Protein 6HJX (pdb70)

Radius of gyration: 40.06 Å; Cα contacts (8 Å, |Δi|>4): 4836; chains: 10; bounding box: 109×115×112 Å

Solvent-accessible surface area: 83313 Å² total; per-residue (Å²): 151,91,43,44,71,1,34,0,20,0,32,8,31,44,43,20,23,39,58,19,78,38,37,10,1,71,1,5,0,36,13,30,1,38,10,83,24,169,101,48,89,12,90,68,104,131,68,37,25,7,25,45,73,30,6,50,112,72,40,92,135,61,21,84,29,12,17,34,10,14,29,12,10,24,11,53,44,54,60,27,32,70,25,0,42,0,8,35,75,0,72,0,13,39,16,3,16,4,27,5,40,0,23,12,55,3,50,0,100,119,2,0,96,2,183,7,33,7,5,6,26,0,7,2,13,4,26,9,17,88,74,0,85,1,46,47,20,60,26,43,53,51,26,64,44,61,64,53,26,34,43,22,61,85,100,64,96,31,33,49,45,44,2,14,3,27,40,81,92,80,95,72,114,62,96,97,74,24,16,19,3,26,0,3,0,20,10,43,2,22,14,3,21,38,5,26,70,143,8,0,33,60,0,0,29,30,7,9,29,4,7,35,6,1,0,76,1,96,43,14,20,44,8,0,46,4,2,6,33,3,3,16,3,0,0,10,0,1,14,9,4,13,46,26,18,44,87,15,8,13,30,6,48,0,28,107,50,14,22,39,0,2,26,8,4,39,43,4,2,102,37,0,19,116,5,43,66,56,62,134,90,47,51,72,136,56,4,124,14,42,63,64,33,18,117,32,46,106,61,144,56,94,177,184,141,137,92,86,44,43,71,1,32,0,20,0,8,7,38,43,42,37,23,42,61,16,70,35,23,9,1,75,0,8,0,38,15,25,1,66,10,84,28,169,103,43,192,4,90,64,104,132,69,41,26,7,24,41,83,24,5,51,105,77,38,58,139,64,26,85,32,11,17,38,11,16,32,11,7,20,12,54,45,57,60,26,31,63,19,0,37,0,24,29,72,0,89,1,26,49,25,3,15,6,28,6,41,0,22,9,48,2,52,0,111,122,0,0,89,1,68,6,29,7,4,6,22,1,6,4,16,5,27,10,17,80,73,0,92,1,44,50,21,65,29,61,52,53,30,55,35,89,54,50,31,36,46,22,60,79,108,66,95,33,30,51,39,41,0,16,2,30,42,98,78,75,72,54,104,53,127,71,79,44,12,23,3,23,0,4,0,16,10,40,2,51,10,2,22,44,17,8,74,153,7,0,31,66,1,0,31,30,5,8,30,4,5,38,6,2,1,69,4,110,45,14,21,34,21,0,58,6,2,5,30,3,2,18,3,0,1,24,0,1,8,16,4,8,45,18,12,36,68,8,9,15,25,4,52,0,16,104,43,10,27,38,0,2,29,7,2,37,42,4,2,96,32,0,18,105,2,41,46,113,77,97,101,76,79,8,80,23,71,85,55,21,66,10,71,137,61,29,20,98,30,48,102,65,142,60,99,128,186,137,94,93,181,48,42,74,1,34,0,20,1,32,8,23,50,46,24,23,38,60,15,61,49,34,12,1,69,2,7,0,35,14,33,1,65,14,92,33,77,99,65,187,12,97,76,104,43,70,41,26,9,20,44,75,28,5,58,111,80,41,59,133,64,23,79,28,12,16,35,9,15,35,12,8,29,12,51,42,57,63,24,33,72,20,0,37,0,24,39,75,0,86,2,27,47,14,3,16,4,28,6,39,0,45,10,48,0,54,0,114,122,2,0,96,2,67,7,33,7,2,7,26,1,6,3,14,4,25,8,15,78,69,0,86,2,49,48,19,77,27,45,54,50,32,72,42,64,74,71,37,42,43,32,57,79,116,58,93,28,34,50,47,43,1,15,2,28,26,104,71,109,185,108,99,71,36,16,22,2,26,0,2,1,20,6,35,1,50,8,4,28,54,24,23,70,149,7,0,28,62,0,0,27,30,6,6,29,3,7,38,7,2,1,70,4,109,39,10,19,35,8,0,51,6,1,6,32,4,2,16,3,0,0,12,0,1,7,17,4,22,41,56,22,47,71,7,9,15,32,7,46,0,30,84,48,11,29,24,0,3,30,8,4,35,44,5,2,100,41,0,19,130,5,44,63,66,63,129,92,28,76,145,73,5,59,18,70,132,64,34,22,94,33,43,97,56,111,25,72,89,102,125,185,151,93,36,42,75,1,33,0,24,0,13,7,35,41,39,21,26,42,58,19,84,31,38,12,1,72,0,5,0,37,14,22,1,55,10,88,31,74,105,65,102,15,94,80,84,44,76,43,28,9,23,45,80,27,7,58,122,80,39,44,135,61,22,79,29,12,17,35,8,14,31,14,9,26,12,54,44,59,63,25,31,73,15,0,34,0,14,38,69,0,74,2,15,45,19,3,14,6,29,3,45,0,20,11,64,2,53,0,117,86,1,0,98,2,154,5,28,2,6,1,21,1,7,4,13,4,27,10,17,83,72,0,98,2,46,50,16,74,27,60,46,55,32,57,39,72,55,48,14,29,44,23,60,74,105,58,98,27,28,52,43,38,1,17,3,32,37,82,78,97,130,160,111,91,20,17,17,2,24,0,2,0,18,4,36,0,26,11,3,26,40,11,19,62,145,8,0,32,62,1,0,31,30,5,4,26,4,7,46,10,4,2,76,12,100,39,12,31,43,25,0,54,14,1,6,35,6,2,14,4,1,0,9,2,1,15,9,4,20,46,24,22,39,57,16,12,17,36,5,32,1,23,55,46,15,25,25,0,3,29,13,4,36,40,5,3,102,34,5,18,140,9,55,90,62,127,115,25,128,90,74,8,62,7,76,137,62,30,34,53,33,41,131,60,113,23,74,109,59,79,87,107,208,95,82,41,44,72,1,34,0,22,1,35,8,35,48,41,22,27,42,59,16,62,35,20,11,2,73,0,7,0,36,13,30,1,58,12,89,25,77,104,65,157,1,96,72,90,52,65,43,29,7,21,41,89,32,10,58,40,79,44,55,129,66,23,84,26,12,17,38,9,13,33,10,6,19,10,52,45,56,55,26,33,78,21,0,33,0,23,36,76,0,89,1,24,47,18,2,16,4,30,6,40,0,24,7,36,1,52,0,102,118,1,0,98,2,70,7,29,6,4,5,20,1,6,3,15,3,28,16,14,97,74,0,88,1,46,53,20,59,28,37,50,52,33,58,40,58,63,58,37,41,50,25,57,82,110,68,92,31,32,52,38,44,0,16,3,30,27,102,70,50,102,77,181,75,48,32,12,17,2,25,0,4,0,10,10,37,3,45,13,2,24,44,24,19,71,145,6,0,31,59,0,0,27,32,4,8,31,4,6,43,9,2,2,66,4,98,42,14,31,42,7,8,60,3,2,6,31,2,2,15,3,0,0,10,0,2,2,17,3,18,29,29,20,39,66,5,8,14,26,5,56,0,19,105,42,10,26,33,0,3,31,7,4,38,42,5,1,99,37,0,16,128,0,37,84,76,96,50,110,81,64,11,70,6,79,126,62,31,19,98,32,50,110,66,132,54,106,163,103,27,57,16,62,23,58,38,31,30,136,14,109,47,52,9,61,28,120,0,21,0,42,12,60,57,82,30,97,24,0,16,17,1,1,0,0,16,64,32,128,93,52,88,64,70,16,0,0,0,10,1,83,26,15,20,5,12,6,3,10,75,49,0,138,39,25,0,63,15,45,67,62,80,106,61,45,40,2,51,0,48,0,61,60,1,87,45,125,2,42,3,39,0,39,0,0,5,15,126,30,41,10,4,24,15,2,34,130,13,9,8,106,79,10,96,23,17,91,0,47,5,52,113,96,20,57,25,60,34,31,30,133,24,113,54,53,20,59,31,114,0,21,0,41,12,73,74,114,39,96,31,0,23,17,0,0,0,0,16,64,33,128,90,59,82,65,71,14,0,0,0,10,1,65,26,12,21,3,14,5,3,6,75,49,0,154,44,26,0,58,14,39,65,59,82,96,55,54,49,0,38,0,49,0,58,57,1,84,60,128,2,41,2,35,0,35,0,0,4,18,116,34,35,8,7,24,16,1,35,132,14,12,15,152,70,10,102,20,16,93,0,38,8,49,122,39,110,14,60,22,57,35,27,37,142,26,60,62,55,19,60,28,117,0,18,0,41,13,63,64,89,41,70,26,1,20,13,1,1,0,0,17,66,29,124,93,51,152,68,69,16,0,0,0,12,2,74,29,12,26,3,15,8,4,9,71,45,0,144,36,49,0,61,19,42,65,60,84,102,60,50,38,1,49,0,48,0,56,66,6,24,73,136,3,39,2,36,0,39,0,0,4,15,77,37,34,9,3,23,18,1,33,136,15,14,15,127,68,12,103,24,14,86,0,44,15,90,91,19,57,22,61,34,28,32,138,21,67,59,52,24,55,32,142,0,22,0,48,15,73,66,121,29,108,26,1,20,20,0,0,0,0,16,62,21,123,90,128,82,68,53,17,0,0,0,9,1,70,29,13,19,3,13,6,3,8,82,56,0,73,42,47,0,61,13,55,70,51,89,107,59,41,34,0,54,0,45,0,58,63,2,34,70,137,2,38,2,37,0,36,0,0,10,22,99,46,39,7,9,24,15,1,36,120,10,10,12,150,73,9,98,20,17,84,0,47,10,90,95,14,138,13,59,20,59,41,29,29,135,26,60,52,50,23,60,30,112,0,19,0,45,14,75,57,85,52,115,34,5,19,22,5,1,0,0,14,63,31,137,92,66,82,67,73,16,0,0,0,8,3,62,28,13,30,4,15,8,3,6,92,38,1,69,40,26,0,63,14,38,64,54,100,108,58,35,46,1,44,0,47,0,59,68,3,80,70,108,0,42,3,28,0,38,0,0,9,25,80,37,42,10,5,22,16,2,45,134,10,10,16,104,74,11,98,21,13,93,0,47,9,57,129

B-factor: mean 59.45, std 16.2, range [22.64, 178.93]

Sequence (2131 aa):
ARPVDVSVSIFINKIYGVNTLEQTYKVDGYIVAQWTGKPRKTPGDKPLIVENTQIERWINNGLWVPALEFINVVGSPDTGNKRLMLFPDGRVIYNARFLGSFSNNDMDFRLFPFDRQQFVLELEPFSYNNQQLRFSDIQVYTENIDNEEIDEWWIRGKASTHISDIRYDHHLSSVQPNQNEFSRITVRIDAVRNPSYYLWSFILPLGLIIAASWSVFWLESFSERLQTSFTCMLTVVAYAFFYTSNILPRLPYTTVIDQMIIAGYGSIFAAILLIIFAHHRQAEDDLLIQRSRLAFPLGFLAIGSVPVDARPVDVSVSIFINKIYGVNTLEQTYKVDGYIVAQWTGKPRKTPGDKPLIVENTQIERWINNGLWVPALEFINVVGSPDTGNKRRLMLFPDGRVIYNARFLGSFSNNDMDFRLFPFDRQQFVLELEPFSYNNQQLRFSDIQVYTENIDNEEIDEWWIRGKASTHISDIRYDHLSSVQPNQNEFSRITVRIDAVRNPSYYLWSFILPLGLIIAASWSVFWLESFSERLQTSFTCMLTVVAYAFFYTSNILPRLPYTTVIDQMIIAGYGSIFAAILLIIFAHHRQANGVEDDLLIQRSRLAFPLGFLAIGSVPVDARPVDVSVSIFINKIYGVNTLEQTYKVDGYIVAQWTGKPRKTPGDKPLIVENTQIERWINNGLWVPALEFINVVGSPDTGNKRLMLFPDGRVIYNARFLGSFSNNDMDFRLFPFDRQQFVLELEPFSYNNQQLRFSDIQVYTENIDNEEIDEWWIRGKASTHISDIRYDHLQPNQNEFSRITVRIDAVRNPSYYLWSFILPLGLIIAASWSVFWLESFSERLQTSFTCMLTVVAYAFYTSNILPRLPYTTVIDQMIIAGYGSIFAAILLIIFAHHRQADDLLIQRSRLAFPLGFLAIGSVLVIARPVDVSVSIFINKIYGVNTLEQTYKVDGYIVAQWTGKPRKTPGDKPLIVENTQIERWINNGLWVPALEFINVVGSPDTGNKRLMLFPDGRVIYNARFLGSFSNDMDFRLFPFDRQQFVLELEPFSYNNQQLRFSDIQVYTENIDNEEIDEWWIRGKASTHISDIRYDHHLSPNQNEFSRITVRIDAVRNPSYYLWSFILPLGLIIAASWSVFWLESFSERLQTSFTCMLTVVAYAFYTSNILPRLPYTTVIDQMIIAGYGSIFAAILLIIFAHHRQDDLLIQRSRLAFPLGFLAIGSVLVIRDARPVDVSVSIFINKIYGVNTLEQTYKVDGYIVAQWTGKPRKTPGDKPLIVENTQIERWINNGLWVPALEFINVVGSPDTGNKRLMLFPDGRVIYNARFLGSFSNNDMDFRLFPFDRQQFVLELEPFSYNNQQLRFSDIQVYTENIDNEEIDEWWIRGKASTHISDIRYDHLSSPNQNEFSRITVRIDAVRNPSYYLWSFILPLGLIIAASWSVFWLESFSERLQTSFTCMLTVVAYAFYTSNILPRLPYTTVIDQMIIAGYGSIFAAILLIIFAHHRDDLLIQRSRLAFPLGFLAIGSVQVQLQESGGGLVQAGGSLRLSCAASGRIFSTNVMGWFRQAPGKEREFVATVGRIGGSTVYADFVKGRFTLSRDNAKNMVYLQMNSLKPEDTAVYYCGARIGGSDRLAPENYGYWGQGTQVTVSSQLQESGGGLVQAGGSLRLSCAASGRIFSTNVMGWFRQAPGKEREFVATVGRIGGSTVYADFVKGRFTLSRDNAKNMVYLQMNSLKPEDTAVYYCGARIGGSDRLAPENYGYWGQGTQVTVSSVQLQESGGGLVQAGGSLRLSCAASGRIFSTNVMGWFRQAPGKEREFVATVGRIGGSTVYADFVKGRFTLSRDNAKNMVYLQMNSLKPEDTAVYYCGARIGGSDRLAPENYGYWGQGTQVTVSQLQESGGGLVQAGGSLRLSCAASGRIFSTNVMGWFRQAPGKEREFVATVGRIGGSTVYADFVKGRFTLSRDNAKNMVYLQMNSLKPEDTAVYYCGARIGGSDRLAPENYGYWGQGTQVTVSQVQLQESGGGLVQAGGSLRLSCAASGRIFSTNVMGWFRQAPGKEREFVATVGRIGGSTVYADFVKGRFTLSRDNAKNMVYLQMNSLKPEDTAVYYCGARIGGSDRLAPENYGYWGQGTQVTVSS

InterPro domains:
  IPR006201 Neurotransmitter-gated ion-channel [PTHR18945] (10-281)
  IPR006202 Neurotransmitter-gated ion-channel ligand-binding domain [PF02931] (7-198)
  IPR036719 Neurotransmitter-gated ion-channel transmembrane domain superfamily [SSF90112] (200-287)
  IPR036734 Neurotransmitter-gated ion-channel ligand-binding domain superfamily [G3DSA:2.70.170.10] (1-199)
  IPR036734 Neurotransmitter-gated ion-channel ligand-binding domain superfamily [SSF63712] (9-195)
  IPR038050 Neuronal acetylcholine receptor [G3DSA:1.20.58.390] (200-321)

Nearest PDB structures (foldseek):
  6hjx-assembly1_J  TM=1.003E+00  e=6.196E-23  Lama glama
  6rvc-assembly3_F  TM=9.306E-01  e=6.833E-18  Lama glama
  4n9o-assembly1_B  TM=9.248E-01  e=3.732E-17  Lama glama
  5van-assembly1_B  TM=9.110E-01  e=6.110E-17  Lama glama
  3qxv-assembly3_C  TM=9.114E-01  e=1.930E-16  Lama glama

Foldseek 3Di:
DAAWEKEKEKEWEDWADQAAAQQKIKTKTKMKIKTFAAADDDVVQAWDKDKDPRVVVVVVVPDDDFDKDFPFFDPDWDKDIWMWTAGRRRMIMIMTITMTMGHDDADCQAPPWGKDKDKTKIWTPPAANRHHAYDYYHYHYDDDDDCLVPQKAWDDDKDKDKDKDFDPVPDDPDPPRRIIIMMMIIIIITGDCPCCVVPPVVVLVVLLLVLLCLLVDDDLVSSQVVLVVSLVVLVVSVVVCVVPDHDYPDHHDSNVSSVLSNVLSVVSNVVSVCQCPPDVHGNNPSSVCSVVSVVVSVVVVVD/DDDDFAWEKEKEKEWEDWADQAAAQQKIKTWTKMKIKTFADADDDVVQDWDKQKDPSVVVVVVVPDDDFDKDWPFFDDDWDKDIWMWTAGRRRMIMIMIITMTMGHDDADCQQPPFGKDKDKTKIWTDPAANRHYAYDYYHYHYDDDDDCLPPQKAWDDDKDKDKDKDFDDPDPDDDPPRRIIIMMMIITMITGDCPCCVPPQVVVLVVLLLVLLCLLVDDDLVSSQVVLVVSVVVLVVSVVVCVVPDHDDPDDHPSNVSSVLSNVLSVVSNVLSVCQCCVVVPRNSNPVVSSVCSVVSVVVSVVVVVD/DDDQAAWEKEKEKEWEDWADQAAAQQKIKTKTKMKIKTFAAFDDDVVQAKDKAKDPRVVVVVVVPDDDFDKDFPFFDPDWDKDIKMWIAHRRGMIMIMIITMTMGHDDADCQQPPWGKDKDKTKIWTPPFFRSHYAYDYYHYHYDDDDDCLPPQKAFDDDKDKDWDKDADPPDVPPRRIIIMMMIITMITGDCVVCVPVQVVVLVCLLLVLLCLLVDDDLVSSLVVLVVSVVVLVVNVVVCVVPDHDYPDHHPSNVSSVLSVVLSVVSNVLSCCLVPVDVVSNVSSVCSPVSVCVSVVVVVVVVD/DAAWAKEKEKEWEDWADQAQAQQKIKTWTKMKIKTFAAADADVVQAKDKAKDPRVVVVVVVPDDDFDKDFPFFDPDWDKDIWMWIAHRRRMIMIMTITMTMGHDDADCQAPPWGKDKDKTKIWTPPAANRHHAHPYYYYHYDDDPDCLPPQKAWDDDKDKDWDWDADVVVPPPGRIIIMIMIIIIITGDCVCCVPVPVVVLVVLLLVLLCLLVDDDLVSSLVVLVVSLVVLVVSVVVCVVPPHDYPDHHLSNVSSVLSNVLSVVSNVQSVCCVPVVVNNVSSPCSPVSVVVSVVVSVVSPPD/DDFAWEKEKEKEWEDWADQAAAQQKIKTWTKMKIKTFAAADDDVVQAKDKAKDPRVVVVVVVPDDDFDKDFPFFDDDWDKDMWMWIAGRRGMIMIMIITMTMGHDDADCQAPPWGKDKDKTKMWTDPFFNRHHEYPYYHYHYDDDDDCLPPQKAWDDDKDKDWDKDADPVPPVPPRRIIIMMMIITIITGDCPCCVVPQVVVLVVLLLVLLCLLVDDDLVSSLVVLVVSVVVLVVNVVVCVVPPHDYPDDHPRRVSSVLSNVLSVVSNVVSVCCVVCCNNPVSVCSVVSVVVSVVVVVD/DKAKAKDFADEAAQQAKTKMKIAMDDPDDWLQQKFKWWDAVPGDIFGAWGCDPDPPGIDGDPVQVVQWDKDADGVRRMIMIIGGRDDQVPWTWMKMWGQQDDDDSRDCVRTDNIHPTHTHGHDD/DKAKDFADEDEAFAKTKIKIADDDDDPWLQFKFKWWDAPPGDIWGAWGADDDPPGIDGDPVQVPQWDWDDDRVRRMIMIIGGSDHQVPWTFMKMWGAQDDPDSGDCVRTDPIHPTHTHGYDD/DAKAKDWADEDEAFAKIKMKIQDDDDDPFQQQKFKWWAAVPGDIFGAKGADPDPPGIDGDPVQVPQWDWDDDRVRRMIMIIGGRDDQVPWTWMKMWGQCDDDDSRDCVRTDNIHPTHGHGYD/DKAKDFADEDEQFAKTKMKIQDDDPDPALQQKFKWWAAPPGDIFGAWGADPDPPGIDGDPVQVVQWDWDADRVRRMIMIIGGNHHQVPWTFMKMWGFQDDDDSGDCVRTDPIHPTDTHGYD/DKAKAKDFADEDEQFAKTKMKIAMDDPDQFLQQKFKWWDAPPDDIFGAWGADPDPPGIDGDPVQVVQWDWDDDSPRRMIMIIGGSHHQVPWTWMKMWGAQDDDDSGDCVRTDNIHPTHTHGYHD

Organism: Dickeya chrysanthemi (NCBI:txid556)

Structure (mmCIF, N/CA/C/O backbone):
data_6HJX
#
_entry.id   6HJX
#
_cell.length_a   96.251
_cell.length_b   156.277
_cell.length_c   102.496
_cell.angle_alpha   90.000
_cell.angle_beta   102.880
_cell.angle_gamma   90.000
#
_symmetry.space_group_name_H-M   'P 1 21 1'
#
loop_
_entity.id
_entity.type
_entity.pdbx_description
1 polymer 'Cys-loop ligand-gated ion channel'
2 polymer 'Cys-loop ligand-gated ion channel'
3 polymer 'Cys-loop ligand-gated ion channel'
4 polymer 'Cys-loop ligand-gated ion channel'
5 polymer 'Cys-loop ligand-gated ion channel'
6 polymer 'nanobody 72'
7 non-polymer 'HEXAETHYLENE GLYCOL'
8 non-polymer PHOSPHATIDYLETHANOLAMINE
9 non-polymer DODECYL-BETA-D-MALTOSIDE
10 non-polymer '2-(N-MORPHOLINO)-ETHANESULFONIC ACID'
11 non-polymer 'SODIUM ION'
12 water water
#
loop_
_atom_site.group_PDB
_atom_site.id
_atom_site.type_symbol
_atom_site.label_atom_id
_atom_site.label_alt_id
_atom_site.label_comp_id
_atom_site.label_asym_id
_atom_site.label_entity_id
_atom_site.label_seq_id
_atom_site.pdbx_PDB_ins_code
_atom_site.Cartn_x
_atom_site.Cartn_y
_atom_site.Cartn_z
_atom_site.occupancy
_atom_site.B_iso_or_equiv
_atom_site.auth_seq_id
_atom_site.auth_comp_id
_atom_site.auth_asym_id
_atom_site.auth_atom_id
_atom_site.pdbx_PDB_model_num
ATOM 1 N N . ALA A 1 1 ? -65.420 15.794 8.008 1.00 58.23 9 ALA A N 1
ATOM 2 C CA . ALA A 1 1 ? -64.879 17.086 7.593 1.00 71.68 9 ALA A CA 1
ATOM 3 C C . ALA A 1 1 ? -64.521 17.065 6.107 1.00 67.58 9 ALA A C 1
ATOM 4 O O . ALA A 1 1 ? -63.623 16.336 5.683 1.00 61.61 9 ALA A O 1
ATOM 6 N N . ARG A 1 2 ? -65.233 17.873 5.323 1.00 62.30 10 ARG A N 1
ATOM 7 C CA . ARG A 1 2 ? -65.073 17.864 3.881 1.00 61.62 10 ARG A CA 1
ATOM 8 C C . ARG A 1 2 ? -63.738 18.496 3.489 1.00 63.26 10 ARG A C 1
ATOM 9 O O . ARG A 1 2 ? -63.095 19.165 4.300 1.00 59.31 10 ARG A O 1
ATOM 11 N N . PRO A 1 3 ? -63.302 18.292 2.250 1.00 62.20 11 PRO A N 1
ATOM 12 C CA . PRO A 1 3 ? -62.057 18.920 1.800 1.00 49.17 11 PRO A CA 1
ATOM 13 C C . PRO A 1 3 ? -62.273 20.372 1.407 1.00 48.31 11 PRO A C 1
ATOM 14 O O . PRO A 1 3 ? -63.361 20.778 0.989 1.00 53.03 11 PRO A O 1
ATOM 18 N N . VAL A 1 4 ? -61.209 21.157 1.549 1.00 47.21 12 VAL A N 1
ATOM 19 C CA . VAL A 1 4 ? -61.253 22.579 1.224 1.00 51.99 12 VAL A CA 1
ATOM 20 C C . VAL A 1 4 ? -61.211 22.735 -0.292 1.00 42.31 12 VAL A C 1
ATOM 21 O O . VAL A 1 4 ? -60.273 22.270 -0.946 1.00 45.86 12 VAL A O 1
ATOM 25 N N . ASP A 1 5 ? -62.229 23.385 -0.850 1.00 51.67 13 ASP A N 1
ATOM 26 C CA . ASP A 1 5 ? -62.273 23.669 -2.279 1.00 46.02 13 ASP A CA 1
ATOM 27 C C . ASP A 1 5 ? -61.416 24.893 -2.580 1.00 49.72 13 ASP A C 1
ATOM 28 O O . ASP A 1 5 ? -61.636 25.968 -2.009 1.00 41.42 13 ASP A O 1
ATOM 33 N N . VAL A 1 6 ? -60.447 24.734 -3.479 1.00 42.85 14 VAL A N 1
ATOM 34 C CA . VAL A 1 6 ? -59.540 25.808 -3.870 1.00 42.32 14 VAL A CA 1
ATOM 35 C C . VAL A 1 6 ? -59.786 26.127 -5.341 1.00 39.05 14 VAL A C 1
ATOM 36 O O . VAL A 1 6 ? -59.627 25.257 -6.206 1.00 37.08 14 VAL A O 1
ATOM 40 N N . SER A 1 7 ? -60.179 27.367 -5.617 1.00 41.48 15 SER A N 1
ATOM 41 C CA . SER A 1 7 ? -60.331 27.855 -6.983 1.00 43.52 15 SER A CA 1
ATOM 42 C C . SER A 1 7 ? -59.029 28.523 -7.409 1.00 43.98 15 SER A C 1
ATOM 43 O O . SER A 1 7 ? -58.550 29.440 -6.735 1.00 44.55 15 SER A O 1
ATOM 46 N N . VAL A 1 8 ? -58.457 28.066 -8.521 1.00 41.05 16 VAL A N 1
ATOM 47 C CA . VAL A 1 8 ? -57.160 28.539 -8.988 1.00 43.99 16 VAL A CA 1
ATOM 48 C C . VAL A 1 8 ? -57.327 29.263 -10.316 1.00 48.54 16 VAL A C 1
ATOM 49 O O . VAL A 1 8 ? -58.078 28.821 -11.192 1.00 43.50 16 VAL A O 1
ATOM 53 N N . SER A 1 9 ? -56.607 30.373 -10.463 1.00 43.47 17 SER A N 1
ATOM 54 C CA . SER A 1 9 ? -56.478 31.069 -11.733 1.00 37.68 17 SER A CA 1
ATOM 55 C C . SER A 1 9 ? -54.996 31.227 -12.034 1.00 39.42 17 SER A C 1
ATOM 56 O O . SER A 1 9 ? -54.196 31.484 -11.129 1.00 43.78 17 SER A O 1
ATOM 59 N N . ILE A 1 10 ? -54.625 31.052 -13.298 1.00 40.72 18 ILE A N 1
ATOM 60 C CA . ILE A 1 10 ? -53.234 31.171 -13.723 1.00 44.95 18 ILE A CA 1
ATOM 61 C C . ILE A 1 10 ? -53.186 32.119 -14.912 1.00 41.22 18 ILE A C 1
ATOM 62 O O . ILE A 1 10 ? -53.848 31.880 -15.930 1.00 40.74 18 ILE A O 1
ATOM 67 N N . PHE A 1 11 ? -52.421 33.201 -14.773 1.00 45.38 19 PHE A N 1
ATOM 68 C CA . PHE A 1 11 ? -52.169 34.150 -15.850 1.00 40.10 19 PHE A CA 1
ATOM 69 C C . PHE A 1 11 ? -50.780 33.886 -16.412 1.00 44.54 19 PHE A C 1
ATOM 70 O O . PHE A 1 11 ? -49.812 33.802 -15.651 1.00 48.22 19 PHE A O 1
ATOM 78 N N . ILE A 1 12 ? -50.683 33.757 -17.731 1.00 37.67 20 ILE A N 1
ATOM 79 C CA . ILE A 1 12 ? -49.422 33.448 -18.400 1.00 43.24 20 ILE A CA 1
ATOM 80 C C . ILE A 1 12 ? -49.018 34.669 -19.215 1.00 38.85 20 ILE A C 1
ATOM 81 O O . ILE A 1 12 ? -49.648 34.990 -20.231 1.00 39.34 20 ILE A O 1
ATOM 86 N N . ASN A 1 13 ? -47.960 35.354 -18.774 1.00 39.31 21 ASN A N 1
ATOM 87 C CA . ASN A 1 13 ? -47.487 36.536 -19.486 1.00 40.00 21 ASN A CA 1
ATOM 88 C C . ASN A 1 13 ? -46.627 36.166 -20.686 1.00 41.85 21 ASN A C 1
ATOM 89 O O . ASN A 1 13 ? -46.709 36.813 -21.735 1.00 42.03 21 ASN A O 1
ATOM 94 N N . LYS A 1 14 ? -45.799 35.133 -20.550 1.00 40.92 22 LYS A N 1
ATOM 95 C CA . LYS A 1 14 ? -44.747 34.879 -21.521 1.00 43.73 22 LYS A CA 1
ATOM 96 C C . LYS A 1 14 ? -44.322 33.422 -21.423 1.00 42.12 22 LYS A C 1
ATOM 97 O O . LYS A 1 14 ? -44.248 32.866 -20.325 1.00 40.17 22 LYS A O 1
ATOM 103 N N . ILE A 1 15 ? -44.067 32.809 -22.578 1.00 43.22 23 ILE A N 1
ATOM 104 C CA . ILE A 1 15 ? -43.442 31.493 -22.662 1.00 37.41 23 ILE A CA 1
ATOM 105 C C . ILE A 1 15 ? -42.288 31.611 -23.643 1.00 34.91 23 ILE A C 1
ATOM 106 O O . ILE A 1 15 ? -42.504 31.885 -24.829 1.00 42.20 23 ILE A O 1
ATOM 111 N N . TYR A 1 16 ? -41.073 31.391 -23.160 1.00 35.61 24 TYR A N 1
ATOM 112 C CA . TYR A 1 16 ? -39.880 31.671 -23.944 1.00 41.12 24 TYR A CA 1
ATOM 113 C C . TYR A 1 16 ? -38.741 30.812 -23.413 1.00 42.88 24 TYR A C 1
ATOM 114 O O . TYR A 1 16 ? -38.915 30.013 -22.488 1.00 38.65 24 TYR A O 1
ATOM 123 N N . GLY A 1 17 ? -37.566 30.991 -24.008 1.00 38.82 25 GLY A N 1
ATOM 124 C CA . GLY A 1 17 ? -36.360 30.358 -23.503 1.00 35.64 25 GLY A CA 1
ATOM 125 C C . GLY A 1 17 ? -36.382 28.850 -23.583 1.00 34.64 25 GLY A C 1
ATOM 126 O O . GLY A 1 17 ? -35.894 28.175 -22.668 1.00 40.42 25 GLY A O 1
ATOM 127 N N . VAL A 1 18 ? -36.942 28.301 -24.660 1.00 39.51 26 VAL A N 1
ATOM 128 C CA . VAL A 1 18 ? -36.944 26.857 -24.840 1.00 42.19 26 VAL A CA 1
ATOM 129 C C . VAL A 1 18 ? -35.511 26.344 -24.845 1.00 48.97 26 VAL A C 1
ATOM 130 O O . VAL A 1 18 ? -34.633 26.896 -25.520 1.00 48.27 26 VAL A O 1
ATOM 134 N N . ASN A 1 19 ? -35.267 25.287 -24.080 1.00 51.32 27 ASN A N 1
ATOM 135 C CA . ASN A 1 19 ? -34.016 24.539 -24.133 1.00 45.89 27 ASN A CA 1
ATOM 136 C C . ASN A 1 19 ? -34.344 23.184 -24.750 1.00 51.26 27 ASN A C 1
ATOM 137 O O . ASN A 1 19 ? -35.011 22.354 -24.122 1.00 46.73 27 ASN A O 1
ATOM 142 N N . THR A 1 20 ? -33.889 22.971 -25.987 1.00 49.50 28 THR A N 1
ATOM 143 C CA . THR A 1 20 ? -34.280 21.774 -26.723 1.00 49.88 28 THR A CA 1
ATOM 144 C C . THR A 1 20 ? -33.670 20.517 -26.117 1.00 47.15 28 THR A C 1
ATOM 145 O O . THR A 1 20 ? -34.346 19.489 -25.997 1.00 49.38 28 THR A O 1
ATOM 149 N N . LEU A 1 21 ? -32.396 20.576 -25.726 1.00 44.28 29 LEU A N 1
ATOM 150 C CA . LEU A 1 21 ? -31.725 19.374 -25.242 1.00 52.14 29 LEU A CA 1
ATOM 151 C C . LEU A 1 21 ? -32.282 18.935 -23.893 1.00 55.16 29 LEU A C 1
ATOM 152 O O . LEU A 1 21 ? -32.493 17.738 -23.662 1.00 49.11 29 LEU A O 1
ATOM 157 N N . GLU A 1 22 ? -32.531 19.885 -22.993 1.00 52.28 30 GLU A N 1
ATOM 158 C CA . GLU A 1 22 ? -33.094 19.576 -21.686 1.00 48.32 30 GLU A CA 1
ATOM 159 C C . GLU A 1 22 ? -34.615 19.501 -21.693 1.00 40.19 30 GLU A C 1
ATOM 160 O O . GLU A 1 22 ? -35.205 19.140 -20.670 1.00 44.81 30 GLU A O 1
ATOM 166 N N . GLN A 1 23 ? -35.257 19.831 -22.810 1.00 46.33 31 GLN A N 1
ATOM 167 C CA . GLN A 1 23 ? -36.714 19.793 -22.928 1.00 46.19 31 GLN A CA 1
ATOM 168 C C . GLN A 1 23 ? -37.377 20.615 -21.823 1.00 47.39 31 GLN A C 1
ATOM 169 O O . GLN A 1 23 ? -38.272 20.150 -21.114 1.00 43.55 31 GLN A O 1
ATOM 175 N N . THR A 1 24 ? -36.936 21.864 -21.693 1.00 44.43 32 THR A N 1
ATOM 176 C CA . THR A 1 24 ? -37.477 22.786 -20.706 1.00 42.17 32 THR A CA 1
ATOM 177 C C . THR A 1 24 ? -37.836 24.105 -21.376 1.00 44.87 32 THR A C 1
ATOM 178 O O . THR A 1 24 ? -37.474 24.368 -22.526 1.00 44.01 32 THR A O 1
ATOM 182 N N . TYR A 1 25 ? -38.560 24.939 -20.631 1.00 45.24 33 TYR A N 1
ATOM 183 C CA . TYR A 1 25 ? -38.961 26.255 -21.106 1.00 40.30 33 TYR A CA 1
ATOM 184 C C . TYR A 1 25 ? -39.305 27.123 -19.905 1.00 41.67 33 TYR A C 1
ATOM 185 O O . TYR A 1 25 ? -39.567 26.624 -18.808 1.00 42.52 33 TYR A O 1
ATOM 194 N N . LYS A 1 26 ? -39.312 28.430 -20.134 1.00 39.38 34 LYS A N 1
ATOM 195 C CA . LYS A 1 26 ? -39.558 29.406 -19.084 1.00 41.78 34 LYS A CA 1
ATOM 196 C C . LYS A 1 26 ? -40.965 29.970 -19.218 1.00 41.80 34 LYS A C 1
ATOM 197 O O . LYS A 1 26 ? -41.450 30.202 -20.329 1.00 39.47 34 LYS A O 1
ATOM 203 N N . VAL A 1 27 ? -41.617 30.181 -18.077 1.00 37.39 35 VAL A N 1
ATOM 204 C CA . VAL A 1 27 ? -42.969 30.722 -18.027 1.00 34.70 35 VAL A CA 1
ATOM 205 C C . VAL A 1 27 ? -43.013 31.811 -16.966 1.00 35.47 35 VAL A C 1
ATOM 206 O O . VAL A 1 27 ? -42.582 31.592 -15.829 1.00 41.64 35 VAL A O 1
ATOM 210 N N . ASP A 1 28 ? -43.543 32.972 -17.333 1.00 35.87 36 ASP A N 1
ATOM 211 C CA . ASP A 1 28 ? -43.739 34.085 -16.414 1.00 45.34 36 ASP A CA 1
ATOM 212 C C . ASP A 1 28 ? -45.234 34.336 -16.270 1.00 44.07 36 ASP A C 1
ATOM 213 O O . ASP A 1 28 ? -45.960 34.363 -17.270 1.00 39.98 36 ASP A O 1
ATOM 218 N N . GLY A 1 29 ? -45.697 34.506 -15.039 1.00 37.33 37 GLY A N 1
ATOM 219 C CA . GLY A 1 29 ? -47.102 34.794 -14.842 1.00 39.85 37 GLY A CA 1
ATOM 220 C C . GLY A 1 29 ? -47.458 34.897 -13.377 1.00 40.26 37 GLY A C 1
ATOM 221 O O . GLY A 1 29 ? -46.590 34.986 -12.506 1.00 43.02 37 GLY A O 1
ATOM 222 N N . TYR A 1 30 ? -48.766 34.894 -13.126 1.00 37.76 38 TYR A N 1
ATOM 223 C CA . TYR A 1 30 ? -49.318 34.943 -11.783 1.00 40.18 38 TYR A CA 1
ATOM 224 C C . TYR A 1 30 ? -50.124 33.682 -11.514 1.00 45.99 38 TYR A C 1
ATOM 225 O O . TYR A 1 30 ? -50.663 33.061 -12.435 1.00 50.77 38 TYR A O 1
ATOM 234 N N . ILE A 1 31 ? -50.204 33.314 -10.239 1.00 46.44 39 ILE A N 1
ATOM 235 C CA . ILE A 1 31 ? -51.067 32.233 -9.780 1.00 41.50 39 ILE A CA 1
ATOM 236 C C . ILE A 1 31 ? -51.940 32.788 -8.667 1.00 44.83 39 ILE A C 1
ATOM 237 O O . ILE A 1 31 ? -51.423 33.301 -7.667 1.00 46.08 39 ILE A O 1
ATOM 242 N N . VAL A 1 32 ? -53.255 32.692 -8.842 1.00 42.81 40 VAL A N 1
ATOM 243 C CA . VAL A 1 32 ? -54.228 33.136 -7.851 1.00 40.83 40 VAL A CA 1
ATOM 244 C C . VAL A 1 32 ? -54.930 31.905 -7.297 1.00 42.00 40 VAL A C 1
ATOM 245 O O . VAL A 1 32 ? -55.431 31.073 -8.062 1.00 44.31 40 VAL A O 1
ATOM 249 N N . ALA A 1 33 ? -54.964 31.790 -5.972 1.00 40.75 41 ALA A N 1
ATOM 250 C CA . ALA A 1 33 ? -55.636 30.686 -5.295 1.00 40.63 41 ALA A CA 1
ATOM 251 C C . ALA A 1 33 ? -56.618 31.265 -4.291 1.00 45.24 41 ALA A C 1
ATOM 252 O O . ALA A 1 33 ? -56.216 31.990 -3.374 1.00 45.66 41 ALA A O 1
ATOM 254 N N . GLN A 1 34 ? -57.898 30.957 -4.467 1.00 39.89 42 GLN A N 1
ATOM 255 C CA . GLN A 1 34 ? -58.932 31.367 -3.532 1.00 45.30 42 GLN A CA 1
ATOM 256 C C . GLN A 1 34 ? -59.486 30.151 -2.801 1.00 45.17 42 GLN A C 1
ATOM 257 O O . GLN A 1 34 ? -59.574 29.053 -3.358 1.00 48.89 42 GLN A O 1
ATOM 263 N N . TRP A 1 35 ? -59.848 30.355 -1.540 1.00 47.83 43 TRP A N 1
ATOM 264 C CA . TRP A 1 35 ? -60.461 29.304 -0.742 1.00 43.97 43 TRP A CA 1
ATOM 265 C C . TRP A 1 35 ? -61.005 29.939 0.528 1.00 50.01 43 TRP A C 1
ATOM 266 O O . TRP A 1 35 ? -60.648 31.069 0.876 1.00 43.09 43 TRP A O 1
ATOM 277 N N . THR A 1 36 ? -61.874 29.203 1.214 1.00 46.17 44 THR A N 1
ATOM 278 C CA . THR A 1 36 ? -62.534 29.698 2.415 1.00 43.01 44 THR A CA 1
ATOM 279 C C . THR A 1 36 ? -61.936 29.003 3.629 1.00 42.96 44 THR A C 1
ATOM 280 O O . THR A 1 36 ? -61.977 27.772 3.728 1.00 45.08 44 THR A O 1
ATOM 284 N N . GLY A 1 37 ? -61.379 29.793 4.541 1.00 39.76 45 GLY A N 1
ATOM 285 C CA . GLY A 1 37 ? -60.820 29.264 5.766 1.00 44.71 45 GLY A CA 1
ATOM 286 C C . GLY A 1 37 ? -61.665 29.610 6.972 1.00 45.47 45 GLY A C 1
ATOM 287 O O . GLY A 1 37 ? -62.875 29.819 6.851 1.00 46.44 45 GLY A O 1
ATOM 288 N N . LYS A 1 38 ? -61.040 29.672 8.139 1.00 48.56 46 LYS A N 1
ATOM 289 C CA . LYS A 1 38 ? -61.775 29.977 9.357 1.00 58.15 46 LYS A CA 1
ATOM 290 C C . LYS A 1 38 ? -62.111 31.467 9.405 1.00 49.96 46 LYS A C 1
ATOM 291 O O . LYS A 1 38 ? -61.303 32.298 8.984 1.00 52.59 46 LYS A O 1
ATOM 297 N N . PRO A 1 39 ? -63.291 31.837 9.904 1.00 48.92 47 PRO A N 1
ATOM 298 C CA . PRO A 1 39 ? -63.572 33.263 10.102 1.00 49.87 47 PRO A CA 1
ATOM 299 C C . PRO A 1 39 ? -62.559 33.875 11.055 1.00 51.47 47 PRO A C 1
ATOM 300 O O . PRO A 1 39 ? -62.001 33.198 11.922 1.00 44.24 47 PRO A O 1
ATOM 304 N N . ARG A 1 40 ? -62.321 35.173 10.886 1.00 46.78 48 ARG A N 1
ATOM 305 C CA . ARG A 1 40 ? -61.282 35.845 11.651 1.00 46.15 48 ARG A CA 1
ATOM 306 C C . ARG A 1 40 ? -61.580 37.335 11.697 1.00 52.17 48 ARG A C 1
ATOM 307 O O . ARG A 1 40 ? -62.351 37.858 10.889 1.00 52.39 48 ARG A O 1
ATOM 315 N N . LYS A 1 41 ? -60.951 38.010 12.656 1.00 58.04 49 LYS A N 1
ATOM 316 C CA . LYS A 1 41 ? -61.087 39.452 12.808 1.00 59.93 49 LYS A CA 1
ATOM 317 C C . LYS A 1 41 ? -60.017 40.166 11.993 1.00 55.76 49 LYS A C 1
ATOM 318 O O . LYS A 1 41 ? -58.861 39.736 11.952 1.00 59.92 49 LYS A O 1
ATOM 320 N N . THR A 1 42 ? -60.409 41.254 11.344 1.00 54.85 50 THR A N 1
ATOM 321 C CA . THR A 1 42 ? -59.510 42.049 10.522 1.00 61.63 50 THR A CA 1
ATOM 322 C C . THR A 1 42 ? -59.745 43.521 10.824 1.00 64.49 50 THR A C 1
ATOM 323 O O . THR A 1 42 ? -60.810 43.895 11.327 1.00 66.23 50 THR A O 1
ATOM 327 N N . PRO A 1 43 ? -58.764 44.383 10.529 1.00 64.41 51 PRO A N 1
ATOM 328 C CA . PRO A 1 43 ? -58.950 45.823 10.770 1.00 54.61 51 PRO A CA 1
ATOM 329 C C . PRO A 1 43 ? -60.211 46.372 10.124 1.00 61.84 51 PRO A C 1
ATOM 330 O O . PRO A 1 43 ? -60.392 46.267 8.907 1.00 73.32 51 PRO A O 1
ATOM 334 N N . GLY A 1 44 ? -61.089 46.966 10.931 1.00 70.83 52 GLY A N 1
ATOM 335 C CA . GLY A 1 44 ? -62.342 47.487 10.418 1.00 71.20 52 GLY A CA 1
ATOM 336 C C . GLY A 1 44 ? -63.244 46.440 9.813 1.00 69.96 52 GLY A C 1
ATOM 337 O O . GLY A 1 44 ? -64.157 46.782 9.057 1.00 65.18 52 GLY A O 1
ATOM 338 N N . ASP A 1 45 ? -63.016 45.168 10.132 1.00 72.57 53 ASP A N 1
ATOM 339 C CA . ASP A 1 45 ? -63.750 44.051 9.540 1.00 69.87 53 ASP A CA 1
ATOM 340 C C . ASP A 1 45 ? -63.925 44.247 8.038 1.00 67.88 53 ASP A C 1
ATOM 341 O O . ASP A 1 45 ? -65.012 44.091 7.477 1.00 73.71 53 ASP A O 1
ATOM 346 N N . LYS A 1 46 ? -62.825 44.600 7.387 1.00 63.49 54 LYS A N 1
ATOM 347 C CA . LYS A 1 46 ? -62.752 44.730 5.944 1.00 66.38 54 LYS A CA 1
ATOM 348 C C . LYS A 1 46 ? -61.733 43.738 5.407 1.00 51.53 54 LYS A C 1
ATOM 349 O O . LYS A 1 46 ? -60.910 43.210 6.166 1.00 50.90 54 LYS A O 1
ATOM 355 N N . PRO A 1 47 ? -61.765 43.444 4.111 1.00 55.13 55 PRO A N 1
ATOM 356 C CA . PRO A 1 47 ? -60.704 42.617 3.528 1.00 48.54 55 PRO A CA 1
ATOM 357 C C . PRO A 1 47 ? -59.340 43.201 3.861 1.00 53.86 55 PRO A C 1
ATOM 358 O O . PRO A 1 47 ? -59.106 44.404 3.715 1.00 44.93 55 PRO A O 1
ATOM 362 N N . LEU A 1 48 ? -58.444 42.344 4.338 1.00 43.62 56 LEU A N 1
ATOM 363 C CA . LEU A 1 48 ? -57.111 42.754 4.754 1.00 38.65 56 LEU A CA 1
ATOM 364 C C . LEU A 1 48 ? -56.080 42.248 3.758 1.00 42.77 56 LEU A C 1
ATOM 365 O O . LEU A 1 48 ? -56.091 41.068 3.389 1.00 41.07 56 LEU A O 1
ATOM 370 N N . ILE A 1 49 ? -55.185 43.137 3.344 1.00 42.39 57 ILE A N 1
ATOM 371 C CA . ILE A 1 49 ? -54.106 42.806 2.423 1.00 41.82 57 ILE A CA 1
ATOM 372 C C . ILE A 1 49 ? -52.838 42.587 3.232 1.00 43.09 57 ILE A C 1
ATOM 373 O O . ILE A 1 49 ? -52.481 43.413 4.081 1.00 45.71 57 ILE A O 1
ATOM 378 N N . VAL A 1 50 ? -52.169 41.467 2.984 1.00 41.81 58 VAL A N 1
ATOM 379 C CA . VAL A 1 50 ? -50.887 41.153 3.600 1.00 36.45 58 VAL A CA 1
ATOM 380 C C . VAL A 1 50 ? -49.921 40.800 2.479 1.00 39.33 58 VAL A C 1
ATOM 381 O O . VAL A 1 50 ? -50.245 39.976 1.617 1.00 46.62 58 VAL A O 1
ATOM 385 N N . GLU A 1 51 ? -48.745 41.424 2.485 1.00 39.82 59 GLU A N 1
ATOM 386 C CA . GLU A 1 51 ? -47.802 41.327 1.379 1.00 40.09 59 GLU A CA 1
ATOM 387 C C . GLU A 1 51 ? -46.479 40.735 1.842 1.00 40.88 59 GLU A C 1
ATOM 388 O O . GLU A 1 51 ? -45.915 41.166 2.852 1.00 36.11 59 GLU A O 1
ATOM 394 N N . ASN A 1 52 ? -45.997 39.741 1.095 1.00 39.28 60 ASN A N 1
ATOM 395 C CA . ASN A 1 52 ? -44.623 39.263 1.193 1.00 41.23 60 ASN A CA 1
ATOM 396 C C . ASN A 1 52 ? -44.215 38.888 2.613 1.00 47.10 60 ASN A C 1
ATOM 397 O O . ASN A 1 52 ? -44.722 37.906 3.165 1.00 50.59 60 ASN A O 1
ATOM 402 N N . THR A 1 53 ? -43.294 39.650 3.212 1.00 43.52 61 THR A N 1
ATOM 403 C CA . THR A 1 53 ? -42.695 39.233 4.478 1.00 51.04 61 THR A CA 1
ATOM 404 C C . THR A 1 53 ? -43.723 39.153 5.599 1.00 54.89 61 THR A C 1
ATOM 405 O O . THR A 1 53 ? -43.535 38.393 6.557 1.00 57.43 61 THR A O 1
ATOM 409 N N . GLN A 1 54 ? -44.802 39.932 5.513 1.00 46.59 62 GLN A N 1
ATOM 410 C CA . GLN A 1 54 ? -45.821 39.904 6.553 1.00 46.00 62 GLN A CA 1
ATOM 411 C C . GLN A 1 54 ? -46.697 38.663 6.475 1.00 47.15 62 GLN A C 1
ATOM 412 O O . GLN A 1 54 ? -47.348 38.318 7.465 1.00 57.30 62 GLN A O 1
ATOM 418 N N . ILE A 1 55 ? -46.726 37.985 5.327 1.00 50.12 63 ILE A N 1
ATOM 419 C CA . ILE A 1 55 ? -47.469 36.732 5.225 1.00 57.00 63 ILE A CA 1
ATOM 420 C C . ILE A 1 55 ? -46.959 35.734 6.258 1.00 58.30 63 ILE A C 1
ATOM 421 O O . ILE A 1 55 ? -47.742 35.088 6.964 1.00 55.09 63 ILE A O 1
ATOM 426 N N . GLU A 1 56 ? -45.634 35.600 6.368 1.00 51.62 64 GLU A N 1
ATOM 427 C CA . GLU A 1 56 ? -45.066 34.626 7.293 1.00 59.95 64 GLU A CA 1
ATOM 428 C C . GLU A 1 56 ? -45.525 34.888 8.721 1.00 67.24 64 GLU A C 1
ATOM 429 O O . GLU A 1 56 ? -45.844 33.949 9.460 1.00 72.42 64 GLU A O 1
ATOM 435 N N . ARG A 1 57 ? -45.560 36.157 9.130 1.00 61.62 65 ARG A N 1
ATOM 436 C CA . ARG A 1 57 ? -46.006 36.481 10.480 1.00 61.40 65 ARG A CA 1
ATOM 437 C C . ARG A 1 57 ? -47.398 35.923 10.748 1.00 66.48 65 ARG A C 1
ATOM 438 O O . ARG A 1 57 ? -47.689 35.467 11.860 1.00 71.45 65 ARG A O 1
ATOM 446 N N . TRP A 1 58 ? -48.271 35.949 9.738 1.00 70.41 66 TRP A N 1
ATOM 447 C CA . TRP A 1 58 ? -49.636 35.470 9.926 1.00 61.28 66 TRP A CA 1
ATOM 448 C C . TRP A 1 58 ? -49.679 33.955 10.069 1.00 59.62 66 TRP A C 1
ATOM 449 O O . TRP A 1 58 ? -50.473 33.424 10.854 1.00 65.11 66 TRP A O 1
ATOM 460 N N . ILE A 1 59 ? -48.842 33.240 9.315 1.00 52.43 67 ILE A N 1
ATOM 461 C CA . ILE A 1 59 ? -48.821 31.784 9.422 1.00 61.52 67 ILE A CA 1
ATOM 462 C C . ILE A 1 59 ? -48.441 31.365 10.837 1.00 67.19 67 ILE A C 1
ATOM 463 O O . ILE A 1 59 ? -49.066 30.473 11.425 1.00 68.79 67 ILE A O 1
ATOM 468 N N . ASN A 1 60 ? -47.422 32.010 11.411 1.00 71.49 68 ASN A N 1
ATOM 469 C CA . ASN A 1 60 ? -47.011 31.684 12.772 1.00 64.22 68 ASN A CA 1
ATOM 470 C C . ASN A 1 60 ? -48.177 31.791 13.745 1.00 67.93 68 ASN A C 1
ATOM 471 O O . ASN A 1 60 ? -48.289 30.996 14.683 1.00 76.60 68 ASN A O 1
ATOM 476 N N . ASN A 1 61 ? -49.060 32.767 13.537 1.00 68.84 69 ASN A N 1
ATOM 477 C CA . ASN A 1 61 ? -50.171 32.973 14.456 1.00 74.09 69 ASN A CA 1
ATOM 478 C C . ASN A 1 61 ? -51.352 32.047 14.193 1.00 71.54 69 ASN A C 1
ATOM 479 O O . ASN A 1 61 ? -52.294 32.043 14.992 1.00 84.46 69 ASN A O 1
ATOM 484 N N . GLY A 1 62 ? -51.335 31.270 13.110 1.00 67.83 70 GLY A N 1
ATOM 485 C CA . GLY A 1 62 ? -52.375 30.280 12.899 1.00 68.69 70 GLY A CA 1
ATOM 486 C C . GLY A 1 62 ? -52.938 30.194 11.494 1.00 63.90 70 GLY A C 1
ATOM 487 O O . GLY A 1 62 ? -53.585 29.200 11.152 1.00 56.06 70 GLY A O 1
ATOM 488 N N . LEU A 1 63 ? -52.710 31.216 10.670 1.00 59.26 71 LEU A N 1
ATOM 489 C CA . LEU A 1 63 ? -53.287 31.229 9.332 1.00 53.44 71 LEU A CA 1
ATOM 490 C C . LEU A 1 63 ? -52.778 30.043 8.520 1.00 51.17 71 LEU A C 1
ATOM 491 O O . LEU A 1 63 ? -51.590 29.712 8.549 1.00 55.28 71 LEU A O 1
ATOM 496 N N . TRP A 1 64 ? -53.691 29.411 7.786 1.00 46.36 72 TRP A N 1
ATOM 497 C CA . TRP A 1 64 ? -53.391 28.230 6.982 1.00 46.35 72 TRP A CA 1
ATOM 498 C C . TRP A 1 64 ? -53.200 28.662 5.532 1.00 45.70 72 TRP A C 1
ATOM 499 O O . TRP A 1 64 ? -54.152 29.108 4.882 1.00 46.11 72 TRP A O 1
ATOM 510 N N . VAL A 1 65 ? -51.973 28.534 5.032 1.00 41.28 73 VAL A N 1
ATOM 511 C CA . VAL A 1 65 ? -51.647 28.863 3.645 1.00 45.32 73 VAL A CA 1
ATOM 512 C C . VAL A 1 65 ? -50.926 27.670 3.026 1.00 37.33 73 VAL A C 1
ATOM 513 O O . VAL A 1 65 ? -49.694 27.581 3.116 1.00 41.46 73 VAL A O 1
ATOM 517 N N . PRO A 1 66 ? -51.637 26.745 2.382 1.00 45.46 74 PRO A N 1
ATOM 518 C CA . PRO A 1 66 ? -50.985 25.517 1.909 1.00 41.51 74 PRO A CA 1
ATOM 519 C C . PRO A 1 66 ? -50.068 25.765 0.720 1.00 40.63 74 PRO A C 1
ATOM 520 O O . PRO A 1 66 ? -50.350 26.591 -0.151 1.00 42.45 74 PRO A O 1
ATOM 524 N N . ALA A 1 67 ? -48.965 25.025 0.686 1.00 41.18 75 ALA A N 1
ATOM 525 C CA . ALA A 1 67 ? -47.995 25.153 -0.394 1.00 38.95 75 ALA A CA 1
ATOM 526 C C . ALA A 1 67 ? -48.492 24.402 -1.624 1.00 40.62 75 ALA A C 1
ATOM 527 O O . ALA A 1 67 ? -48.745 23.194 -1.560 1.00 43.29 75 ALA A O 1
ATOM 529 N N . LEU A 1 68 ? -48.632 25.115 -2.739 1.00 38.14 76 LEU A N 1
ATOM 530 C CA . LEU A 1 68 ? -49.011 24.519 -4.014 1.00 39.31 76 LEU A CA 1
ATOM 531 C C . LEU A 1 68 ? -47.753 24.355 -4.861 1.00 43.41 76 LEU A C 1
ATOM 532 O O . LEU A 1 68 ? -47.098 25.346 -5.200 1.00 47.16 76 LEU A O 1
ATOM 537 N N . GLU A 1 69 ? -47.422 23.114 -5.205 1.00 35.68 77 GLU A N 1
ATOM 538 C CA . GLU A 1 69 ? -46.177 22.812 -5.896 1.00 42.93 77 GLU A CA 1
ATOM 539 C C . GLU A 1 69 ? -46.403 22.680 -7.397 1.00 46.73 77 GLU A C 1
ATOM 540 O O . GLU A 1 69 ? -47.354 22.030 -7.840 1.00 44.85 77 GLU A O 1
ATOM 546 N N . PHE A 1 70 ? -45.515 23.296 -8.177 1.00 46.98 78 PHE A N 1
ATOM 547 C CA . PHE A 1 70 ? -45.445 23.035 -9.611 1.00 43.62 78 PHE A CA 1
ATOM 548 C C . PHE A 1 70 ? -44.766 21.684 -9.813 1.00 39.40 78 PHE A C 1
ATOM 549 O O . PHE A 1 70 ? -43.565 21.539 -9.562 1.00 44.72 78 PHE A O 1
ATOM 557 N N . ILE A 1 71 ? -45.535 20.690 -10.259 1.00 43.40 79 ILE A N 1
ATOM 558 C CA . ILE A 1 71 ? -45.002 19.338 -10.403 1.00 35.03 79 ILE A CA 1
ATOM 559 C C . ILE A 1 71 ? -43.841 19.319 -11.389 1.00 42.61 79 ILE A C 1
ATOM 560 O O . ILE A 1 71 ? -42.828 18.644 -11.164 1.00 40.24 79 ILE A O 1
ATOM 565 N N . ASN A 1 72 ? -43.964 20.054 -12.497 1.00 40.71 80 ASN A N 1
ATOM 566 C CA . ASN A 1 72 ? -43.005 19.966 -13.590 1.00 31.88 80 ASN A CA 1
ATOM 567 C C . ASN A 1 72 ? -42.073 21.173 -13.661 1.00 40.17 80 ASN A C 1
ATOM 568 O O . ASN A 1 72 ? -41.536 21.472 -14.731 1.00 41.01 80 ASN A O 1
ATOM 573 N N . VAL A 1 73 ? -41.860 21.862 -12.545 1.00 37.36 81 VAL A N 1
ATOM 574 C CA . VAL A 1 73 ? -40.911 22.969 -12.506 1.00 38.24 81 VAL A CA 1
ATOM 575 C C . VAL A 1 73 ? -39.520 22.401 -12.257 1.00 39.00 81 VAL A C 1
ATOM 576 O O . VAL A 1 73 ? -39.360 21.366 -11.603 1.00 50.39 81 VAL A O 1
ATOM 580 N N . VAL A 1 74 ? -38.506 23.082 -12.780 1.00 41.31 82 VAL A N 1
ATOM 581 C CA . VAL A 1 74 ? -37.114 22.659 -12.662 1.00 40.38 82 VAL A CA 1
ATOM 582 C C . VAL A 1 74 ? -36.435 23.591 -11.667 1.00 42.95 82 VAL A C 1
ATOM 583 O O . VAL A 1 74 ? -36.186 24.764 -11.970 1.00 51.96 82 VAL A O 1
ATOM 587 N N . GLY A 1 75 ? -36.122 23.072 -10.486 1.00 39.79 83 GLY A N 1
ATOM 588 C CA . GLY A 1 75 ? -35.584 23.896 -9.422 1.00 44.28 83 GLY A CA 1
ATOM 589 C C . GLY A 1 75 ? -36.644 24.818 -8.842 1.00 45.24 83 GLY A C 1
ATOM 590 O O . GLY A 1 75 ? -37.812 24.802 -9.223 1.00 49.43 83 GLY A O 1
ATOM 591 N N . SER A 1 76 ? -36.211 25.640 -7.897 1.00 47.30 84 SER A N 1
ATOM 592 C CA . SER A 1 76 ? -37.131 26.560 -7.237 1.00 50.34 84 SER A CA 1
ATOM 593 C C . SER A 1 76 ? -37.536 27.669 -8.202 1.00 46.72 84 SER A C 1
ATOM 594 O O . SER A 1 76 ? -36.666 28.287 -8.828 1.00 40.81 84 SER A O 1
ATOM 597 N N . PRO A 1 77 ? -38.829 27.947 -8.362 1.00 41.70 85 PRO A N 1
ATOM 598 C CA . PRO A 1 77 ? -39.228 29.079 -9.203 1.00 39.90 85 PRO A CA 1
ATOM 599 C C . PRO A 1 77 ? -38.871 30.406 -8.551 1.00 43.09 85 PRO A C 1
ATOM 600 O O . PRO A 1 77 ? -38.766 30.519 -7.327 1.00 45.07 85 PRO A O 1
ATOM 604 N N . ASP A 1 78 ? -38.674 31.418 -9.392 1.00 41.88 86 ASP A N 1
ATOM 605 C CA . ASP A 1 78 ? -38.384 32.770 -8.921 1.00 41.58 86 ASP A CA 1
ATOM 606 C C . ASP A 1 78 ? -39.706 33.442 -8.572 1.00 43.97 86 ASP A C 1
ATOM 607 O O . ASP A 1 78 ? -40.415 33.944 -9.448 1.00 43.69 86 ASP A O 1
ATOM 612 N N . THR A 1 79 ? -40.045 33.448 -7.287 1.00 37.93 87 THR A N 1
ATOM 613 C CA . THR A 1 79 ? -41.277 34.066 -6.815 1.00 39.25 87 THR A CA 1
ATOM 614 C C . THR A 1 79 ? -41.009 35.532 -6.497 1.00 37.11 87 THR A C 1
ATOM 615 O O . THR A 1 79 ? -40.156 35.845 -5.662 1.00 40.59 87 THR A O 1
ATOM 619 N N . GLY A 1 80 ? -41.728 36.422 -7.168 1.00 40.66 88 GLY A N 1
ATOM 620 C CA . GLY A 1 80 ? -41.627 37.838 -6.883 1.00 44.71 88 GLY A CA 1
ATOM 621 C C . GLY A 1 80 ? -42.572 38.240 -5.772 1.00 51.03 88 GLY A C 1
ATOM 622 O O . GLY A 1 80 ? -42.624 37.587 -4.724 1.00 48.40 88 GLY A O 1
ATOM 623 N N . ASN A 1 81 ? -43.330 39.310 -5.988 1.00 42.96 89 ASN A N 1
ATOM 624 C CA . ASN A 1 81 ? -44.302 39.737 -4.995 1.00 43.95 89 ASN A CA 1
ATOM 625 C C . ASN A 1 81 ? -45.358 38.660 -4.787 1.00 45.57 89 ASN A C 1
ATOM 626 O O . ASN A 1 81 ? -45.719 37.919 -5.706 1.00 43.52 89 ASN A O 1
ATOM 631 N N . LYS A 1 82 ? -45.849 38.572 -3.556 1.00 42.27 90 LYS A N 1
ATOM 632 C CA . LYS A 1 82 ? -46.963 37.695 -3.239 1.00 46.73 90 LYS A CA 1
ATOM 633 C C . LYS A 1 82 ? -47.834 38.379 -2.197 1.00 50.40 90 LYS A C 1
ATOM 634 O O . LYS A 1 82 ? -47.392 39.275 -1.472 1.00 41.58 90 LYS A O 1
ATOM 640 N N . ARG A 1 83 ? -49.090 37.947 -2.137 1.00 50.55 91 ARG A N 1
ATOM 641 C CA . ARG A 1 83 ? -50.108 38.704 -1.427 1.00 45.68 91 ARG A CA 1
ATOM 642 C C . ARG A 1 83 ? -51.175 37.765 -0.888 1.00 45.97 91 ARG A C 1
ATOM 643 O O . ARG A 1 83 ? -51.483 36.733 -1.488 1.00 47.12 91 ARG A O 1
ATOM 651 N N . LEU A 1 84 ? -51.731 38.137 0.260 1.00 42.50 92 LEU A N 1
ATOM 652 C CA . LEU A 1 84 ? -52.933 37.520 0.796 1.00 48.16 92 LEU A CA 1
ATOM 653 C C . LEU A 1 84 ? -53.992 38.598 0.955 1.00 44.56 92 LEU A C 1
ATOM 654 O O . LEU A 1 84 ? -53.695 39.694 1.443 1.00 44.35 92 LEU A O 1
ATOM 659 N N . MET A 1 85 ? -55.212 38.301 0.524 1.00 46.79 93 MET A N 1
ATOM 660 C CA . MET A 1 85 ? -56.378 39.094 0.885 1.00 40.39 93 MET A CA 1
ATOM 661 C C . MET A 1 85 ? -57.193 38.255 1.859 1.00 42.47 93 MET A C 1
ATOM 662 O O . MET A 1 85 ? -57.685 37.180 1.497 1.00 46.82 93 MET A O 1
ATOM 667 N N . LEU A 1 86 ? -57.301 38.725 3.095 1.00 43.57 94 LEU A N 1
ATOM 668 C CA . LEU A 1 86 ? -57.991 38.000 4.151 1.00 41.09 94 LEU A CA 1
ATOM 669 C C . LEU A 1 86 ? -59.338 38.652 4.419 1.00 41.47 94 LEU A C 1
ATOM 670 O O . LEU A 1 86 ? -59.409 39.858 4.682 1.00 41.60 94 LEU A O 1
ATOM 675 N N . PHE A 1 87 ? -60.393 37.861 4.344 1.00 41.13 95 PHE A N 1
ATOM 676 C CA . PHE A 1 87 ? -61.734 38.350 4.610 1.00 42.65 95 PHE A CA 1
ATOM 677 C C . PHE A 1 87 ? -62.197 37.899 5.990 1.00 44.19 95 PHE A C 1
ATOM 678 O O . PHE A 1 87 ? -61.758 36.859 6.489 1.00 45.17 95 PHE A O 1
ATOM 686 N N . PRO A 1 88 ? -63.077 38.662 6.641 1.00 51.20 96 PRO A N 1
ATOM 687 C CA . PRO A 1 88 ? -63.600 38.208 7.940 1.00 48.95 96 PRO A CA 1
ATOM 688 C C . PRO A 1 88 ? -64.387 36.911 7.860 1.00 49.87 96 PRO A C 1
ATOM 689 O O . PRO A 1 88 ? -64.357 36.125 8.815 1.00 51.60 96 PRO A O 1
ATOM 693 N N . ASP A 1 89 ? -65.093 36.655 6.755 1.00 52.27 97 ASP A N 1
ATOM 694 C CA . ASP A 1 89 ? -65.876 35.428 6.658 1.00 50.74 97 ASP A CA 1
ATOM 695 C C . ASP A 1 89 ? -65.012 34.185 6.473 1.00 53.42 97 ASP A C 1
ATOM 696 O O . ASP A 1 89 ? -65.551 33.075 6.506 1.00 54.53 97 ASP A O 1
ATOM 701 N N . GLY A 1 90 ? -63.699 34.338 6.296 1.00 51.13 98 GLY A N 1
ATOM 702 C CA . GLY A 1 90 ? -62.789 33.220 6.150 1.00 46.23 98 GLY A CA 1
ATOM 703 C C . GLY A 1 90 ? -62.150 33.106 4.782 1.00 46.39 98 GLY A C 1
ATOM 704 O O . GLY A 1 90 ? -61.143 32.399 4.640 1.00 43.31 98 GLY A O 1
ATOM 705 N N . ARG A 1 91 ? -62.707 33.771 3.772 1.00 41.66 99 ARG A N 1
ATOM 706 C CA . ARG A 1 91 ? -62.123 33.728 2.440 1.00 50.53 99 ARG A CA 1
ATOM 707 C C . ARG A 1 91 ? -60.664 34.165 2.473 1.00 48.71 99 ARG A C 1
ATOM 708 O O . ARG A 1 91 ? -60.286 35.089 3.199 1.00 45.71 99 ARG A O 1
ATOM 716 N N . VAL A 1 92 ? -59.844 33.487 1.677 1.00 40.93 100 VAL A N 1
ATOM 717 C CA . VAL A 1 92 ? -58.452 33.857 1.469 1.00 41.11 100 VAL A CA 1
ATOM 718 C C . VAL A 1 92 ? -58.182 33.839 -0.026 1.00 47.03 100 VAL A C 1
ATOM 719 O O . VAL A 1 92 ? -58.551 32.882 -0.717 1.00 41.41 100 VAL A O 1
ATOM 723 N N . ILE A 1 93 ? -57.550 34.895 -0.523 1.00 47.35 101 ILE A N 1
ATOM 724 C CA . ILE A 1 93 ? -57.114 34.972 -1.910 1.00 44.00 101 ILE A CA 1
ATOM 725 C C . ILE A 1 93 ? -55.604 35.147 -1.884 1.00 44.75 101 ILE A C 1
ATOM 726 O O . ILE A 1 93 ? -55.099 36.196 -1.463 1.00 45.43 101 ILE A O 1
ATOM 731 N N . TYR A 1 94 ? -54.886 34.111 -2.300 1.00 47.12 102 TYR A N 1
ATOM 732 C CA . TYR A 1 94 ? -53.436 34.152 -2.425 1.00 41.57 102 TYR A CA 1
ATOM 733 C C . TYR A 1 94 ? -53.074 34.494 -3.864 1.00 40.30 102 TYR A C 1
ATOM 734 O O . TYR A 1 94 ? -53.611 33.897 -4.802 1.00 48.25 102 TYR A O 1
ATOM 743 N N . ASN A 1 95 ? -52.174 35.458 -4.033 1.00 43.91 103 ASN A N 1
ATOM 744 C CA . ASN A 1 95 ? -51.748 35.907 -5.352 1.00 44.25 103 ASN A CA 1
ATOM 745 C C . ASN A 1 95 ? -50.242 36.120 -5.331 1.00 48.55 103 ASN A C 1
ATOM 746 O O . ASN A 1 95 ? -49.713 36.713 -4.388 1.00 51.34 103 ASN A O 1
ATOM 751 N N . ALA A 1 96 ? -49.554 35.630 -6.362 1.00 47.72 104 ALA A N 1
ATOM 752 C CA . ALA A 1 96 ? -48.101 35.712 -6.407 1.00 43.48 104 ALA A CA 1
ATOM 753 C C . ALA A 1 96 ? -47.612 35.691 -7.848 1.00 44.17 104 ALA A C 1
ATOM 754 O O . ALA A 1 96 ? -48.179 34.998 -8.697 1.00 37.01 104 ALA A O 1
ATOM 756 N N . ARG A 1 97 ? -46.554 36.459 -8.105 1.00 40.15 105 ARG A N 1
ATOM 757 C CA . ARG A 1 97 ? -45.846 36.437 -9.377 1.00 39.50 105 ARG A CA 1
ATOM 758 C C . ARG A 1 97 ? -44.823 35.310 -9.362 1.00 32.66 105 ARG A C 1
ATOM 759 O O . ARG A 1 97 ? -44.234 35.001 -8.325 1.00 41.22 105 ARG A O 1
ATOM 767 N N . PHE A 1 98 ? -44.614 34.687 -10.520 1.00 33.22 106 PHE A N 1
ATOM 768 C CA . PHE A 1 98 ? -43.640 33.607 -10.596 1.00 38.18 106 PHE A CA 1
ATOM 769 C C . PHE A 1 98 ? -42.968 33.589 -11.960 1.00 40.75 106 PHE A C 1
ATOM 770 O O . PHE A 1 98 ? -43.580 33.915 -12.981 1.00 40.73 106 PHE A O 1
ATOM 778 N N . LEU A 1 99 ? -41.697 33.198 -11.957 1.00 38.41 107 LEU A N 1
ATOM 779 C CA . LEU A 1 99 ? -40.961 32.873 -13.172 1.00 39.51 107 LEU A CA 1
ATOM 780 C C . LEU A 1 99 ? -40.236 31.562 -12.919 1.00 43.06 107 LEU A C 1
ATOM 781 O O . LEU A 1 99 ? -39.457 31.458 -11.966 1.00 45.85 107 LEU A O 1
ATOM 786 N N . GLY A 1 100 ? -40.491 30.565 -13.759 1.00 32.48 108 GLY A N 1
ATOM 787 C CA . GLY A 1 100 ? -39.932 29.252 -13.537 1.00 39.91 108 GLY A CA 1
ATOM 788 C C . GLY A 1 100 ? -39.531 28.584 -14.835 1.00 40.10 108 GLY A C 1
ATOM 789 O O . GLY A 1 100 ? -40.035 28.902 -15.916 1.00 38.07 108 GLY A O 1
ATOM 790 N N . SER A 1 101 ? -38.601 27.647 -14.702 1.00 36.56 109 SER A N 1
ATOM 791 C CA . SER A 1 101 ? -38.232 26.753 -15.789 1.00 36.99 109 SER A CA 1
ATOM 792 C C . SER A 1 101 ? -39.038 25.468 -15.645 1.00 39.94 109 SER A C 1
ATOM 793 O O . SER A 1 101 ? -38.954 24.790 -14.616 1.00 41.52 109 SER A O 1
ATOM 796 N N . PHE A 1 102 ? -39.817 25.138 -16.668 1.00 37.47 110 PHE A N 1
ATOM 797 C CA . PHE A 1 102 ? -40.692 23.976 -16.634 1.00 37.51 110 PHE A CA 1
ATOM 798 C C . PHE A 1 102 ? -40.243 22.963 -17.677 1.00 40.13 110 PHE A C 1
ATOM 799 O O . PHE A 1 102 ? -39.782 23.334 -18.760 1.00 40.63 110 PHE A O 1
ATOM 807 N N . SER A 1 103 ? -40.369 21.685 -17.337 1.00 33.71 111 SER A N 1
ATOM 808 C CA . SER A 1 103 ? -40.004 20.595 -18.227 1.00 46.07 111 SER A CA 1
ATOM 809 C C . SER A 1 103 ? -41.252 19.953 -18.820 1.00 43.91 111 SER A C 1
ATOM 810 O O . SER A 1 103 ? -42.358 20.069 -18.288 1.00 40.35 111 SER A O 1
ATOM 813 N N . ASN A 1 104 ? -41.052 19.250 -19.930 1.00 45.74 112 ASN A N 1
ATOM 814 C CA A ASN A 1 104 ? -42.149 18.582 -20.619 0.50 48.99 112 ASN A CA 1
ATOM 815 C CA B ASN A 1 104 ? -42.148 18.637 -20.668 0.50 47.50 112 ASN A CA 1
ATOM 816 C C . ASN A 1 104 ? -41.549 17.653 -21.663 1.00 50.50 112 ASN A C 1
ATOM 817 O O . ASN A 1 104 ? -40.333 17.608 -21.864 1.00 52.86 112 ASN A O 1
ATOM 826 N N . ASP A 1 105 ? -42.421 16.884 -22.306 1.00 51.01 113 ASP A N 1
ATOM 827 C CA . ASP A 1 105 ? -42.013 15.960 -23.355 1.00 46.86 113 ASP A CA 1
ATOM 828 C C . ASP A 1 105 ? -42.083 16.691 -24.688 1.00 50.82 113 ASP A C 1
ATOM 829 O O . ASP A 1 105 ? -43.165 17.113 -25.112 1.00 54.79 113 ASP A O 1
ATOM 834 N N . MET A 1 106 ? -40.937 16.852 -25.341 1.00 41.84 114 MET A N 1
ATOM 835 C CA . MET A 1 106 ? -40.858 17.629 -26.568 1.00 45.43 114 MET A CA 1
ATOM 836 C C . MET A 1 106 ? -40.167 16.810 -27.643 1.00 41.78 114 MET A C 1
ATOM 837 O O . MET A 1 106 ? -39.101 16.235 -27.408 1.00 50.52 114 MET A O 1
ATOM 842 N N . ASP A 1 107 ? -40.788 16.757 -28.817 1.00 48.40 115 ASP A N 1
ATOM 843 C CA . ASP A 1 107 ? -40.283 16.013 -29.965 1.00 50.12 115 ASP A CA 1
ATOM 844 C C . ASP A 1 107 ? -40.012 17.022 -31.075 1.00 44.32 115 ASP A C 1
ATOM 845 O O . ASP A 1 107 ? -40.949 17.534 -31.697 1.00 49.97 115 ASP A O 1
ATOM 850 N N . PHE A 1 108 ? -38.736 17.320 -31.316 1.00 43.92 116 PHE A N 1
ATOM 851 C CA . PHE A 1 108 ? -38.337 18.284 -32.334 1.00 46.30 116 PHE A CA 1
ATOM 852 C C . PHE A 1 108 ? -37.989 17.621 -33.665 1.00 46.54 116 PHE A C 1
ATOM 853 O O . PHE A 1 108 ? -37.387 18.264 -34.530 1.00 52.64 116 PHE A O 1
ATOM 861 N N . ARG A 1 109 ? -38.374 16.355 -33.855 1.00 52.26 117 ARG A N 1
ATOM 862 C CA . ARG A 1 109 ? -37.927 15.609 -35.028 1.00 48.53 117 ARG A CA 1
ATOM 863 C C . ARG A 1 109 ? -38.425 16.227 -36.331 1.00 53.56 117 ARG A C 1
ATOM 864 O O . ARG A 1 109 ? -37.760 16.104 -37.365 1.00 61.80 117 ARG A O 1
ATOM 872 N N . LEU A 1 110 ? -39.581 16.890 -36.309 1.00 50.64 118 LEU A N 1
ATOM 873 C CA . LEU A 1 110 ? -40.125 17.538 -37.496 1.00 48.49 118 LEU A CA 1
ATOM 874 C C . LEU A 1 110 ? -39.688 18.994 -37.622 1.00 52.55 118 LEU A C 1
ATOM 875 O O . LEU A 1 110 ? -40.297 19.751 -38.387 1.00 50.40 118 LEU A O 1
ATOM 880 N N . PHE A 1 111 ? -38.657 19.397 -36.888 1.00 49.94 119 PHE A N 1
ATOM 881 C CA . PHE A 1 111 ? -38.135 20.750 -36.994 1.00 49.83 119 PHE A CA 1
ATOM 882 C C . PHE A 1 111 ? -37.862 21.084 -38.460 1.00 56.95 119 PHE A C 1
ATOM 883 O O . PHE A 1 111 ? -37.379 20.226 -39.209 1.00 59.46 119 PHE A O 1
ATOM 891 N N . PRO A 1 112 ? -38.151 22.318 -38.912 1.00 56.64 120 PRO A N 1
ATOM 892 C CA . PRO A 1 112 ? -38.700 23.469 -38.185 1.00 51.17 120 PRO A CA 1
ATOM 893 C C . PRO A 1 112 ? -40.225 23.563 -38.208 1.00 48.84 120 PRO A C 1
ATOM 894 O O . PRO A 1 112 ? -40.765 24.661 -38.073 1.00 49.58 120 PRO A O 1
ATOM 898 N N . PHE A 1 113 ? -40.909 22.430 -38.372 1.00 49.43 121 PHE A N 1
ATOM 899 C CA . PHE A 1 113 ? -42.365 22.397 -38.434 1.00 53.16 121 PHE A CA 1
ATOM 900 C C . PHE A 1 113 ? -42.967 21.659 -37.242 1.00 53.32 121 PHE A C 1
ATOM 901 O O . PHE A 1 113 ? -44.079 21.133 -37.324 1.00 51.26 121 PHE A O 1
ATOM 909 N N . ASP A 1 114 ? -42.246 21.620 -36.127 1.00 49.83 122 ASP A N 1
ATOM 910 C CA . ASP A 1 114 ? -42.699 20.889 -34.956 1.00 54.00 122 ASP A CA 1
ATOM 911 C C . ASP A 1 114 ? -43.794 21.650 -34.219 1.00 52.87 122 ASP A C 1
ATOM 912 O O . ASP A 1 114 ? -43.837 22.883 -34.218 1.00 51.58 122 ASP A O 1
ATOM 917 N N . ARG A 1 115 ? -44.685 20.891 -33.587 1.00 54.64 123 ARG A N 1
ATOM 918 C CA . ARG A 1 115 ? -45.701 21.422 -32.692 1.00 49.14 123 ARG A CA 1
ATOM 919 C C . ARG A 1 115 ? -45.352 21.026 -31.263 1.00 53.93 123 ARG A C 1
ATOM 920 O O . ARG A 1 115 ? -44.795 19.951 -31.021 1.00 59.80 123 ARG A O 1
ATOM 928 N N . GLN A 1 116 ? -45.681 21.899 -30.314 1.00 49.88 124 GLN A N 1
ATOM 929 C CA . GLN A 1 116 ? -45.328 21.665 -28.923 1.00 53.59 124 GLN A CA 1
ATOM 930 C C . GLN A 1 116 ? -46.510 21.977 -28.019 1.00 47.68 124 GLN A C 1
ATOM 931 O O . GLN A 1 116 ? -47.374 22.792 -28.350 1.00 47.65 124 GLN A O 1
ATOM 937 N N . GLN A 1 117 ? -46.536 21.304 -26.873 1.00 50.47 125 GLN A N 1
ATOM 938 C CA . GLN A 1 117 ? -47.546 21.510 -25.838 1.00 49.03 125 GLN A CA 1
ATOM 939 C C . GLN A 1 117 ? -46.813 21.961 -24.581 1.00 43.99 125 GLN A C 1
ATOM 940 O O . GLN A 1 117 ? -46.163 21.154 -23.911 1.00 40.59 125 GLN A O 1
ATOM 946 N N . PHE A 1 118 ? -46.904 23.250 -24.270 1.00 44.42 126 PHE A N 1
ATOM 947 C CA . PHE A 1 118 ? -46.311 23.780 -23.048 1.00 44.32 126 PHE A CA 1
ATOM 948 C C . PHE A 1 118 ? -47.297 23.572 -21.905 1.00 43.31 126 PHE A C 1
ATOM 949 O O . PHE A 1 118 ? -48.427 24.070 -21.956 1.00 40.68 126 PHE A O 1
ATOM 957 N N . VAL A 1 119 ? -46.882 22.826 -20.884 1.00 34.34 127 VAL A N 1
ATOM 958 C CA . VAL A 1 119 ? -47.791 22.439 -19.815 1.00 40.44 127 VAL A CA 1
ATOM 959 C C . VAL A 1 119 ? -47.319 23.023 -18.493 1.00 40.96 127 VAL A C 1
ATOM 960 O O . VAL A 1 119 ? -46.122 23.206 -18.253 1.00 37.20 127 VAL A O 1
ATOM 964 N N . LEU A 1 120 ? -48.290 23.330 -17.636 1.00 39.65 128 LEU A N 1
ATOM 965 C CA . LEU A 1 120 ? -48.060 23.598 -16.224 1.00 36.25 128 LEU A CA 1
ATOM 966 C C . LEU A 1 120 ? -48.860 22.583 -15.420 1.00 37.28 128 LEU A C 1
ATOM 967 O O . LEU A 1 120 ? -50.048 22.376 -15.688 1.00 38.09 128 LEU A O 1
ATOM 972 N N . GLU A 1 121 ? -48.211 21.946 -14.451 1.00 39.25 129 GLU A N 1
ATOM 973 C CA . GLU A 1 121 ? -48.856 20.960 -13.592 1.00 36.57 129 GLU A CA 1
ATOM 974 C C . GLU A 1 121 ? -48.764 21.438 -12.151 1.00 40.82 129 GLU A C 1
ATOM 975 O O . GLU A 1 121 ? -47.664 21.661 -11.636 1.00 42.71 129 GLU A O 1
ATOM 981 N N . LEU A 1 122 ? -49.920 21.604 -11.512 1.00 40.26 130 LEU A N 1
ATOM 982 C CA . LEU A 1 122 ? -50.017 22.146 -10.165 1.00 36.05 130 LEU A CA 1
ATOM 983 C C . LEU A 1 122 ? -50.669 21.117 -9.256 1.00 38.72 130 LEU A C 1
ATOM 984 O O . LEU A 1 122 ? -51.631 20.450 -9.646 1.00 42.27 130 LEU A O 1
ATOM 989 N N . GLU A 1 123 ? -50.150 20.998 -8.032 1.00 40.63 131 GLU A N 1
ATOM 990 C CA . GLU A 1 123 ? -50.621 19.976 -7.109 1.00 38.20 131 GLU A CA 1
ATOM 991 C C . GLU A 1 123 ? -50.235 20.381 -5.700 1.00 34.89 131 GLU A C 1
ATOM 992 O O . GLU A 1 123 ? -49.130 20.906 -5.510 1.00 34.84 131 GLU A O 1
ATOM 998 N N . PRO A 1 124 ? -51.095 20.177 -4.700 1.00 40.27 132 PRO A N 1
ATOM 999 C CA . PRO A 1 124 ? -50.684 20.474 -3.321 1.00 40.13 132 PRO A CA 1
ATOM 1000 C C . PRO A 1 124 ? -49.484 19.628 -2.922 1.00 37.02 132 PRO A C 1
ATOM 1001 O O . PRO A 1 124 ? -49.358 18.468 -3.319 1.00 47.71 132 PRO A O 1
ATOM 1005 N N . PHE A 1 125 ? -48.596 20.219 -2.125 1.00 37.40 133 PHE A N 1
ATOM 1006 C CA . PHE A 1 125 ? -47.364 19.526 -1.769 1.00 41.83 133 PHE A CA 1
ATOM 1007 C C . PHE A 1 125 ? -47.554 18.538 -0.624 1.00 43.94 133 PHE A C 1
ATOM 1008 O O . PHE A 1 125 ? -46.813 17.553 -0.540 1.00 43.94 133 PHE A O 1
ATOM 1016 N N . SER A 1 126 ? -48.525 18.774 0.258 1.00 43.22 134 SER A N 1
ATOM 1017 C CA . SER A 1 126 ? -48.650 17.989 1.479 1.00 46.60 134 SER A CA 1
ATOM 1018 C C . SER A 1 126 ? -50.048 17.454 1.750 1.00 47.12 134 SER A C 1
ATOM 1019 O O . SER A 1 126 ? -50.170 16.479 2.501 1.00 52.06 134 SER A O 1
ATOM 1022 N N . TYR A 1 127 ? -51.095 18.034 1.168 1.00 40.63 135 TYR A N 1
ATOM 1023 C CA . TYR A 1 127 ? -52.473 17.698 1.506 1.00 44.34 135 TYR A CA 1
ATOM 1024 C C . TYR A 1 127 ? -53.122 16.910 0.376 1.00 45.93 135 TYR A C 1
ATOM 1025 O O . TYR A 1 127 ? -53.085 17.333 -0.786 1.00 38.92 135 TYR A O 1
ATOM 1034 N N . ASN A 1 128 ? -53.721 15.770 0.722 1.00 42.98 136 ASN A N 1
ATOM 1035 C CA . ASN A 1 128 ? -54.392 14.928 -0.256 1.00 41.43 136 ASN A CA 1
ATOM 1036 C C . ASN A 1 128 ? -55.774 15.500 -0.579 1.00 42.22 136 ASN A C 1
ATOM 1037 O O . ASN A 1 128 ? -56.206 16.511 -0.016 1.00 38.21 136 ASN A O 1
ATOM 1042 N N . ASN A 1 129 ? -56.479 14.840 -1.501 1.00 38.73 137 ASN A N 1
ATOM 1043 C CA . ASN A 1 129 ? -57.765 15.332 -1.981 1.00 40.16 137 ASN A CA 1
ATOM 1044 C C . ASN A 1 129 ? -58.899 15.120 -0.985 1.00 41.75 137 ASN A C 1
ATOM 1045 O O . ASN A 1 129 ? -60.024 15.558 -1.253 1.00 43.00 137 ASN A O 1
ATOM 1050 N N . GLN A 1 130 ? -58.647 14.455 0.144 1.00 40.88 138 GLN A N 1
ATOM 1051 C CA . GLN A 1 130 ? -59.602 14.475 1.246 1.00 42.97 138 GLN A CA 1
ATOM 1052 C C . GLN A 1 130 ? -59.479 15.744 2.080 1.00 48.26 138 GLN A C 1
ATOM 1053 O O . GLN A 1 130 ? -60.437 16.118 2.766 1.00 50.21 138 GLN A O 1
ATOM 1059 N N . GLN A 1 131 ? -58.325 16.413 2.019 1.00 49.21 139 GLN A N 1
ATOM 1060 C CA . GLN A 1 131 ? -58.054 17.653 2.738 1.00 43.79 139 GLN A CA 1
ATOM 1061 C C . GLN A 1 131 ? -58.098 18.885 1.842 1.00 47.31 139 GLN A C 1
ATOM 1062 O O . GLN A 1 131 ? -58.615 19.928 2.258 1.00 37.65 139 GLN A O 1
ATOM 1068 N N . LEU A 1 132 ? -57.558 18.789 0.626 1.00 44.60 140 LEU A N 1
ATOM 1069 C CA . LEU A 1 132 ? -57.495 19.914 -0.303 1.00 39.04 140 LEU A CA 1
ATOM 1070 C C . LEU A 1 132 ? -57.750 19.400 -1.711 1.00 44.73 140 LEU A C 1
ATOM 1071 O O . LEU A 1 132 ? -57.009 18.543 -2.203 1.00 38.13 140 LEU A O 1
ATOM 1076 N N . ARG A 1 133 ? -58.782 19.932 -2.359 1.00 39.53 141 ARG A N 1
ATOM 1077 C CA . ARG A 1 133 ? -59.108 19.581 -3.732 1.00 38.26 141 ARG A CA 1
ATOM 1078 C C . ARG A 1 133 ? -59.257 20.853 -4.555 1.00 37.65 141 ARG A C 1
ATOM 1079 O O . ARG A 1 133 ? -59.662 21.900 -4.043 1.00 33.84 141 ARG A O 1
ATOM 1087 N N . PHE A 1 134 ? -58.910 20.751 -5.834 1.00 37.63 142 PHE A N 1
ATOM 1088 C CA . PHE A 1 134 ? -59.066 21.850 -6.776 1.00 34.28 142 PHE A CA 1
ATOM 1089 C C . PHE A 1 134 ? -60.480 21.813 -7.343 1.00 40.95 142 PHE A C 1
ATOM 1090 O O . PHE A 1 134 ? -60.891 20.811 -7.941 1.00 36.36 142 PHE A O 1
ATOM 1098 N N . SER A 1 135 ? -61.221 22.904 -7.153 1.00 40.11 143 SER A N 1
ATOM 1099 C CA . SER A 1 135 ? -62.615 22.963 -7.573 1.00 47.39 143 SER A CA 1
ATOM 1100 C C . SER A 1 135 ? -62.777 23.466 -8.999 1.00 53.39 143 SER A C 1
ATOM 1101 O O . SER A 1 135 ? -63.711 23.047 -9.693 1.00 57.53 143 SER A O 1
ATOM 1104 N N . ASP A 1 136 ? -61.893 24.347 -9.454 1.00 45.68 144 ASP A N 1
ATOM 1105 C CA . ASP A 1 136 ? -61.954 24.850 -10.818 1.00 50.35 144 ASP A CA 1
ATOM 1106 C C . ASP A 1 136 ? -60.612 25.476 -11.162 1.00 51.13 144 ASP A C 1
ATOM 1107 O O . ASP A 1 136 ? -59.800 25.772 -10.281 1.00 42.94 144 ASP A O 1
ATOM 1112 N N . ILE A 1 137 ? -60.393 25.677 -12.460 1.00 47.61 145 ILE A N 1
ATOM 1113 C CA . ILE A 1 137 ? -59.142 26.230 -12.968 1.00 49.25 145 ILE A CA 1
ATOM 1114 C C . ILE A 1 137 ? -59.468 27.140 -14.144 1.00 50.92 145 ILE A C 1
ATOM 1115 O O . ILE A 1 137 ? -60.096 26.705 -15.116 1.00 51.51 145 ILE A O 1
ATOM 1120 N N . GLN A 1 138 ? -59.054 28.400 -14.053 1.00 47.87 146 GLN A N 1
ATOM 1121 C CA . GLN A 1 138 ? -59.180 29.357 -15.143 1.00 51.11 146 GLN A CA 1
ATOM 1122 C C . GLN A 1 138 ? -57.789 29.806 -15.570 1.00 49.18 146 GLN A C 1
ATOM 1123 O O . GLN A 1 138 ? -56.928 30.074 -14.727 1.00 42.57 146 GLN A O 1
ATOM 1129 N N . VAL A 1 139 ? -57.573 29.882 -16.880 1.00 45.92 147 VAL A N 1
ATOM 1130 C CA . VAL A 1 139 ? -56.290 30.276 -17.448 1.00 44.34 147 VAL A CA 1
ATOM 1131 C C . VAL A 1 139 ? -56.514 31.484 -18.344 1.00 48.44 147 VAL A C 1
ATOM 1132 O O . VAL A 1 139 ? -57.431 31.489 -19.173 1.00 50.85 147 VAL A O 1
ATOM 1136 N N . TYR A 1 140 ? -55.674 32.501 -18.177 1.00 47.15 148 TYR A N 1
ATOM 1137 C CA . TYR A 1 140 ? -55.734 33.718 -18.976 1.00 49.64 148 TYR A CA 1
ATOM 1138 C C . TYR A 1 140 ? -54.368 33.952 -19.602 1.00 52.54 148 TYR A C 1
ATOM 1139 O O . TYR A 1 140 ? -53.343 33.839 -18.921 1.00 50.87 148 TYR A O 1
ATOM 1148 N N . THR A 1 141 ? -54.353 34.267 -20.892 1.00 47.30 149 THR A N 1
ATOM 1149 C CA . THR A 1 141 ? -53.120 34.425 -21.650 1.00 50.21 149 THR A CA 1
ATOM 1150 C C . THR A 1 141 ? -53.075 35.803 -22.307 1.00 48.74 149 THR A C 1
ATOM 1151 O O . THR A 1 141 ? -53.990 36.617 -22.175 1.00 51.16 149 THR A O 1
ATOM 1155 N N . GLU A 1 142 ? -51.990 36.042 -23.039 1.00 49.15 150 GLU A N 1
ATOM 1156 C CA . GLU A 1 142 ? -51.732 37.345 -23.630 1.00 51.65 150 GLU A CA 1
ATOM 1157 C C . GLU A 1 142 ? -52.634 37.593 -24.834 1.00 52.31 150 GLU A C 1
ATOM 1158 O O . GLU A 1 142 ? -52.974 36.676 -25.588 1.00 52.20 150 GLU A O 1
ATOM 1164 N N . ASN A 1 143 ? -53.024 38.856 -25.008 1.00 53.74 151 ASN A N 1
ATOM 1165 C CA . ASN A 1 143 ? -53.737 39.292 -26.206 1.00 56.76 151 ASN A CA 1
ATOM 1166 C C . ASN A 1 143 ? -52.704 39.598 -27.285 1.00 49.42 151 ASN A C 1
ATOM 1167 O O . ASN A 1 143 ? -51.909 40.533 -27.147 1.00 54.62 151 ASN A O 1
ATOM 1172 N N . ILE A 1 144 ? -52.705 38.815 -28.349 1.00 51.91 152 ILE A N 1
ATOM 1173 C CA . ILE A 1 144 ? -51.699 38.931 -29.399 1.00 55.46 152 ILE A CA 1
ATOM 1174 C C . ILE A 1 144 ? -52.225 39.836 -30.503 1.00 56.52 152 ILE A C 1
ATOM 1175 O O . ILE A 1 144 ? -53.402 39.769 -30.877 1.00 66.81 152 ILE A O 1
ATOM 1180 N N . ASP A 1 145 ? -51.343 40.685 -31.033 1.00 57.03 153 ASP A N 1
ATOM 1181 C CA . ASP A 1 145 ? -51.685 41.582 -32.133 1.00 55.66 153 ASP A CA 1
ATOM 1182 C C . ASP A 1 145 ? -51.259 41.007 -33.479 1.00 64.07 153 ASP A C 1
ATOM 1183 O O . ASP A 1 145 ? -52.088 40.836 -34.377 1.00 59.73 153 ASP A O 1
ATOM 1188 N N . ASN A 1 146 ? -49.970 40.704 -33.632 1.00 67.13 154 ASN A N 1
ATOM 1189 C CA . ASN A 1 146 ? -49.439 40.146 -34.873 1.00 73.94 154 ASN A CA 1
ATOM 1190 C C . ASN A 1 146 ? -48.382 39.110 -34.514 1.00 66.46 154 ASN A C 1
ATOM 1191 O O . ASN A 1 146 ? -47.322 39.461 -33.985 1.00 64.11 154 ASN A O 1
ATOM 1193 N N . GLU A 1 147 ? -48.663 37.842 -34.813 1.00 63.58 155 GLU A N 1
ATOM 1194 C CA . GLU A 1 147 ? -47.768 36.740 -34.476 1.00 65.93 155 GLU A CA 1
ATOM 1195 C C . GLU A 1 147 ? -46.607 36.579 -35.457 1.00 68.28 155 GLU A C 1
ATOM 1196 O O . GLU A 1 147 ? -45.910 35.560 -35.395 1.00 73.50 155 GLU A O 1
ATOM 1202 N N . GLU A 1 148 ? -46.372 37.550 -36.343 1.00 74.06 156 GLU A N 1
ATOM 1203 C CA . GLU A 1 148 ? -45.324 37.398 -37.348 1.00 62.63 156 GLU A CA 1
ATOM 1204 C C . GLU A 1 148 ? -43.930 37.560 -36.754 1.00 61.51 156 GLU A C 1
ATOM 1205 O O . GLU A 1 148 ? -42.976 36.953 -37.253 1.00 70.21 156 GLU A O 1
ATOM 1207 N N . ILE A 1 149 ? -43.785 38.362 -35.700 1.00 62.40 157 ILE A N 1
ATOM 1208 C CA . ILE A 1 149 ? -42.470 38.632 -35.128 1.00 64.83 157 ILE A CA 1
ATOM 1209 C C . ILE A 1 149 ? -42.179 37.683 -33.970 1.00 67.03 157 ILE A C 1
ATOM 1210 O O . ILE A 1 149 ? -41.213 37.880 -33.223 1.00 58.74 157 ILE A O 1
ATOM 1215 N N . ASP A 1 150 ? -43.005 36.653 -33.808 1.00 62.62 158 ASP A N 1
ATOM 1216 C CA . ASP A 1 150 ? -42.929 35.773 -32.650 1.00 61.39 158 ASP A CA 1
ATOM 1217 C C . ASP A 1 150 ? -42.378 34.408 -33.041 1.00 57.82 158 ASP A C 1
ATOM 1218 O O . ASP A 1 150 ? -42.658 33.897 -34.130 1.00 53.59 158 ASP A O 1
ATOM 1223 N N . GLU A 1 151 ? -41.592 33.823 -32.134 1.00 55.53 159 GLU A N 1
ATOM 1224 C CA . GLU A 1 151 ? -40.968 32.531 -32.396 1.00 49.29 159 GLU A CA 1
ATOM 1225 C C . GLU A 1 151 ? -41.994 31.407 -32.455 1.00 55.36 159 GLU A C 1
ATOM 1226 O O . GLU A 1 151 ? -41.819 30.454 -33.224 1.00 56.84 159 GLU A O 1
ATOM 1232 N N . TRP A 1 152 ? -43.065 31.497 -31.668 1.00 52.77 160 TRP A N 1
ATOM 1233 C CA . TRP A 1 152 ? -44.069 30.446 -31.584 1.00 48.24 160 TRP A CA 1
ATOM 1234 C C . TRP A 1 152 ? -45.444 31.024 -31.876 1.00 51.62 160 TRP A C 1
ATOM 1235 O O . TRP A 1 152 ? -45.740 32.167 -31.527 1.00 57.06 160 TRP A O 1
ATOM 1246 N N . TRP A 1 153 ? -46.282 30.219 -32.524 1.00 48.48 161 TRP A N 1
ATOM 1247 C CA . TRP A 1 153 ? -47.643 30.610 -32.871 1.00 53.38 161 TRP A CA 1
ATOM 1248 C C . TRP A 1 153 ? -48.619 29.798 -32.030 1.00 50.65 161 TRP A C 1
ATOM 1249 O O . TRP A 1 153 ? -48.689 28.572 -32.168 1.00 53.80 161 TRP A O 1
ATOM 1260 N N . ILE A 1 154 ? -49.372 30.481 -31.171 1.00 43.19 162 ILE A N 1
ATOM 1261 C CA . ILE A 1 154 ? -50.333 29.818 -30.298 1.00 48.27 162 ILE A CA 1
ATOM 1262 C C . ILE A 1 154 ? -51.553 29.414 -31.114 1.00 51.72 162 ILE A C 1
ATOM 1263 O O . ILE A 1 154 ? -52.028 30.170 -31.969 1.00 51.67 162 ILE A O 1
ATOM 1268 N N . ARG A 1 155 ? -52.071 28.218 -30.840 1.00 54.76 163 ARG A N 1
ATOM 1269 C CA . ARG A 1 155 ? -53.207 27.663 -31.569 1.00 58.25 163 ARG A CA 1
ATOM 1270 C C . ARG A 1 155 ? -54.265 27.228 -30.569 1.00 54.38 163 ARG A C 1
ATOM 1271 O O . ARG A 1 155 ? -53.990 26.410 -29.686 1.00 58.37 163 ARG A O 1
ATOM 1279 N N . GLY A 1 156 ? -55.471 27.771 -30.710 1.00 63.26 164 GLY A N 1
ATOM 1280 C CA . GLY A 1 156 ? -56.567 27.422 -29.829 1.00 58.72 164 GLY A CA 1
ATOM 1281 C C . GLY A 1 156 ? -56.398 27.989 -28.436 1.00 66.81 164 GLY A C 1
ATOM 1282 O O . GLY A 1 156 ? -55.311 28.447 -28.073 1.00 67.43 164 GLY A O 1
ATOM 1283 N N . LYS A 1 157 ? -57.470 27.967 -27.648 1.00 60.99 165 LYS A N 1
ATOM 1284 C CA . LYS A 1 157 ? -57.411 28.443 -26.276 1.00 52.86 165 LYS A CA 1
ATOM 1285 C C . LYS A 1 157 ? -56.691 27.428 -25.394 1.00 47.73 165 LYS A C 1
ATOM 1286 O O . LYS A 1 157 ? -56.494 26.266 -25.763 1.00 53.18 165 LYS A O 1
ATOM 1288 N N . ALA A 1 158 ? -56.288 27.885 -24.213 1.00 43.13 166 ALA A N 1
ATOM 1289 C CA . ALA A 1 158 ? -55.595 27.016 -23.276 1.00 41.72 166 ALA A CA 1
ATOM 1290 C C . ALA A 1 158 ? -56.520 25.904 -22.803 1.00 42.93 166 ALA A C 1
ATOM 1291 O O . ALA A 1 158 ? -57.701 26.131 -22.527 1.00 47.37 166 ALA A O 1
ATOM 1293 N N . SER A 1 159 ? -55.976 24.696 -22.711 1.00 34.90 167 SER A N 1
ATOM 1294 C CA . SER A 1 159 ? -56.714 23.539 -22.227 1.00 40.95 167 SER A CA 1
ATOM 1295 C C . SER A 1 159 ? -56.378 23.293 -20.763 1.00 45.40 167 SER A C 1
ATOM 1296 O O . SER A 1 159 ? -55.226 23.445 -20.345 1.00 45.67 167 SER A O 1
ATOM 1299 N N . THR A 1 160 ? -57.390 22.910 -19.988 1.00 43.53 168 THR A N 1
ATOM 1300 C CA . THR A 1 160 ? -57.220 22.684 -18.562 1.00 43.64 168 THR A CA 1
ATOM 1301 C C . THR A 1 160 ? -57.914 21.394 -18.158 1.00 48.35 168 THR A C 1
ATOM 1302 O O . THR A 1 160 ? -58.994 21.075 -18.663 1.00 54.45 168 THR A O 1
ATOM 1306 N N . HIS A 1 161 ? -57.281 20.659 -17.246 1.00 48.98 169 HIS A N 1
ATOM 1307 C CA . HIS A 1 161 ? -57.867 19.476 -16.639 1.00 42.77 169 HIS A CA 1
ATOM 1308 C C . HIS A 1 161 ? -57.739 19.570 -15.126 1.00 48.09 169 HIS A C 1
ATOM 1309 O O . HIS A 1 161 ? -56.830 20.223 -14.604 1.00 49.49 169 HIS A O 1
ATOM 1316 N N . ILE A 1 162 ? -58.658 18.908 -14.430 1.00 44.88 170 ILE A N 1
ATOM 1317 C CA . ILE A 1 162 ? -58.542 18.656 -12.998 1.00 40.42 170 ILE A CA 1
ATOM 1318 C C . ILE A 1 162 ? -58.675 17.153 -12.803 1.00 38.23 170 ILE A C 1
ATOM 1319 O O . ILE A 1 162 ? -59.715 16.572 -13.133 1.00 45.77 170 ILE A O 1
ATOM 1324 N N . SER A 1 163 ? -57.626 16.525 -12.276 1.00 37.22 171 SER A N 1
ATOM 1325 C CA . SER A 1 163 ? -57.574 15.078 -12.152 1.00 36.09 171 SER A CA 1
ATOM 1326 C C . SER A 1 163 ? -57.037 14.708 -10.777 1.00 43.24 171 SER A C 1
ATOM 1327 O O . SER A 1 163 ? -56.638 15.570 -9.987 1.00 42.89 171 SER A O 1
ATOM 1330 N N . ASP A 1 164 ? -57.032 13.408 -10.492 1.00 40.72 172 ASP A N 1
ATOM 1331 C CA . ASP A 1 164 ? -56.523 12.882 -9.234 1.00 41.32 172 ASP A CA 1
ATOM 1332 C C . ASP A 1 164 ? -55.338 11.968 -9.501 1.00 39.42 172 ASP A C 1
ATOM 1333 O O . ASP A 1 164 ? -55.338 11.200 -10.467 1.00 43.61 172 ASP A O 1
ATOM 1338 N N . ILE A 1 165 ? -54.327 12.065 -8.642 1.00 42.42 173 ILE A N 1
ATOM 1339 C CA . ILE A 1 165 ? -53.098 11.290 -8.766 1.00 38.76 173 ILE A CA 1
ATOM 1340 C C . ILE A 1 165 ? -53.008 10.386 -7.545 1.00 43.88 173 ILE A C 1
ATOM 1341 O O . ILE A 1 165 ? -52.934 10.876 -6.411 1.00 44.84 173 ILE A O 1
ATOM 1346 N N . ARG A 1 166 ? -53.016 9.076 -7.771 1.00 44.43 174 ARG A N 1
ATOM 1347 C CA . ARG A 1 166 ? -52.945 8.100 -6.692 1.00 41.75 174 ARG A CA 1
ATOM 1348 C C . ARG A 1 166 ? -51.521 7.575 -6.581 1.00 44.01 174 ARG A C 1
ATOM 1349 O O . ARG A 1 166 ? -50.917 7.197 -7.589 1.00 43.52 174 ARG A O 1
ATOM 1357 N N . TYR A 1 167 ? -50.989 7.559 -5.361 1.00 46.21 175 TYR A N 1
ATOM 1358 C CA . TYR A 1 167 ? -49.617 7.135 -5.099 1.00 48.89 175 TYR A CA 1
ATOM 1359 C C . TYR A 1 167 ? -49.638 5.807 -4.352 1.00 53.41 175 TYR A C 1
ATOM 1360 O O . TYR A 1 167 ? -50.200 5.715 -3.256 1.00 53.31 175 TYR A O 1
ATOM 1369 N N . ASP A 1 168 ? -49.010 4.787 -4.944 1.00 51.97 176 ASP A N 1
ATOM 1370 C CA . ASP A 1 168 ? -49.057 3.443 -4.379 1.00 51.17 176 ASP A CA 1
ATOM 1371 C C . ASP A 1 168 ? -48.266 3.333 -3.082 1.00 60.06 176 ASP A C 1
ATOM 1372 O O . ASP A 1 168 ? -48.590 2.500 -2.228 1.00 71.04 176 ASP A O 1
ATOM 1377 N N A HIS A 1 169 ? -47.228 4.144 -2.907 0.50 59.96 177 HIS A N 1
ATOM 1378 N N B HIS A 1 169 ? -47.243 4.176 -2.917 0.50 60.17 177 HIS A N 1
ATOM 1379 C CA A HIS A 1 169 ? -46.363 4.016 -1.741 0.50 63.76 177 HIS A CA 1
ATOM 1380 C CA B HIS A 1 169 ? -46.309 4.123 -1.799 0.50 63.76 177 HIS A CA 1
ATOM 1381 C C A HIS A 1 169 ? -46.794 4.918 -0.595 0.50 66.55 177 HIS A C 1
ATOM 1382 C C B HIS A 1 169 ? -46.822 4.832 -0.551 0.50 66.65 177 HIS A C 1
ATOM 1383 O O A HIS A 1 169 ? -45.964 5.305 0.241 0.50 64.84 177 HIS A O 1
ATOM 1384 O O B HIS A 1 169 ? -46.059 4.990 0.410 0.50 64.95 177 HIS A O 1
ATOM 1397 N N . LEU A 1 170 ? -48.083 5.255 -0.538 1.00 70.11 178 LEU A N 1
ATOM 1398 C CA . LEU A 1 170 ? -48.680 5.914 0.613 1.00 77.29 178 LEU A CA 1
ATOM 1399 C C . LEU A 1 170 ? -49.768 5.066 1.259 1.00 80.80 178 LEU A C 1
ATOM 1400 O O . LEU A 1 170 ? -50.398 5.519 2.221 1.00 88.92 178 LEU A O 1
ATOM 1405 N N . SER A 1 171 ? -50.008 3.857 0.755 1.00 79.73 179 SER A N 1
ATOM 1406 C CA . SER A 1 171 ? -51.029 2.979 1.312 1.00 90.99 179 SER A CA 1
ATOM 1407 C C . SER A 1 171 ? -50.827 2.797 2.809 1.00 95.16 179 SER A C 1
ATOM 1408 O O . SER A 1 171 ? -49.791 2.293 3.252 1.00 95.75 179 SER A O 1
ATOM 1411 N N . SER A 1 172 ? -51.823 3.211 3.586 1.00 103.11 180 SER A N 1
ATOM 1412 C CA . SER A 1 172 ? -51.795 3.115 5.037 1.00 107.23 180 SER A CA 1
ATOM 1413 C C . SER A 1 172 ? -52.997 2.312 5.520 1.00 110.40 180 SER A C 1
ATOM 1414 O O . SER A 1 172 ? -53.947 2.061 4.773 1.00 106.55 180 SER A O 1
ATOM 1417 N N . VAL A 1 173 ? -52.945 1.902 6.791 1.00 112.20 181 VAL A N 1
ATOM 1418 C CA . VAL A 1 173 ? -54.098 1.247 7.404 1.00 113.64 181 VAL A CA 1
ATOM 1419 C C . VAL A 1 173 ? -55.338 2.114 7.234 1.00 114.10 181 VAL A C 1
ATOM 1420 O O . VAL A 1 173 ? -56.424 1.620 6.907 1.00 111.31 181 VAL A O 1
ATOM 1422 N N . GLN A 1 174 ? -55.195 3.414 7.452 1.00 112.05 182 GLN A N 1
ATOM 1423 C CA . GLN A 1 174 ? -56.247 4.370 7.133 1.00 98.43 182 GLN A CA 1
ATOM 1424 C C . GLN A 1 174 ? -56.312 4.548 5.621 1.00 104.15 182 GLN A C 1
ATOM 1425 O O . GLN A 1 174 ? -55.387 5.134 5.043 1.00 99.28 182 GLN A O 1
ATOM 1427 N N . PRO A 1 175 ? -57.353 4.071 4.944 1.00 104.41 183 PRO A N 1
ATOM 1428 C CA . PRO A 1 175 ? -57.364 4.106 3.480 1.00 91.42 183 PRO A CA 1
ATOM 1429 C C . PRO A 1 175 ? -57.773 5.473 2.944 1.00 88.51 183 PRO A C 1
ATOM 1430 O O . PRO A 1 175 ? -58.151 6.382 3.685 1.00 82.38 183 PRO A O 1
ATOM 1434 N N . ASN A 1 176 ? -57.682 5.599 1.618 1.00 84.33 184 ASN A N 1
ATOM 1435 C CA . ASN A 1 176 ? -58.134 6.785 0.894 1.00 73.14 184 ASN A CA 1
ATOM 1436 C C . ASN A 1 176 ? -57.310 8.024 1.233 1.00 64.42 184 ASN A C 1
ATOM 1437 O O . ASN A 1 176 ? -57.820 9.146 1.182 1.00 55.97 184 ASN A O 1
ATOM 1442 N N . GLN A 1 177 ? -56.033 7.842 1.566 1.00 59.70 185 GLN A N 1
ATOM 1443 C CA . GLN A 1 177 ? -55.161 8.951 1.936 1.00 60.55 185 GLN A CA 1
ATOM 1444 C C . GLN A 1 177 ? -53.983 9.116 0.984 1.00 59.95 185 GLN A C 1
ATOM 1445 O O . GLN A 1 177 ? -53.050 9.864 1.297 1.00 56.47 185 GLN A O 1
ATOM 1451 N N . ASN A 1 178 ? -54.001 8.448 -0.171 1.00 57.05 186 ASN A N 1
ATOM 1452 C CA . ASN A 1 178 ? -52.848 8.401 -1.066 1.00 55.64 186 ASN A CA 1
ATOM 1453 C C . ASN A 1 178 ? -53.145 9.044 -2.416 1.00 47.41 186 ASN A C 1
ATOM 1454 O O . ASN A 1 178 ? -52.491 8.723 -3.415 1.00 48.48 186 ASN A O 1
ATOM 1459 N N . GLU A 1 179 ? -54.102 9.961 -2.465 1.00 39.82 187 GLU A N 1
ATOM 1460 C CA . GLU A 1 179 ? -54.585 10.519 -3.720 1.00 45.20 187 GLU A CA 1
ATOM 1461 C C . GLU A 1 179 ? -54.565 12.038 -3.638 1.00 44.33 187 GLU A C 1
ATOM 1462 O O . GLU A 1 179 ? -55.140 12.619 -2.714 1.00 47.27 187 GLU A O 1
ATOM 1468 N N . PHE A 1 180 ? -53.915 12.678 -4.608 1.00 44.08 188 PHE A N 1
ATOM 1469 C CA . PHE A 1 180 ? -53.748 14.125 -4.615 1.00 40.68 188 PHE A CA 1
ATOM 1470 C C . PHE A 1 180 ? -54.466 14.738 -5.808 1.00 40.42 188 PHE A C 1
ATOM 1471 O O . PHE A 1 180 ? -54.545 14.137 -6.882 1.00 41.27 188 PHE A O 1
ATOM 1479 N N . SER A 1 181 ? -54.991 15.946 -5.603 1.00 37.28 189 SER A N 1
ATOM 1480 C CA . SER A 1 181 ? -55.698 16.686 -6.641 1.00 40.57 189 SER A CA 1
ATOM 1481 C C . SER A 1 181 ? -54.699 17.483 -7.471 1.00 40.25 189 SER A C 1
ATOM 1482 O O . SER A 1 181 ? -53.892 18.238 -6.918 1.00 39.93 189 SER A O 1
ATOM 1485 N N . ARG A 1 182 ? -54.755 17.322 -8.795 1.00 39.88 190 ARG A N 1
ATOM 1486 C CA . ARG A 1 182 ? -53.812 17.972 -9.695 1.00 39.56 190 ARG A CA 1
ATOM 1487 C C . ARG A 1 182 ? -54.540 18.804 -10.741 1.00 38.78 190 ARG A C 1
ATOM 1488 O O . ARG A 1 182 ? -55.531 18.357 -11.325 1.00 40.90 190 ARG A O 1
ATOM 1496 N N . ILE A 1 183 ? -54.026 20.011 -10.977 1.00 44.14 191 ILE A N 1
ATOM 1497 C CA . ILE A 1 183 ? -54.439 20.862 -12.089 1.00 39.01 191 ILE A CA 1
ATOM 1498 C C . ILE A 1 183 ? -53.420 20.709 -13.207 1.00 38.94 191 ILE A C 1
ATOM 1499 O O . ILE A 1 183 ? -52.211 20.620 -12.954 1.00 33.99 191 ILE A O 1
ATOM 1504 N N . THR A 1 184 ? -53.907 20.682 -14.448 1.00 40.11 192 THR A N 1
ATOM 1505 C CA . THR A 1 184 ? -53.054 20.621 -15.628 1.00 33.30 192 THR A CA 1
ATOM 1506 C C . THR A 1 184 ? -53.460 21.720 -16.600 1.00 40.83 192 THR A C 1
ATOM 1507 O O . THR A 1 184 ? -54.641 21.848 -16.937 1.00 40.11 192 THR A O 1
ATOM 1511 N N . VAL A 1 185 ? -52.482 22.501 -17.052 1.00 43.08 193 VAL A N 1
ATOM 1512 C CA . VAL A 1 185 ? -52.691 23.557 -18.037 1.00 42.20 193 VAL A CA 1
ATOM 1513 C C . VAL A 1 185 ? -51.854 23.227 -19.265 1.00 38.15 193 VAL A C 1
ATOM 1514 O O . VAL A 1 185 ? -50.680 22.863 -19.137 1.00 35.45 193 VAL A O 1
ATOM 1518 N N . ARG A 1 186 ? -52.453 23.359 -20.449 1.00 42.02 194 ARG A N 1
ATOM 1519 C CA . ARG A 1 186 ? -51.768 23.066 -21.702 1.00 41.06 194 ARG A CA 1
ATOM 1520 C C . ARG A 1 186 ? -51.928 24.233 -22.664 1.00 41.35 194 ARG A C 1
ATOM 1521 O O . ARG A 1 186 ? -53.037 24.743 -22.852 1.00 46.61 194 ARG A O 1
ATOM 1529 N N . ILE A 1 187 ? -50.817 24.650 -23.268 1.00 37.66 195 ILE A N 1
ATOM 1530 C CA . ILE A 1 187 ? -50.803 25.669 -24.313 1.00 38.17 195 ILE A CA 1
ATOM 1531 C C . ILE A 1 187 ? -50.222 25.029 -25.568 1.00 43.84 195 ILE A C 1
ATOM 1532 O O . ILE A 1 187 ? -49.073 24.565 -25.560 1.00 41.18 195 ILE A O 1
ATOM 1537 N N . ASP A 1 188 ? -51.009 25.001 -26.640 1.00 42.98 196 ASP A N 1
ATOM 1538 C CA . ASP A 1 188 ? -50.565 24.445 -27.911 1.00 45.19 196 ASP A CA 1
ATOM 1539 C C . ASP A 1 188 ? -49.908 25.533 -28.750 1.00 45.70 196 ASP A C 1
ATOM 1540 O O . ASP A 1 188 ? -50.377 26.674 -28.786 1.00 49.29 196 ASP A O 1
ATOM 1545 N N . ALA A 1 189 ? -48.816 25.177 -29.424 1.00 44.63 197 ALA A N 1
ATOM 1546 C CA . ALA A 1 189 ? -48.073 26.148 -30.214 1.00 47.55 197 ALA A CA 1
ATOM 1547 C C . ALA A 1 189 ? -47.346 25.448 -31.351 1.00 46.63 197 ALA A C 1
ATOM 1548 O O . ALA A 1 189 ? -46.870 24.321 -31.192 1.00 47.46 197 ALA A O 1
ATOM 1550 N N . VAL A 1 190 ? -47.269 26.123 -32.498 1.00 49.19 198 VAL A N 1
ATOM 1551 C CA . VAL A 1 190 ? -46.472 25.664 -33.630 1.00 56.55 198 VAL A CA 1
ATOM 1552 C C . VAL A 1 190 ? -45.332 26.651 -33.839 1.00 50.06 198 VAL A C 1
ATOM 1553 O O . VAL A 1 190 ? -45.478 27.857 -33.608 1.00 49.47 198 VAL A O 1
ATOM 1557 N N . ARG A 1 191 ? -44.191 26.133 -34.282 1.00 54.73 199 ARG A N 1
ATOM 1558 C CA . ARG A 1 191 ? -43.032 26.983 -34.512 1.00 50.72 199 ARG A CA 1
ATOM 1559 C C . ARG A 1 191 ? -43.236 27.829 -35.761 1.00 52.22 199 ARG A C 1
ATOM 1560 O O . ARG A 1 191 ? -43.850 27.387 -36.737 1.00 49.29 199 ARG A O 1
ATOM 1568 N N . ASN A 1 192 ? -42.721 29.056 -35.720 1.00 54.35 200 ASN A N 1
ATOM 1569 C CA . ASN A 1 192 ? -42.728 29.944 -36.876 1.00 60.32 200 ASN A CA 1
ATOM 1570 C C . ASN A 1 192 ? -41.554 29.579 -37.779 1.00 54.69 200 ASN A C 1
ATOM 1571 O O . ASN A 1 192 ? -40.403 29.888 -37.446 1.00 65.45 200 ASN A O 1
ATOM 1576 N N . PRO A 1 193 ? -41.791 28.934 -38.921 1.00 55.53 201 PRO A N 1
ATOM 1577 C CA . PRO A 1 193 ? -40.689 28.375 -39.717 1.00 61.32 201 PRO A CA 1
ATOM 1578 C C . PRO A 1 193 ? -40.135 29.286 -40.803 1.00 59.65 201 PRO A C 1
ATOM 1579 O O . PRO A 1 193 ? -39.361 28.804 -41.636 1.00 65.18 201 PRO A O 1
ATOM 1583 N N . SER A 1 194 ? -40.501 30.568 -40.830 1.00 63.01 202 SER A N 1
ATOM 1584 C CA . SER A 1 194 ? -40.128 31.420 -41.955 1.00 67.83 202 SER A CA 1
ATOM 1585 C C . SER A 1 194 ? -38.613 31.507 -42.099 1.00 55.67 202 SER A C 1
ATOM 1586 O O . SER A 1 194 ? -38.058 31.198 -43.159 1.00 65.26 202 SER A O 1
ATOM 1589 N N . TYR A 1 195 ? -37.925 31.927 -41.035 1.00 51.87 203 TYR A N 1
ATOM 1590 C CA . TYR A 1 195 ? -36.477 32.093 -41.103 1.00 51.97 203 TYR A CA 1
ATOM 1591 C C . TYR A 1 195 ? -35.794 30.830 -41.610 1.00 56.41 203 TYR A C 1
ATOM 1592 O O . TYR A 1 195 ? -34.880 30.899 -42.439 1.00 52.80 203 TYR A O 1
ATOM 1601 N N . TYR A 1 196 ? -36.235 29.662 -41.138 1.00 54.53 204 TYR A N 1
ATOM 1602 C CA . TYR A 1 196 ? -35.572 28.417 -41.512 1.00 57.88 204 TYR A CA 1
ATOM 1603 C C . TYR A 1 196 ? -35.877 28.021 -42.950 1.00 54.68 204 TYR A C 1
ATOM 1604 O O . TYR A 1 196 ? -35.029 27.420 -43.618 1.00 54.40 204 TYR A O 1
ATOM 1613 N N . LEU A 1 197 ? -37.074 28.338 -43.444 1.00 55.10 205 LEU A N 1
ATOM 1614 C CA . LEU A 1 197 ? -37.398 28.048 -44.836 1.00 59.43 205 LEU A CA 1
ATOM 1615 C C . LEU A 1 197 ? -36.499 28.834 -45.781 1.00 51.70 205 LEU A C 1
ATOM 1616 O O . LEU A 1 197 ? -35.941 28.278 -46.735 1.00 53.83 205 LEU A O 1
ATOM 1621 N N . TRP A 1 198 ? -36.338 30.130 -45.528 1.00 49.56 206 TRP A N 1
ATOM 1622 C CA . TRP A 1 198 ? -35.643 30.997 -46.466 1.00 54.20 206 TRP A CA 1
ATOM 1623 C C . TRP A 1 198 ? -34.132 30.978 -46.284 1.00 44.80 206 TRP A C 1
ATOM 1624 O O . TRP A 1 198 ? -33.399 31.095 -47.272 1.00 53.17 206 TRP A O 1
ATOM 1635 N N . SER A 1 199 ? -33.645 30.815 -45.055 1.00 44.55 207 SER A N 1
ATOM 1636 C CA . SER A 1 199 ? -32.221 30.930 -44.770 1.00 47.60 207 SER A CA 1
ATOM 1637 C C . SER A 1 199 ? -31.521 29.588 -44.599 1.00 52.51 207 SER A C 1
ATOM 1638 O O . SER A 1 199 ? -30.286 29.551 -44.617 1.00 51.51 207 SER A O 1
ATOM 1641 N N . PHE A 1 200 ? -32.264 28.493 -44.439 1.00 51.55 208 PHE A N 1
ATOM 1642 C CA . PHE A 1 200 ? -31.660 27.180 -44.240 1.00 48.88 208 PHE A CA 1
ATOM 1643 C C . PHE A 1 200 ? -32.108 26.173 -45.290 1.00 50.22 208 PHE A C 1
ATOM 1644 O O . PHE A 1 200 ? -31.264 25.615 -45.996 1.00 57.38 208 PHE A O 1
ATOM 1652 N N . ILE A 1 201 ? -33.410 25.913 -45.413 1.00 47.09 209 ILE A N 1
ATOM 1653 C CA . ILE A 1 201 ? -33.870 24.855 -46.307 1.00 53.83 209 ILE A CA 1
ATOM 1654 C C . ILE A 1 201 ? -33.669 25.260 -47.762 1.00 57.49 209 ILE A C 1
ATOM 1655 O O . ILE A 1 201 ? -33.194 24.466 -48.582 1.00 55.12 209 ILE A O 1
ATOM 1660 N N . LEU A 1 202 ? -34.034 26.498 -48.109 1.00 56.87 210 LEU A N 1
ATOM 1661 C CA . LEU A 1 202 ? -33.891 26.943 -49.494 1.00 50.61 210 LEU A CA 1
ATOM 1662 C C . LEU A 1 202 ? -32.439 26.900 -49.952 1.00 54.68 210 LEU A C 1
ATOM 1663 O O . LEU A 1 202 ? -32.145 26.225 -50.954 1.00 52.19 210 LEU A O 1
ATOM 1668 N N . PRO A 1 203 ? -31.492 27.570 -49.288 1.00 52.98 211 PRO A N 1
ATOM 1669 C CA . PRO A 1 203 ? -30.093 27.467 -49.734 1.00 51.75 211 PRO A CA 1
ATOM 1670 C C . PRO A 1 203 ? -29.604 26.034 -49.843 1.00 54.53 211 PRO A C 1
ATOM 1671 O O . PRO A 1 203 ? -28.926 25.689 -50.818 1.00 62.11 211 PRO A O 1
ATOM 1675 N N . LEU A 1 204 ? -29.927 25.184 -48.865 1.00 55.32 212 LEU A N 1
ATOM 1676 C CA . LEU A 1 204 ? -29.483 23.795 -48.928 1.00 50.90 212 LEU A CA 1
ATOM 1677 C C . LEU A 1 204 ? -30.054 23.097 -50.154 1.00 57.80 212 LEU A C 1
ATOM 1678 O O . LEU A 1 204 ? -29.381 22.264 -50.774 1.00 55.20 212 LEU A O 1
ATOM 1683 N N . GLY A 1 205 ? -31.294 23.425 -50.523 1.00 50.91 213 GLY A N 1
ATOM 1684 C CA . GLY A 1 205 ? -31.857 22.871 -51.741 1.00 50.65 213 GLY A CA 1
ATOM 1685 C C . GLY A 1 205 ? -31.088 23.296 -52.977 1.00 52.92 213 GLY A C 1
ATOM 1686 O O . GLY A 1 205 ? -30.925 22.517 -53.918 1.00 54.82 213 GLY A O 1
ATOM 1687 N N . LEU A 1 206 ? -30.599 24.539 -52.988 1.00 46.60 214 LEU A N 1
ATOM 1688 C CA . LEU A 1 206 ? -29.842 25.029 -54.133 1.00 55.84 214 LEU A CA 1
ATOM 1689 C C . LEU A 1 206 ? -28.459 24.395 -54.208 1.00 57.14 214 LEU A C 1
ATOM 1690 O O . LEU A 1 206 ? -27.952 24.153 -55.309 1.00 60.21 214 LEU A O 1
ATOM 1695 N N . ILE A 1 207 ? -27.836 24.125 -53.060 1.00 50.06 215 ILE A N 1
ATOM 1696 C CA . ILE A 1 207 ? -26.523 23.490 -53.059 1.00 43.86 215 ILE A CA 1
ATOM 1697 C C . ILE A 1 207 ? -26.621 22.056 -53.565 1.00 57.39 215 ILE A C 1
ATOM 1698 O O . ILE A 1 207 ? -25.795 21.610 -54.371 1.00 60.15 215 ILE A O 1
ATOM 1703 N N . ILE A 1 208 ? -27.625 21.311 -53.103 1.00 56.57 216 ILE A N 1
ATOM 1704 C CA . ILE A 1 208 ? -27.772 19.921 -53.520 1.00 54.82 216 ILE A CA 1
ATOM 1705 C C . ILE A 1 208 ? -28.101 19.846 -55.004 1.00 57.62 216 ILE A C 1
ATOM 1706 O O . ILE A 1 208 ? -27.530 19.037 -55.745 1.00 50.43 216 ILE A O 1
ATOM 1711 N N . ALA A 1 209 ? -29.030 20.687 -55.461 1.00 56.54 217 ALA A N 1
ATOM 1712 C CA . ALA A 1 209 ? -29.403 20.674 -56.870 1.00 55.42 217 ALA A CA 1
ATOM 1713 C C . ALA A 1 209 ? -28.227 21.069 -57.752 1.00 60.68 217 ALA A C 1
ATOM 1714 O O . ALA A 1 209 ? -28.029 20.498 -58.831 1.00 62.21 217 ALA A O 1
ATOM 1716 N N . ALA A 1 210 ? -27.431 22.045 -57.308 1.00 56.81 218 ALA A N 1
ATOM 1717 C CA . ALA A 1 210 ? -26.311 22.509 -58.116 1.00 66.67 218 ALA A CA 1
ATOM 1718 C C . ALA A 1 210 ? -25.266 21.418 -58.308 1.00 55.24 218 ALA A C 1
ATOM 1719 O O . ALA A 1 210 ? -24.547 21.422 -59.312 1.00 62.26 218 ALA A O 1
ATOM 1721 N N . SER A 1 211 ? -25.163 20.479 -57.363 1.00 45.91 219 SER A N 1
ATOM 1722 C CA . SER A 1 211 ? -24.213 19.383 -57.505 1.00 56.19 219 SER A CA 1
ATOM 1723 C C . SER A 1 211 ? -24.604 18.420 -58.619 1.00 58.93 219 SER A C 1
ATOM 1724 O O . SER A 1 211 ? -23.750 17.671 -59.102 1.00 60.45 219 SER A O 1
ATOM 1727 N N . TRP A 1 212 ? -25.874 18.412 -59.029 1.00 54.36 220 TRP A N 1
ATOM 1728 C CA . TRP A 1 212 ? -26.287 17.628 -60.185 1.00 59.01 220 TRP A CA 1
ATOM 1729 C C . TRP A 1 212 ? -25.776 18.212 -61.494 1.00 66.54 220 TRP A C 1
ATOM 1730 O O . TRP A 1 212 ? -25.936 17.575 -62.541 1.00 68.30 220 TRP A O 1
ATOM 1741 N N . SER A 1 213 ? -25.180 19.407 -61.462 1.00 57.59 221 SER A N 1
ATOM 1742 C CA . SER A 1 213 ? -24.621 20.010 -62.663 1.00 63.29 221 SER A CA 1
ATOM 1743 C C . SER A 1 213 ? -23.360 19.304 -63.140 1.00 62.66 221 SER A C 1
ATOM 1744 O O . SER A 1 213 ? -22.915 19.565 -64.263 1.00 58.05 221 SER A O 1
ATOM 1747 N N . VAL A 1 214 ? -22.775 18.426 -62.320 1.00 54.04 222 VAL A N 1
ATOM 1748 C CA . VAL A 1 214 ? -21.562 17.727 -62.730 1.00 56.70 222 VAL A CA 1
ATOM 1749 C C . VAL A 1 214 ? -21.826 16.869 -63.958 1.00 64.63 222 VAL A C 1
ATOM 1750 O O . VAL A 1 214 ? -20.948 16.706 -64.813 1.00 67.01 222 VAL A O 1
ATOM 1754 N N . PHE A 1 215 ? -23.033 16.315 -64.077 1.00 59.35 223 PHE A N 1
ATOM 1755 C CA . PHE A 1 215 ? -23.356 15.464 -65.215 1.00 66.29 223 PHE A CA 1
ATOM 1756 C C . PHE A 1 215 ? -23.463 16.243 -66.519 1.00 70.48 223 PHE A C 1
ATOM 1757 O O . PHE A 1 215 ? -23.602 15.624 -67.580 1.00 70.12 223 PHE A O 1
ATOM 1765 N N . TRP A 1 216 ? -23.400 17.573 -66.466 1.00 67.23 224 TRP A N 1
ATOM 1766 C CA . TRP A 1 216 ? -23.334 18.404 -67.659 1.00 60.69 224 TRP A CA 1
ATOM 1767 C C . TRP A 1 216 ? -21.909 18.808 -68.011 1.00 67.14 224 TRP A C 1
ATOM 1768 O O . TRP A 1 216 ? -21.698 19.430 -69.058 1.00 64.56 224 TRP A O 1
ATOM 1779 N N . LEU A 1 217 ? -20.937 18.484 -67.162 1.00 65.71 225 LEU A N 1
ATOM 1780 C CA . LEU A 1 217 ? -19.537 18.622 -67.532 1.00 65.01 225 LEU A CA 1
ATOM 1781 C C . LEU A 1 217 ? -19.158 17.510 -68.503 1.00 71.74 225 LEU A C 1
ATOM 1782 O O . LEU A 1 217 ? -19.722 16.412 -68.477 1.00 74.99 225 LEU A O 1
ATOM 1787 N N . GLU A 1 218 ? -18.187 17.801 -69.366 1.00 74.96 226 GLU A N 1
ATOM 1788 C CA . GLU A 1 218 ? -17.891 16.939 -70.500 1.00 75.63 226 GLU A CA 1
ATOM 1789 C C . GLU A 1 218 ? -16.584 16.171 -70.370 1.00 72.21 226 GLU A C 1
ATOM 1790 O O . GLU A 1 218 ? -16.319 15.295 -71.202 1.00 82.76 226 GLU A O 1
ATOM 1796 N N . SER A 1 219 ? -15.772 16.457 -69.358 1.00 73.72 227 SER A N 1
ATOM 1797 C CA . SER A 1 219 ? -14.551 15.711 -69.092 1.00 69.53 227 SER A CA 1
ATOM 1798 C C . SER A 1 219 ? -14.712 14.897 -67.816 1.00 68.03 227 SER A C 1
ATOM 1799 O O . SER A 1 219 ? -15.285 15.376 -66.833 1.00 73.06 227 SER A O 1
ATOM 1802 N N . PHE A 1 220 ? -14.200 13.664 -67.836 1.00 73.17 228 PHE A N 1
ATOM 1803 C CA . PHE A 1 220 ? -14.233 12.830 -66.639 1.00 65.46 228 PHE A CA 1
ATOM 1804 C C . PHE A 1 220 ? -13.519 13.509 -65.478 1.00 65.96 228 PHE A C 1
ATOM 1805 O O . PHE A 1 220 ? -14.014 13.504 -64.345 1.00 68.71 228 PHE A O 1
ATOM 1813 N N . SER A 1 221 ? -12.353 14.105 -65.740 1.00 63.35 229 SER A N 1
ATOM 1814 C CA . SER A 1 221 ? -11.613 14.777 -64.678 1.00 68.71 229 SER A CA 1
ATOM 1815 C C . SER A 1 221 ? -12.409 15.946 -64.108 1.00 72.21 229 SER A C 1
ATOM 1816 O O . SER A 1 221 ? -12.454 16.140 -62.888 1.00 71.69 229 SER A O 1
ATOM 1819 N N . GLU A 1 222 ? -13.044 16.737 -64.977 1.00 63.34 230 GLU A N 1
ATOM 1820 C CA . GLU A 1 222 ? -13.864 17.846 -64.503 1.00 69.19 230 GLU A CA 1
ATOM 1821 C C . GLU A 1 222 ? -15.037 17.344 -63.671 1.00 68.04 230 GLU A C 1
ATOM 1822 O O . GLU A 1 222 ? -15.346 17.906 -62.614 1.00 67.44 230 GLU A O 1
ATOM 1828 N N . ARG A 1 223 ? -15.698 16.278 -64.129 1.00 70.07 231 ARG A N 1
ATOM 1829 C CA . ARG A 1 223 ? -16.863 15.762 -63.419 1.00 68.72 231 ARG A CA 1
ATOM 1830 C C . ARG A 1 223 ? -16.497 15.290 -62.017 1.00 64.74 231 ARG A C 1
ATOM 1831 O O . ARG A 1 223 ? -17.237 15.539 -61.057 1.00 65.77 231 ARG A O 1
ATOM 1839 N N . LEU A 1 224 ? -15.356 14.612 -61.876 1.00 62.99 232 LEU A N 1
ATOM 1840 C CA . LEU A 1 224 ? -15.005 13.995 -60.601 1.00 57.62 232 LEU A CA 1
ATOM 1841 C C . LEU A 1 224 ? -14.490 15.023 -59.601 1.00 65.27 232 LEU A C 1
ATOM 1842 O O . LEU A 1 224 ? -14.885 15.007 -58.428 1.00 69.55 232 LEU A O 1
ATOM 1847 N N . GLN A 1 225 ? -13.609 15.923 -60.039 1.00 70.09 233 GLN A N 1
ATOM 1848 C CA . GLN A 1 225 ? -13.052 16.912 -59.123 1.00 64.21 233 GLN A CA 1
ATOM 1849 C C . GLN A 1 225 ? -14.121 17.884 -58.638 1.00 59.52 233 GLN A C 1
ATOM 1850 O O . GLN A 1 225 ? -14.155 18.235 -57.453 1.00 65.09 233 GLN A O 1
ATOM 1856 N N . THR A 1 226 ? -15.003 18.329 -59.535 1.00 56.98 234 THR A N 1
ATOM 1857 C CA . THR A 1 226 ? -16.081 19.222 -59.126 1.00 55.59 234 THR A CA 1
ATOM 1858 C C . THR A 1 226 ? -16.942 18.594 -58.038 1.00 65.12 234 THR A C 1
ATOM 1859 O O . THR A 1 226 ? -17.457 19.305 -57.167 1.00 57.65 234 THR A O 1
ATOM 1863 N N . SER A 1 227 ? -17.113 17.270 -58.072 1.00 63.25 235 SER A N 1
ATOM 1864 C CA . SER A 1 227 ? -17.905 16.604 -57.045 1.00 56.54 235 SER A CA 1
ATOM 1865 C C . SER A 1 227 ? -17.274 16.756 -55.669 1.00 57.42 235 SER A C 1
ATOM 1866 O O . SER A 1 227 ? -17.989 16.801 -54.662 1.00 66.95 235 SER A O 1
ATOM 1869 N N . PHE A 1 228 ? -15.943 16.838 -55.602 1.00 54.21 236 PHE A N 1
ATOM 1870 C CA . PHE A 1 228 ? -15.285 17.046 -54.317 1.00 56.98 236 PHE A CA 1
ATOM 1871 C C . PHE A 1 228 ? -15.498 18.462 -53.806 1.00 63.11 236 PHE A C 1
ATOM 1872 O O . PHE A 1 228 ? -15.610 18.671 -52.592 1.00 63.50 236 PHE A O 1
ATOM 1880 N N . THR A 1 229 ? -15.553 19.444 -54.707 1.00 57.08 237 THR A N 1
ATOM 1881 C CA . THR A 1 229 ? -15.939 20.788 -54.300 1.00 58.04 237 THR A CA 1
ATOM 1882 C C . THR A 1 229 ? -17.390 20.823 -53.838 1.00 62.64 237 THR A C 1
ATOM 1883 O O . THR A 1 229 ? -17.762 21.679 -53.027 1.00 60.59 237 THR A O 1
ATOM 1887 N N . CYS A 1 230 ? -18.220 19.901 -54.334 1.00 55.58 238 CYS A N 1
ATOM 1888 C CA . CYS A 1 230 ? -19.614 19.832 -53.911 1.00 52.92 238 CYS A CA 1
ATOM 1889 C C . CYS A 1 230 ? -19.743 19.178 -52.541 1.00 54.91 238 CYS A C 1
ATOM 1890 O O . CYS A 1 230 ? -20.467 19.677 -51.672 1.00 51.77 238 CYS A O 1
ATOM 1893 N N . MET A 1 231 ? -19.060 18.050 -52.334 1.00 53.89 239 MET A N 1
ATOM 1894 C CA . MET A 1 231 ? -19.021 17.448 -51.007 1.00 55.42 239 MET A CA 1
ATOM 1895 C C . MET A 1 231 ? -18.496 18.445 -49.984 1.00 54.41 239 MET A C 1
ATOM 1896 O O . MET A 1 231 ? -19.025 18.547 -48.872 1.00 57.96 239 MET A O 1
ATOM 1901 N N . LEU A 1 232 ? -17.454 19.193 -50.349 1.00 53.08 240 LEU A N 1
ATOM 1902 C CA . LEU A 1 232 ? -16.903 20.200 -49.450 1.00 54.78 240 LEU A CA 1
ATOM 1903 C C . LEU A 1 232 ? -17.934 21.271 -49.116 1.00 61.15 240 LEU A C 1
ATOM 1904 O O . LEU A 1 232 ? -17.939 21.804 -48.000 1.00 58.26 240 LEU A O 1
ATOM 1909 N N . THR A 1 233 ? -18.821 21.589 -50.062 1.00 52.25 241 THR A N 1
ATOM 1910 C CA . THR A 1 233 ? -19.826 22.621 -49.830 1.00 56.96 241 THR A CA 1
ATOM 1911 C C . THR A 1 233 ? -20.932 22.137 -48.898 1.00 60.47 241 THR A C 1
ATOM 1912 O O . THR A 1 233 ? -21.519 22.942 -48.166 1.00 52.12 241 THR A O 1
ATOM 1916 N N . VAL A 1 234 ? -21.240 20.838 -48.918 1.00 57.73 242 VAL A N 1
ATOM 1917 C CA . VAL A 1 234 ? -22.234 20.300 -47.994 1.00 52.26 242 VAL A CA 1
ATOM 1918 C C . VAL A 1 234 ? -21.674 20.262 -46.578 1.00 52.18 242 VAL A C 1
ATOM 1919 O O . VAL A 1 234 ? -22.367 20.609 -45.614 1.00 52.21 242 VAL A O 1
ATOM 1923 N N . VAL A 1 235 ? -20.416 19.835 -46.425 1.00 54.83 243 VAL A N 1
ATOM 1924 C CA . VAL A 1 235 ? -19.779 19.854 -45.110 1.00 52.29 243 VAL A CA 1
ATOM 1925 C C . VAL A 1 235 ? -19.678 21.284 -44.600 1.00 56.95 243 VAL A C 1
ATOM 1926 O O . VAL A 1 235 ? -19.859 21.548 -43.405 1.00 57.94 243 VAL A O 1
ATOM 1930 N N . ALA A 1 236 ? -19.385 22.230 -45.496 1.00 53.31 244 ALA A N 1
ATOM 1931 C CA . ALA A 1 236 ? -19.364 23.636 -45.107 1.00 54.73 244 ALA A CA 1
ATOM 1932 C C . ALA A 1 236 ? -20.733 24.081 -44.612 1.00 59.77 244 ALA A C 1
ATOM 1933 O O . ALA A 1 236 ? -20.840 24.795 -43.608 1.00 56.21 244 ALA A O 1
ATOM 1935 N N . TYR A 1 237 ? -21.792 23.663 -45.304 1.00 54.72 245 TYR A N 1
ATOM 1936 C CA . TYR A 1 237 ? -23.142 23.997 -44.873 1.00 53.70 245 TYR A CA 1
ATOM 1937 C C . TYR A 1 237 ? -23.545 23.204 -43.637 1.00 59.18 245 TYR A C 1
ATOM 1938 O O . TYR A 1 237 ? -24.364 23.675 -42.839 1.00 52.91 245 TYR A O 1
ATOM 1947 N N . ALA A 1 238 ? -22.987 22.004 -43.463 1.00 58.07 246 ALA A N 1
ATOM 1948 C CA . ALA A 1 238 ? -23.324 21.191 -42.301 1.00 48.41 246 ALA A CA 1
ATOM 1949 C C . ALA A 1 238 ? -23.032 21.940 -41.008 1.00 62.95 246 ALA A C 1
ATOM 1950 O O . ALA A 1 238 ? -23.863 21.962 -40.092 1.00 66.84 246 ALA A O 1
ATOM 1952 N N A PHE A 1 239 ? -21.871 22.584 -40.903 0.50 59.26 247 PHE A N 1
ATOM 1953 N N B PHE A 1 239 ? -21.838 22.538 -40.918 0.50 60.01 247 PHE A N 1
ATOM 1954 C CA A PHE A 1 239 ? -21.583 23.279 -39.653 0.50 63.08 247 PHE A CA 1
ATOM 1955 C CA B PHE A 1 239 ? -21.470 23.321 -39.746 0.50 63.00 247 PHE A CA 1
ATOM 1956 C C A PHE A 1 239 ? -22.076 24.724 -39.635 0.50 64.57 247 PHE A C 1
ATOM 1957 C C B PHE A 1 239 ? -22.298 24.592 -39.646 0.50 64.80 247 PHE A C 1
ATOM 1958 O O A PHE A 1 239 ? -22.059 25.347 -38.568 0.50 65.22 247 PHE A O 1
ATOM 1959 O O B PHE A 1 239 ? -22.738 24.968 -38.553 0.50 65.70 247 PHE A O 1
ATOM 1974 N N . TYR A 1 240 ? -22.496 25.283 -40.772 1.00 59.58 248 TYR A N 1
ATOM 1975 C CA . TYR A 1 240 ? -23.246 26.532 -40.735 1.00 57.39 248 TYR A CA 1
ATOM 1976 C C . TYR A 1 240 ? -24.591 26.335 -40.055 1.00 60.58 248 TYR A C 1
ATOM 1977 O O . TYR A 1 240 ? -25.037 27.184 -39.275 1.00 64.95 248 TYR A O 1
ATOM 1986 N N . THR A 1 241 ? -25.252 25.212 -40.340 1.00 53.75 249 THR A N 1
ATOM 1987 C CA . THR A 1 241 ? -26.521 24.915 -39.689 1.00 60.44 249 THR A CA 1
ATOM 1988 C C . THR A 1 241 ? -26.304 24.475 -38.248 1.00 62.85 249 THR A C 1
ATOM 1989 O O . THR A 1 241 ? -27.095 24.816 -37.362 1.00 67.91 249 THR A O 1
ATOM 1993 N N . SER A 1 242 ? -25.233 23.724 -37.992 1.00 58.98 250 SER A N 1
ATOM 1994 C CA . SER A 1 242 ? -24.964 23.255 -36.640 1.00 63.93 250 SER A CA 1
ATOM 1995 C C . SER A 1 242 ? -24.728 24.404 -35.670 1.00 61.06 250 SER A C 1
ATOM 1996 O O . SER A 1 242 ? -24.829 24.206 -34.455 1.00 64.03 250 SER A O 1
ATOM 1999 N N . ASN A 1 243 ? -24.413 25.596 -36.178 1.00 63.30 251 ASN A N 1
ATOM 2000 C CA . ASN A 1 243 ? -24.142 26.736 -35.312 1.00 63.08 251 ASN A CA 1
ATOM 2001 C C . ASN A 1 243 ? -25.420 27.446 -34.882 1.00 67.39 251 ASN A C 1
ATOM 2002 O O . ASN A 1 243 ? -25.453 28.044 -33.801 1.00 71.22 251 ASN A O 1
ATOM 2007 N N . ILE A 1 244 ? -26.468 27.392 -35.699 1.00 63.37 252 ILE A N 1
ATOM 2008 C CA . ILE A 1 244 ? -27.727 28.062 -35.398 1.00 60.59 252 ILE A CA 1
ATOM 2009 C C . ILE A 1 244 ? -28.762 27.095 -34.837 1.00 64.18 252 ILE A C 1
ATOM 2010 O O . ILE A 1 244 ? -29.476 27.430 -33.891 1.00 67.53 252 ILE A O 1
ATOM 2015 N N . LEU A 1 245 ? -28.857 25.894 -35.405 1.00 53.88 253 LEU A N 1
ATOM 2016 C CA . LEU A 1 245 ? -29.944 24.988 -35.076 1.00 52.91 253 LEU A CA 1
ATOM 2017 C C . LEU A 1 245 ? -29.757 24.388 -33.683 1.00 53.38 253 LEU A C 1
ATOM 2018 O O . LEU A 1 245 ? -28.643 24.344 -33.157 1.00 57.09 253 LEU A O 1
ATOM 2023 N N . PRO A 1 246 ? -30.839 23.918 -33.066 1.00 56.45 254 PRO A N 1
ATOM 2024 C CA . PRO A 1 246 ? -30.752 23.440 -31.683 1.00 58.84 254 PRO A CA 1
ATOM 2025 C C . PRO A 1 246 ? -30.096 22.076 -31.560 1.00 47.56 254 PRO A C 1
ATOM 2026 O O . PRO A 1 246 ? -30.150 21.241 -32.466 1.00 56.75 254 PRO A O 1
ATOM 2030 N N . ARG A 1 247 ? -29.472 21.861 -30.404 1.00 50.19 255 ARG A N 1
ATOM 2031 C CA . ARG A 1 247 ? -28.862 20.579 -30.082 1.00 52.20 255 ARG A CA 1
ATOM 2032 C C . ARG A 1 247 ? -29.945 19.568 -29.728 1.00 57.93 255 ARG A C 1
ATOM 2033 O O . ARG A 1 247 ? -30.838 19.856 -28.924 1.00 56.08 255 ARG A O 1
ATOM 2041 N N . LEU A 1 248 ? -29.860 18.386 -30.320 1.00 51.96 256 LEU A N 1
ATOM 2042 C CA . LEU A 1 248 ? -30.827 17.325 -30.095 1.00 55.34 256 LEU A CA 1
ATOM 2043 C C . LEU A 1 248 ? -30.095 15.994 -30.052 1.00 59.24 256 LEU A C 1
ATOM 2044 O O . LEU A 1 248 ? -28.982 15.874 -30.576 1.00 57.27 256 LEU A O 1
ATOM 2049 N N . PRO A 1 249 ? -30.688 14.979 -29.424 1.00 62.95 257 PRO A N 1
ATOM 2050 C CA . PRO A 1 249 ? -30.063 13.651 -29.424 1.00 66.43 257 PRO A CA 1
ATOM 2051 C C . PRO A 1 249 ? -30.512 12.791 -30.596 1.00 62.42 257 PRO A C 1
ATOM 2052 O O . PRO A 1 249 ? -30.342 11.567 -30.576 1.00 64.52 257 PRO A O 1
ATOM 2056 N N . TYR A 1 250 ? -31.088 13.417 -31.620 1.00 55.70 258 TYR A N 1
ATOM 2057 C CA . TYR A 1 250 ? -31.619 12.687 -32.762 1.00 58.12 258 TYR A CA 1
ATOM 2058 C C . TYR A 1 250 ? -31.614 13.599 -33.979 1.00 56.25 258 TYR A C 1
ATOM 2059 O O . TYR A 1 250 ? -31.395 14.808 -33.876 1.00 54.41 258 TYR A O 1
ATOM 2068 N N . THR A 1 251 ? -31.857 13.000 -35.143 1.00 57.89 259 THR A N 1
ATOM 2069 C CA . THR A 1 251 ? -31.895 13.752 -36.387 1.00 59.63 259 THR A CA 1
ATOM 2070 C C . THR A 1 251 ? -33.277 14.357 -36.607 1.00 62.66 259 THR A C 1
ATOM 2071 O O . THR A 1 251 ? -34.292 13.841 -36.130 1.00 59.86 259 THR A O 1
ATOM 2075 N N . THR A 1 252 ? -33.303 15.467 -37.341 1.00 58.21 260 THR A N 1
ATOM 2076 C CA . THR A 1 252 ? -34.518 16.175 -37.698 1.00 64.87 260 THR A CA 1
ATOM 2077 C C . THR A 1 252 ? -34.729 16.076 -39.213 1.00 74.22 260 THR A C 1
ATOM 2078 O O . THR A 1 252 ? -34.256 15.114 -39.844 1.00 77.80 260 THR A O 1
ATOM 2082 N N . VAL A 1 253 ? -35.431 17.054 -39.789 1.00 70.85 261 VAL A N 1
ATOM 2083 C CA . VAL A 1 253 ? -35.646 17.087 -41.232 1.00 65.58 261 VAL A CA 1
ATOM 2084 C C . VAL A 1 253 ? -34.420 17.645 -41.944 1.00 72.35 261 VAL A C 1
ATOM 2085 O O . VAL A 1 253 ? -33.936 17.069 -42.925 1.00 73.82 261 VAL A O 1
ATOM 2089 N N . ILE A 1 254 ? -33.907 18.782 -41.470 1.00 61.35 262 ILE A N 1
ATOM 2090 C CA . ILE A 1 254 ? -32.718 19.370 -42.078 1.00 63.92 262 ILE A CA 1
ATOM 2091 C C . ILE A 1 254 ? -31.529 18.425 -41.941 1.00 65.63 262 ILE A C 1
ATOM 2092 O O . ILE A 1 254 ? -30.687 18.329 -42.843 1.00 60.07 262 ILE A O 1
ATOM 2097 N N . ASP A 1 255 ? -31.436 17.714 -40.813 1.00 66.61 263 ASP A N 1
ATOM 2098 C CA . ASP A 1 255 ? -30.345 16.761 -40.633 1.00 58.34 263 ASP A CA 1
ATOM 2099 C C . ASP A 1 255 ? -30.386 15.665 -41.687 1.00 59.87 263 ASP A C 1
ATOM 2100 O O . ASP A 1 255 ? -29.337 15.143 -42.080 1.00 57.02 263 ASP A O 1
ATOM 2105 N N . GLN A 1 256 ? -31.580 15.302 -42.155 1.00 63.28 264 GLN A N 1
ATOM 2106 C CA . GLN A 1 256 ? -31.717 14.247 -43.152 1.00 69.98 264 GLN A CA 1
ATOM 2107 C C . GLN A 1 256 ? -31.547 14.761 -44.574 1.00 64.24 264 GLN A C 1
ATOM 2108 O O . GLN A 1 256 ? -31.111 14.003 -45.447 1.00 65.44 264 GLN A O 1
ATOM 2114 N N . MET A 1 257 ? -31.884 16.028 -44.833 1.00 64.17 265 MET A N 1
ATOM 2115 C CA . MET A 1 257 ? -31.519 16.637 -46.108 1.00 68.35 265 MET A CA 1
ATOM 2116 C C . MET A 1 257 ? -30.007 16.666 -46.279 1.00 59.97 265 MET A C 1
ATOM 2117 O O . MET A 1 257 ? -29.493 16.483 -47.388 1.00 59.48 265 MET A O 1
ATOM 2122 N N . ILE A 1 258 ? -29.280 16.897 -45.185 1.00 58.14 266 ILE A N 1
ATOM 2123 C CA . ILE A 1 258 ? -27.825 16.967 -45.249 1.00 56.31 266 ILE A CA 1
ATOM 2124 C C . ILE A 1 258 ? -27.239 15.591 -45.538 1.00 57.11 266 ILE A C 1
ATOM 2125 O O . ILE A 1 258 ? -26.367 15.439 -46.402 1.00 55.99 266 ILE A O 1
ATOM 2130 N N . ILE A 1 259 ? -27.710 14.565 -44.825 1.00 51.22 267 ILE A N 1
ATOM 2131 C CA . ILE A 1 259 ? -27.222 13.211 -45.071 1.00 52.06 267 ILE A CA 1
ATOM 2132 C C . ILE A 1 259 ? -27.514 12.807 -46.510 1.00 55.94 267 ILE A C 1
ATOM 2133 O O . ILE A 1 259 ? -26.697 12.150 -47.166 1.00 48.94 267 ILE A O 1
ATOM 2138 N N . ALA A 1 260 ? -28.677 13.207 -47.030 1.00 55.59 268 ALA A N 1
ATOM 2139 C CA . ALA A 1 260 ? -29.015 12.902 -48.415 1.00 61.91 268 ALA A CA 1
ATOM 2140 C C . ALA A 1 260 ? -28.034 13.557 -49.378 1.00 61.34 268 ALA A C 1
ATOM 2141 O O . ALA A 1 260 ? -27.585 12.927 -50.343 1.00 66.45 268 ALA A O 1
ATOM 2143 N N . GLY A 1 261 ? -27.699 14.827 -49.140 1.00 62.08 269 GLY A N 1
ATOM 2144 C CA . GLY A 1 261 ? -26.707 15.488 -49.972 1.00 53.27 269 GLY A CA 1
ATOM 2145 C C . GLY A 1 261 ? -25.371 14.771 -49.962 1.00 55.17 269 GLY A C 1
ATOM 2146 O O . GLY A 1 261 ? -24.729 14.622 -51.003 1.00 61.89 269 GLY A O 1
ATOM 2147 N N . TYR A 1 262 ? -24.927 14.328 -48.784 1.00 54.72 270 TYR A N 1
ATOM 2148 C CA . TYR A 1 262 ? -23.740 13.485 -48.714 1.00 54.75 270 TYR A CA 1
ATOM 2149 C C . TYR A 1 262 ? -23.887 12.265 -49.615 1.00 61.12 270 TYR A C 1
ATOM 2150 O O . TYR A 1 262 ? -22.956 11.901 -50.341 1.00 61.99 270 TYR A O 1
ATOM 2159 N N . GLY A 1 263 ? -25.056 11.621 -49.579 1.00 56.04 271 GLY A N 1
ATOM 2160 C CA . GLY A 1 263 ? -25.250 10.412 -50.361 1.00 60.27 271 GLY A CA 1
ATOM 2161 C C . GLY A 1 263 ? -25.296 10.681 -51.851 1.00 59.76 271 GLY A C 1
ATOM 2162 O O . GLY A 1 263 ? -24.687 9.954 -52.642 1.00 59.08 271 GLY A O 1
ATOM 2163 N N . SER A 1 264 ? -26.019 11.726 -52.257 1.00 53.50 272 SER A N 1
ATOM 2164 C CA . SER A 1 264 ? -26.105 12.066 -53.673 1.00 52.34 272 SER A CA 1
ATOM 2165 C C . SER A 1 264 ? -24.720 12.314 -54.260 1.00 58.65 272 SER A C 1
ATOM 2166 O O . SER A 1 264 ? -24.339 11.700 -55.263 1.00 57.64 272 SER A O 1
ATOM 2169 N N . ILE A 1 265 ? -23.944 13.203 -53.634 1.00 60.02 273 ILE A N 1
ATOM 2170 C CA . ILE A 1 265 ? -22.610 13.518 -54.139 1.00 55.06 273 ILE A CA 1
ATOM 2171 C C . ILE A 1 265 ? -21.739 12.269 -54.153 1.00 56.83 273 ILE A C 1
ATOM 2172 O O . ILE A 1 265 ? -20.994 12.023 -55.110 1.00 56.72 273 ILE A O 1
ATOM 2177 N N . PHE A 1 266 ? -21.811 11.462 -53.092 1.00 57.32 274 PHE A N 1
ATOM 2178 C CA . PHE A 1 266 ? -20.996 10.253 -53.035 1.00 58.25 274 PHE A CA 1
ATOM 2179 C C . PHE A 1 266 ? -21.453 9.234 -54.070 1.00 58.16 274 PHE A C 1
ATOM 2180 O O . PHE A 1 266 ? -20.631 8.514 -54.647 1.00 56.24 274 PHE A O 1
ATOM 2188 N N . ALA A 1 267 ? -22.761 9.162 -54.322 1.00 57.10 275 ALA A N 1
ATOM 2189 C CA . ALA A 1 267 ? -23.269 8.262 -55.349 1.00 54.64 275 ALA A CA 1
ATOM 2190 C C . ALA A 1 267 ? -22.838 8.716 -56.739 1.00 60.39 275 ALA A C 1
ATOM 2191 O O . ALA A 1 267 ? -22.433 7.893 -57.570 1.00 58.43 275 ALA A O 1
ATOM 2193 N N . ALA A 1 268 ? -22.923 10.021 -57.014 1.00 57.57 276 ALA A N 1
ATOM 2194 C CA . ALA A 1 268 ? -22.497 10.532 -58.312 1.00 60.09 276 ALA A CA 1
ATOM 2195 C C . ALA A 1 268 ? -21.011 10.296 -58.542 1.00 63.42 276 ALA A C 1
ATOM 2196 O O . ALA A 1 268 ? -20.584 10.080 -59.682 1.00 62.07 276 ALA A O 1
ATOM 2198 N N . ILE A 1 269 ? -20.207 10.334 -57.477 1.00 56.47 277 ILE A N 1
ATOM 2199 C CA . ILE A 1 269 ? -18.785 10.032 -57.610 1.00 60.91 277 ILE A CA 1
ATOM 2200 C C . ILE A 1 269 ? -18.599 8.603 -58.107 1.00 58.08 277 ILE A C 1
ATOM 2201 O O . ILE A 1 269 ? -17.811 8.342 -59.023 1.00 61.04 277 ILE A O 1
ATOM 2206 N N . LEU A 1 270 ? -19.327 7.655 -57.514 1.00 55.33 278 LEU A N 1
ATOM 2207 C CA . LEU A 1 270 ? -19.248 6.270 -57.966 1.00 57.53 278 LEU A CA 1
ATOM 2208 C C . LEU A 1 270 ? -19.699 6.135 -59.416 1.00 63.07 278 LEU A C 1
ATOM 2209 O O . LEU A 1 270 ? -19.096 5.389 -60.196 1.00 60.74 278 LEU A O 1
ATOM 2214 N N . LEU A 1 271 ? -20.761 6.850 -59.797 1.00 63.35 279 LEU A N 1
ATOM 2215 C CA . LEU A 1 271 ? -21.280 6.747 -61.157 1.00 56.41 279 LEU A CA 1
ATOM 2216 C C . LEU A 1 271 ? -20.308 7.343 -62.169 1.00 61.25 279 LEU A C 1
ATOM 2217 O O . LEU A 1 271 ? -20.062 6.748 -63.225 1.00 68.13 279 LEU A O 1
ATOM 2222 N N . ILE A 1 272 ? -19.748 8.518 -61.868 1.00 61.81 280 ILE A N 1
ATOM 2223 C CA . ILE A 1 272 ? -18.812 9.160 -62.787 1.00 58.64 280 ILE A CA 1
ATOM 2224 C C . ILE A 1 272 ? -17.587 8.285 -63.006 1.00 61.30 280 ILE A C 1
ATOM 2225 O O . ILE A 1 272 ? -17.005 8.278 -64.099 1.00 58.47 280 ILE A O 1
ATOM 2230 N N . ILE A 1 273 ? -17.178 7.533 -61.984 1.00 57.57 281 ILE A N 1
ATOM 2231 C CA . ILE A 1 273 ? -16.019 6.656 -62.109 1.00 63.27 281 ILE A CA 1
ATOM 2232 C C . ILE A 1 273 ? -16.400 5.346 -62.787 1.00 66.29 281 ILE A C 1
ATOM 2233 O O . ILE A 1 273 ? -15.633 4.809 -63.594 1.00 70.71 281 ILE A O 1
ATOM 2238 N N . PHE A 1 274 ? -17.577 4.804 -62.465 1.00 66.98 282 PHE A N 1
ATOM 2239 C CA . PHE A 1 274 ? -18.037 3.585 -63.122 1.00 67.02 282 PHE A CA 1
ATOM 2240 C C . PHE A 1 274 ? -18.139 3.782 -64.629 1.00 69.56 282 PHE A C 1
ATOM 2241 O O . PHE A 1 274 ? -17.698 2.928 -65.407 1.00 71.54 282 PHE A O 1
ATOM 2249 N N . ALA A 1 275 ? -18.697 4.913 -65.057 1.00 68.23 283 ALA A N 1
ATOM 2250 C CA . ALA A 1 275 ? -18.878 5.244 -66.469 1.00 74.38 283 ALA A CA 1
ATOM 2251 C C . ALA A 1 275 ? -17.577 5.547 -67.187 1.00 74.23 283 ALA A C 1
ATOM 2252 O O . ALA A 1 275 ? -17.643 5.983 -68.344 1.00 85.56 283 ALA A O 1
ATOM 2254 N N . HIS A 1 276 ? -16.417 5.336 -66.565 1.00 71.52 284 HIS A N 1
ATOM 2255 C CA . HIS A 1 276 ? -15.137 5.670 -67.176 1.00 71.56 284 HIS A CA 1
ATOM 2256 C C . HIS A 1 276 ? -14.110 4.550 -67.112 1.00 69.71 284 HIS A C 1
ATOM 2257 O O . HIS A 1 276 ? -13.156 4.577 -67.899 1.00 81.18 284 HIS A O 1
ATOM 2264 N N . HIS A 1 277 ? -14.263 3.574 -66.215 1.00 64.64 285 HIS A N 1
ATOM 2265 C CA . HIS A 1 277 ? -13.306 2.483 -66.071 1.00 77.02 285 HIS A CA 1
ATOM 2266 C C . HIS A 1 277 ? -13.950 1.112 -66.239 1.00 80.72 285 HIS A C 1
ATOM 2267 O O . HIS A 1 277 ? -13.301 0.097 -65.957 1.00 84.44 285 HIS A O 1
ATOM 2274 N N . ARG A 1 278 ? -15.210 1.049 -66.690 1.00 74.08 286 ARG A N 1
ATOM 2275 C CA . ARG A 1 278 ? -15.924 -0.220 -66.857 1.00 88.38 286 ARG A CA 1
ATOM 2276 C C . ARG A 1 278 ? -16.723 -0.133 -68.159 1.00 99.87 286 ARG A C 1
ATOM 2277 O O . ARG A 1 278 ? -17.937 0.090 -68.158 1.00 94.52 286 ARG A O 1
ATOM 2279 N N . GLN A 1 279 ? -16.025 -0.309 -69.278 1.00 107.62 287 GLN A N 1
ATOM 2280 C CA . GLN A 1 279 ? -16.646 -0.292 -70.594 1.00 104.04 287 GLN A CA 1
ATOM 2281 C C . GLN A 1 279 ? -15.792 -1.128 -71.538 1.00 107.38 287 GLN A C 1
ATOM 2282 O O . GLN A 1 279 ? -14.766 -1.692 -71.146 1.00 104.97 287 GLN A O 1
ATOM 2284 N N . ALA A 1 280 ? -16.226 -1.206 -72.793 1.00 106.46 288 ALA A N 1
ATOM 2285 C CA . ALA A 1 280 ? -15.511 -1.974 -73.807 1.00 99.98 288 ALA A CA 1
ATOM 2286 C C . ALA A 1 280 ? -14.570 -1.073 -74.603 1.00 98.22 288 ALA A C 1
ATOM 2287 O O . ALA A 1 280 ? -13.412 -0.880 -74.229 1.00 92.04 288 ALA A O 1
ATOM 2289 N N . GLU A 1 284 ? -12.640 3.681 -73.121 1.00 78.26 292 GLU A N 1
ATOM 2290 C CA . GLU A 1 284 ? -13.989 3.700 -73.677 1.00 87.51 292 GLU A CA 1
ATOM 2291 C C . GLU A 1 284 ? -14.958 4.377 -72.714 1.00 94.35 292 GLU A C 1
ATOM 2292 O O . GLU A 1 284 ? -15.641 3.712 -71.935 1.00 96.90 292 GLU A O 1
ATOM 2294 N N . ASP A 1 285 ? -15.015 5.706 -72.775 1.00 95.70 293 ASP A N 1
ATOM 2295 C CA . ASP A 1 285 ? -15.879 6.461 -71.879 1.00 85.25 293 ASP A CA 1
ATOM 2296 C C . ASP A 1 285 ? -17.345 6.255 -72.240 1.00 87.38 293 ASP A C 1
ATOM 2297 O O . ASP A 1 285 ? -17.723 6.270 -73.414 1.00 88.09 293 ASP A O 1
ATOM 2299 N N . ASP A 1 286 ? -18.174 6.064 -71.213 1.00 83.37 294 ASP A N 1
ATOM 2300 C CA . ASP A 1 286 ? -19.613 5.875 -71.386 1.00 77.15 294 ASP A CA 1
ATOM 2301 C C . ASP A 1 286 ? -20.291 7.230 -71.198 1.00 83.15 294 ASP A C 1
ATOM 2302 O O . ASP A 1 286 ? -20.810 7.560 -70.132 1.00 81.23 294 ASP A O 1
ATOM 2307 N N . LEU A 1 287 ? -20.278 8.030 -72.263 1.00 83.85 295 LEU A N 1
ATOM 2308 C CA . LEU A 1 287 ? -20.883 9.355 -72.221 1.00 84.83 295 LEU A CA 1
ATOM 2309 C C . LEU A 1 287 ? -22.402 9.313 -72.330 1.00 82.11 295 LEU A C 1
ATOM 2310 O O . LEU A 1 287 ? -23.034 10.375 -72.325 1.00 87.44 295 LEU A O 1
ATOM 2315 N N . LEU A 1 288 ? -23.001 8.125 -72.427 1.00 80.17 296 LEU A N 1
ATOM 2316 C CA . LEU A 1 288 ? -24.452 7.994 -72.476 1.00 84.22 296 LEU A CA 1
ATOM 2317 C C . LEU A 1 288 ? -25.062 7.808 -71.092 1.00 85.37 296 LEU A C 1
ATOM 2318 O O . LEU A 1 288 ? -26.106 8.398 -70.792 1.00 87.85 296 LEU A O 1
ATOM 2323 N N . ILE A 1 289 ? -24.438 6.988 -70.242 1.00 81.74 297 ILE A N 1
ATOM 2324 C CA . ILE A 1 289 ? -24.897 6.873 -68.861 1.00 81.20 297 ILE A CA 1
ATOM 2325 C C . ILE A 1 289 ? -24.784 8.219 -68.159 1.00 82.94 297 ILE A C 1
ATOM 2326 O O . ILE A 1 289 ? -25.532 8.504 -67.215 1.00 80.97 297 ILE A O 1
ATOM 2331 N N . GLN A 1 290 ? -23.857 9.070 -68.610 1.00 79.89 298 GLN A N 1
ATOM 2332 C CA . GLN A 1 290 ? -23.768 10.439 -68.120 1.00 75.92 298 GLN A CA 1
ATOM 2333 C C . GLN A 1 290 ? -25.033 11.240 -68.390 1.00 80.27 298 GLN A C 1
ATOM 2334 O O . GLN A 1 290 ? -25.192 12.323 -67.815 1.00 76.29 298 GLN A O 1
ATOM 2340 N N . ARG A 1 291 ? -25.929 10.742 -69.243 1.00 81.82 299 ARG A N 1
ATOM 2341 C CA . ARG A 1 291 ? -27.210 11.389 -69.488 1.00 80.74 299 ARG A CA 1
ATOM 2342 C C . ARG A 1 291 ? -28.212 11.137 -68.371 1.00 82.18 299 ARG A C 1
ATOM 2343 O O . ARG A 1 291 ? -29.422 11.280 -68.585 1.00 81.50 299 ARG A O 1
ATOM 2351 N N . SER A 1 292 ? -27.729 10.757 -67.190 1.00 82.87 300 SER A N 1
ATOM 2352 C CA . SER A 1 292 ? -28.516 10.810 -65.968 1.00 76.12 300 SER A CA 1
ATOM 2353 C C . SER A 1 292 ? -28.662 12.231 -65.440 1.00 76.03 300 SER A C 1
ATOM 2354 O O . SER A 1 292 ? -29.089 12.415 -64.295 1.00 77.87 300 SER A O 1
ATOM 2357 N N . ARG A 1 293 ? -28.297 13.232 -66.246 1.00 69.94 301 ARG A N 1
ATOM 2358 C CA . ARG A 1 293 ? -28.583 14.618 -65.896 1.00 73.03 301 ARG A CA 1
ATOM 2359 C C . ARG A 1 293 ? -30.031 14.778 -65.464 1.00 71.64 301 ARG A C 1
ATOM 2360 O O . ARG A 1 293 ? -30.338 15.565 -64.562 1.00 76.52 301 ARG A O 1
ATOM 2368 N N . LEU A 1 294 ? -30.937 14.044 -66.108 1.00 74.44 302 LEU A N 1
ATOM 2369 C CA . LEU A 1 294 ? -32.332 13.993 -65.699 1.00 78.95 302 LEU A CA 1
ATOM 2370 C C . LEU A 1 294 ? -32.643 12.791 -64.823 1.00 73.80 302 LEU A C 1
ATOM 2371 O O . LEU A 1 294 ? -33.487 12.894 -63.928 1.00 75.92 302 LEU A O 1
ATOM 2373 N N . ALA A 1 295 ? -31.970 11.661 -65.046 1.00 74.14 303 ALA A N 1
ATOM 2374 C CA . ALA A 1 295 ? -32.252 10.456 -64.279 1.00 79.29 303 ALA A CA 1
ATOM 2375 C C . ALA A 1 295 ? -31.693 10.511 -62.864 1.00 75.67 303 ALA A C 1
ATOM 2376 O O . ALA A 1 295 ? -32.185 9.787 -61.992 1.00 76.10 303 ALA A O 1
ATOM 2378 N N . PHE A 1 296 ? -30.686 11.347 -62.612 1.00 77.44 304 PHE A N 1
ATOM 2379 C CA . PHE A 1 296 ? -30.079 11.403 -61.288 1.00 75.26 304 PHE A CA 1
ATOM 2380 C C . PHE A 1 296 ? -30.896 12.312 -60.374 1.00 78.63 304 PHE A C 1
ATOM 2381 O O . PHE A 1 296 ? -31.151 11.945 -59.220 1.00 80.07 304 PHE A O 1
ATOM 2389 N N . PRO A 1 297 ? -31.323 13.496 -60.832 1.00 74.12 305 PRO A N 1
ATOM 2390 C CA . PRO A 1 297 ? -32.260 14.278 -60.007 1.00 74.09 305 PRO A CA 1
ATOM 2391 C C . PRO A 1 297 ? -33.587 13.574 -59.790 1.00 80.18 305 PRO A C 1
ATOM 2392 O O . PRO A 1 297 ? -34.111 13.580 -58.669 1.00 80.88 305 PRO A O 1
ATOM 2396 N N . LEU A 1 298 ? -34.150 12.966 -60.837 1.00 76.22 306 LEU A N 1
ATOM 2397 C CA . LEU A 1 298 ? -35.410 12.245 -60.687 1.00 81.32 306 LEU A CA 1
ATOM 2398 C C . LEU A 1 298 ? -35.281 11.131 -59.656 1.00 84.86 306 LEU A C 1
ATOM 2399 O O . LEU A 1 298 ? -36.110 11.012 -58.745 1.00 89.09 306 LEU A O 1
ATOM 2404 N N . GLY A 1 299 ? -34.243 10.302 -59.781 1.00 79.11 307 GLY A N 1
ATOM 2405 C CA . GLY A 1 299 ? -34.015 9.265 -58.790 1.00 86.38 307 GLY A CA 1
ATOM 2406 C C . GLY A 1 299 ? -33.871 9.813 -57.384 1.00 89.36 307 GLY A C 1
ATOM 2407 O O . GLY A 1 299 ? -34.297 9.175 -56.418 1.00 89.70 307 GLY A O 1
ATOM 2408 N N . PHE A 1 300 ? -33.274 10.999 -57.248 1.00 85.34 308 PHE A N 1
ATOM 2409 C CA . PHE A 1 300 ? -33.106 11.604 -55.930 1.00 87.67 308 PHE A CA 1
ATOM 2410 C C . PHE A 1 300 ? -34.448 12.032 -55.352 1.00 85.46 308 PHE A C 1
ATOM 2411 O O . PHE A 1 300 ? -34.761 11.735 -54.194 1.00 86.20 308 PHE A O 1
ATOM 2419 N N . LEU A 1 301 ? -35.255 12.741 -56.146 1.00 89.31 309 LEU A N 1
ATOM 2420 C CA . LEU A 1 301 ? -36.573 13.154 -55.677 1.00 88.98 309 LEU A CA 1
ATOM 2421 C C . LEU A 1 301 ? -37.452 11.945 -55.385 1.00 97.60 309 LEU A C 1
ATOM 2422 O O . LEU A 1 301 ? -38.249 11.961 -54.440 1.00 102.94 309 LEU A O 1
ATOM 2427 N N . ALA A 1 302 ? -37.322 10.886 -56.187 1.00 95.63 310 ALA A N 1
ATOM 2428 C CA . ALA A 1 302 ? -38.081 9.665 -55.938 1.00 97.31 310 ALA A CA 1
ATOM 2429 C C . ALA A 1 302 ? -37.760 9.102 -54.559 1.00 98.60 310 ALA A C 1
ATOM 2430 O O . ALA A 1 302 ? -38.654 8.907 -53.727 1.00 103.53 310 ALA A O 1
ATOM 2432 N N . ILE A 1 303 ? -36.479 8.832 -54.298 1.00 99.67 311 ILE A N 1
ATOM 2433 C CA . ILE A 1 303 ? -36.071 8.361 -52.977 1.00 101.49 311 ILE A CA 1
ATOM 2434 C C . ILE A 1 303 ? -36.478 9.369 -51.909 1.00 97.84 311 ILE A C 1
ATOM 2435 O O . ILE A 1 303 ? -36.896 8.993 -50.807 1.00 95.44 311 ILE A O 1
ATOM 2440 N N . GLY A 1 304 ? -36.365 10.662 -52.216 1.00 99.73 312 GLY A N 1
ATOM 2441 C CA . GLY A 1 304 ? -36.783 11.688 -51.278 1.00 102.06 312 GLY A CA 1
ATOM 2442 C C . GLY A 1 304 ? -38.261 11.650 -50.950 1.00 106.27 312 GLY A C 1
ATOM 2443 O O . GLY A 1 304 ? -38.675 12.203 -49.926 1.00 102.11 312 GLY A O 1
ATOM 2444 N N . SER A 1 305 ? -39.068 11.007 -51.795 1.00 104.39 313 SER A N 1
ATOM 2445 C CA . SER A 1 305 ? -40.501 10.897 -51.554 1.00 109.95 313 SER A CA 1
ATOM 2446 C C . SER A 1 305 ? -40.842 9.922 -50.433 1.00 112.12 313 SER A C 1
ATOM 2447 O O . SER A 1 305 ? -42.031 9.734 -50.147 1.00 111.78 313 SER A O 1
ATOM 2450 N N . VAL A 1 306 ? -39.848 9.302 -49.804 1.00 109.81 314 VAL A N 1
ATOM 2451 C CA . VAL A 1 306 ? -40.086 8.366 -48.713 1.00 105.40 314 VAL A CA 1
ATOM 2452 C C . VAL A 1 306 ? -39.288 8.799 -47.487 1.00 95.15 314 VAL A C 1
ATOM 2453 O O . VAL A 1 306 ? -39.527 9.867 -46.925 1.00 92.48 314 VAL A O 1
ATOM 2457 N N . PRO B 2 1 ? -68.553 57.082 8.213 1.00 99.63 6 PRO B N 1
ATOM 2458 C CA . PRO B 2 1 ? -69.212 56.473 7.054 1.00 96.62 6 PRO B CA 1
ATOM 2459 C C . PRO B 2 1 ? -68.770 57.089 5.727 1.00 96.89 6 PRO B C 1
ATOM 2460 O O . PRO B 2 1 ? -69.294 56.722 4.674 1.00 92.68 6 PRO B O 1
ATOM 2464 N N . VAL B 2 2 ? -67.815 58.016 5.783 1.00 95.76 7 VAL B N 1
ATOM 2465 C CA . VAL B 2 2 ? -67.280 58.677 4.597 1.00 92.71 7 VAL B CA 1
ATOM 2466 C C . VAL B 2 2 ? -65.937 58.045 4.261 1.00 90.63 7 VAL B C 1
ATOM 2467 O O . VAL B 2 2 ? -65.067 57.912 5.132 1.00 92.19 7 VAL B O 1
ATOM 2471 N N . ASP B 2 3 ? -65.763 57.661 2.999 1.00 89.64 8 ASP B N 1
ATOM 2472 C CA . ASP B 2 3 ? -64.560 56.954 2.587 1.00 89.42 8 ASP B CA 1
ATOM 2473 C C . ASP B 2 3 ? -63.362 57.895 2.522 1.00 84.50 8 ASP B C 1
ATOM 2474 O O . ASP B 2 3 ? -63.500 59.106 2.328 1.00 79.34 8 ASP B O 1
ATOM 2479 N N . ALA B 2 4 ? -62.174 57.316 2.683 1.00 78.20 9 ALA B N 1
ATOM 2480 C CA . ALA B 2 4 ? -60.928 58.063 2.616 1.00 70.16 9 ALA B CA 1
ATOM 2481 C C . ALA B 2 4 ? -60.451 58.148 1.174 1.00 65.60 9 ALA B C 1
ATOM 2482 O O . ALA B 2 4 ? -60.530 57.173 0.422 1.00 66.15 9 ALA B O 1
ATOM 2484 N N . ARG B 2 5 ? -59.959 59.327 0.792 1.00 61.13 10 ARG B N 1
ATOM 2485 C CA . ARG B 2 5 ? -59.440 59.519 -0.548 1.00 59.77 10 ARG B CA 1
ATOM 2486 C C . ARG B 2 5 ? -58.254 58.584 -0.786 1.00 56.81 10 ARG B C 1
ATOM 2487 O O . ARG B 2 5 ? -57.608 58.127 0.160 1.00 53.08 10 ARG B O 1
ATOM 2489 N N . PRO B 2 6 ? -57.953 58.276 -2.047 1.00 56.71 11 PRO B N 1
ATOM 2490 C CA . PRO B 2 6 ? -56.784 57.437 -2.332 1.00 56.72 11 PRO B CA 1
ATOM 2491 C C . PRO B 2 6 ? -55.489 58.132 -1.943 1.00 47.91 11 PRO B C 1
ATOM 2492 O O . PRO B 2 6 ? -55.398 59.362 -1.895 1.00 51.65 11 PRO B O 1
ATOM 2496 N N . VAL B 2 7 ? -54.477 57.320 -1.663 1.00 47.72 12 VAL B N 1
ATOM 2497 C CA . VAL B 2 7 ? -53.146 57.831 -1.352 1.00 46.92 12 VAL B CA 1
ATOM 2498 C C . VAL B 2 7 ? -52.432 58.153 -2.661 1.00 42.05 12 VAL B C 1
ATOM 2499 O O . VAL B 2 7 ? -52.240 57.275 -3.507 1.00 42.22 12 VAL B O 1
ATOM 2503 N N . ASP B 2 8 ? -52.048 59.416 -2.834 1.00 42.62 13 ASP B N 1
ATOM 2504 C CA . ASP B 2 8 ? -51.308 59.830 -4.018 1.00 41.42 13 ASP B CA 1
ATOM 2505 C C . ASP B 2 8 ? -49.834 59.469 -3.864 1.00 44.37 13 ASP B C 1
ATOM 2506 O O . ASP B 2 8 ? -49.236 59.710 -2.812 1.00 46.59 13 ASP B O 1
ATOM 2511 N N . VAL B 2 9 ? -49.247 58.903 -4.915 1.00 42.47 14 VAL B N 1
ATOM 2512 C CA . VAL B 2 9 ? -47.847 58.489 -4.904 1.00 40.77 14 VAL B CA 1
ATOM 2513 C C . VAL B 2 9 ? -47.141 59.171 -6.066 1.00 38.05 14 VAL B C 1
ATOM 2514 O O . VAL B 2 9 ? -47.468 58.923 -7.233 1.00 40.34 14 VAL B O 1
ATOM 2518 N N . SER B 2 10 ? -46.180 60.033 -5.749 1.00 41.25 15 SER B N 1
ATOM 2519 C CA . SER B 2 10 ? -45.317 60.638 -6.752 1.00 44.62 15 SER B CA 1
ATOM 2520 C C . SER B 2 10 ? -44.119 59.727 -6.991 1.00 42.49 15 SER B C 1
ATOM 2521 O O . SER B 2 10 ? -43.541 59.185 -6.045 1.00 47.14 15 SER B O 1
ATOM 2524 N N . VAL B 2 11 ? -43.749 59.556 -8.258 1.00 35.62 16 VAL B N 1
ATOM 2525 C CA . VAL B 2 11 ? -42.720 58.595 -8.639 1.00 40.54 16 VAL B CA 1
ATOM 2526 C C . VAL B 2 11 ? -41.677 59.287 -9.504 1.00 38.18 16 VAL B C 1
ATOM 2527 O O . VAL B 2 11 ? -42.022 60.018 -10.438 1.00 46.86 16 VAL B O 1
ATOM 2531 N N . SER B 2 12 ? -40.404 59.049 -9.193 1.00 41.36 17 SER B N 1
ATOM 2532 C CA . SER B 2 12 ? -39.289 59.479 -10.027 1.00 39.23 17 SER B CA 1
ATOM 2533 C C . SER B 2 12 ? -38.438 58.260 -10.345 1.00 42.56 17 SER B C 1
ATOM 2534 O O . SER B 2 12 ? -38.051 57.518 -9.437 1.00 42.27 17 SER B O 1
ATOM 2537 N N . ILE B 2 13 ? -38.157 58.049 -11.628 1.00 40.02 18 ILE B N 1
ATOM 2538 C CA . ILE B 2 13 ? -37.335 56.931 -12.076 1.00 46.79 18 ILE B CA 1
ATOM 2539 C C . ILE B 2 13 ? -36.076 57.484 -12.730 1.00 40.11 18 ILE B C 1
ATOM 2540 O O . ILE B 2 13 ? -36.150 58.375 -13.585 1.00 37.36 18 ILE B O 1
ATOM 2545 N N . PHE B 2 14 ? -34.923 56.949 -12.326 1.00 37.06 19 PHE B N 1
ATOM 2546 C CA . PHE B 2 14 ? -33.623 57.338 -12.863 1.00 42.18 19 PHE B CA 1
ATOM 2547 C C . PHE B 2 14 ? -33.033 56.137 -13.589 1.00 39.39 19 PHE B C 1
ATOM 2548 O O . PHE B 2 14 ? -32.830 55.084 -12.976 1.00 41.83 19 PHE B O 1
ATOM 2556 N N . ILE B 2 15 ? -32.763 56.292 -14.884 1.00 35.14 20 ILE B N 1
ATOM 2557 C CA . ILE B 2 15 ? -32.276 55.199 -15.724 1.00 43.98 20 ILE B CA 1
ATOM 2558 C C . ILE B 2 15 ? -30.789 55.410 -15.979 1.00 41.57 20 ILE B C 1
ATOM 2559 O O . ILE B 2 15 ? -30.391 56.386 -16.629 1.00 39.88 20 ILE B O 1
ATOM 2564 N N . ASN B 2 16 ? -29.966 54.483 -15.489 1.00 36.53 21 ASN B N 1
ATOM 2565 C CA . ASN B 2 16 ? -28.526 54.577 -15.701 1.00 39.67 21 ASN B CA 1
ATOM 2566 C C . ASN B 2 16 ? -28.119 54.042 -17.073 1.00 46.48 21 ASN B C 1
ATOM 2567 O O . ASN B 2 16 ? -27.448 54.739 -17.843 1.00 44.03 21 ASN B O 1
ATOM 2572 N N . LYS B 2 17 ? -28.505 52.808 -17.394 1.00 36.99 22 LYS B N 1
ATOM 2573 C CA . LYS B 2 17 ? -28.136 52.207 -18.667 1.00 46.39 22 LYS B CA 1
ATOM 2574 C C . LYS B 2 17 ? -29.203 51.215 -19.107 1.00 39.27 22 LYS B C 1
ATOM 2575 O O . LYS B 2 17 ? -29.889 50.607 -18.282 1.00 42.05 22 LYS B O 1
ATOM 2577 N N . ILE B 2 18 ? -29.329 51.062 -20.424 1.00 46.16 23 ILE B N 1
ATOM 2578 C CA . ILE B 2 18 ? -30.166 50.039 -21.044 1.00 42.25 23 ILE B CA 1
ATOM 2579 C C . ILE B 2 18 ? -29.258 49.230 -21.959 1.00 43.10 23 ILE B C 1
ATOM 2580 O O . ILE B 2 18 ? -28.690 49.777 -22.912 1.00 50.04 23 ILE B O 1
ATOM 2585 N N . TYR B 2 19 ? -29.112 47.939 -21.668 1.00 43.48 24 TYR B N 1
ATOM 2586 C CA . TYR B 2 19 ? -28.116 47.114 -22.345 1.00 42.44 24 TYR B CA 1
ATOM 2587 C C . TYR B 2 19 ? -28.572 45.658 -22.326 1.00 42.99 24 TYR B C 1
ATOM 2588 O O . TYR B 2 19 ? -29.682 45.340 -21.890 1.00 46.15 24 TYR B O 1
ATOM 2597 N N . GLY B 2 20 ? -27.701 44.769 -22.799 1.00 40.30 25 GLY B N 1
ATOM 2598 C CA . GLY B 2 20 ? -27.958 43.341 -22.713 1.00 39.41 25 GLY B CA 1
ATOM 2599 C C . GLY B 2 20 ? -29.181 42.880 -23.472 1.00 47.51 25 GLY B C 1
ATOM 2600 O O . GLY B 2 20 ? -29.866 41.952 -23.026 1.00 42.62 25 GLY B O 1
ATOM 2601 N N . VAL B 2 21 ? -29.478 43.504 -24.614 1.00 46.78 26 VAL B N 1
ATOM 2602 C CA . VAL B 2 21 ? -30.623 43.087 -25.413 1.00 42.71 26 VAL B CA 1
ATOM 2603 C C . VAL B 2 21 ? -30.475 41.620 -25.783 1.00 42.58 26 VAL B C 1
ATOM 2604 O O . VAL B 2 21 ? -29.410 41.174 -26.227 1.00 45.66 26 VAL B O 1
ATOM 2608 N N . ASN B 2 22 ? -31.551 40.860 -25.594 1.00 43.49 27 ASN B N 1
ATOM 2609 C CA . ASN B 2 22 ? -31.631 39.459 -26.006 1.00 37.54 27 ASN B CA 1
ATOM 2610 C C . ASN B 2 22 ? -32.728 39.383 -27.065 1.00 40.54 27 ASN B C 1
ATOM 2611 O O . ASN B 2 22 ? -33.919 39.372 -26.738 1.00 47.66 27 ASN B O 1
ATOM 2616 N N . THR B 2 23 ? -32.322 39.335 -28.335 1.00 38.54 28 THR B N 1
ATOM 2617 C CA . THR B 2 23 ? -33.279 39.480 -29.428 1.00 41.00 28 THR B CA 1
ATOM 2618 C C . THR B 2 23 ? -34.331 38.379 -29.409 1.00 39.99 28 THR B C 1
ATOM 2619 O O . THR B 2 23 ? -35.518 38.645 -29.624 1.00 41.45 28 THR B O 1
ATOM 2623 N N . LEU B 2 24 ? -33.920 37.136 -29.153 1.00 44.06 29 LEU B N 1
ATOM 2624 C CA . LEU B 2 24 ? -34.863 36.024 -29.223 1.00 45.15 29 LEU B CA 1
ATOM 2625 C C . LEU B 2 24 ? -35.886 36.095 -28.094 1.00 47.93 29 LEU B C 1
ATOM 2626 O O . LEU B 2 24 ? -37.078 35.845 -28.313 1.00 40.57 29 LEU B O 1
ATOM 2631 N N . GLU B 2 25 ? -35.445 36.441 -26.883 1.00 46.92 30 GLU B N 1
ATOM 2632 C CA . GLU B 2 25 ? -36.348 36.554 -25.745 1.00 50.43 30 GLU B CA 1
ATOM 2633 C C . GLU B 2 25 ? -37.059 37.901 -25.684 1.00 44.19 30 GLU B C 1
ATOM 2634 O O . GLU B 2 25 ? -37.970 38.063 -24.866 1.00 43.49 30 GLU B O 1
ATOM 2640 N N . GLN B 2 26 ? -36.680 38.855 -26.533 1.00 40.36 31 GLN B N 1
ATOM 2641 C CA . GLN B 2 26 ? -37.262 40.195 -26.520 1.00 43.26 31 GLN B CA 1
ATOM 2642 C C . GLN B 2 26 ? -37.198 40.802 -25.119 1.00 47.47 31 GLN B C 1
ATOM 2643 O O . GLN B 2 26 ? -38.192 41.281 -24.571 1.00 43.79 31 GLN B O 1
ATOM 2649 N N . THR B 2 27 ? -36.000 40.775 -24.537 1.00 43.61 32 THR B N 1
ATOM 2650 C CA . THR B 2 27 ? -35.749 41.365 -23.231 1.00 44.73 32 THR B CA 1
ATOM 2651 C C . THR B 2 27 ? -34.563 42.320 -23.322 1.00 47.66 32 THR B C 1
ATOM 2652 O O . THR B 2 27 ? -33.892 42.429 -24.353 1.00 46.89 32 THR B O 1
ATOM 2656 N N . TYR B 2 28 ? -34.311 43.015 -22.216 1.00 43.79 33 TYR B N 1
ATOM 2657 C CA . TYR B 2 28 ? -33.217 43.971 -22.098 1.00 43.92 33 TYR B CA 1
ATOM 2658 C C . TYR B 2 28 ? -33.054 44.310 -20.624 1.00 49.93 33 TYR B C 1
ATOM 2659 O O . TYR B 2 28 ? -34.023 44.279 -19.859 1.00 44.84 33 TYR B O 1
ATOM 2668 N N . LYS B 2 29 ? -31.822 44.623 -20.235 1.00 41.20 34 LYS B N 1
ATOM 2669 C CA . LYS B 2 29 ? -31.518 44.937 -18.847 1.00 40.62 34 LYS B CA 1
ATOM 2670 C C . LYS B 2 29 ? -31.582 46.442 -18.633 1.00 39.43 34 LYS B C 1
ATOM 2671 O O . LYS B 2 29 ? -31.227 47.223 -19.518 1.00 39.67 34 LYS B O 1
ATOM 2677 N N . VAL B 2 30 ? -32.056 46.842 -17.455 1.00 38.91 35 VAL B N 1
ATOM 2678 C CA . VAL B 2 30 ? -32.173 48.250 -17.097 1.00 36.65 35 VAL B CA 1
ATOM 2679 C C . VAL B 2 30 ? -31.667 48.406 -15.672 1.00 35.57 35 VAL B C 1
ATOM 2680 O O . VAL B 2 30 ? -32.164 47.738 -14.759 1.00 43.51 35 VAL B O 1
ATOM 2684 N N . ASP B 2 31 ? -30.677 49.272 -15.483 1.00 38.95 36 ASP B N 1
ATOM 2685 C CA . ASP B 2 31 ? -30.146 49.600 -14.167 1.00 44.54 36 ASP B CA 1
ATOM 2686 C C . ASP B 2 31 ? -30.561 51.022 -13.816 1.00 40.79 36 ASP B C 1
ATOM 2687 O O . ASP B 2 31 ? -30.434 51.927 -14.648 1.00 44.28 36 ASP B O 1
ATOM 2692 N N . GLY B 2 32 ? -31.062 51.223 -12.603 1.00 36.21 37 GLY B N 1
ATOM 2693 C CA . GLY B 2 32 ? -31.450 52.564 -12.209 1.00 39.35 37 GLY B CA 1
ATOM 2694 C C . GLY B 2 32 ? -31.899 52.635 -10.765 1.00 42.51 37 GLY B C 1
ATOM 2695 O O . GLY B 2 32 ? -31.701 51.705 -9.980 1.00 40.93 37 GLY B O 1
ATOM 2696 N N . TYR B 2 33 ? -32.486 53.785 -10.428 1.00 35.03 38 TYR B N 1
ATOM 2697 C CA . TYR B 2 33 ? -33.117 54.017 -9.139 1.00 40.83 38 TYR B CA 1
ATOM 2698 C C . TYR B 2 33 ? -34.599 54.300 -9.348 1.00 38.25 38 TYR B C 1
ATOM 2699 O O . TYR B 2 33 ? -35.005 54.822 -10.392 1.00 41.83 38 TYR B O 1
ATOM 2708 N N . ILE B 2 34 ? -35.403 53.966 -8.343 1.00 35.99 39 ILE B N 1
ATOM 2709 C CA . ILE B 2 34 ? -36.817 54.322 -8.315 1.00 37.85 39 ILE B CA 1
ATOM 2710 C C . ILE B 2 34 ? -37.102 55.032 -7.001 1.00 35.96 39 ILE B C 1
ATOM 2711 O O . ILE B 2 34 ? -36.696 54.560 -5.933 1.00 37.78 39 ILE B O 1
ATOM 2716 N N . VAL B 2 35 ? -37.799 56.161 -7.082 1.00 38.86 40 VAL B N 1
ATOM 2717 C CA . VAL B 2 35 ? -38.195 56.939 -5.916 1.00 36.86 40 VAL B CA 1
ATOM 2718 C C . VAL B 2 35 ? -39.714 57.029 -5.912 1.00 38.19 40 VAL B C 1
ATOM 2719 O O . VAL B 2 35 ? -40.323 57.368 -6.934 1.00 40.86 40 VAL B O 1
ATOM 2723 N N . ALA B 2 36 ? -40.322 56.707 -4.775 1.00 37.39 41 ALA B N 1
ATOM 2724 C CA . ALA B 2 36 ? -41.759 56.845 -4.583 1.00 38.95 41 ALA B CA 1
ATOM 2725 C C . ALA B 2 36 ? -41.998 57.646 -3.313 1.00 38.86 41 ALA B C 1
ATOM 2726 O O . ALA B 2 36 ? -41.332 57.427 -2.296 1.00 40.48 41 ALA B O 1
ATOM 2728 N N . GLN B 2 37 ? -42.949 58.572 -3.377 1.00 44.52 42 GLN B N 1
ATOM 2729 C CA . GLN B 2 37 ? -43.172 59.528 -2.298 1.00 47.34 42 GLN B CA 1
ATOM 2730 C C . GLN B 2 37 ? -44.669 59.685 -2.075 1.00 45.69 42 GLN B C 1
ATOM 2731 O O . GLN B 2 37 ? -45.406 60.006 -3.011 1.00 46.01 42 GLN B O 1
ATOM 2737 N N . TRP B 2 38 ? -45.115 59.448 -0.840 1.00 45.23 43 TRP B N 1
ATOM 2738 C CA . TRP B 2 38 ? -46.512 59.623 -0.463 1.00 38.29 43 TRP B CA 1
ATOM 2739 C C . TRP B 2 38 ? -46.577 60.172 0.958 1.00 40.90 43 TRP B C 1
ATOM 2740 O O . TRP B 2 38 ? -45.554 60.342 1.630 1.00 42.86 43 TRP B O 1
ATOM 2751 N N . THR B 2 39 ? -47.794 60.452 1.416 1.00 47.88 44 THR B N 1
ATOM 2752 C CA . THR B 2 39 ? -48.041 60.945 2.765 1.00 42.42 44 THR B CA 1
ATOM 2753 C C . THR B 2 39 ? -48.842 59.894 3.520 1.00 42.89 44 THR B C 1
ATOM 2754 O O . THR B 2 39 ? -49.965 59.566 3.126 1.00 49.97 44 THR B O 1
ATOM 2758 N N . GLY B 2 40 ? -48.254 59.360 4.587 1.00 47.71 45 GLY B N 1
ATOM 2759 C CA . GLY B 2 40 ? -48.936 58.410 5.442 1.00 48.87 45 GLY B CA 1
ATOM 2760 C C . GLY B 2 40 ? -49.291 58.997 6.794 1.00 56.64 45 GLY B C 1
ATOM 2761 O O . GLY B 2 40 ? -49.618 60.184 6.895 1.00 46.51 45 GLY B O 1
ATOM 2762 N N . LYS B 2 41 ? -49.215 58.174 7.848 1.00 59.53 46 LYS B N 1
ATOM 2763 C CA . LYS B 2 41 ? -49.594 58.603 9.190 1.00 60.38 46 LYS B CA 1
ATOM 2764 C C . LYS B 2 41 ? -48.494 59.470 9.806 1.00 61.30 46 LYS B C 1
ATOM 2765 O O . LYS B 2 41 ? -47.311 59.125 9.720 1.00 57.55 46 LYS B O 1
ATOM 2771 N N . PRO B 2 42 ? -48.846 60.592 10.440 1.00 67.02 47 PRO B N 1
ATOM 2772 C CA . PRO B 2 42 ? -47.831 61.359 11.175 1.00 57.79 47 PRO B CA 1
ATOM 2773 C C . PRO B 2 42 ? -47.199 60.515 12.271 1.00 48.58 47 PRO B C 1
ATOM 2774 O O . PRO B 2 42 ? -47.820 59.602 12.818 1.00 51.40 47 PRO B O 1
ATOM 2778 N N . ARG B 2 43 ? -45.949 60.833 12.591 1.00 51.82 48 ARG B N 1
ATOM 2779 C CA . ARG B 2 43 ? -45.186 60.012 13.520 1.00 59.12 48 ARG B CA 1
ATOM 2780 C C . ARG B 2 43 ? -44.103 60.862 14.167 1.00 58.00 48 ARG B C 1
ATOM 2781 O O . ARG B 2 43 ? -43.758 61.942 13.680 1.00 54.68 48 ARG B O 1
ATOM 2789 N N . LYS B 2 44 ? -43.577 60.354 15.278 1.00 58.03 49 LYS B N 1
ATOM 2790 C CA . LYS B 2 44 ? -42.483 60.998 15.989 1.00 62.02 49 LYS B CA 1
ATOM 2791 C C . LYS B 2 44 ? -41.150 60.516 15.432 1.00 59.90 49 LYS B C 1
ATOM 2792 O O . LYS B 2 44 ? -40.986 59.334 15.116 1.00 60.53 49 LYS B O 1
ATOM 2798 N N . THR B 2 45 ? -40.203 61.440 15.313 1.00 58.73 50 THR B N 1
ATOM 2799 C CA . THR B 2 45 ? -38.865 61.138 14.830 1.00 54.73 50 THR B CA 1
ATOM 2800 C C . THR B 2 45 ? -37.844 61.827 15.723 1.00 57.25 50 THR B C 1
ATOM 2801 O O . THR B 2 45 ? -38.140 62.872 16.315 1.00 58.04 50 THR B O 1
ATOM 2805 N N . PRO B 2 46 ? -36.633 61.264 15.843 1.00 56.91 51 PRO B N 1
ATOM 2806 C CA . PRO B 2 46 ? -35.608 61.898 16.687 1.00 57.32 51 PRO B CA 1
ATOM 2807 C C . PRO B 2 46 ? -35.400 63.369 16.366 1.00 56.69 51 PRO B C 1
ATOM 2808 O O . PRO B 2 46 ? -35.119 63.729 15.219 1.00 60.41 51 PRO B O 1
ATOM 2812 N N . GLY B 2 47 ? -35.545 64.229 17.373 1.00 63.27 52 GLY B N 1
ATOM 2813 C CA . GLY B 2 47 ? -35.362 65.654 17.175 1.00 59.92 52 GLY B CA 1
ATOM 2814 C C . GLY B 2 47 ? -36.305 66.268 16.170 1.00 65.78 52 GLY B C 1
ATOM 2815 O O . GLY B 2 47 ? -36.047 67.372 15.682 1.00 64.11 52 GLY B O 1
ATOM 2816 N N . ASP B 2 48 ? -37.399 65.579 15.844 1.00 63.88 53 ASP B N 1
ATOM 2817 C CA . ASP B 2 48 ? -38.375 66.040 14.860 1.00 56.45 53 ASP B CA 1
ATOM 2818 C C . ASP B 2 48 ? -37.746 66.287 13.491 1.00 53.23 53 ASP B C 1
ATOM 2819 O O . ASP B 2 48 ? -38.291 67.044 12.681 1.00 53.20 53 ASP B O 1
ATOM 2824 N N . LYS B 2 49 ? -36.606 65.664 13.212 1.00 58.82 54 LYS B N 1
ATOM 2825 C CA . LYS B 2 49 ? -35.956 65.781 11.918 1.00 60.89 54 LYS B CA 1
ATOM 2826 C C . LYS B 2 49 ? -36.334 64.605 11.030 1.00 50.39 54 LYS B C 1
ATOM 2827 O O . LYS B 2 49 ? -36.769 63.558 11.517 1.00 50.60 54 LYS B O 1
ATOM 2833 N N . PRO B 2 50 ? -36.193 64.742 9.713 1.00 54.28 55 PRO B N 1
ATOM 2834 C CA . PRO B 2 50 ? -36.387 63.582 8.837 1.00 50.15 55 PRO B CA 1
ATOM 2835 C C . PRO B 2 50 ? -35.505 62.426 9.283 1.00 48.69 55 PRO B C 1
ATOM 2836 O O . PRO B 2 50 ? -34.339 62.613 9.632 1.00 47.55 55 PRO B O 1
ATOM 2840 N N . LEU B 2 51 ? -36.075 61.224 9.288 1.00 43.05 56 LEU B N 1
ATOM 2841 C CA . LEU B 2 51 ? -35.367 60.025 9.715 1.00 40.11 56 LEU B CA 1
ATOM 2842 C C . LEU B 2 51 ? -35.031 59.159 8.509 1.00 44.03 56 LEU B C 1
ATOM 2843 O O . LEU B 2 51 ? -35.857 58.981 7.608 1.00 38.81 56 LEU B O 1
ATOM 2848 N N . ILE B 2 52 ? -33.812 58.624 8.500 1.00 41.61 57 ILE B N 1
ATOM 2849 C CA . ILE B 2 52 ? -33.321 57.764 7.429 1.00 40.84 57 ILE B CA 1
ATOM 2850 C C . ILE B 2 52 ? -33.303 56.333 7.951 1.00 42.44 57 ILE B C 1
ATOM 2851 O O . ILE B 2 52 ? -32.665 56.042 8.970 1.00 39.38 57 ILE B O 1
ATOM 2856 N N . VAL B 2 53 ? -34.005 55.443 7.252 1.00 41.70 58 VAL B N 1
ATOM 2857 C CA . VAL B 2 53 ? -34.065 54.023 7.586 1.00 38.76 58 VAL B CA 1
ATOM 2858 C C . VAL B 2 53 ? -33.593 53.255 6.358 1.00 36.62 58 VAL B C 1
ATOM 2859 O O . VAL B 2 53 ? -34.214 53.341 5.292 1.00 42.93 58 VAL B O 1
ATOM 2863 N N . GLU B 2 54 ? -32.503 52.507 6.506 1.00 40.53 59 GLU B N 1
ATOM 2864 C CA . GLU B 2 54 ? -31.828 51.877 5.381 1.00 38.10 59 GLU B CA 1
ATOM 2865 C C . GLU B 2 54 ? -31.968 50.362 5.424 1.00 42.84 59 GLU B C 1
ATOM 2866 O O . GLU B 2 54 ? -31.896 49.748 6.494 1.00 39.56 59 GLU B O 1
ATOM 2872 N N . ASN B 2 55 ? -32.179 49.774 4.244 1.00 40.41 60 ASN B N 1
ATOM 2873 C CA . ASN B 2 55 ? -32.093 48.333 4.023 1.00 42.57 60 ASN B CA 1
ATOM 2874 C C . ASN B 2 55 ? -32.871 47.521 5.055 1.00 44.06 60 ASN B C 1
ATOM 2875 O O . ASN B 2 55 ? -34.078 47.723 5.220 1.00 55.76 60 ASN B O 1
ATOM 2880 N N . THR B 2 56 ? -32.204 46.593 5.747 1.00 44.83 61 THR B N 1
ATOM 2881 C CA . THR B 2 56 ? -32.921 45.617 6.560 1.00 46.13 61 THR B CA 1
ATOM 2882 C C . THR B 2 56 ? -33.627 46.250 7.751 1.00 50.98 61 THR B C 1
ATOM 2883 O O . THR B 2 56 ? -34.493 45.606 8.354 1.00 52.29 61 THR B O 1
ATOM 2887 N N . GLN B 2 57 ? -33.281 47.487 8.110 1.00 49.74 62 GLN B N 1
ATOM 2888 C CA . GLN B 2 57 ? -34.026 48.180 9.153 1.00 51.02 62 GLN B CA 1
ATOM 2889 C C . GLN B 2 57 ? -35.429 48.548 8.696 1.00 50.72 62 GLN B C 1
ATOM 2890 O O . GLN B 2 57 ? -36.299 48.798 9.537 1.00 50.31 62 GLN B O 1
ATOM 2896 N N . ILE B 2 58 ? -35.665 48.588 7.384 1.00 40.78 63 ILE B N 1
ATOM 2897 C CA . ILE B 2 58 ? -36.995 48.899 6.875 1.00 43.27 63 ILE B CA 1
ATOM 2898 C C . ILE B 2 58 ? -37.993 47.833 7.314 1.00 51.04 63 ILE B C 1
ATOM 2899 O O . ILE B 2 58 ? -39.126 48.145 7.700 1.00 46.25 63 ILE B O 1
ATOM 2904 N N . GLU B 2 59 ? -37.585 46.561 7.283 1.00 49.59 64 GLU B N 1
ATOM 2905 C CA . GLU B 2 59 ? -38.506 45.487 7.640 1.00 52.86 64 GLU B CA 1
ATOM 2906 C C . GLU B 2 59 ? -38.892 45.546 9.112 1.00 55.35 64 GLU B C 1
ATOM 2907 O O . GLU B 2 59 ? -39.991 45.114 9.481 1.00 53.46 64 GLU B O 1
ATOM 2913 N N . ARG B 2 60 ? -38.009 46.071 9.966 1.00 50.32 65 ARG B N 1
ATOM 2914 C CA . ARG B 2 60 ? -38.367 46.251 11.370 1.00 52.55 65 ARG B CA 1
ATOM 2915 C C . ARG B 2 60 ? -39.473 47.290 11.522 1.00 53.33 65 ARG B C 1
ATOM 2916 O O . ARG B 2 60 ? -40.382 47.123 12.344 1.00 51.01 65 ARG B O 1
ATOM 2924 N N . TRP B 2 61 ? -39.421 48.365 10.729 1.00 47.57 66 TRP B N 1
ATOM 2925 C CA . TRP B 2 61 ? -40.484 49.362 10.759 1.00 44.19 66 TRP B CA 1
ATOM 2926 C C . TRP B 2 61 ? -41.786 48.817 10.185 1.00 53.09 66 TRP B C 1
ATOM 2927 O O . TRP B 2 61 ? -42.870 49.218 10.622 1.00 54.94 66 TRP B O 1
ATOM 2938 N N . ILE B 2 62 ? -41.707 47.913 9.208 1.00 52.44 67 ILE B N 1
ATOM 2939 C CA . ILE B 2 62 ? -42.918 47.318 8.655 1.00 50.18 67 ILE B CA 1
ATOM 2940 C C . ILE B 2 62 ? -43.594 46.439 9.700 1.00 54.21 67 ILE B C 1
ATOM 2941 O O . ILE B 2 62 ? -44.808 46.529 9.919 1.00 56.74 67 ILE B O 1
ATOM 2946 N N . ASN B 2 63 ? -42.816 45.586 10.372 1.00 57.88 68 ASN B N 1
ATOM 2947 C CA . ASN B 2 63 ? -43.390 44.711 11.390 1.00 60.77 68 ASN B CA 1
ATOM 2948 C C . ASN B 2 63 ? -44.128 45.501 12.464 1.00 57.71 68 ASN B C 1
ATOM 2949 O O . ASN B 2 63 ? -45.120 45.014 13.018 1.00 58.71 68 ASN B O 1
ATOM 2954 N N . ASN B 2 64 ? -43.676 46.716 12.767 1.00 54.21 69 ASN B N 1
ATOM 2955 C CA . ASN B 2 64 ? -44.292 47.531 13.804 1.00 54.32 69 ASN B CA 1
ATOM 2956 C C . ASN B 2 64 ? -45.406 48.429 13.275 1.00 57.53 69 ASN B C 1
ATOM 2957 O O . ASN B 2 64 ? -45.912 49.269 14.027 1.00 61.10 69 ASN B O 1
ATOM 2962 N N . GLY B 2 65 ? -45.793 48.282 12.011 1.00 54.16 70 GLY B N 1
ATOM 2963 C CA . GLY B 2 65 ? -46.997 48.902 11.504 1.00 44.17 70 GLY B CA 1
ATOM 2964 C C . GLY B 2 65 ? -46.814 49.985 10.462 1.00 51.84 70 GLY B C 1
ATOM 2965 O O . GLY B 2 65 ? -47.806 50.607 10.072 1.00 47.41 70 GLY B O 1
ATOM 2966 N N . LEU B 2 66 ? -45.592 50.237 9.995 1.00 44.12 71 LEU B N 1
ATOM 2967 C CA . LEU B 2 66 ? -45.412 51.215 8.928 1.00 42.51 71 LEU B CA 1
ATOM 2968 C C . LEU B 2 66 ? -45.920 50.645 7.609 1.00 42.37 71 LEU B C 1
ATOM 2969 O O . LEU B 2 66 ? -45.658 49.487 7.269 1.00 39.25 71 LEU B O 1
ATOM 2974 N N . TRP B 2 67 ? -46.657 51.466 6.867 1.00 44.63 72 TRP B N 1
ATOM 2975 C CA . TRP B 2 67 ? -47.257 51.046 5.607 1.00 44.18 72 TRP B CA 1
ATOM 2976 C C . TRP B 2 67 ? -46.302 51.358 4.461 1.00 44.87 72 TRP B C 1
ATOM 2977 O O . TRP B 2 67 ? -45.961 52.524 4.229 1.00 42.44 72 TRP B O 1
ATOM 2988 N N . VAL B 2 68 ? -45.878 50.317 3.750 1.00 40.57 73 VAL B N 1
ATOM 2989 C CA . VAL B 2 68 ? -45.004 50.462 2.587 1.00 44.86 73 VAL B CA 1
ATOM 2990 C C . VAL B 2 68 ? -45.560 49.581 1.474 1.00 44.51 73 VAL B C 1
ATOM 2991 O O . VAL B 2 68 ? -45.265 48.377 1.438 1.00 38.67 73 VAL B O 1
ATOM 2995 N N . PRO B 2 69 ? -46.358 50.119 0.555 1.00 42.70 74 PRO B N 1
ATOM 2996 C CA . PRO B 2 69 ? -46.996 49.263 -0.451 1.00 43.59 74 PRO B CA 1
ATOM 2997 C C . PRO B 2 69 ? -45.998 48.751 -1.477 1.00 42.94 74 PRO B C 1
ATOM 2998 O O . PRO B 2 69 ? -45.043 49.435 -1.849 1.00 42.96 74 PRO B O 1
ATOM 3002 N N . ALA B 2 70 ? -46.240 47.527 -1.940 1.00 47.66 75 ALA B N 1
ATOM 3003 C CA . ALA B 2 70 ? -45.379 46.889 -2.927 1.00 37.82 75 ALA B CA 1
ATOM 3004 C C . ALA B 2 70 ? -45.697 47.426 -4.319 1.00 45.08 75 ALA B C 1
ATOM 3005 O O . ALA B 2 70 ? -46.833 47.305 -4.791 1.00 45.49 75 ALA B O 1
ATOM 3007 N N . LEU B 2 71 ? -44.699 48.012 -4.975 1.00 37.56 76 LEU B N 1
ATOM 3008 C CA . LEU B 2 71 ? -44.824 48.468 -6.354 1.00 42.65 76 LEU B CA 1
ATOM 3009 C C . LEU B 2 71 ? -44.129 47.459 -7.259 1.00 43.71 76 LEU B C 1
ATOM 3010 O O . LEU B 2 71 ? -42.930 47.205 -7.105 1.00 46.12 76 LEU B O 1
ATOM 3015 N N . GLU B 2 72 ? -44.880 46.883 -8.192 1.00 42.65 77 GLU B N 1
ATOM 3016 C CA . GLU B 2 72 ? -44.377 45.813 -9.039 1.00 40.85 77 GLU B CA 1
ATOM 3017 C C . GLU B 2 72 ? -44.063 46.330 -10.435 1.00 37.07 77 GLU B C 1
ATOM 3018 O O . GLU B 2 72 ? -44.807 47.142 -10.993 1.00 37.33 77 GLU B O 1
ATOM 3024 N N . PHE B 2 73 ? -42.958 45.847 -10.997 1.00 43.31 78 PHE B N 1
ATOM 3025 C CA . PHE B 2 73 ? -42.667 46.050 -12.411 1.00 39.08 78 PHE B CA 1
ATOM 3026 C C . PHE B 2 73 ? -43.474 45.036 -13.208 1.00 38.15 78 PHE B C 1
ATOM 3027 O O . PHE B 2 73 ? -43.239 43.827 -13.105 1.00 39.56 78 PHE B O 1
ATOM 3035 N N . ILE B 2 74 ? -44.433 45.522 -13.995 1.00 38.45 79 ILE B N 1
ATOM 3036 C CA . ILE B 2 74 ? -45.320 44.620 -14.723 1.00 40.12 79 ILE B CA 1
ATOM 3037 C C . ILE B 2 74 ? -44.527 43.798 -15.732 1.00 38.91 79 ILE B C 1
ATOM 3038 O O . ILE B 2 74 ? -44.727 42.585 -15.856 1.00 40.81 79 ILE B O 1
ATOM 3043 N N . ASN B 2 75 ? -43.595 44.433 -16.443 1.00 40.36 80 ASN B N 1
ATOM 3044 C CA . ASN B 2 75 ? -42.890 43.783 -17.538 1.00 39.52 80 ASN B CA 1
ATOM 3045 C C . ASN B 2 75 ? -41.475 43.357 -17.165 1.00 42.25 80 ASN B C 1
ATOM 3046 O O . ASN B 2 75 ? -40.641 43.161 -18.055 1.00 44.42 80 ASN B O 1
ATOM 3051 N N . VAL B 2 76 ? -41.185 43.199 -15.884 1.00 36.43 81 VAL B N 1
ATOM 3052 C CA . VAL B 2 76 ? -39.895 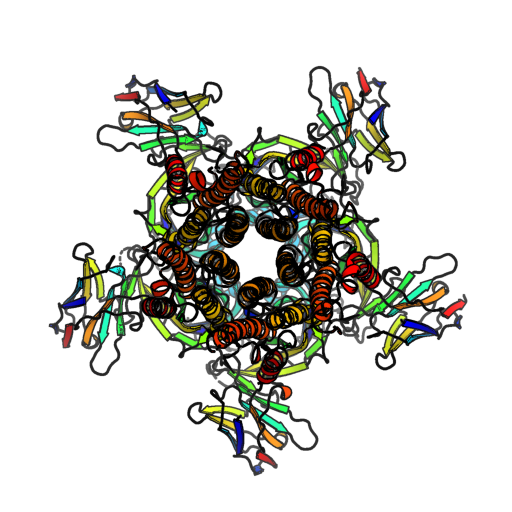42.657 -15.480 1.00 41.94 81 VAL B CA 1
ATOM 3053 C C . VAL B 2 76 ? -39.960 41.138 -15.552 1.00 46.72 81 VAL B C 1
ATOM 3054 O O . VAL B 2 76 ? -40.948 40.519 -15.136 1.00 50.57 81 VAL B O 1
ATOM 3058 N N . VAL B 2 77 ? -38.905 40.535 -16.085 1.00 43.61 82 VAL B N 1
ATOM 3059 C CA . VAL B 2 77 ? -38.795 39.086 -16.204 1.00 46.42 82 VAL B CA 1
ATOM 3060 C C . VAL B 2 77 ? -37.989 38.590 -15.010 1.00 47.77 82 VAL B C 1
ATOM 3061 O O . VAL B 2 77 ? -36.773 38.792 -14.942 1.00 52.03 82 VAL B O 1
ATOM 3065 N N . GLY B 2 78 ? -38.663 37.928 -14.073 1.00 42.00 83 GLY B N 1
ATOM 3066 C CA . GLY B 2 78 ? -38.021 37.460 -12.865 1.00 36.69 83 GLY B CA 1
ATOM 3067 C C . GLY B 2 78 ? -37.949 38.539 -11.802 1.00 51.99 83 GLY B C 1
ATOM 3068 O O . GLY B 2 78 ? -38.379 39.680 -11.983 1.00 48.57 83 GLY B O 1
ATOM 3069 N N . SER B 2 79 ? -37.391 38.155 -10.659 1.00 49.35 84 SER B N 1
ATOM 3070 C CA . SER B 2 79 ? -37.223 39.087 -9.551 1.00 45.99 84 SER B CA 1
ATOM 3071 C C . SER B 2 79 ? -36.058 40.025 -9.842 1.00 49.30 84 SER B C 1
ATOM 3072 O O . SER B 2 79 ? -34.938 39.551 -10.064 1.00 50.88 84 SER B O 1
ATOM 3075 N N . PRO B 2 80 ? -36.266 41.341 -9.851 1.00 44.19 85 PRO B N 1
ATOM 3076 C CA . PRO B 2 80 ? -35.152 42.251 -10.128 1.00 40.08 85 PRO B CA 1
ATOM 3077 C C . PRO B 2 80 ? -34.150 42.273 -8.988 1.00 40.40 85 PRO B C 1
ATOM 3078 O O . PRO B 2 80 ? -34.484 42.030 -7.827 1.00 48.73 85 PRO B O 1
ATOM 3082 N N . ASP B 2 81 ? -32.904 42.574 -9.339 1.00 39.93 86 ASP B N 1
ATOM 3083 C CA . ASP B 2 81 ? -31.824 42.665 -8.364 1.00 39.63 86 ASP B CA 1
ATOM 3084 C C . ASP B 2 81 ? -31.918 44.018 -7.669 1.00 47.09 86 ASP B C 1
ATOM 3085 O O . ASP B 2 81 ? -31.683 45.059 -8.290 1.00 48.33 86 ASP B O 1
ATOM 3090 N N . THR B 2 82 ? -32.270 44.009 -6.388 1.00 40.36 87 THR B N 1
ATOM 3091 C CA . THR B 2 82 ? -32.379 45.230 -5.602 1.00 43.20 87 THR B CA 1
ATOM 3092 C C . THR B 2 82 ? -31.109 45.417 -4.782 1.00 44.10 87 THR B C 1
ATOM 3093 O O . THR B 2 82 ? -30.696 44.512 -4.048 1.00 44.79 87 THR B O 1
ATOM 3097 N N . GLY B 2 83 ? -30.490 46.587 -4.917 1.00 47.19 88 GLY B N 1
ATOM 3098 C CA . GLY B 2 83 ? -29.303 46.908 -4.151 1.00 42.92 88 GLY B CA 1
ATOM 3099 C C . GLY B 2 83 ? -29.662 47.576 -2.842 1.00 50.07 88 GLY B C 1
ATOM 3100 O O . GLY B 2 83 ? -30.411 47.014 -2.035 1.00 55.38 88 GLY B O 1
ATOM 3101 N N . ASN B 2 84 ? -29.147 48.780 -2.621 1.00 43.61 89 ASN B N 1
ATOM 3102 C CA . ASN B 2 84 ? -29.509 49.538 -1.434 1.00 46.98 89 ASN B CA 1
ATOM 3103 C C . ASN B 2 84 ? -30.924 50.095 -1.561 1.00 43.75 89 ASN B C 1
ATOM 3104 O O . ASN B 2 84 ? -31.380 50.455 -2.651 1.00 38.67 89 ASN B O 1
ATOM 3109 N N . LYS B 2 85 ? -31.622 50.156 -0.429 1.00 38.09 90 LYS B N 1
ATOM 3110 C CA . LYS B 2 85 ? -32.931 50.794 -0.366 1.00 46.02 90 LYS B CA 1
ATOM 3111 C C . LYS B 2 85 ? -33.012 51.624 0.908 1.00 49.21 90 LYS B C 1
ATOM 3112 O O . LYS B 2 85 ? -32.306 51.374 1.889 1.00 43.08 90 LYS B O 1
ATOM 3118 N N A ARG B 2 86 ? -33.888 52.626 0.881 0.50 53.80 91 ARG B N 1
ATOM 3119 N N B ARG B 2 86 ? -33.898 52.616 0.884 0.50 51.91 91 ARG B N 1
ATOM 3120 C CA A ARG B 2 86 ? -33.914 53.641 1.924 0.50 47.60 91 ARG B CA 1
ATOM 3121 C CA B ARG B 2 86 ? -33.925 53.631 1.923 0.50 47.75 91 ARG B CA 1
ATOM 3122 C C A ARG B 2 86 ? -35.326 54.179 2.095 0.50 43.28 91 ARG B C 1
ATOM 3123 C C B ARG B 2 86 ? -35.337 54.162 2.097 0.50 45.32 91 ARG B C 1
ATOM 3124 O O A ARG B 2 86 ? -36.058 54.350 1.117 0.50 41.95 91 ARG B O 1
ATOM 3125 O O B ARG B 2 86 ? -36.079 54.314 1.123 0.50 43.94 91 ARG B O 1
ATOM 3140 N N . LEU B 2 87 ? -35.695 54.442 3.346 1.00 36.34 92 LEU B N 1
ATOM 3141 C CA . LEU B 2 87 ? -36.897 55.190 3.680 1.00 42.75 92 LEU B CA 1
ATOM 3142 C C . LEU B 2 87 ? -36.466 56.486 4.352 1.00 43.04 92 LEU B C 1
ATOM 3143 O O . LEU B 2 87 ? -35.612 56.467 5.247 1.00 40.28 92 LEU B O 1
ATOM 3148 N N . MET B 2 88 ? -37.038 57.603 3.918 1.00 38.97 93 MET B N 1
ATOM 3149 C CA . MET B 2 88 ? -36.933 58.864 4.646 1.00 40.77 93 MET B CA 1
ATOM 3150 C C . MET B 2 88 ? -38.310 59.156 5.230 1.00 39.75 93 MET B C 1
ATOM 3151 O O . MET B 2 88 ? -39.263 59.422 4.489 1.00 43.56 93 MET B O 1
ATOM 3156 N N . LEU B 2 89 ? -38.419 59.084 6.553 1.00 38.57 94 LEU B N 1
ATOM 3157 C CA . LEU B 2 89 ? -39.691 59.236 7.246 1.00 44.79 94 LEU B CA 1
ATOM 3158 C C . LEU B 2 89 ? -39.752 60.615 7.886 1.00 47.16 94 LEU B C 1
ATOM 3159 O O . LEU B 2 89 ? -38.941 60.932 8.763 1.00 53.01 94 LEU B O 1
ATOM 3164 N N . PHE B 2 90 ? -40.711 61.424 7.453 1.00 48.11 95 PHE B N 1
ATOM 3165 C CA . PHE B 2 90 ? -40.893 62.755 8.008 1.00 51.11 95 PHE B CA 1
ATOM 3166 C C . PHE B 2 90 ? -41.917 62.729 9.133 1.00 46.83 95 PHE B C 1
ATOM 3167 O O . PHE B 2 90 ? -42.753 61.823 9.210 1.00 44.70 95 PHE B O 1
ATOM 3175 N N . PRO B 2 91 ? -41.880 63.715 10.036 1.00 58.51 96 PRO B N 1
ATOM 3176 C CA . PRO B 2 91 ? -42.874 63.734 11.122 1.00 57.00 96 PRO B CA 1
ATOM 3177 C C . PRO B 2 91 ? -44.295 63.948 10.631 1.00 53.72 96 PRO B C 1
ATOM 3178 O O . PRO B 2 91 ? -45.235 63.382 11.206 1.00 53.79 96 PRO B O 1
ATOM 3182 N N . ASP B 2 92 ? -44.480 64.747 9.580 1.00 55.49 97 ASP B N 1
ATOM 3183 C CA . ASP B 2 92 ? -45.814 65.063 9.082 1.00 55.76 97 ASP B CA 1
ATOM 3184 C C . ASP B 2 92 ? -46.493 63.886 8.391 1.00 57.29 97 ASP B C 1
ATOM 3185 O O . ASP B 2 92 ? -47.630 64.043 7.930 1.00 62.49 97 ASP B O 1
ATOM 3190 N N . GLY B 2 93 ? -45.842 62.726 8.305 1.00 56.19 98 GLY B N 1
ATOM 3191 C CA . GLY B 2 93 ? -46.409 61.556 7.663 1.00 52.32 98 GLY B CA 1
ATOM 3192 C C . GLY B 2 93 ? -45.813 61.234 6.310 1.00 51.87 98 GLY B C 1
ATOM 3193 O O . GLY B 2 93 ? -46.063 60.140 5.788 1.00 49.09 98 GLY B O 1
ATOM 3194 N N . ARG B 2 94 ? -45.035 62.143 5.726 1.00 43.69 99 ARG B N 1
ATOM 3195 C CA . ARG B 2 94 ? -44.425 61.879 4.430 1.00 50.34 99 ARG B CA 1
ATOM 3196 C C . ARG B 2 94 ? -43.475 60.691 4.512 1.00 47.42 99 ARG B C 1
ATOM 3197 O O . ARG B 2 94 ? -42.780 60.492 5.512 1.00 50.78 99 ARG B O 1
ATOM 3205 N N . VAL B 2 95 ? -43.459 59.894 3.448 1.00 40.70 100 VAL B N 1
ATOM 3206 C CA . VAL B 2 95 ? -42.534 58.780 3.297 1.00 42.76 100 VAL B CA 1
ATOM 3207 C C . VAL B 2 95 ? -41.928 58.876 1.907 1.00 44.90 100 VAL B C 1
ATOM 3208 O O . VAL B 2 95 ? -42.656 59.053 0.923 1.00 42.95 100 VAL B O 1
ATOM 3212 N N . ILE B 2 96 ? -40.605 58.768 1.826 1.00 40.65 101 ILE B N 1
ATOM 3213 C CA . ILE B 2 96 ? -39.897 58.692 0.554 1.00 40.93 101 ILE B CA 1
ATOM 3214 C C . ILE B 2 96 ? -39.144 57.369 0.531 1.00 46.87 101 ILE B C 1
ATOM 3215 O O . ILE B 2 96 ? -38.309 57.110 1.407 1.00 47.49 101 ILE B O 1
ATOM 3220 N N . TYR B 2 97 ? -39.450 56.533 -0.455 1.00 45.81 102 TYR B N 1
ATOM 3221 C CA . TYR B 2 97 ? -38.775 55.257 -0.653 1.00 41.69 102 TYR B CA 1
ATOM 3222 C C . TYR B 2 97 ? -37.822 55.377 -1.835 1.00 44.49 102 TYR B C 1
ATOM 3223 O O . TYR B 2 97 ? -38.223 55.811 -2.919 1.00 46.20 102 TYR B O 1
ATOM 3232 N N . ASN B 2 98 ? -36.562 55.007 -1.619 1.00 44.10 103 ASN B N 1
ATOM 3233 C CA . ASN B 2 98 ? -35.531 55.083 -2.647 1.00 44.54 103 ASN B CA 1
ATOM 3234 C C . ASN B 2 98 ? -34.797 53.753 -2.700 1.00 44.40 103 ASN B C 1
ATOM 3235 O O . ASN B 2 98 ? -34.342 53.254 -1.666 1.00 43.38 103 ASN B O 1
ATOM 3240 N N . ALA B 2 99 ? -34.686 53.178 -3.896 1.00 42.38 104 ALA B N 1
ATOM 3241 C CA . ALA B 2 99 ? -34.044 51.881 -4.044 1.00 41.87 104 ALA B CA 1
ATOM 3242 C C . ALA B 2 99 ? -33.321 51.796 -5.380 1.00 44.48 104 ALA B C 1
ATOM 3243 O O . ALA B 2 99 ? -33.762 52.360 -6.385 1.00 40.66 104 ALA B O 1
ATOM 3245 N N . ARG B 2 100 ? -32.201 51.079 -5.369 1.00 41.78 105 ARG B N 1
ATOM 3246 C CA . ARG B 2 100 ? -31.456 50.753 -6.575 1.00 37.79 105 ARG B CA 1
ATOM 3247 C C . ARG B 2 100 ? -31.953 49.418 -7.117 1.00 42.96 105 ARG B C 1
ATOM 3248 O O . ARG B 2 100 ? -32.173 48.475 -6.352 1.00 45.85 105 ARG B O 1
ATOM 3256 N N . PHE B 2 101 ? -32.129 49.339 -8.436 1.00 37.69 106 PHE B N 1
ATOM 3257 C CA . PHE B 2 101 ? -32.612 48.112 -9.054 1.00 39.18 106 PHE B CA 1
ATOM 3258 C C . PHE B 2 101 ? -31.846 47.819 -10.336 1.00 40.82 106 PHE B C 1
ATOM 3259 O O . PHE B 2 101 ? -31.377 48.726 -11.030 1.00 34.42 106 PHE B O 1
ATOM 3267 N N . LEU B 2 102 ? -31.724 46.524 -10.628 1.00 44.23 107 LEU B N 1
ATOM 3268 C CA . LEU B 2 102 ? -31.266 46.020 -11.919 1.00 38.23 107 LEU B CA 1
ATOM 3269 C C . LEU B 2 102 ? -32.160 44.848 -12.283 1.00 40.76 107 LEU B C 1
ATOM 3270 O O . LEU B 2 102 ? -32.253 43.885 -11.516 1.00 42.29 107 LEU B O 1
ATOM 3275 N N . GLY B 2 103 ? -32.809 44.917 -13.442 1.00 35.75 108 GLY B N 1
ATOM 3276 C CA . GLY B 2 103 ? -33.715 43.856 -13.839 1.00 36.43 108 GLY B CA 1
ATOM 3277 C C . GLY B 2 103 ? -33.716 43.624 -15.334 1.00 37.98 108 GLY B C 1
ATOM 3278 O O . GLY B 2 103 ? -33.329 44.490 -16.125 1.00 39.69 108 GLY B O 1
ATOM 3279 N N . SER B 2 104 ? -34.157 42.427 -15.708 1.00 38.51 109 SER B N 1
ATOM 3280 C CA . SER B 2 104 ? -34.449 42.102 -17.096 1.00 37.95 109 SER B CA 1
ATOM 3281 C C . SER B 2 104 ? -35.911 42.425 -17.374 1.00 44.05 109 SER B C 1
ATOM 3282 O O . SER B 2 104 ? -36.799 41.998 -16.630 1.00 46.03 109 SER B O 1
ATOM 3285 N N . PHE B 2 105 ? -36.155 43.190 -18.431 1.00 42.27 110 PHE B N 1
ATOM 3286 C CA . PHE B 2 105 ? -37.496 43.622 -18.784 1.00 40.61 110 PHE B CA 1
ATOM 3287 C C . PHE B 2 105 ? -37.863 43.105 -20.166 1.00 47.70 110 PHE B C 1
ATOM 3288 O O . PHE B 2 105 ? -37.002 42.946 -21.036 1.00 43.02 110 PHE B O 1
ATOM 3296 N N . SER B 2 106 ? -39.151 42.840 -20.353 1.00 44.50 111 SER B N 1
ATOM 3297 C CA . SER B 2 106 ? -39.679 42.340 -21.609 1.00 39.51 111 SER B CA 1
ATOM 3298 C C . SER B 2 106 ? -40.468 43.438 -22.306 1.00 44.46 111 SER B C 1
ATOM 3299 O O . SER B 2 106 ? -40.966 44.378 -21.681 1.00 47.87 111 SER B O 1
ATOM 3302 N N . ASN B 2 107 ? -40.583 43.297 -23.618 1.00 48.38 112 ASN B N 1
ATOM 3303 C CA A ASN B 2 107 ? -41.206 44.307 -24.462 0.50 48.96 112 ASN B CA 1
ATOM 3304 C CA B ASN B 2 107 ? -41.316 44.257 -24.429 0.50 49.33 112 ASN B CA 1
ATOM 3305 C C . ASN B 2 107 ? -41.442 43.678 -25.829 1.00 51.74 112 ASN B C 1
ATOM 3306 O O . ASN B 2 107 ? -40.852 42.646 -26.159 1.00 51.44 112 ASN B O 1
ATOM 3315 N N . ASP B 2 108 ? -42.268 44.334 -26.636 1.00 54.56 113 ASP B N 1
ATOM 3316 C CA . ASP B 2 108 ? -42.464 43.933 -28.023 1.00 51.70 113 ASP B CA 1
ATOM 3317 C C . ASP B 2 108 ? -41.375 44.586 -28.865 1.00 51.74 113 ASP B C 1
ATOM 3318 O O . ASP B 2 108 ? -41.299 45.818 -28.941 1.00 59.62 113 ASP B O 1
ATOM 3323 N N . MET B 2 109 ? -40.533 43.766 -29.487 1.00 49.24 114 MET B N 1
ATOM 3324 C CA . MET B 2 109 ? -39.392 44.250 -30.254 1.00 50.75 114 MET B CA 1
ATOM 3325 C C . MET B 2 109 ? -39.410 43.616 -31.636 1.00 52.24 114 MET B C 1
ATOM 3326 O O . MET B 2 109 ? -39.552 42.396 -31.764 1.00 58.44 114 MET B O 1
ATOM 3331 N N . ASP B 2 110 ? -39.268 44.449 -32.664 1.00 54.50 115 ASP B N 1
ATOM 3332 C CA . ASP B 2 110 ? -39.259 44.010 -34.054 1.00 47.81 115 ASP B CA 1
ATOM 3333 C C . ASP B 2 110 ? -37.899 44.339 -34.652 1.00 51.47 115 ASP B C 1
ATOM 3334 O O . ASP B 2 110 ? -37.530 45.515 -34.753 1.00 52.51 115 ASP B O 1
ATOM 3339 N N . PHE B 2 111 ? -37.155 43.303 -35.041 1.00 46.38 116 PHE B N 1
ATOM 3340 C CA . PHE B 2 111 ? -35.804 43.462 -35.563 1.00 45.29 116 PHE B CA 1
ATOM 3341 C C . PHE B 2 111 ? -35.719 43.178 -37.058 1.00 45.09 116 PHE B C 1
ATOM 3342 O O . PHE B 2 111 ? -34.624 42.932 -37.575 1.00 50.05 116 PHE B O 1
ATOM 3350 N N . ARG B 2 112 ? -36.848 43.217 -37.769 1.00 48.36 117 ARG B N 1
ATOM 3351 C CA . ARG B 2 112 ? -36.839 42.867 -39.186 1.00 48.99 117 ARG B CA 1
ATOM 3352 C C . ARG B 2 112 ? -36.016 43.848 -40.015 1.00 56.54 117 ARG B C 1
ATOM 3353 O O . ARG B 2 112 ? -35.437 43.458 -41.036 1.00 52.98 117 ARG B O 1
ATOM 3361 N N . LEU B 2 113 ? -35.952 45.114 -39.605 1.00 50.91 118 LEU B N 1
ATOM 3362 C CA . LEU B 2 113 ? -35.152 46.113 -40.302 1.00 53.25 118 LEU B CA 1
ATOM 3363 C C . LEU B 2 113 ? -33.697 46.116 -39.852 1.00 48.42 118 LEU B C 1
ATOM 3364 O O . LEU B 2 113 ? -32.950 47.030 -40.215 1.00 47.57 118 LEU B O 1
ATOM 3369 N N . PHE B 2 114 ? -33.290 45.130 -39.065 1.00 47.00 119 PHE B N 1
ATOM 3370 C CA . PHE B 2 114 ? -31.910 45.049 -38.615 1.00 44.84 119 PHE B CA 1
ATOM 3371 C C . PHE B 2 114 ? -30.971 45.133 -39.817 1.00 48.61 119 PHE B C 1
ATOM 3372 O O . PHE B 2 114 ? -31.237 44.508 -40.852 1.00 53.54 119 PHE B O 1
ATOM 3380 N N . PRO B 2 115 ? -29.855 45.880 -39.723 1.00 55.00 120 PRO B N 1
ATOM 3381 C CA . PRO B 2 115 ? -29.354 46.627 -38.560 1.00 51.49 120 PRO B CA 1
ATOM 3382 C C . PRO B 2 115 ? -29.851 48.078 -38.455 1.00 49.13 120 PRO B C 1
ATOM 3383 O O . PRO B 2 115 ? -29.237 48.878 -37.748 1.00 44.98 120 PRO B O 1
ATOM 3387 N N . PHE B 2 116 ? -30.948 48.409 -39.137 1.00 48.06 121 PHE B N 1
ATOM 3388 C CA . PHE B 2 116 ? -31.492 49.763 -39.139 1.00 49.74 121 PHE B CA 1
ATOM 3389 C C . PHE B 2 116 ? -32.787 49.853 -38.336 1.00 51.70 121 PHE B C 1
ATOM 3390 O O . PHE B 2 116 ? -33.651 50.685 -38.625 1.00 57.95 121 PHE B O 1
ATOM 3398 N N . ASP B 2 117 ? -32.929 49.005 -37.321 1.00 53.68 122 ASP B N 1
ATOM 3399 C CA . ASP B 2 117 ? -34.168 48.919 -36.567 1.00 49.25 122 ASP B CA 1
ATOM 3400 C C . ASP B 2 117 ? -34.245 50.014 -35.506 1.00 50.04 122 ASP B C 1
ATOM 3401 O O . ASP B 2 117 ? -33.237 50.591 -35.089 1.00 52.12 122 ASP B O 1
ATOM 3406 N N . ARG B 2 118 ? -35.472 50.296 -35.077 1.00 44.52 123 ARG B N 1
ATOM 3407 C CA . ARG B 2 118 ? -35.746 51.223 -33.990 1.00 46.25 123 ARG B CA 1
ATOM 3408 C C . ARG B 2 118 ? -36.569 50.505 -32.932 1.00 56.74 123 ARG B C 1
ATOM 3409 O O . ARG B 2 118 ? -37.502 49.763 -33.257 1.00 54.96 123 ARG B O 1
ATOM 3411 N N . GLN B 2 119 ? -36.224 50.730 -31.669 1.00 50.42 124 GLN B N 1
ATOM 3412 C CA . GLN B 2 119 ? -36.875 50.053 -30.562 1.00 48.18 124 GLN B CA 1
ATOM 3413 C C . GLN B 2 119 ? -37.446 51.062 -29.575 1.00 52.02 124 GLN B C 1
ATOM 3414 O O . GLN B 2 119 ? -37.070 52.239 -29.557 1.00 50.38 124 GLN B O 1
ATOM 3420 N N . GLN B 2 120 ? -38.374 50.576 -28.754 1.00 45.80 125 GLN B N 1
ATOM 3421 C CA . GLN B 2 120 ? -38.983 51.358 -27.680 1.00 42.58 125 GLN B CA 1
ATOM 3422 C C . GLN B 2 120 ? -38.836 50.553 -26.393 1.00 42.93 125 GLN B C 1
ATOM 3423 O O . GLN B 2 120 ? -39.560 49.577 -26.178 1.00 47.11 125 GLN B O 1
ATOM 3429 N N . PHE B 2 121 ? -37.890 50.953 -25.549 1.00 40.98 126 PHE B N 1
ATOM 3430 C CA . PHE B 2 121 ? -37.654 50.290 -24.274 1.00 38.52 126 PHE B CA 1
ATOM 3431 C C . PHE B 2 121 ? -38.596 50.870 -23.228 1.00 45.27 126 PHE B C 1
ATOM 3432 O O . PHE B 2 121 ? -38.608 52.085 -23.004 1.00 43.42 126 PHE B O 1
ATOM 3440 N N . VAL B 2 122 ? -39.383 50.008 -22.589 1.00 37.75 127 VAL B N 1
ATOM 3441 C CA . VAL B 2 122 ? -40.418 50.475 -21.680 1.00 43.58 127 VAL B CA 1
ATOM 3442 C C . VAL B 2 122 ? -40.233 49.858 -20.304 1.00 39.12 127 VAL B C 1
ATOM 3443 O O . VAL B 2 122 ? -39.719 48.745 -20.153 1.00 39.24 127 VAL B O 1
ATOM 3447 N N . LEU B 2 123 ? -40.661 50.606 -19.292 1.00 41.75 128 LEU B N 1
ATOM 3448 C CA . LEU B 2 123 ? -40.853 50.093 -17.944 1.00 44.72 128 LEU B CA 1
ATOM 3449 C C . LEU B 2 123 ? -42.291 50.384 -17.541 1.00 40.44 128 LEU B C 1
ATOM 3450 O O . LEU B 2 123 ? -42.759 51.517 -17.691 1.00 40.91 128 LEU B O 1
ATOM 3455 N N . GLU B 2 124 ? -42.987 49.370 -17.040 1.00 32.69 129 GLU B N 1
ATOM 3456 C CA . GLU B 2 124 ? -44.364 49.516 -16.589 1.00 37.42 129 GLU B CA 1
ATOM 3457 C C . GLU B 2 124 ? -44.429 49.240 -15.095 1.00 41.88 129 GLU B C 1
ATOM 3458 O O . GLU B 2 124 ? -43.944 48.205 -14.626 1.00 38.74 129 GLU B O 1
ATOM 3464 N N . LEU B 2 125 ? -45.010 50.177 -14.350 1.00 38.68 130 LEU B N 1
ATOM 3465 C CA . LEU B 2 125 ? -45.076 50.102 -12.898 1.00 36.59 130 LEU B CA 1
ATOM 3466 C C . LEU B 2 125 ? -46.530 50.143 -12.451 1.00 41.65 130 LEU B C 1
ATOM 3467 O O . LEU B 2 125 ? -47.348 50.869 -13.026 1.00 44.15 130 LEU B O 1
ATOM 3472 N N . GLU B 2 126 ? -46.845 49.367 -11.413 1.00 38.57 131 GLU B N 1
ATOM 3473 C CA . GLU B 2 126 ? -48.225 49.231 -10.972 1.00 39.74 131 GLU B CA 1
ATOM 3474 C C . GLU B 2 126 ? -48.234 48.671 -9.563 1.00 38.48 131 GLU B C 1
ATOM 3475 O O . GLU B 2 126 ? -47.421 47.786 -9.265 1.00 39.03 131 GLU B O 1
ATOM 3481 N N . PRO B 2 127 ? -49.108 49.150 -8.674 1.00 39.29 132 PRO B N 1
ATOM 3482 C CA . PRO B 2 127 ? -49.170 48.560 -7.331 1.00 33.57 132 PRO B CA 1
ATOM 3483 C C . PRO B 2 127 ? -49.629 47.115 -7.404 1.00 30.13 132 PRO B C 1
ATOM 3484 O O . PRO B 2 127 ? -50.499 46.762 -8.201 1.00 45.82 132 PRO B O 1
ATOM 3488 N N . PHE B 2 128 ? -49.033 46.275 -6.561 1.00 32.25 133 PHE B N 1
ATOM 3489 C CA . PHE B 2 128 ? -49.288 44.842 -6.648 1.00 39.30 133 PHE B CA 1
ATOM 3490 C C . PHE B 2 128 ? -50.618 44.442 -6.022 1.00 39.63 133 PHE B C 1
ATOM 3491 O O . PHE B 2 128 ? -51.212 43.443 -6.440 1.00 45.55 133 PHE B O 1
ATOM 3499 N N . SER B 2 129 ? -51.110 45.201 -5.042 1.00 40.94 134 SER B N 1
ATOM 3500 C CA . SER B 2 129 ? -52.264 44.762 -4.265 1.00 40.78 134 SER B CA 1
ATOM 3501 C C . SER B 2 129 ? -53.316 45.835 -4.027 1.00 43.96 134 SER B C 1
ATOM 3502 O O . SER B 2 129 ? -54.426 45.485 -3.616 1.00 50.75 134 SER B O 1
ATOM 3505 N N . TYR B 2 130 ? -53.027 47.108 -4.272 1.00 41.07 135 TYR B N 1
ATOM 3506 C CA . TYR B 2 130 ? -53.940 48.199 -3.960 1.00 36.31 135 TYR B CA 1
ATOM 3507 C C . TYR B 2 130 ? -54.447 48.837 -5.246 1.00 39.57 135 TYR B C 1
ATOM 3508 O O . TYR B 2 130 ? -53.651 49.219 -6.112 1.00 31.57 135 TYR B O 1
ATOM 3517 N N . ASN B 2 131 ? -55.771 48.945 -5.364 1.00 40.09 136 ASN B N 1
ATOM 3518 C CA . ASN B 2 131 ? -56.404 49.486 -6.557 1.00 36.48 136 ASN B CA 1
ATOM 3519 C C . ASN B 2 131 ? -56.363 51.016 -6.531 1.00 36.86 136 ASN B C 1
ATOM 3520 O O . ASN B 2 131 ? -55.934 51.635 -5.556 1.00 43.22 136 ASN B O 1
ATOM 3525 N N . ASN B 2 132 ? -56.818 51.633 -7.623 1.00 30.77 137 ASN B N 1
ATOM 3526 C CA . ASN B 2 132 ? -56.713 53.085 -7.745 1.00 38.55 137 ASN B CA 1
ATOM 3527 C C . ASN B 2 132 ? -57.698 53.835 -6.856 1.00 42.18 137 ASN B C 1
ATOM 3528 O O . ASN B 2 132 ? -57.696 55.070 -6.875 1.00 41.67 137 ASN B O 1
ATOM 3533 N N . GLN B 2 133 ? -58.539 53.137 -6.094 1.00 41.45 138 GLN B N 1
ATOM 3534 C CA . GLN B 2 133 ? -59.316 53.775 -5.040 1.00 46.13 138 GLN B CA 1
ATOM 3535 C C . GLN B 2 133 ? -58.565 53.811 -3.719 1.00 49.74 138 GLN B C 1
ATOM 3536 O O . GLN B 2 133 ? -58.936 54.584 -2.828 1.00 53.98 138 GLN B O 1
ATOM 3542 N N . GLN B 2 134 ? -57.520 52.996 -3.580 1.00 47.64 139 GLN B N 1
ATOM 3543 C CA . GLN B 2 134 ? -56.653 52.990 -2.410 1.00 48.02 139 GLN B CA 1
ATOM 3544 C C . GLN B 2 134 ? -55.302 53.644 -2.667 1.00 46.46 139 GLN B C 1
ATOM 3545 O O . GLN B 2 134 ? -54.758 54.290 -1.769 1.00 44.38 139 GLN B O 1
ATOM 3551 N N . LEU B 2 135 ? -54.753 53.494 -3.871 1.00 44.96 140 LEU B N 1
ATOM 3552 C CA . LEU B 2 135 ? -53.412 53.984 -4.183 1.00 43.84 140 LEU B CA 1
ATOM 3553 C C . LEU B 2 135 ? -53.362 54.343 -5.658 1.00 40.06 140 LEU B C 1
ATOM 3554 O O . LEU B 2 135 ? -53.602 53.481 -6.508 1.00 39.46 140 LEU B O 1
ATOM 3559 N N . ARG B 2 136 ? -53.043 55.601 -5.960 1.00 35.79 141 ARG B N 1
ATOM 3560 C CA . ARG B 2 136 ? -52.939 56.067 -7.335 1.00 38.50 141 ARG B CA 1
ATOM 3561 C C . ARG B 2 136 ? -51.648 56.856 -7.520 1.00 42.49 141 ARG B C 1
ATOM 3562 O O . ARG B 2 136 ? -51.140 57.482 -6.587 1.00 43.73 141 ARG B O 1
ATOM 3570 N N . PHE B 2 137 ? -51.123 56.807 -8.743 1.00 39.02 142 PHE B N 1
ATOM 3571 C CA . PHE B 2 137 ? -49.966 57.608 -9.117 1.00 39.18 142 PHE B CA 1
ATOM 3572 C C . PHE B 2 137 ? -50.416 58.996 -9.551 1.00 43.01 142 PHE B C 1
ATOM 3573 O O . PHE B 2 137 ? -51.273 59.135 -10.432 1.00 46.15 142 PHE B O 1
ATOM 3581 N N . SER B 2 138 ? -49.828 60.024 -8.939 1.00 42.20 143 SER B N 1
ATOM 3582 C CA . SER B 2 138 ? -50.181 61.404 -9.249 1.00 41.67 143 SER B CA 1
ATOM 3583 C C . SER B 2 138 ? -49.294 62.015 -10.325 1.00 45.91 143 SER B C 1
ATOM 3584 O O . SER B 2 138 ? -49.769 62.849 -11.105 1.00 50.67 143 SER B O 1
ATOM 3587 N N . ASP B 2 139 ? -48.023 61.624 -10.394 1.00 42.69 144 ASP B N 1
ATOM 3588 C CA . ASP B 2 139 ? -47.135 62.128 -11.433 1.00 43.94 144 ASP B CA 1
ATOM 3589 C C . ASP B 2 139 ? -45.906 61.234 -11.516 1.00 46.08 144 ASP B C 1
ATOM 3590 O O . ASP B 2 139 ? -45.601 60.477 -10.590 1.00 42.67 144 ASP B O 1
ATOM 3595 N N . ILE B 2 140 ? -45.198 61.345 -12.639 1.00 39.97 145 ILE B N 1
ATOM 3596 C CA . ILE B 2 140 ? -44.054 60.487 -12.938 1.00 45.87 145 ILE B CA 1
ATOM 3597 C C . ILE B 2 140 ? -42.985 61.331 -13.622 1.00 46.77 145 ILE B C 1
ATOM 3598 O O . ILE B 2 140 ? -43.239 61.925 -14.676 1.00 44.58 145 ILE B O 1
ATOM 3603 N N . GLN B 2 141 ? -41.795 61.390 -13.028 1.00 37.75 146 GLN B N 1
ATOM 3604 C CA . GLN B 2 141 ? -40.660 62.102 -13.605 1.00 48.43 146 GLN B CA 1
ATOM 3605 C C . GLN B 2 141 ? -39.574 61.095 -13.960 1.00 42.47 146 GLN B C 1
ATOM 3606 O O . GLN B 2 141 ? -39.258 60.211 -13.158 1.00 43.89 146 GLN B O 1
ATOM 3612 N N . VAL B 2 142 ? -39.011 61.226 -15.156 1.00 44.45 147 VAL B N 1
ATOM 3613 C CA . VAL B 2 142 ? -37.980 60.316 -15.640 1.00 47.56 147 VAL B CA 1
ATOM 3614 C C . VAL B 2 142 ? -36.714 61.111 -15.922 1.00 48.39 147 VAL B C 1
ATOM 3615 O O . VAL B 2 142 ? -36.772 62.222 -16.460 1.00 52.96 147 VAL B O 1
ATOM 3619 N N . TYR B 2 143 ? -35.570 60.533 -15.564 1.00 49.81 148 TYR B N 1
ATOM 3620 C CA . TYR B 2 143 ? -34.266 61.131 -15.813 1.00 48.88 148 TYR B CA 1
ATOM 3621 C C . TYR B 2 143 ? -33.354 60.083 -16.434 1.00 42.61 148 TYR B C 1
ATOM 3622 O O . TYR B 2 143 ? -33.379 58.916 -16.034 1.00 46.57 148 TYR B O 1
ATOM 3631 N N . THR B 2 144 ? -32.545 60.502 -17.407 1.00 47.32 149 THR B N 1
ATOM 3632 C CA . THR B 2 144 ? -31.702 59.588 -18.164 1.00 49.31 149 THR B CA 1
ATOM 3633 C C . THR B 2 144 ? -30.264 60.098 -18.198 1.00 48.17 149 THR B C 1
ATOM 3634 O O . THR B 2 144 ? -29.952 61.196 -17.727 1.00 43.54 149 THR B O 1
ATOM 3638 N N . GLU B 2 145 ? -29.386 59.275 -18.766 1.00 46.33 150 GLU B N 1
ATOM 3639 C CA . GLU B 2 145 ? -27.962 59.582 -18.795 1.00 54.80 150 GLU B CA 1
ATOM 3640 C C . GLU B 2 145 ? -27.671 60.746 -19.736 1.00 52.73 150 GLU B C 1
ATOM 3641 O O . GLU B 2 145 ? -28.267 60.866 -20.810 1.00 51.25 150 GLU B O 1
ATOM 3647 N N . ASN B 2 146 ? -26.737 61.602 -19.326 1.00 54.49 151 ASN B N 1
ATOM 3648 C CA . ASN B 2 146 ? -26.253 62.684 -20.177 1.00 60.66 151 ASN B CA 1
ATOM 3649 C C . ASN B 2 146 ? -25.188 62.123 -21.111 1.00 53.36 151 ASN B C 1
ATOM 3650 O O . ASN B 2 146 ? -24.071 61.818 -20.680 1.00 58.12 151 ASN B O 1
ATOM 3655 N N . ILE B 2 147 ? -25.529 61.983 -22.386 1.00 56.95 152 ILE B N 1
ATOM 3656 C CA . ILE B 2 147 ? -24.618 61.395 -23.361 1.00 61.51 152 ILE B CA 1
ATOM 3657 C C . ILE B 2 147 ? -23.630 62.455 -23.827 1.00 57.59 152 ILE B C 1
ATOM 3658 O O . ILE B 2 147 ? -24.014 63.592 -24.130 1.00 60.13 152 ILE B O 1
ATOM 3663 N N . ASP B 2 148 ? -22.351 62.084 -23.885 1.00 59.63 153 ASP B N 1
ATOM 3664 C CA . ASP B 2 148 ? -21.340 62.963 -24.473 1.00 59.23 153 ASP B CA 1
ATOM 3665 C C . ASP B 2 148 ? -21.310 62.791 -25.989 1.00 64.39 153 ASP B C 1
ATOM 3666 O O . ASP B 2 148 ? -21.670 63.704 -26.738 1.00 69.49 153 ASP B O 1
ATOM 3671 N N . ASN B 2 149 ? -20.893 61.614 -26.453 1.00 65.37 154 ASN B N 1
ATOM 3672 C CA . ASN B 2 149 ? -20.812 61.323 -27.880 1.00 74.18 154 ASN B CA 1
ATOM 3673 C C . ASN B 2 149 ? -21.299 59.902 -28.113 1.00 72.55 154 ASN B C 1
ATOM 3674 O O . ASN B 2 149 ? -20.712 58.949 -27.592 1.00 69.39 154 ASN B O 1
ATOM 3679 N N . GLU B 2 150 ? -22.364 59.762 -28.903 1.00 59.95 155 GLU B N 1
ATOM 3680 C CA . GLU B 2 150 ? -23.019 58.478 -29.120 1.00 67.59 155 GLU B CA 1
ATOM 3681 C C . GLU B 2 150 ? -22.350 57.626 -30.197 1.00 71.94 155 GLU B C 1
ATOM 3682 O O . GLU B 2 150 ? -22.883 56.564 -30.536 1.00 67.11 155 GLU B O 1
ATOM 3688 N N . GLU B 2 151 ? -21.203 58.052 -30.735 1.00 78.95 156 GLU B N 1
ATOM 3689 C CA . GLU B 2 151 ? -20.575 57.308 -31.824 1.00 72.82 156 GLU B CA 1
ATOM 3690 C C . GLU B 2 151 ? -20.179 55.901 -31.389 1.00 72.24 156 GLU B C 1
ATOM 3691 O O . GLU B 2 151 ? -20.274 54.953 -32.178 1.00 74.36 156 GLU B O 1
ATOM 3693 N N . ILE B 2 152 ? -19.734 55.740 -30.142 1.00 74.44 157 ILE B N 1
ATOM 3694 C CA . ILE B 2 152 ? -19.268 54.445 -29.656 1.00 72.53 157 ILE B CA 1
ATOM 3695 C C . ILE B 2 152 ? -20.412 53.664 -29.019 1.00 74.30 157 ILE B C 1
ATOM 3696 O O . ILE B 2 152 ? -20.197 52.591 -28.441 1.00 68.02 157 ILE B O 1
ATOM 3701 N N . ASP B 2 153 ? -21.629 54.191 -29.111 1.00 68.18 158 ASP B N 1
ATOM 3702 C CA . ASP B 2 153 ? -22.774 53.583 -28.450 1.00 62.58 158 ASP B CA 1
ATOM 3703 C C . ASP B 2 153 ? -23.509 52.639 -29.390 1.00 63.52 158 ASP B C 1
ATOM 3704 O O . ASP B 2 153 ? -23.724 52.949 -30.566 1.00 54.89 158 ASP B O 1
ATOM 3709 N N . GLU B 2 154 ? -23.895 51.478 -28.855 1.00 60.53 159 GLU B N 1
ATOM 3710 C CA . GLU B 2 154 ? -24.651 50.510 -29.640 1.00 53.10 159 GLU B CA 1
ATOM 3711 C C . GLU B 2 154 ? -25.994 51.084 -30.070 1.00 51.20 159 GLU B C 1
ATOM 3712 O O . GLU B 2 154 ? -26.455 50.831 -31.189 1.00 56.63 159 GLU B O 1
ATOM 3718 N N . TRP B 2 155 ? -26.630 51.865 -29.200 1.00 54.83 160 TRP B N 1
ATOM 3719 C CA . TRP B 2 155 ? -27.929 52.461 -29.477 1.00 50.43 160 TRP B CA 1
ATOM 3720 C C . TRP B 2 155 ? -27.835 53.977 -29.383 1.00 52.25 160 TRP B C 1
ATOM 3721 O O . TRP B 2 155 ? -27.095 54.513 -28.551 1.00 53.45 160 TRP B O 1
ATOM 3732 N N . TRP B 2 156 ? -28.589 54.661 -30.241 1.00 51.84 161 TRP B N 1
ATOM 3733 C CA . TRP B 2 156 ? -28.654 56.119 -30.259 1.00 51.92 161 TRP B CA 1
ATOM 3734 C C . TRP B 2 156 ? -30.032 56.545 -29.767 1.00 49.92 161 TRP B C 1
ATOM 3735 O O . TRP B 2 156 ? -31.038 56.306 -30.441 1.00 58.42 161 TRP B O 1
ATOM 3746 N N . ILE B 2 157 ? -30.075 57.182 -28.596 1.00 51.73 162 ILE B N 1
ATOM 3747 C CA . ILE B 2 157 ? -31.341 57.629 -28.029 1.00 51.00 162 ILE B CA 1
ATOM 3748 C C . ILE B 2 157 ? -31.886 58.784 -28.859 1.00 55.62 162 ILE B C 1
ATOM 3749 O O . ILE B 2 157 ? -31.132 59.642 -29.338 1.00 68.97 162 ILE B O 1
ATOM 3754 N N . ARG B 2 158 ? -33.205 58.811 -29.033 1.00 54.04 163 ARG B N 1
ATOM 3755 C CA . ARG B 2 158 ? -33.870 59.848 -29.812 1.00 54.34 163 ARG B CA 1
ATOM 3756 C C . ARG B 2 158 ? -35.040 60.387 -29.004 1.00 64.63 163 ARG B C 1
ATOM 3757 O O . ARG B 2 158 ? -35.905 59.619 -28.569 1.00 65.22 163 ARG B O 1
ATOM 3765 N N . GLY B 2 159 ? -35.060 61.701 -28.798 1.00 65.36 164 GLY B N 1
ATOM 3766 C CA . GLY B 2 159 ? -36.106 62.339 -28.029 1.00 67.53 164 GLY B CA 1
ATOM 3767 C C . GLY B 2 159 ? -35.937 62.134 -26.534 1.00 65.28 164 GLY B C 1
ATOM 3768 O O . GLY B 2 159 ? -35.093 61.371 -26.061 1.00 69.19 164 GLY B O 1
ATOM 3769 N N . LYS B 2 160 ? -36.762 62.848 -25.774 1.00 62.34 165 LYS B N 1
ATOM 3770 C CA . LYS B 2 160 ? -36.790 62.677 -24.331 1.00 56.87 165 LYS B CA 1
ATOM 3771 C C . LYS B 2 160 ? -37.696 61.507 -23.962 1.00 49.66 165 LYS B C 1
ATOM 3772 O O . LYS B 2 160 ? -38.543 61.068 -24.746 1.00 48.95 165 LYS B O 1
ATOM 3774 N N . ALA B 2 161 ? -37.500 60.995 -22.751 1.00 45.04 166 ALA B N 1
ATOM 3775 C CA . ALA B 2 161 ? -38.309 59.882 -22.279 1.00 44.55 166 ALA B CA 1
ATOM 3776 C C . ALA B 2 161 ? -39.783 60.264 -22.277 1.00 48.29 166 ALA B C 1
ATOM 3777 O O . ALA B 2 161 ? -40.157 61.366 -21.869 1.00 55.36 166 ALA B O 1
ATOM 3779 N N . SER B 2 162 ? -40.621 59.349 -22.751 1.00 42.93 167 SER B N 1
ATOM 3780 C CA . SER B 2 162 ? -42.063 59.536 -22.743 1.00 42.61 167 SER B CA 1
ATOM 3781 C C . SER B 2 162 ? -42.656 58.830 -21.531 1.00 48.45 167 SER B C 1
ATOM 3782 O O . SER B 2 162 ? -42.115 57.832 -21.049 1.00 50.44 167 SER B O 1
ATOM 3785 N N . THR B 2 163 ? -43.771 59.362 -21.037 1.00 45.53 168 THR B N 1
ATOM 3786 C CA . THR B 2 163 ? -44.405 58.814 -19.849 1.00 41.86 168 THR B CA 1
ATOM 3787 C C . THR B 2 163 ? -45.917 58.835 -20.008 1.00 44.76 168 THR B C 1
ATOM 3788 O O . THR B 2 163 ? -46.474 59.673 -20.722 1.00 54.71 168 THR B O 1
ATOM 3792 N N . HIS B 2 164 ? -46.572 57.893 -19.334 1.00 44.46 169 HIS B N 1
ATOM 3793 C CA . HIS B 2 164 ? -48.022 57.838 -19.273 1.00 45.48 169 HIS B CA 1
ATOM 3794 C C . HIS B 2 164 ? -48.455 57.422 -17.874 1.00 46.25 169 HIS B C 1
ATOM 3795 O O . HIS B 2 164 ? -47.759 56.664 -17.193 1.00 42.67 169 HIS B O 1
ATOM 3802 N N . ILE B 2 165 ? -49.616 57.918 -17.457 1.00 46.35 170 ILE B N 1
ATOM 3803 C CA . ILE B 2 165 ? -50.341 57.387 -16.309 1.00 43.71 170 ILE B CA 1
ATOM 3804 C C . ILE B 2 165 ? -51.719 56.970 -16.799 1.00 43.62 170 ILE B C 1
ATOM 3805 O O . ILE B 2 165 ? -52.391 57.734 -17.501 1.00 51.50 170 ILE B O 1
ATOM 3810 N N . SER B 2 166 ? -52.137 55.762 -16.438 1.00 34.54 171 SER B N 1
ATOM 3811 C CA . SER B 2 166 ? -53.367 55.208 -16.976 1.00 35.69 171 SER B CA 1
ATOM 3812 C C . SER B 2 166 ? -53.962 54.231 -15.974 1.00 37.63 171 SER B C 1
ATOM 3813 O O . SER B 2 166 ? -53.332 53.860 -14.981 1.00 40.72 171 SER B O 1
ATOM 3816 N N . ASP B 2 167 ? -55.198 53.826 -16.247 1.00 42.09 172 ASP B N 1
ATOM 3817 C CA . ASP B 2 167 ? -55.929 52.891 -15.404 1.00 46.23 172 ASP B CA 1
ATOM 3818 C C . ASP B 2 167 ? -56.065 51.559 -16.128 1.00 45.92 172 ASP B C 1
ATOM 3819 O O . ASP B 2 167 ? -56.452 51.521 -17.301 1.00 46.99 172 ASP B O 1
ATOM 3824 N N . ILE B 2 168 ? -55.740 50.475 -15.429 1.00 50.80 173 ILE B N 1
ATOM 3825 C CA . ILE B 2 168 ? -55.873 49.118 -15.947 1.00 45.75 173 ILE B CA 1
ATOM 3826 C C . ILE B 2 168 ? -57.069 48.485 -15.250 1.00 45.64 173 ILE B C 1
ATOM 3827 O O . ILE B 2 168 ? -57.083 48.362 -14.019 1.00 46.62 173 ILE B O 1
ATOM 3832 N N . ARG B 2 169 ? -58.072 48.091 -16.029 1.00 47.80 174 ARG B N 1
ATOM 3833 C CA . ARG B 2 169 ? -59.302 47.514 -15.500 1.00 43.36 174 ARG B CA 1
ATOM 3834 C C . ARG B 2 169 ? -59.289 46.013 -15.761 1.00 45.06 174 ARG B C 1
ATOM 3835 O O . ARG B 2 169 ? -59.163 45.582 -16.912 1.00 48.53 174 ARG B O 1
ATOM 3843 N N . TYR B 2 170 ? -59.421 45.225 -14.698 1.00 43.71 175 TYR B N 1
ATOM 3844 C CA . TYR B 2 170 ? -59.342 43.772 -14.776 1.00 52.85 175 TYR B CA 1
ATOM 3845 C C . TYR B 2 170 ? -60.734 43.173 -14.630 1.00 54.37 175 TYR B C 1
ATOM 3846 O O . TYR B 2 170 ? -61.490 43.560 -13.734 1.00 58.74 175 TYR B O 1
ATOM 3855 N N . ASP B 2 171 ? -61.062 42.224 -15.507 1.00 54.02 176 ASP B N 1
ATOM 3856 C CA . ASP B 2 171 ? -62.389 41.627 -15.547 1.00 60.76 176 ASP B CA 1
ATOM 3857 C C . ASP B 2 171 ? -62.530 40.395 -14.662 1.00 68.39 176 ASP B C 1
ATOM 3858 O O . ASP B 2 171 ? -63.653 39.905 -14.496 1.00 73.07 176 ASP B O 1
ATOM 3863 N N . HIS B 2 172 ? -61.440 39.888 -14.088 1.00 70.67 177 HIS B N 1
ATOM 3864 C CA . HIS B 2 172 ? -61.452 38.602 -13.399 1.00 75.47 177 HIS B CA 1
ATOM 3865 C C . HIS B 2 172 ? -61.082 38.725 -11.927 1.00 88.86 177 HIS B C 1
ATOM 3866 O O . HIS B 2 172 ? -60.441 37.837 -11.362 1.00 98.41 177 HIS B O 1
ATOM 3873 N N . LEU B 2 173 ? -61.482 39.817 -11.279 1.00 83.02 178 LEU B N 1
ATOM 3874 C CA . LEU B 2 173 ? -61.262 39.978 -9.848 1.00 100.64 178 LEU B CA 1
ATOM 3875 C C . LEU B 2 173 ? -62.463 39.406 -9.102 1.00 113.36 178 LEU B C 1
ATOM 3876 O O . LEU B 2 173 ? -63.601 39.836 -9.324 1.00 113.63 178 LEU B O 1
ATOM 3881 N N . SER B 2 174 ? -62.200 38.435 -8.226 1.00 118.69 179 SER B N 1
ATOM 3882 C CA . SER B 2 174 ? -63.237 37.662 -7.551 1.00 112.10 179 SER B CA 1
ATOM 3883 C C . SER B 2 174 ? -64.373 38.544 -7.052 1.00 118.99 179 SER B C 1
ATOM 3884 O O . SER B 2 174 ? -65.487 38.490 -7.584 1.00 113.78 179 SER B O 1
ATOM 3887 N N . SER B 2 175 ? -64.108 39.352 -6.029 1.00 120.04 180 SER B N 1
ATOM 3888 C CA . SER B 2 175 ? -65.119 40.270 -5.528 1.00 116.39 180 SER B CA 1
ATOM 3889 C C . SER B 2 175 ? -65.506 41.268 -6.614 1.00 114.21 180 SER B C 1
ATOM 3890 O O . SER B 2 175 ? -64.715 41.588 -7.506 1.00 117.81 180 SER B O 1
ATOM 3893 N N . VAL B 2 176 ? -66.743 41.756 -6.537 1.00 120.60 181 VAL B N 1
ATOM 3894 C CA . VAL B 2 176 ? -67.269 42.668 -7.545 1.00 127.33 181 VAL B CA 1
ATOM 3895 C C . VAL B 2 176 ? -67.905 43.876 -6.871 1.00 128.71 181 VAL B C 1
ATOM 3896 O O . VAL B 2 176 ? -69.122 44.078 -6.955 1.00 123.46 181 VAL B O 1
ATOM 3898 N N . GLN B 2 177 ? -67.072 44.700 -6.187 1.00 123.88 182 GLN B N 1
ATOM 3899 C CA . GLN B 2 177 ? -67.551 45.951 -5.620 1.00 116.10 182 GLN B CA 1
ATOM 3900 C C . GLN B 2 177 ? -67.461 47.068 -6.656 1.00 112.33 182 GLN B C 1
ATOM 3901 O O . GLN B 2 177 ? -66.562 47.066 -7.504 1.00 111.34 182 GLN B O 1
ATOM 3903 N N . PRO B 2 178 ? -68.379 48.034 -6.617 1.00 114.44 183 PRO B N 1
ATOM 3904 C CA . PRO B 2 178 ? -68.392 49.081 -7.652 1.00 111.32 183 PRO B CA 1
ATOM 3905 C C . PRO B 2 178 ? -67.085 49.858 -7.698 1.00 100.70 183 PRO B C 1
ATOM 3906 O O . PRO B 2 178 ? -66.648 50.441 -6.703 1.00 100.67 183 PRO B O 1
ATOM 3910 N N . ASN B 2 179 ? -66.456 49.854 -8.874 1.00 98.36 184 ASN B N 1
ATOM 3911 C CA . ASN B 2 179 ? -65.250 50.640 -9.134 1.00 91.90 184 ASN B CA 1
ATOM 3912 C C . ASN B 2 179 ? -64.115 50.251 -8.186 1.00 87.18 184 ASN B C 1
ATOM 3913 O O . ASN B 2 179 ? -63.464 51.101 -7.574 1.00 84.64 184 ASN B O 1
ATOM 3915 N N . GLN B 2 180 ? -63.868 48.943 -8.080 1.00 77.01 185 GLN B N 1
ATOM 3916 C CA . GLN B 2 180 ? -62.799 48.420 -7.236 1.00 73.55 185 GLN B CA 1
ATOM 3917 C C . GLN B 2 180 ? -61.906 47.440 -7.993 1.00 74.05 185 GLN B C 1
ATOM 3918 O O . GLN B 2 180 ? -61.225 46.617 -7.370 1.00 66.63 185 GLN B O 1
ATOM 3924 N N . ASN B 2 181 ? -61.882 47.519 -9.324 1.00 63.88 186 ASN B N 1
ATOM 3925 C CA . ASN B 2 181 ? -61.123 46.579 -10.140 1.00 60.49 186 ASN B CA 1
ATOM 3926 C C . ASN B 2 181 ? -60.170 47.290 -11.094 1.00 50.80 186 ASN B C 1
ATOM 3927 O O . ASN B 2 181 ? -59.808 46.728 -12.131 1.00 50.32 186 ASN B O 1
ATOM 3932 N N . GLU B 2 182 ? -59.761 48.512 -10.765 1.00 46.89 187 GLU B N 1
ATOM 3933 C CA . GLU B 2 182 ? -58.863 49.307 -11.591 1.00 40.21 187 GLU B CA 1
ATOM 3934 C C . GLU B 2 182 ? -57.605 49.646 -10.801 1.00 41.91 187 GLU B C 1
ATOM 3935 O O . GLU B 2 182 ? -57.678 49.981 -9.616 1.00 37.70 187 GLU B O 1
ATOM 3941 N N . PHE B 2 183 ? -56.452 49.562 -11.461 1.00 42.36 188 PHE B N 1
ATOM 3942 C CA . PHE B 2 183 ? -55.166 49.858 -10.841 1.00 37.93 188 PHE B CA 1
ATOM 3943 C C . PHE B 2 183 ? -54.460 50.954 -11.629 1.00 41.10 188 PHE B C 1
ATOM 3944 O O . PHE B 2 183 ? -54.552 51.007 -12.859 1.00 44.46 188 PHE B O 1
ATOM 3952 N N . SER B 2 184 ? -53.767 51.834 -10.913 1.00 35.68 189 SER B N 1
ATOM 3953 C CA . SER B 2 184 ? -52.993 52.893 -11.547 1.00 39.45 189 SER B CA 1
ATOM 3954 C C . SER B 2 184 ? -51.695 52.328 -12.114 1.00 38.30 189 SER B C 1
ATOM 3955 O O . SER B 2 184 ? -51.019 51.525 -11.466 1.00 33.69 189 SER B O 1
ATOM 3958 N N . ARG B 2 185 ? -51.346 52.751 -13.331 1.00 37.51 190 ARG B N 1
ATOM 3959 C CA . ARG B 2 185 ? -50.161 52.238 -14.008 1.00 39.42 190 ARG B CA 1
ATOM 3960 C C . ARG B 2 185 ? -49.311 53.380 -14.539 1.00 39.81 190 ARG B C 1
ATOM 3961 O O . ARG B 2 185 ? -49.827 54.307 -15.170 1.00 41.01 190 ARG B O 1
ATOM 3969 N N . ILE B 2 186 ? -48.007 53.295 -14.294 1.00 41.05 191 ILE B N 1
ATOM 3970 C CA . ILE B 2 186 ? -47.025 54.197 -14.883 1.00 42.69 191 ILE B CA 1
ATOM 3971 C C . ILE B 2 186 ? -46.350 53.474 -16.038 1.00 45.41 191 ILE B C 1
ATOM 3972 O O . ILE B 2 186 ? -45.950 52.310 -15.905 1.00 43.28 191 ILE B O 1
ATOM 3977 N N . THR B 2 187 ? -46.217 54.165 -17.165 1.00 43.20 192 THR B N 1
ATOM 3978 C CA . THR B 2 187 ? -45.522 53.645 -18.333 1.00 41.41 192 THR B CA 1
ATOM 3979 C C . THR B 2 187 ? -44.482 54.669 -18.753 1.00 48.35 192 THR B C 1
ATOM 3980 O O . THR B 2 187 ? -44.813 55.845 -18.939 1.00 52.12 192 THR B O 1
ATOM 3984 N N . VAL B 2 188 ? -43.231 54.230 -18.881 1.00 41.62 193 VAL B N 1
ATOM 3985 C CA . VAL B 2 188 ? -42.148 55.058 -19.400 1.00 43.50 193 VAL B CA 1
ATOM 3986 C C . VAL B 2 188 ? -41.583 54.377 -20.637 1.00 44.78 193 VAL B C 1
ATOM 3987 O O . VAL B 2 188 ? -41.412 53.153 -20.656 1.00 46.01 193 VAL B O 1
ATOM 3991 N N . ARG B 2 189 ? -41.296 55.171 -21.666 1.00 42.51 194 ARG B N 1
ATOM 3992 C CA . ARG B 2 189 ? -40.802 54.671 -22.941 1.00 38.16 194 ARG B CA 1
ATOM 3993 C C . ARG B 2 189 ? -39.524 55.410 -23.305 1.00 47.07 194 ARG B C 1
ATOM 3994 O O . ARG B 2 189 ? -39.464 56.639 -23.201 1.00 51.79 194 ARG B O 1
ATOM 4002 N N . ILE B 2 190 ? -38.508 54.661 -23.724 1.00 42.50 195 ILE B N 1
ATOM 4003 C CA . ILE B 2 190 ? -37.256 55.221 -24.225 1.00 39.12 195 ILE B CA 1
ATOM 4004 C C . ILE B 2 190 ? -37.102 54.781 -25.674 1.00 48.87 195 ILE B C 1
ATOM 4005 O O . ILE B 2 190 ? -37.095 53.577 -25.965 1.00 49.47 195 ILE B O 1
ATOM 4010 N N . ASP B 2 191 ? -36.972 55.747 -26.576 1.00 49.73 196 ASP B N 1
ATOM 4011 C CA . ASP B 2 191 ? -36.847 55.473 -28.000 1.00 47.83 196 ASP B CA 1
ATOM 4012 C C . ASP B 2 191 ? -35.380 55.517 -28.400 1.00 49.37 196 ASP B C 1
ATOM 4013 O O . ASP B 2 191 ? -34.629 56.385 -27.948 1.00 52.96 196 ASP B O 1
ATOM 4018 N N . ALA B 2 192 ? -34.972 54.567 -29.240 1.00 49.85 197 ALA B N 1
ATOM 4019 C CA . ALA B 2 192 ? -33.581 54.483 -29.655 1.00 53.40 197 ALA B CA 1
ATOM 4020 C C . ALA B 2 192 ? -33.496 53.879 -31.048 1.00 52.38 197 ALA B C 1
ATOM 4021 O O . ALA B 2 192 ? -34.391 53.159 -31.497 1.00 49.69 197 ALA B O 1
ATOM 4023 N N . VAL B 2 193 ? -32.400 54.198 -31.729 1.00 49.69 198 VAL B N 1
ATOM 4024 C CA . VAL B 2 193 ? -32.078 53.644 -33.036 1.00 55.95 198 VAL B CA 1
ATOM 4025 C C . VAL B 2 193 ? -30.744 52.926 -32.916 1.00 50.88 198 VAL B C 1
ATOM 4026 O O . VAL B 2 193 ? -29.831 53.406 -32.235 1.00 52.51 198 VAL B O 1
ATOM 4030 N N . ARG B 2 194 ? -30.632 51.776 -33.572 1.00 53.07 199 ARG B N 1
ATOM 4031 C CA . ARG B 2 194 ? -29.387 51.025 -33.536 1.00 51.32 199 ARG B CA 1
ATOM 4032 C C . ARG B 2 194 ? -28.304 51.773 -34.303 1.00 53.26 199 ARG B C 1
ATOM 4033 O O . ARG B 2 194 ? -28.565 52.378 -35.347 1.00 53.52 199 ARG B O 1
ATOM 4041 N N . ASN B 2 195 ? -27.088 51.745 -33.768 1.00 57.70 200 ASN B N 1
ATOM 4042 C CA . ASN B 2 195 ? -25.926 52.254 -34.486 1.00 60.71 200 ASN B CA 1
ATOM 4043 C C . ASN B 2 195 ? -25.523 51.234 -35.548 1.00 54.67 200 ASN B C 1
ATOM 4044 O O . ASN B 2 195 ? -24.944 50.195 -35.210 1.00 61.90 200 ASN B O 1
ATOM 4049 N N . PRO B 2 196 ? -25.803 51.477 -36.827 1.00 49.77 201 PRO B N 1
ATOM 4050 C CA . PRO B 2 196 ? -25.514 50.473 -37.860 1.00 53.36 201 PRO B CA 1
ATOM 4051 C C . PRO B 2 196 ? -24.125 50.562 -38.475 1.00 57.85 201 PRO B C 1
ATOM 4052 O O . PRO B 2 196 ? -23.887 49.901 -39.489 1.00 67.39 201 PRO B O 1
ATOM 4056 N N . SER B 2 197 ? -23.210 51.341 -37.896 1.00 64.38 202 SER B N 1
ATOM 4057 C CA . SER B 2 197 ? -21.900 51.531 -38.513 1.00 68.32 202 SER B CA 1
ATOM 4058 C C . SER B 2 197 ? -21.155 50.207 -38.639 1.00 62.54 202 SER B C 1
ATOM 4059 O O . SER B 2 197 ? -20.626 49.880 -39.707 1.00 63.94 202 SER B O 1
ATOM 4062 N N . TYR B 2 198 ? -21.111 49.426 -37.556 1.00 57.15 203 TYR B N 1
ATOM 4063 C CA . TYR B 2 198 ? -20.359 48.175 -37.572 1.00 57.16 203 TYR B CA 1
ATOM 4064 C C . TYR B 2 198 ? -20.927 47.195 -38.591 1.00 59.22 203 TYR B C 1
ATOM 4065 O O . TYR B 2 198 ? -20.173 46.494 -39.276 1.00 52.24 203 TYR B O 1
ATOM 4074 N N . TYR B 2 199 ? -22.254 47.125 -38.701 1.00 60.60 204 TYR B N 1
ATOM 4075 C CA . TYR B 2 199 ? -22.889 46.185 -39.617 1.00 62.97 204 TYR B CA 1
ATOM 4076 C C . TYR B 2 199 ? -22.817 46.643 -41.068 1.00 57.62 204 TYR B C 1
ATOM 4077 O O . TYR B 2 199 ? -22.869 45.803 -41.973 1.00 53.34 204 TYR B O 1
ATOM 4086 N N . LEU B 2 200 ? -22.685 47.948 -41.312 1.00 60.94 205 LEU B N 1
ATOM 4087 C CA . LEU B 2 200 ? -22.561 48.443 -42.678 1.00 60.44 205 LEU B CA 1
ATOM 4088 C C . LEU B 2 200 ? -21.171 48.187 -43.247 1.00 54.84 205 LEU B C 1
ATOM 4089 O O . LEU B 2 200 ? -21.040 47.739 -44.391 1.00 52.37 205 LEU B O 1
ATOM 4094 N N . TRP B 2 201 ? -20.126 48.460 -42.465 1.00 57.80 206 TRP B N 1
ATOM 4095 C CA . TRP B 2 201 ? -18.760 48.371 -42.965 1.00 59.82 206 TRP B CA 1
ATOM 4096 C C . TRP B 2 201 ? -18.179 46.964 -42.899 1.00 60.29 206 TRP B C 1
ATOM 4097 O O . TRP B 2 201 ? -17.268 46.655 -43.675 1.00 56.37 206 TRP B O 1
ATOM 4108 N N . SER B 2 202 ? -18.678 46.106 -42.007 1.00 54.28 207 SER B N 1
ATOM 4109 C CA . SER B 2 202 ? -18.108 44.779 -41.829 1.00 46.58 207 SER B CA 1
ATOM 4110 C C . SER B 2 202 ? -18.983 43.649 -42.350 1.00 51.79 207 SER B C 1
ATOM 4111 O O . SER B 2 202 ? -18.468 42.547 -42.560 1.00 57.63 207 SER B O 1
ATOM 4114 N N . PHE B 2 203 ? -20.276 43.889 -42.570 1.00 53.95 208 PHE B N 1
ATOM 4115 C CA . PHE B 2 203 ? -21.184 42.838 -43.020 1.00 55.14 208 PHE B CA 1
ATOM 4116 C C . PHE B 2 203 ? -21.782 43.129 -44.389 1.00 54.86 208 PHE B C 1
ATOM 4117 O O . PHE B 2 203 ? -21.657 42.298 -45.295 1.00 50.45 208 PHE B O 1
ATOM 4125 N N . ILE B 2 204 ? -22.433 44.278 -44.578 1.00 49.20 209 ILE B N 1
ATOM 4126 C CA . ILE B 2 204 ? -23.140 44.514 -45.833 1.00 48.50 209 ILE B CA 1
ATOM 4127 C C . ILE B 2 204 ? -22.154 44.777 -46.966 1.00 52.24 209 ILE B C 1
ATOM 4128 O O . ILE B 2 204 ? -22.330 44.275 -48.083 1.00 57.45 209 ILE B O 1
ATOM 4133 N N . LEU B 2 205 ? -21.103 45.555 -46.705 1.00 50.44 210 LEU B N 1
ATOM 4134 C CA . LEU B 2 205 ? -20.155 45.882 -47.769 1.00 49.69 210 LEU B CA 1
ATOM 4135 C C . LEU B 2 205 ? -19.418 44.653 -48.285 1.00 52.94 210 LEU B C 1
ATOM 4136 O O . LEU B 2 205 ? -19.430 44.423 -49.507 1.00 53.49 210 LEU B O 1
ATOM 4141 N N . PRO B 2 206 ? -18.767 43.834 -47.450 1.00 46.99 211 PRO B N 1
ATOM 4142 C CA . PRO B 2 206 ? -18.103 42.640 -48.003 1.00 49.16 211 PRO B CA 1
ATOM 4143 C C . PRO B 2 206 ? -19.052 41.722 -48.751 1.00 50.84 211 PRO B C 1
ATOM 4144 O O . PRO B 2 206 ? -18.664 41.124 -49.763 1.00 49.92 211 PRO B O 1
ATOM 4148 N N . LEU B 2 207 ? -20.295 41.590 -48.281 1.00 58.33 212 LEU B N 1
ATOM 4149 C CA . LEU B 2 207 ? -21.253 40.727 -48.962 1.00 52.68 212 LEU B CA 1
ATOM 4150 C C . LEU B 2 207 ? -21.596 41.261 -50.347 1.00 54.37 212 LEU B C 1
ATOM 4151 O O . LEU B 2 207 ? -21.844 40.474 -51.268 1.00 52.07 212 LEU B O 1
ATOM 4156 N N . GLY B 2 208 ? -21.609 42.586 -50.516 1.00 51.73 213 GLY B N 1
ATOM 4157 C CA . GLY B 2 208 ? -21.818 43.153 -51.838 1.00 43.49 213 GLY B CA 1
ATOM 4158 C C . GLY B 2 208 ? -20.642 42.913 -52.767 1.00 52.30 213 GLY B C 1
ATOM 4159 O O . GLY B 2 208 ? -20.822 42.702 -53.970 1.00 48.86 213 GLY B O 1
ATOM 4160 N N . LEU B 2 209 ? -19.422 42.941 -52.225 1.00 47.34 214 LEU B N 1
ATOM 4161 C CA . LEU B 2 209 ? -18.246 42.642 -53.033 1.00 47.54 214 LEU B CA 1
ATOM 4162 C C . LEU B 2 209 ? -18.205 41.169 -53.428 1.00 52.85 214 LEU B C 1
ATOM 4163 O O . LEU B 2 209 ? -17.780 40.831 -54.539 1.00 53.49 214 LEU B O 1
ATOM 4168 N N . ILE B 2 210 ? -18.636 40.279 -52.532 1.00 50.92 215 ILE B N 1
ATOM 4169 C CA . ILE B 2 210 ? -18.644 38.853 -52.841 1.00 46.87 215 ILE B CA 1
ATOM 4170 C C . ILE B 2 210 ? -19.674 38.550 -53.923 1.00 53.93 215 ILE B C 1
ATOM 4171 O O . ILE B 2 210 ? -19.399 37.812 -54.877 1.00 56.58 215 ILE B O 1
ATOM 4176 N N . ILE B 2 211 ? -20.878 39.108 -53.792 1.00 47.95 216 ILE B N 1
ATOM 4177 C CA . ILE B 2 211 ? -21.917 38.858 -54.786 1.00 58.14 216 ILE B CA 1
ATOM 4178 C C . ILE B 2 211 ? -21.527 39.472 -56.126 1.00 57.08 216 ILE B C 1
ATOM 4179 O O . ILE B 2 211 ? -21.684 38.845 -57.180 1.00 53.66 216 ILE B O 1
ATOM 4184 N N . ALA B 2 212 ? -21.010 40.703 -56.108 1.00 56.31 217 ALA B N 1
ATOM 4185 C CA . ALA B 2 212 ? -20.594 41.353 -57.347 1.00 53.96 217 ALA B CA 1
ATOM 4186 C C . ALA B 2 212 ? -19.492 40.559 -58.039 1.00 57.86 217 ALA B C 1
ATOM 4187 O O . ALA B 2 212 ? -19.538 40.334 -59.254 1.00 55.29 217 ALA B O 1
ATOM 4189 N N . ALA B 2 213 ? -18.486 40.129 -57.275 1.00 53.06 218 ALA B N 1
ATOM 4190 C CA . ALA B 2 213 ? -17.401 39.339 -57.844 1.00 50.16 218 ALA B CA 1
ATOM 4191 C C . ALA B 2 213 ? -17.910 38.055 -58.486 1.00 58.06 218 ALA B C 1
ATOM 4192 O O . ALA B 2 213 ? -17.313 37.568 -59.453 1.00 61.85 218 ALA B O 1
ATOM 4194 N N . SER B 2 214 ? -19.000 37.485 -57.966 1.00 54.83 219 SER B N 1
ATOM 4195 C CA . SER B 2 214 ? -19.530 36.257 -58.549 1.00 52.15 219 SER B CA 1
ATOM 4196 C C . SER B 2 214 ? -19.979 36.477 -59.987 1.00 52.47 219 SER B C 1
ATOM 4197 O O . SER B 2 214 ? -19.987 35.533 -60.786 1.00 54.70 219 SER B O 1
ATOM 4200 N N . TRP B 2 215 ? -20.347 37.711 -60.337 1.00 53.23 220 TRP B N 1
ATOM 4201 C CA . TRP B 2 215 ? -20.753 38.027 -61.699 1.00 51.85 220 TRP B CA 1
ATOM 4202 C C . TRP B 2 215 ? -19.595 37.993 -62.686 1.00 55.18 220 TRP B C 1
ATOM 4203 O O . TRP B 2 215 ? -19.833 38.114 -63.891 1.00 56.53 220 TRP B O 1
ATOM 4214 N N . SER B 2 216 ? -18.358 37.841 -62.216 1.00 53.04 221 SER B N 1
ATOM 4215 C CA . SER B 2 216 ? -17.223 37.780 -63.126 1.00 59.96 221 SER B CA 1
ATOM 4216 C C . SER B 2 216 ? -17.107 36.437 -63.833 1.00 64.17 221 SER B C 1
ATOM 4217 O O . SER B 2 216 ? -16.316 36.320 -64.776 1.00 64.38 221 SER B O 1
ATOM 4220 N N . VAL B 2 217 ? -17.871 35.426 -63.409 1.00 59.24 222 VAL B N 1
ATOM 4221 C CA . VAL B 2 217 ? -17.814 34.125 -64.067 1.00 62.76 222 VAL B CA 1
ATOM 4222 C C . VAL B 2 217 ? -18.171 34.251 -65.541 1.00 61.35 222 VAL B C 1
ATOM 4223 O O . VAL B 2 217 ? -17.682 33.480 -66.374 1.00 62.23 222 VAL B O 1
ATOM 4227 N N . PHE B 2 218 ? -19.022 35.218 -65.891 1.00 57.37 223 PHE B N 1
ATOM 4228 C CA . PHE B 2 218 ? -19.416 35.409 -67.282 1.00 64.69 223 PHE B CA 1
ATOM 4229 C C . PHE B 2 218 ? -18.304 36.002 -68.135 1.00 68.66 223 PHE B C 1
ATOM 4230 O O . PHE B 2 218 ? -18.472 36.106 -69.355 1.00 70.06 223 PHE B O 1
ATOM 4238 N N . TRP B 2 219 ? -17.186 36.396 -67.529 1.00 63.61 224 TRP B N 1
ATOM 4239 C CA . TRP B 2 219 ? -16.027 36.878 -68.264 1.00 65.57 224 TRP B CA 1
ATOM 4240 C C . TRP B 2 219 ? -14.979 35.796 -68.485 1.00 67.47 224 TRP B C 1
ATOM 4241 O O . TRP B 2 219 ? -13.982 36.052 -69.169 1.00 71.14 224 TRP B O 1
ATOM 4252 N N . LEU B 2 220 ? -15.171 34.609 -67.917 1.00 65.13 225 LEU B N 1
ATOM 4253 C CA . LEU B 2 220 ? -14.298 33.485 -68.214 1.00 62.38 225 LEU B CA 1
ATOM 4254 C C . LEU B 2 220 ? -14.608 32.942 -69.604 1.00 67.55 225 LEU B C 1
ATOM 4255 O O . LEU B 2 220 ? -15.720 33.083 -70.120 1.00 69.70 225 LEU B O 1
ATOM 4260 N N . GLU B 2 221 ? -13.608 32.307 -70.210 1.00 66.61 226 GLU B N 1
ATOM 4261 C CA . GLU B 2 221 ? -13.660 32.004 -71.634 1.00 74.13 226 GLU B CA 1
ATOM 4262 C C . GLU B 2 221 ? -14.281 30.651 -71.953 1.00 74.91 226 GLU B C 1
ATOM 4263 O O . GLU B 2 221 ? -14.949 30.520 -72.987 1.00 78.40 226 GLU B O 1
ATOM 4269 N N . SER B 2 222 ? -14.091 29.647 -71.104 1.00 71.17 227 SER B N 1
ATOM 4270 C CA . SER B 2 222 ? -14.613 28.312 -71.353 1.00 67.81 227 SER B CA 1
ATOM 4271 C C . SER B 2 222 ? -15.771 28.001 -70.412 1.00 74.83 227 SER B C 1
ATOM 4272 O O . SER B 2 222 ? -15.803 28.452 -69.264 1.00 68.58 227 SER B O 1
ATOM 4275 N N . PHE B 2 223 ? -16.725 27.217 -70.920 1.00 72.70 228 PHE B N 1
ATOM 4276 C CA . PHE B 2 223 ? -17.841 26.758 -70.099 1.00 69.26 228 PHE B CA 1
ATOM 4277 C C . PHE B 2 223 ? -17.342 26.053 -68.843 1.00 69.57 228 PHE B C 1
ATOM 4278 O O . PHE B 2 223 ? -17.828 26.311 -67.735 1.00 78.45 228 PHE B O 1
ATOM 4286 N N . SER B 2 224 ? -16.362 25.161 -68.997 1.00 64.71 229 SER B N 1
ATOM 4287 C CA . SER B 2 224 ? -15.828 24.442 -67.845 1.00 62.71 229 SER B CA 1
ATOM 4288 C C . SER B 2 224 ? -15.292 25.395 -66.785 1.00 69.14 229 SER B C 1
ATOM 4289 O O . SER B 2 224 ? -15.371 25.096 -65.588 1.00 69.13 229 SER B O 1
ATOM 4292 N N . GLU B 2 225 ? -14.740 26.539 -67.198 1.00 71.68 230 GLU B N 1
ATOM 4293 C CA . GLU B 2 225 ? -14.224 27.503 -66.232 1.00 69.02 230 GLU B CA 1
ATOM 4294 C C . GLU B 2 225 ? -15.356 28.234 -65.520 1.00 69.39 230 GLU B C 1
ATOM 4295 O O . GLU B 2 225 ? -15.269 28.503 -64.316 1.00 65.69 230 GLU B O 1
ATOM 4301 N N . ARG B 2 226 ? -16.424 28.568 -66.247 1.00 59.05 231 ARG B N 1
ATOM 4302 C CA . ARG B 2 226 ? -17.525 29.309 -65.645 1.00 63.12 231 ARG B CA 1
ATOM 4303 C C . ARG B 2 226 ? -18.264 28.474 -64.609 1.00 64.71 231 ARG B C 1
ATOM 4304 O O . ARG B 2 226 ? -18.756 29.018 -63.613 1.00 58.56 231 ARG B O 1
ATOM 4312 N N . LEU B 2 227 ? -18.339 27.158 -64.813 1.00 68.00 232 LEU B N 1
ATOM 4313 C CA . LEU B 2 227 ? -19.106 26.305 -63.912 1.00 69.34 232 LEU B CA 1
ATOM 4314 C C . LEU B 2 227 ? -18.328 26.004 -62.636 1.00 65.86 232 LEU B C 1
ATOM 4315 O O . LEU B 2 227 ? -18.851 26.171 -61.528 1.00 58.46 232 LEU B O 1
ATOM 4320 N N . GLN B 2 228 ? -17.073 25.566 -62.769 1.00 63.66 233 GLN B N 1
ATOM 4321 C CA . GLN B 2 228 ? -16.289 25.205 -61.593 1.00 63.72 233 GLN B CA 1
ATOM 4322 C C . GLN B 2 228 ? -16.002 26.412 -60.709 1.00 64.20 233 GLN B C 1
ATOM 4323 O O . GLN B 2 228 ? -15.871 26.266 -59.488 1.00 63.56 233 GLN B O 1
ATOM 4329 N N . THR B 2 229 ? -15.904 27.608 -61.295 1.00 66.46 234 THR B N 1
ATOM 4330 C CA . THR B 2 229 ? -15.650 28.800 -60.493 1.00 63.94 234 THR B CA 1
ATOM 4331 C C . THR B 2 229 ? -16.889 29.203 -59.702 1.00 63.21 234 THR B C 1
ATOM 4332 O O . THR B 2 229 ? -16.778 29.680 -58.567 1.00 55.94 234 THR B O 1
ATOM 4336 N N . SER B 2 230 ? -18.077 29.024 -60.285 1.00 62.09 235 SER B N 1
ATOM 4337 C CA . SER B 2 230 ? -19.303 29.330 -59.558 1.00 58.35 235 SER B CA 1
ATOM 4338 C C . SER B 2 230 ? -19.365 28.559 -58.244 1.00 61.48 235 SER B C 1
ATOM 4339 O O . SER B 2 230 ? -19.812 29.095 -57.224 1.00 59.16 235 SER B O 1
ATOM 4342 N N . PHE B 2 231 ? -18.907 27.304 -58.244 1.00 53.61 236 PHE B N 1
ATOM 4343 C CA . PHE B 2 231 ? -18.891 26.525 -57.010 1.00 57.67 236 PHE B CA 1
ATOM 4344 C C . PHE B 2 231 ? -17.946 27.124 -55.978 1.00 57.22 236 PHE B C 1
ATOM 4345 O O . PHE B 2 231 ? -18.194 27.008 -54.773 1.00 67.86 236 PHE B O 1
ATOM 4353 N N . THR B 2 232 ? -16.859 27.760 -56.418 1.00 51.39 237 THR B N 1
ATOM 4354 C CA . THR B 2 232 ? -16.033 28.519 -55.486 1.00 52.10 237 THR B CA 1
ATOM 4355 C C . THR B 2 232 ? -16.788 29.738 -54.967 1.00 54.84 237 THR B C 1
ATOM 4356 O O . THR B 2 232 ? -16.658 30.106 -53.794 1.00 53.90 237 THR B O 1
ATOM 4360 N N . CYS B 2 233 ? -17.590 30.372 -55.827 1.00 55.02 238 CYS B N 1
ATOM 4361 C CA . CYS B 2 233 ? -18.437 31.474 -55.383 1.00 47.19 238 CYS B CA 1
ATOM 4362 C C . CYS B 2 233 ? -19.518 30.978 -54.431 1.00 52.59 238 CYS B C 1
ATOM 4363 O O . CYS B 2 233 ? -19.775 31.594 -53.391 1.00 52.39 238 CYS B O 1
ATOM 4366 N N . MET B 2 234 ? -20.178 29.873 -54.785 1.00 52.77 239 MET B N 1
ATOM 4367 C CA . MET B 2 234 ? -21.162 29.281 -53.886 1.00 51.25 239 MET B CA 1
ATOM 4368 C C . MET B 2 234 ? -20.535 28.970 -52.533 1.00 54.28 239 MET B C 1
ATOM 4369 O O . MET B 2 234 ? -21.132 29.237 -51.484 1.00 51.02 239 MET B O 1
ATOM 4374 N N . LEU B 2 235 ? -19.323 28.411 -52.543 1.00 57.05 240 LEU B N 1
ATOM 4375 C CA . LEU B 2 235 ? -18.623 28.098 -51.303 1.00 48.34 240 LEU B CA 1
ATOM 4376 C C . LEU B 2 235 ? -18.210 29.355 -50.549 1.00 56.36 240 LEU B C 1
ATOM 4377 O O . LEU B 2 235 ? -18.053 29.310 -49.324 1.00 57.04 240 LEU B O 1
ATOM 4382 N N . THR B 2 236 ? -18.035 30.480 -51.251 1.00 55.79 241 THR B N 1
ATOM 4383 C CA . THR B 2 236 ? -17.670 31.726 -50.586 1.00 50.62 241 THR B CA 1
ATOM 4384 C C . THR B 2 236 ? -18.853 32.330 -49.838 1.00 53.54 241 THR B C 1
ATOM 4385 O O . THR B 2 236 ? -18.665 32.966 -48.794 1.00 46.11 241 THR B O 1
ATOM 4389 N N . VAL B 2 237 ? -20.072 32.149 -50.355 1.00 48.21 242 VAL B N 1
ATOM 4390 C CA . VAL B 2 237 ? -21.253 32.647 -49.658 1.00 44.31 242 VAL B CA 1
ATOM 4391 C C . VAL B 2 237 ? -21.551 31.783 -48.440 1.00 49.24 242 VAL B C 1
ATOM 4392 O O . VAL B 2 237 ? -21.876 32.298 -47.364 1.00 50.89 242 VAL B O 1
ATOM 4396 N N . VAL B 2 238 ? -21.456 30.460 -48.588 1.00 53.04 243 VAL B N 1
ATOM 4397 C CA . VAL B 2 238 ? -21.607 29.570 -47.440 1.00 46.36 243 VAL B CA 1
ATOM 4398 C C . VAL B 2 238 ? -20.610 29.947 -46.353 1.00 51.71 243 VAL B C 1
ATOM 4399 O O . VAL B 2 238 ? -20.957 30.041 -45.170 1.00 59.86 243 VAL B O 1
ATOM 4403 N N . ALA B 2 239 ? -19.350 30.166 -46.739 1.00 56.99 244 ALA B N 1
ATOM 4404 C CA . ALA B 2 239 ? -18.353 30.612 -45.773 1.00 54.24 244 ALA B CA 1
ATOM 4405 C C . ALA B 2 239 ? -18.799 31.894 -45.087 1.00 57.12 244 ALA B C 1
ATOM 4406 O O . ALA B 2 239 ? -18.649 32.043 -43.868 1.00 54.90 244 ALA B O 1
ATOM 4408 N N . TYR B 2 240 ? -19.355 32.830 -45.855 1.00 55.61 245 TYR B N 1
ATOM 4409 C CA . TYR B 2 240 ? -19.801 34.092 -45.285 1.00 45.73 245 TYR B CA 1
ATOM 4410 C C . TYR B 2 240 ? -21.043 33.909 -44.428 1.00 54.92 245 TYR B C 1
ATOM 4411 O O . TYR B 2 240 ? -21.231 34.640 -43.449 1.00 54.33 245 TYR B O 1
ATOM 4420 N N . ALA B 2 241 ? -21.901 32.949 -44.783 1.00 56.47 246 ALA B N 1
ATOM 4421 C CA . ALA B 2 241 ? -23.101 32.702 -43.994 1.00 52.62 246 ALA B CA 1
ATOM 4422 C C . ALA B 2 241 ? -22.744 32.274 -42.578 1.00 58.08 246 ALA B C 1
ATOM 4423 O O . ALA B 2 241 ? -23.395 32.694 -41.614 1.00 54.78 246 ALA B O 1
ATOM 4425 N N A PHE B 2 242 ? -21.719 31.431 -42.452 0.50 57.91 247 PHE B N 1
ATOM 4426 N N B PHE B 2 242 ? -21.708 31.448 -42.405 0.50 59.45 247 PHE B N 1
ATOM 4427 C CA A PHE B 2 242 ? -21.248 30.985 -41.149 0.50 63.57 247 PHE B CA 1
ATOM 4428 C CA B PHE B 2 242 ? -21.349 31.032 -41.051 0.50 63.58 247 PHE B CA 1
ATOM 4429 C C A PHE B 2 242 ? -20.648 32.140 -40.364 0.50 65.21 247 PHE B C 1
ATOM 4430 C C B PHE B 2 242 ? -20.294 31.930 -40.410 0.50 65.63 247 PHE B C 1
ATOM 4431 O O A PHE B 2 242 ? -20.812 32.221 -39.140 0.50 63.76 247 PHE B O 1
ATOM 4432 O O B PHE B 2 242 ? -19.795 31.605 -39.327 0.50 67.60 247 PHE B O 1
ATOM 4447 N N . TYR B 2 243 ? -19.947 33.043 -41.052 1.00 63.14 248 TYR B N 1
ATOM 4448 C CA . TYR B 2 243 ? -19.339 34.180 -40.375 1.00 61.87 248 TYR B CA 1
ATOM 4449 C C . TYR B 2 243 ? -20.425 35.126 -39.879 1.00 61.30 248 TYR B C 1
ATOM 4450 O O . TYR B 2 243 ? -20.332 35.668 -38.772 1.00 60.85 248 TYR B O 1
ATOM 4459 N N . THR B 2 244 ? -21.470 35.299 -40.689 1.00 59.85 249 THR B N 1
ATOM 4460 C CA . THR B 2 244 ? -22.640 36.072 -40.287 1.00 60.45 249 THR B CA 1
ATOM 4461 C C . THR B 2 244 ? -23.310 35.461 -39.060 1.00 64.80 249 THR B C 1
ATOM 4462 O O . THR B 2 244 ? -23.432 36.109 -38.014 1.00 62.35 249 THR B O 1
ATOM 4466 N N . SER B 2 245 ? -23.762 34.208 -39.181 1.00 65.95 250 SER B N 1
ATOM 4467 C CA . SER B 2 245 ? -24.533 33.570 -38.117 1.00 61.66 250 SER B CA 1
ATOM 4468 C C . SER B 2 245 ? -23.837 33.675 -36.769 1.00 64.89 250 SER B C 1
ATOM 4469 O O . SER B 2 245 ? -24.475 33.964 -35.750 1.00 63.17 250 SER B O 1
ATOM 4472 N N . ASN B 2 246 ? -22.526 33.436 -36.742 1.00 62.67 251 ASN B N 1
ATOM 4473 C CA . ASN B 2 246 ? -21.790 33.386 -35.487 1.00 61.00 251 ASN B CA 1
ATOM 4474 C C . ASN B 2 246 ? -21.756 34.725 -34.762 1.00 56.74 251 ASN B C 1
ATOM 4475 O O . ASN B 2 246 ? -21.343 34.761 -33.598 1.00 65.94 251 ASN B O 1
ATOM 4480 N N . ILE B 2 247 ? -22.185 35.813 -35.407 1.00 56.47 252 ILE B N 1
ATOM 4481 C CA . ILE B 2 247 ? -22.088 37.151 -34.841 1.00 63.33 252 ILE B CA 1
ATOM 4482 C C . ILE B 2 247 ? -23.445 37.840 -34.765 1.00 57.54 252 ILE B C 1
ATOM 4483 O O . ILE B 2 247 ? -23.728 38.548 -33.793 1.00 58.71 252 ILE B O 1
ATOM 4488 N N . LEU B 2 248 ? -24.293 37.662 -35.775 1.00 54.09 253 LEU B N 1
ATOM 4489 C CA . LEU B 2 248 ? -25.576 38.339 -35.789 1.00 54.61 253 LEU B CA 1
ATOM 4490 C C . LEU B 2 248 ? -26.511 37.735 -34.743 1.00 58.71 253 LEU B C 1
ATOM 4491 O O . LEU B 2 248 ? -26.343 36.584 -34.334 1.00 60.88 253 LEU B O 1
ATOM 4496 N N . PRO B 2 249 ? -27.505 38.497 -34.294 1.00 52.73 254 PRO B N 1
ATOM 4497 C CA . PRO B 2 249 ? -28.419 37.987 -33.268 1.00 57.09 254 PRO B CA 1
ATOM 4498 C C . PRO B 2 249 ? -29.412 36.983 -33.829 1.00 50.51 254 PRO B C 1
ATOM 4499 O O . PRO B 2 249 ? -29.867 37.085 -34.971 1.00 54.26 254 PRO B O 1
ATOM 4503 N N . ARG B 2 250 ? -29.749 36.000 -32.998 1.00 52.25 255 ARG B N 1
ATOM 4504 C CA . ARG B 2 250 ? -30.730 34.998 -33.389 1.00 55.14 255 ARG B CA 1
ATOM 4505 C C . ARG B 2 250 ? -32.121 35.613 -33.456 1.00 50.52 255 ARG B C 1
ATOM 4506 O O . ARG B 2 250 ? -32.501 36.433 -32.615 1.00 45.34 255 ARG B O 1
ATOM 4514 N N . LEU B 2 251 ? -32.883 35.211 -34.470 1.00 52.14 256 LEU B N 1
ATOM 4515 C CA . LEU B 2 251 ? -34.201 35.772 -34.716 1.00 44.89 256 LEU B CA 1
ATOM 4516 C C . LEU B 2 251 ? -35.088 34.704 -35.334 1.00 50.88 256 LEU B C 1
ATOM 4517 O O . LEU B 2 251 ? -34.580 33.785 -35.990 1.00 53.32 256 LEU B O 1
ATOM 4522 N N . PRO B 2 252 ? -36.400 34.787 -35.137 1.00 60.50 257 PRO B N 1
ATOM 4523 C CA . PRO B 2 252 ? -37.329 33.891 -35.846 1.00 57.09 257 PRO B CA 1
ATOM 4524 C C . PRO B 2 252 ? -37.733 34.377 -37.231 1.00 51.74 257 PRO B C 1
ATOM 4525 O O . PRO B 2 252 ? -38.668 33.815 -37.809 1.00 49.91 257 PRO B O 1
ATOM 4529 N N . TYR B 2 253 ? -37.066 35.399 -37.761 1.00 50.97 258 TYR B N 1
ATOM 4530 C CA . TYR B 2 253 ? -37.338 35.895 -39.102 1.00 52.84 258 TYR B CA 1
ATOM 4531 C C . TYR B 2 253 ? -36.029 36.362 -39.721 1.00 45.60 258 TYR B C 1
ATOM 4532 O O . TYR B 2 253 ? -35.024 36.551 -39.031 1.00 45.41 258 TYR B O 1
ATOM 4541 N N . THR B 2 254 ? -36.051 36.534 -41.040 1.00 48.27 259 THR B N 1
ATOM 4542 C CA . THR B 2 254 ? -34.877 36.989 -41.768 1.00 54.82 259 THR B CA 1
ATOM 4543 C C . THR B 2 254 ? -34.745 38.502 -41.645 1.00 53.71 259 THR B C 1
ATOM 4544 O O . THR B 2 254 ? -35.739 39.227 -41.589 1.00 51.79 259 THR B O 1
ATOM 4548 N N . THR B 2 255 ? -33.502 38.971 -41.588 1.00 52.85 260 THR B N 1
ATOM 4549 C CA . THR B 2 255 ? -33.208 40.391 -41.573 1.00 45.38 260 THR B CA 1
ATOM 4550 C C . THR B 2 255 ? -32.794 40.835 -42.973 1.00 54.55 260 THR B C 1
ATOM 4551 O O . THR B 2 255 ? -32.886 40.078 -43.944 1.00 55.71 260 THR B O 1
ATOM 4555 N N . VAL B 2 256 ? -32.326 42.080 -43.083 1.00 58.14 261 VAL B N 1
ATOM 4556 C CA . VAL B 2 256 ? -31.819 42.576 -44.359 1.00 57.05 261 VAL B CA 1
ATOM 4557 C C . VAL B 2 256 ? -30.604 41.768 -44.793 1.00 54.58 261 VAL B C 1
ATOM 4558 O O . VAL B 2 256 ? -30.482 41.373 -45.959 1.00 54.83 261 VAL B O 1
ATOM 4562 N N . ILE B 2 257 ? -29.686 41.509 -43.858 1.00 52.07 262 ILE B N 1
ATOM 4563 C CA . ILE B 2 257 ? -28.477 40.754 -44.171 1.00 52.53 262 ILE B CA 1
ATOM 4564 C C . ILE B 2 257 ? -28.824 39.332 -44.591 1.00 58.67 262 ILE B C 1
ATOM 4565 O O . ILE B 2 257 ? -28.205 38.772 -45.505 1.00 52.33 262 ILE B O 1
ATOM 4570 N N . ASP B 2 258 ? -29.811 38.719 -43.929 1.00 56.80 263 ASP B N 1
ATOM 4571 C CA . ASP B 2 258 ? -30.204 37.358 -44.283 1.00 51.60 263 ASP B CA 1
ATOM 4572 C C . ASP B 2 258 ? -30.744 37.296 -45.704 1.00 48.08 263 ASP B C 1
ATOM 4573 O O . ASP B 2 258 ? -30.527 36.310 -46.417 1.00 49.01 263 ASP B O 1
ATOM 4578 N N . GLN B 2 259 ? -31.457 38.339 -46.133 1.00 50.24 264 GLN B N 1
ATOM 4579 C CA . GLN B 2 259 ? -31.992 38.357 -47.489 1.00 53.92 264 GLN B CA 1
ATOM 4580 C C . GLN B 2 259 ? -30.894 38.572 -48.521 1.00 56.46 264 GLN B C 1
ATOM 4581 O O . GLN B 2 259 ? -30.998 38.071 -49.647 1.00 50.50 264 GLN B O 1
ATOM 4587 N N . MET B 2 260 ? -29.843 39.317 -48.167 1.00 52.00 265 MET B N 1
ATOM 4588 C CA . MET B 2 260 ? -28.707 39.460 -49.071 1.00 62.09 265 MET B CA 1
ATOM 4589 C C . MET B 2 260 ? -27.991 38.131 -49.259 1.00 50.74 265 MET B C 1
ATOM 4590 O O . MET B 2 260 ? -27.596 37.783 -50.378 1.00 50.70 265 MET B O 1
ATOM 4595 N N . ILE B 2 261 ? -27.803 37.383 -48.173 1.00 48.03 266 ILE B N 1
ATOM 4596 C CA . ILE B 2 261 ? -27.224 36.048 -48.271 1.00 48.89 266 ILE B CA 1
ATOM 4597 C C . ILE B 2 261 ? -28.059 35.180 -49.208 1.00 48.13 266 ILE B C 1
ATOM 4598 O O . ILE B 2 261 ? -27.526 34.485 -50.080 1.00 48.29 266 ILE B O 1
ATOM 4603 N N . ILE B 2 262 ? -29.386 35.220 -49.049 1.00 47.32 267 ILE B N 1
ATOM 4604 C CA . ILE B 2 262 ? -30.272 34.443 -49.913 1.00 47.31 267 ILE B CA 1
ATOM 4605 C C . ILE B 2 262 ? -30.149 34.913 -51.357 1.00 54.32 267 ILE B C 1
ATOM 4606 O O . ILE B 2 262 ? -30.154 34.102 -52.292 1.00 50.95 267 ILE B O 1
ATOM 4611 N N . ALA B 2 263 ? -30.033 36.229 -51.563 1.00 51.70 268 ALA B N 1
ATOM 4612 C CA . ALA B 2 263 ? -29.919 36.765 -52.916 1.00 49.99 268 ALA B CA 1
ATOM 4613 C C . ALA B 2 263 ? -28.626 36.321 -53.586 1.00 48.69 268 ALA B C 1
ATOM 4614 O O . ALA B 2 263 ? -28.600 36.098 -54.801 1.00 48.87 268 ALA B O 1
ATOM 4616 N N . GLY B 2 264 ? -27.541 36.199 -52.817 1.00 48.43 269 GLY B N 1
ATOM 4617 C CA . GLY B 2 264 ? -26.299 35.704 -53.384 1.00 45.55 269 GLY B CA 1
ATOM 4618 C C . GLY B 2 264 ? -26.391 34.249 -53.803 1.00 52.01 269 GLY B C 1
ATOM 4619 O O . GLY B 2 264 ? -25.874 33.865 -54.856 1.00 53.87 269 GLY B O 1
ATOM 4620 N N . TYR B 2 265 ? -27.047 33.418 -52.985 1.00 50.55 270 TYR B N 1
ATOM 4621 C CA . TYR B 2 265 ? -27.290 32.031 -53.371 1.00 53.08 270 TYR B CA 1
ATOM 4622 C C . TYR B 2 265 ? -28.056 31.959 -54.687 1.00 55.59 270 TYR B C 1
ATOM 4623 O O . TYR B 2 265 ? -27.655 31.251 -55.618 1.00 49.96 270 TYR B O 1
ATOM 4632 N N . GLY B 2 266 ? -29.178 32.678 -54.774 1.00 52.10 271 GLY B N 1
ATOM 4633 C CA . GLY B 2 266 ? -29.977 32.642 -55.989 1.00 53.48 271 GLY B CA 1
ATOM 4634 C C . GLY B 2 266 ? -29.202 33.098 -57.210 1.00 53.56 271 GLY B C 1
ATOM 4635 O O . GLY B 2 266 ? -29.231 32.449 -58.258 1.00 56.35 271 GLY B O 1
ATOM 4636 N N . SER B 2 267 ? -28.498 34.226 -57.090 1.00 43.43 272 SER B N 1
ATOM 4637 C CA . SER B 2 267 ? -27.703 34.736 -58.203 1.00 51.52 272 SER B CA 1
ATOM 4638 C C . SER B 2 267 ? -26.715 33.684 -58.697 1.00 57.12 272 SER B C 1
ATOM 4639 O O . SER B 2 267 ? -26.710 33.319 -59.879 1.00 52.07 272 SER B O 1
ATOM 4642 N N . ILE B 2 268 ? -25.864 33.184 -57.796 1.00 49.84 273 ILE B N 1
ATOM 4643 C CA . ILE B 2 268 ? -24.890 32.163 -58.168 1.00 47.81 273 ILE B CA 1
ATOM 4644 C C . ILE B 2 268 ? -25.588 30.956 -58.781 1.00 51.65 273 ILE B C 1
ATOM 4645 O O . ILE B 2 268 ? -25.150 30.421 -59.807 1.00 53.29 273 ILE B O 1
ATOM 4650 N N . PHE B 2 269 ? -26.686 30.506 -58.167 1.00 56.70 274 PHE B N 1
ATOM 4651 C CA . PHE B 2 269 ? -27.422 29.368 -58.710 1.00 49.30 274 PHE B CA 1
ATOM 4652 C C . PHE B 2 269 ? -28.011 29.696 -60.075 1.00 51.72 274 PHE B C 1
ATOM 4653 O O . PHE B 2 269 ? -27.948 28.878 -61.001 1.00 46.85 274 PHE B O 1
ATOM 4661 N N . ALA B 2 270 ? -28.598 30.887 -60.219 1.00 49.11 275 ALA B N 1
ATOM 4662 C CA . ALA B 2 270 ? -29.126 31.297 -61.515 1.00 49.08 275 ALA B CA 1
ATOM 4663 C C . ALA B 2 270 ? -28.025 31.377 -62.567 1.00 52.77 275 ALA B C 1
ATOM 4664 O O . ALA B 2 270 ? -28.275 31.107 -63.747 1.00 44.90 275 ALA B O 1
ATOM 4666 N N . ALA B 2 271 ? -26.806 31.747 -62.162 1.00 51.35 276 ALA B N 1
ATOM 4667 C CA . ALA B 2 271 ? -25.695 31.798 -63.107 1.00 55.88 276 ALA B CA 1
ATOM 4668 C C . ALA B 2 271 ? -25.285 30.399 -63.548 1.00 53.22 276 ALA B C 1
ATOM 4669 O O . ALA B 2 271 ? -25.011 30.172 -64.732 1.00 56.08 276 ALA B O 1
ATOM 4671 N N . ILE B 2 272 ? -25.236 29.447 -62.612 1.00 50.24 277 ILE B N 1
ATOM 4672 C CA . ILE B 2 272 ? -24.967 28.060 -62.978 1.00 44.41 277 ILE B CA 1
ATOM 4673 C C . ILE B 2 272 ? -25.953 27.593 -64.042 1.00 53.24 277 ILE B C 1
ATOM 4674 O O . ILE B 2 272 ? -25.572 26.948 -65.025 1.00 60.05 277 ILE B O 1
ATOM 4679 N N . LEU B 2 273 ? -27.237 27.914 -63.868 1.00 49.33 278 LEU B N 1
ATOM 4680 C CA . LEU B 2 273 ? -28.226 27.555 -64.879 1.00 55.30 278 LEU B CA 1
ATOM 4681 C C . LEU B 2 273 ? -27.911 28.223 -66.211 1.00 59.71 278 LEU B C 1
ATOM 4682 O O . LEU B 2 273 ? -27.832 27.559 -67.250 1.00 65.89 278 LEU B O 1
ATOM 4687 N N . LEU B 2 274 ? -27.724 29.545 -66.194 1.00 56.05 279 LEU B N 1
ATOM 4688 C CA . LEU B 2 274 ? -27.449 30.278 -67.426 1.00 56.45 279 LEU B CA 1
ATOM 4689 C C . LEU B 2 274 ? -26.195 29.750 -68.114 1.00 64.76 279 LEU B C 1
ATOM 4690 O O . LEU B 2 274 ? -26.161 29.618 -69.343 1.00 64.96 279 LEU B O 1
ATOM 4695 N N . ILE B 2 275 ? -25.156 29.437 -67.338 1.00 59.59 280 ILE B N 1
ATOM 4696 C CA . ILE B 2 275 ? -23.929 28.890 -67.914 1.00 58.84 280 ILE B CA 1
ATOM 4697 C C . ILE B 2 275 ? -24.221 27.572 -68.622 1.00 60.89 280 ILE B C 1
ATOM 4698 O O . ILE B 2 275 ? -23.827 27.367 -69.776 1.00 63.26 280 ILE B O 1
ATOM 4703 N N . ILE B 2 276 ? -24.922 26.661 -67.943 1.00 64.28 281 ILE B N 1
ATOM 4704 C CA . ILE B 2 276 ? -25.242 25.364 -68.537 1.00 61.42 281 ILE B CA 1
ATOM 4705 C C . ILE B 2 276 ? -26.163 25.546 -69.736 1.00 62.72 281 ILE B C 1
ATOM 4706 O O . ILE B 2 276 ? -25.965 24.940 -70.796 1.00 63.68 281 ILE B O 1
ATOM 4711 N N . PHE B 2 277 ? -27.193 26.377 -69.578 1.00 56.77 282 PHE B N 1
ATOM 4712 C CA . PHE B 2 277 ? -28.148 26.605 -70.657 1.00 64.29 282 PHE B CA 1
ATOM 4713 C C . PHE B 2 277 ? -27.439 27.034 -71.935 1.00 69.14 282 PHE B C 1
ATOM 4714 O O . PHE B 2 277 ? -27.594 26.408 -72.989 1.00 75.53 282 PHE B O 1
ATOM 4722 N N . ALA B 2 278 ? -26.635 28.095 -71.854 1.00 66.29 283 ALA B N 1
ATOM 4723 C CA . ALA B 2 278 ? -25.962 28.608 -73.041 1.00 72.02 283 ALA B CA 1
ATOM 4724 C C . ALA B 2 278 ? -25.085 27.550 -73.701 1.00 75.18 283 ALA B C 1
ATOM 4725 O O . ALA B 2 278 ? -24.955 27.534 -74.930 1.00 79.94 283 ALA B O 1
ATOM 4727 N N . HIS B 2 279 ? -24.481 26.658 -72.911 1.00 68.78 284 HIS B N 1
ATOM 4728 C CA . HIS B 2 279 ? -23.557 25.675 -73.463 1.00 67.17 284 HIS B CA 1
ATOM 4729 C C . HIS B 2 279 ? -24.256 24.439 -74.017 1.00 75.36 284 HIS B C 1
ATOM 4730 O O . HIS B 2 279 ? -23.635 23.684 -74.772 1.00 86.82 284 HIS B O 1
ATOM 4737 N N . HIS B 2 280 ? -25.517 24.207 -73.655 1.00 76.97 285 HIS B N 1
ATOM 4738 C CA . HIS B 2 280 ? -26.291 23.101 -74.200 1.00 78.15 285 HIS B CA 1
ATOM 4739 C C . HIS B 2 280 ? -27.589 23.557 -74.852 1.00 74.15 285 HIS B C 1
ATOM 4740 O O . HIS B 2 280 ? -28.347 22.712 -75.343 1.00 75.03 285 HIS B O 1
ATOM 4747 N N . ARG B 2 281 ? -27.863 24.864 -74.873 1.00 83.88 286 ARG B N 1
ATOM 4748 C CA . ARG B 2 281 ? -29.120 25.374 -75.411 1.00 87.76 286 ARG B CA 1
ATOM 4749 C C . ARG B 2 281 ? -29.363 24.868 -76.827 1.00 93.38 286 ARG B C 1
ATOM 4750 O O . ARG B 2 281 ? -30.404 24.271 -77.120 1.00 90.89 286 ARG B O 1
ATOM 4758 N N . GLN B 2 282 ? -28.403 25.104 -77.724 1.00 95.93 287 GLN B N 1
ATOM 4759 C CA . GLN B 2 282 ? -28.586 24.769 -79.131 1.00 96.83 287 GLN B CA 1
ATOM 4760 C C . GLN B 2 282 ? -28.759 23.274 -79.368 1.00 91.29 287 GLN B C 1
ATOM 4761 O O . GLN B 2 282 ? -29.141 22.884 -80.477 1.00 89.07 287 GLN B O 1
ATOM 4767 N N . ALA B 2 283 ? -28.495 22.435 -78.366 1.00 94.37 288 ALA B N 1
ATOM 4768 C CA . ALA B 2 283 ? -28.775 21.000 -78.450 1.00 95.25 288 ALA B CA 1
ATOM 4769 C C . ALA B 2 283 ? -28.121 20.368 -79.675 1.00 92.30 288 ALA B C 1
ATOM 4770 O O . ALA B 2 283 ? -28.608 19.370 -80.211 1.00 84.86 288 ALA B O 1
ATOM 4772 N N . ASN B 2 284 ? -27.005 20.946 -80.126 1.00 91.86 289 ASN B N 1
ATOM 4773 C CA . ASN B 2 284 ? -26.296 20.452 -81.296 1.00 84.58 289 ASN B CA 1
ATOM 4774 C C . ASN B 2 284 ? -24.843 20.084 -81.031 1.00 93.17 289 ASN B C 1
ATOM 4775 O O . ASN B 2 284 ? -24.258 19.353 -81.837 1.00 92.77 289 ASN B O 1
ATOM 4780 N N . GLY B 2 285 ? -24.250 20.551 -79.930 1.00 90.81 290 GLY B N 1
ATOM 4781 C CA . GLY B 2 285 ? -22.875 20.260 -79.583 1.00 88.30 290 GLY B CA 1
ATOM 4782 C C . GLY B 2 285 ? -21.946 21.446 -79.743 1.00 91.06 290 GLY B C 1
ATOM 4783 O O . GLY B 2 285 ? -20.904 21.502 -79.076 1.00 93.87 290 GLY B O 1
ATOM 4784 N N . VAL B 2 286 ? -22.302 22.391 -80.610 1.00 88.79 291 VAL B N 1
ATOM 4785 C CA . VAL B 2 286 ? -21.516 23.604 -80.802 1.00 90.73 291 VAL B CA 1
ATOM 4786 C C . VAL B 2 286 ? -22.223 24.759 -80.104 1.00 93.99 291 VAL B C 1
ATOM 4787 O O . VAL B 2 286 ? -22.089 25.919 -80.508 1.00 97.53 291 VAL B O 1
ATOM 4789 N N . GLU B 2 287 ? -22.981 24.447 -79.053 1.00 96.75 292 GLU B N 1
ATOM 4790 C CA . GLU B 2 287 ? -23.721 25.464 -78.317 1.00 101.65 292 GLU B CA 1
ATOM 4791 C C . GLU B 2 287 ? -22.769 26.516 -77.763 1.00 99.85 292 GLU B C 1
ATOM 4792 O O . GLU B 2 287 ? -22.167 26.326 -76.701 1.00 96.65 292 GLU B O 1
ATOM 4794 N N . ASP B 2 288 ? -22.623 27.626 -78.484 1.00 96.46 293 ASP B N 1
ATOM 4795 C CA . ASP B 2 288 ? -21.741 28.720 -78.087 1.00 100.94 293 ASP B CA 1
ATOM 4796 C C . ASP B 2 288 ? -22.510 30.036 -78.187 1.00 110.55 293 ASP B C 1
ATOM 4797 O O . ASP B 2 288 ? -22.167 30.938 -78.950 1.00 119.94 293 ASP B O 1
ATOM 4799 N N . ASP B 2 289 ? -23.576 30.139 -77.394 1.00 99.41 294 ASP B N 1
ATOM 4800 C CA . ASP B 2 289 ? -24.428 31.321 -77.401 1.00 94.47 294 ASP B CA 1
ATOM 4801 C C . ASP B 2 289 ? -23.687 32.497 -76.774 1.00 95.12 294 ASP B C 1
ATOM 4802 O O . ASP B 2 289 ? -24.069 32.989 -75.708 1.00 95.81 294 ASP B O 1
ATOM 4807 N N . LEU B 2 290 ? -22.615 32.948 -77.434 1.00 93.04 295 LEU B N 1
ATOM 4808 C CA . LEU B 2 290 ? -21.835 34.066 -76.916 1.00 90.59 295 LEU B CA 1
ATOM 4809 C C . LEU B 2 290 ? -22.707 35.286 -76.655 1.00 91.41 295 LEU B C 1
ATOM 4810 O O . LEU B 2 290 ? -22.403 36.088 -75.764 1.00 90.94 295 LEU B O 1
ATOM 4812 N N . LEU B 2 291 ? -23.791 35.444 -77.417 1.00 90.40 296 LEU B N 1
ATOM 4813 C CA . LEU B 2 291 ? -24.684 36.580 -77.216 1.00 94.67 296 LEU B CA 1
ATOM 4814 C C . LEU B 2 291 ? -25.263 36.579 -75.806 1.00 95.97 296 LEU B C 1
ATOM 4815 O O . LEU B 2 291 ? -25.272 37.612 -75.125 1.00 100.92 296 LEU B O 1
ATOM 4817 N N . ILE B 2 292 ? -25.754 35.426 -75.345 1.00 86.55 297 ILE B N 1
ATOM 4818 C CA . ILE B 2 292 ? -26.278 35.356 -73.986 1.00 88.99 297 ILE B CA 1
ATOM 4819 C C . ILE B 2 292 ? -25.136 35.312 -72.985 1.00 84.20 297 ILE B C 1
ATOM 4820 O O . ILE B 2 292 ? -25.220 35.904 -71.906 1.00 88.75 297 ILE B O 1
ATOM 4825 N N . GLN B 2 293 ? -24.047 34.621 -73.326 1.00 85.05 298 GLN B N 1
ATOM 4826 C CA . GLN B 2 293 ? -22.860 34.686 -72.488 1.00 83.40 298 GLN B CA 1
ATOM 4827 C C . GLN B 2 293 ? -22.390 36.119 -72.350 1.00 85.49 298 GLN B C 1
ATOM 4828 O O . GLN B 2 293 ? -21.790 36.477 -71.334 1.00 86.92 298 GLN B O 1
ATOM 4834 N N . ARG B 2 294 ? -22.653 36.954 -73.354 1.00 86.25 299 ARG B N 1
ATOM 4835 C CA . ARG B 2 294 ? -22.493 38.388 -73.166 1.00 81.39 299 ARG B CA 1
ATOM 4836 C C . ARG B 2 294 ? -23.665 38.987 -72.396 1.00 88.50 299 ARG B C 1
ATOM 4837 O O . ARG B 2 294 ? -24.291 39.950 -72.846 1.00 85.23 299 ARG B O 1
ATOM 4839 N N . SER B 2 295 ? -23.975 38.410 -71.244 1.00 90.47 300 SER B N 1
ATOM 4840 C CA . SER B 2 295 ? -24.889 38.993 -70.270 1.00 77.27 300 SER B CA 1
ATOM 4841 C C . SER B 2 295 ? -24.110 39.325 -69.004 1.00 74.93 300 SER B C 1
ATOM 4842 O O . SER B 2 295 ? -24.574 39.142 -67.873 1.00 71.54 300 SER B O 1
ATOM 4845 N N . ARG B 2 296 ? -22.883 39.784 -69.215 1.00 73.17 301 ARG B N 1
ATOM 4846 C CA . ARG B 2 296 ? -22.052 40.251 -68.127 1.00 68.04 301 ARG B CA 1
ATOM 4847 C C . ARG B 2 296 ? -22.590 41.559 -67.613 1.00 66.32 301 ARG B C 1
ATOM 4848 O O . ARG B 2 296 ? -22.312 41.937 -66.473 1.00 75.09 301 ARG B O 1
ATOM 4856 N N . LEU B 2 297 ? -23.396 42.232 -68.426 1.00 60.81 302 LEU B N 1
ATOM 4857 C CA . LEU B 2 297 ? -24.099 43.417 -67.975 1.00 72.09 302 LEU B CA 1
ATOM 4858 C C . LEU B 2 297 ? -25.556 43.146 -67.659 1.00 72.35 302 LEU B C 1
ATOM 4859 O O . LEU B 2 297 ? -26.119 43.811 -66.786 1.00 72.58 302 LEU B O 1
ATOM 4864 N N . ALA B 2 298 ? -26.176 42.193 -68.353 1.00 71.70 303 ALA B N 1
ATOM 4865 C CA . ALA B 2 298 ? -27.595 41.927 -68.171 1.00 77.94 303 ALA B CA 1
ATOM 4866 C C . ALA B 2 298 ? -27.878 41.131 -66.906 1.00 76.33 303 ALA B C 1
ATOM 4867 O O . ALA B 2 298 ? -28.975 41.236 -66.344 1.00 73.42 303 ALA B O 1
ATOM 4869 N N . PHE B 2 299 ? -26.917 40.336 -66.444 1.00 75.68 304 PHE B N 1
ATOM 4870 C CA . PHE B 2 299 ? -27.137 39.518 -65.259 1.00 70.71 304 PHE B CA 1
ATOM 4871 C C . PHE B 2 299 ? -27.059 40.392 -64.009 1.00 70.76 304 PHE B C 1
ATOM 4872 O O . PHE B 2 299 ? -27.932 40.287 -63.139 1.00 74.19 304 PHE B O 1
ATOM 4880 N N . PRO B 2 300 ? -26.052 41.264 -63.873 1.00 69.25 305 PRO B N 1
ATOM 4881 C CA . PRO B 2 300 ? -26.069 42.198 -62.735 1.00 65.76 305 PRO B CA 1
ATOM 4882 C C . PRO B 2 300 ? -27.251 43.149 -62.761 1.00 74.95 305 PRO B C 1
ATOM 4883 O O . PRO B 2 300 ? -27.747 43.534 -61.695 1.00 75.97 305 PRO B O 1
ATOM 4887 N N . LEU B 2 301 ? -27.714 43.548 -63.949 1.00 74.13 306 LEU B N 1
ATOM 4888 C CA . LEU B 2 301 ? -28.879 44.421 -64.041 1.00 78.78 306 LEU B CA 1
ATOM 4889 C C . LEU B 2 301 ? -30.169 43.658 -63.761 1.00 81.52 306 LEU B C 1
ATOM 4890 O O . LEU B 2 301 ? -31.096 44.205 -63.154 1.00 73.96 306 LEU B O 1
ATOM 4895 N N . GLY B 2 302 ? -30.248 42.398 -64.195 1.00 82.07 307 GLY B N 1
ATOM 4896 C CA . GLY B 2 302 ? -31.378 41.569 -63.810 1.00 86.62 307 GLY B CA 1
ATOM 4897 C C . GLY B 2 302 ? -31.425 41.333 -62.313 1.00 86.38 307 GLY B C 1
ATOM 4898 O O . GLY B 2 302 ? -32.498 41.343 -61.704 1.00 82.03 307 GLY B O 1
ATOM 4899 N N . PHE B 2 303 ? -30.259 41.120 -61.700 1.00 81.06 308 PHE B N 1
ATOM 4900 C CA . PHE B 2 303 ? -30.181 41.015 -60.248 1.00 82.83 308 PHE B CA 1
ATOM 4901 C C . PHE B 2 303 ? -30.671 42.299 -59.588 1.00 76.71 308 PHE B C 1
ATOM 4902 O O . PHE B 2 303 ? -31.597 42.280 -58.769 1.00 74.51 308 PHE B O 1
ATOM 4910 N N . LEU B 2 304 ? -30.059 43.433 -59.942 1.00 76.40 309 LEU B N 1
ATOM 4911 C CA . LEU B 2 304 ? -30.446 44.707 -59.346 1.00 76.78 309 LEU B CA 1
ATOM 4912 C C . LEU B 2 304 ? -31.923 45.004 -59.567 1.00 82.94 309 LEU B C 1
ATOM 4913 O O . LEU B 2 304 ? -32.553 45.670 -58.737 1.00 84.54 309 LEU B O 1
ATOM 4918 N N . ALA B 2 305 ? -32.493 44.522 -60.672 1.00 85.98 310 ALA B N 1
ATOM 4919 C CA . ALA B 2 305 ? -33.915 44.729 -60.923 1.00 85.51 310 ALA B CA 1
ATOM 4920 C C . ALA B 2 305 ? -34.763 43.957 -59.920 1.00 94.13 310 ALA B C 1
ATOM 4921 O O . ALA B 2 305 ? -35.661 44.521 -59.283 1.00 98.67 310 ALA B O 1
ATOM 4923 N N . ILE B 2 306 ? -34.484 42.661 -59.760 1.00 94.26 311 ILE B N 1
ATOM 4924 C CA . ILE B 2 306 ? -35.274 41.827 -58.858 1.00 87.29 311 ILE B CA 1
ATOM 4925 C C . ILE B 2 306 ? -35.143 42.320 -57.424 1.00 91.69 311 ILE B C 1
ATOM 4926 O O . ILE B 2 306 ? -36.099 42.260 -56.641 1.00 102.88 311 ILE B O 1
ATOM 4931 N N . GLY B 2 307 ? -33.959 42.812 -57.054 1.00 92.55 312 GLY B N 1
ATOM 4932 C CA . GLY B 2 307 ? -33.749 43.275 -55.695 1.00 90.67 312 GLY B CA 1
ATOM 4933 C C . GLY B 2 307 ? -34.488 44.558 -55.379 1.00 98.61 312 GLY B C 1
ATOM 4934 O O . GLY B 2 307 ? -34.871 44.790 -54.228 1.00 104.66 312 GLY B O 1
ATOM 4935 N N . SER B 2 308 ? -34.701 45.409 -56.387 1.00 94.65 313 SER B N 1
ATOM 4936 C CA . SER B 2 308 ? -35.409 46.664 -56.159 1.00 101.23 313 SER B CA 1
ATOM 4937 C C . SER B 2 308 ? -36.821 46.428 -55.641 1.00 107.32 313 SER B C 1
ATOM 4938 O O . SER B 2 308 ? -37.334 47.227 -54.849 1.00 101.56 313 SER B O 1
ATOM 4941 N N . VAL B 2 309 ? -37.463 45.346 -56.073 1.00 107.61 314 VAL B N 1
ATOM 4942 C CA . VAL B 2 309 ? -38.812 45.021 -55.625 1.00 104.75 314 VAL B CA 1
ATOM 4943 C C . VAL B 2 309 ? -38.768 44.448 -54.212 1.00 103.08 314 VAL B C 1
ATOM 4944 O O . VAL B 2 309 ? -38.235 45.073 -53.294 1.00 98.38 314 VAL B O 1
ATOM 4946 N N . PRO C 3 1 ? -26.794 68.768 23.468 1.00 80.71 6 PRO C N 1
ATOM 4947 C CA . PRO C 3 1 ? -25.339 68.871 23.309 1.00 86.36 6 PRO C CA 1
ATOM 4948 C C . PRO C 3 1 ? -24.847 68.138 22.063 1.00 81.33 6 PRO C C 1
ATOM 4949 O O . PRO C 3 1 ? -23.664 67.814 21.958 1.00 79.43 6 PRO C O 1
ATOM 4953 N N . VAL C 3 2 ? -25.762 67.892 21.126 1.00 74.50 7 VAL C N 1
ATOM 4954 C CA . VAL C 3 2 ? -25.470 67.093 19.941 1.00 78.55 7 VAL C CA 1
ATOM 4955 C C . VAL C 3 2 ? -24.318 67.708 19.156 1.00 75.13 7 VAL C C 1
ATOM 4956 O O . VAL C 3 2 ? -23.901 68.841 19.421 1.00 70.74 7 VAL C O 1
ATOM 4960 N N . ASP C 3 3 ? -23.790 66.954 18.192 1.00 81.00 8 ASP C N 1
ATOM 4961 C CA . ASP C 3 3 ? -22.784 67.446 17.254 1.00 66.96 8 ASP C CA 1
ATOM 4962 C C . ASP C 3 3 ? -23.389 67.351 15.859 1.00 70.61 8 ASP C C 1
ATOM 4963 O O . ASP C 3 3 ? -23.577 66.247 15.334 1.00 74.74 8 ASP C O 1
ATOM 4968 N N . ALA C 3 4 ? -23.705 68.501 15.270 1.00 63.86 9 ALA C N 1
ATOM 4969 C CA . ALA C 3 4 ? -24.358 68.556 13.969 1.00 60.04 9 ALA C CA 1
ATOM 4970 C C . ALA C 3 4 ? -23.376 68.686 12.814 1.00 52.68 9 ALA C C 1
ATOM 4971 O O . ALA C 3 4 ? -23.807 68.789 11.661 1.00 60.63 9 ALA C O 1
ATOM 4973 N N . ARG C 3 5 ? -22.077 68.686 13.086 1.00 47.98 10 ARG C N 1
ATOM 4974 C CA . ARG C 3 5 ? -21.105 68.758 12.011 1.00 51.98 10 ARG C CA 1
ATOM 4975 C C . ARG C 3 5 ? -21.116 67.461 11.204 1.00 51.90 10 ARG C C 1
ATOM 4976 O O . ARG C 3 5 ? -21.472 66.399 11.722 1.00 55.47 10 ARG C O 1
ATOM 4984 N N . PRO C 3 6 ? -20.728 67.517 9.930 1.00 48.47 11 PRO C N 1
ATOM 4985 C CA . PRO C 3 6 ? -20.685 66.288 9.132 1.00 45.27 11 PRO C CA 1
ATOM 4986 C C . PRO C 3 6 ? -19.685 65.302 9.712 1.00 47.57 11 PRO C C 1
ATOM 4987 O O . PRO C 3 6 ? -18.673 65.683 10.305 1.00 47.89 11 PRO C O 1
ATOM 4991 N N . VAL C 3 7 ? -19.984 64.019 9.546 1.00 45.33 12 VAL C N 1
ATOM 4992 C CA . VAL C 3 7 ? -19.075 62.963 9.979 1.00 43.28 12 VAL C CA 1
ATOM 4993 C C . VAL C 3 7 ? -18.026 62.758 8.892 1.00 38.42 12 VAL C C 1
ATOM 4994 O O . VAL C 3 7 ? -18.359 62.441 7.745 1.00 43.99 12 VAL C O 1
ATOM 4998 N N . ASP C 3 8 ? -16.757 62.948 9.249 1.00 47.07 13 ASP C N 1
ATOM 4999 C CA . ASP C 3 8 ? -15.658 62.710 8.322 1.00 47.19 13 ASP C CA 1
ATOM 5000 C C . ASP C 3 8 ? -15.368 61.218 8.237 1.00 44.19 13 ASP C C 1
ATOM 5001 O O . ASP C 3 8 ? -15.143 60.563 9.259 1.00 45.62 13 ASP C O 1
ATOM 5006 N N . VAL C 3 9 ? -15.366 60.685 7.019 1.00 40.00 14 VAL C N 1
ATOM 5007 C CA . VAL C 3 9 ? -15.158 59.262 6.778 1.00 39.52 14 VAL C CA 1
ATOM 5008 C C . VAL C 3 9 ? -13.899 59.101 5.934 1.00 43.69 14 VAL C C 1
ATOM 5009 O O . VAL C 3 9 ? -13.805 59.658 4.832 1.00 41.87 14 VAL C O 1
ATOM 5013 N N . SER C 3 10 ? -12.934 58.353 6.457 1.00 45.76 15 SER C N 1
ATOM 5014 C CA . SER C 3 10 ? -11.714 58.008 5.740 1.00 42.72 15 SER C CA 1
ATOM 5015 C C . SER C 3 10 ? -11.886 56.626 5.121 1.00 41.39 15 SER C C 1
ATOM 5016 O O . SER C 3 10 ? -12.360 55.702 5.789 1.00 45.62 15 SER C O 1
ATOM 5019 N N . VAL C 3 11 ? -11.514 56.488 3.849 1.00 37.39 16 VAL C N 1
ATOM 5020 C CA . VAL C 3 11 ? -11.730 55.254 3.103 1.00 37.41 16 VAL C CA 1
ATOM 5021 C C . VAL C 3 11 ? -10.399 54.734 2.575 1.00 44.63 16 VAL C C 1
ATOM 5022 O O . VAL C 3 11 ? -9.550 55.508 2.120 1.00 45.38 16 VAL C O 1
ATOM 5026 N N . SER C 3 12 ? -10.230 53.414 2.633 1.00 45.26 17 SER C N 1
ATOM 5027 C CA . SER C 3 12 ? -9.125 52.721 1.985 1.00 43.24 17 SER C CA 1
ATOM 5028 C C . SER C 3 12 ? -9.714 51.613 1.125 1.00 40.77 17 SER C C 1
ATOM 5029 O O . SER C 3 12 ? -10.596 50.879 1.581 1.00 41.87 17 SER C O 1
ATOM 5032 N N . ILE C 3 13 ? -9.238 51.499 -0.112 1.00 40.30 18 ILE C N 1
ATOM 5033 C CA . ILE C 3 13 ? -9.699 50.472 -1.042 1.00 43.76 18 ILE C CA 1
ATOM 5034 C C . ILE C 3 13 ? -8.505 49.611 -1.432 1.00 44.06 18 ILE C C 1
ATOM 5035 O O . ILE C 3 13 ? -7.517 50.119 -1.979 1.00 43.08 18 ILE C O 1
ATOM 5040 N N . PHE C 3 14 ? -8.597 48.313 -1.150 1.00 39.81 19 PHE C N 1
ATOM 5041 C CA . PHE C 3 14 ? -7.585 47.340 -1.551 1.00 43.67 19 PHE C CA 1
ATOM 5042 C C . PHE C 3 14 ? -8.125 46.582 -2.758 1.00 36.27 19 PHE C C 1
ATOM 5043 O O . PHE C 3 14 ? -9.107 45.844 -2.641 1.00 42.32 19 PHE C O 1
ATOM 5051 N N . ILE C 3 15 ? -7.491 46.766 -3.911 1.00 37.91 20 ILE C N 1
ATOM 5052 C CA . ILE C 3 15 ? -7.917 46.115 -5.147 1.00 42.12 20 ILE C CA 1
ATOM 5053 C C . ILE C 3 15 ? -7.101 44.837 -5.319 1.00 47.88 20 ILE C C 1
ATOM 5054 O O . ILE C 3 15 ? -5.889 44.887 -5.545 1.00 42.84 20 ILE C O 1
ATOM 5059 N N . ASN C 3 16 ? -7.772 43.685 -5.222 1.00 43.05 21 ASN C N 1
ATOM 5060 C CA . ASN C 3 16 ? -7.097 42.407 -5.420 1.00 40.27 21 ASN C CA 1
ATOM 5061 C C . ASN C 3 16 ? -6.883 42.107 -6.899 1.00 54.66 21 ASN C C 1
ATOM 5062 O O . ASN C 3 16 ? -5.810 41.632 -7.290 1.00 49.52 21 ASN C O 1
ATOM 5067 N N . LYS C 3 17 ? -7.886 42.377 -7.734 1.00 48.30 22 LYS C N 1
ATOM 5068 C CA . LYS C 3 17 ? -7.872 41.875 -9.099 1.00 43.54 22 LYS C CA 1
ATOM 5069 C C . LYS C 3 17 ? -8.896 42.630 -9.933 1.00 49.05 22 LYS C C 1
ATOM 5070 O O . LYS C 3 17 ? -9.997 42.924 -9.460 1.00 47.31 22 LYS C O 1
ATOM 5076 N N . ILE C 3 18 ? -8.512 42.950 -11.168 1.00 48.68 23 ILE C N 1
ATOM 5077 C CA . ILE C 3 18 ? -9.413 43.495 -12.179 1.00 47.08 23 ILE C CA 1
ATOM 5078 C C . ILE C 3 18 ? -9.350 42.568 -13.384 1.00 46.80 23 ILE C C 1
ATOM 5079 O O . ILE C 3 18 ? -8.257 42.253 -13.869 1.00 55.74 23 ILE C O 1
ATOM 5084 N N . TYR C 3 19 ? -10.507 42.135 -13.867 1.00 46.89 24 TYR C N 1
ATOM 5085 C CA . TYR C 3 19 ? -10.554 41.103 -14.901 1.00 43.29 24 TYR C CA 1
ATOM 5086 C C . TYR C 3 19 ? -11.957 41.075 -15.498 1.00 43.93 24 TYR C C 1
ATOM 5087 O O . TYR C 3 19 ? -12.774 41.970 -15.252 1.00 46.04 24 TYR C O 1
ATOM 5096 N N . GLY C 3 20 ? -12.229 40.046 -16.294 1.00 42.47 25 GLY C N 1
ATOM 5097 C CA . GLY C 3 20 ? -13.564 39.818 -16.822 1.00 37.78 25 GLY C CA 1
ATOM 5098 C C . GLY C 3 20 ? -14.150 40.989 -17.578 1.00 39.16 25 GLY C C 1
ATOM 5099 O O . GLY C 3 20 ? -15.359 41.236 -17.489 1.00 46.95 25 GLY C O 1
ATOM 5100 N N . VAL C 3 21 ? -13.319 41.721 -18.323 1.00 43.83 26 VAL C N 1
ATOM 5101 C CA . VAL C 3 21 ? -13.835 42.793 -19.164 1.00 37.85 26 VAL C CA 1
ATOM 5102 C C . VAL C 3 21 ? -14.887 42.226 -20.103 1.00 43.22 26 VAL C C 1
ATOM 5103 O O . VAL C 3 21 ? -14.667 41.205 -20.765 1.00 48.50 26 VAL C O 1
ATOM 5107 N N . ASN C 3 22 ? -16.046 42.877 -20.147 1.00 49.85 27 ASN C N 1
ATOM 5108 C CA . ASN C 3 22 ? -17.094 42.579 -21.119 1.00 43.90 27 ASN C CA 1
ATOM 5109 C C . ASN C 3 22 ? -17.212 43.798 -22.023 1.00 43.41 27 ASN C C 1
ATOM 5110 O O . ASN C 3 22 ? -17.669 44.859 -21.586 1.00 47.35 27 ASN C O 1
ATOM 5115 N N . THR C 3 23 ? -16.795 43.648 -23.281 1.00 45.26 28 THR C N 1
ATOM 5116 C CA . THR C 3 23 ? -16.634 44.812 -24.145 1.00 51.98 28 THR C CA 1
ATOM 5117 C C . THR C 3 23 ? -17.979 45.397 -24.566 1.00 49.70 28 THR C C 1
ATOM 5118 O O . THR C 3 23 ? -18.163 46.619 -24.535 1.00 52.45 28 THR C O 1
ATOM 5122 N N . LEU C 3 24 ? -18.934 44.551 -24.958 1.00 44.10 29 LEU C N 1
ATOM 5123 C CA . LEU C 3 24 ? -20.217 45.070 -25.420 1.00 48.65 29 LEU C CA 1
ATOM 5124 C C . LEU C 3 24 ? -20.951 45.801 -24.302 1.00 50.05 29 LEU C C 1
ATOM 5125 O O . LEU C 3 24 ? -21.553 46.857 -24.530 1.00 52.55 29 LEU C O 1
ATOM 5130 N N . GLU C 3 25 ? -20.919 45.252 -23.089 1.00 52.00 30 GLU C N 1
ATOM 5131 C CA . GLU C 3 25 ? -21.568 45.885 -21.949 1.00 54.16 30 GLU C CA 1
ATOM 5132 C C . GLU C 3 25 ? -20.707 46.958 -21.302 1.00 47.91 30 GLU C C 1
ATOM 5133 O O . GLU C 3 25 ? -21.207 47.698 -20.450 1.00 54.43 30 GLU C O 1
ATOM 5139 N N . GLN C 3 26 ? -19.437 47.059 -21.686 1.00 50.28 31 GLN C N 1
ATOM 5140 C CA . GLN C 3 26 ? -18.510 48.019 -21.093 1.00 44.51 31 GLN C CA 1
ATOM 5141 C C . GLN C 3 26 ? -18.480 47.866 -19.574 1.00 44.92 31 GLN C C 1
ATOM 5142 O O . GLN C 3 26 ? -18.640 48.826 -18.820 1.00 51.32 31 GLN C O 1
ATOM 5148 N N . THR C 3 27 ? -18.274 46.630 -19.126 1.00 46.96 32 THR C N 1
ATOM 5149 C CA . THR C 3 27 ? -18.167 46.324 -17.710 1.00 50.20 32 THR C CA 1
ATOM 5150 C C . THR C 3 27 ? -16.872 45.569 -17.438 1.00 53.27 32 THR C C 1
ATOM 5151 O O . THR C 3 27 ? -16.164 45.135 -18.352 1.00 48.86 32 THR C O 1
ATOM 5155 N N . TYR C 3 28 ? -16.574 45.422 -16.150 1.00 47.61 33 TYR C N 1
ATOM 5156 C CA . TYR C 3 28 ? -15.399 44.697 -15.687 1.00 50.97 33 TYR C CA 1
ATOM 5157 C C . TYR C 3 28 ? -15.637 44.318 -14.234 1.00 47.57 33 TYR C C 1
ATOM 5158 O O . TYR C 3 28 ? -16.466 44.919 -13.547 1.00 49.91 33 TYR C O 1
ATOM 5167 N N . LYS C 3 29 ? -14.909 43.306 -13.777 1.00 39.54 34 LYS C N 1
ATOM 5168 C CA . LYS C 3 29 ? -15.065 42.788 -12.427 1.00 43.35 34 LYS C CA 1
ATOM 5169 C C . LYS C 3 29 ? -13.918 43.264 -11.549 1.00 43.62 34 LYS C C 1
ATOM 5170 O O . LYS C 3 29 ? -12.769 43.336 -11.994 1.00 40.16 34 LYS C O 1
ATOM 5176 N N . VAL C 3 30 ? -14.237 43.593 -10.300 1.00 40.23 35 VAL C N 1
ATOM 5177 C CA . VAL C 3 30 ? -13.245 44.033 -9.327 1.00 42.14 35 VAL C CA 1
ATOM 5178 C C . VAL C 3 30 ? -13.466 43.265 -8.032 1.00 46.19 35 VAL C C 1
ATOM 5179 O O . VAL C 3 30 ? -14.580 43.247 -7.496 1.00 44.85 35 VAL C O 1
ATOM 5183 N N . ASP C 3 31 ? -12.409 42.626 -7.542 1.00 40.07 36 ASP C N 1
ATOM 5184 C CA . ASP C 3 31 ? -12.402 41.960 -6.247 1.00 40.83 36 ASP C CA 1
ATOM 5185 C C . ASP C 3 31 ? -11.465 42.725 -5.327 1.00 40.00 36 ASP C C 1
ATOM 5186 O O . ASP C 3 31 ? -10.356 43.083 -5.733 1.00 44.72 36 ASP C O 1
ATOM 5191 N N . GLY C 3 32 ? -11.903 42.986 -4.103 1.00 41.20 37 GLY C N 1
ATOM 5192 C CA . GLY C 3 32 ? -11.056 43.723 -3.189 1.00 34.35 37 GLY C CA 1
ATOM 5193 C C . GLY C 3 32 ? -11.717 43.913 -1.846 1.00 39.11 37 GLY C C 1
ATOM 5194 O O . GLY C 3 32 ? -12.716 43.269 -1.520 1.00 40.61 37 GLY C O 1
ATOM 5195 N N . TYR C 3 33 ? -11.118 44.806 -1.062 1.00 38.67 38 TYR C N 1
ATOM 5196 C CA . TYR C 3 33 ? -11.625 45.189 0.244 1.00 38.48 38 TYR C CA 1
ATOM 5197 C C . TYR C 3 33 ? -11.904 46.686 0.264 1.00 37.67 38 TYR C C 1
ATOM 5198 O O . TYR C 3 33 ? -11.201 47.473 -0.375 1.00 42.99 38 TYR C O 1
ATOM 5207 N N . ILE C 3 34 ? -12.937 47.072 1.004 1.00 39.64 39 ILE C N 1
ATOM 5208 C CA . ILE C 3 34 ? -13.254 48.472 1.253 1.00 31.87 39 ILE C CA 1
ATOM 5209 C C . ILE C 3 34 ? -13.221 48.692 2.758 1.00 37.97 39 ILE C C 1
ATOM 5210 O O . ILE C 3 34 ? -13.854 47.945 3.514 1.00 43.14 39 ILE C O 1
ATOM 5215 N N . VAL C 3 35 ? -12.472 49.699 3.192 1.00 41.24 40 VAL C N 1
ATOM 5216 C CA . VAL C 3 35 ? -12.316 50.015 4.607 1.00 44.43 40 VAL C CA 1
ATOM 5217 C C . VAL C 3 35 ? -12.770 51.453 4.810 1.00 43.74 40 VAL C C 1
ATOM 5218 O O . VAL C 3 35 ? -12.257 52.368 4.154 1.00 41.67 40 VAL C O 1
ATOM 5222 N N . ALA C 3 36 ? -13.729 51.649 5.711 1.00 39.40 41 ALA C N 1
ATOM 5223 C CA . ALA C 3 36 ? -14.274 52.965 6.022 1.00 38.94 41 ALA C CA 1
ATOM 5224 C C . ALA C 3 36 ? -14.130 53.212 7.516 1.00 40.83 41 ALA C C 1
ATOM 5225 O O . ALA C 3 36 ? -14.445 52.334 8.326 1.00 44.50 41 ALA C O 1
ATOM 5227 N N . GLN C 3 37 ? -13.657 54.402 7.877 1.00 36.38 42 GLN C N 1
ATOM 5228 C CA . GLN C 3 37 ? -13.380 54.735 9.267 1.00 40.72 42 GLN C CA 1
ATOM 5229 C C . GLN C 3 37 ? -13.948 56.104 9.608 1.00 40.98 42 GLN C C 1
ATOM 5230 O O . GLN C 3 37 ? -13.802 57.058 8.839 1.00 43.49 42 GLN C O 1
ATOM 5236 N N . TRP C 3 38 ? -14.596 56.192 10.767 1.00 41.78 43 TRP C N 1
ATOM 5237 C CA . TRP C 3 38 ? -15.109 57.454 11.279 1.00 39.62 43 TRP C CA 1
ATOM 5238 C C . TRP C 3 38 ? -15.058 57.401 12.800 1.00 47.91 43 TRP C C 1
ATOM 5239 O O . TRP C 3 38 ? -14.856 56.339 13.396 1.00 46.36 43 TRP C O 1
ATOM 5250 N N . THR C 3 39 ? -15.233 58.562 13.427 1.00 53.52 44 THR C N 1
ATOM 5251 C CA . THR C 3 39 ? -15.180 58.686 14.879 1.00 56.05 44 THR C CA 1
ATOM 5252 C C . THR C 3 39 ? -16.562 59.060 15.400 1.00 54.59 44 THR C C 1
ATOM 5253 O O . THR C 3 39 ? -17.117 60.094 15.011 1.00 59.40 44 THR C O 1
ATOM 5257 N N . GLY C 3 40 ? -17.111 58.218 16.278 1.00 59.26 45 GLY C N 1
ATOM 5258 C CA . GLY C 3 40 ? -18.362 58.479 16.938 1.00 51.62 45 GLY C CA 1
ATOM 5259 C C . GLY C 3 40 ? -18.185 58.795 18.409 1.00 59.00 45 GLY C C 1
ATOM 5260 O O . GLY C 3 40 ? -17.103 59.186 18.868 1.00 60.30 45 GLY C O 1
ATOM 5261 N N . LYS C 3 41 ? -19.266 58.621 19.164 1.00 69.83 46 LYS C N 1
ATOM 5262 C CA . LYS C 3 41 ? -19.215 58.873 20.597 1.00 63.86 46 LYS C CA 1
ATOM 5263 C C . LYS C 3 41 ? -18.468 57.740 21.297 1.00 60.00 46 LYS C C 1
ATOM 5264 O O . LYS C 3 41 ? -18.679 56.567 20.976 1.00 70.18 46 LYS C O 1
ATOM 5266 N N . PRO C 3 42 ? -17.584 58.053 22.257 1.00 62.96 47 PRO C N 1
ATOM 5267 C CA . PRO C 3 42 ? -16.874 56.980 22.969 1.00 64.21 47 PRO C CA 1
ATOM 5268 C C . PRO C 3 42 ? -17.822 55.958 23.572 1.00 62.96 47 PRO C C 1
ATOM 5269 O O . PRO C 3 42 ? -19.022 56.213 23.714 1.00 66.54 47 PRO C O 1
ATOM 5273 N N . ARG C 3 43 ? -17.291 54.793 23.928 1.00 61.54 48 ARG C N 1
ATOM 5274 C CA . ARG C 3 43 ? -18.108 53.734 24.496 1.00 63.87 48 ARG C CA 1
ATOM 5275 C C . ARG C 3 43 ? -17.227 52.855 25.370 1.00 65.76 48 ARG C C 1
ATOM 5276 O O . ARG C 3 43 ? -15.996 52.907 25.299 1.00 62.41 48 ARG C O 1
ATOM 5284 N N . LYS C 3 44 ? -17.875 52.050 26.203 1.00 68.27 49 LYS C N 1
ATOM 5285 C CA . LYS C 3 44 ? -17.174 51.053 26.995 1.00 67.12 49 LYS C CA 1
ATOM 5286 C C . LYS C 3 44 ? -17.171 49.726 26.248 1.00 58.28 49 LYS C C 1
ATOM 5287 O O . LYS C 3 44 ? -18.179 49.327 25.658 1.00 52.92 49 LYS C O 1
ATOM 5293 N N . THR C 3 45 ? -16.028 49.059 26.263 1.00 55.35 50 THR C N 1
ATOM 5294 C CA . THR C 3 45 ? -15.838 47.789 25.584 1.00 53.55 50 THR C CA 1
ATOM 5295 C C . THR C 3 45 ? -15.309 46.762 26.569 1.00 63.55 50 THR C C 1
ATOM 5296 O O . THR C 3 45 ? -14.782 47.117 27.629 1.00 69.68 50 THR C O 1
ATOM 5300 N N . PRO C 3 46 ? -15.439 45.473 26.252 1.00 61.62 51 PRO C N 1
ATOM 5301 C CA . PRO C 3 46 ? -14.871 44.441 27.129 1.00 56.14 51 PRO C CA 1
ATOM 5302 C C . PRO C 3 46 ? -13.379 44.631 27.343 1.00 66.18 51 PRO C C 1
ATOM 5303 O O . PRO C 3 46 ? -12.590 44.513 26.400 1.00 65.48 51 PRO C O 1
ATOM 5307 N N . GLY C 3 47 ? -12.982 44.938 28.576 1.00 66.99 52 GLY C N 1
ATOM 5308 C CA . GLY C 3 47 ? -11.575 45.083 28.894 1.00 65.65 52 GLY C CA 1
ATOM 5309 C C . GLY C 3 47 ? -10.929 46.339 28.361 1.00 65.99 52 GLY C C 1
ATOM 5310 O O . GLY C 3 47 ? -9.700 46.401 28.275 1.00 65.82 52 GLY C O 1
ATOM 5311 N N . ASP C 3 48 ? -11.721 47.348 28.003 1.00 63.63 53 ASP C N 1
ATOM 5312 C CA . ASP C 3 48 ? -11.189 48.600 27.470 1.00 67.34 53 ASP C CA 1
ATOM 5313 C C . ASP C 3 48 ? -10.279 48.337 26.273 1.00 64.23 53 ASP C C 1
ATOM 5314 O O . ASP C 3 48 ? -9.264 49.009 26.073 1.00 68.15 53 ASP C O 1
ATOM 5319 N N . LYS C 3 49 ? -10.650 47.345 25.474 1.00 54.39 54 LYS C N 1
ATOM 5320 C CA . LYS C 3 49 ? -9.934 46.961 24.269 1.00 53.20 54 LYS C CA 1
ATOM 5321 C C . LYS C 3 49 ? -10.857 47.051 23.059 1.00 54.97 54 LYS C C 1
ATOM 5322 O O . LYS C 3 49 ? -12.085 47.067 23.202 1.00 44.81 54 LYS C O 1
ATOM 5324 N N . PRO C 3 50 ? -10.300 47.121 21.849 1.00 53.06 55 PRO C N 1
ATOM 5325 C CA . PRO C 3 50 ? -11.156 47.192 20.657 1.00 50.93 55 PRO C CA 1
ATOM 5326 C C . PRO C 3 50 ? -12.054 45.969 20.549 1.00 47.06 55 PRO C C 1
ATOM 5327 O O . PRO C 3 50 ? -11.631 44.840 20.804 1.00 55.92 55 PRO C O 1
ATOM 5331 N N . LEU C 3 51 ? -13.304 46.205 20.163 1.00 43.12 56 LEU C N 1
ATOM 5332 C CA . LEU C 3 51 ? -14.303 45.150 20.059 1.00 40.39 56 LEU C CA 1
ATOM 5333 C C . LEU C 3 51 ? -14.536 44.803 18.595 1.00 46.60 56 LEU C C 1
ATOM 5334 O O . LEU C 3 51 ? -14.753 45.694 17.767 1.00 41.97 56 LEU C O 1
ATOM 5339 N N . ILE C 3 52 ? -14.494 43.507 18.284 1.00 40.96 57 ILE C N 1
ATOM 5340 C CA . ILE C 3 52 ? -14.716 43.005 16.932 1.00 34.91 57 ILE C CA 1
ATOM 5341 C C . ILE C 3 52 ? -16.121 42.422 16.848 1.00 43.04 57 ILE C C 1
ATOM 5342 O O . ILE C 3 52 ? -16.538 41.650 17.722 1.00 39.72 57 ILE C O 1
ATOM 5347 N N . VAL C 3 53 ? -16.844 42.777 15.786 1.00 39.63 58 VAL C N 1
ATOM 5348 C CA . VAL C 3 53 ? -18.187 42.270 15.520 1.00 36.75 58 VAL C CA 1
ATOM 5349 C C . VAL C 3 53 ? -18.234 41.851 14.056 1.00 40.43 58 VAL C C 1
ATOM 5350 O O . VAL C 3 53 ? -18.033 42.685 13.166 1.00 45.34 58 VAL C O 1
ATOM 5354 N N . GLU C 3 54 ? -18.508 40.573 13.805 1.00 42.10 59 GLU C N 1
ATOM 5355 C CA . GLU C 3 54 ? -18.432 40.013 12.462 1.00 43.72 59 GLU C CA 1
ATOM 5356 C C . GLU C 3 54 ? -19.817 39.712 11.901 1.00 43.80 59 GLU C C 1
ATOM 5357 O O . GLU C 3 54 ? -20.697 39.216 12.613 1.00 42.96 59 GLU C O 1
ATOM 5363 N N . ASN C 3 55 ? -20.001 40.036 10.618 1.00 37.69 60 ASN C N 1
ATOM 5364 C CA . ASN C 3 55 ? -21.109 39.547 9.802 1.00 39.20 60 ASN C CA 1
ATOM 5365 C C . ASN C 3 55 ? -22.482 39.736 10.444 1.00 39.49 60 ASN C C 1
ATOM 5366 O O . ASN C 3 55 ? -22.931 40.873 10.622 1.00 44.05 60 ASN C O 1
ATOM 5371 N N . THR C 3 56 ? -23.174 38.639 10.771 1.00 38.69 61 THR C N 1
ATOM 5372 C CA . THR C 3 56 ? -24.555 38.746 11.241 1.00 39.80 61 THR C CA 1
ATOM 5373 C C . THR C 3 56 ? -24.654 39.601 12.497 1.00 46.20 61 THR C C 1
ATOM 5374 O O . THR C 3 56 ? -25.618 40.356 12.667 1.00 51.59 61 THR C O 1
ATOM 5378 N N . GLN C 3 57 ? -23.672 39.492 13.394 1.00 45.46 62 GLN C N 1
ATOM 5379 C CA . GLN C 3 57 ? -23.727 40.241 14.644 1.00 46.30 62 GLN C CA 1
ATOM 5380 C C . GLN C 3 57 ? -23.797 41.742 14.400 1.00 48.61 62 GLN C C 1
ATOM 5381 O O . GLN C 3 57 ? -24.311 42.481 15.247 1.00 48.26 62 GLN C O 1
ATOM 5387 N N . ILE C 3 58 ? -23.288 42.214 13.259 1.00 43.12 63 ILE C N 1
ATOM 5388 C CA . ILE C 3 58 ? -23.365 43.640 12.955 1.00 46.60 63 ILE C CA 1
ATOM 5389 C C . ILE C 3 58 ? -24.816 44.104 12.977 1.00 48.26 63 ILE C C 1
ATOM 5390 O O . ILE C 3 58 ? -25.126 45.205 13.447 1.00 49.16 63 ILE C O 1
ATOM 5395 N N . GLU C 3 59 ? -25.728 43.265 12.480 1.00 49.95 64 GLU C N 1
ATOM 5396 C CA . GLU C 3 59 ? -27.136 43.645 12.421 1.00 57.89 64 GLU C CA 1
ATOM 5397 C C . GLU C 3 59 ? -27.702 43.894 13.815 1.00 57.89 64 GLU C C 1
ATOM 5398 O O . GLU C 3 59 ? -28.539 44.786 14.004 1.00 53.02 64 GLU C O 1
ATOM 5404 N N . ARG C 3 60 ? -27.255 43.121 14.807 1.00 50.10 65 ARG C N 1
ATOM 5405 C CA . ARG C 3 60 ? -27.745 43.311 16.167 1.00 53.33 65 ARG C CA 1
ATOM 5406 C C . ARG C 3 60 ? -27.359 44.683 16.703 1.00 51.81 65 ARG C C 1
ATOM 5407 O O . ARG C 3 60 ? -28.124 45.304 17.451 1.00 59.86 65 ARG C O 1
ATOM 5415 N N . TRP C 3 61 ? -26.174 45.174 16.330 1.00 50.79 66 TRP C N 1
ATOM 5416 C CA . TRP C 3 61 ? -25.718 46.468 16.827 1.00 47.19 66 TRP C CA 1
ATOM 5417 C C . TRP C 3 61 ? -26.461 47.613 16.153 1.00 49.75 66 TRP C C 1
ATOM 5418 O O . TRP C 3 61 ? -26.734 48.639 16.786 1.00 50.47 66 TRP C O 1
ATOM 5429 N N . ILE C 3 62 ? -26.794 47.460 14.871 1.00 50.95 67 ILE C N 1
ATOM 5430 C CA . ILE C 3 62 ? -27.568 48.489 14.183 1.00 55.40 67 ILE C CA 1
ATOM 5431 C C . ILE C 3 62 ? -28.959 48.607 14.798 1.00 52.26 67 ILE C C 1
ATOM 5432 O O . ILE C 3 62 ? -29.506 49.710 14.919 1.00 55.08 67 ILE C O 1
ATOM 5437 N N . ASN C 3 63 ? -29.552 47.477 15.202 1.00 51.19 68 ASN C N 1
ATOM 5438 C CA . ASN C 3 63 ? -30.850 47.520 15.869 1.00 55.25 68 ASN C CA 1
ATOM 5439 C C . ASN C 3 63 ? -30.772 48.265 17.195 1.00 56.88 68 ASN C C 1
ATOM 5440 O O . ASN C 3 63 ? -31.755 48.884 17.617 1.00 60.50 68 ASN C O 1
ATOM 5445 N N . ASN C 3 64 ? -29.621 48.212 17.864 1.00 58.19 69 ASN C N 1
ATOM 5446 C CA . ASN C 3 64 ? -29.422 48.909 19.128 1.00 49.69 69 ASN C CA 1
ATOM 5447 C C . ASN C 3 64 ? -29.088 50.383 18.951 1.00 44.17 69 ASN C C 1
ATOM 5448 O O . ASN C 3 64 ? -28.819 51.061 19.947 1.00 59.12 69 ASN C O 1
ATOM 5453 N N . GLY C 3 65 ? -29.087 50.892 17.721 1.00 46.08 70 GLY C N 1
ATOM 5454 C CA . GLY C 3 65 ? -28.861 52.302 17.471 1.00 43.17 70 GLY C CA 1
ATOM 5455 C C . GLY C 3 65 ? -27.497 52.652 16.915 1.00 53.36 70 GLY C C 1
ATOM 5456 O O . GLY C 3 65 ? -27.239 53.839 16.676 1.00 50.34 70 GLY C O 1
ATOM 5457 N N . LEU C 3 66 ? -26.614 51.678 16.701 1.00 46.55 71 LEU C N 1
ATOM 5458 C CA . LEU C 3 66 ? -25.303 51.975 16.137 1.00 45.96 71 LEU C CA 1
ATOM 5459 C C . LEU C 3 66 ? -25.447 52.436 14.692 1.00 44.01 71 LEU C C 1
ATOM 5460 O O . LEU C 3 66 ? -26.055 51.751 13.865 1.00 41.19 71 LEU C O 1
ATOM 5465 N N . TRP C 3 67 ? -24.862 53.589 14.388 1.00 43.31 72 TRP C N 1
ATOM 5466 C CA . TRP C 3 67 ? -24.961 54.178 13.061 1.00 37.44 72 TRP C CA 1
ATOM 5467 C C . TRP C 3 67 ? -23.922 53.550 12.141 1.00 46.38 72 TRP C C 1
ATOM 5468 O O . TRP C 3 67 ? -22.715 53.698 12.366 1.00 43.52 72 TRP C O 1
ATOM 5479 N N . VAL C 3 68 ? -24.386 52.852 11.110 1.00 43.43 73 VAL C N 1
ATOM 5480 C CA . VAL C 3 68 ? -23.496 52.238 10.127 1.00 39.91 73 VAL C CA 1
ATOM 5481 C C . VAL C 3 68 ? -24.028 52.570 8.738 1.00 37.88 73 VAL C C 1
ATOM 5482 O O . VAL C 3 68 ? -24.875 51.834 8.215 1.00 43.74 73 VAL C O 1
ATOM 5486 N N . PRO C 3 69 ? -23.561 53.643 8.104 1.00 42.45 74 PRO C N 1
ATOM 5487 C CA . PRO C 3 69 ? -24.202 54.111 6.873 1.00 39.97 74 PRO C CA 1
ATOM 5488 C C . PRO C 3 69 ? -23.869 53.248 5.668 1.00 35.94 74 PRO C C 1
ATOM 5489 O O . PRO C 3 69 ? -22.766 52.718 5.532 1.00 39.99 74 PRO C O 1
ATOM 5493 N N . ALA C 3 70 ? -24.848 53.128 4.776 1.00 36.96 75 ALA C N 1
ATOM 5494 C CA . ALA C 3 70 ? -24.660 52.395 3.534 1.00 35.20 75 ALA C CA 1
ATOM 5495 C C . ALA C 3 70 ? -23.888 53.250 2.538 1.00 38.68 75 ALA C C 1
ATOM 5496 O O . ALA C 3 70 ? -24.260 54.397 2.269 1.00 45.21 75 ALA C O 1
ATOM 5498 N N . LEU C 3 71 ? -22.812 52.693 1.992 1.00 41.40 76 LEU C N 1
ATOM 5499 C CA . LEU C 3 71 ? -22.009 53.357 0.972 1.00 45.95 76 LEU C CA 1
ATOM 5500 C C . LEU C 3 71 ? -22.204 52.617 -0.344 1.00 44.08 76 LEU C C 1
ATOM 5501 O O . LEU C 3 71 ? -21.835 51.444 -0.459 1.00 54.73 76 LEU C O 1
ATOM 5506 N N . GLU C 3 72 ? -22.782 53.298 -1.328 1.00 32.59 77 GLU C N 1
ATOM 5507 C CA . GLU C 3 72 ? -23.117 52.658 -2.590 1.00 41.45 77 GLU C CA 1
ATOM 5508 C C . GLU C 3 72 ? -21.986 52.818 -3.597 1.00 37.52 77 GLU C C 1
ATOM 5509 O O . GLU C 3 72 ? -21.353 53.874 -3.684 1.00 41.06 77 GLU C O 1
ATOM 5515 N N . PHE C 3 73 ? -21.728 51.753 -4.348 1.00 34.48 78 PHE C N 1
ATOM 5516 C CA . PHE C 3 73 ? -20.901 51.845 -5.544 1.00 35.58 78 PHE C CA 1
ATOM 5517 C C . PHE C 3 73 ? -21.768 52.411 -6.661 1.00 39.74 78 PHE C C 1
ATOM 5518 O O . PHE C 3 73 ? -22.686 51.739 -7.144 1.00 39.80 78 PHE C O 1
ATOM 5526 N N . ILE C 3 74 ? -21.488 53.650 -7.066 1.00 33.13 79 ILE C N 1
ATOM 5527 C CA . ILE C 3 74 ? -22.323 54.314 -8.061 1.00 29.09 79 ILE C CA 1
ATOM 5528 C C . ILE C 3 74 ? -22.289 53.557 -9.381 1.00 37.87 79 ILE C C 1
ATOM 5529 O O . ILE C 3 74 ? -23.306 53.451 -10.077 1.00 39.38 79 ILE C O 1
ATOM 5534 N N . ASN C 3 75 ? -21.126 53.025 -9.757 1.00 42.52 80 ASN C N 1
ATOM 5535 C CA . ASN C 3 75 ? -20.965 52.408 -11.068 1.00 39.80 80 ASN C CA 1
ATOM 5536 C C . ASN C 3 75 ? -20.905 50.886 -10.992 1.00 44.94 80 ASN C C 1
ATOM 5537 O O . ASN C 3 75 ? -20.392 50.243 -11.914 1.00 42.13 80 ASN C O 1
ATOM 5542 N N . VAL C 3 76 ? -21.433 50.293 -9.926 1.00 40.63 81 VAL C N 1
ATOM 5543 C CA . VAL C 3 76 ? -21.572 48.844 -9.873 1.00 45.43 81 VAL C CA 1
ATOM 5544 C C . VAL C 3 76 ? -22.818 48.448 -10.654 1.00 44.37 81 VAL C C 1
ATOM 5545 O O . VAL C 3 76 ? -23.770 49.226 -10.785 1.00 50.05 81 VAL C O 1
ATOM 5549 N N . VAL C 3 77 ? -22.813 47.231 -11.180 1.00 43.54 82 VAL C N 1
ATOM 5550 C CA . VAL C 3 77 ? -23.939 46.690 -11.930 1.00 42.42 82 VAL C CA 1
ATOM 5551 C C . VAL C 3 77 ? -24.530 45.575 -11.081 1.00 42.40 82 VAL C C 1
ATOM 5552 O O . VAL C 3 77 ? -23.888 44.541 -10.865 1.00 47.34 82 VAL C O 1
ATOM 5556 N N . GLY C 3 78 ? -25.748 45.791 -10.588 1.00 43.40 83 GLY C N 1
ATOM 5557 C CA . GLY C 3 78 ? -26.376 44.856 -9.680 1.00 40.33 83 GLY C CA 1
ATOM 5558 C C . GLY C 3 78 ? -25.787 44.949 -8.285 1.00 46.65 83 GLY C C 1
ATOM 5559 O O . GLY C 3 78 ? -24.923 45.774 -7.986 1.00 44.25 83 GLY C O 1
ATOM 5560 N N . SER C 3 79 ? -26.277 44.082 -7.409 1.00 46.88 84 SER C N 1
ATOM 5561 C CA . SER C 3 79 ? -25.772 44.028 -6.045 1.00 44.62 84 SER C CA 1
ATOM 5562 C C . SER C 3 79 ? -24.408 43.350 -6.037 1.00 48.24 84 SER C C 1
ATOM 5563 O O . SER C 3 79 ? -24.293 42.216 -6.513 1.00 55.96 84 SER C O 1
ATOM 5566 N N . PRO C 3 80 ? -23.359 43.994 -5.529 1.00 49.60 85 PRO C N 1
ATOM 5567 C CA . PRO C 3 80 ? -22.057 43.323 -5.457 1.00 46.34 85 PRO C CA 1
ATOM 5568 C C . PRO C 3 80 ? -22.093 42.149 -4.489 1.00 43.72 85 PRO C C 1
ATOM 5569 O O . PRO C 3 80 ? -22.906 42.088 -3.565 1.00 45.23 85 PRO C O 1
ATOM 5573 N N . ASP C 3 81 ? -21.189 41.200 -4.723 1.00 46.88 86 ASP C N 1
ATOM 5574 C CA . ASP C 3 81 ? -21.097 39.997 -3.896 1.00 46.77 86 ASP C CA 1
ATOM 5575 C C . ASP C 3 81 ? -20.226 40.324 -2.689 1.00 49.40 86 ASP C C 1
ATOM 5576 O O . ASP C 3 81 ? -19.000 40.212 -2.726 1.00 48.04 86 ASP C O 1
ATOM 5581 N N . THR C 3 82 ? -20.871 40.741 -1.603 1.00 44.13 87 THR C N 1
ATOM 5582 C CA . THR C 3 82 ? -20.162 41.073 -0.374 1.00 44.47 87 THR C CA 1
ATOM 5583 C C . THR C 3 82 ? -19.825 39.790 0.374 1.00 41.45 87 THR C C 1
ATOM 5584 O O . THR C 3 82 ? -20.718 38.997 0.691 1.00 44.69 87 THR C O 1
ATOM 5588 N N . GLY C 3 83 ? -18.539 39.579 0.643 1.00 41.51 88 GLY C N 1
ATOM 5589 C CA . GLY C 3 83 ? -18.107 38.446 1.434 1.00 34.09 88 GLY C CA 1
ATOM 5590 C C . GLY C 3 83 ? -18.118 38.776 2.910 1.00 39.58 88 GLY C C 1
ATOM 5591 O O . GLY C 3 83 ? -19.073 39.381 3.408 1.00 41.30 88 GLY C O 1
ATOM 5592 N N . ASN C 3 84 ? -17.064 38.393 3.622 1.00 36.18 89 ASN C N 1
ATOM 5593 C CA . ASN C 3 84 ? -16.977 38.719 5.037 1.00 38.94 89 ASN C CA 1
ATOM 5594 C C . ASN C 3 84 ? -16.998 40.230 5.233 1.00 38.15 89 ASN C C 1
ATOM 5595 O O . ASN C 3 84 ? -16.481 40.994 4.415 1.00 37.76 89 ASN C O 1
ATOM 5600 N N . LYS C 3 85 ? -17.624 40.660 6.327 1.00 33.02 90 LYS C N 1
ATOM 5601 C CA . LYS C 3 85 ? -17.616 42.060 6.725 1.00 40.07 90 LYS C CA 1
ATOM 5602 C C . LYS C 3 85 ? -17.471 42.124 8.237 1.00 38.85 90 LYS C C 1
ATOM 5603 O O . LYS C 3 85 ? -17.824 41.180 8.949 1.00 37.51 90 LYS C O 1
ATOM 5609 N N . ARG C 3 86 ? -16.927 43.235 8.724 1.00 37.55 91 ARG C N 1
ATOM 5610 C CA . ARG C 3 86 ? -16.577 43.329 10.132 1.00 40.87 91 ARG C CA 1
ATOM 5611 C C . ARG C 3 86 ? -16.610 44.781 10.581 1.00 39.86 91 ARG C C 1
ATOM 5612 O O . ARG C 3 86 ? -16.394 45.701 9.788 1.00 42.95 91 ARG C O 1
ATOM 5620 N N . LEU C 3 87 ? -16.902 44.970 11.864 1.00 37.15 92 LEU C N 1
ATOM 5621 C CA . LEU C 3 87 ? -16.792 46.258 12.530 1.00 42.92 92 LEU C CA 1
ATOM 5622 C C . LEU C 3 87 ? -15.772 46.151 13.654 1.00 44.18 92 LEU C C 1
ATOM 5623 O O . LEU C 3 87 ? -15.667 45.108 14.309 1.00 46.12 92 LEU C O 1
ATOM 5628 N N . MET C 3 88 ? -15.024 47.229 13.873 1.00 40.95 93 MET C N 1
ATOM 5629 C CA . MET C 3 88 ? -14.116 47.338 15.009 1.00 42.44 93 MET C CA 1
ATOM 5630 C C . MET C 3 88 ? -14.484 48.597 15.781 1.00 47.74 93 MET C C 1
ATOM 5631 O O . MET C 3 88 ? -14.421 49.704 15.235 1.00 43.41 93 MET C O 1
ATOM 5636 N N . LEU C 3 89 ? -14.881 48.425 17.040 1.00 45.53 94 LEU C N 1
ATOM 5637 C CA . LEU C 3 89 ? -15.344 49.521 17.883 1.00 46.63 94 LEU C CA 1
ATOM 5638 C C . LEU C 3 89 ? -14.314 49.786 18.972 1.00 49.16 94 LEU C C 1
ATOM 5639 O O . LEU C 3 89 ? -14.026 48.904 19.788 1.00 51.36 94 LEU C O 1
ATOM 5644 N N . PHE C 3 90 ? -13.769 51.006 18.988 1.00 46.40 95 PHE C N 1
ATOM 5645 C CA . PHE C 3 90 ? -12.774 51.383 19.978 1.00 50.45 95 PHE C CA 1
ATOM 5646 C C . PHE C 3 90 ? -13.423 52.156 21.119 1.00 53.27 95 PHE C C 1
ATOM 5647 O O . PHE C 3 90 ? -14.470 52.784 20.934 1.00 58.28 95 PHE C O 1
ATOM 5655 N N . PRO C 3 91 ? -12.831 52.127 22.318 1.00 61.06 96 PRO C N 1
ATOM 5656 C CA . PRO C 3 91 ? -13.432 52.883 23.431 1.00 58.99 96 PRO C CA 1
ATOM 5657 C C . PRO C 3 91 ? -13.487 54.380 23.175 1.00 62.41 96 PRO C C 1
ATOM 5658 O O . PRO C 3 91 ? -14.466 55.033 23.560 1.00 61.22 96 PRO C O 1
ATOM 5662 N N . ASP C 3 92 ? -12.467 54.944 22.523 1.00 58.98 97 ASP C N 1
ATOM 5663 C CA . ASP C 3 92 ? -12.423 56.383 22.296 1.00 61.98 97 ASP C CA 1
ATOM 5664 C C . ASP C 3 92 ? -13.446 56.860 21.272 1.00 67.44 97 ASP C C 1
ATOM 5665 O O . ASP C 3 92 ? -13.566 58.072 21.069 1.00 74.65 97 ASP C O 1
ATOM 5670 N N . GLY C 3 93 ? -14.175 55.952 20.625 1.00 62.03 98 GLY C N 1
ATOM 5671 C CA . GLY C 3 93 ? -15.236 56.315 19.705 1.00 61.81 98 GLY C CA 1
ATOM 5672 C C . GLY C 3 93 ? -14.991 55.937 18.256 1.00 57.31 98 GLY C C 1
ATOM 5673 O O . GLY C 3 93 ? -15.916 56.045 17.443 1.00 51.75 98 GLY C O 1
ATOM 5674 N N . ARG C 3 94 ? -13.785 55.502 17.901 1.00 50.85 99 ARG C N 1
ATOM 5675 C CA . ARG C 3 94 ? -13.514 55.116 16.522 1.00 49.62 99 ARG C CA 1
ATOM 5676 C C . ARG C 3 94 ? -14.377 53.931 16.107 1.00 47.33 99 ARG C C 1
ATOM 5677 O O . ARG C 3 94 ? -14.650 53.026 16.900 1.00 40.70 99 ARG C O 1
ATOM 5685 N N . VAL C 3 95 ? -14.796 53.941 14.845 1.00 38.40 100 VAL C N 1
ATOM 5686 C CA . VAL C 3 95 ? -15.517 52.834 14.232 1.00 44.32 100 VAL C CA 1
ATOM 5687 C C . VAL C 3 95 ? -14.883 52.574 12.874 1.00 42.95 100 VAL C C 1
ATOM 5688 O O . VAL C 3 95 ? -14.752 53.496 12.061 1.00 43.55 100 VAL C O 1
ATOM 5692 N N . ILE C 3 96 ? -14.478 51.331 12.634 1.00 46.23 101 ILE C N 1
ATOM 5693 C CA . ILE C 3 96 ? -13.909 50.922 11.356 1.00 42.42 101 ILE C CA 1
ATOM 5694 C C . ILE C 3 96 ? -14.788 49.822 10.779 1.00 41.90 101 ILE C C 1
ATOM 5695 O O . ILE C 3 96 ? -15.067 48.824 11.454 1.00 45.24 101 ILE C O 1
ATOM 5700 N N . TYR C 3 97 ? -15.233 50.014 9.542 1.00 39.82 102 TYR C N 1
ATOM 5701 C CA . TYR C 3 97 ? -15.980 49.011 8.794 1.00 39.77 102 TYR C CA 1
ATOM 5702 C C . TYR C 3 97 ? -15.091 48.466 7.684 1.00 38.52 102 TYR C C 1
ATOM 5703 O O . TYR C 3 97 ? -14.441 49.238 6.973 1.00 41.41 102 TYR C O 1
ATOM 5712 N N . ASN C 3 98 ? -15.067 47.143 7.537 1.00 41.34 103 ASN C N 1
ATOM 5713 C CA . ASN C 3 98 ? -14.217 46.478 6.557 1.00 41.49 103 ASN C CA 1
ATOM 5714 C C . ASN C 3 98 ? -15.013 45.365 5.896 1.00 36.99 103 ASN C C 1
ATOM 5715 O O . ASN C 3 98 ? -15.755 44.646 6.569 1.00 42.50 103 ASN C O 1
ATOM 5720 N N . ALA C 3 99 ? -14.857 45.221 4.582 1.00 36.63 104 ALA C N 1
ATOM 5721 C CA . ALA C 3 99 ? -15.637 44.237 3.847 1.00 43.74 104 ALA C CA 1
ATOM 5722 C C . ALA C 3 99 ? -14.908 43.817 2.580 1.00 39.78 104 ALA C C 1
ATOM 5723 O O . ALA C 3 99 ? -14.336 44.650 1.873 1.00 36.34 104 ALA C O 1
ATOM 5725 N N . ARG C 3 100 ? -14.930 42.513 2.313 1.00 41.27 105 ARG C N 1
ATOM 5726 C CA . ARG C 3 100 ? -14.545 41.974 1.017 1.00 35.43 105 ARG C CA 1
ATOM 5727 C C . ARG C 3 100 ? -15.708 42.142 0.048 1.00 37.58 105 ARG C C 1
ATOM 5728 O O . ARG C 3 100 ? -16.871 41.944 0.416 1.00 41.71 105 ARG C O 1
ATOM 5736 N N . PHE C 3 101 ? -15.400 42.517 -1.192 1.00 36.33 106 PHE C N 1
ATOM 5737 C CA . PHE C 3 101 ? -16.440 42.689 -2.196 1.00 37.53 106 PHE C CA 1
ATOM 5738 C C . PHE C 3 101 ? -15.976 42.162 -3.545 1.00 41.99 106 PHE C C 1
ATOM 5739 O O . PHE C 3 101 ? -14.793 42.228 -3.888 1.00 43.87 106 PHE C O 1
ATOM 5747 N N . LEU C 3 102 ? -16.937 41.641 -4.306 1.00 40.91 107 LEU C N 1
ATOM 5748 C CA . LEU C 3 102 ? -16.760 41.330 -5.719 1.00 41.71 107 LEU C CA 1
ATOM 5749 C C . LEU C 3 102 ? -17.937 41.926 -6.473 1.00 41.56 107 LEU C C 1
ATOM 5750 O O . LEU C 3 102 ? -19.093 41.628 -6.155 1.00 41.71 107 LEU C O 1
ATOM 5755 N N . GLY C 3 103 ? -17.649 42.762 -7.462 1.00 37.90 108 GLY C N 1
ATOM 5756 C CA . GLY C 3 103 ? -18.709 43.396 -8.219 1.00 38.91 108 GLY C CA 1
ATOM 5757 C C . GLY C 3 103 ? -18.307 43.616 -9.659 1.00 40.48 108 GLY C C 1
ATOM 5758 O O . GLY C 3 103 ? -17.122 43.606 -10.007 1.00 46.11 108 GLY C O 1
ATOM 5759 N N . SER C 3 104 ? -19.321 43.798 -10.498 1.00 44.37 109 SER C N 1
ATOM 5760 C CA . SER C 3 104 ? -19.138 44.199 -11.885 1.00 44.01 109 SER C CA 1
ATOM 5761 C C . SER C 3 104 ? -19.388 45.696 -11.991 1.00 46.71 109 SER C C 1
ATOM 5762 O O . SER C 3 104 ? -20.413 46.193 -11.514 1.00 48.69 109 SER C O 1
ATOM 5765 N N . PHE C 3 105 ? -18.454 46.410 -12.606 1.00 44.41 110 PHE C N 1
ATOM 5766 C CA . PHE C 3 105 ? -18.502 47.862 -12.669 1.00 45.34 110 PHE C CA 1
ATOM 5767 C C . PHE C 3 105 ? -18.525 48.317 -14.119 1.00 44.10 110 PHE C C 1
ATOM 5768 O O . PHE C 3 105 ? -17.886 47.708 -14.980 1.00 46.57 110 PHE C O 1
ATOM 5776 N N . SER C 3 106 ? -19.270 49.386 -14.380 1.00 47.70 111 SER C N 1
ATOM 5777 C CA . SER C 3 106 ? -19.409 49.940 -15.717 1.00 50.15 111 SER C CA 1
ATOM 5778 C C . SER C 3 106 ? -18.583 51.215 -15.846 1.00 44.06 111 SER C C 1
ATOM 5779 O O . SER C 3 106 ? -18.274 51.888 -14.861 1.00 44.62 111 SER C O 1
ATOM 5782 N N A ASN C 3 107 ? -18.211 51.532 -17.080 0.50 46.17 112 ASN C N 1
ATOM 5783 N N B ASN C 3 107 ? -18.250 51.547 -17.090 0.50 45.87 112 ASN C N 1
ATOM 5784 C CA A ASN C 3 107 ? -17.498 52.769 -17.369 0.50 50.20 112 ASN C CA 1
ATOM 5785 C CA B ASN C 3 107 ? -17.389 52.681 -17.397 0.50 50.40 112 ASN C CA 1
ATOM 5786 C C A ASN C 3 107 ? -17.493 52.957 -18.878 0.50 53.27 112 ASN C C 1
ATOM 5787 C C B ASN C 3 107 ? -17.478 52.942 -18.893 0.50 53.23 112 ASN C C 1
ATOM 5788 O O A ASN C 3 107 ? -17.837 52.050 -19.640 0.50 52.70 112 ASN C O 1
ATOM 5789 O O B ASN C 3 107 ? -17.884 52.068 -19.666 0.50 53.05 112 ASN C O 1
ATOM 5798 N N . ASP C 3 108 ? -17.098 54.153 -19.296 1.00 56.83 113 ASP C N 1
ATOM 5799 C CA . ASP C 3 108 ? -17.012 54.487 -20.713 1.00 50.16 113 ASP C CA 1
ATOM 5800 C C . ASP C 3 108 ? -15.714 53.907 -21.257 1.00 53.33 113 ASP C C 1
ATOM 5801 O O . ASP C 3 108 ? -14.624 54.379 -20.917 1.00 58.10 113 ASP C O 1
ATOM 5806 N N . MET C 3 109 ? -15.825 52.874 -22.088 1.00 50.79 114 MET C N 1
ATOM 5807 C CA . MET C 3 109 ? -14.671 52.182 -22.643 1.00 47.76 114 MET C CA 1
ATOM 5808 C C . MET C 3 109 ? -14.717 52.276 -24.159 1.00 50.90 114 MET C C 1
ATOM 5809 O O . MET C 3 109 ? -15.769 52.056 -24.767 1.00 60.48 114 MET C O 1
ATOM 5814 N N . ASP C 3 110 ? -13.575 52.603 -24.759 1.00 55.23 115 ASP C N 1
ATOM 5815 C CA . ASP C 3 110 ? -13.453 52.814 -26.198 1.00 47.79 115 ASP C CA 1
ATOM 5816 C C . ASP C 3 110 ? -12.440 51.812 -26.733 1.00 48.35 115 ASP C C 1
ATOM 5817 O O . ASP C 3 110 ? -11.247 51.906 -26.426 1.00 54.23 115 ASP C O 1
ATOM 5822 N N . PHE C 3 111 ? -12.914 50.853 -27.531 1.00 45.84 116 PHE C N 1
ATOM 5823 C CA . PHE C 3 111 ? -12.078 49.774 -28.040 1.00 49.22 116 PHE C CA 1
ATOM 5824 C C . PHE C 3 111 ? -11.762 49.930 -29.525 1.00 56.48 116 PHE C C 1
ATOM 5825 O O . PHE C 3 111 ? -11.353 48.960 -30.172 1.00 57.66 116 PHE C O 1
ATOM 5833 N N . ARG C 3 112 ? -11.929 51.133 -30.078 1.00 54.58 117 ARG C N 1
ATOM 5834 C CA . ARG C 3 112 ? -11.732 51.313 -31.514 1.00 58.44 117 ARG C CA 1
ATOM 5835 C C . ARG C 3 112 ? -10.287 51.043 -31.917 1.00 62.08 117 ARG C C 1
ATOM 5836 O O . ARG C 3 112 ? -10.030 50.467 -32.980 1.00 59.38 117 ARG C O 1
ATOM 5844 N N . LEU C 3 113 ? -9.331 51.449 -31.083 1.00 60.65 118 LEU C N 1
ATOM 5845 C CA . LEU C 3 113 ? -7.920 51.199 -31.346 1.00 54.07 118 LEU C CA 1
ATOM 5846 C C . LEU C 3 113 ? -7.488 49.786 -30.964 1.00 54.25 118 LEU C C 1
ATOM 5847 O O . LEU C 3 113 ? -6.288 49.495 -30.987 1.00 58.35 118 LEU C O 1
ATOM 5852 N N . PHE C 3 114 ? -8.427 48.919 -30.607 1.00 55.34 119 PHE C N 1
ATOM 5853 C CA . PHE C 3 114 ? -8.097 47.533 -30.310 1.00 50.40 119 PHE C CA 1
ATOM 5854 C C . PHE C 3 114 ? -7.251 46.953 -31.442 1.00 58.57 119 PHE C C 1
ATOM 5855 O O . PHE C 3 114 ? -7.556 47.184 -32.620 1.00 60.34 119 PHE C O 1
ATOM 5863 N N . PRO C 3 115 ? -6.194 46.175 -31.137 1.00 60.02 120 PRO C N 1
ATOM 5864 C CA . PRO C 3 115 ? -5.748 45.705 -29.819 1.00 57.40 120 PRO C CA 1
ATOM 5865 C C . PRO C 3 115 ? -4.732 46.605 -29.111 1.00 55.24 120 PRO C C 1
ATOM 5866 O O . PRO C 3 115 ? -4.028 46.132 -28.220 1.00 54.27 120 PRO C O 1
ATOM 5870 N N . PHE C 3 116 ? -4.658 47.878 -29.494 1.00 55.85 121 PHE C N 1
ATOM 5871 C CA . PHE C 3 116 ? -3.714 48.817 -28.901 1.00 56.51 121 PHE C CA 1
ATOM 5872 C C . PHE C 3 116 ? -4.417 49.852 -28.029 1.00 57.14 121 PHE C C 1
ATOM 5873 O O . PHE C 3 116 ? -3.952 50.988 -27.902 1.00 63.83 121 PHE C O 1
ATOM 5881 N N . ASP C 3 117 ? -5.530 49.467 -27.413 1.00 57.46 122 ASP C N 1
ATOM 5882 C CA . ASP C 3 117 ? -6.362 50.391 -26.661 1.00 52.77 122 ASP C CA 1
ATOM 5883 C C . ASP C 3 117 ? -5.873 50.536 -25.225 1.00 52.16 122 ASP C C 1
ATOM 5884 O O . ASP C 3 117 ? -5.275 49.623 -24.651 1.00 58.28 122 ASP C O 1
ATOM 5889 N N . ARG C 3 118 ? -6.132 51.709 -24.654 1.00 54.58 123 ARG C N 1
ATOM 5890 C CA . ARG C 3 118 ? -5.900 51.984 -23.243 1.00 52.94 123 ARG C CA 1
ATOM 5891 C C . ARG C 3 118 ? -7.241 52.267 -22.583 1.00 54.82 123 ARG C C 1
ATOM 5892 O O . ARG C 3 118 ? -8.128 52.868 -23.198 1.00 55.11 123 ARG C O 1
ATOM 5894 N N . GLN C 3 119 ? -7.396 51.827 -21.337 1.00 56.21 124 GLN C N 1
ATOM 5895 C CA . GLN C 3 119 ? -8.660 51.961 -20.633 1.00 52.72 124 GLN C CA 1
ATOM 5896 C C . GLN C 3 119 ? -8.438 52.545 -19.246 1.00 58.97 124 GLN C C 1
ATOM 5897 O O . GLN C 3 119 ? -7.358 52.420 -18.663 1.00 57.68 124 GLN C O 1
ATOM 5903 N N . GLN C 3 120 ? -9.483 53.189 -18.732 1.00 59.80 125 GLN C N 1
ATOM 5904 C CA . GLN C 3 120 ? -9.511 53.737 -17.379 1.00 50.19 125 GLN C CA 1
ATOM 5905 C C . GLN C 3 120 ? -10.576 52.970 -16.603 1.00 53.04 125 GLN C C 1
ATOM 5906 O O . GLN C 3 120 ? -11.775 53.193 -16.798 1.00 54.65 125 GLN C O 1
ATOM 5912 N N . PHE C 3 121 ? -10.144 52.057 -15.739 1.00 49.46 126 PHE C N 1
ATOM 5913 C CA . PHE C 3 121 ? -11.064 51.348 -14.861 1.00 46.84 126 PHE C CA 1
ATOM 5914 C C . PHE C 3 121 ? -11.344 52.204 -13.632 1.00 47.60 126 PHE C C 1
ATOM 5915 O O . PHE C 3 121 ? -10.416 52.633 -12.939 1.00 43.17 126 PHE C O 1
ATOM 5923 N N . VAL C 3 122 ? -12.622 52.454 -13.362 1.00 39.28 127 VAL C N 1
ATOM 5924 C CA . VAL C 3 122 ? -13.027 53.453 -12.382 1.00 44.78 127 VAL C CA 1
ATOM 5925 C C . VAL C 3 122 ? -13.902 52.809 -11.316 1.00 43.78 127 VAL C C 1
ATOM 5926 O O . VAL C 3 122 ? -14.722 51.933 -11.608 1.00 36.97 127 VAL C O 1
ATOM 5930 N N . LEU C 3 123 ? -13.701 53.242 -10.073 1.00 42.86 128 LEU C N 1
ATOM 5931 C CA . LEU C 3 123 ? -14.600 52.951 -8.966 1.00 39.65 128 LEU C CA 1
ATOM 5932 C C . LEU C 3 123 ? -15.156 54.264 -8.433 1.00 42.02 128 LEU C C 1
ATOM 5933 O O . LEU C 3 123 ? -14.392 55.182 -8.117 1.00 39.42 128 LEU C O 1
ATOM 5938 N N . GLU C 3 124 ? -16.479 54.354 -8.334 1.00 39.12 129 GLU C N 1
ATOM 5939 C CA . GLU C 3 124 ? -17.141 55.539 -7.799 1.00 41.97 129 GLU C CA 1
ATOM 5940 C C . GLU C 3 124 ? -17.946 55.153 -6.567 1.00 41.60 129 GLU C C 1
ATOM 5941 O O . GLU C 3 124 ? -18.796 54.258 -6.626 1.00 41.04 129 GLU C O 1
ATOM 5947 N N . LEU C 3 125 ? -17.675 55.832 -5.456 1.00 40.17 130 LEU C N 1
ATOM 5948 C CA . LEU C 3 125 ? -18.266 55.515 -4.165 1.00 40.64 130 LEU C CA 1
ATOM 5949 C C . LEU C 3 125 ? -18.970 56.747 -3.615 1.00 38.62 130 LEU C C 1
ATOM 5950 O O . LEU C 3 125 ? -18.465 57.868 -3.736 1.00 39.92 130 LEU C O 1
ATOM 5955 N N . GLU C 3 126 ? -20.141 56.539 -3.016 1.00 43.10 131 GLU C N 1
ATOM 5956 C CA . GLU C 3 126 ? -20.940 57.652 -2.510 1.00 41.30 131 GLU C CA 1
ATOM 5957 C C . GLU C 3 126 ? -21.883 57.122 -1.444 1.00 36.44 131 GLU C C 1
ATOM 5958 O O . GLU C 3 126 ? -22.344 55.987 -1.551 1.00 44.89 131 GLU C O 1
ATOM 5964 N N . PRO C 3 127 ? -22.174 57.904 -0.399 1.00 38.48 132 PRO C N 1
ATOM 5965 C CA . PRO C 3 127 ? -23.180 57.452 0.572 1.00 36.15 132 PRO C CA 1
ATOM 5966 C C . PRO C 3 127 ? -24.551 57.374 -0.080 1.00 35.15 132 PRO C C 1
ATOM 5967 O O . PRO C 3 127 ? -24.922 58.221 -0.896 1.00 36.27 132 PRO C O 1
ATOM 5971 N N . PHE C 3 128 ? -25.305 56.338 0.284 1.00 39.97 133 PHE C N 1
ATOM 5972 C CA . PHE C 3 128 ? -26.607 56.118 -0.333 1.00 42.20 133 PHE C CA 1
ATOM 5973 C C . PHE C 3 128 ? -27.676 57.064 0.202 1.00 41.75 133 PHE C C 1
ATOM 5974 O O . PHE C 3 128 ? -28.614 57.399 -0.529 1.00 40.44 133 PHE C O 1
ATOM 5982 N N . SER C 3 129 ? -27.555 57.514 1.456 1.00 39.23 134 SER C N 1
ATOM 5983 C CA . SER C 3 129 ? -28.638 58.233 2.116 1.00 42.90 134 SER C CA 1
ATOM 5984 C C . SER C 3 129 ? -28.232 59.546 2.767 1.00 42.51 134 SER C C 1
ATOM 5985 O O . SER C 3 129 ? -29.120 60.332 3.114 1.00 46.76 134 SER C O 1
ATOM 5988 N N . TYR C 3 130 ? -26.943 59.816 2.942 1.00 43.38 135 TYR C N 1
ATOM 5989 C CA . TYR C 3 130 ? -26.485 60.933 3.759 1.00 37.69 135 TYR C CA 1
ATOM 5990 C C . TYR C 3 130 ? -25.756 61.937 2.883 1.00 38.93 135 TYR C C 1
ATOM 5991 O O . TYR C 3 130 ? -24.771 61.590 2.225 1.00 41.75 135 TYR C O 1
ATOM 6000 N N . ASN C 3 131 ? -26.254 63.173 2.863 1.00 41.37 136 ASN C N 1
ATOM 6001 C CA . ASN C 3 131 ? -25.619 64.245 2.113 1.00 47.70 136 ASN C CA 1
ATOM 6002 C C . ASN C 3 131 ? -24.337 64.696 2.817 1.00 43.90 136 ASN C C 1
ATOM 6003 O O . ASN C 3 131 ? -24.002 64.243 3.917 1.00 38.98 136 ASN C O 1
ATOM 6008 N N . ASN C 3 132 ? -23.608 65.606 2.164 1.00 37.59 137 ASN C N 1
ATOM 6009 C CA . ASN C 3 132 ? -22.326 66.047 2.701 1.00 37.88 137 ASN C CA 1
ATOM 6010 C C . ASN C 3 132 ? -22.467 66.972 3.907 1.00 46.29 137 ASN C C 1
ATOM 6011 O O . ASN C 3 132 ? -21.442 67.396 4.455 1.00 50.51 137 ASN C O 1
ATOM 6016 N N . GLN C 3 133 ? -23.689 67.293 4.339 1.00 39.85 138 GLN C N 1
ATOM 6017 C CA . GLN C 3 133 ? -23.881 67.929 5.638 1.00 45.11 138 GLN C CA 1
ATOM 6018 C C . GLN C 3 133 ? -23.870 66.914 6.771 1.00 46.82 138 GLN C C 1
ATOM 6019 O O . GLN C 3 133 ? -23.607 67.285 7.921 1.00 46.71 138 GLN C O 1
ATOM 6025 N N . GLN C 3 134 ? -24.146 65.647 6.463 1.00 49.63 139 GLN C N 1
ATOM 6026 C CA . GLN C 3 134 ? -24.163 64.572 7.442 1.00 46.99 139 GLN C CA 1
ATOM 6027 C C . GLN C 3 134 ? -22.983 63.624 7.308 1.00 47.44 139 GLN C C 1
ATOM 6028 O O . GLN C 3 134 ? -22.504 63.108 8.321 1.00 44.48 139 GLN C O 1
ATOM 6034 N N . LEU C 3 135 ? -22.498 63.395 6.089 1.00 44.18 140 LEU C N 1
ATOM 6035 C CA . LEU C 3 135 ? -21.416 62.445 5.852 1.00 42.98 140 LEU C CA 1
ATOM 6036 C C . LEU C 3 135 ? -20.596 62.927 4.667 1.00 39.13 140 LEU C C 1
ATOM 6037 O O . LEU C 3 135 ? -21.120 63.036 3.555 1.00 39.84 140 LEU C O 1
ATOM 6042 N N . ARG C 3 136 ? -19.313 63.195 4.898 1.00 38.71 141 ARG C N 1
ATOM 6043 C CA . ARG C 3 136 ? -18.411 63.648 3.849 1.00 44.13 141 ARG C CA 1
ATOM 6044 C C . ARG C 3 136 ? -17.118 62.848 3.902 1.00 44.13 141 ARG C C 1
ATOM 6045 O O . ARG C 3 136 ? -16.608 62.541 4.985 1.00 41.67 141 ARG C O 1
ATOM 6053 N N . PHE C 3 137 ? -16.593 62.508 2.728 1.00 36.74 142 PHE C N 1
ATOM 6054 C CA . PHE C 3 137 ? -15.344 61.764 2.639 1.00 40.19 142 PHE C CA 1
ATOM 6055 C C . PHE C 3 137 ? -14.158 62.698 2.852 1.00 43.65 142 PHE C C 1
ATOM 6056 O O . PHE C 3 137 ? -14.053 63.741 2.200 1.00 48.51 142 PHE C O 1
ATOM 6064 N N . SER C 3 138 ? -13.259 62.318 3.761 1.00 42.34 143 SER C N 1
ATOM 6065 C CA . SER C 3 138 ? -12.100 63.142 4.083 1.00 40.82 143 SER C CA 1
ATOM 6066 C C . SER C 3 138 ? -10.837 62.729 3.340 1.00 45.11 143 SER C C 1
ATOM 6067 O O . SER C 3 138 ? -10.004 63.590 3.047 1.00 46.47 143 SER C O 1
ATOM 6070 N N . ASP C 3 139 ? -10.668 61.448 3.020 1.00 42.27 144 ASP C N 1
ATOM 6071 C CA . ASP C 3 139 ? -9.498 61.030 2.258 1.00 48.19 144 ASP C CA 1
ATOM 6072 C C . ASP C 3 139 ? -9.745 59.647 1.675 1.00 47.12 144 ASP C C 1
ATOM 6073 O O . ASP C 3 139 ? -10.627 58.909 2.122 1.00 43.03 144 ASP C O 1
ATOM 6078 N N . ILE C 3 140 ? -8.948 59.313 0.663 1.00 45.87 145 ILE C N 1
ATOM 6079 C CA . ILE C 3 140 ? -9.060 58.043 -0.046 1.00 46.80 145 ILE C CA 1
ATOM 6080 C C . ILE C 3 140 ? -7.656 57.564 -0.386 1.00 44.22 145 ILE C C 1
ATOM 6081 O O . ILE C 3 140 ? -6.853 58.318 -0.946 1.00 41.33 145 ILE C O 1
ATOM 6086 N N . GLN C 3 141 ? -7.358 56.317 -0.030 1.00 42.39 146 GLN C N 1
ATOM 6087 C CA . GLN C 3 141 ? -6.098 55.670 -0.362 1.00 48.58 146 GLN C CA 1
ATOM 6088 C C . GLN C 3 141 ? -6.393 54.345 -1.045 1.00 48.14 146 GLN C C 1
ATOM 6089 O O . GLN C 3 141 ? -7.325 53.632 -0.661 1.00 44.71 146 GLN C O 1
ATOM 6095 N N . VAL C 3 142 ? -5.592 54.012 -2.052 1.00 51.51 147 VAL C N 1
ATOM 6096 C CA . VAL C 3 142 ? -5.812 52.822 -2.862 1.00 51.73 147 VAL C CA 1
ATOM 6097 C C . VAL C 3 142 ? -4.525 52.013 -2.893 1.00 56.84 147 VAL C C 1
ATOM 6098 O O . VAL C 3 142 ? -3.448 52.559 -3.155 1.00 61.21 147 VAL C O 1
ATOM 6102 N N . TYR C 3 143 ? -4.640 50.715 -2.626 1.00 49.47 148 TYR C N 1
ATOM 6103 C CA . TYR C 3 143 ? -3.514 49.793 -2.674 1.00 49.10 148 TYR C CA 1
ATOM 6104 C C . TYR C 3 143 ? -3.835 48.695 -3.675 1.00 50.16 148 TYR C C 1
ATOM 6105 O O . TYR C 3 143 ? -4.924 48.113 -3.633 1.00 55.37 148 TYR C O 1
ATOM 6114 N N . THR C 3 144 ? -2.897 48.420 -4.574 1.00 51.92 149 THR C N 1
ATOM 6115 C CA . THR C 3 144 ? -3.103 47.454 -5.639 1.00 53.08 149 THR C CA 1
ATOM 6116 C C . THR C 3 144 ? -2.188 46.246 -5.440 1.00 55.74 149 THR C C 1
ATOM 6117 O O . THR C 3 144 ? -1.481 46.126 -4.431 1.00 53.86 149 THR C O 1
ATOM 6121 N N . GLU C 3 145 ? -2.205 45.346 -6.418 1.00 53.71 150 GLU C N 1
ATOM 6122 C CA . GLU C 3 145 ? -1.436 44.113 -6.355 1.00 62.13 150 GLU C CA 1
ATOM 6123 C C . GLU C 3 145 ? 0.028 44.364 -6.701 1.00 64.50 150 GLU C C 1
ATOM 6124 O O . GLU C 3 145 ? 0.357 45.220 -7.527 1.00 67.80 150 GLU C O 1
ATOM 6130 N N . ASN C 3 146 ? 0.909 43.601 -6.053 1.00 66.54 151 ASN C N 1
ATOM 6131 C CA . ASN C 3 146 ? 2.330 43.611 -6.384 1.00 66.53 151 ASN C CA 1
ATOM 6132 C C . ASN C 3 146 ? 2.573 42.665 -7.554 1.00 65.30 151 ASN C C 1
ATOM 6133 O O . ASN C 3 146 ? 2.302 41.463 -7.454 1.00 71.34 151 ASN C O 1
ATOM 6138 N N . ILE C 3 147 ? 3.077 43.207 -8.661 1.00 78.16 152 ILE C N 1
ATOM 6139 C CA . ILE C 3 147 ? 3.233 42.465 -9.908 1.00 85.31 152 ILE C CA 1
ATOM 6140 C C . ILE C 3 147 ? 4.659 41.944 -10.013 1.00 81.45 152 ILE C C 1
ATOM 6141 O O . ILE C 3 147 ? 5.622 42.660 -9.709 1.00 78.84 152 ILE C O 1
ATOM 6146 N N . ASP C 3 148 ? 4.795 40.693 -10.453 1.00 87.66 153 ASP C N 1
ATOM 6147 C CA . ASP C 3 148 ? 6.113 40.093 -10.693 1.00 84.49 153 ASP C CA 1
ATOM 6148 C C . ASP C 3 148 ? 6.543 40.347 -12.135 1.00 79.32 153 ASP C C 1
ATOM 6149 O O . ASP C 3 148 ? 7.482 41.106 -12.389 1.00 87.20 153 ASP C O 1
ATOM 6154 N N . ASN C 3 149 ? 5.858 39.714 -13.086 1.00 88.10 154 ASN C N 1
ATOM 6155 C CA . ASN C 3 149 ? 6.138 39.875 -14.507 1.00 93.25 154 ASN C CA 1
ATOM 6156 C C . ASN C 3 149 ? 4.833 40.160 -15.234 1.00 95.08 154 ASN C C 1
ATOM 6157 O O . ASN C 3 149 ? 3.851 39.431 -15.060 1.00 97.51 154 ASN C O 1
ATOM 6159 N N . GLU C 3 150 ? 4.827 41.214 -16.050 1.00 91.46 155 GLU C N 1
ATOM 6160 C CA . GLU C 3 150 ? 3.616 41.659 -16.728 1.00 94.41 155 GLU C CA 1
ATOM 6161 C C . GLU C 3 150 ? 3.428 41.038 -18.108 1.00 98.58 155 GLU C C 1
ATOM 6162 O O . GLU C 3 150 ? 2.360 41.214 -18.705 1.00 97.68 155 GLU C O 1
ATOM 6168 N N . GLU C 3 151 ? 4.426 40.317 -18.627 1.00 99.60 156 GLU C N 1
ATOM 6169 C CA . GLU C 3 151 ? 4.302 39.718 -19.952 1.00 90.11 156 GLU C CA 1
ATOM 6170 C C . GLU C 3 151 ? 3.180 38.691 -20.020 1.00 91.49 156 GLU C C 1
ATOM 6171 O O . GLU C 3 151 ? 2.661 38.428 -21.110 1.00 92.91 156 GLU C O 1
ATOM 6173 N N . ILE C 3 152 ? 2.791 38.106 -18.882 1.00 93.48 157 ILE C N 1
ATOM 6174 C CA . ILE C 3 152 ? 1.733 37.099 -18.862 1.00 93.26 157 ILE C CA 1
ATOM 6175 C C . ILE C 3 152 ? 0.348 37.703 -18.675 1.00 98.32 157 ILE C C 1
ATOM 6176 O O . ILE C 3 152 ? -0.657 37.009 -18.901 1.00 88.27 157 ILE C O 1
ATOM 6181 N N . ASP C 3 153 ? 0.257 38.970 -18.284 1.00 99.46 158 ASP C N 1
ATOM 6182 C CA . ASP C 3 153 ? -1.019 39.587 -17.956 1.00 92.51 158 ASP C CA 1
ATOM 6183 C C . ASP C 3 153 ? -1.633 40.264 -19.174 1.00 85.29 158 ASP C C 1
ATOM 6184 O O . ASP C 3 153 ? -0.934 40.820 -20.027 1.00 83.46 158 ASP C O 1
ATOM 6189 N N . GLU C 3 154 ? -2.966 40.219 -19.236 1.00 78.67 159 GLU C N 1
ATOM 6190 C CA . GLU C 3 154 ? -3.688 40.801 -20.361 1.00 66.10 159 GLU C CA 1
ATOM 6191 C C . GLU C 3 154 ? -3.529 42.316 -20.404 1.00 70.33 159 GLU C C 1
ATOM 6192 O O . GLU C 3 154 ? -3.466 42.903 -21.492 1.00 69.66 159 GLU C O 1
ATOM 6198 N N . TRP C 3 155 ? -3.453 42.962 -19.242 1.00 74.01 160 TRP C N 1
ATOM 6199 C CA . TRP C 3 155 ? -3.373 44.412 -19.152 1.00 65.67 160 TRP C CA 1
ATOM 6200 C C . TRP C 3 155 ? -2.143 44.818 -18.351 1.00 63.56 160 TRP C C 1
ATOM 6201 O O . TRP C 3 155 ? -1.703 44.097 -17.451 1.00 71.33 160 TRP C O 1
ATOM 6212 N N . TRP C 3 156 ? -1.592 45.983 -18.689 1.00 59.01 161 TRP C N 1
ATOM 6213 C CA . TRP C 3 156 ? -0.411 46.529 -18.030 1.00 69.18 161 TRP C CA 1
ATOM 6214 C C . TRP C 3 156 ? -0.789 47.848 -17.372 1.00 70.35 161 TRP C C 1
ATOM 6215 O O . TRP C 3 156 ? -1.270 48.766 -18.046 1.00 66.30 161 TRP C O 1
ATOM 6226 N N . ILE C 3 157 ? -0.558 47.948 -16.067 1.00 65.22 162 ILE C N 1
ATOM 6227 C CA . ILE C 3 157 ? -0.990 49.101 -15.286 1.00 64.58 162 ILE C CA 1
ATOM 6228 C C . ILE C 3 157 ? 0.092 50.170 -15.378 1.00 64.87 162 ILE C C 1
ATOM 6229 O O . ILE C 3 157 ? 1.187 50.009 -14.835 1.00 69.61 162 ILE C O 1
ATOM 6234 N N . ARG C 3 158 ? -0.220 51.268 -16.059 1.00 69.32 163 ARG C N 1
ATOM 6235 C CA . ARG C 3 158 ? 0.720 52.364 -16.264 1.00 80.86 163 ARG C CA 1
ATOM 6236 C C . ARG C 3 158 ? 0.379 53.488 -15.292 1.00 76.03 163 ARG C C 1
ATOM 6237 O O . ARG C 3 158 ? -0.630 54.180 -15.462 1.00 77.73 163 ARG C O 1
ATOM 6245 N N . GLY C 3 159 ? 1.218 53.664 -14.279 1.00 77.10 164 GLY C N 1
ATOM 6246 C CA . GLY C 3 159 ? 1.056 54.730 -13.315 1.00 71.61 164 GLY C CA 1
ATOM 6247 C C . GLY C 3 159 ? 0.311 54.274 -12.071 1.00 72.58 164 GLY C C 1
ATOM 6248 O O . GLY C 3 159 ? -0.382 53.254 -12.056 1.00 80.02 164 GLY C O 1
ATOM 6249 N N . LYS C 3 160 ? 0.465 55.054 -11.004 1.00 74.99 165 LYS C N 1
ATOM 6250 C CA . LYS C 3 160 ? -0.222 54.764 -9.757 1.00 75.84 165 LYS C CA 1
ATOM 6251 C C . LYS C 3 160 ? -1.709 55.096 -9.882 1.00 62.85 165 LYS C C 1
ATOM 6252 O O . LYS C 3 160 ? -2.153 55.770 -10.816 1.00 63.49 165 LYS C O 1
ATOM 6254 N N . ALA C 3 161 ? -2.485 54.612 -8.916 1.00 64.83 166 ALA C N 1
ATOM 6255 C CA . ALA C 3 161 ? -3.924 54.832 -8.925 1.00 58.53 166 ALA C CA 1
ATOM 6256 C C . ALA C 3 161 ? -4.242 56.292 -8.622 1.00 54.06 166 ALA C C 1
ATOM 6257 O O . ALA C 3 161 ? -3.761 56.849 -7.631 1.00 59.35 166 ALA C O 1
ATOM 6259 N N . SER C 3 162 ? -5.056 56.908 -9.474 1.00 44.93 167 SER C N 1
ATOM 6260 C CA . SER C 3 162 ? -5.505 58.276 -9.259 1.00 53.19 167 SER C CA 1
ATOM 6261 C C . SER C 3 162 ? -6.787 58.284 -8.435 1.00 51.02 167 SER C C 1
ATOM 6262 O O . SER C 3 162 ? -7.612 57.371 -8.525 1.00 47.53 167 SER C O 1
ATOM 6265 N N . THR C 3 163 ? -6.950 59.329 -7.627 1.00 49.13 168 THR C N 1
ATOM 6266 C CA . THR C 3 163 ? -8.112 59.446 -6.761 1.00 43.82 168 THR C CA 1
ATOM 6267 C C . THR C 3 163 ? -8.648 60.869 -6.807 1.00 51.27 168 THR C C 1
ATOM 6268 O O . THR C 3 163 ? -7.911 61.820 -7.082 1.00 48.83 168 THR C O 1
ATOM 6272 N N . HIS C 3 164 ? -9.946 60.997 -6.529 1.00 44.33 169 HIS C N 1
ATOM 6273 C CA . HIS C 3 164 ? -10.614 62.285 -6.446 1.00 44.33 169 HIS C CA 1
ATOM 6274 C C . HIS C 3 164 ? -11.653 62.239 -5.333 1.00 49.25 169 HIS C C 1
ATOM 6275 O O . HIS C 3 164 ? -12.225 61.184 -5.041 1.00 48.90 169 HIS C O 1
ATOM 6282 N N . ILE C 3 165 ? -11.896 63.394 -4.721 1.00 43.48 170 ILE C N 1
ATOM 6283 C CA . ILE C 3 165 ? -13.000 63.573 -3.783 1.00 45.28 170 ILE C CA 1
ATOM 6284 C C . ILE C 3 165 ? -13.741 64.833 -4.207 1.00 49.27 170 ILE C C 1
ATOM 6285 O O . ILE C 3 165 ? -13.199 65.941 -4.108 1.00 54.04 170 ILE C O 1
ATOM 6290 N N . SER C 3 166 ? -14.976 64.668 -4.669 1.00 43.17 171 SER C N 1
ATOM 6291 C CA . SER C 3 166 ? -15.765 65.765 -5.203 1.00 44.86 171 SER C CA 1
ATOM 6292 C C . SER C 3 166 ? -17.146 65.749 -4.560 1.00 44.26 171 SER C C 1
ATOM 6293 O O . SER C 3 166 ? -17.467 64.883 -3.741 1.00 43.83 171 SER C O 1
ATOM 6296 N N . ASP C 3 167 ? -17.964 66.729 -4.933 1.00 47.46 172 ASP C N 1
ATOM 6297 C CA . ASP C 3 167 ? -19.334 66.841 -4.457 1.00 43.66 172 ASP C CA 1
ATOM 6298 C C . ASP C 3 167 ? -20.284 66.708 -5.636 1.00 42.54 172 ASP C C 1
ATOM 6299 O O . ASP C 3 167 ? -20.038 67.266 -6.710 1.00 42.86 172 ASP C O 1
ATOM 6304 N N . ILE C 3 168 ? -21.364 65.962 -5.430 1.00 45.91 173 ILE C N 1
ATOM 6305 C CA . ILE C 3 168 ? -22.391 65.754 -6.444 1.00 42.10 173 ILE C CA 1
ATOM 6306 C C . ILE C 3 168 ? -23.657 66.449 -5.963 1.00 44.05 173 ILE C C 1
ATOM 6307 O O . ILE C 3 168 ? -24.175 66.134 -4.884 1.00 42.12 173 ILE C O 1
ATOM 6312 N N . ARG C 3 169 ? -24.156 67.391 -6.758 1.00 42.02 174 ARG C N 1
ATOM 6313 C CA . ARG C 3 169 ? -25.346 68.158 -6.418 1.00 46.30 174 ARG C CA 1
ATOM 6314 C C . ARG C 3 169 ? -26.505 67.685 -7.285 1.00 44.55 174 ARG C C 1
ATOM 6315 O O . ARG C 3 169 ? -26.405 67.687 -8.516 1.00 46.38 174 ARG C O 1
ATOM 6323 N N . TYR C 3 170 ? -27.600 67.293 -6.641 1.00 42.48 175 TYR C N 1
ATOM 6324 C CA . TYR C 3 170 ? -28.752 66.709 -7.315 1.00 43.72 175 TYR C CA 1
ATOM 6325 C C . TYR C 3 170 ? -29.891 67.720 -7.336 1.00 46.95 175 TYR C C 1
ATOM 6326 O O . TYR C 3 170 ? -30.322 68.199 -6.281 1.00 48.70 175 TYR C O 1
ATOM 6335 N N . ASP C 3 171 ? -30.385 68.031 -8.537 1.00 43.62 176 ASP C N 1
ATOM 6336 C CA . ASP C 3 171 ? -31.482 68.984 -8.662 1.00 49.12 176 ASP C CA 1
ATOM 6337 C C . ASP C 3 171 ? -32.801 68.382 -8.192 1.00 50.48 176 ASP C C 1
ATOM 6338 O O . ASP C 3 171 ? -33.635 69.082 -7.607 1.00 65.43 176 ASP C O 1
ATOM 6343 N N . HIS C 3 172 ? -33.009 67.085 -8.434 1.00 53.92 177 HIS C N 1
ATOM 6344 C CA . HIS C 3 172 ? -34.297 66.465 -8.142 1.00 53.63 177 HIS C CA 1
ATOM 6345 C C . HIS C 3 172 ? -34.638 66.478 -6.657 1.00 64.62 177 HIS C C 1
ATOM 6346 O O . HIS C 3 172 ? -35.801 66.260 -6.299 1.00 70.14 177 HIS C O 1
ATOM 6353 N N . LEU C 3 173 ? -33.663 66.725 -5.787 1.00 63.33 178 LEU C N 1
ATOM 6354 C CA . LEU C 3 173 ? -33.926 66.791 -4.353 1.00 72.38 178 LEU C CA 1
ATOM 6355 C C . LEU C 3 173 ? -34.485 68.159 -3.981 1.00 70.03 178 LEU C C 1
ATOM 6356 O O . LEU C 3 173 ? -33.785 69.168 -4.073 1.00 75.42 178 LEU C O 1
ATOM 6361 N N . GLN C 3 177 ? -34.674 71.055 2.777 1.00 75.49 182 GLN C N 1
ATOM 6362 C CA . GLN C 3 177 ? -33.997 72.268 3.228 1.00 70.84 182 GLN C CA 1
ATOM 6363 C C . GLN C 3 177 ? -32.871 72.620 2.256 1.00 69.87 182 GLN C C 1
ATOM 6364 O O . GLN C 3 177 ? -32.386 71.751 1.531 1.00 71.20 182 GLN C O 1
ATOM 6370 N N . PRO C 3 178 ? -32.452 73.883 2.236 1.00 64.64 183 PRO C N 1
ATOM 6371 C CA . PRO C 3 178 ? -31.315 74.260 1.389 1.00 56.64 183 PRO C CA 1
ATOM 6372 C C . PRO C 3 178 ? -30.028 73.594 1.850 1.00 61.70 183 PRO C C 1
ATOM 6373 O O . PRO C 3 178 ? -29.834 73.311 3.035 1.00 59.93 183 PRO C O 1
ATOM 6377 N N . ASN C 3 179 ? -29.143 73.340 0.887 1.00 65.60 184 ASN C N 1
ATOM 6378 C CA . ASN C 3 179 ? -27.832 72.749 1.135 1.00 63.99 184 ASN C CA 1
ATOM 6379 C C . ASN C 3 179 ? -27.918 71.297 1.588 1.00 58.22 184 ASN C C 1
ATOM 6380 O O . ASN C 3 179 ? -27.001 70.799 2.251 1.00 57.13 184 ASN C O 1
ATOM 6385 N N . GLN C 3 180 ? -29.003 70.601 1.250 1.00 47.59 185 GLN C N 1
ATOM 6386 C CA . GLN C 3 180 ? -29.160 69.192 1.588 1.00 52.91 185 GLN C CA 1
ATOM 6387 C C . GLN C 3 180 ? -29.178 68.298 0.354 1.00 41.96 185 GLN C C 1
ATOM 6388 O O . GLN C 3 180 ? -29.496 67.111 0.465 1.00 45.77 185 GLN C O 1
ATOM 6394 N N . ASN C 3 181 ? -28.832 68.836 -0.816 1.00 42.39 186 ASN C N 1
ATOM 6395 C CA . ASN C 3 181 ? -28.937 68.117 -2.079 1.00 45.62 186 ASN C CA 1
ATOM 6396 C C . ASN C 3 181 ? -27.568 67.753 -2.648 1.00 48.73 186 ASN C C 1
ATOM 6397 O O . ASN C 3 181 ? -27.420 67.584 -3.862 1.00 46.14 186 ASN C O 1
ATOM 6402 N N . GLU C 3 182 ? -26.563 67.615 -1.783 1.00 46.19 187 GLU C N 1
ATOM 6403 C CA . GLU C 3 182 ? -25.178 67.452 -2.212 1.00 41.60 187 GLU C CA 1
ATOM 6404 C C . GLU C 3 182 ? -24.546 66.277 -1.481 1.00 37.95 187 GLU C C 1
ATOM 6405 O O . GLU C 3 182 ? -24.567 66.222 -0.248 1.00 38.66 187 GLU C O 1
ATOM 6411 N N . PHE C 3 183 ? -23.978 65.342 -2.241 1.00 41.67 188 PHE C N 1
ATOM 6412 C CA . PHE C 3 183 ? -23.383 64.134 -1.684 1.00 39.97 188 PHE C CA 1
ATOM 6413 C C . PHE C 3 183 ? -21.890 64.091 -1.984 1.00 39.35 188 PHE C C 1
ATOM 6414 O O . PHE C 3 183 ? -21.444 64.525 -3.051 1.00 37.31 188 PHE C O 1
ATOM 6422 N N . SER C 3 184 ? -21.122 63.577 -1.025 1.00 35.75 189 SER C N 1
ATOM 6423 C CA . SER C 3 184 ? -19.681 63.431 -1.180 1.00 39.71 189 SER C CA 1
ATOM 6424 C C . SER C 3 184 ? -19.368 62.155 -1.954 1.00 42.06 189 SER C C 1
ATOM 6425 O O . SER C 3 184 ? -19.924 61.093 -1.659 1.00 43.22 189 SER C O 1
ATOM 6428 N N . ARG C 3 185 ? -18.477 62.259 -2.944 1.00 36.98 190 ARG C N 1
ATOM 6429 C CA . ARG C 3 185 ? -18.157 61.138 -3.819 1.00 39.50 190 ARG C CA 1
ATOM 6430 C C . ARG C 3 185 ? -16.653 60.917 -3.896 1.00 45.16 190 ARG C C 1
ATOM 6431 O O . ARG C 3 185 ? -15.876 61.870 -4.019 1.00 40.88 190 ARG C O 1
ATOM 6439 N N . ILE C 3 186 ? -16.257 59.646 -3.833 1.00 39.57 191 ILE C N 1
ATOM 6440 C CA . ILE C 3 186 ? -14.886 59.216 -4.087 1.00 42.84 191 ILE C CA 1
ATOM 6441 C C . ILE C 3 186 ? -14.826 58.618 -5.484 1.00 44.68 191 ILE C C 1
ATOM 6442 O O . ILE C 3 186 ? -15.734 57.885 -5.900 1.00 43.07 191 ILE C O 1
ATOM 6447 N N . THR C 3 187 ? -13.759 58.936 -6.214 1.00 43.89 192 THR C N 1
ATOM 6448 C CA . THR C 3 187 ? -13.500 58.351 -7.522 1.00 42.81 192 THR C CA 1
ATOM 6449 C C . THR C 3 187 ? -12.079 57.808 -7.541 1.00 45.16 192 THR C C 1
ATOM 6450 O O . THR C 3 187 ? -11.133 58.521 -7.193 1.00 46.70 192 THR C O 1
ATOM 6454 N N . VAL C 3 188 ? -11.939 56.548 -7.937 1.00 40.93 193 VAL C N 1
ATOM 6455 C CA . VAL C 3 188 ? -10.646 55.906 -8.128 1.00 40.65 193 VAL C CA 1
ATOM 6456 C C . VAL C 3 188 ? -10.507 55.585 -9.608 1.00 50.43 193 VAL C C 1
ATOM 6457 O O . VAL C 3 188 ? -11.491 55.224 -10.264 1.00 49.05 193 VAL C O 1
ATOM 6461 N N . ARG C 3 189 ? -9.289 55.720 -10.135 1.00 45.65 194 ARG C N 1
ATOM 6462 C CA . ARG C 3 189 ? -9.029 55.453 -11.545 1.00 44.22 194 ARG C CA 1
ATOM 6463 C C . ARG C 3 189 ? -7.735 54.666 -11.679 1.00 48.08 194 ARG C C 1
ATOM 6464 O O . ARG C 3 189 ? -6.703 55.064 -11.133 1.00 47.34 194 ARG C O 1
ATOM 6472 N N . ILE C 3 190 ? -7.800 53.554 -12.408 1.00 52.19 195 ILE C N 1
ATOM 6473 C CA . ILE C 3 190 ? -6.646 52.705 -12.682 1.00 47.50 195 ILE C CA 1
ATOM 6474 C C . ILE C 3 190 ? -6.435 52.714 -14.190 1.00 48.38 195 ILE C C 1
ATOM 6475 O O . ILE C 3 190 ? -7.241 52.149 -14.939 1.00 51.22 195 ILE C O 1
ATOM 6480 N N . ASP C 3 191 ? -5.358 53.354 -14.636 1.00 51.74 196 ASP C N 1
ATOM 6481 C CA . ASP C 3 191 ? -5.036 53.402 -16.056 1.00 57.51 196 ASP C CA 1
ATOM 6482 C C . ASP C 3 191 ? -4.318 52.121 -16.463 1.00 56.44 196 ASP C C 1
ATOM 6483 O O . ASP C 3 191 ? -3.392 51.674 -15.780 1.00 63.32 196 ASP C O 1
ATOM 6488 N N . ALA C 3 192 ? -4.750 51.527 -17.573 1.00 50.43 197 ALA C N 1
ATOM 6489 C CA . ALA C 3 192 ? -4.167 50.282 -18.052 1.00 55.02 197 ALA C CA 1
ATOM 6490 C C . ALA C 3 192 ? -4.040 50.325 -19.567 1.00 57.07 197 ALA C C 1
ATOM 6491 O O . ALA C 3 192 ? -4.715 51.101 -20.249 1.00 52.32 197 ALA C O 1
ATOM 6493 N N . VAL C 3 193 ? -3.157 49.473 -20.086 1.00 65.14 198 VAL C N 1
ATOM 6494 C CA . VAL C 3 193 ? -2.921 49.339 -21.518 1.00 53.80 198 VAL C CA 1
ATOM 6495 C C . VAL C 3 193 ? -2.955 47.859 -21.866 1.00 51.15 198 VAL C C 1
ATOM 6496 O O . VAL C 3 193 ? -2.387 47.031 -21.147 1.00 65.32 198 VAL C O 1
ATOM 6500 N N . ARG C 3 194 ? -3.622 47.525 -22.966 1.00 42.35 199 ARG C N 1
ATOM 6501 C CA . ARG C 3 194 ? -3.752 46.132 -23.362 1.00 52.77 199 ARG C CA 1
ATOM 65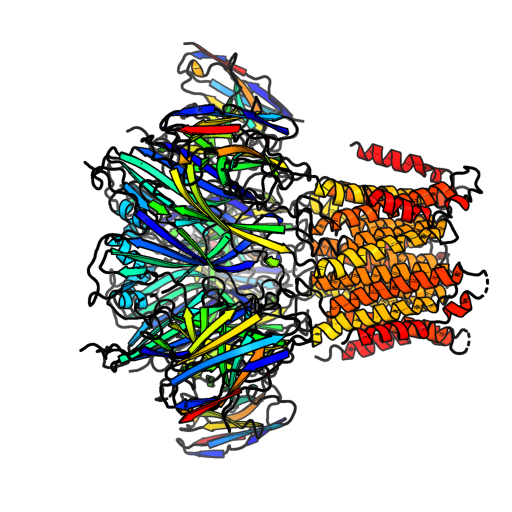02 C C . ARG C 3 194 ? -2.411 45.573 -23.828 1.00 67.34 199 ARG C C 1
ATOM 6503 O O . ARG C 3 194 ? -1.534 46.305 -24.293 1.00 55.02 199 ARG C O 1
ATOM 6511 N N . ASN C 3 195 ? -2.260 44.256 -23.689 1.00 71.12 200 ASN C N 1
ATOM 6512 C CA . ASN C 3 195 ? -1.090 43.539 -24.179 1.00 71.36 200 ASN C CA 1
ATOM 6513 C C . ASN C 3 195 ? -1.307 43.145 -25.637 1.00 63.54 200 ASN C C 1
ATOM 6514 O O . ASN C 3 195 ? -1.964 42.132 -25.910 1.00 67.30 200 ASN C O 1
ATOM 6519 N N . PRO C 3 196 ? -0.772 43.902 -26.603 1.00 67.35 201 PRO C N 1
ATOM 6520 C CA . PRO C 3 196 ? -1.047 43.596 -28.015 1.00 61.98 201 PRO C CA 1
ATOM 6521 C C . PRO C 3 196 ? -0.304 42.384 -28.550 1.00 66.04 201 PRO C C 1
ATOM 6522 O O . PRO C 3 196 ? -0.494 42.037 -29.721 1.00 73.39 201 PRO C O 1
ATOM 6526 N N . SER C 3 197 ? 0.533 41.732 -27.741 1.00 75.32 202 SER C N 1
ATOM 6527 C CA . SER C 3 197 ? 1.356 40.632 -28.233 1.00 77.26 202 SER C CA 1
ATOM 6528 C C . SER C 3 197 ? 0.513 39.568 -28.926 1.00 67.66 202 SER C C 1
ATOM 6529 O O . SER C 3 197 ? 0.695 39.288 -30.116 1.00 73.25 202 SER C O 1
ATOM 6532 N N . TYR C 3 198 ? -0.419 38.957 -28.188 1.00 63.32 203 TYR C N 1
ATOM 6533 C CA . TYR C 3 198 ? -1.192 37.847 -28.735 1.00 61.53 203 TYR C CA 1
ATOM 6534 C C . TYR C 3 198 ? -1.862 38.223 -30.049 1.00 63.27 203 TYR C C 1
ATOM 6535 O O . TYR C 3 198 ? -1.926 37.410 -30.979 1.00 59.50 203 TYR C O 1
ATOM 6544 N N . TYR C 3 199 ? -2.371 39.452 -30.145 1.00 62.19 204 TYR C N 1
ATOM 6545 C CA . TYR C 3 199 ? -3.129 39.862 -31.320 1.00 64.80 204 TYR C CA 1
ATOM 6546 C C . TYR C 3 199 ? -2.236 40.205 -32.503 1.00 64.22 204 TYR C C 1
ATOM 6547 O O . TYR C 3 199 ? -2.689 40.122 -33.650 1.00 62.83 204 TYR C O 1
ATOM 6556 N N . LEU C 3 200 ? -0.979 40.574 -32.258 1.00 61.38 205 LEU C N 1
ATOM 6557 C CA . LEU C 3 200 ? -0.074 40.882 -33.359 1.00 61.65 205 LEU C CA 1
ATOM 6558 C C . LEU C 3 200 ? 0.423 39.618 -34.051 1.00 57.25 205 LEU C C 1
ATOM 6559 O O . LEU C 3 200 ? 0.530 39.586 -35.281 1.00 54.71 205 LEU C O 1
ATOM 6564 N N . TRP C 3 201 ? 0.719 38.569 -33.286 1.00 58.70 206 TRP C N 1
ATOM 6565 C CA . TRP C 3 201 ? 1.338 37.372 -33.841 1.00 61.51 206 TRP C CA 1
ATOM 6566 C C . TRP C 3 201 ? 0.324 36.371 -34.381 1.00 60.02 206 TRP C C 1
ATOM 6567 O O . TRP C 3 201 ? 0.578 35.734 -35.409 1.00 56.18 206 TRP C O 1
ATOM 6578 N N . SER C 3 202 ? -0.820 36.216 -33.717 1.00 62.01 207 SER C N 1
ATOM 6579 C CA . SER C 3 202 ? -1.795 35.210 -34.116 1.00 57.62 207 SER C CA 1
ATOM 6580 C C . SER C 3 202 ? -2.873 35.751 -35.042 1.00 55.77 207 SER C C 1
ATOM 6581 O O . SER C 3 202 ? -3.539 34.959 -35.719 1.00 59.55 207 SER C O 1
ATOM 6584 N N . PHE C 3 203 ? -3.054 37.070 -35.103 1.00 48.83 208 PHE C N 1
ATOM 6585 C CA . PHE C 3 203 ? -4.145 37.655 -35.875 1.00 56.80 208 PHE C CA 1
ATOM 6586 C C . PHE C 3 203 ? -3.645 38.613 -36.948 1.00 53.67 208 PHE C C 1
ATOM 6587 O O . PHE C 3 203 ? -3.959 38.422 -38.127 1.00 52.32 208 PHE C O 1
ATOM 6595 N N . ILE C 3 204 ? -2.875 39.638 -36.583 1.00 54.63 209 ILE C N 1
ATOM 6596 C CA . ILE C 3 204 ? -2.474 40.647 -37.558 1.00 53.90 209 ILE C CA 1
ATOM 6597 C C . ILE C 3 204 ? -1.452 40.072 -38.535 1.00 56.70 209 ILE C C 1
ATOM 6598 O O . ILE C 3 204 ? -1.606 40.193 -39.757 1.00 51.39 209 ILE C O 1
ATOM 6603 N N . LEU C 3 205 ? -0.398 39.437 -38.018 1.00 55.82 210 LEU C N 1
ATOM 6604 C CA . LEU C 3 205 ? 0.648 38.917 -38.898 1.00 46.70 210 LEU C CA 1
ATOM 6605 C C . LEU C 3 205 ? 0.097 37.914 -39.904 1.00 51.57 210 LEU C C 1
ATOM 6606 O O . LEU C 3 205 ? 0.308 38.111 -41.116 1.00 60.54 210 LEU C O 1
ATOM 6611 N N . PRO C 3 206 ? -0.602 36.849 -39.505 1.00 49.23 211 PRO C N 1
ATOM 6612 C CA . PRO C 3 206 ? -1.166 35.942 -40.517 1.00 49.02 211 PRO C CA 1
ATOM 6613 C C . PRO C 3 206 ? -2.074 36.642 -41.508 1.00 49.51 211 PRO C C 1
ATOM 6614 O O . PRO C 3 206 ? -2.141 36.228 -42.671 1.00 55.84 211 PRO C O 1
ATOM 6618 N N . LEU C 3 207 ? -2.780 37.692 -41.087 1.00 52.57 212 LEU C N 1
ATOM 6619 C CA . LEU C 3 207 ? -3.643 38.413 -42.014 1.00 49.93 212 LEU C CA 1
ATOM 6620 C C . LEU C 3 207 ? -2.830 39.203 -43.032 1.00 55.51 212 LEU C C 1
ATOM 6621 O O . LEU C 3 207 ? -3.270 39.371 -44.176 1.00 56.33 212 LEU C O 1
ATOM 6626 N N . GLY C 3 208 ? -1.653 39.696 -42.641 1.00 48.32 213 GLY C N 1
ATOM 6627 C CA . GLY C 3 208 ? -0.793 40.377 -43.596 1.00 51.25 213 GLY C CA 1
ATOM 6628 C C . GLY C 3 208 ? -0.258 39.438 -44.661 1.00 53.14 213 GLY C C 1
ATOM 6629 O O . GLY C 3 208 ? -0.307 39.742 -45.857 1.00 52.35 213 GLY C O 1
ATOM 6630 N N . LEU C 3 209 ? 0.264 38.282 -44.242 1.00 49.70 214 LEU C N 1
ATOM 6631 C CA . LEU C 3 209 ? 0.738 37.294 -45.205 1.00 54.64 214 LEU C CA 1
ATOM 6632 C C . LEU C 3 209 ? -0.362 36.896 -46.178 1.00 56.50 214 LEU C C 1
ATOM 6633 O O . LEU C 3 209 ? -0.086 36.625 -47.351 1.00 62.20 214 LEU C O 1
ATOM 6638 N N . ILE C 3 210 ? -1.611 36.854 -45.711 1.00 61.09 215 ILE C N 1
ATOM 6639 C CA . ILE C 3 210 ? -2.729 36.520 -46.587 1.00 49.22 215 ILE C CA 1
ATOM 6640 C C . ILE C 3 210 ? -2.937 37.617 -47.623 1.00 51.29 215 ILE C C 1
ATOM 6641 O O . ILE C 3 210 ? -3.007 37.347 -48.828 1.00 55.67 215 ILE C O 1
ATOM 6646 N N . ILE C 3 211 ? -3.044 38.870 -47.175 1.00 49.58 216 ILE C N 1
ATOM 6647 C CA . ILE C 3 211 ? -3.237 39.973 -48.112 1.00 50.81 216 ILE C CA 1
ATOM 6648 C C . ILE C 3 211 ? -2.058 40.051 -49.075 1.00 59.40 216 ILE C C 1
ATOM 6649 O O . ILE C 3 211 ? -2.233 40.110 -50.298 1.00 58.51 216 ILE C O 1
ATOM 6654 N N . ALA C 3 212 ? -0.838 40.047 -48.537 1.00 54.55 217 ALA C N 1
ATOM 6655 C CA . ALA C 3 212 ? 0.345 40.055 -49.390 1.00 53.32 217 ALA C CA 1
ATOM 6656 C C . ALA C 3 212 ? 0.320 38.882 -50.362 1.00 62.43 217 ALA C C 1
ATOM 6657 O O . ALA C 3 212 ? 0.524 39.056 -51.569 1.00 61.46 217 ALA C O 1
ATOM 6659 N N . ALA C 3 213 ? 0.061 37.674 -49.852 1.00 55.70 218 ALA C N 1
ATOM 6660 C CA . ALA C 3 213 ? 0.009 36.502 -50.718 1.00 50.74 218 ALA C CA 1
ATOM 6661 C C . ALA C 3 213 ? -1.007 36.676 -51.839 1.00 55.62 218 ALA C C 1
ATOM 6662 O O . ALA C 3 213 ? -0.829 36.115 -52.925 1.00 64.07 218 ALA C O 1
ATOM 6664 N N . SER C 3 214 ? -2.073 37.447 -51.605 1.00 59.71 219 SER C N 1
ATOM 6665 C CA . SER C 3 214 ? -3.065 37.673 -52.650 1.00 55.35 219 SER C CA 1
ATOM 6666 C C . SER C 3 214 ? -2.532 38.566 -53.765 1.00 59.61 219 SER C C 1
ATOM 6667 O O . SER C 3 214 ? -3.065 38.530 -54.880 1.00 53.54 219 SER C O 1
ATOM 6670 N N . TRP C 3 215 ? -1.507 39.374 -53.487 1.00 56.05 220 TRP C N 1
ATOM 6671 C CA . TRP C 3 215 ? -0.879 40.178 -54.526 1.00 60.66 220 TRP C CA 1
ATOM 6672 C C . TRP C 3 215 ? -0.115 39.331 -55.537 1.00 63.66 220 TRP C C 1
ATOM 6673 O O . TRP C 3 215 ? 0.263 39.848 -56.593 1.00 63.41 220 TRP C O 1
ATOM 6684 N N . SER C 3 216 ? 0.113 38.051 -55.246 1.00 61.17 221 SER C N 1
ATOM 6685 C CA . SER C 3 216 ? 0.868 37.194 -56.149 1.00 63.91 221 SER C CA 1
ATOM 6686 C C . SER C 3 216 ? 0.067 36.761 -57.369 1.00 66.22 221 SER C C 1
ATOM 6687 O O . SER C 3 216 ? 0.639 36.137 -58.270 1.00 65.77 221 SER C O 1
ATOM 6690 N N . VAL C 3 217 ? -1.233 37.064 -57.426 1.00 61.06 222 VAL C N 1
ATOM 6691 C CA . VAL C 3 217 ? -2.025 36.708 -58.597 1.00 63.81 222 VAL C CA 1
ATOM 6692 C C . VAL C 3 217 ? -1.512 37.410 -59.845 1.00 68.87 222 VAL C C 1
ATOM 6693 O O . VAL C 3 217 ? -1.734 36.930 -60.962 1.00 65.81 222 VAL C O 1
ATOM 6697 N N . PHE C 3 218 ? -0.831 38.546 -59.683 1.00 64.34 223 PHE C N 1
ATOM 6698 C CA . PHE C 3 218 ? -0.290 39.273 -60.824 1.00 67.03 223 PHE C CA 1
ATOM 6699 C C . PHE C 3 218 ? 0.875 38.544 -61.478 1.00 67.92 223 PHE C C 1
ATOM 6700 O O . PHE C 3 218 ? 1.235 38.868 -62.615 1.00 70.65 223 PHE C O 1
ATOM 6708 N N . TRP C 3 219 ? 1.468 37.571 -60.792 1.00 62.82 224 TRP C N 1
ATOM 6709 C CA . TRP C 3 219 ? 2.593 36.815 -61.321 1.00 64.93 224 TRP C CA 1
ATOM 6710 C C . TRP C 3 219 ? 2.167 35.559 -62.070 1.00 67.16 224 TRP C C 1
ATOM 6711 O O . TRP C 3 219 ? 3.032 34.780 -62.483 1.00 72.08 224 TRP C O 1
ATOM 6722 N N . LEU C 3 220 ? 0.868 35.337 -62.246 1.00 67.01 225 LEU C N 1
ATOM 6723 C CA . LEU C 3 220 ? 0.382 34.212 -63.030 1.00 59.95 225 LEU C CA 1
ATOM 6724 C C . LEU C 3 220 ? 0.298 34.602 -64.500 1.00 63.43 225 LEU C C 1
ATOM 6725 O O . LEU C 3 220 ? 0.002 35.749 -64.845 1.00 57.81 225 LEU C O 1
ATOM 6730 N N . GLU C 3 221 ? 0.558 33.628 -65.364 1.00 68.04 226 GLU C N 1
ATOM 6731 C CA . GLU C 3 221 ? 0.749 33.869 -66.796 1.00 66.33 226 GLU C CA 1
ATOM 6732 C C . GLU C 3 221 ? -0.472 33.452 -67.606 1.00 74.75 226 GLU C C 1
ATOM 6733 O O . GLU C 3 221 ? -0.358 32.788 -68.636 1.00 87.27 226 GLU C O 1
ATOM 6739 N N . SER C 3 222 ? -1.660 33.848 -67.153 1.00 68.26 227 SER C N 1
ATOM 6740 C CA . SER C 3 222 ? -2.898 33.524 -67.847 1.00 64.26 227 SER C CA 1
ATOM 6741 C C . SER C 3 222 ? -4.055 34.224 -67.150 1.00 73.49 227 SER C C 1
ATOM 6742 O O . SER C 3 222 ? -4.134 34.218 -65.919 1.00 68.79 227 SER C O 1
ATOM 6745 N N . PHE C 3 223 ? -4.952 34.813 -67.944 1.00 71.74 228 PHE C N 1
ATOM 6746 C CA . PHE C 3 223 ? -6.139 35.450 -67.381 1.00 67.24 228 PHE C CA 1
ATOM 6747 C C . PHE C 3 223 ? -6.942 34.467 -66.538 1.00 69.77 228 PHE C C 1
ATOM 6748 O O . PHE C 3 223 ? -7.363 34.786 -65.420 1.00 67.49 228 PHE C O 1
ATOM 6756 N N . SER C 3 224 ? -7.170 33.262 -67.064 1.00 67.14 229 SER C N 1
ATOM 6757 C CA . SER C 3 224 ? -7.947 32.268 -66.331 1.00 67.38 229 SER C CA 1
ATOM 6758 C C . SER C 3 224 ? -7.339 32.004 -64.960 1.00 63.94 229 SER C C 1
ATOM 6759 O O . SER C 3 224 ? -8.050 31.951 -63.949 1.00 61.39 229 SER C O 1
ATOM 6762 N N . GLU C 3 225 ? -6.016 31.839 -64.908 1.00 66.13 230 GLU C N 1
ATOM 6763 C CA . GLU C 3 225 ? -5.346 31.566 -63.642 1.00 67.82 230 GLU C CA 1
ATOM 6764 C C . GLU C 3 225 ? -5.419 32.764 -62.705 1.00 62.96 230 GLU C C 1
ATOM 6765 O O . GLU C 3 225 ? -5.526 32.598 -61.484 1.00 61.89 230 GLU C O 1
ATOM 6771 N N . ARG C 3 226 ? -5.349 33.978 -63.254 1.00 63.40 231 ARG C N 1
ATOM 6772 C CA . ARG C 3 226 ? -5.363 35.169 -62.412 1.00 60.17 231 ARG C CA 1
ATOM 6773 C C . ARG C 3 226 ? -6.730 35.377 -61.772 1.00 60.10 231 ARG C C 1
ATOM 6774 O O . ARG C 3 226 ? -6.821 35.710 -60.585 1.00 55.63 231 ARG C O 1
ATOM 6782 N N . LEU C 3 227 ? -7.803 35.179 -62.540 1.00 55.16 232 LEU C N 1
ATOM 6783 C CA . LEU C 3 227 ? -9.145 35.435 -62.033 1.00 56.58 232 LEU C CA 1
ATOM 6784 C C . LEU C 3 227 ? -9.630 34.328 -61.105 1.00 63.63 232 LEU C C 1
ATOM 6785 O O . LEU C 3 227 ? -10.359 34.609 -60.148 1.00 65.56 232 LEU C O 1
ATOM 6790 N N . GLN C 3 228 ? -9.239 33.078 -61.360 1.00 61.73 233 GLN C N 1
ATOM 6791 C CA . GLN C 3 228 ? -9.702 31.972 -60.527 1.00 60.20 233 GLN C CA 1
ATOM 6792 C C . GLN C 3 228 ? -8.992 31.962 -59.178 1.00 63.14 233 GLN C C 1
ATOM 6793 O O . GLN C 3 228 ? -9.628 31.793 -58.131 1.00 68.11 233 GLN C O 1
ATOM 6799 N N . THR C 3 229 ? -7.667 32.131 -59.181 1.00 57.84 234 THR C N 1
ATOM 6800 C CA . THR C 3 229 ? -6.925 32.157 -57.925 1.00 55.81 234 THR C CA 1
ATOM 6801 C C . THR C 3 229 ? -7.388 33.299 -57.030 1.00 61.27 234 THR C C 1
ATOM 6802 O O . THR C 3 229 ? -7.365 33.172 -55.800 1.00 59.95 234 THR C O 1
ATOM 6806 N N . SER C 3 230 ? -7.805 34.422 -57.622 1.00 61.42 235 SER C N 1
ATOM 6807 C CA . SER C 3 230 ? -8.324 35.529 -56.827 1.00 62.38 235 SER C CA 1
ATOM 6808 C C . SER C 3 230 ? -9.515 35.089 -55.984 1.00 66.21 235 SER C C 1
ATOM 6809 O O . SER C 3 230 ? -9.686 35.549 -54.849 1.00 59.43 235 SER C O 1
ATOM 6812 N N . PHE C 3 231 ? -10.350 34.197 -56.524 1.00 61.66 236 PHE C N 1
ATOM 6813 C CA . PHE C 3 231 ? -11.508 33.724 -55.774 1.00 63.82 236 PHE C CA 1
ATOM 6814 C C . PHE C 3 231 ? -11.085 32.878 -54.580 1.00 63.41 236 PHE C C 1
ATOM 6815 O O . PHE C 3 231 ? -11.698 32.960 -53.508 1.00 61.60 236 PHE C O 1
ATOM 6823 N N . THR C 3 232 ? -10.045 32.059 -54.740 1.00 51.76 237 THR C N 1
ATOM 6824 C CA . THR C 3 232 ? -9.512 31.328 -53.596 1.00 59.66 237 THR C CA 1
ATOM 6825 C C . THR C 3 232 ? -8.950 32.292 -52.557 1.00 55.84 237 THR C C 1
ATOM 6826 O O . THR C 3 232 ? -9.067 32.051 -51.350 1.00 53.04 237 THR C O 1
ATOM 6830 N N . CYS C 3 233 ? -8.344 33.395 -53.010 1.00 58.88 238 CYS C N 1
ATOM 6831 C CA . CYS C 3 233 ? -7.873 34.424 -52.086 1.00 59.56 238 CYS C CA 1
ATOM 6832 C C . CYS C 3 233 ? -9.037 35.046 -51.326 1.00 56.62 238 CYS C C 1
ATOM 6833 O O . CYS C 3 233 ? -9.005 35.156 -50.094 1.00 52.71 238 CYS C O 1
ATOM 6836 N N . MET C 3 234 ? -10.065 35.488 -52.055 1.00 54.00 239 MET C N 1
ATOM 6837 C CA . MET C 3 234 ? -11.277 35.987 -51.418 1.00 48.87 239 MET C CA 1
ATOM 6838 C C . MET C 3 234 ? -11.796 34.985 -50.395 1.00 56.44 239 MET C C 1
ATOM 6839 O O . MET C 3 234 ? -12.105 35.345 -49.253 1.00 47.82 239 MET C O 1
ATOM 6844 N N . LEU C 3 235 ? -11.898 33.714 -50.793 1.00 52.57 240 LEU C N 1
ATOM 6845 C CA . LEU C 3 235 ? -12.370 32.686 -49.873 1.00 52.25 240 LEU C CA 1
ATOM 6846 C C . LEU C 3 235 ? -11.465 32.575 -48.654 1.00 53.21 240 LEU C C 1
ATOM 6847 O O . LEU C 3 235 ? -11.935 32.229 -47.564 1.00 58.67 240 LEU C O 1
ATOM 6852 N N . THR C 3 236 ? -10.174 32.880 -48.810 1.00 55.78 241 THR C N 1
ATOM 6853 C CA . THR C 3 236 ? -9.239 32.792 -47.693 1.00 55.56 241 THR C CA 1
ATOM 6854 C C . THR C 3 236 ? -9.404 33.952 -46.717 1.00 54.99 241 THR C C 1
ATOM 6855 O O . THR C 3 236 ? -9.186 33.777 -45.512 1.00 51.67 241 THR C O 1
ATOM 6859 N N . VAL C 3 237 ? -9.778 35.135 -47.206 1.00 51.32 242 VAL C N 1
ATOM 6860 C CA . VAL C 3 237 ? -10.047 36.251 -46.306 1.00 50.11 242 VAL C CA 1
ATOM 6861 C C . VAL C 3 237 ? -11.328 35.996 -45.522 1.00 54.87 242 VAL C C 1
ATOM 6862 O O . VAL C 3 237 ? -11.399 36.264 -44.317 1.00 51.62 242 VAL C O 1
ATOM 6866 N N . VAL C 3 238 ? -12.357 35.464 -46.189 1.00 54.50 243 VAL C N 1
ATOM 6867 C CA . VAL C 3 238 ? -13.617 35.166 -45.511 1.00 54.97 243 VAL C CA 1
ATOM 6868 C C . VAL C 3 238 ? -13.405 34.092 -44.452 1.00 56.13 243 VAL C C 1
ATOM 6869 O O . VAL C 3 238 ? -13.873 34.214 -43.314 1.00 61.35 243 VAL C O 1
ATOM 6873 N N . ALA C 3 239 ? -12.702 33.016 -44.814 1.00 51.86 244 ALA C N 1
ATOM 6874 C CA . ALA C 3 239 ? -12.371 31.992 -43.830 1.00 52.43 244 ALA C CA 1
ATOM 6875 C C . ALA C 3 239 ? -11.613 32.584 -42.651 1.00 57.71 244 ALA C C 1
ATOM 6876 O O . ALA C 3 239 ? -11.717 32.078 -41.528 1.00 59.80 244 ALA C O 1
ATOM 6878 N N . TYR C 3 240 ? -10.849 33.652 -42.882 1.00 55.75 245 TYR C N 1
ATOM 6879 C CA . TYR C 3 240 ? -10.096 34.276 -41.804 1.00 55.16 245 TYR C CA 1
ATOM 6880 C C . TYR C 3 240 ? -10.963 35.205 -40.966 1.00 53.25 245 TYR C C 1
ATOM 6881 O O . TYR C 3 240 ? -10.740 35.329 -39.758 1.00 53.17 245 TYR C O 1
ATOM 6890 N N . ALA C 3 241 ? -11.944 35.868 -41.585 1.00 49.33 246 ALA C N 1
ATOM 6891 C CA . ALA C 3 241 ? -12.857 36.714 -40.827 1.00 51.90 246 ALA C CA 1
ATOM 6892 C C . ALA C 3 241 ? -13.645 35.907 -39.803 1.00 58.43 246 ALA C C 1
ATOM 6893 O O . ALA C 3 241 ? -13.956 36.416 -38.719 1.00 54.70 246 ALA C O 1
ATOM 6895 N N . PHE C 3 242 ? -13.979 34.655 -40.123 1.00 54.85 247 PHE C N 1
ATOM 6896 C CA . PHE C 3 242 ? -14.652 33.805 -39.149 1.00 60.50 247 PHE C CA 1
ATOM 6897 C C . PHE C 3 242 ? -13.724 33.468 -37.987 1.00 61.02 247 PHE C C 1
ATOM 6898 O O . PHE C 3 242 ? -14.114 33.571 -36.818 1.00 64.36 247 PHE C O 1
ATOM 6906 N N . TYR C 3 243 ? -12.492 33.051 -38.290 1.00 59.31 248 TYR C N 1
ATOM 6907 C CA . TYR C 3 243 ? -11.543 32.718 -37.232 1.00 58.20 248 TYR C CA 1
ATOM 6908 C C . TYR C 3 243 ? -11.369 33.879 -36.261 1.00 55.88 248 TYR C C 1
ATOM 6909 O O . TYR C 3 243 ? -11.299 33.674 -35.044 1.00 59.06 248 TYR C O 1
ATOM 6918 N N . THR C 3 244 ? -11.312 35.109 -36.777 1.00 55.74 249 THR C N 1
ATOM 6919 C CA . THR C 3 244 ? -11.118 36.268 -35.911 1.00 60.99 249 THR C CA 1
ATOM 6920 C C . THR C 3 244 ? -12.369 36.559 -35.087 1.00 59.62 249 THR C C 1
ATOM 6921 O O . THR C 3 244 ? -12.300 36.689 -33.860 1.00 52.76 249 THR C O 1
ATOM 6925 N N . SER C 3 245 ? -13.525 36.668 -35.748 1.00 57.67 250 SER C N 1
ATOM 6926 C CA . SER C 3 245 ? -14.758 36.996 -35.039 1.00 62.67 250 SER C CA 1
ATOM 6927 C C . SER C 3 245 ? -15.057 35.988 -33.937 1.00 64.01 250 SER C C 1
ATOM 6928 O O . SER C 3 245 ? -15.655 36.342 -32.915 1.00 62.27 250 SER C O 1
ATOM 6931 N N . ASN C 3 246 ? -14.651 34.733 -34.126 1.00 59.23 251 ASN C N 1
ATOM 6932 C CA . ASN C 3 246 ? -14.901 33.686 -33.146 1.00 57.16 251 ASN C CA 1
ATOM 6933 C C . ASN C 3 246 ? -14.091 33.861 -31.868 1.00 60.36 251 ASN C C 1
ATOM 6934 O O . ASN C 3 246 ? -14.350 33.142 -30.897 1.00 68.31 251 ASN C O 1
ATOM 6939 N N . ILE C 3 247 ? -13.134 34.789 -31.838 1.00 58.58 252 ILE C N 1
ATOM 6940 C CA . ILE C 3 247 ? -12.216 34.917 -30.710 1.00 56.44 252 ILE C CA 1
ATOM 6941 C C . ILE C 3 247 ? -12.211 36.350 -30.193 1.00 56.55 252 ILE C C 1
ATOM 6942 O O . ILE C 3 247 ? -12.226 36.583 -28.979 1.00 58.17 252 ILE C O 1
ATOM 6947 N N . LEU C 3 248 ? -12.182 37.316 -31.105 1.00 50.98 253 LEU C N 1
ATOM 6948 C CA . LEU C 3 248 ? -12.077 38.710 -30.716 1.00 53.26 253 LEU C CA 1
ATOM 6949 C C . LEU C 3 248 ? -13.392 39.192 -30.105 1.00 57.92 253 LEU C C 1
ATOM 6950 O O . LEU C 3 248 ? -14.453 38.613 -30.346 1.00 60.80 253 LEU C O 1
ATOM 6955 N N . PRO C 3 249 ? -13.345 40.254 -29.303 1.00 59.28 254 PRO C N 1
ATOM 6956 C CA . PRO C 3 249 ? -14.544 40.675 -28.575 1.00 57.08 254 PRO C CA 1
ATOM 6957 C C . PRO C 3 249 ? -15.565 41.353 -29.473 1.00 58.38 254 PRO C C 1
ATOM 6958 O O . PRO C 3 249 ? -15.230 41.980 -30.482 1.00 61.04 254 PRO C O 1
ATOM 6962 N N . ARG C 3 250 ? -16.829 41.221 -29.079 1.00 57.92 255 ARG C N 1
ATOM 6963 C CA . ARG C 3 250 ? -17.929 41.845 -29.797 1.00 63.23 255 ARG C CA 1
ATOM 6964 C C . ARG C 3 250 ? -18.016 43.325 -29.449 1.00 60.85 255 ARG C C 1
ATOM 6965 O O . ARG C 3 250 ? -17.832 43.719 -28.294 1.00 55.78 255 ARG C O 1
ATOM 6973 N N . LEU C 3 251 ? -18.301 44.142 -30.458 1.00 65.30 256 LEU C N 1
ATOM 6974 C CA . LEU C 3 251 ? -18.340 45.588 -30.306 1.00 61.46 256 LEU C CA 1
ATOM 6975 C C . LEU C 3 251 ? -19.401 46.146 -31.240 1.00 68.03 256 LEU C C 1
ATOM 6976 O O . LEU C 3 251 ? -19.804 45.475 -32.198 1.00 56.81 256 LEU C O 1
ATOM 6981 N N . PRO C 3 252 ? -19.870 47.366 -30.993 1.00 64.35 257 PRO C N 1
ATOM 6982 C CA . PRO C 3 252 ? -20.760 48.045 -31.946 1.00 58.79 257 PRO C CA 1
ATOM 6983 C C . PRO C 3 252 ? -20.047 48.879 -33.002 1.00 59.14 257 PRO C C 1
ATOM 6984 O O . PRO C 3 252 ? -20.711 49.661 -33.688 1.00 62.26 257 PRO C O 1
ATOM 6988 N N . TYR C 3 253 ? -18.731 48.735 -33.146 1.00 60.49 258 TYR C N 1
ATOM 6989 C CA . TYR C 3 253 ? -17.966 49.479 -34.136 1.00 59.26 258 TYR C CA 1
ATOM 6990 C C . TYR C 3 253 ? -16.820 48.602 -34.623 1.00 60.42 258 TYR C C 1
ATOM 6991 O O . TYR C 3 253 ? -16.566 47.523 -34.084 1.00 65.03 258 TYR C O 1
ATOM 7000 N N . THR C 3 254 ? -16.128 49.076 -35.656 1.00 50.21 259 THR C N 1
ATOM 7001 C CA . THR C 3 254 ? -14.994 48.342 -36.196 1.00 57.70 259 THR C CA 1
ATOM 7002 C C . THR C 3 254 ? -13.733 48.631 -35.390 1.00 61.51 259 THR C C 1
ATOM 7003 O O . THR C 3 254 ? -13.585 49.697 -34.785 1.00 65.08 259 THR C O 1
ATOM 7007 N N . THR C 3 255 ? -12.822 47.662 -35.388 1.00 63.39 260 THR C N 1
ATOM 7008 C CA . THR C 3 255 ? -11.528 47.794 -34.744 1.00 61.61 260 THR C CA 1
ATOM 7009 C C . THR C 3 255 ? -10.448 48.010 -35.804 1.00 64.55 260 THR C C 1
ATOM 7010 O O . THR C 3 255 ? -10.736 48.304 -36.968 1.00 61.63 260 THR C O 1
ATOM 7014 N N . VAL C 3 256 ? -9.184 47.863 -35.401 1.00 58.02 261 VAL C N 1
ATOM 7015 C CA . VAL C 3 256 ? -8.085 47.935 -36.359 1.00 60.34 261 VAL C CA 1
ATOM 7016 C C . VAL C 3 256 ? -8.033 46.666 -37.201 1.00 61.94 261 VAL C C 1
ATOM 7017 O O . VAL C 3 256 ? -7.776 46.716 -38.409 1.00 58.27 261 VAL C O 1
ATOM 7021 N N . ILE C 3 257 ? -8.277 45.511 -36.579 1.00 60.51 262 ILE C N 1
ATOM 7022 C CA . ILE C 3 257 ? -8.251 44.250 -37.312 1.00 58.77 262 ILE C CA 1
ATOM 7023 C C . ILE C 3 257 ? -9.405 44.183 -38.307 1.00 62.58 262 ILE C C 1
ATOM 7024 O O . ILE C 3 257 ? -9.250 43.668 -39.421 1.00 59.76 262 ILE C O 1
ATOM 7029 N N . ASP C 3 258 ? -10.579 44.696 -37.925 1.00 56.84 263 ASP C N 1
ATOM 7030 C CA . ASP C 3 258 ? -11.715 44.693 -38.839 1.00 49.66 263 ASP C CA 1
ATOM 7031 C C . ASP C 3 258 ? -11.424 45.502 -40.097 1.00 51.52 263 ASP C C 1
ATOM 7032 O O . ASP C 3 258 ? -11.891 45.148 -41.184 1.00 47.54 263 ASP C O 1
ATOM 7037 N N . GLN C 3 259 ? -10.653 46.585 -39.973 1.00 55.09 264 GLN C N 1
ATOM 7038 C CA . GLN C 3 259 ? -10.344 47.408 -41.138 1.00 54.99 264 GLN C CA 1
ATOM 7039 C C . GLN C 3 259 ? -9.355 46.708 -42.063 1.00 50.17 264 GLN C C 1
ATOM 7040 O O . GLN C 3 259 ? -9.495 46.771 -43.290 1.00 52.80 264 GLN C O 1
ATOM 7046 N N . MET C 3 260 ? -8.348 46.036 -41.498 1.00 46.43 265 MET C N 1
ATOM 7047 C CA . MET C 3 260 ? -7.462 45.211 -42.314 1.00 53.12 265 MET C CA 1
ATOM 7048 C C . MET C 3 260 ? -8.265 44.224 -43.150 1.00 50.87 265 MET C C 1
ATOM 7049 O O . MET C 3 260 ? -8.054 44.095 -44.361 1.00 50.44 265 MET C O 1
ATOM 7054 N N . ILE C 3 261 ? -9.190 43.510 -42.507 1.00 53.94 266 ILE C N 1
ATOM 7055 C CA . ILE C 3 261 ? -10.028 42.544 -43.212 1.00 50.33 266 ILE C CA 1
ATOM 7056 C C . ILE C 3 261 ? -10.773 43.222 -44.356 1.00 47.00 266 ILE C C 1
ATOM 7057 O O . ILE C 3 261 ? -10.850 42.693 -45.472 1.00 48.47 266 ILE C O 1
ATOM 7062 N N . ILE C 3 262 ? -11.347 44.398 -44.094 1.00 46.22 267 ILE C N 1
ATOM 7063 C CA . ILE C 3 262 ? -12.021 45.137 -45.158 1.00 56.47 267 ILE C CA 1
ATOM 7064 C C . ILE C 3 262 ? -11.021 45.521 -46.242 1.00 56.11 267 ILE 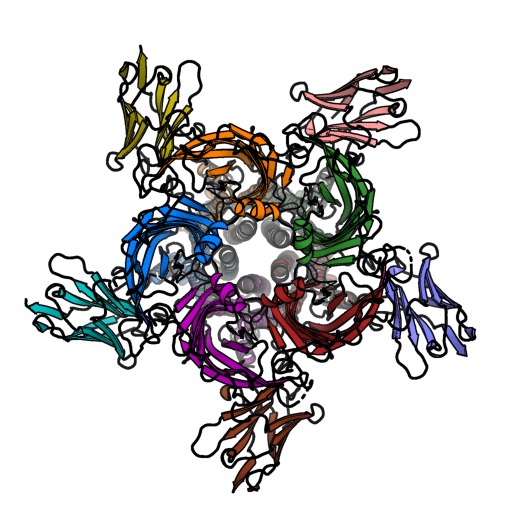C C 1
ATOM 7065 O O . ILE C 3 262 ? -11.312 45.418 -47.441 1.00 55.85 267 ILE C O 1
ATOM 7070 N N . ALA C 3 263 ? -9.824 45.957 -45.842 1.00 52.88 268 ALA C N 1
ATOM 7071 C CA . ALA C 3 263 ? -8.788 46.267 -46.823 1.00 56.82 268 ALA C CA 1
ATOM 7072 C C . ALA C 3 263 ? -8.483 45.055 -47.693 1.00 55.71 268 ALA C C 1
ATOM 7073 O O . ALA C 3 263 ? -8.303 45.183 -48.910 1.00 51.60 268 ALA C O 1
ATOM 7075 N N . GLY C 3 264 ? -8.423 43.867 -47.086 1.00 55.44 269 GLY C N 1
ATOM 7076 C CA . GLY C 3 264 ? -8.215 42.657 -47.863 1.00 47.10 269 GLY C CA 1
ATOM 7077 C C . GLY C 3 264 ? -9.313 42.430 -48.884 1.00 51.02 269 GLY C C 1
ATOM 7078 O O . GLY C 3 264 ? -9.042 42.187 -50.062 1.00 56.36 269 GLY C O 1
ATOM 7079 N N . TYR C 3 265 ? -10.572 42.504 -48.443 1.00 46.46 270 TYR C N 1
ATOM 7080 C CA . TYR C 3 265 ? -11.693 42.397 -49.370 1.00 49.86 270 TYR C CA 1
ATOM 7081 C C . TYR C 3 265 ? -11.546 43.391 -50.516 1.00 53.43 270 TYR C C 1
ATOM 7082 O O . TYR C 3 265 ? -11.746 43.047 -51.686 1.00 50.95 270 TYR C O 1
ATOM 7091 N N . GLY C 3 266 ? -11.202 44.639 -50.190 1.00 48.59 271 GLY C N 1
ATOM 7092 C CA . GLY C 3 266 ? -11.080 45.656 -51.220 1.00 51.53 271 GLY C CA 1
ATOM 7093 C C . GLY C 3 266 ? -9.929 45.390 -52.170 1.00 45.83 271 GLY C C 1
ATOM 7094 O O . GLY C 3 266 ? -10.058 45.576 -53.383 1.00 49.00 271 GLY C O 1
ATOM 7095 N N . SER C 3 267 ? -8.787 44.953 -51.634 1.00 44.29 272 SER C N 1
ATOM 7096 C CA . SER C 3 267 ? -7.647 44.615 -52.481 1.00 51.73 272 SER C CA 1
ATOM 7097 C C . SER C 3 267 ? -8.013 43.525 -53.482 1.00 54.74 272 SER C C 1
ATOM 7098 O O . SER C 3 267 ? -7.836 43.691 -54.695 1.00 57.31 272 SER C O 1
ATOM 7101 N N . ILE C 3 268 ? -8.532 42.399 -52.990 1.00 45.87 273 ILE C N 1
ATOM 7102 C CA . ILE C 3 268 ? -8.842 41.276 -53.870 1.00 42.63 273 ILE C CA 1
ATOM 7103 C C . ILE C 3 268 ? -9.930 41.660 -54.865 1.00 43.09 273 ILE C C 1
ATOM 7104 O O . ILE C 3 268 ? -9.897 41.248 -56.030 1.00 61.22 273 ILE C O 1
ATOM 7109 N N . PHE C 3 269 ? -10.915 42.445 -54.429 1.00 47.07 274 PHE C N 1
ATOM 7110 C CA . PHE C 3 269 ? -11.968 42.865 -55.348 1.00 54.20 274 PHE C CA 1
ATOM 7111 C C . PHE C 3 269 ? -11.420 43.817 -56.404 1.00 58.69 274 PHE C C 1
ATOM 7112 O O . PHE C 3 269 ? -11.765 43.710 -57.587 1.00 49.60 274 PHE C O 1
ATOM 7120 N N . ALA C 3 270 ? -10.565 44.757 -55.991 1.00 54.58 275 ALA C N 1
ATOM 7121 C CA . ALA C 3 270 ? -9.942 45.669 -56.943 1.00 54.73 275 ALA C CA 1
ATOM 7122 C C . ALA C 3 270 ? -9.103 44.906 -57.961 1.00 55.96 275 ALA C C 1
ATOM 7123 O O . ALA C 3 270 ? -9.171 45.179 -59.166 1.00 52.45 275 ALA C O 1
ATOM 7125 N N . ALA C 3 271 ? -8.309 43.940 -57.496 1.00 49.03 276 ALA C N 1
ATOM 7126 C CA . ALA C 3 271 ? -7.497 43.149 -58.415 1.00 58.41 276 ALA C CA 1
ATOM 7127 C C . ALA C 3 271 ? -8.369 42.408 -59.422 1.00 57.93 276 ALA C C 1
ATOM 7128 O O . ALA C 3 271 ? -7.995 42.266 -60.593 1.00 58.67 276 ALA C O 1
ATOM 7130 N N . ILE C 3 272 ? -9.540 41.934 -58.991 1.00 53.35 277 ILE C N 1
ATOM 7131 C CA . ILE C 3 272 ? -10.434 41.229 -59.905 1.00 53.00 277 ILE C CA 1
ATOM 7132 C C . ILE C 3 272 ? -10.894 42.161 -61.019 1.00 53.99 277 ILE C C 1
ATOM 7133 O O . ILE C 3 272 ? -10.999 41.755 -62.183 1.00 59.02 277 ILE C O 1
ATOM 7138 N N . LEU C 3 273 ? -11.168 43.425 -60.689 1.00 51.21 278 LEU C N 1
ATOM 7139 C CA . LEU C 3 273 ? -11.582 44.371 -61.720 1.00 56.66 278 LEU C CA 1
ATOM 7140 C C . LEU C 3 273 ? -10.431 44.686 -62.666 1.00 58.27 278 LEU C C 1
ATOM 7141 O O . LEU C 3 273 ? -10.637 44.857 -63.872 1.00 63.32 278 LEU C O 1
ATOM 7146 N N . LEU C 3 274 ? -9.209 44.761 -62.135 1.00 55.71 279 LEU C N 1
ATOM 7147 C CA . LEU C 3 274 ? -8.048 45.028 -62.976 1.00 56.67 279 LEU C CA 1
ATOM 7148 C C . LEU C 3 274 ? -7.741 43.846 -63.888 1.00 60.84 279 LEU C C 1
ATOM 7149 O O . LEU C 3 274 ? -7.365 44.034 -65.050 1.00 68.59 279 LEU C O 1
ATOM 7154 N N . ILE C 3 275 ? -7.891 42.621 -63.379 1.00 55.39 280 ILE C N 1
ATOM 7155 C CA . ILE C 3 275 ? -7.616 41.437 -64.190 1.00 56.96 280 ILE C CA 1
ATOM 7156 C C . ILE C 3 275 ? -8.567 41.369 -65.379 1.00 64.90 280 ILE C C 1
ATOM 7157 O O . ILE C 3 275 ? -8.167 41.004 -66.493 1.00 63.38 280 ILE C O 1
ATOM 7162 N N . ILE C 3 276 ? -9.836 41.718 -65.168 1.00 61.80 281 ILE C N 1
ATOM 7163 C CA . ILE C 3 276 ? -10.812 41.647 -66.250 1.00 62.94 281 ILE C CA 1
ATOM 7164 C C . ILE C 3 276 ? -10.620 42.802 -67.220 1.00 67.63 281 ILE C C 1
ATOM 7165 O O . ILE C 3 276 ? -10.714 42.626 -68.440 1.00 74.30 281 ILE C O 1
ATOM 7170 N N . PHE C 3 277 ? -10.354 44.001 -66.700 1.00 60.82 282 PHE C N 1
ATOM 7171 C CA . PHE C 3 277 ? -10.188 45.158 -67.570 1.00 66.82 282 PHE C CA 1
ATOM 7172 C C . PHE C 3 277 ? -9.010 44.960 -68.517 1.00 72.38 282 PHE C C 1
ATOM 7173 O O . PHE C 3 277 ? -9.133 45.159 -69.731 1.00 78.09 282 PHE C O 1
ATOM 7181 N N . ALA C 3 278 ? -7.858 44.560 -67.975 1.00 72.55 283 ALA C N 1
ATOM 7182 C CA . ALA C 3 278 ? -6.678 44.345 -68.803 1.00 70.26 283 ALA C CA 1
ATOM 7183 C C . ALA C 3 278 ? -6.964 43.375 -69.942 1.00 75.67 283 ALA C C 1
ATOM 7184 O O . ALA C 3 278 ? -6.531 43.592 -71.080 1.00 84.22 283 ALA C O 1
ATOM 7186 N N . HIS C 3 279 ? -7.704 42.303 -69.656 1.00 74.34 284 HIS C N 1
ATOM 7187 C CA . HIS C 3 279 ? -7.885 41.233 -70.629 1.00 75.56 284 HIS C CA 1
ATOM 7188 C C . HIS C 3 279 ? -9.011 41.518 -71.616 1.00 73.35 284 HIS C C 1
ATOM 7189 O O . HIS C 3 279 ? -8.966 41.029 -72.750 1.00 73.61 284 HIS C O 1
ATOM 7196 N N . HIS C 3 280 ? -10.017 42.295 -71.216 1.00 72.09 285 HIS C N 1
ATOM 7197 C CA . HIS C 3 280 ? -11.191 42.533 -72.046 1.00 75.35 285 HIS C CA 1
ATOM 7198 C C . HIS C 3 280 ? -11.271 43.961 -72.571 1.00 79.57 285 HIS C C 1
ATOM 7199 O O . HIS C 3 280 ? -12.286 44.334 -73.169 1.00 74.83 285 HIS C O 1
ATOM 7206 N N . ARG C 3 281 ? -10.230 44.767 -72.365 1.00 85.86 286 ARG C N 1
ATOM 7207 C CA . ARG C 3 281 ? -10.176 46.099 -72.954 1.00 88.25 286 ARG C CA 1
ATOM 7208 C C . ARG C 3 281 ? -9.487 46.106 -74.312 1.00 97.97 286 ARG C C 1
ATOM 7209 O O . ARG C 3 281 ? -9.856 46.905 -75.181 1.00 98.80 286 ARG C O 1
ATOM 7211 N N . GLN C 3 282 ? -8.507 45.231 -74.513 1.00 95.79 287 GLN C N 1
ATOM 7212 C CA . GLN C 3 282 ? -7.759 45.169 -75.762 1.00 93.97 287 GLN C CA 1
ATOM 7213 C C . GLN C 3 282 ? -7.719 43.713 -76.223 1.00 100.95 287 GLN C C 1
ATOM 7214 O O . GLN C 3 282 ? -8.536 42.875 -75.820 1.00 92.61 287 GLN C O 1
ATOM 7216 N N . ALA C 3 283 ? -6.755 43.396 -77.084 1.00 107.83 288 ALA C N 1
ATOM 7217 C CA . ALA C 3 283 ? -6.579 42.037 -77.585 1.00 101.64 288 ALA C CA 1
ATOM 7218 C C . ALA C 3 283 ? -5.119 41.782 -77.953 1.00 90.77 288 ALA C C 1
ATOM 7219 O O . ALA C 3 283 ? -4.215 41.995 -77.144 1.00 88.49 288 ALA C O 1
ATOM 7221 N N . ASP C 3 288 ? -0.172 43.130 -74.842 1.00 88.96 293 ASP C N 1
ATOM 7222 C CA . ASP C 3 288 ? -0.991 44.255 -74.403 1.00 95.27 293 ASP C CA 1
ATOM 7223 C C . ASP C 3 288 ? -1.569 43.981 -73.020 1.00 95.15 293 ASP C C 1
ATOM 7224 O O . ASP C 3 288 ? -1.268 44.688 -72.058 1.00 90.15 293 ASP C O 1
ATOM 7226 N N . ASP C 3 289 ? -2.408 42.947 -72.932 1.00 92.44 294 ASP C N 1
ATOM 7227 C CA . ASP C 3 289 ? -2.970 42.552 -71.645 1.00 82.83 294 ASP C CA 1
ATOM 7228 C C . ASP C 3 289 ? -1.868 42.224 -70.643 1.00 86.67 294 ASP C C 1
ATOM 7229 O O . ASP C 3 289 ? -1.848 42.754 -69.527 1.00 79.88 294 ASP C O 1
ATOM 7234 N N . LEU C 3 290 ? -0.930 41.356 -71.034 1.00 88.67 295 LEU C N 1
ATOM 7235 C CA . LEU C 3 290 ? 0.111 40.908 -70.116 1.00 79.92 295 LEU C CA 1
ATOM 7236 C C . LEU C 3 290 ? 0.999 42.046 -69.628 1.00 76.00 295 LEU C C 1
ATOM 7237 O O . LEU C 3 290 ? 1.642 41.907 -68.582 1.00 75.99 295 LEU C O 1
ATOM 7239 N N . LEU C 3 291 ? 1.054 43.167 -70.350 1.00 77.67 296 LEU C N 1
ATOM 7240 C CA . LEU C 3 291 ? 1.975 44.234 -69.971 1.00 80.54 296 LEU C CA 1
ATOM 7241 C C . LEU C 3 291 ? 1.443 45.048 -68.796 1.00 75.60 296 LEU C C 1
ATOM 7242 O O . LEU C 3 291 ? 2.210 45.416 -67.900 1.00 73.41 296 LEU C O 1
ATOM 7247 N N . ILE C 3 292 ? 0.140 45.342 -68.780 1.00 82.08 297 ILE C N 1
ATOM 7248 C CA . ILE C 3 292 ? -0.434 46.039 -67.633 1.00 75.89 297 ILE C CA 1
ATOM 7249 C C . ILE C 3 292 ? -0.493 45.113 -66.426 1.00 77.80 297 ILE C C 1
ATOM 7250 O O . ILE C 3 292 ? -0.415 45.570 -65.279 1.00 67.19 297 ILE C O 1
ATOM 7255 N N . GLN C 3 293 ? -0.622 43.804 -66.654 1.00 75.11 298 GLN C N 1
ATOM 7256 C CA . GLN C 3 293 ? -0.527 42.847 -65.560 1.00 71.16 298 GLN C CA 1
ATOM 7257 C C . GLN C 3 293 ? 0.841 42.867 -64.893 1.00 79.21 298 GLN C C 1
ATOM 7258 O O . GLN C 3 293 ? 0.999 42.263 -63.826 1.00 85.24 298 GLN C O 1
ATOM 7264 N N . ARG C 3 294 ? 1.826 43.546 -65.483 1.00 85.41 299 ARG C N 1
ATOM 7265 C CA . ARG C 3 294 ? 3.117 43.746 -64.837 1.00 75.84 299 ARG C CA 1
ATOM 7266 C C . ARG C 3 294 ? 3.032 44.886 -63.827 1.00 85.88 299 ARG C C 1
ATOM 7267 O O . ARG C 3 294 ? 4.019 45.590 -63.591 1.00 75.48 299 ARG C O 1
ATOM 7269 N N . SER C 3 295 ? 1.847 45.083 -63.241 1.00 94.84 300 SER C N 1
ATOM 7270 C CA . SER C 3 295 ? 1.655 45.979 -62.106 1.00 84.74 300 SER C CA 1
ATOM 7271 C C . SER C 3 295 ? 1.933 45.287 -60.778 1.00 83.26 300 SER C C 1
ATOM 7272 O O . SER C 3 295 ? 1.371 45.675 -59.745 1.00 80.92 300 SER C O 1
ATOM 7275 N N . ARG C 3 296 ? 2.781 44.255 -60.788 1.00 82.97 301 ARG C N 1
ATOM 7276 C CA . ARG C 3 296 ? 3.074 43.509 -59.570 1.00 79.64 301 ARG C CA 1
ATOM 7277 C C . ARG C 3 296 ? 3.614 44.419 -58.475 1.00 79.53 301 ARG C C 1
ATOM 7278 O O . ARG C 3 296 ? 3.432 44.136 -57.285 1.00 72.91 301 ARG C O 1
ATOM 7286 N N . LEU C 3 297 ? 4.277 45.511 -58.855 1.00 77.59 302 LEU C N 1
ATOM 7287 C CA . LEU C 3 297 ? 4.761 46.495 -57.897 1.00 75.29 302 LEU C CA 1
ATOM 7288 C C . LEU C 3 297 ? 3.754 47.608 -57.652 1.00 78.71 302 LEU C C 1
ATOM 7289 O O . LEU C 3 297 ? 3.656 48.109 -56.526 1.00 80.32 302 LEU C O 1
ATOM 7294 N N . ALA C 3 298 ? 2.998 48.002 -58.678 1.00 74.11 303 ALA C N 1
ATOM 7295 C CA . ALA C 3 298 ? 2.104 49.144 -58.541 1.00 76.90 303 ALA C CA 1
ATOM 7296 C C . ALA C 3 298 ? 0.957 48.859 -57.581 1.00 75.57 303 ALA C C 1
ATOM 7297 O O . ALA C 3 298 ? 0.484 49.773 -56.897 1.00 77.57 303 ALA C O 1
ATOM 7299 N N . PHE C 3 299 ? 0.499 47.605 -57.508 1.00 75.14 304 PHE C N 1
ATOM 7300 C CA . PHE C 3 299 ? -0.650 47.303 -56.658 1.00 75.98 304 PHE C CA 1
ATOM 7301 C C . PHE C 3 299 ? -0.283 47.326 -55.180 1.00 70.45 304 PHE C C 1
ATOM 7302 O O . PHE C 3 299 ? -0.958 48.030 -54.409 1.00 72.68 304 PHE C O 1
ATOM 7310 N N . PRO C 3 300 ? 0.744 46.606 -54.713 1.00 69.52 305 PRO C N 1
ATOM 7311 C CA . PRO C 3 300 ? 1.080 46.680 -53.282 1.00 67.29 305 PRO C CA 1
ATOM 7312 C C . PRO C 3 300 ? 1.353 48.093 -52.798 1.00 74.24 305 PRO C C 1
ATOM 7313 O O . PRO C 3 300 ? 1.088 48.400 -51.629 1.00 74.88 305 PRO C O 1
ATOM 7317 N N . LEU C 3 301 ? 1.876 48.966 -53.662 1.00 72.35 306 LEU C N 1
ATOM 7318 C CA . LEU C 3 301 ? 2.137 50.343 -53.255 1.00 69.17 306 LEU C CA 1
ATOM 7319 C C . LEU C 3 301 ? 0.837 51.124 -53.115 1.00 71.89 306 LEU C C 1
ATOM 7320 O O . LEU C 3 301 ? 0.649 51.860 -52.137 1.00 84.63 306 LEU C O 1
ATOM 7325 N N . GLY C 3 302 ? -0.072 50.976 -54.078 1.00 68.94 307 GLY C N 1
ATOM 7326 C CA . GLY C 3 302 ? -1.366 51.629 -53.965 1.00 74.69 307 GLY C CA 1
ATOM 7327 C C . GLY C 3 302 ? -2.135 51.185 -52.735 1.00 79.94 307 GLY C C 1
ATOM 7328 O O . GLY C 3 302 ? -2.806 51.990 -52.085 1.00 87.62 307 GLY C O 1
ATOM 7329 N N . PHE C 3 303 ? -2.051 49.896 -52.401 1.00 75.32 308 PHE C N 1
ATOM 7330 C CA . PHE C 3 303 ? -2.679 49.405 -51.179 1.00 78.72 308 PHE C CA 1
ATOM 7331 C C . PHE C 3 303 ? -2.040 50.043 -49.954 1.00 81.25 308 PHE C C 1
ATOM 7332 O O . PHE C 3 303 ? -2.730 50.627 -49.111 1.00 87.09 308 PHE C O 1
ATOM 7340 N N . LEU C 3 304 ? -0.713 49.937 -49.838 1.00 80.40 309 LEU C N 1
ATOM 7341 C CA . LEU C 3 304 ? -0.015 50.556 -48.717 1.00 82.35 309 LEU C CA 1
ATOM 7342 C C . LEU C 3 304 ? -0.187 52.068 -48.724 1.00 88.52 309 LEU C C 1
ATOM 7343 O O . LEU C 3 304 ? -0.242 52.691 -47.657 1.00 98.01 309 LEU C O 1
ATOM 7348 N N . ALA C 3 305 ? -0.269 52.676 -49.909 1.00 86.64 310 ALA C N 1
ATOM 7349 C CA . ALA C 3 305 ? -0.537 54.108 -49.994 1.00 89.99 310 ALA C CA 1
ATOM 7350 C C . ALA C 3 305 ? -1.865 54.446 -49.329 1.00 93.07 310 ALA C C 1
ATOM 7351 O O . ALA C 3 305 ? -1.918 55.239 -48.382 1.00 97.95 310 ALA C O 1
ATOM 7353 N N . ILE C 3 306 ? -2.956 53.852 -49.818 1.00 91.67 311 ILE C N 1
ATOM 7354 C CA . ILE C 3 306 ? -4.237 53.996 -49.133 1.00 90.54 311 ILE C CA 1
ATOM 7355 C C . ILE C 3 306 ? -4.111 53.515 -47.693 1.00 94.05 311 ILE C C 1
ATOM 7356 O O . ILE C 3 306 ? -4.626 54.150 -46.765 1.00 96.87 311 ILE C O 1
ATOM 7361 N N . GLY C 3 307 ? -3.414 52.404 -47.480 1.00 93.17 312 GLY C N 1
ATOM 7362 C CA . GLY C 3 307 ? -3.180 51.906 -46.140 1.00 90.87 312 GLY C CA 1
ATOM 7363 C C . GLY C 3 307 ? -2.546 52.926 -45.215 1.00 99.66 312 GLY C C 1
ATOM 7364 O O . GLY C 3 307 ? -2.681 52.819 -43.995 1.00 102.59 312 GLY C O 1
ATOM 7365 N N . SER C 3 308 ? -1.854 53.920 -45.778 1.00 100.27 313 SER C N 1
ATOM 7366 C CA . SER C 3 308 ? -1.241 54.962 -44.961 1.00 104.68 313 SER C CA 1
ATOM 7367 C C . SER C 3 308 ? -2.240 56.063 -44.625 1.00 109.42 313 SER C C 1
ATOM 7368 O O . SER C 3 308 ? -2.340 56.487 -43.467 1.00 112.14 313 SER C O 1
ATOM 7371 N N . VAL C 3 309 ? -2.997 56.537 -45.620 1.00 105.64 314 VAL C N 1
ATOM 7372 C CA . VAL C 3 309 ? -3.991 57.574 -45.366 1.00 111.81 314 VAL C CA 1
ATOM 7373 C C . VAL C 3 309 ? -5.133 57.077 -44.493 1.00 110.40 314 VAL C C 1
ATOM 7374 O O . VAL C 3 309 ? -5.914 57.891 -43.989 1.00 111.98 314 VAL C O 1
ATOM 7378 N N . LEU C 3 310 ? -5.262 55.760 -44.312 1.00 110.73 315 LEU C N 1
ATOM 7379 C CA . LEU C 3 310 ? -6.208 55.234 -43.337 1.00 115.67 315 LEU C CA 1
ATOM 7380 C C . LEU C 3 310 ? -5.745 55.482 -41.908 1.00 117.93 315 LEU C C 1
ATOM 7381 O O . LEU C 3 310 ? -6.560 55.407 -40.983 1.00 118.54 315 LEU C O 1
ATOM 7386 N N . VAL C 3 311 ? -4.459 55.770 -41.712 1.00 117.57 316 VAL C N 1
ATOM 7387 C CA . VAL C 3 311 ? -3.906 56.000 -40.383 1.00 122.93 316 VAL C CA 1
ATOM 7388 C C . VAL C 3 311 ? -3.801 57.503 -40.149 1.00 122.10 316 VAL C C 1
ATOM 7389 O O . VAL C 3 311 ? -2.711 58.030 -39.902 1.00 115.31 316 VAL C O 1
ATOM 7393 N N . ILE C 3 312 ? -4.931 58.200 -40.238 1.00 124.65 317 ILE C N 1
ATOM 7394 C CA . ILE C 3 312 ? -4.974 59.633 -39.970 1.00 123.49 317 ILE C CA 1
ATOM 7395 C C . ILE C 3 312 ? -6.073 59.923 -38.956 1.00 119.24 317 ILE C C 1
ATOM 7396 O O . ILE C 3 312 ? -7.084 59.221 -38.907 1.00 113.71 317 ILE C O 1
ATOM 7401 N N . ALA D 4 1 ? -2.568 37.608 27.286 1.00 86.30 9 ALA D N 1
ATOM 7402 C CA . ALA D 4 1 ? -3.284 36.373 26.985 1.00 83.25 9 ALA D CA 1
ATOM 7403 C C . ALA D 4 1 ? -2.763 35.743 25.697 1.00 80.88 9 ALA D C 1
ATOM 7404 O O . ALA D 4 1 ? -2.515 36.437 24.709 1.00 81.48 9 ALA D O 1
ATOM 7406 N N . ARG D 4 2 ? -2.599 34.423 25.714 1.00 74.44 10 ARG D N 1
ATOM 7407 C CA . ARG D 4 2 ? -2.099 33.722 24.544 1.00 69.48 10 ARG D CA 1
ATOM 7408 C C . ARG D 4 2 ? -3.184 33.645 23.470 1.00 59.34 10 ARG D C 1
ATOM 7409 O O . ARG D 4 2 ? -4.379 33.679 23.776 1.00 55.76 10 ARG D O 1
ATOM 7411 N N . PRO D 4 3 ? -2.793 33.554 22.201 1.00 53.26 11 PRO D N 1
ATOM 7412 C CA . PRO D 4 3 ? -3.787 33.402 21.134 1.00 50.28 11 PRO D CA 1
ATOM 7413 C C . PRO D 4 3 ? -4.429 32.024 21.152 1.00 48.92 11 PRO D C 1
ATOM 7414 O O . PRO D 4 3 ? -3.864 31.046 21.646 1.00 57.94 11 PRO D O 1
ATOM 7418 N N . VAL D 4 4 ? -5.636 31.959 20.590 1.00 48.79 12 VAL D N 1
ATOM 7419 C CA . VAL D 4 4 ? -6.331 30.685 20.454 1.00 48.43 12 VAL D CA 1
ATOM 7420 C C . VAL D 4 4 ? -5.649 29.859 19.372 1.00 42.25 12 VAL D C 1
ATOM 7421 O O . VAL D 4 4 ? -5.474 30.319 18.237 1.00 53.01 12 VAL D O 1
ATOM 7425 N N . ASP D 4 5 ? -5.255 28.637 19.719 1.00 42.26 13 ASP D N 1
ATOM 7426 C CA . ASP D 4 5 ? -4.674 27.717 18.746 1.00 46.35 13 ASP D CA 1
ATOM 7427 C C . ASP D 4 5 ? -5.796 27.032 17.974 1.00 48.87 13 ASP D C 1
ATOM 7428 O O . ASP D 4 5 ? -6.594 26.291 18.558 1.00 50.18 13 ASP D O 1
ATOM 7433 N N . VAL D 4 6 ? -5.860 27.279 16.668 1.00 42.22 14 VAL D N 1
ATOM 7434 C CA . VAL D 4 6 ? -6.906 26.733 15.809 1.00 47.35 14 VAL D CA 1
ATOM 7435 C C . VAL D 4 6 ? -6.274 25.702 14.883 1.00 46.20 14 VAL D C 1
ATOM 7436 O O . VAL D 4 6 ? -5.417 26.039 14.058 1.00 49.50 14 VAL D O 1
ATOM 7440 N N . SER D 4 7 ? -6.702 24.449 15.015 1.00 43.46 15 SER D N 1
ATOM 7441 C CA . SER D 4 7 ? -6.262 23.375 14.135 1.00 48.48 15 SER D CA 1
ATOM 7442 C C . SER D 4 7 ? -7.235 23.225 12.970 1.00 48.25 15 SER D C 1
ATOM 7443 O O . SER D 4 7 ? -8.456 23.220 13.167 1.00 53.68 15 SER D O 1
ATOM 7446 N N . VAL D 4 8 ? -6.694 23.092 11.764 1.00 43.35 16 VAL D N 1
ATOM 7447 C CA . VAL D 4 8 ? -7.487 23.124 10.541 1.00 50.15 16 VAL D CA 1
ATOM 7448 C C . VAL D 4 8 ? -7.270 21.836 9.759 1.00 50.93 16 VAL D C 1
ATOM 7449 O O . VAL D 4 8 ? -6.154 21.309 9.699 1.00 48.84 16 VAL D O 1
ATOM 7453 N N . SER D 4 9 ? -8.346 21.339 9.152 1.00 42.97 17 SER D N 1
ATOM 7454 C CA . SER D 4 9 ? -8.284 20.204 8.241 1.00 49.99 17 SER D CA 1
ATOM 7455 C C . SER D 4 9 ? -9.141 20.521 7.026 1.00 49.65 17 SER D C 1
ATOM 7456 O O . SER D 4 9 ? -10.307 20.897 7.173 1.00 52.38 17 SER D O 1
ATOM 7459 N N . ILE D 4 10 ? -8.569 20.370 5.836 1.00 44.95 18 ILE D N 1
ATOM 7460 C CA . ILE D 4 10 ? -9.264 20.660 4.587 1.00 47.02 18 ILE D CA 1
ATOM 7461 C C . ILE D 4 10 ? -9.341 19.376 3.774 1.00 48.98 18 ILE D C 1
ATOM 7462 O O . ILE D 4 10 ? -8.308 18.786 3.432 1.00 45.47 18 ILE D O 1
ATOM 7467 N N . PHE D 4 11 ? -10.563 18.950 3.470 1.00 48.82 19 PHE D N 1
ATOM 7468 C CA . PHE D 4 11 ? -10.816 17.812 2.596 1.00 44.88 19 PHE D CA 1
ATOM 7469 C C . PHE D 4 11 ? -11.218 18.330 1.222 1.00 43.91 19 PHE D C 1
ATOM 7470 O O . PHE D 4 11 ? -12.171 19.107 1.104 1.00 49.60 19 PHE D O 1
ATOM 7478 N N . ILE D 4 12 ? -10.502 17.893 0.192 1.00 47.20 20 ILE D N 1
ATOM 7479 C CA . ILE D 4 12 ? -10.731 18.336 -1.178 1.00 45.92 20 ILE D CA 1
ATOM 7480 C C . ILE D 4 12 ? -11.403 17.189 -1.922 1.00 51.48 20 ILE D C 1
ATOM 7481 O O . ILE D 4 12 ? -10.794 16.136 -2.141 1.00 54.13 20 ILE D O 1
ATOM 7486 N N . ASN D 4 13 ? -12.663 17.394 -2.309 1.00 46.56 21 ASN D N 1
ATOM 7487 C CA . ASN D 4 13 ? -13.393 16.392 -3.078 1.00 42.26 21 ASN D CA 1
ATOM 7488 C C . ASN D 4 13 ? -13.127 16.503 -4.576 1.00 43.12 21 ASN D C 1
ATOM 7489 O O . ASN D 4 13 ? -13.079 15.483 -5.272 1.00 49.22 21 ASN D O 1
ATOM 7494 N N . LYS D 4 14 ? -12.959 17.718 -5.092 1.00 43.77 22 LYS D N 1
ATOM 7495 C CA . LYS D 4 14 ? -12.956 17.921 -6.534 1.00 44.04 22 LYS D CA 1
ATOM 7496 C C . LYS D 4 14 ? -12.329 19.270 -6.859 1.00 48.46 22 LYS D C 1
ATOM 7497 O O . LYS D 4 14 ? -12.591 20.264 -6.176 1.00 48.86 22 LYS D O 1
ATOM 7503 N N . ILE D 4 15 ? -11.495 19.288 -7.898 1.00 46.22 23 ILE D N 1
ATOM 7504 C CA . ILE D 4 15 ? -10.956 20.516 -8.477 1.00 43.80 23 ILE D CA 1
ATOM 7505 C C . ILE D 4 15 ? -11.219 20.445 -9.975 1.00 45.12 23 ILE D C 1
ATOM 7506 O O . ILE D 4 15 ? -10.783 19.497 -10.638 1.00 49.34 23 ILE D O 1
ATOM 7511 N N . TYR D 4 16 ? -11.931 21.437 -10.505 1.00 49.41 24 TYR D N 1
ATOM 7512 C CA . TYR D 4 16 ? -12.422 21.385 -11.877 1.00 39.46 24 TYR D CA 1
ATOM 7513 C C . TYR D 4 16 ? -12.792 22.798 -12.317 1.00 42.35 24 TYR D C 1
ATOM 7514 O O . TYR D 4 16 ? -12.624 23.768 -11.574 1.00 46.74 24 TYR D O 1
ATOM 7523 N N . GLY D 4 17 ? -13.305 22.905 -13.539 1.00 42.63 25 GLY D N 1
ATOM 7524 C CA . GLY D 4 17 ? -13.837 24.166 -14.027 1.00 39.91 25 GLY D CA 1
ATOM 7525 C C . GLY D 4 17 ? -12.811 25.266 -14.180 1.00 42.19 25 GLY D C 1
ATOM 7526 O O . GLY D 4 17 ? -13.085 26.421 -13.824 1.00 45.22 25 GLY D O 1
ATOM 7527 N N . VAL D 4 18 ? -11.632 24.939 -14.710 1.00 43.08 26 VAL D N 1
ATOM 7528 C CA . VAL D 4 18 ? -10.607 25.949 -14.926 1.00 42.30 26 VAL D CA 1
ATOM 7529 C C . VAL D 4 18 ? -11.108 26.976 -15.930 1.00 41.85 26 VAL D C 1
ATOM 7530 O O . VAL D 4 18 ? -11.603 26.625 -17.008 1.00 50.36 26 VAL D O 1
ATOM 7534 N N . ASN D 4 19 ? -10.974 28.251 -15.583 1.00 41.91 27 ASN D N 1
ATOM 7535 C CA . ASN D 4 19 ? -11.246 29.357 -16.500 1.00 39.89 27 ASN D CA 1
ATOM 7536 C C . ASN D 4 19 ? -9.896 29.964 -16.863 1.00 42.88 27 ASN D C 1
ATOM 7537 O O . ASN D 4 19 ? -9.344 30.766 -16.106 1.00 47.84 27 ASN D O 1
ATOM 7542 N N . THR D 4 20 ? -9.364 29.570 -18.023 1.00 50.71 28 THR D N 1
ATOM 7543 C CA . THR D 4 20 ? -8.025 30.002 -18.413 1.00 39.97 28 THR D CA 1
ATOM 7544 C C . THR D 4 20 ? -7.920 31.520 -18.460 1.00 50.08 28 THR D C 1
ATOM 7545 O O . THR D 4 20 ? -6.928 32.097 -17.998 1.00 49.06 28 THR D O 1
ATOM 7549 N N . LEU D 4 21 ? -8.935 32.188 -19.011 1.00 50.37 29 LEU D N 1
ATOM 7550 C CA . LEU D 4 21 ? -8.858 33.635 -19.176 1.00 50.88 29 LEU D CA 1
ATOM 7551 C C . LEU D 4 21 ? -8.839 34.346 -17.828 1.00 50.48 29 LEU D C 1
ATOM 7552 O O . LEU D 4 21 ? -8.071 35.296 -17.631 1.00 43.51 29 LEU D O 1
ATOM 7557 N N . GLU D 4 22 ? -9.670 33.902 -16.888 1.00 47.85 30 GLU D N 1
ATOM 7558 C CA . GLU D 4 22 ? -9.747 34.521 -15.572 1.00 44.56 30 GLU D CA 1
ATOM 7559 C C . GLU D 4 22 ? -8.768 33.924 -14.572 1.00 41.03 30 GLU D C 1
ATOM 7560 O O . GLU D 4 22 ? -8.612 34.473 -13.477 1.00 42.12 30 GLU D O 1
ATOM 7566 N N . GLN D 4 23 ? -8.095 32.831 -14.926 1.00 42.49 31 GLN D N 1
ATOM 7567 C CA . GLN D 4 23 ? -7.180 32.135 -14.024 1.00 42.13 31 GLN D CA 1
ATOM 7568 C C . GLN D 4 23 ? -7.880 31.752 -12.718 1.00 41.21 31 GLN D C 1
ATOM 7569 O O . GLN D 4 23 ? -7.447 32.099 -11.619 1.00 48.77 31 GLN D O 1
ATOM 7575 N N . THR D 4 24 ? -8.971 31.006 -12.861 1.00 41.97 32 THR D N 1
ATOM 7576 C CA . THR D 4 24 ? -9.760 30.567 -11.721 1.00 46.10 32 THR D CA 1
ATOM 7577 C C . THR D 4 24 ? -10.082 29.088 -11.866 1.00 42.11 32 THR D C 1
ATOM 7578 O O . THR D 4 24 ? -9.963 28.502 -12.946 1.00 44.02 32 THR D O 1
ATOM 7582 N N . TYR D 4 25 ? -10.499 28.490 -10.755 1.00 43.82 33 TYR D N 1
ATOM 7583 C CA . TYR D 4 25 ? -10.844 27.078 -10.724 1.00 44.22 33 TYR D CA 1
ATOM 7584 C C . TYR D 4 25 ? -11.772 26.846 -9.543 1.00 41.35 33 TYR D C 1
ATOM 7585 O O . TYR D 4 25 ? -11.714 27.566 -8.544 1.00 44.23 33 TYR D O 1
ATOM 7594 N N . LYS D 4 26 ? -12.630 25.841 -9.671 1.00 38.36 34 LYS D N 1
ATOM 7595 C CA . LYS D 4 26 ? -13.582 25.513 -8.620 1.00 50.14 34 LYS D CA 1
ATOM 7596 C C . LYS D 4 26 ? -13.021 24.421 -7.718 1.00 45.91 34 LYS D C 1
ATOM 7597 O O . LYS D 4 26 ? -12.290 23.533 -8.161 1.00 44.46 34 LYS D O 1
ATOM 7603 N N . VAL D 4 27 ? -13.377 24.496 -6.438 1.00 41.92 35 VAL D N 1
ATOM 7604 C CA . VAL D 4 27 ? -12.924 23.525 -5.449 1.00 40.31 35 VAL D CA 1
ATOM 7605 C C . VAL D 4 27 ? -14.107 23.177 -4.559 1.00 47.47 35 VAL D C 1
ATOM 7606 O O . VAL D 4 27 ? -14.676 24.058 -3.902 1.00 41.36 35 VAL D O 1
ATOM 7610 N N . ASP D 4 28 ? -14.487 21.903 -4.550 1.00 45.15 36 ASP D N 1
ATOM 7611 C CA . ASP D 4 28 ? -15.487 21.381 -3.630 1.00 41.21 36 ASP D CA 1
ATOM 7612 C C . ASP D 4 28 ? -14.780 20.626 -2.512 1.00 41.45 36 ASP D C 1
ATOM 7613 O O . ASP D 4 28 ? -13.896 19.804 -2.776 1.00 42.69 36 ASP D O 1
ATOM 7618 N N . GLY D 4 29 ? -15.160 20.907 -1.272 1.00 39.64 37 GLY D N 1
ATOM 7619 C CA . GLY D 4 29 ? -14.515 20.236 -0.160 1.00 41.60 37 GLY D CA 1
ATOM 7620 C C . GLY D 4 29 ? -15.176 20.575 1.155 1.00 45.13 37 GLY D C 1
ATOM 7621 O O . GLY D 4 29 ? -16.196 21.267 1.211 1.00 46.75 37 GLY D O 1
ATOM 7622 N N . TYR D 4 30 ? -14.582 20.047 2.220 1.00 44.39 38 TYR D N 1
ATOM 7623 C CA . TYR D 4 30 ? -14.965 20.369 3.585 1.00 43.16 38 TYR D CA 1
ATOM 7624 C C . TYR D 4 30 ? -13.833 21.143 4.249 1.00 50.05 38 TYR D C 1
ATOM 7625 O O . TYR D 4 30 ? -12.659 20.971 3.909 1.00 46.25 38 TYR D O 1
ATOM 7634 N N . ILE D 4 31 ? -14.195 21.995 5.202 1.00 45.77 39 ILE D N 1
ATOM 7635 C CA . ILE D 4 31 ? -13.225 22.683 6.044 1.00 45.74 39 ILE D CA 1
ATOM 7636 C C . ILE D 4 31 ? -13.593 22.410 7.495 1.00 50.75 39 ILE D C 1
ATOM 7637 O O . ILE D 4 31 ? -14.752 22.582 7.888 1.00 50.23 39 ILE D O 1
ATOM 7642 N N . VAL D 4 32 ? -12.610 21.983 8.283 1.00 47.71 40 VAL D N 1
ATOM 7643 C CA . VAL D 4 32 ? -12.798 21.677 9.697 1.00 45.53 40 VAL D CA 1
ATOM 7644 C C . VAL D 4 32 ? -11.858 22.563 10.503 1.00 46.32 40 VAL D C 1
ATOM 7645 O O . VAL D 4 32 ? -10.663 22.644 10.200 1.00 48.64 40 VAL D O 1
ATOM 7649 N N . ALA D 4 33 ? -12.398 23.225 11.524 1.00 49.03 41 ALA D N 1
ATOM 7650 C CA . ALA D 4 33 ? -11.626 24.126 12.374 1.00 47.63 41 ALA D CA 1
ATOM 7651 C C . ALA D 4 33 ? -11.913 23.774 13.823 1.00 44.88 41 ALA D C 1
ATOM 7652 O O . ALA D 4 33 ? -13.074 23.767 14.243 1.00 47.80 41 ALA D O 1
ATOM 7654 N N . GLN D 4 34 ? -10.859 23.486 14.583 1.00 45.33 42 GLN D N 1
ATOM 7655 C CA . GLN D 4 34 ? -10.990 23.029 15.960 1.00 52.67 42 GLN D CA 1
ATOM 7656 C C . GLN D 4 34 ? -10.161 23.919 16.873 1.00 48.35 42 GLN D C 1
ATOM 7657 O O . GLN D 4 34 ? -9.007 24.230 16.565 1.00 55.26 42 GLN D O 1
ATOM 7663 N N . TRP D 4 35 ? -10.757 24.332 17.987 1.00 47.17 43 TRP D N 1
ATOM 7664 C CA . TRP D 4 35 ? -10.051 25.090 19.009 1.00 46.88 43 TRP D CA 1
ATOM 7665 C C . TRP D 4 35 ? -10.660 24.749 20.359 1.00 53.65 43 TRP D C 1
ATOM 7666 O O . TRP D 4 35 ? -11.688 24.072 20.447 1.00 53.40 43 TRP D O 1
ATOM 7677 N N . THR D 4 36 ? -10.017 25.230 21.417 1.00 50.03 44 THR D N 1
ATOM 7678 C CA . THR D 4 36 ? -10.454 24.966 22.781 1.00 52.66 44 THR D CA 1
ATOM 7679 C C . THR D 4 36 ? -10.897 26.273 23.425 1.00 59.71 44 THR D C 1
ATOM 7680 O O . THR D 4 36 ? -10.103 27.212 23.549 1.00 65.49 44 THR D O 1
ATOM 7684 N N . GLY D 4 37 ? -12.163 26.328 23.822 1.00 65.55 45 GLY D N 1
ATOM 7685 C CA . GLY D 4 37 ? -12.697 27.428 24.588 1.00 69.38 45 GLY D CA 1
ATOM 7686 C C . GLY D 4 37 ? -12.789 27.087 26.061 1.00 65.90 45 GLY D C 1
ATOM 7687 O O . GLY D 4 37 ? -12.088 26.206 26.570 1.00 67.60 45 GLY D O 1
ATOM 7688 N N . LYS D 4 38 ? -13.675 27.792 26.755 1.00 70.12 46 LYS D N 1
ATOM 7689 C CA . LYS D 4 38 ? -13.886 27.504 28.164 1.00 72.11 46 LYS D CA 1
ATOM 7690 C C . LYS D 4 38 ? -14.800 26.289 28.323 1.00 76.14 46 LYS D C 1
ATOM 7691 O O . LYS D 4 38 ? -15.705 26.077 27.511 1.00 72.37 46 LYS D O 1
ATOM 7693 N N . PRO D 4 39 ? -14.573 25.463 29.356 1.00 71.41 47 PRO D N 1
ATOM 7694 C CA . PRO D 4 39 ? -15.485 24.337 29.604 1.00 68.30 47 PRO D CA 1
ATOM 7695 C C . PRO D 4 39 ? -16.940 24.770 29.642 1.00 67.86 47 PRO D C 1
ATOM 7696 O O . PRO D 4 39 ? -17.236 25.941 29.899 1.00 77.82 47 PRO D O 1
ATOM 7700 N N . ARG D 4 40 ? -17.857 23.840 29.381 1.00 61.95 48 ARG D N 1
ATOM 7701 C CA . ARG D 4 40 ? -19.277 24.158 29.391 1.00 71.77 48 ARG D CA 1
ATOM 7702 C C . ARG D 4 40 ? -20.060 22.912 29.773 1.00 70.79 48 ARG D C 1
ATOM 7703 O O . ARG D 4 40 ? -19.549 21.790 29.717 1.00 64.40 48 ARG D O 1
ATOM 7711 N N . LYS D 4 41 ? -21.314 23.124 30.158 1.00 68.57 49 LYS D N 1
ATOM 7712 C CA . LYS D 4 41 ? -22.217 22.028 30.477 1.00 72.62 49 LYS D CA 1
ATOM 7713 C C . LYS D 4 41 ? -23.050 21.673 29.252 1.00 70.46 49 LYS D C 1
ATOM 7714 O O . LYS D 4 41 ? -23.545 22.556 28.544 1.00 74.40 49 LYS D O 1
ATOM 7716 N N . THR D 4 42 ? -23.198 20.380 29.006 1.00 71.90 50 THR D N 1
ATOM 7717 C CA . THR D 4 42 ? -23.922 19.869 27.853 1.00 75.43 50 THR D CA 1
ATOM 7718 C C . THR D 4 42 ? -24.904 18.797 28.295 1.00 72.90 50 THR D C 1
ATOM 7719 O O . THR D 4 42 ? -24.762 18.221 29.379 1.00 78.36 50 THR D O 1
ATOM 7723 N N . PRO D 4 43 ? -25.917 18.509 27.479 1.00 77.20 51 PRO D N 1
ATOM 7724 C CA . PRO D 4 43 ? -26.867 17.447 27.829 1.00 61.65 51 PRO D CA 1
ATOM 7725 C C . PRO D 4 43 ? -26.150 16.136 28.110 1.00 75.58 51 PRO D C 1
ATOM 7726 O O . PRO D 4 43 ? -25.328 15.674 27.314 1.00 75.14 51 PRO D O 1
ATOM 7730 N N . GLY D 4 44 ? -26.460 15.535 29.254 1.00 69.99 52 GLY D N 1
ATOM 7731 C CA . GLY D 4 44 ? -25.811 14.301 29.646 1.00 71.97 52 GLY D CA 1
ATOM 7732 C C . GLY D 4 44 ? -24.296 14.372 29.663 1.00 81.34 52 GLY D C 1
ATOM 7733 O O . GLY D 4 44 ? -23.635 13.339 29.554 1.00 81.58 52 GLY D O 1
ATOM 7734 N N . ASP D 4 45 ? -23.734 15.574 29.796 1.00 77.05 53 ASP D N 1
ATOM 7735 C CA . ASP D 4 45 ? -22.282 15.764 29.796 1.00 74.26 53 ASP D CA 1
ATOM 7736 C C . ASP D 4 45 ? -21.631 15.070 28.600 1.00 67.97 53 ASP D C 1
ATOM 7737 O O . ASP D 4 45 ? -20.518 14.547 28.686 1.00 77.76 53 ASP D O 1
ATOM 7739 N N . LYS D 4 46 ? -22.333 15.069 27.473 1.00 62.69 54 LYS D N 1
ATOM 7740 C CA . LYS D 4 46 ? -21.857 14.480 26.232 1.00 68.29 54 LYS D CA 1
ATOM 7741 C C . LYS D 4 46 ? -21.697 15.560 25.168 1.00 60.66 54 LYS D C 1
ATOM 7742 O O . LYS D 4 46 ? -22.232 16.667 25.309 1.00 65.50 54 LYS D O 1
ATOM 7744 N N . PRO D 4 47 ? -20.963 15.277 24.092 1.00 60.15 55 PRO D N 1
ATOM 7745 C CA . PRO D 4 47 ? -20.785 16.289 23.043 1.00 57.02 55 PRO D CA 1
ATOM 7746 C C . PRO D 4 47 ? -22.121 16.712 22.449 1.00 62.43 55 PRO D C 1
ATOM 7747 O O . PRO D 4 47 ? -23.025 15.896 22.259 1.00 65.65 55 PRO D O 1
ATOM 7751 N N . LEU D 4 48 ? -22.238 18.005 22.159 1.00 54.55 56 LEU D N 1
ATOM 7752 C CA . LEU D 4 48 ? -23.462 18.592 21.632 1.00 50.29 56 LEU D CA 1
ATOM 7753 C C . LEU D 4 48 ? -23.252 19.008 20.183 1.00 56.92 56 LEU D C 1
ATOM 7754 O O . LEU D 4 48 ? -22.298 19.726 19.868 1.00 56.83 56 LEU D O 1
ATOM 7759 N N . ILE D 4 49 ? -24.147 18.557 19.309 1.00 57.62 57 ILE D N 1
ATOM 7760 C CA . ILE D 4 49 ? -24.100 18.876 17.888 1.00 51.67 57 ILE D CA 1
ATOM 7761 C C . ILE D 4 49 ? -25.118 19.972 17.611 1.00 54.14 57 ILE D C 1
ATOM 7762 O O . ILE D 4 49 ? -26.266 19.895 18.068 1.00 50.66 57 ILE D O 1
ATOM 7767 N N . VAL D 4 50 ? -24.697 20.995 16.871 1.00 46.78 58 VAL D N 1
ATOM 7768 C CA . VAL D 4 50 ? -25.553 22.119 16.504 1.00 43.35 58 VAL D CA 1
ATOM 7769 C C . VAL D 4 50 ? -25.380 22.358 15.011 1.00 51.86 58 VAL D C 1
ATOM 7770 O O . VAL D 4 50 ? -24.256 22.574 14.542 1.00 57.46 58 VAL D O 1
ATOM 7774 N N . GLU D 4 51 ? -26.486 22.334 14.271 1.00 50.26 59 GLU D N 1
ATOM 7775 C CA . GLU D 4 51 ? -26.450 22.296 12.817 1.00 55.00 59 GLU D CA 1
ATOM 7776 C C . GLU D 4 51 ? -27.065 23.548 12.210 1.00 51.41 59 GLU D C 1
ATOM 7777 O O . GLU D 4 51 ? -28.091 24.045 12.685 1.00 58.02 59 GLU D O 1
ATOM 7783 N N . ASN D 4 52 ? -26.422 24.046 11.154 1.00 48.46 60 ASN D N 1
ATOM 7784 C CA . ASN D 4 52 ? -26.993 25.057 10.270 1.00 50.15 60 ASN D CA 1
ATOM 7785 C C . ASN D 4 52 ? -27.638 26.217 11.026 1.00 55.14 60 ASN D C 1
ATOM 7786 O O . ASN D 4 52 ? -26.971 26.891 11.817 1.00 51.51 60 ASN D O 1
ATOM 7791 N N . THR D 4 53 ? -28.932 26.461 10.791 1.00 48.68 61 THR D N 1
ATOM 7792 C CA . THR D 4 53 ? -29.576 27.669 11.301 1.00 55.41 61 THR D CA 1
ATOM 7793 C C . THR D 4 53 ? -29.458 27.806 12.814 1.00 60.45 61 THR D C 1
ATOM 7794 O O . THR D 4 53 ? -29.525 28.927 13.331 1.00 67.92 61 THR D O 1
ATOM 7798 N N . GLN D 4 54 ? -29.287 26.699 13.538 1.00 57.32 62 GLN D N 1
ATOM 7799 C CA . GLN D 4 54 ? -29.177 26.770 14.989 1.00 55.47 62 GLN D CA 1
ATOM 7800 C C . GLN D 4 54 ? -27.839 27.340 15.449 1.00 57.79 62 GLN D C 1
ATOM 7801 O O . GLN D 4 54 ? -27.751 27.838 16.576 1.00 63.57 62 GLN D O 1
ATOM 7807 N N . ILE D 4 55 ? -26.801 27.281 14.610 1.00 54.96 63 ILE D N 1
ATOM 7808 C CA . ILE D 4 55 ? -25.523 27.896 14.966 1.00 56.30 63 ILE D CA 1
ATOM 7809 C C . ILE D 4 55 ? -25.725 29.363 15.318 1.00 66.17 63 ILE D C 1
ATOM 7810 O O . ILE D 4 55 ? -25.143 29.876 16.283 1.00 70.20 63 ILE D O 1
ATOM 7815 N N . GLU D 4 56 ? -26.556 30.061 14.540 1.00 68.19 64 GLU D N 1
ATOM 7816 C CA . GLU D 4 56 ? -26.729 31.496 14.734 1.00 66.77 64 GLU D CA 1
ATOM 7817 C C . GLU D 4 56 ? -27.229 31.821 16.134 1.00 72.12 64 GLU D C 1
ATOM 7818 O O . GLU D 4 56 ? -26.938 32.901 16.661 1.00 76.97 64 GLU D O 1
ATOM 7824 N N . ARG D 4 57 ? -27.977 30.907 16.753 1.00 71.68 65 ARG D N 1
ATOM 7825 C CA . ARG D 4 57 ? -28.527 31.180 18.075 1.00 65.62 65 ARG D CA 1
ATOM 7826 C C . ARG D 4 57 ? -27.456 31.108 19.156 1.00 67.41 65 ARG D C 1
ATOM 7827 O O . ARG D 4 57 ? -27.536 31.834 20.154 1.00 66.38 65 ARG D O 1
ATOM 7835 N N . TRP D 4 58 ? -26.452 30.245 18.982 1.00 59.44 66 TRP D N 1
ATOM 7836 C CA . TRP D 4 58 ? -25.350 30.197 19.938 1.00 59.56 66 TRP D CA 1
ATOM 7837 C C . TRP D 4 58 ? -24.439 31.410 19.794 1.00 62.59 66 TRP D C 1
ATOM 7838 O O . TRP D 4 58 ? -23.957 31.953 20.795 1.00 64.76 66 TRP D O 1
ATOM 7849 N N . ILE D 4 59 ? -24.187 31.850 18.559 1.00 61.63 67 ILE D N 1
ATOM 7850 C CA . ILE D 4 59 ? -23.337 33.019 18.351 1.00 64.14 67 ILE D CA 1
ATOM 7851 C C . ILE D 4 59 ? -23.990 34.255 18.956 1.00 67.90 67 ILE D C 1
ATOM 7852 O O . ILE D 4 59 ? -23.347 35.033 19.671 1.00 63.99 67 ILE D O 1
ATOM 7857 N N . ASN D 4 60 ? -25.284 34.451 18.686 1.00 66.18 68 ASN D N 1
ATOM 7858 C CA . ASN D 4 60 ? -26.005 35.566 19.286 1.00 67.82 68 ASN D CA 1
ATOM 7859 C C . ASN D 4 60 ? -25.963 35.524 20.808 1.00 65.81 68 ASN D C 1
ATOM 7860 O O . ASN D 4 60 ? -26.108 36.569 21.450 1.00 76.53 68 ASN D O 1
ATOM 7865 N N . ASN D 4 61 ? -25.769 34.346 21.397 1.00 64.36 69 ASN D N 1
ATOM 7866 C CA . ASN D 4 61 ? -25.706 34.199 22.844 1.00 61.68 69 ASN D CA 1
ATOM 7867 C C . ASN D 4 61 ? -24.284 34.244 23.391 1.00 67.48 69 ASN D C 1
ATOM 7868 O O . ASN D 4 61 ? -24.095 34.035 24.595 1.00 66.49 69 ASN D O 1
ATOM 7873 N N . GLY D 4 62 ? -23.287 34.504 22.549 1.00 73.13 70 GLY D N 1
ATOM 7874 C CA . GLY D 4 62 ? -21.926 34.733 23.002 1.00 58.49 70 GLY D CA 1
ATOM 7875 C C . GLY D 4 62 ? -20.898 33.741 22.501 1.00 66.19 70 GLY D C 1
ATOM 7876 O O . GLY D 4 62 ? -19.694 34.017 22.620 1.00 72.13 70 GLY D O 1
ATOM 7877 N N . LEU D 4 63 ? -21.296 32.596 21.949 1.00 63.96 71 LEU D N 1
ATOM 7878 C CA . LEU D 4 63 ? -20.315 31.624 21.483 1.00 51.71 71 LEU D CA 1
ATOM 7879 C C . LEU D 4 63 ? -19.414 32.258 20.434 1.00 49.87 71 LEU D C 1
ATOM 7880 O O . LEU D 4 63 ? -19.888 32.736 19.399 1.00 51.04 71 LEU D O 1
ATOM 7885 N N . TRP D 4 64 ? -18.115 32.248 20.705 1.00 57.47 72 TRP D N 1
ATOM 7886 C CA . TRP D 4 64 ? -17.125 32.825 19.807 1.00 48.06 72 TRP D CA 1
ATOM 7887 C C . TRP D 4 64 ? -16.895 31.876 18.636 1.00 45.17 72 TRP D C 1
ATOM 7888 O O . TRP D 4 64 ? -16.529 30.714 18.836 1.00 48.39 72 TRP D O 1
ATOM 7899 N N . VAL D 4 65 ? -17.136 32.357 17.420 1.00 46.07 73 VAL D N 1
ATOM 7900 C CA . VAL D 4 65 ? -16.910 31.568 16.210 1.00 45.33 73 VAL D CA 1
ATOM 7901 C C . VAL D 4 65 ? -16.271 32.476 15.164 1.00 44.36 73 VAL D C 1
ATOM 7902 O O . VAL D 4 65 ? -16.989 33.121 14.386 1.00 47.60 73 VAL D O 1
ATOM 7906 N N . PRO D 4 66 ? -14.943 32.557 15.097 1.00 43.96 74 PRO D N 1
ATOM 7907 C CA . PRO D 4 66 ? -14.316 33.522 14.189 1.00 43.22 74 PRO D CA 1
ATOM 7908 C C . PRO D 4 66 ? -14.544 33.165 12.729 1.00 43.34 74 PRO D C 1
ATOM 7909 O O . PRO D 4 66 ? -14.645 31.995 12.354 1.00 43.40 74 PRO D O 1
ATOM 7913 N N . ALA D 4 67 ? -14.619 34.206 11.902 1.00 37.79 75 ALA D N 1
ATOM 7914 C CA . ALA D 4 67 ? -14.767 34.041 10.462 1.00 35.50 75 ALA D CA 1
ATOM 7915 C C . ALA D 4 67 ? -13.392 33.841 9.837 1.00 41.11 75 ALA D C 1
ATOM 7916 O O . ALA D 4 67 ? -12.496 34.674 10.014 1.00 43.84 75 ALA D O 1
ATOM 7918 N N . LEU D 4 68 ? -13.223 32.734 9.120 1.00 41.36 76 LEU D N 1
ATOM 7919 C CA . LEU D 4 68 ? -11.988 32.433 8.408 1.00 41.61 76 LEU D CA 1
ATOM 7920 C C . LEU D 4 68 ? -12.225 32.678 6.925 1.00 38.90 76 LEU D C 1
ATOM 7921 O O . LEU D 4 68 ? -13.104 32.052 6.326 1.00 47.03 76 LEU D O 1
ATOM 7926 N N . GLU D 4 69 ? -11.444 33.579 6.339 1.00 34.89 77 GLU D N 1
ATOM 7927 C CA . GLU D 4 69 ? -11.633 33.975 4.953 1.00 36.92 77 GLU D CA 1
ATOM 7928 C C . GLU D 4 69 ? -10.705 33.191 4.036 1.00 42.55 77 GLU D C 1
ATOM 7929 O O . GLU D 4 69 ? -9.544 32.943 4.372 1.00 42.60 77 GLU D O 1
ATOM 7935 N N . PHE D 4 70 ? -11.231 32.800 2.879 1.00 45.77 78 PHE D N 1
ATOM 7936 C CA . PHE D 4 70 ? -10.406 32.306 1.784 1.00 38.39 78 PHE D CA 1
ATOM 7937 C C . PHE D 4 70 ? -9.826 33.511 1.055 1.00 44.53 78 PHE D C 1
ATOM 7938 O O . PHE D 4 70 ? -10.547 34.221 0.346 1.00 43.98 78 PHE D O 1
ATOM 7946 N N . ILE D 4 71 ? -8.524 33.744 1.228 1.00 38.07 79 ILE D N 1
ATOM 7947 C CA . ILE D 4 71 ? -7.891 34.917 0.633 1.00 33.29 79 ILE D CA 1
ATOM 7948 C C . ILE D 4 71 ? -8.098 34.932 -0.876 1.00 39.64 79 ILE D C 1
ATOM 7949 O O . ILE D 4 71 ? -8.340 35.988 -1.473 1.00 40.46 79 ILE D O 1
ATOM 7954 N N . ASN D 4 72 ? -8.007 33.769 -1.520 1.00 40.00 80 ASN D N 1
ATOM 7955 C CA . ASN D 4 72 ? -7.995 33.691 -2.975 1.00 41.70 80 ASN D CA 1
ATOM 7956 C C . ASN D 4 72 ? -9.298 33.130 -3.540 1.00 38.98 80 ASN D C 1
ATOM 7957 O O . ASN D 4 72 ? -9.310 32.567 -4.637 1.00 38.34 80 ASN D O 1
ATOM 7962 N N . VAL D 4 73 ? -10.402 33.287 -2.819 1.00 42.30 81 VAL D N 1
ATOM 7963 C CA . VAL D 4 73 ? -11.712 32.896 -3.330 1.00 41.93 81 VAL D CA 1
ATOM 7964 C C . VAL D 4 73 ? -12.314 34.071 -4.084 1.00 44.50 81 VAL D C 1
ATOM 7965 O O . VAL D 4 73 ? -12.252 35.219 -3.628 1.00 49.68 81 VAL D O 1
ATOM 7969 N N . VAL D 4 74 ? -12.904 33.786 -5.238 1.00 44.07 82 VAL D N 1
ATOM 7970 C CA . VAL D 4 74 ? -13.547 34.799 -6.066 1.00 47.29 82 VAL D CA 1
ATOM 7971 C C . VAL D 4 74 ? -15.038 34.764 -5.757 1.00 41.52 82 VAL D C 1
ATOM 7972 O O . VAL D 4 74 ? -15.726 33.792 -6.084 1.00 52.55 82 VAL D O 1
ATOM 7976 N N . GLY D 4 75 ? -15.543 35.826 -5.137 1.00 42.44 83 GLY D N 1
ATOM 7977 C CA . GLY D 4 75 ? -16.925 35.873 -4.711 1.00 38.42 83 GLY D CA 1
ATOM 7978 C C . GLY D 4 75 ? -17.162 35.031 -3.472 1.00 42.81 83 GLY D C 1
ATOM 7979 O O . GLY D 4 75 ? -16.296 34.296 -2.998 1.00 51.27 83 GLY D O 1
ATOM 7980 N N . SER D 4 76 ? -18.367 35.146 -2.937 1.00 44.57 84 SER D N 1
ATOM 7981 C CA . SER D 4 76 ? -18.725 34.376 -1.751 1.00 50.03 84 SER D CA 1
ATOM 7982 C C . SER D 4 76 ? -18.792 32.894 -2.102 1.00 46.96 84 SER D C 1
ATOM 7983 O O . SER D 4 76 ? -19.468 32.522 -3.068 1.00 49.31 84 SER D O 1
ATOM 7986 N N . PRO D 4 77 ? -18.119 32.021 -1.355 1.00 44.15 85 PRO D N 1
ATOM 7987 C CA . PRO D 4 77 ? -18.227 30.589 -1.645 1.00 46.38 85 PRO D CA 1
ATOM 7988 C C . PRO D 4 77 ? -19.623 30.065 -1.354 1.00 49.75 85 PRO D C 1
ATOM 7989 O O . PRO D 4 77 ? -20.369 30.620 -0.543 1.00 50.36 85 PRO D O 1
ATOM 7993 N N . ASP D 4 78 ? -19.972 28.984 -2.044 1.00 51.69 86 ASP D N 1
ATOM 7994 C CA . ASP D 4 78 ? -21.253 28.310 -1.848 1.00 42.67 86 ASP D CA 1
ATOM 7995 C C . ASP D 4 78 ? -21.105 27.387 -0.645 1.00 48.84 86 ASP D C 1
ATOM 7996 O O . ASP D 4 78 ? -20.503 26.316 -0.737 1.00 49.00 86 ASP D O 1
ATOM 8001 N N . THR D 4 79 ? -21.650 27.805 0.492 1.00 46.28 87 THR D N 1
ATOM 8002 C CA . THR D 4 79 ? -21.542 27.051 1.733 1.00 51.80 87 THR D CA 1
ATOM 8003 C C . THR D 4 79 ? -22.799 26.210 1.913 1.00 48.37 87 THR D C 1
ATOM 8004 O O . THR D 4 79 ? -23.911 26.748 1.937 1.00 52.99 87 THR D O 1
ATOM 8008 N N . GLY D 4 80 ? -22.620 24.898 2.029 1.00 45.99 88 GLY D N 1
ATOM 8009 C CA . GLY D 4 80 ? -23.728 24.001 2.280 1.00 45.42 88 GLY D CA 1
ATOM 8010 C C . GLY D 4 80 ? -23.911 23.716 3.755 1.00 48.23 88 GLY D C 1
ATOM 8011 O O . GLY D 4 80 ? -23.908 24.637 4.577 1.00 54.64 88 GLY D O 1
ATOM 8012 N N . ASN D 4 81 ? -24.068 22.441 4.104 1.00 43.72 89 ASN D N 1
ATOM 8013 C CA . ASN D 4 81 ? -24.245 22.066 5.500 1.00 46.60 89 ASN D CA 1
ATOM 8014 C C . ASN D 4 81 ? -23.059 22.519 6.341 1.00 53.42 89 ASN D C 1
ATOM 8015 O O . ASN D 4 81 ? -21.909 22.504 5.893 1.00 51.99 89 ASN D O 1
ATOM 8020 N N . LYS D 4 82 ? -23.349 22.920 7.575 1.00 46.72 90 LYS D N 1
ATOM 8021 C CA . LYS D 4 82 ? -22.306 23.264 8.528 1.00 52.38 90 LYS D CA 1
ATOM 8022 C C . LYS D 4 82 ? -22.812 22.973 9.933 1.00 54.30 90 LYS D C 1
ATOM 8023 O O . LYS D 4 82 ? -24.003 23.117 10.222 1.00 50.69 90 LYS D O 1
ATOM 8029 N N . ARG D 4 83 ? -21.897 22.546 10.801 1.00 50.83 91 ARG D N 1
ATOM 8030 C CA . ARG D 4 83 ? -22.253 22.185 12.163 1.00 50.68 91 ARG D CA 1
ATOM 8031 C C . ARG D 4 83 ? -21.172 22.638 13.132 1.00 53.92 91 ARG D C 1
ATOM 8032 O O . ARG D 4 83 ? -20.021 22.876 12.756 1.00 54.05 91 ARG D O 1
ATOM 8040 N N . LEU D 4 84 ? -21.567 22.747 14.395 1.00 57.09 92 LEU D N 1
ATOM 8041 C CA . LEU D 4 84 ? -20.647 22.864 15.514 1.00 53.42 92 LEU D CA 1
ATOM 8042 C C . LEU D 4 84 ? -20.735 21.599 16.357 1.00 55.34 92 LEU D C 1
ATOM 8043 O O . LEU D 4 84 ? -21.792 20.969 16.447 1.00 58.59 92 LEU D O 1
ATOM 8048 N N . MET D 4 85 ? -19.613 21.226 16.966 1.00 53.73 93 MET D N 1
ATOM 8049 C CA . MET D 4 85 ? -19.587 20.161 17.965 1.00 57.91 93 MET D CA 1
ATOM 8050 C C . MET D 4 85 ? -18.943 20.739 19.216 1.00 54.83 93 MET D C 1
ATOM 8051 O O . MET D 4 85 ? -17.736 21.004 19.230 1.00 53.72 93 MET D O 1
ATOM 8056 N N . LEU D 4 86 ? -19.748 20.946 20.255 1.00 51.09 94 LEU D N 1
ATOM 8057 C CA . LEU D 4 86 ? -19.309 21.623 21.471 1.00 51.92 94 LEU D CA 1
ATOM 8058 C C . LEU D 4 86 ? -19.064 20.580 22.555 1.00 56.21 94 LEU D C 1
ATOM 8059 O O . LEU D 4 86 ? -20.002 19.927 23.024 1.00 57.07 94 LEU D O 1
ATOM 8064 N N . PHE D 4 87 ? -17.795 20.425 22.952 1.00 56.83 95 PHE D N 1
ATOM 8065 C CA . PHE D 4 87 ? -17.443 19.468 23.989 1.00 58.66 95 PHE D CA 1
ATOM 8066 C C . PHE D 4 87 ? -17.503 20.126 25.364 1.00 64.20 95 PHE D C 1
ATOM 8067 O O . PHE D 4 87 ? -17.298 21.338 25.489 1.00 63.27 95 PHE D O 1
ATOM 8075 N N . PRO D 4 88 ? -17.789 19.358 26.422 1.00 69.35 96 PRO D N 1
ATOM 8076 C CA . PRO D 4 88 ? -17.859 19.973 27.757 1.00 65.86 96 PRO D CA 1
ATOM 8077 C C . PRO D 4 88 ? -16.516 20.476 28.255 1.00 70.61 96 PRO D C 1
ATOM 8078 O O . PRO D 4 88 ? -16.482 21.392 29.087 1.00 70.19 96 PRO D O 1
ATOM 8082 N N . ASP D 4 89 ? -15.408 19.903 27.781 1.00 64.89 97 ASP D N 1
ATOM 8083 C CA . ASP D 4 89 ? -14.088 20.376 28.178 1.00 62.79 97 ASP D CA 1
ATOM 8084 C C . ASP D 4 89 ? -13.720 21.709 27.540 1.00 65.39 97 ASP D C 1
ATOM 8085 O O . ASP D 4 89 ? -12.648 22.245 27.845 1.00 75.74 97 ASP D O 1
ATOM 8090 N N . GLY D 4 90 ? -14.571 22.257 26.674 1.00 59.82 98 GLY D N 1
ATOM 8091 C CA . GLY D 4 90 ? -14.334 23.536 26.038 1.00 69.21 98 GLY D CA 1
ATOM 8092 C C . GLY D 4 90 ? -14.014 23.444 24.563 1.00 60.38 98 GLY D C 1
ATOM 8093 O O . GLY D 4 90 ? -14.143 24.450 23.851 1.00 54.44 98 GLY D O 1
ATOM 8094 N N . ARG D 4 91 ? -13.603 22.273 24.084 1.00 58.06 99 ARG D N 1
ATOM 8095 C CA . ARG D 4 91 ? -13.287 22.112 22.674 1.00 59.73 99 ARG D CA 1
ATOM 8096 C C . ARG D 4 91 ? -14.474 22.507 21.804 1.00 56.57 99 ARG D C 1
ATOM 8097 O O . ARG D 4 91 ? -15.636 22.313 22.168 1.00 53.79 99 ARG D O 1
ATOM 8105 N N . VAL D 4 92 ? -14.161 23.068 20.639 1.00 54.47 100 VAL D N 1
ATOM 8106 C CA . VAL D 4 92 ? -15.155 23.484 19.657 1.00 48.75 100 VAL D CA 1
ATOM 8107 C C . VAL D 4 92 ? -14.662 23.041 18.290 1.00 52.22 100 VAL D C 1
ATOM 8108 O O . VAL D 4 92 ? -13.520 23.327 17.916 1.00 52.26 100 VAL D O 1
ATOM 8112 N N . ILE D 4 93 ? -15.513 22.341 17.547 1.00 51.49 101 ILE D N 1
ATOM 8113 C CA . ILE D 4 93 ? -15.194 21.895 16.196 1.00 52.51 101 ILE D CA 1
ATOM 8114 C C . ILE D 4 93 ? -16.221 22.500 15.250 1.00 59.95 101 ILE D C 1
ATOM 8115 O O . ILE D 4 93 ? -17.425 22.241 15.381 1.00 55.26 101 ILE D O 1
ATOM 8120 N N . TYR D 4 94 ? -15.747 23.310 14.308 1.00 58.66 102 TYR D N 1
ATOM 8121 C CA . TYR D 4 94 ? -16.584 23.881 13.263 1.00 54.55 102 TYR D CA 1
ATOM 8122 C C . TYR D 4 94 ? -16.324 23.132 11.962 1.00 51.91 102 TYR D C 1
ATOM 8123 O O . TYR D 4 94 ? -15.170 22.979 11.550 1.00 53.01 102 TYR D O 1
ATOM 8132 N N . ASN D 4 95 ? -17.396 22.671 11.322 1.00 56.15 103 ASN D N 1
ATOM 8133 C CA . ASN D 4 95 ? -17.300 21.846 10.125 1.00 52.48 103 ASN D CA 1
ATOM 8134 C C . ASN D 4 95 ? -18.298 22.360 9.102 1.00 50.20 103 ASN D C 1
ATOM 8135 O O . ASN D 4 95 ? -19.472 22.555 9.431 1.00 48.35 103 ASN D O 1
ATOM 8140 N N . ALA D 4 96 ? -17.839 22.577 7.872 1.00 42.26 104 ALA D N 1
ATOM 8141 C CA . ALA D 4 96 ? -18.709 23.103 6.831 1.00 50.64 104 ALA D CA 1
ATOM 8142 C C . ALA D 4 96 ? -18.271 22.590 5.466 1.00 54.41 104 ALA D C 1
ATOM 8143 O O . ALA D 4 96 ? -17.075 22.443 5.198 1.00 45.14 104 ALA D O 1
ATOM 8145 N N . ARG D 4 97 ? -19.256 22.316 4.615 1.00 48.67 105 ARG D N 1
ATOM 8146 C CA . ARG D 4 97 ? -19.026 21.978 3.217 1.00 46.87 105 ARG D CA 1
ATOM 8147 C C . ARG D 4 97 ? -19.008 23.257 2.391 1.00 43.09 105 ARG D C 1
ATOM 8148 O O . ARG D 4 97 ? -19.815 24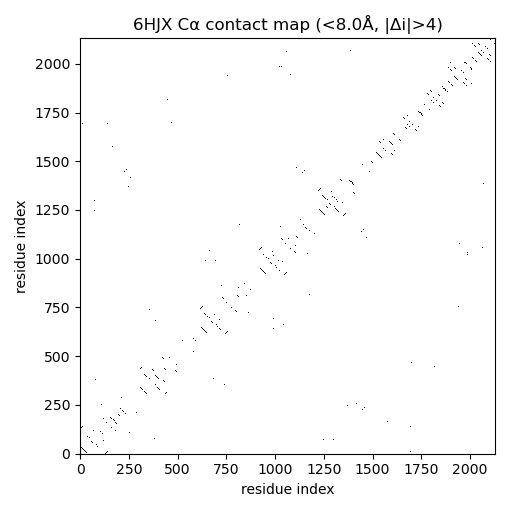.163 2.615 1.00 49.46 105 ARG D O 1
ATOM 8156 N N . PHE D 4 98 ? -18.084 23.335 1.435 1.00 41.21 106 PHE D N 1
ATOM 8157 C CA . PHE D 4 98 ? -17.970 24.530 0.612 1.00 47.07 106 PHE D CA 1
ATOM 8158 C C . PHE D 4 98 ? -17.721 24.160 -0.843 1.00 47.81 106 PHE D C 1
ATOM 8159 O O . PHE D 4 98 ? -17.105 23.137 -1.152 1.00 44.35 106 PHE D O 1
ATOM 8167 N N . LEU D 4 99 ? -18.231 25.009 -1.731 1.00 44.97 107 LEU D N 1
ATOM 8168 C CA . LEU D 4 99 ? -17.841 25.035 -3.135 1.00 43.71 107 LEU D CA 1
ATOM 8169 C C . LEU D 4 99 ? -17.500 26.477 -3.474 1.00 45.07 107 LEU D C 1
ATOM 8170 O O . LEU D 4 99 ? -18.342 27.368 -3.312 1.00 43.31 107 LEU D O 1
ATOM 8175 N N . GLY D 4 100 ? -16.278 26.711 -3.924 1.00 42.50 108 GLY D N 1
ATOM 8176 C CA . GLY D 4 100 ? -15.825 28.062 -4.190 1.00 44.10 108 GLY D CA 1
ATOM 8177 C C . GLY D 4 100 ? -15.024 28.139 -5.469 1.00 39.86 108 GLY D C 1
ATOM 8178 O O . GLY D 4 100 ? -14.403 27.166 -5.900 1.00 45.10 108 GLY D O 1
ATOM 8179 N N . SER D 4 101 ? -15.062 29.318 -6.084 1.00 41.37 109 SER D N 1
ATOM 8180 C CA . SER D 4 101 ? -14.147 29.655 -7.166 1.00 46.61 109 SER D CA 1
ATOM 8181 C C . SER D 4 101 ? -12.895 30.273 -6.557 1.00 41.59 109 SER D C 1
ATOM 8182 O O . SER D 4 101 ? -12.986 31.216 -5.763 1.00 42.75 109 SER D O 1
ATOM 8185 N N . PHE D 4 102 ? -11.738 29.725 -6.910 1.00 38.67 110 PHE D N 1
ATOM 8186 C CA . PHE D 4 102 ? -10.460 30.171 -6.377 1.00 37.21 110 PHE D CA 1
ATOM 8187 C C . PHE D 4 102 ? -9.548 30.608 -7.514 1.00 43.94 110 PHE D C 1
ATOM 8188 O O . PHE D 4 102 ? -9.612 30.073 -8.624 1.00 39.99 110 PHE D O 1
ATOM 8196 N N . SER D 4 103 ? -8.695 31.587 -7.227 1.00 42.84 111 SER D N 1
ATOM 8197 C CA . SER D 4 103 ? -7.794 32.146 -8.220 1.00 42.10 111 SER D CA 1
ATOM 8198 C C . SER D 4 103 ? -6.348 31.972 -7.782 1.00 44.00 111 SER D C 1
ATOM 8199 O O . SER D 4 103 ? -6.047 31.802 -6.597 1.00 41.80 111 SER D O 1
ATOM 8202 N N . ASN D 4 104 ? -5.458 32.014 -8.766 1.00 44.74 112 ASN D N 1
ATOM 8203 C CA . ASN D 4 104 ? -4.018 32.053 -8.539 1.00 51.99 112 ASN D CA 1
ATOM 8204 C C . ASN D 4 104 ? -3.349 32.236 -9.898 1.00 48.27 112 ASN D C 1
ATOM 8205 O O . ASN D 4 104 ? -4.013 32.263 -10.939 1.00 49.21 112 ASN D O 1
ATOM 8210 N N . ASP D 4 105 ? -2.026 32.360 -9.880 1.00 60.20 113 ASP D N 1
ATOM 8211 C CA . ASP D 4 105 ? -1.277 32.571 -11.110 1.00 53.85 113 ASP D CA 1
ATOM 8212 C C . ASP D 4 105 ? -1.191 31.276 -11.906 1.00 54.49 113 ASP D C 1
ATOM 8213 O O . ASP D 4 105 ? -0.747 30.246 -11.390 1.00 64.57 113 ASP D O 1
ATOM 8218 N N . MET D 4 106 ? -1.607 31.329 -13.170 1.00 48.26 114 MET D N 1
ATOM 8219 C CA . MET D 4 106 ? -1.635 30.144 -14.022 1.00 52.81 114 MET D CA 1
ATOM 8220 C C . MET D 4 106 ? -1.061 30.496 -15.385 1.00 50.63 114 MET D C 1
ATOM 8221 O O . MET D 4 106 ? -1.534 31.428 -16.042 1.00 63.11 114 MET D O 1
ATOM 8226 N N . ASP D 4 107 ? -0.044 29.746 -15.801 1.00 48.89 115 ASP D N 1
ATOM 8227 C CA . ASP D 4 107 ? 0.673 29.976 -17.049 1.00 50.31 115 ASP D CA 1
ATOM 8228 C C . ASP D 4 107 ? 0.396 28.814 -17.995 1.00 49.10 115 ASP D C 1
ATOM 8229 O O . ASP D 4 107 ? 0.782 27.675 -17.712 1.00 54.27 115 ASP D O 1
ATOM 8234 N N . PHE D 4 108 ? -0.263 29.104 -19.118 1.00 48.46 116 PHE D N 1
ATOM 8235 C CA . PHE D 4 108 ? -0.648 28.090 -20.092 1.00 48.45 116 PHE D CA 1
ATOM 8236 C C . PHE D 4 108 ? 0.197 28.164 -21.362 1.00 51.90 116 PHE D C 1
ATOM 8237 O O . PHE D 4 108 ? -0.242 27.730 -22.430 1.00 54.19 116 PHE D O 1
ATOM 8245 N N . ARG D 4 109 ? 1.418 28.696 -21.259 1.00 57.00 117 ARG D N 1
ATOM 8246 C CA . ARG D 4 109 ? 2.244 28.894 -22.447 1.00 58.07 117 ARG D CA 1
ATOM 8247 C C . ARG D 4 109 ? 2.794 27.587 -23.005 1.00 57.38 117 ARG D C 1
ATOM 8248 O O . ARG D 4 109 ? 3.095 27.516 -24.201 1.00 56.67 117 ARG D O 1
ATOM 8256 N N . LEU D 4 110 ? 2.935 26.554 -22.172 1.00 55.33 118 LEU D N 1
ATOM 8257 C CA . LEU D 4 110 ? 3.366 25.239 -22.625 1.00 49.95 118 LEU D CA 1
ATOM 8258 C C . LEU D 4 110 ? 2.189 24.309 -22.900 1.00 55.45 118 LEU D C 1
ATOM 8259 O O . LEU D 4 110 ? 2.360 23.084 -22.901 1.00 52.53 118 LEU D O 1
ATOM 8264 N N . PHE D 4 111 ? 1.005 24.864 -23.126 1.00 58.44 119 PHE D N 1
ATOM 8265 C CA . PHE D 4 111 ? -0.143 24.055 -23.504 1.00 54.88 119 PHE D CA 1
ATOM 8266 C C . PHE D 4 111 ? 0.198 23.223 -24.738 1.00 55.62 119 PHE D C 1
ATOM 8267 O O . PHE D 4 111 ? 0.870 23.721 -25.652 1.00 68.69 119 PHE D O 1
ATOM 8275 N N . PRO D 4 112 ? -0.245 21.958 -24.814 1.00 53.94 120 PRO D N 1
ATOM 8276 C CA . PRO D 4 112 ? -1.058 21.208 -23.848 1.00 52.08 120 PRO D CA 1
ATOM 8277 C C . PRO D 4 112 ? -0.246 20.459 -22.792 1.00 51.67 120 PRO D C 1
ATOM 8278 O O . PRO D 4 112 ? -0.775 19.562 -22.137 1.00 46.49 120 PRO D O 1
ATOM 8282 N N . PHE D 4 113 ? 1.024 20.826 -22.629 1.00 53.37 121 PHE D N 1
ATOM 8283 C CA . PHE D 4 113 ? 1.907 20.177 -21.669 1.00 51.05 121 PHE D CA 1
ATOM 8284 C C . PHE D 4 113 ? 2.123 21.023 -20.418 1.00 57.90 121 PHE D C 1
ATOM 8285 O O . PHE D 4 113 ? 3.169 20.914 -19.770 1.00 60.64 121 PHE D O 1
ATOM 8293 N N . ASP D 4 114 ? 1.155 21.864 -20.060 1.00 58.06 122 ASP D N 1
ATOM 8294 C CA . ASP D 4 114 ? 1.352 22.792 -18.959 1.00 49.11 122 ASP D CA 1
ATOM 8295 C C . ASP D 4 114 ? 1.134 22.098 -17.617 1.00 50.27 122 ASP D C 1
ATOM 8296 O O . ASP D 4 114 ? 0.482 21.056 -17.515 1.00 53.47 122 ASP D O 1
ATOM 8301 N N . ARG D 4 115 ? 1.701 22.702 -16.578 1.00 50.64 123 ARG D N 1
ATOM 8302 C CA . ARG D 4 115 ? 1.674 22.170 -15.223 1.00 50.37 123 ARG D CA 1
ATOM 8303 C C . ARG D 4 115 ? 1.203 23.282 -14.300 1.00 51.62 123 ARG D C 1
ATOM 8304 O O . ARG D 4 115 ? 1.734 24.396 -14.350 1.00 56.98 123 ARG D O 1
ATOM 8312 N N . GLN D 4 116 ? 0.203 22.989 -13.475 1.00 45.03 124 GLN D N 1
ATOM 8313 C CA . GLN D 4 116 ? -0.445 24.005 -12.660 1.00 49.02 124 GLN D CA 1
ATOM 8314 C C . GLN D 4 116 ? -0.380 23.638 -11.183 1.00 47.55 124 GLN D C 1
ATOM 8315 O O . GLN D 4 116 ? -0.171 22.479 -10.812 1.00 46.03 124 GLN D O 1
ATOM 8321 N N . GLN D 4 117 ? -0.559 24.656 -10.342 1.00 45.15 125 GLN D N 1
ATOM 8322 C CA . GLN D 4 117 ? -0.539 24.508 -8.889 1.00 44.23 125 GLN D CA 1
ATOM 8323 C C . GLN D 4 117 ? -1.823 25.111 -8.333 1.00 47.98 125 GLN D C 1
ATOM 8324 O O . GLN D 4 117 ? -1.984 26.336 -8.321 1.00 45.81 125 GLN D O 1
ATOM 8330 N N . PHE D 4 118 ? -2.733 24.255 -7.873 1.00 41.64 126 PHE D N 1
ATOM 8331 C CA . PHE D 4 118 ? -4.027 24.692 -7.362 1.00 44.05 126 PHE D CA 1
ATOM 8332 C C . PHE D 4 118 ? -3.898 25.020 -5.881 1.00 44.36 126 PHE D C 1
ATOM 8333 O O . PHE D 4 118 ? -3.488 24.170 -5.085 1.00 38.18 126 PHE D O 1
ATOM 8341 N N . VAL D 4 119 ? -4.260 26.247 -5.514 1.00 39.60 127 VAL D N 1
ATOM 8342 C CA . VAL D 4 119 ? -3.956 26.794 -4.199 1.00 44.60 127 VAL D CA 1
ATOM 8343 C C . VAL D 4 119 ? -5.241 27.172 -3.476 1.00 43.08 127 VAL D C 1
ATOM 8344 O O . VAL D 4 119 ? -6.204 27.645 -4.089 1.00 44.49 127 VAL D O 1
ATOM 8348 N N . LEU D 4 120 ? -5.247 26.954 -2.163 1.00 40.77 128 LEU D N 1
ATOM 8349 C CA . LEU D 4 120 ? -6.230 27.534 -1.260 1.00 45.77 128 LEU D CA 1
ATOM 8350 C C . LEU D 4 120 ? -5.481 28.298 -0.178 1.00 48.91 128 LEU D C 1
ATOM 8351 O O . LEU D 4 120 ? -4.560 27.755 0.444 1.00 42.26 128 LEU D O 1
ATOM 8356 N N . GLU D 4 121 ? -5.865 29.550 0.041 1.00 40.75 129 GLU D N 1
ATOM 8357 C CA . GLU D 4 121 ? -5.257 30.379 1.073 1.00 40.75 129 GLU D CA 1
ATOM 8358 C C . GLU D 4 121 ? -6.331 30.789 2.068 1.00 37.80 129 GLU D C 1
ATOM 8359 O O . GLU D 4 121 ? -7.346 31.380 1.686 1.00 38.36 129 GLU D O 1
ATOM 8365 N N . LEU D 4 122 ? -6.100 30.470 3.336 1.00 39.46 130 LEU D N 1
ATOM 8366 C CA . LEU D 4 122 ? -7.068 30.663 4.402 1.00 30.66 130 LEU D CA 1
ATOM 8367 C C . LEU D 4 122 ? -6.466 31.568 5.465 1.00 39.04 130 LEU D C 1
ATOM 8368 O O . LEU D 4 122 ? -5.289 31.439 5.811 1.00 39.12 130 LEU D O 1
ATOM 8373 N N . GLU D 4 123 ? -7.278 32.484 5.987 1.00 41.85 131 GLU D N 1
ATOM 8374 C CA . GLU D 4 123 ? -6.760 33.460 6.931 1.00 39.00 131 GLU D CA 1
ATOM 8375 C C . GLU D 4 123 ? -7.918 33.992 7.752 1.00 41.33 131 GLU D C 1
ATOM 8376 O O . GLU D 4 123 ? -9.015 34.163 7.202 1.00 40.61 131 GLU D O 1
ATOM 8382 N N . PRO D 4 124 ? -7.737 34.241 9.048 1.00 38.32 132 PRO D N 1
ATOM 8383 C CA . PRO D 4 124 ? -8.814 34.867 9.821 1.00 40.91 132 PRO D CA 1
ATOM 8384 C C . PRO D 4 124 ? -9.128 36.240 9.255 1.00 36.77 132 PRO D C 1
ATOM 8385 O O . PRO D 4 124 ? -8.238 36.964 8.807 1.00 41.98 132 PRO D O 1
ATOM 8389 N N . PHE D 4 125 ? -10.410 36.594 9.261 1.00 39.45 133 PHE D N 1
ATOM 8390 C CA . PHE D 4 125 ? -10.804 37.857 8.653 1.00 43.97 133 PHE D CA 1
ATOM 8391 C C . PHE D 4 125 ? -10.537 39.041 9.568 1.00 39.77 133 PHE D C 1
ATOM 8392 O O . PHE D 4 125 ? -10.294 40.148 9.080 1.00 45.52 133 PHE D O 1
ATOM 8400 N N . SER D 4 126 ? -10.556 38.831 10.883 1.00 37.99 134 SER D N 1
ATOM 8401 C CA . SER D 4 126 ? -10.532 39.938 11.829 1.00 39.35 134 SER D CA 1
ATOM 8402 C C . SER D 4 126 ? -9.540 39.776 12.967 1.00 37.79 134 SER D C 1
ATOM 8403 O O . SER D 4 126 ? -9.142 40.790 13.552 1.00 46.87 134 SER D O 1
ATOM 8406 N N . TYR D 4 127 ? -9.123 38.559 13.302 1.00 39.60 135 TYR D N 1
ATOM 8407 C CA . TYR D 4 127 ? -8.290 38.315 14.474 1.00 48.85 135 TYR D CA 1
ATOM 8408 C C . TYR D 4 127 ? -6.846 38.099 14.038 1.00 50.46 135 TYR D C 1
ATOM 8409 O O . TYR D 4 127 ? -6.556 37.183 13.261 1.00 41.82 135 TYR D O 1
ATOM 8418 N N . ASN D 4 128 ? -5.947 38.945 14.541 1.00 46.03 136 ASN D N 1
ATOM 8419 C CA . ASN D 4 128 ? -4.531 38.826 14.230 1.00 43.72 136 ASN D CA 1
ATOM 8420 C C . ASN D 4 128 ? -3.929 37.623 14.957 1.00 46.86 136 ASN D C 1
ATOM 8421 O O . ASN D 4 128 ? -4.587 36.939 15.748 1.00 40.65 136 ASN D O 1
ATOM 8426 N N . ASN D 4 129 ? -2.648 37.369 14.687 1.00 46.18 137 ASN D N 1
ATOM 8427 C CA . ASN D 4 129 ? -1.992 36.174 15.198 1.00 47.83 137 ASN D CA 1
ATOM 8428 C C . ASN D 4 129 ? -1.651 36.272 16.678 1.00 43.54 137 ASN D C 1
ATOM 8429 O O . ASN D 4 129 ? -1.178 35.286 17.252 1.00 46.19 137 ASN D O 1
ATOM 8434 N N . GLN D 4 130 ? -1.868 37.428 17.303 1.00 47.17 138 GLN D N 1
ATOM 8435 C CA . GLN D 4 130 ? -1.831 37.514 18.756 1.00 45.09 138 GLN D CA 1
ATOM 8436 C C . GLN D 4 130 ? -3.139 37.064 19.388 1.00 42.01 138 GLN D C 1
ATOM 8437 O O . GLN D 4 130 ? -3.173 36.808 20.596 1.00 50.48 138 GLN D O 1
ATOM 8443 N N . GLN D 4 131 ? -4.204 36.954 18.598 1.00 44.43 139 GLN D N 1
ATOM 8444 C CA . GLN D 4 131 ? -5.523 36.547 19.066 1.00 52.39 139 GLN D CA 1
ATOM 8445 C C . GLN D 4 131 ? -5.942 35.182 18.546 1.00 47.54 139 GLN D C 1
ATOM 8446 O O . GLN D 4 131 ? -6.599 34.426 19.265 1.00 47.35 139 GLN D O 1
ATOM 8452 N N . LEU D 4 132 ? -5.579 34.857 17.308 1.00 40.43 140 LEU D N 1
ATOM 8453 C CA . LEU D 4 132 ? -5.935 33.583 16.693 1.00 43.24 140 LEU D CA 1
ATOM 8454 C C . LEU D 4 132 ? -4.793 33.175 15.777 1.00 41.53 140 LEU D C 1
ATOM 8455 O O . LEU D 4 132 ? -4.438 33.927 14.863 1.00 41.98 140 LEU D O 1
ATOM 8460 N N . ARG D 4 133 ? -4.220 31.998 16.018 1.00 40.46 141 ARG D N 1
ATOM 8461 C CA . ARG D 4 133 ? -3.140 31.475 15.193 1.00 43.14 141 ARG D CA 1
ATOM 8462 C C . ARG D 4 133 ? -3.449 30.041 14.797 1.00 42.95 141 ARG D C 1
ATOM 8463 O O . ARG D 4 133 ? -3.963 29.261 15.605 1.00 47.21 141 ARG D O 1
ATOM 8471 N N . PHE D 4 134 ? -3.132 29.698 13.551 1.00 41.62 142 PHE D N 1
ATOM 8472 C CA . PHE D 4 134 ? -3.296 28.331 13.073 1.00 42.53 142 PHE D CA 1
ATOM 8473 C C . PHE D 4 134 ? -2.140 27.480 13.589 1.00 47.24 142 PHE D C 1
ATOM 8474 O O . PHE D 4 134 ? -0.974 27.750 13.279 1.00 47.81 142 PHE D O 1
ATOM 8482 N N . SER D 4 135 ? -2.461 26.459 14.382 1.00 48.44 143 SER D N 1
ATOM 8483 C CA . SER D 4 135 ? -1.435 25.616 14.982 1.00 45.89 143 SER D CA 1
ATOM 8484 C C . SER D 4 135 ? -0.982 24.494 14.060 1.00 50.34 143 SER D C 1
ATOM 8485 O O . SER D 4 135 ? 0.166 24.048 14.165 1.00 57.23 143 SER D O 1
ATOM 8488 N N . ASP D 4 136 ? -1.842 24.034 13.155 1.00 51.79 144 ASP D N 1
ATOM 8489 C CA . ASP D 4 136 ? -1.480 22.958 12.240 1.00 52.39 144 ASP D CA 1
ATOM 8490 C C . ASP D 4 136 ? -2.538 22.852 11.150 1.00 48.20 144 ASP D C 1
ATOM 8491 O O . ASP D 4 136 ? -3.644 23.384 11.279 1.00 47.77 144 ASP D O 1
ATOM 8496 N N . ILE D 4 137 ? -2.180 22.151 10.077 1.00 47.30 145 ILE D N 1
ATOM 8497 C CA . ILE D 4 137 ? -3.043 22.003 8.909 1.00 43.45 145 ILE D CA 1
ATOM 8498 C C . ILE D 4 137 ? -2.792 20.631 8.298 1.00 49.61 145 ILE D C 1
ATOM 8499 O O . ILE D 4 137 ? -1.641 20.223 8.113 1.00 49.21 145 ILE D O 1
ATOM 8504 N N . GLN D 4 138 ? -3.872 19.915 7.994 1.00 48.82 146 GLN D N 1
ATOM 8505 C CA . GLN D 4 138 ? -3.802 18.631 7.310 1.00 54.23 146 GLN D CA 1
ATOM 8506 C C . GLN D 4 138 ? -4.769 18.634 6.134 1.00 52.41 146 GLN D C 1
ATOM 8507 O O . GLN D 4 138 ? -5.871 19.184 6.228 1.00 52.85 146 GLN D O 1
ATOM 8513 N N . VAL D 4 139 ? -4.353 18.014 5.032 1.00 57.60 147 VAL D N 1
ATOM 8514 C CA . VAL D 4 139 ? -5.129 17.983 3.799 1.00 56.35 147 VAL D CA 1
ATOM 8515 C C . VAL D 4 139 ? -5.370 16.535 3.398 1.00 56.77 147 VAL D C 1
ATOM 8516 O O . VAL D 4 139 ? -4.480 15.687 3.526 1.00 59.39 147 VAL D O 1
ATOM 8520 N N . TYR D 4 140 ? -6.575 16.260 2.903 1.00 60.41 148 TYR D N 1
ATOM 8521 C CA . TYR D 4 140 ? -6.957 14.938 2.426 1.00 60.53 148 TYR D CA 1
ATOM 8522 C C . TYR D 4 140 ? -7.589 15.087 1.050 1.00 55.63 148 TYR D C 1
ATOM 8523 O O . TYR D 4 140 ? -8.496 15.904 0.869 1.00 56.08 148 TYR D O 1
ATOM 8532 N N . THR D 4 141 ? -7.115 14.300 0.091 1.00 55.52 149 THR D N 1
ATOM 8533 C CA . THR D 4 141 ? -7.541 14.411 -1.297 1.00 53.04 149 THR D CA 1
ATOM 8534 C C . THR D 4 141 ? -8.166 13.097 -1.762 1.00 52.17 149 THR D C 1
ATOM 8535 O O . THR D 4 141 ? -8.214 12.107 -1.028 1.00 54.43 149 THR D O 1
ATOM 8539 N N . GLU D 4 142 ? -8.647 13.104 -3.002 1.00 52.43 150 GLU D N 1
ATOM 8540 C CA . GLU D 4 142 ? -9.351 11.953 -3.551 1.00 58.46 150 GLU D CA 1
ATOM 8541 C C . GLU D 4 142 ? -8.384 10.811 -3.842 1.00 54.01 150 GLU D C 1
ATOM 8542 O O . GLU D 4 142 ? -7.288 11.021 -4.368 1.00 53.20 150 GLU D O 1
ATOM 8548 N N . ASN D 4 143 ? -8.797 9.595 -3.488 1.00 57.33 151 ASN D N 1
ATOM 8549 C CA . ASN D 4 143 ? -8.077 8.387 -3.880 1.00 57.57 151 ASN D CA 1
ATOM 8550 C C . ASN D 4 143 ? -8.454 8.056 -5.320 1.00 50.24 151 ASN D C 1
ATOM 8551 O O . ASN D 4 143 ? -9.597 7.680 -5.600 1.00 60.61 151 ASN D O 1
ATOM 8556 N N . ILE D 4 144 ? -7.502 8.201 -6.233 1.00 50.28 152 ILE D N 1
ATOM 8557 C CA . ILE D 4 144 ? -7.773 8.034 -7.657 1.00 55.62 152 ILE D CA 1
ATOM 8558 C C . ILE D 4 144 ? -7.675 6.558 -8.021 1.00 63.41 152 ILE D C 1
ATOM 8559 O O . ILE D 4 144 ? -6.694 5.885 -7.684 1.00 67.89 152 ILE D O 1
ATOM 8564 N N . ASP D 4 145 ? -8.696 6.051 -8.714 1.00 67.32 153 ASP D N 1
ATOM 8565 C CA . ASP D 4 145 ? -8.638 4.703 -9.270 1.00 67.47 153 ASP D CA 1
ATOM 8566 C C . ASP D 4 145 ? -7.666 4.680 -10.443 1.00 67.14 153 ASP D C 1
ATOM 8567 O O . ASP D 4 145 ? -6.582 4.097 -10.350 1.00 74.03 153 ASP D O 1
ATOM 8572 N N . ASN D 4 146 ? -8.050 5.316 -11.548 1.00 70.00 154 ASN D N 1
ATOM 8573 C CA . ASN D 4 146 ? -7.175 5.482 -12.698 1.00 74.60 154 ASN D CA 1
ATOM 8574 C C . ASN D 4 146 ? -7.391 6.872 -13.276 1.00 73.85 154 ASN D C 1
ATOM 8575 O O . ASN D 4 146 ? -8.531 7.327 -13.408 1.00 75.30 154 ASN D O 1
ATOM 8580 N N . GLU D 4 147 ? -6.294 7.539 -13.622 1.00 69.06 155 GLU D N 1
ATOM 8581 C CA . GLU D 4 147 ? -6.341 8.925 -14.071 1.00 69.87 155 GLU D CA 1
ATOM 8582 C C . GLU D 4 147 ? -6.456 9.068 -15.585 1.00 68.03 155 GLU D C 1
ATOM 8583 O O . GLU D 4 147 ? -6.541 10.198 -16.077 1.00 64.95 155 GLU D O 1
ATOM 8589 N N . GLU D 4 148 ? -6.471 7.960 -16.332 1.00 72.83 156 GLU D N 1
ATOM 8590 C CA . GLU D 4 148 ? -6.559 8.043 -17.787 1.00 62.73 156 GLU D CA 1
ATOM 8591 C C . GLU D 4 148 ? -7.835 8.745 -18.239 1.00 60.76 156 GLU D C 1
ATOM 8592 O O . GLU D 4 148 ? -7.868 9.327 -19.329 1.00 60.69 156 GLU D O 1
ATOM 8594 N N . ILE D 4 149 ? -8.895 8.706 -17.423 1.00 69.39 157 ILE D N 1
ATOM 8595 C CA . ILE D 4 149 ? -10.148 9.362 -17.778 1.00 67.73 157 ILE D CA 1
ATOM 8596 C C . ILE D 4 149 ? -10.248 10.778 -17.225 1.00 68.64 157 ILE D C 1
ATOM 8597 O O . ILE D 4 149 ? -11.282 11.436 -17.416 1.00 60.42 157 ILE D O 1
ATOM 8602 N N . ASP D 4 150 ? -9.215 11.266 -16.543 1.00 68.60 158 ASP D N 1
ATOM 8603 C CA . ASP D 4 150 ? -9.259 12.561 -15.879 1.00 65.44 158 ASP D CA 1
ATOM 8604 C C . ASP D 4 150 ? -8.538 13.618 -16.705 1.00 60.71 158 ASP D C 1
ATOM 8605 O O . ASP D 4 150 ? -7.596 13.324 -17.446 1.00 61.80 158 ASP D O 1
ATOM 8610 N N . GLU D 4 151 ? -8.995 14.863 -16.564 1.00 56.93 159 GLU D N 1
ATOM 8611 C CA . GLU D 4 151 ? -8.406 15.965 -17.314 1.00 54.60 159 GLU D CA 1
ATOM 8612 C C . GLU D 4 151 ? -7.063 16.396 -16.742 1.00 52.20 159 GLU D C 1
ATOM 8613 O O . GLU D 4 151 ? -6.185 16.825 -17.497 1.00 53.52 159 GLU D O 1
ATOM 8619 N N . TRP D 4 152 ? -6.889 16.297 -15.427 1.00 52.70 160 TRP D N 1
ATOM 8620 C CA . TRP D 4 152 ? -5.657 16.694 -14.761 1.00 55.52 160 TRP D CA 1
ATOM 8621 C C . TRP D 4 152 ? -5.091 15.512 -13.988 1.00 57.91 160 TRP D C 1
ATOM 8622 O O . TRP D 4 152 ? -5.839 14.732 -13.391 1.00 54.95 160 TRP D O 1
ATOM 8633 N N . TRP D 4 153 ? -3.767 15.388 -14.003 1.00 53.04 161 TRP D N 1
ATOM 8634 C CA . TRP D 4 153 ? -3.062 14.300 -13.333 1.00 59.23 161 TRP D CA 1
ATOM 8635 C C . TRP D 4 153 ? -2.376 14.864 -12.094 1.00 59.85 161 TRP D C 1
ATOM 8636 O O . TRP D 4 153 ? -1.423 15.643 -12.206 1.00 59.12 161 TRP D O 1
ATOM 8647 N N . ILE D 4 154 ? -2.867 14.475 -10.916 1.00 51.95 162 ILE D N 1
ATOM 8648 C CA . ILE D 4 154 ? -2.299 14.959 -9.664 1.00 50.30 162 ILE D CA 1
ATOM 8649 C C . ILE D 4 154 ? -0.924 14.340 -9.462 1.00 50.13 162 ILE D C 1
ATOM 8650 O O . ILE D 4 154 ? -0.714 13.148 -9.722 1.00 58.17 162 ILE D O 1
ATOM 8655 N N . ARG D 4 155 ? 0.021 15.150 -8.988 1.00 55.41 163 ARG D N 1
ATOM 8656 C CA . ARG D 4 155 ? 1.407 14.722 -8.803 1.00 49.93 163 ARG D CA 1
ATOM 8657 C C . ARG D 4 155 ? 1.851 15.115 -7.397 1.00 47.39 163 ARG D C 1
ATOM 8658 O O . ARG D 4 155 ? 2.118 16.289 -7.127 1.00 61.68 163 ARG D O 1
ATOM 8666 N N . GLY D 4 156 ? 1.928 14.131 -6.510 1.00 55.92 164 GLY D N 1
ATOM 8667 C CA . GLY D 4 156 ? 2.378 14.350 -5.153 1.00 49.68 164 GLY D CA 1
ATOM 8668 C C . GLY D 4 156 ? 1.228 14.622 -4.200 1.00 52.68 164 GLY D C 1
ATOM 8669 O O . GLY D 4 156 ? 0.122 14.987 -4.595 1.00 65.65 164 GLY D O 1
ATOM 8670 N N . LYS D 4 157 ? 1.502 14.418 -2.916 1.00 52.07 165 LYS D N 1
ATOM 8671 C CA . LYS D 4 157 ? 0.520 14.740 -1.893 1.00 61.53 165 LYS D CA 1
ATOM 8672 C C . LYS D 4 157 ? 0.426 16.253 -1.722 1.00 53.69 165 LYS D C 1
ATOM 8673 O O . LYS D 4 157 ? 1.330 17.006 -2.095 1.00 57.51 165 LYS D O 1
ATOM 8675 N N . ALA D 4 158 ? -0.692 16.697 -1.157 1.00 49.52 166 ALA D N 1
ATOM 8676 C CA . ALA D 4 158 ? -0.909 18.122 -0.956 1.00 52.22 166 ALA D CA 1
ATOM 8677 C C . ALA D 4 158 ? 0.214 18.728 -0.123 1.00 52.89 166 ALA D C 1
ATOM 8678 O O . ALA D 4 158 ? 0.645 18.155 0.881 1.00 55.01 166 ALA D O 1
ATOM 8680 N N . SER D 4 159 ? 0.686 19.897 -0.549 1.00 50.28 167 SER D N 1
ATOM 8681 C CA . SER D 4 159 ? 1.692 20.654 0.183 1.00 56.87 167 SER D CA 1
ATOM 8682 C C . SER D 4 159 ? 1.001 21.695 1.055 1.00 55.13 167 SER D C 1
ATOM 8683 O O . SER D 4 159 ? -0.010 22.280 0.653 1.00 51.79 167 SER D O 1
ATOM 8686 N N . THR D 4 160 ? 1.549 21.925 2.247 1.00 48.22 168 THR D N 1
ATOM 8687 C CA . THR D 4 160 ? 0.962 22.864 3.191 1.00 51.48 168 THR D CA 1
ATOM 8688 C C . THR D 4 160 ? 2.014 23.837 3.701 1.00 51.82 168 THR D C 1
ATOM 8689 O O . THR D 4 160 ? 3.216 23.561 3.678 1.00 58.19 168 THR D O 1
ATOM 8693 N N . HIS D 4 161 ? 1.536 24.990 4.164 1.00 49.55 169 HIS D N 1
ATOM 8694 C CA . HIS D 4 161 ? 2.387 26.006 4.761 1.00 43.49 169 HIS D CA 1
ATOM 8695 C C . HIS D 4 161 ? 1.560 26.784 5.773 1.00 50.71 169 HIS D C 1
ATOM 8696 O O . HIS D 4 161 ? 0.360 26.997 5.574 1.00 51.81 169 HIS D O 1
ATOM 8703 N N . ILE D 4 162 ? 2.206 27.190 6.860 1.00 48.87 170 ILE D N 1
ATOM 8704 C CA . ILE D 4 162 ? 1.626 28.119 7.822 1.00 47.15 170 ILE D CA 1
ATOM 8705 C C . ILE D 4 162 ? 2.616 29.261 7.979 1.00 44.87 170 ILE D C 1
ATOM 8706 O O . ILE D 4 162 ? 3.758 29.040 8.398 1.00 46.95 170 ILE D O 1
ATOM 8711 N N . SER D 4 163 ? 2.190 30.470 7.625 1.00 44.63 171 SER D N 1
ATOM 8712 C CA . SER D 4 163 ? 3.056 31.640 7.636 1.00 46.41 171 SER D CA 1
ATOM 8713 C C . SER D 4 163 ? 2.340 32.792 8.331 1.00 44.23 171 SER D C 1
ATOM 8714 O O . SER D 4 163 ? 1.220 32.650 8.829 1.00 44.11 171 SER D O 1
ATOM 8717 N N . ASP D 4 164 ? 3.008 33.941 8.381 1.00 46.66 172 ASP D N 1
ATOM 8718 C CA . ASP D 4 164 ? 2.461 35.152 8.975 1.00 44.37 172 ASP D CA 1
ATOM 8719 C C . ASP D 4 164 ? 2.500 36.268 7.943 1.00 50.55 172 ASP D C 1
ATOM 8720 O O . ASP D 4 164 ? 3.556 36.548 7.366 1.00 50.69 172 ASP D O 1
ATOM 8725 N N . ILE D 4 165 ? 1.349 36.890 7.703 1.00 44.92 173 ILE D N 1
ATOM 8726 C CA . ILE D 4 165 ? 1.238 38.003 6.769 1.00 47.47 173 ILE D CA 1
ATOM 8727 C C . ILE D 4 165 ? 1.272 39.292 7.577 1.00 52.69 173 ILE D C 1
ATOM 8728 O O . ILE D 4 165 ? 0.425 39.507 8.452 1.00 44.76 173 ILE D O 1
ATOM 8733 N N . ARG D 4 166 ? 2.245 40.150 7.287 1.00 49.68 174 ARG D N 1
ATOM 8734 C CA . ARG D 4 166 ? 2.401 41.418 7.988 1.00 55.26 174 ARG D CA 1
ATOM 8735 C C . ARG D 4 166 ? 1.900 42.538 7.086 1.00 54.83 174 ARG D C 1
ATOM 8736 O O . ARG D 4 166 ? 2.370 42.684 5.953 1.00 54.11 174 ARG D O 1
ATOM 8744 N N . TYR D 4 167 ? 0.951 43.322 7.587 1.00 53.49 175 TYR D N 1
ATOM 8745 C CA . TYR D 4 167 ? 0.343 44.402 6.822 1.00 64.40 175 TYR D CA 1
ATOM 8746 C C . TYR D 4 167 ? 0.891 45.739 7.301 1.00 61.99 175 TYR D C 1
ATOM 8747 O O . TYR D 4 167 ? 0.829 46.051 8.495 1.00 62.76 175 TYR D O 1
ATOM 8756 N N . ASP D 4 168 ? 1.424 46.524 6.365 1.00 68.68 176 ASP D N 1
ATOM 8757 C CA . ASP D 4 168 ? 2.029 47.808 6.690 1.00 74.31 176 ASP D CA 1
ATOM 8758 C C . ASP D 4 168 ? 1.008 48.917 6.897 1.00 71.77 176 ASP D C 1
ATOM 8759 O O . ASP D 4 168 ? 1.376 49.988 7.390 1.00 78.29 176 ASP D O 1
ATOM 8764 N N A HIS D 4 169 ? -0.256 48.695 6.544 0.50 72.14 177 HIS D N 1
ATOM 8765 N N B HIS D 4 169 ? -0.254 48.687 6.538 0.50 72.13 177 HIS D N 1
ATOM 8766 C CA A HIS D 4 169 ? -1.273 49.734 6.627 0.50 72.59 177 HIS D CA 1
ATOM 8767 C CA B HIS D 4 169 ? -1.288 49.711 6.599 0.50 72.60 177 HIS D CA 1
ATOM 8768 C C A HIS D 4 169 ? -2.205 49.544 7.818 0.50 77.84 177 HIS D C 1
ATOM 8769 C C B HIS D 4 169 ? -2.085 49.684 7.898 0.50 77.88 177 HIS D C 1
ATOM 8770 O O A HIS D 4 169 ? -3.303 50.111 7.838 0.50 77.86 177 HIS D O 1
ATOM 8771 O O B HIS D 4 169 ? -2.985 50.513 8.070 0.50 78.28 177 HIS D O 1
ATOM 8784 N N . LEU D 4 170 ? -1.787 48.759 8.808 1.00 80.81 178 LEU D N 1
ATOM 8785 C CA . LEU D 4 170 ? -2.443 48.692 10.112 1.00 86.80 178 LEU D CA 1
ATOM 8786 C C . LEU D 4 170 ? -1.537 49.272 11.192 1.00 95.01 178 LEU D C 1
ATOM 8787 O O . LEU D 4 170 ? -1.457 48.752 12.308 1.00 96.62 178 LEU D O 1
ATOM 8792 N N . SER D 4 171 ? -0.841 50.357 10.862 1.00 97.70 179 SER D N 1
ATOM 8793 C CA . SER D 4 171 ? 0.201 50.919 11.717 1.00 98.04 179 SER D CA 1
ATOM 8794 C C . SER D 4 171 ? 1.332 49.910 11.891 1.00 99.39 179 SER D C 1
ATOM 8795 O O . SER D 4 171 ? 1.780 49.293 10.922 1.00 90.47 179 SER D O 1
ATOM 8798 N N . PRO D 4 175 ? 0.787 47.820 18.595 1.00 95.16 183 PRO D N 1
ATOM 8799 C CA . PRO D 4 175 ? 2.189 47.562 18.247 1.00 97.99 183 PRO D CA 1
ATOM 8800 C C . PRO D 4 175 ? 2.367 46.296 17.401 1.00 95.48 183 PRO D C 1
ATOM 8801 O O . PRO D 4 175 ? 2.371 46.400 16.173 1.00 87.64 183 PRO D O 1
ATOM 8805 N N . ASN D 4 176 ? 2.509 45.131 18.028 1.00 92.25 184 ASN D N 1
ATOM 8806 C CA . ASN D 4 176 ? 2.638 43.879 17.285 1.00 88.65 184 ASN D CA 1
ATOM 8807 C C . ASN D 4 176 ? 1.252 43.321 16.959 1.00 82.65 184 ASN D C 1
ATOM 8808 O O . ASN D 4 176 ? 0.937 42.184 17.296 1.00 77.70 184 ASN D O 1
ATOM 8813 N N . GLN D 4 177 ? 0.425 44.138 16.300 1.00 74.90 185 GLN D N 1
ATOM 8814 C CA . GLN D 4 177 ? -0.977 43.796 16.080 1.00 68.92 185 GLN D CA 1
ATOM 8815 C C . GLN D 4 177 ? -1.355 43.817 14.603 1.00 59.49 185 GLN D C 1
ATOM 8816 O O . GLN D 4 177 ? -2.536 43.968 14.277 1.00 52.99 185 GLN D O 1
ATOM 8822 N N . ASN D 4 178 ? -0.380 43.666 13.699 1.00 55.91 186 ASN D N 1
ATOM 8823 C CA . ASN D 4 178 ? -0.647 43.763 12.267 1.00 56.01 186 ASN D CA 1
ATOM 8824 C C . ASN D 4 178 ? -0.158 42.529 11.512 1.00 48.60 186 ASN D C 1
ATOM 8825 O O . ASN D 4 178 ? 0.114 42.607 10.308 1.00 54.13 186 ASN D O 1
ATOM 8830 N N . GLU D 4 179 ? -0.056 41.390 12.188 1.00 47.28 187 GLU D N 1
ATOM 8831 C CA . GLU D 4 179 ? 0.317 40.129 11.559 1.00 45.84 187 GLU D CA 1
ATOM 8832 C C . GLU D 4 179 ? -0.833 39.139 11.682 1.00 43.21 187 GLU D C 1
ATOM 8833 O O . GLU D 4 179 ? -1.403 38.975 12.766 1.00 44.71 187 GLU D O 1
ATOM 8839 N N . PHE D 4 180 ? -1.160 38.471 10.578 1.00 41.33 188 PHE D N 1
ATOM 8840 C CA . PHE D 4 180 ? -2.228 37.481 10.549 1.00 45.32 188 PHE D CA 1
ATOM 8841 C C . PHE D 4 180 ? -1.674 36.116 10.154 1.00 47.79 188 PHE D C 1
ATOM 8842 O O . PHE D 4 180 ? -0.715 36.011 9.380 1.00 42.41 188 PHE D O 1
ATOM 8850 N N . SER D 4 181 ? -2.283 35.070 10.709 1.00 38.76 189 SER D N 1
ATOM 8851 C CA . SER D 4 181 ? -1.891 33.699 10.409 1.00 40.62 189 SER D CA 1
ATOM 8852 C C . SER D 4 181 ? -2.569 33.233 9.125 1.00 45.49 189 SER D C 1
ATOM 8853 O O . SER D 4 181 ? -3.780 33.407 8.960 1.00 46.01 189 SER D O 1
ATOM 8856 N N . ARG D 4 182 ? -1.794 32.631 8.219 1.00 35.99 190 ARG D N 1
ATOM 8857 C CA . ARG D 4 182 ? -2.324 32.185 6.936 1.00 43.91 190 ARG D CA 1
ATOM 8858 C C . ARG D 4 182 ? -1.938 30.739 6.664 1.00 46.13 190 ARG D C 1
ATOM 8859 O O . ARG D 4 182 ? -0.763 30.371 6.762 1.00 44.15 190 ARG D O 1
ATOM 8867 N N . ILE D 4 183 ? -2.928 29.937 6.307 1.00 40.66 191 ILE D N 1
ATOM 8868 C CA . ILE D 4 183 ? -2.719 28.587 5.804 1.00 41.59 191 ILE D CA 1
ATOM 8869 C C . ILE D 4 183 ? -2.648 28.650 4.285 1.00 42.42 191 ILE D C 1
ATOM 8870 O O . ILE D 4 183 ? -3.354 29.437 3.643 1.00 45.79 191 ILE D O 1
ATOM 8875 N N . THR D 4 184 ? -1.789 27.816 3.708 1.00 43.25 192 THR D N 1
ATOM 8876 C CA . THR D 4 184 ? -1.667 27.704 2.261 1.00 45.04 192 THR D CA 1
ATOM 8877 C C . THR D 4 184 ? -1.588 26.231 1.894 1.00 51.18 192 THR D C 1
ATOM 8878 O O . THR D 4 184 ? -0.741 25.501 2.416 1.00 52.43 192 THR D O 1
ATOM 8882 N N . VAL D 4 185 ? -2.476 25.805 1.002 1.00 51.22 193 VAL D N 1
ATOM 8883 C CA . VAL D 4 185 ? -2.509 24.443 0.488 1.00 38.92 193 VAL D CA 1
ATOM 8884 C C . VAL D 4 185 ? -2.235 24.506 -1.005 1.00 47.84 193 VAL D C 1
ATOM 8885 O O . VAL D 4 185 ? -2.691 25.430 -1.686 1.00 50.02 193 VAL D O 1
ATOM 8889 N N . ARG D 4 186 ? -1.484 23.530 -1.511 1.00 45.65 194 ARG D N 1
ATOM 8890 C CA . ARG D 4 186 ? -1.126 23.491 -2.923 1.00 41.35 194 ARG D CA 1
ATOM 8891 C C . ARG D 4 186 ? -1.251 22.066 -3.440 1.00 45.38 194 ARG D C 1
ATOM 8892 O O . ARG D 4 186 ? -0.693 21.136 -2.850 1.00 49.20 194 ARG D O 1
ATOM 8900 N N . ILE D 4 187 ? -1.981 21.909 -4.540 1.00 43.93 195 ILE D N 1
ATOM 8901 C CA . ILE D 4 187 ? -2.139 20.635 -5.231 1.00 35.80 195 ILE D CA 1
ATOM 8902 C C . ILE D 4 187 ? -1.472 20.772 -6.591 1.00 43.24 195 ILE D C 1
ATOM 8903 O O . ILE D 4 187 ? -1.890 21.597 -7.412 1.00 50.82 195 ILE D O 1
ATOM 8908 N N . ASP D 4 188 ? -0.439 19.971 -6.831 1.00 47.71 196 ASP D N 1
ATOM 8909 C CA . ASP D 4 188 ? 0.273 19.996 -8.100 1.00 46.74 196 ASP D CA 1
ATOM 8910 C C . ASP D 4 188 ? -0.391 19.041 -9.084 1.00 49.13 196 ASP D C 1
ATOM 8911 O O . ASP D 4 188 ? -0.784 17.929 -8.721 1.00 49.28 196 ASP D O 1
ATOM 8916 N N . ALA D 4 189 ? -0.522 19.485 -10.333 1.00 42.28 197 ALA D N 1
ATOM 8917 C CA . ALA D 4 189 ? -1.183 18.684 -11.352 1.00 51.46 197 ALA D CA 1
ATOM 8918 C C . ALA D 4 189 ? -0.587 19.002 -12.714 1.00 50.20 197 ALA D C 1
ATOM 8919 O O . ALA D 4 189 ? -0.096 20.108 -12.952 1.00 50.99 197 ALA D O 1
ATOM 8921 N N . VAL D 4 190 ? -0.634 18.012 -13.603 1.00 54.49 198 VAL D N 1
ATOM 8922 C CA . VAL D 4 190 ? -0.163 18.144 -14.975 1.00 48.33 198 VAL D CA 1
ATOM 8923 C C . VAL D 4 190 ? -1.331 17.839 -15.900 1.00 49.91 198 VAL D C 1
ATOM 8924 O O . VAL D 4 190 ? -2.156 16.967 -15.603 1.00 56.96 198 VAL D O 1
ATOM 8928 N N . ARG D 4 191 ? -1.407 18.558 -17.016 1.00 45.39 199 ARG D N 1
ATOM 8929 C CA . ARG D 4 191 ? -2.528 18.380 -17.927 1.00 47.85 199 ARG D CA 1
ATOM 8930 C C . ARG D 4 191 ? -2.422 17.041 -18.646 1.00 57.03 199 ARG D C 1
ATOM 8931 O O . ARG D 4 191 ? -1.333 16.608 -19.031 1.00 53.73 199 ARG D O 1
ATOM 8939 N N . ASN D 4 192 ? -3.565 16.379 -18.816 1.00 57.14 200 ASN D N 1
ATOM 8940 C CA . ASN D 4 192 ? -3.627 15.167 -19.622 1.00 57.65 200 ASN D CA 1
ATOM 8941 C C . ASN D 4 192 ? -3.571 15.563 -21.094 1.00 55.02 200 ASN D C 1
ATOM 8942 O O . ASN D 4 192 ? -4.548 16.110 -21.621 1.00 59.16 200 ASN D O 1
ATOM 8947 N N . PRO D 4 193 ? -2.463 15.309 -21.793 1.00 59.87 201 PRO D N 1
ATOM 8948 C CA . PRO D 4 193 ? -2.299 15.823 -23.158 1.00 59.25 201 PRO D CA 1
ATOM 8949 C C . PRO D 4 193 ? -2.740 14.881 -24.268 1.00 57.90 201 PRO D C 1
ATOM 8950 O O . PRO D 4 193 ? -2.643 15.263 -25.440 1.00 60.53 201 PRO D O 1
ATOM 8954 N N . SER D 4 194 ? -3.221 13.679 -23.939 1.00 63.69 202 SER D N 1
ATOM 8955 C CA . SER D 4 194 ? -3.476 12.662 -24.954 1.00 68.09 202 SER D CA 1
ATOM 8956 C C . SER D 4 194 ? -4.328 13.213 -26.093 1.00 62.58 202 SER D C 1
ATOM 8957 O O . SER D 4 194 ? -3.930 13.170 -27.261 1.00 66.56 202 SER D O 1
ATOM 8960 N N . TYR D 4 195 ? -5.506 13.746 -25.766 1.00 60.27 203 TYR D N 1
ATOM 8961 C CA . TYR D 4 195 ? -6.402 14.244 -26.806 1.00 59.09 203 TYR D CA 1
ATOM 8962 C C . TYR D 4 195 ? -5.722 15.309 -27.659 1.00 57.12 203 TYR D C 1
ATOM 8963 O O . TYR D 4 195 ? -5.760 15.251 -28.894 1.00 57.94 203 TYR D O 1
ATOM 8972 N N . TYR D 4 196 ? -5.095 16.297 -27.016 1.00 56.82 204 TYR D N 1
ATOM 8973 C CA . TYR D 4 196 ? -4.469 17.382 -27.766 1.00 61.82 204 TYR D CA 1
ATOM 8974 C C . TYR D 4 196 ? -3.313 16.883 -28.622 1.00 59.05 204 TYR D C 1
ATOM 8975 O O . TYR D 4 196 ? -3.011 17.477 -29.664 1.00 58.38 204 TYR D O 1
ATOM 8984 N N . LEU D 4 197 ? -2.657 15.799 -28.206 1.00 54.81 205 LEU D N 1
ATOM 8985 C CA . LEU D 4 197 ? -1.555 15.257 -28.994 1.00 58.78 205 LEU D CA 1
ATOM 8986 C C . LEU D 4 197 ? -2.064 14.658 -30.300 1.00 55.51 205 LEU D C 1
ATOM 8987 O O . LEU D 4 197 ? -1.506 14.915 -31.373 1.00 54.74 205 LEU D O 1
ATOM 8992 N N . TRP D 4 198 ? -3.135 13.869 -30.227 1.00 55.58 206 TRP D N 1
ATOM 8993 C CA . TRP D 4 198 ? -3.570 13.047 -31.349 1.00 57.10 206 TRP D CA 1
ATOM 8994 C C . TRP D 4 198 ? -4.521 13.772 -32.291 1.00 57.03 206 TRP D C 1
ATOM 8995 O O . TRP D 4 198 ? -4.445 13.577 -33.509 1.00 56.05 206 TRP D O 1
ATOM 9006 N N . SER D 4 199 ? -5.421 14.598 -31.762 1.00 52.84 207 SER D N 1
ATOM 9007 C CA . SER D 4 199 ? -6.428 15.250 -32.585 1.00 52.21 207 SER D CA 1
ATOM 9008 C C . SER D 4 199 ? -6.056 16.668 -32.998 1.00 51.28 207 SER D C 1
ATOM 9009 O O . SER D 4 199 ? -6.709 17.220 -33.889 1.00 51.15 207 SER D O 1
ATOM 9012 N N . PHE D 4 200 ? -5.027 17.266 -32.395 1.00 46.01 208 PHE D N 1
ATOM 9013 C CA . PHE D 4 200 ? -4.635 18.632 -32.731 1.00 53.21 208 PHE D CA 1
ATOM 9014 C C . PHE D 4 200 ? -3.205 18.716 -33.245 1.00 50.80 208 PHE D C 1
ATOM 9015 O O . PHE D 4 200 ? -2.992 19.144 -34.384 1.00 51.33 208 PHE D O 1
ATOM 9023 N N . ILE D 4 201 ? -2.214 18.322 -32.444 1.00 54.03 209 ILE D N 1
ATOM 9024 C CA . ILE D 4 201 ? -0.821 18.492 -32.847 1.00 54.39 209 ILE D CA 1
ATOM 9025 C C . ILE D 4 201 ? -0.500 17.607 -34.046 1.00 54.23 209 ILE D C 1
ATOM 9026 O O . ILE D 4 201 ? 0.100 18.062 -35.027 1.00 53.73 209 ILE D O 1
ATOM 9031 N N . LEU D 4 202 ? -0.898 16.333 -33.991 1.00 54.12 210 LEU D N 1
ATOM 9032 C CA . LEU D 4 202 ? -0.579 15.411 -35.080 1.00 50.36 210 LEU D CA 1
ATOM 9033 C C . LEU D 4 202 ? -1.207 15.839 -36.401 1.00 51.49 210 LEU D C 1
ATOM 9034 O O . LEU D 4 202 ? -0.467 15.979 -37.394 1.00 61.27 210 LEU D O 1
ATOM 9039 N N . PRO D 4 203 ? -2.517 16.064 -36.503 1.00 48.10 211 PRO D N 1
ATOM 9040 C CA . PRO D 4 203 ? -3.064 16.533 -37.784 1.00 52.35 211 PRO D CA 1
ATOM 9041 C C . PRO D 4 203 ? -2.436 17.826 -38.261 1.00 51.25 211 PRO D C 1
ATOM 9042 O O . PRO D 4 203 ? -2.341 18.047 -39.474 1.00 55.80 211 PRO D O 1
ATOM 9046 N N . LEU D 4 204 ? -2.006 18.694 -37.343 1.00 55.29 212 LEU D N 1
ATOM 9047 C CA . LEU D 4 204 ? -1.360 19.937 -37.751 1.00 54.94 212 LEU D CA 1
ATOM 9048 C C . LEU D 4 204 ? -0.013 19.661 -38.409 1.00 58.10 212 LEU D C 1
ATOM 9049 O O . LEU D 4 204 ? 0.314 20.259 -39.441 1.00 54.66 212 LEU D O 1
ATOM 9054 N N . GLY D 4 205 ? 0.778 18.752 -37.835 1.00 52.48 213 GLY D N 1
ATOM 9055 C CA . GLY D 4 205 ? 2.032 18.378 -38.466 1.00 58.42 213 GLY D CA 1
ATOM 9056 C C . GLY D 4 205 ? 1.836 17.815 -39.860 1.00 57.31 213 GLY D C 1
ATOM 9057 O O . GLY D 4 205 ? 2.625 18.088 -40.768 1.00 53.61 213 GLY D O 1
ATOM 9058 N N . LEU D 4 206 ? 0.775 17.025 -40.051 1.00 55.78 214 LEU D N 1
ATOM 9059 C CA . LEU D 4 206 ? 0.481 16.483 -41.373 1.00 54.73 214 LEU D CA 1
ATOM 9060 C C . LEU D 4 206 ? 0.105 17.587 -42.354 1.00 55.31 214 LEU D C 1
ATOM 9061 O O . LEU D 4 206 ? 0.528 17.563 -43.515 1.00 56.82 214 LEU D O 1
ATOM 9066 N N . ILE D 4 207 ? -0.693 18.561 -41.910 1.00 57.01 215 ILE D N 1
ATOM 9067 C CA . ILE D 4 207 ? -1.092 19.655 -42.791 1.00 57.19 215 ILE D CA 1
ATOM 9068 C C . ILE D 4 207 ? 0.121 20.493 -43.178 1.00 59.35 215 ILE D C 1
ATOM 9069 O O . ILE D 4 207 ? 0.312 20.835 -44.351 1.00 56.91 215 ILE D O 1
ATOM 9074 N N . ILE D 4 208 ? 0.959 20.838 -42.198 1.00 58.57 216 ILE D N 1
ATOM 9075 C CA . ILE D 4 208 ? 2.135 21.654 -42.479 1.00 59.28 216 ILE D CA 1
ATOM 9076 C C . ILE D 4 208 ? 3.126 20.883 -43.344 1.00 64.04 216 ILE D C 1
ATOM 9077 O O . ILE D 4 208 ? 3.737 21.446 -44.260 1.00 59.04 216 ILE D O 1
ATOM 9082 N N . ALA D 4 209 ? 3.305 19.589 -43.069 1.00 58.14 217 ALA D N 1
ATOM 9083 C CA . ALA D 4 209 ? 4.197 18.781 -43.894 1.00 60.09 217 ALA D CA 1
ATOM 9084 C C . ALA D 4 209 ? 3.660 18.645 -45.313 1.00 56.50 217 ALA D C 1
ATOM 9085 O O . ALA D 4 209 ? 4.420 18.747 -46.282 1.00 66.67 217 ALA D O 1
ATOM 9087 N N . ALA D 4 210 ? 2.353 18.424 -45.455 1.00 59.72 218 ALA D N 1
ATOM 9088 C CA . ALA D 4 210 ? 1.767 18.233 -46.776 1.00 65.65 218 ALA D CA 1
ATOM 9089 C C . ALA D 4 210 ? 1.863 19.481 -47.643 1.00 61.77 218 ALA D C 1
ATOM 9090 O O . ALA D 4 210 ? 1.760 19.374 -48.869 1.00 68.62 218 ALA D O 1
ATOM 9092 N N . SER D 4 211 ? 2.054 20.659 -47.045 1.00 51.95 219 SER D N 1
ATOM 9093 C CA . SER D 4 211 ? 2.229 21.863 -47.848 1.00 62.89 219 SER D CA 1
ATOM 9094 C C . SER D 4 211 ? 3.565 21.866 -48.579 1.00 65.92 219 SER D C 1
ATOM 9095 O O . SER D 4 211 ? 3.722 22.608 -49.554 1.00 70.49 219 SER D O 1
ATOM 9098 N N . TRP D 4 212 ? 4.525 21.052 -48.133 1.00 61.58 220 TRP D N 1
ATOM 9099 C CA . TRP D 4 212 ? 5.803 20.925 -48.820 1.00 68.32 220 TRP D CA 1
ATOM 9100 C C . TRP D 4 212 ? 5.702 20.108 -50.101 1.00 68.77 220 TRP D C 1
ATOM 9101 O O . TRP D 4 212 ? 6.691 20.017 -50.836 1.00 73.80 220 TRP D O 1
ATOM 9112 N N . SER D 4 213 ? 4.544 19.510 -50.383 1.00 73.15 221 SER D N 1
ATOM 9113 C CA . SER D 4 213 ? 4.382 18.726 -51.599 1.00 71.22 221 SER D CA 1
ATOM 9114 C C . SER D 4 213 ? 4.392 19.587 -52.853 1.00 65.83 221 SER D C 1
ATOM 9115 O O . SER D 4 213 ? 4.639 19.064 -53.945 1.00 71.48 221 SER D O 1
ATOM 9118 N N . VAL D 4 214 ? 4.123 20.889 -52.727 1.00 65.11 222 VAL D N 1
ATOM 9119 C CA . VAL D 4 214 ? 4.067 21.751 -53.904 1.00 68.67 222 VAL D CA 1
ATOM 9120 C C . VAL D 4 214 ? 5.376 21.698 -54.677 1.00 78.12 222 VAL D C 1
ATOM 9121 O O . VAL D 4 214 ? 5.390 21.860 -55.903 1.00 87.76 222 VAL D O 1
ATOM 9125 N N . PHE D 4 215 ? 6.493 21.470 -53.983 1.00 74.90 223 PHE D N 1
ATOM 9126 C CA . PHE D 4 215 ? 7.792 21.434 -54.641 1.00 81.42 223 PHE D CA 1
ATOM 9127 C C . PHE D 4 215 ? 7.929 20.258 -55.601 1.00 81.71 223 PHE D C 1
ATOM 9128 O O . PHE D 4 215 ? 8.828 20.270 -56.447 1.00 91.52 223 PHE D O 1
ATOM 9136 N N . TRP D 4 216 ? 7.063 19.251 -55.496 1.00 77.67 224 TRP D N 1
ATOM 9137 C CA . TRP D 4 216 ? 7.101 18.100 -56.386 1.00 76.17 224 TRP D CA 1
ATOM 9138 C C . TRP D 4 216 ? 6.188 18.259 -57.597 1.00 76.79 224 TRP D C 1
ATOM 9139 O O . TRP D 4 216 ? 5.980 17.288 -58.331 1.00 82.75 224 TRP D O 1
ATOM 9150 N N . LEU D 4 217 ? 5.638 19.450 -57.819 1.00 78.44 225 LEU D N 1
ATOM 9151 C CA . LEU D 4 217 ? 4.844 19.726 -59.008 1.00 85.72 225 LEU D CA 1
ATOM 9152 C C . LEU D 4 217 ? 5.747 20.279 -60.102 1.00 80.13 225 LEU D C 1
ATOM 9153 O O . LEU D 4 217 ? 6.672 21.050 -59.829 1.00 79.80 225 LEU D O 1
ATOM 9155 N N . GLU D 4 218 ? 5.475 19.882 -61.344 1.00 87.44 226 GLU D N 1
ATOM 9156 C CA . GLU D 4 218 ? 6.360 20.169 -62.473 1.00 91.73 226 GLU D CA 1
ATOM 9157 C C . GLU D 4 218 ? 5.873 21.348 -63.304 1.00 92.03 226 GLU D C 1
ATOM 9158 O O . GLU D 4 218 ? 6.008 21.350 -64.531 1.00 99.79 226 GLU D O 1
ATOM 9164 N N . SER D 4 219 ? 5.313 22.371 -62.663 1.00 87.92 227 SER D N 1
ATOM 9165 C CA . SER D 4 219 ? 4.833 23.547 -63.378 1.00 81.19 227 SER D CA 1
ATOM 9166 C C . SER D 4 219 ? 4.699 24.699 -62.396 1.00 85.26 227 SER D C 1
ATOM 9167 O O . SER D 4 219 ? 4.034 24.558 -61.366 1.00 93.80 227 SER D O 1
ATOM 9170 N N . PHE D 4 220 ? 5.334 25.832 -62.713 1.00 80.07 228 PHE D N 1
ATOM 9171 C CA . PHE D 4 220 ? 5.188 27.022 -61.881 1.00 75.67 228 PHE D CA 1
ATOM 9172 C C . PHE D 4 220 ? 3.723 27.358 -61.643 1.00 80.49 228 PHE D C 1
ATOM 9173 O O . PHE D 4 220 ? 3.373 27.920 -60.599 1.00 76.84 228 PHE D O 1
ATOM 9181 N N . SER D 4 221 ? 2.855 27.026 -62.600 1.00 85.97 229 SER D N 1
ATOM 9182 C CA . SER D 4 221 ? 1.424 27.244 -62.424 1.00 74.33 229 SER D CA 1
ATOM 9183 C C . SER D 4 221 ? 0.875 26.371 -61.300 1.00 84.35 229 SER D C 1
ATOM 9184 O O . SER D 4 221 ? 0.183 26.861 -60.400 1.00 78.02 229 SER D O 1
ATOM 9187 N N . GLU D 4 222 ? 1.179 25.071 -61.339 1.00 84.51 230 GLU D N 1
ATOM 9188 C CA . GLU D 4 222 ? 0.686 24.152 -60.318 1.00 86.42 230 GLU D CA 1
ATOM 9189 C C . GLU D 4 222 ? 1.199 24.532 -58.935 1.00 84.32 230 GLU D C 1
ATOM 9190 O O . GLU D 4 222 ? 0.436 24.541 -57.960 1.00 78.97 230 GLU D O 1
ATOM 9196 N N . ARG D 4 223 ? 2.489 24.848 -58.828 1.00 85.88 231 ARG D N 1
ATOM 9197 C CA . ARG D 4 223 ? 3.094 25.065 -57.518 1.00 77.81 231 ARG D CA 1
ATOM 9198 C C . ARG D 4 223 ? 2.488 26.279 -56.826 1.00 74.17 231 ARG D C 1
ATOM 9199 O O . ARG D 4 223 ? 2.148 26.225 -55.638 1.00 70.10 231 ARG D O 1
ATOM 9207 N N . LEU D 4 224 ? 2.340 27.386 -57.557 1.00 71.65 232 LEU D N 1
ATOM 9208 C CA . LEU D 4 224 ? 1.852 28.613 -56.937 1.00 69.26 232 LEU D CA 1
ATOM 9209 C C . LEU D 4 224 ? 0.370 28.511 -56.596 1.00 75.68 232 LEU D C 1
ATOM 9210 O O . LEU D 4 224 ? -0.050 28.921 -55.508 1.00 71.93 232 LEU D O 1
ATOM 9215 N N . GLN D 4 225 ? -0.438 27.964 -57.506 1.00 72.63 233 GLN D N 1
ATOM 9216 C CA . GLN D 4 225 ? -1.869 27.849 -57.243 1.00 64.81 233 GLN D CA 1
ATOM 9217 C C . GLN D 4 225 ? -2.133 26.975 -56.022 1.00 67.10 233 GLN D C 1
ATOM 9218 O O . GLN D 4 225 ? -2.940 27.328 -55.155 1.00 74.00 233 GLN D O 1
ATOM 9224 N N . THR D 4 226 ? -1.456 25.828 -55.934 1.00 66.40 234 THR D N 1
ATOM 9225 C CA . THR D 4 226 ? -1.677 24.917 -54.816 1.00 59.40 234 THR D CA 1
ATOM 9226 C C . THR D 4 226 ? -1.208 25.507 -53.492 1.00 64.52 234 THR D C 1
ATOM 9227 O O . THR D 4 226 ? -1.684 25.079 -52.435 1.00 70.90 234 THR D O 1
ATOM 9231 N N . SER D 4 227 ? -0.294 26.479 -53.519 1.00 63.42 235 SER D N 1
ATOM 9232 C CA . SER D 4 227 ? 0.127 27.117 -52.277 1.00 68.37 235 SER D CA 1
ATOM 9233 C C . SER D 4 227 ? -1.033 27.827 -51.593 1.00 68.45 235 SER D C 1
ATOM 9234 O O . SER D 4 227 ? -1.057 27.931 -50.361 1.00 67.80 235 SER D O 1
ATOM 9237 N N . PHE D 4 228 ? -2.003 28.322 -52.367 1.00 70.18 236 PHE D N 1
ATOM 9238 C CA . PHE D 4 228 ? -3.157 28.983 -51.769 1.00 70.31 236 PHE D CA 1
ATOM 9239 C C . PHE D 4 228 ? -4.096 27.975 -51.120 1.00 66.75 236 PHE D C 1
ATOM 9240 O O . PHE D 4 228 ? -4.639 28.233 -50.040 1.00 68.74 236 PHE D O 1
ATOM 9248 N N . THR D 4 229 ? -4.303 26.823 -51.760 1.00 51.51 237 THR D N 1
ATOM 9249 C CA . THR D 4 229 ? -5.094 25.777 -51.126 1.00 61.23 237 THR D CA 1
ATOM 9250 C C . THR D 4 229 ? -4.479 25.351 -49.800 1.00 59.52 237 THR D C 1
ATOM 9251 O O . THR D 4 229 ? -5.203 24.976 -48.871 1.00 66.35 237 THR D O 1
ATOM 9255 N N . CYS D 4 230 ? -3.149 25.411 -49.688 1.00 61.63 238 CYS D N 1
ATOM 9256 C CA . CYS D 4 230 ? -2.490 25.084 -48.428 1.00 56.91 238 CYS D CA 1
ATOM 9257 C C . CYS D 4 230 ? -2.674 26.203 -47.411 1.00 58.71 238 CYS D C 1
ATOM 9258 O O . CYS D 4 230 ? -3.065 25.955 -46.264 1.00 63.69 238 CYS D O 1
ATOM 9261 N N . MET D 4 231 ? -2.375 27.444 -47.808 1.00 62.35 239 MET D N 1
ATOM 9262 C CA . MET D 4 231 ? -2.675 28.590 -46.956 1.00 58.93 239 MET D CA 1
ATOM 9263 C C . MET D 4 231 ? -4.104 28.513 -46.442 1.00 58.28 239 MET D C 1
ATOM 9264 O O . MET D 4 231 ? -4.364 28.746 -45.256 1.00 56.55 239 MET D O 1
ATOM 9269 N N . LEU D 4 232 ? -5.044 28.174 -47.327 1.00 51.79 240 LEU D N 1
ATOM 9270 C CA . LEU D 4 232 ? -6.444 28.078 -46.936 1.00 54.21 240 LEU D CA 1
ATOM 9271 C C . LEU D 4 232 ? -6.686 26.908 -45.991 1.00 59.86 240 LEU D C 1
ATOM 9272 O O . LEU D 4 232 ? -7.602 26.963 -45.163 1.00 58.47 240 LEU D O 1
ATOM 9277 N N . THR D 4 233 ? -5.883 25.846 -46.096 1.00 58.25 241 THR D N 1
ATOM 9278 C CA . THR D 4 233 ? -6.022 24.719 -45.178 1.00 55.70 241 THR D CA 1
ATOM 9279 C C . THR D 4 233 ? -5.557 25.090 -43.774 1.00 56.57 241 THR D C 1
ATOM 9280 O O . THR D 4 233 ? -6.154 24.656 -42.782 1.00 57.07 241 THR D O 1
ATOM 9284 N N . VAL D 4 234 ? -4.488 25.882 -43.668 1.00 57.96 242 VAL D N 1
ATOM 9285 C CA . VAL D 4 234 ? -4.024 26.330 -42.359 1.00 55.56 242 VAL D CA 1
ATOM 9286 C C . VAL D 4 234 ? -5.059 27.244 -41.715 1.00 56.56 242 VAL D C 1
ATOM 9287 O O . VAL D 4 234 ? -5.277 27.199 -40.498 1.00 54.93 242 VAL D O 1
ATOM 9291 N N . VAL D 4 235 ? -5.710 28.089 -42.516 1.00 61.84 243 VAL D N 1
ATOM 9292 C CA . VAL D 4 235 ? -6.784 28.931 -41.999 1.00 60.30 243 VAL D CA 1
ATOM 9293 C C . VAL D 4 235 ? -7.961 28.071 -41.553 1.00 57.30 243 VAL D C 1
ATOM 9294 O O . VAL D 4 235 ? -8.498 28.249 -40.454 1.00 63.32 243 VAL D O 1
ATOM 9298 N N . ALA D 4 236 ? -8.378 27.125 -42.398 1.00 54.56 244 ALA D N 1
ATOM 9299 C CA . ALA D 4 236 ? -9.470 26.230 -42.028 1.00 55.61 244 ALA D CA 1
ATOM 9300 C C . ALA D 4 236 ? -9.163 25.505 -40.726 1.00 59.66 244 ALA D C 1
ATOM 9301 O O . ALA D 4 236 ? -10.063 25.252 -39.916 1.00 64.59 244 ALA D O 1
ATOM 9303 N N . TYR D 4 237 ? -7.895 25.157 -40.510 1.00 57.91 245 TYR D N 1
ATOM 9304 C CA . TYR D 4 237 ? -7.479 24.538 -39.260 1.00 57.92 245 TYR D CA 1
ATOM 9305 C C . TYR D 4 237 ? -7.409 25.541 -38.117 1.00 60.08 245 TYR D C 1
ATOM 9306 O O . TYR D 4 237 ? -7.524 25.144 -36.952 1.00 57.69 245 TYR D O 1
ATOM 9315 N N . ALA D 4 238 ? -7.238 26.829 -38.428 1.00 64.94 246 ALA D N 1
ATOM 9316 C CA . ALA D 4 238 ? -7.089 27.839 -37.387 1.00 58.17 246 ALA D CA 1
ATOM 9317 C C . ALA D 4 238 ? -8.351 27.950 -36.541 1.00 60.30 246 ALA D C 1
ATOM 9318 O O . ALA D 4 238 ? -8.282 27.975 -35.307 1.00 65.19 246 ALA D O 1
ATOM 9320 N N . PHE D 4 239 ? -9.518 28.027 -37.181 1.00 58.06 247 PHE D N 1
ATOM 9321 C CA . PHE D 4 239 ? -10.741 28.133 -36.397 1.00 66.53 247 PHE D CA 1
ATOM 9322 C C . PHE D 4 239 ? -11.182 26.795 -35.820 1.00 69.19 247 PHE D C 1
ATOM 9323 O O . PHE D 4 239 ? -12.094 26.771 -34.987 1.00 75.71 247 PHE D O 1
ATOM 9331 N N . TYR D 4 240 ? -10.558 25.688 -36.230 1.00 64.62 248 TYR D N 1
ATOM 9332 C CA . TYR D 4 240 ? -10.777 24.426 -35.534 1.00 61.55 248 TYR D CA 1
ATOM 9333 C C . TYR D 4 240 ? -10.058 24.416 -34.190 1.00 64.93 248 TYR D C 1
ATOM 9334 O O . TYR D 4 240 ? -10.604 23.932 -33.191 1.00 62.19 248 TYR D O 1
ATOM 9343 N N . THR D 4 241 ? -8.835 24.950 -34.145 1.00 61.39 249 THR D N 1
ATOM 9344 C CA . THR D 4 241 ? -8.135 25.086 -32.874 1.00 64.76 249 THR D CA 1
ATOM 9345 C C . THR D 4 241 ? -8.751 26.193 -32.026 1.00 66.57 249 THR D C 1
ATOM 9346 O O . THR D 4 241 ? -8.919 26.034 -30.812 1.00 65.01 249 THR D O 1
ATOM 9350 N N . SER D 4 242 ? -9.096 27.323 -32.651 1.00 65.79 250 SER D N 1
ATOM 9351 C CA . SER D 4 242 ? -9.649 28.448 -31.906 1.00 74.06 250 SER D CA 1
ATOM 9352 C C . SER D 4 242 ? -10.966 28.083 -31.235 1.00 72.27 250 SER D C 1
ATOM 9353 O O . SER D 4 242 ? -11.293 28.619 -30.170 1.00 66.18 250 SER D O 1
ATOM 9356 N N . ASN D 4 243 ? -11.731 27.173 -31.838 1.00 69.24 251 ASN D N 1
ATOM 9357 C CA . ASN D 4 243 ? -13.033 26.796 -31.308 1.00 68.72 251 ASN D CA 1
ATOM 9358 C C . ASN D 4 243 ? -12.946 25.843 -30.124 1.00 72.05 251 ASN D C 1
ATOM 9359 O O . ASN D 4 243 ? -13.951 25.660 -29.429 1.00 87.38 251 ASN D O 1
ATOM 9364 N N . ILE D 4 244 ? -11.782 25.241 -29.871 1.00 70.11 252 ILE D N 1
ATOM 9365 C CA . ILE D 4 244 ? -11.629 24.202 -28.859 1.00 63.31 252 ILE D CA 1
ATOM 9366 C C . ILE D 4 244 ? -10.577 24.582 -27.823 1.00 65.98 252 ILE D C 1
ATOM 9367 O O . ILE D 4 244 ? -10.823 24.504 -26.615 1.00 70.62 252 ILE D O 1
ATOM 9372 N N . LEU D 4 245 ? -9.391 24.982 -28.276 1.00 62.98 253 LEU D N 1
ATOM 9373 C CA . LEU D 4 245 ? -8.332 25.351 -27.350 1.00 60.20 253 LEU D CA 1
ATOM 9374 C C . LEU D 4 245 ? -8.776 26.543 -26.500 1.00 62.07 253 LEU D C 1
ATOM 9375 O O . LEU D 4 245 ? -9.596 27.357 -26.934 1.00 59.64 253 LEU D O 1
ATOM 9380 N N . PRO D 4 246 ? -8.251 26.671 -25.283 1.00 60.27 254 PRO D N 1
ATOM 9381 C CA . PRO D 4 246 ? -8.746 27.712 -24.376 1.00 60.68 254 PRO D CA 1
ATOM 9382 C C . PRO D 4 246 ? -8.406 29.111 -24.865 1.00 55.73 254 PRO D C 1
ATOM 9383 O O . PRO D 4 246 ? -7.453 29.332 -25.615 1.00 56.53 254 PRO D O 1
ATOM 9387 N N . ARG D 4 247 ? -9.221 30.066 -24.424 1.00 53.72 255 ARG D N 1
ATOM 9388 C CA . ARG D 4 247 ? -8.988 31.474 -24.720 1.00 59.13 255 ARG D CA 1
ATOM 9389 C C . ARG D 4 247 ? -7.903 32.005 -23.790 1.00 51.26 255 ARG D C 1
ATOM 9390 O O . ARG D 4 247 ? -8.020 31.895 -22.565 1.00 54.78 255 ARG D O 1
ATOM 9392 N N . LEU D 4 248 ? -6.847 32.567 -24.368 1.00 50.79 256 LEU D N 1
ATOM 9393 C CA . LEU D 4 248 ? -5.698 33.045 -23.612 1.00 56.34 256 LEU D CA 1
ATOM 9394 C C . LEU D 4 248 ? -5.261 34.401 -24.140 1.00 54.00 256 LEU D C 1
ATOM 9395 O O . LEU D 4 248 ? -5.477 34.711 -25.318 1.00 58.36 256 LEU D O 1
ATOM 9400 N N . PRO D 4 249 ? -4.640 35.230 -23.294 1.00 62.98 257 PRO D N 1
ATOM 9401 C CA . PRO D 4 249 ? -4.131 36.523 -23.771 1.00 65.17 257 PRO D CA 1
ATOM 9402 C C . PRO D 4 249 ? -2.712 36.440 -24.315 1.00 64.63 257 PRO D C 1
ATOM 9403 O O . PRO D 4 249 ? -2.042 37.465 -24.478 1.00 65.18 257 PRO D O 1
ATOM 9407 N N . TYR D 4 250 ? -2.242 35.226 -24.593 1.00 63.31 258 TYR D N 1
ATOM 9408 C CA . TYR D 4 250 ? -0.912 35.025 -25.151 1.00 66.28 258 TYR D CA 1
ATOM 9409 C C . TYR D 4 250 ? -0.913 33.757 -25.994 1.00 67.35 258 TYR D C 1
ATOM 9410 O O . TYR D 4 250 ? -1.870 32.978 -25.985 1.00 60.49 258 TYR D O 1
ATOM 9419 N N . THR D 4 251 ? 0.178 33.560 -26.730 1.00 68.54 259 THR D N 1
ATOM 9420 C CA . THR D 4 251 ? 0.311 32.419 -27.622 1.00 68.66 259 THR D CA 1
ATOM 9421 C C . THR D 4 251 ? 0.846 31.207 -26.870 1.00 63.72 259 THR D C 1
ATOM 9422 O O . THR D 4 251 ? 1.658 31.327 -25.950 1.00 67.79 259 THR D O 1
ATOM 9426 N N . THR D 4 252 ? 0.377 30.034 -27.275 1.00 59.10 260 THR D N 1
ATOM 9427 C CA . THR D 4 252 ? 0.835 28.770 -26.728 1.00 67.95 260 THR D CA 1
ATOM 9428 C C . THR D 4 252 ? 1.830 28.133 -27.698 1.00 79.52 260 THR D C 1
ATOM 9429 O O . THR D 4 252 ? 2.340 28.782 -28.618 1.00 79.08 260 THR D O 1
ATOM 9433 N N . VAL D 4 253 ? 2.117 26.847 -27.494 1.00 77.72 261 VAL D N 1
ATOM 9434 C CA . VAL D 4 253 ? 2.938 26.108 -28.449 1.00 71.39 261 VAL D CA 1
ATOM 9435 C C . VAL D 4 253 ? 2.186 25.936 -29.764 1.00 70.55 261 VAL D C 1
ATOM 9436 O O . VAL D 4 253 ? 2.662 26.343 -30.830 1.00 73.91 261 VAL D O 1
ATOM 9438 N N . ILE D 4 254 ? 0.994 25.335 -29.703 1.00 68.28 262 ILE D N 1
ATOM 9439 C CA . ILE D 4 254 ? 0.196 25.114 -30.908 1.00 72.15 262 ILE D CA 1
ATOM 9440 C C . ILE D 4 254 ? 0.090 26.398 -31.722 1.00 74.95 262 ILE D C 1
ATOM 9441 O O . ILE D 4 254 ? 0.239 26.391 -32.950 1.00 77.47 262 ILE D O 1
ATOM 9446 N N . ASP D 4 255 ? -0.182 27.521 -31.050 1.00 70.74 263 ASP D N 1
ATOM 9447 C CA . ASP D 4 255 ? -0.305 28.792 -31.757 1.00 69.44 263 ASP D CA 1
ATOM 9448 C C . ASP D 4 255 ? 0.947 29.091 -32.572 1.00 63.30 263 ASP D C 1
ATOM 9449 O O . ASP D 4 255 ? 0.857 29.518 -33.728 1.00 61.36 263 ASP D O 1
ATOM 9454 N N . GLN D 4 256 ? 2.126 28.867 -31.987 1.00 71.85 264 GLN D N 1
ATOM 9455 C CA . GLN D 4 256 ? 3.369 29.122 -32.708 1.00 70.28 264 GLN D CA 1
ATOM 9456 C C . GLN D 4 256 ? 3.505 28.205 -33.918 1.00 66.35 264 GLN D C 1
ATOM 9457 O O . GLN D 4 256 ? 3.914 28.649 -34.996 1.00 62.76 264 GLN D O 1
ATOM 9463 N N . MET D 4 257 ? 3.170 26.921 -33.761 1.00 67.77 265 MET D N 1
ATOM 9464 C CA . MET D 4 257 ? 3.099 26.029 -34.915 1.00 66.91 265 MET D CA 1
ATOM 9465 C C . MET D 4 257 ? 2.249 26.647 -36.016 1.00 65.98 265 MET D C 1
ATOM 9466 O O . MET D 4 257 ? 2.676 26.748 -37.171 1.00 63.75 265 MET D O 1
ATOM 9471 N N . ILE D 4 258 ? 1.031 27.069 -35.665 1.00 67.64 266 ILE D N 1
ATOM 9472 C CA . ILE D 4 258 ? 0.127 27.656 -36.648 1.00 65.27 266 ILE D CA 1
ATOM 9473 C C . ILE D 4 258 ? 0.791 28.838 -37.343 1.00 62.80 266 ILE D C 1
ATOM 9474 O O . ILE D 4 258 ? 0.663 29.011 -38.561 1.00 58.93 266 ILE D O 1
ATOM 9479 N N . ILE D 4 259 ? 1.513 29.667 -36.585 1.00 55.22 267 ILE D N 1
ATOM 9480 C CA . ILE D 4 259 ? 2.178 30.820 -37.186 1.00 63.67 267 ILE D CA 1
ATOM 9481 C C . ILE D 4 259 ? 3.324 30.361 -38.080 1.00 64.92 267 ILE D C 1
ATOM 9482 O O . ILE D 4 259 ? 3.515 30.886 -39.184 1.00 66.29 267 ILE D O 1
ATOM 9487 N N . ALA D 4 260 ? 4.105 29.380 -37.621 1.00 67.02 268 ALA D N 1
ATOM 9488 C CA . ALA D 4 260 ? 5.159 28.819 -38.459 1.00 61.96 268 ALA D CA 1
ATOM 9489 C C . ALA D 4 260 ? 4.580 28.252 -39.748 1.00 62.27 268 ALA D C 1
ATOM 9490 O O . ALA D 4 260 ? 5.178 28.387 -40.821 1.00 65.36 268 ALA D O 1
ATOM 9492 N N . GLY D 4 261 ? 3.409 27.618 -39.663 1.00 61.10 269 GLY D N 1
ATOM 9493 C CA . GLY D 4 261 ? 2.751 27.144 -40.868 1.00 55.98 269 GLY D CA 1
ATOM 9494 C C . GLY D 4 261 ? 2.476 28.264 -41.852 1.00 61.35 269 GLY D C 1
ATOM 9495 O O . GLY D 4 261 ? 2.780 28.151 -43.042 1.00 66.72 269 GLY D O 1
ATOM 9496 N N . TYR D 4 262 ? 1.895 29.367 -41.368 1.00 61.31 270 TYR D N 1
ATOM 9497 C CA . TYR D 4 262 ? 1.626 30.508 -42.237 1.00 64.40 270 TYR D CA 1
ATOM 9498 C C . TYR D 4 262 ? 2.895 30.969 -42.945 1.00 65.29 270 TYR D C 1
ATOM 9499 O O . TYR D 4 262 ? 2.890 31.225 -44.153 1.00 61.44 270 TYR D O 1
ATOM 9508 N N . GLY D 4 263 ? 3.996 31.082 -42.199 1.00 61.13 271 GLY D N 1
ATOM 9509 C CA . GLY D 4 263 ? 5.237 31.548 -42.796 1.00 67.52 271 GLY D CA 1
ATOM 9510 C C . GLY D 4 263 ? 5.808 30.567 -43.802 1.00 67.02 271 GLY D C 1
ATOM 9511 O O . GLY D 4 263 ? 6.250 30.961 -44.886 1.00 61.35 271 GLY D O 1
ATOM 9512 N N . SER D 4 264 ? 5.812 29.278 -43.459 1.00 57.03 272 SER D N 1
ATOM 9513 C CA . SER D 4 264 ? 6.339 28.268 -44.370 1.00 51.34 272 SER D CA 1
ATOM 9514 C C . SER D 4 264 ? 5.637 28.328 -45.722 1.00 65.79 272 SER D C 1
ATOM 9515 O O . SER D 4 264 ? 6.290 28.366 -46.772 1.00 68.05 272 SER D O 1
ATOM 9518 N N . ILE D 4 265 ? 4.301 28.337 -45.716 1.00 64.72 273 ILE D N 1
ATOM 9519 C CA . ILE D 4 265 ? 3.554 28.402 -46.970 1.00 57.67 273 ILE D CA 1
ATOM 9520 C C . ILE D 4 265 ? 3.831 29.717 -47.685 1.00 59.58 273 ILE D C 1
ATOM 9521 O O . ILE D 4 265 ? 3.998 29.752 -48.910 1.00 58.09 273 ILE D O 1
ATOM 9526 N N . PHE D 4 266 ? 3.873 30.821 -46.936 1.00 60.23 274 PHE D N 1
ATOM 9527 C CA . PHE D 4 266 ? 4.154 32.117 -47.544 1.00 59.12 274 PHE D CA 1
ATOM 9528 C C . PHE D 4 266 ? 5.575 32.166 -48.091 1.00 64.42 274 PHE D C 1
ATOM 9529 O O . PHE D 4 266 ? 5.824 32.770 -49.142 1.00 60.77 274 PHE D O 1
ATOM 9537 N N . ALA D 4 267 ? 6.522 31.541 -47.389 1.00 62.97 275 ALA D N 1
ATOM 9538 C CA . ALA D 4 267 ? 7.881 31.435 -47.906 1.00 63.64 275 ALA D CA 1
ATOM 9539 C C . ALA D 4 267 ? 7.896 30.706 -49.243 1.00 63.04 275 ALA D C 1
ATOM 9540 O O . ALA D 4 267 ? 8.495 31.179 -50.216 1.00 63.22 275 ALA D O 1
ATOM 9542 N N . ALA D 4 268 ? 7.233 29.548 -49.309 1.00 59.27 276 ALA D N 1
ATOM 9543 C CA . ALA D 4 268 ? 7.188 28.785 -50.551 1.00 60.75 276 ALA D CA 1
ATOM 9544 C C . ALA D 4 268 ? 6.648 29.626 -51.700 1.00 68.54 276 ALA D C 1
ATOM 9545 O O . ALA D 4 268 ? 7.133 29.526 -52.832 1.00 75.16 276 ALA D O 1
ATOM 9547 N N . ILE D 4 269 ? 5.640 30.459 -51.432 1.00 70.29 277 ILE D N 1
ATOM 9548 C CA . ILE D 4 269 ? 5.104 31.329 -52.475 1.00 66.81 277 ILE D CA 1
ATOM 9549 C C . ILE D 4 269 ? 6.202 32.226 -53.030 1.00 65.61 277 ILE D C 1
ATOM 9550 O O . ILE D 4 269 ? 6.314 32.416 -54.247 1.00 70.76 277 ILE D O 1
ATOM 9555 N N . LEU D 4 270 ? 7.033 32.789 -52.151 1.00 65.74 278 LEU D N 1
ATOM 9556 C CA . LEU D 4 270 ? 8.121 33.650 -52.604 1.00 68.03 278 LEU D CA 1
ATOM 9557 C C . LEU D 4 270 ? 9.167 32.853 -53.375 1.00 72.32 278 LEU D C 1
ATOM 9558 O O . LEU D 4 270 ? 9.575 33.245 -54.474 1.00 71.57 278 LEU D O 1
ATOM 9563 N N . LEU D 4 271 ? 9.614 31.729 -52.810 1.00 69.79 279 LEU D N 1
ATOM 9564 C CA . LEU D 4 271 ? 10.612 30.902 -53.482 1.00 69.27 279 LEU D CA 1
ATOM 9565 C C . LEU D 4 271 ? 10.113 30.443 -54.847 1.00 74.37 279 LEU D C 1
ATOM 9566 O O . LEU D 4 271 ? 10.842 30.514 -55.843 1.00 75.69 279 LEU D O 1
ATOM 9571 N N . ILE D 4 272 ? 8.867 29.970 -54.914 1.00 77.76 280 ILE D N 1
ATOM 9572 C CA . ILE D 4 272 ? 8.302 29.532 -56.188 1.00 71.32 280 ILE D CA 1
ATOM 9573 C C . ILE D 4 272 ? 8.347 30.667 -57.206 1.00 77.25 280 ILE D C 1
ATOM 9574 O O . ILE D 4 272 ? 8.727 30.468 -58.365 1.00 81.25 280 ILE D O 1
ATOM 9579 N N . ILE D 4 273 ? 7.957 31.874 -56.790 1.00 73.37 281 ILE D N 1
ATOM 9580 C CA . ILE D 4 273 ? 8.030 33.025 -57.685 1.00 72.33 281 ILE D CA 1
ATOM 9581 C C . ILE D 4 273 ? 9.482 33.394 -57.957 1.00 79.85 281 ILE D C 1
ATOM 9582 O O . ILE D 4 273 ? 9.854 33.717 -59.091 1.00 73.27 281 ILE D O 1
ATOM 9587 N N . PHE D 4 274 ? 10.326 33.354 -56.924 1.00 76.12 282 PHE D N 1
ATOM 9588 C CA . PHE D 4 274 ? 11.735 33.681 -57.109 1.00 76.72 282 PHE D CA 1
ATOM 9589 C C . PHE D 4 274 ? 12.397 32.716 -58.084 1.00 82.36 282 PHE D C 1
ATOM 9590 O O . PHE D 4 274 ? 13.260 33.115 -58.874 1.00 90.31 282 PHE D O 1
ATOM 9598 N N . ALA D 4 275 ? 12.001 31.441 -58.048 1.00 80.27 283 ALA D N 1
ATOM 9599 C CA . ALA D 4 275 ? 12.585 30.455 -58.949 1.00 79.57 283 ALA D CA 1
ATOM 9600 C C . ALA D 4 275 ? 12.161 30.686 -60.393 1.00 84.47 283 ALA D C 1
ATOM 9601 O O . ALA D 4 275 ? 12.916 30.367 -61.319 1.00 91.26 283 ALA D O 1
ATOM 9603 N N . HIS D 4 276 ? 10.968 31.236 -60.606 1.00 78.42 284 HIS D N 1
ATOM 9604 C CA . HIS D 4 276 ? 10.422 31.404 -61.947 1.00 80.88 284 HIS D CA 1
ATOM 9605 C C . HIS D 4 276 ? 10.932 32.656 -62.652 1.00 85.82 284 HIS D C 1
ATOM 9606 O O . HIS D 4 276 ? 10.517 32.915 -63.787 1.00 85.97 284 HIS D O 1
ATOM 9613 N N . HIS D 4 277 ? 11.822 33.438 -62.018 1.00 83.60 285 HIS D N 1
ATOM 9614 C CA . HIS D 4 277 ? 12.309 34.660 -62.650 1.00 83.47 285 HIS D CA 1
ATOM 9615 C C . HIS D 4 277 ? 13.760 34.986 -62.296 1.00 91.53 285 HIS D C 1
ATOM 9616 O O . HIS D 4 277 ? 14.176 36.137 -62.473 1.00 95.77 285 HIS D O 1
ATOM 9623 N N . ARG D 4 278 ? 14.544 34.020 -61.816 1.00 91.04 286 ARG D N 1
ATOM 9624 C CA . ARG D 4 278 ? 15.899 34.299 -61.353 1.00 94.06 286 ARG D CA 1
ATOM 9625 C C . ARG D 4 278 ? 16.929 34.261 -62.478 1.00 98.84 286 ARG D C 1
ATOM 9626 O O . ARG D 4 278 ? 17.861 35.072 -62.485 1.00 93.85 286 ARG D O 1
ATOM 9628 N N . GLN D 4 279 ? 16.785 33.337 -63.423 1.00 97.10 287 GLN D N 1
ATOM 9629 C CA . GLN D 4 279 ? 17.761 33.186 -64.499 1.00 97.46 287 GLN D CA 1
ATOM 9630 C C . GLN D 4 279 ? 17.161 33.573 -65.848 1.00 100.02 287 GLN D C 1
ATOM 9631 O O . GLN D 4 279 ? 17.866 33.631 -66.857 1.00 100.94 287 GLN D O 1
ATOM 9633 N N . ASP D 4 285 ? 13.338 29.354 -64.832 1.00 92.81 293 ASP D N 1
ATOM 9634 C CA . ASP D 4 285 ? 13.697 27.993 -65.212 1.00 102.64 293 ASP D CA 1
ATOM 9635 C C . ASP D 4 285 ? 14.755 27.435 -64.268 1.00 101.39 293 ASP D C 1
ATOM 9636 O O . ASP D 4 285 ? 15.669 26.729 -64.694 1.00 110.29 293 ASP D O 1
ATOM 9638 N N . ASP D 4 286 ? 14.625 27.756 -62.983 1.00 95.54 294 ASP D N 1
ATOM 9639 C CA . ASP D 4 286 ? 15.584 27.312 -61.974 1.00 102.26 294 ASP D CA 1
ATOM 9640 C C . ASP D 4 286 ? 15.018 26.108 -61.221 1.00 104.52 294 ASP D C 1
ATOM 9641 O O . ASP D 4 286 ? 14.635 26.180 -60.052 1.00 102.11 294 ASP D O 1
ATOM 9643 N N . LEU D 4 287 ? 14.970 24.977 -61.928 1.00 101.72 295 LEU D N 1
ATOM 9644 C CA . LEU D 4 287 ? 14.520 23.734 -61.313 1.00 95.14 295 LEU D CA 1
ATOM 9645 C C . LEU D 4 287 ? 15.498 23.213 -60.268 1.00 98.16 295 LEU D C 1
ATOM 9646 O O . LEU D 4 287 ? 15.178 22.239 -59.578 1.00 98.91 295 LEU D O 1
ATOM 9651 N N . LEU D 4 288 ? 16.676 23.829 -60.138 1.00 99.98 296 LEU D N 1
ATOM 9652 C CA . LEU D 4 288 ? 17.615 23.438 -59.094 1.00 100.23 296 LEU D CA 1
ATOM 9653 C C . LEU D 4 288 ? 17.163 23.949 -57.730 1.00 96.74 296 LEU D C 1
ATOM 9654 O O . LEU D 4 288 ? 17.186 23.207 -56.742 1.00 89.15 296 LEU D O 1
ATOM 9656 N N . ILE D 4 289 ? 16.752 25.219 -57.656 1.00 93.10 297 ILE D N 1
ATOM 9657 C CA . ILE D 4 289 ? 16.208 25.741 -56.406 1.00 98.05 297 ILE D CA 1
ATOM 9658 C C . ILE D 4 289 ? 14.818 25.171 -56.156 1.00 95.85 297 ILE D C 1
ATOM 9659 O O . ILE D 4 289 ? 14.420 24.971 -55.001 1.00 82.79 297 ILE D O 1
ATOM 9664 N N . GLN D 4 290 ? 14.058 24.894 -57.220 1.00 93.88 298 GLN D N 1
ATOM 9665 C CA . GLN D 4 290 ? 12.804 24.167 -57.063 1.00 89.87 298 GLN D CA 1
ATOM 9666 C C . GLN D 4 290 ? 13.026 22.804 -56.420 1.00 92.50 298 GLN D C 1
ATOM 9667 O O . GLN D 4 290 ? 12.071 22.207 -55.910 1.00 93.35 298 GLN D O 1
ATOM 9669 N N . ARG D 4 291 ? 14.261 22.302 -56.434 1.00 93.43 299 ARG D N 1
ATOM 9670 C CA . ARG D 4 291 ? 14.628 21.108 -55.677 1.00 91.79 299 ARG D CA 1
ATOM 9671 C C . ARG D 4 291 ? 14.940 21.428 -54.220 1.00 94.45 299 ARG D C 1
ATOM 9672 O O . ARG D 4 291 ? 15.839 20.831 -53.622 1.00 84.14 299 ARG D O 1
ATOM 9674 N N . SER D 4 292 ? 14.222 22.387 -53.630 1.00 99.52 300 SER D N 1
ATOM 9675 C CA . SER D 4 292 ? 14.312 22.660 -52.206 1.00 96.01 300 SER D CA 1
ATOM 9676 C C . SER D 4 292 ? 13.358 21.770 -51.441 1.00 91.06 300 SER D C 1
ATOM 9677 O O . SER D 4 292 ? 12.803 22.170 -50.410 1.00 83.04 300 SER D O 1
ATOM 9680 N N . ARG D 4 293 ? 13.121 20.563 -51.963 1.00 93.00 301 ARG D N 1
ATOM 9681 C CA . ARG D 4 293 ? 12.222 19.609 -51.334 1.00 81.05 301 ARG D CA 1
ATOM 9682 C C . ARG D 4 293 ? 12.754 19.088 -50.006 1.00 90.65 301 ARG D C 1
ATOM 9683 O O . ARG D 4 293 ? 11.993 18.465 -49.257 1.00 89.63 301 ARG D O 1
ATOM 9691 N N . LEU D 4 294 ? 14.031 19.319 -49.703 1.00 81.54 302 LEU D N 1
ATOM 9692 C CA . LEU D 4 294 ? 14.618 18.960 -48.419 1.00 81.72 302 LEU D CA 1
ATOM 9693 C C . LEU D 4 294 ? 14.970 20.171 -47.569 1.00 87.82 302 LEU D C 1
ATOM 9694 O O . LEU D 4 294 ? 14.860 20.105 -46.343 1.00 83.18 302 LEU D O 1
ATOM 9699 N N . ALA D 4 295 ? 15.373 21.278 -48.197 1.00 84.57 303 ALA D N 1
ATOM 9700 C CA . ALA D 4 295 ? 15.696 22.487 -47.447 1.00 81.27 303 ALA D CA 1
ATOM 9701 C C . ALA D 4 295 ? 14.500 22.964 -46.632 1.00 89.88 303 ALA D C 1
ATOM 9702 O O . ALA D 4 295 ? 14.615 23.210 -45.425 1.00 86.29 303 ALA D O 1
ATOM 9704 N N . PHE D 4 296 ? 13.342 23.107 -47.279 1.00 86.94 304 PHE D N 1
ATOM 9705 C CA . PHE D 4 296 ? 12.151 23.565 -46.567 1.00 73.98 304 PHE D CA 1
ATOM 9706 C C . PHE D 4 296 ? 11.811 22.667 -45.387 1.00 78.73 304 PHE D C 1
ATOM 9707 O O . PHE D 4 296 ? 11.608 23.191 -44.278 1.00 87.48 304 PHE D O 1
ATOM 9715 N N . PRO D 4 297 ? 11.715 21.344 -45.538 1.00 75.90 305 PRO D N 1
ATOM 9716 C CA . PRO D 4 297 ? 11.519 20.491 -44.353 1.00 77.05 305 PRO D CA 1
ATOM 9717 C C . PRO D 4 297 ? 12.562 20.703 -43.268 1.00 86.88 305 PRO D C 1
ATOM 9718 O O . PRO D 4 297 ? 12.209 20.784 -42.084 1.00 89.77 305 PRO D O 1
ATOM 9722 N N . LEU D 4 298 ? 13.843 20.791 -43.637 1.00 91.51 306 LEU D N 1
ATOM 9723 C CA . LEU D 4 298 ? 14.894 20.955 -42.638 1.00 89.93 306 LEU D CA 1
ATOM 9724 C C . LEU D 4 298 ? 14.783 22.306 -41.940 1.00 94.86 306 LEU D C 1
ATOM 9725 O O . LEU D 4 298 ? 14.863 22.389 -40.708 1.00 92.86 306 LEU D O 1
ATOM 9727 N N . GLY D 4 299 ? 14.598 23.378 -42.713 1.00 90.54 307 GLY D N 1
ATOM 9728 C CA . GLY D 4 299 ? 14.487 24.698 -42.116 1.00 84.35 307 GLY D CA 1
ATOM 9729 C C . GLY D 4 299 ? 13.364 24.796 -41.101 1.00 91.45 307 GLY D C 1
ATOM 9730 O O . GLY D 4 299 ? 13.502 25.460 -40.071 1.00 92.56 307 GLY D O 1
ATOM 9731 N N . PHE D 4 300 ? 12.236 24.134 -41.374 1.00 83.82 308 PHE D N 1
ATOM 9732 C CA . PHE D 4 300 ? 11.095 24.219 -40.469 1.00 85.63 308 PHE D CA 1
ATOM 9733 C C . PHE D 4 300 ? 11.387 23.513 -39.150 1.00 91.18 308 PHE D C 1
ATOM 9734 O O . PHE D 4 300 ? 11.169 24.077 -38.071 1.00 97.43 308 PHE D O 1
ATOM 9742 N N . LEU D 4 301 ? 11.878 22.273 -39.215 1.00 90.74 309 LEU D N 1
ATOM 9743 C CA . LEU D 4 301 ? 12.164 21.532 -37.990 1.00 95.49 309 LEU D CA 1
ATOM 9744 C C . LEU D 4 301 ? 13.200 22.257 -37.140 1.00 95.58 309 LEU D C 1
ATOM 9745 O O . LEU D 4 301 ? 13.102 22.271 -35.907 1.00 94.24 309 LEU D O 1
ATOM 9750 N N . ALA D 4 302 ? 14.201 22.865 -37.780 1.00 93.99 310 ALA D N 1
ATOM 9751 C CA . ALA D 4 302 ? 15.202 23.630 -37.045 1.00 99.56 310 ALA D CA 1
ATOM 9752 C C . ALA D 4 302 ? 14.545 24.740 -36.233 1.00 100.58 310 ALA D C 1
ATOM 9753 O O . ALA D 4 302 ? 14.693 24.810 -35.008 1.00 99.51 310 ALA D O 1
ATOM 9755 N N . ILE D 4 303 ? 13.805 25.620 -36.910 1.00 97.33 311 ILE D N 1
ATOM 9756 C CA . ILE D 4 303 ? 13.115 26.709 -36.227 1.00 97.08 311 ILE D CA 1
ATOM 9757 C C . ILE D 4 303 ? 12.066 26.161 -35.270 1.00 105.12 311 ILE D C 1
ATOM 9758 O O . ILE D 4 303 ? 11.725 26.808 -34.271 1.00 105.34 311 ILE D O 1
ATOM 9763 N N . GLY D 4 304 ? 11.538 24.968 -35.551 1.00 105.57 312 GLY D N 1
ATOM 9764 C CA . GLY D 4 304 ? 10.533 24.389 -34.676 1.00 109.06 312 GLY D CA 1
ATOM 9765 C C . GLY D 4 304 ? 11.092 23.989 -33.324 1.00 112.97 312 GLY D C 1
ATOM 9766 O O . GLY D 4 304 ? 10.441 24.176 -32.293 1.00 115.00 312 GLY D O 1
ATOM 9767 N N . SER D 4 305 ? 12.304 23.428 -33.308 1.00 113.35 313 SER D N 1
ATOM 9768 C CA . SER D 4 305 ? 12.934 23.061 -32.043 1.00 114.59 313 SER D CA 1
ATOM 9769 C C . SER D 4 305 ? 13.204 24.294 -31.188 1.00 114.65 313 SER D C 1
ATOM 9770 O O . SER D 4 305 ? 13.013 24.267 -29.966 1.00 114.24 313 SER D O 1
ATOM 9773 N N . VAL D 4 306 ? 13.647 25.386 -31.816 1.00 113.11 314 VAL D N 1
ATOM 9774 C CA . VAL D 4 306 ? 13.910 26.624 -31.090 1.00 109.46 314 VAL D CA 1
ATOM 9775 C C . VAL D 4 306 ? 12.631 27.185 -30.485 1.00 111.86 314 VAL D C 1
ATOM 9776 O O . VAL D 4 306 ? 12.665 27.824 -29.426 1.00 108.94 314 VAL D O 1
ATOM 9780 N N . LEU D 4 307 ? 11.486 26.963 -31.139 1.00 116.17 315 LEU D N 1
ATOM 9781 C CA . LEU D 4 307 ? 10.227 27.510 -30.641 1.00 117.79 315 LEU D CA 1
ATOM 9782 C C . LEU D 4 307 ? 9.914 27.006 -29.236 1.00 122.14 315 LEU D C 1
ATOM 9783 O O . LEU D 4 307 ? 9.380 27.753 -28.407 1.00 118.59 315 LEU D O 1
ATOM 9788 N N . VAL D 4 308 ? 10.237 25.745 -28.948 1.00 125.63 316 VAL D N 1
ATOM 9789 C CA . VAL D 4 308 ? 9.844 25.119 -27.690 1.00 126.93 316 VAL D CA 1
ATOM 9790 C C . VAL D 4 308 ? 10.998 25.160 -26.698 1.00 135.56 316 VAL D C 1
ATOM 9791 O O . VAL D 4 308 ? 11.214 24.206 -25.942 1.00 143.32 316 VAL D O 1
ATOM 9793 N N . ILE D 4 309 ? 11.743 26.267 -26.686 1.00 142.03 317 ILE D N 1
ATOM 9794 C CA . ILE D 4 309 ? 12.846 26.409 -25.742 1.00 142.86 317 ILE D CA 1
ATOM 9795 C C . ILE D 4 309 ? 12.359 26.713 -24.330 1.00 154.66 317 ILE D C 1
ATOM 9796 O O . ILE D 4 309 ? 13.130 26.569 -23.373 1.00 159.04 317 ILE D O 1
ATOM 9798 N N . ARG D 4 310 ? 11.105 27.127 -24.170 1.00 141.98 318 ARG D N 1
ATOM 9799 C CA . ARG D 4 310 ? 10.557 27.421 -22.851 1.00 128.34 318 ARG D CA 1
ATOM 9800 C C . ARG D 4 310 ? 10.249 26.135 -22.090 1.00 116.33 318 ARG D C 1
ATOM 9801 O O . ARG D 4 310 ? 11.151 25.474 -21.574 1.00 107.63 318 ARG D O 1
ATOM 9803 N N . ASP E 5 1 ? -26.202 4.447 25.773 1.00 104.87 8 ASP E N 1
ATOM 9804 C CA . ASP E 5 1 ? -27.296 3.587 26.208 1.00 98.58 8 ASP E CA 1
ATOM 9805 C C . ASP E 5 1 ? -28.262 3.293 25.065 1.00 101.72 8 ASP E C 1
ATOM 9806 O O . ASP E 5 1 ? -28.504 2.134 24.723 1.00 95.22 8 ASP E O 1
ATOM 9811 N N . ALA E 5 2 ? -28.811 4.356 24.481 1.00 99.96 9 ALA E N 1
ATOM 9812 C CA . ALA E 5 2 ? -29.851 4.213 23.474 1.00 92.11 9 ALA E CA 1
ATOM 9813 C C . ALA E 5 2 ? -29.277 3.709 22.155 1.00 87.46 9 ALA E C 1
ATOM 9814 O O . ALA E 5 2 ? -28.144 4.023 21.779 1.00 82.55 9 ALA E O 1
ATOM 9816 N N . ARG E 5 3 ? -30.083 2.922 21.445 1.00 80.29 10 ARG E N 1
ATOM 9817 C CA . ARG E 5 3 ? -29.693 2.399 20.151 1.00 75.94 10 ARG E CA 1
ATOM 9818 C C . ARG E 5 3 ? -29.715 3.517 19.113 1.00 66.84 10 ARG E C 1
ATOM 9819 O O . ARG E 5 3 ? -30.243 4.603 19.360 1.00 65.87 10 ARG E O 1
ATOM 9821 N N . PRO E 5 4 ? -29.142 3.280 17.936 1.00 60.84 11 PRO E N 1
ATOM 9822 C CA . PRO E 5 4 ? -29.189 4.302 16.885 1.00 55.96 11 PRO E CA 1
ATOM 9823 C C . PRO E 5 4 ? -30.608 4.506 16.380 1.00 55.77 11 PRO E C 1
ATOM 9824 O O . PRO E 5 4 ? -31.438 3.594 16.397 1.00 50.84 11 PRO E O 1
ATOM 9828 N N . VAL E 5 5 ? -30.883 5.728 15.930 1.00 55.53 12 VAL E N 1
ATOM 9829 C CA . VAL E 5 5 ? -32.173 6.027 15.322 1.00 51.98 12 VAL E CA 1
ATOM 9830 C C . VAL E 5 5 ? -32.208 5.410 13.929 1.00 50.65 12 VAL E C 1
ATOM 9831 O O . VAL E 5 5 ? -31.339 5.680 13.092 1.00 58.67 12 VAL E O 1
ATOM 9835 N N . ASP E 5 6 ? -33.205 4.563 13.682 1.00 53.27 13 ASP E N 1
ATOM 9836 C CA . ASP E 5 6 ? -33.376 3.949 12.372 1.00 53.63 13 ASP E CA 1
ATOM 9837 C C . ASP E 5 6 ? -34.136 4.895 11.452 1.00 52.09 13 ASP E C 1
ATOM 9838 O O . ASP E 5 6 ? -35.222 5.371 11.798 1.00 56.18 13 ASP E O 1
ATOM 9843 N N . VAL E 5 7 ? -33.566 5.161 10.279 1.00 51.41 14 VAL E N 1
ATOM 9844 C CA . VAL E 5 7 ? -34.146 6.083 9.308 1.00 50.75 14 VAL E CA 1
ATOM 9845 C C . VAL E 5 7 ? -34.418 5.316 8.021 1.00 53.12 14 VAL E C 1
ATOM 9846 O O . VAL E 5 7 ? -33.508 4.699 7.452 1.00 47.77 14 VAL E O 1
ATOM 9850 N N . SER E 5 8 ? -35.668 5.357 7.565 1.00 54.30 15 SER E N 1
ATOM 9851 C CA . SER E 5 8 ? -36.070 4.754 6.301 1.00 56.16 15 SER E CA 1
ATOM 9852 C C . SER E 5 8 ? -36.173 5.849 5.248 1.00 50.45 15 SER E C 1
ATOM 9853 O O . SER E 5 8 ? -36.815 6.878 5.481 1.00 51.63 15 SER E O 1
ATOM 9856 N N . VAL E 5 9 ? -35.546 5.626 4.094 1.00 45.63 16 VAL E N 1
ATOM 9857 C CA . VAL E 5 9 ? -35.450 6.647 3.058 1.00 43.79 16 VAL E CA 1
ATOM 9858 C C . VAL E 5 9 ? -36.102 6.145 1.777 1.00 48.08 16 VAL E C 1
ATOM 9859 O O . VAL E 5 9 ? -36.062 4.954 1.456 1.00 55.84 16 VAL E O 1
ATOM 9863 N N . SER E 5 10 ? -36.704 7.077 1.039 1.00 48.45 17 SER E N 1
ATOM 9864 C CA . SER E 5 10 ? -37.246 6.805 -0.287 1.00 50.77 17 SER E CA 1
ATOM 9865 C C . SER E 5 10 ? -36.876 7.966 -1.197 1.00 45.86 17 SER E C 1
ATOM 9866 O O . SER E 5 10 ? -37.042 9.129 -0.818 1.00 48.03 17 SER E O 1
ATOM 9869 N N . ILE E 5 11 ? -36.371 7.653 -2.388 1.00 46.40 18 ILE E N 1
ATOM 9870 C CA . ILE E 5 11 ? -35.921 8.662 -3.340 1.00 50.40 18 ILE E CA 1
ATOM 9871 C C . ILE E 5 11 ? -36.700 8.489 -4.637 1.00 45.82 18 ILE E C 1
ATOM 9872 O O . ILE E 5 11 ? -36.778 7.382 -5.180 1.00 46.58 18 ILE E O 1
ATOM 9877 N N . PHE E 5 12 ? -37.281 9.586 -5.121 1.00 47.79 19 PHE E N 1
ATOM 9878 C CA . PHE E 5 12 ? -38.017 9.624 -6.381 1.00 44.52 19 PHE E CA 1
ATOM 9879 C C . PHE E 5 12 ? -37.204 10.452 -7.370 1.00 44.28 19 PHE E C 1
ATOM 9880 O O . PHE E 5 12 ? -37.038 11.660 -7.177 1.00 43.59 19 PHE E O 1
ATOM 9888 N N . ILE E 5 13 ? -36.709 9.813 -8.426 1.00 41.27 20 ILE E N 1
ATOM 9889 C CA . ILE E 5 13 ? -35.899 10.488 -9.435 1.00 45.45 20 ILE E CA 1
ATOM 9890 C C . ILE E 5 13 ? -36.811 10.851 -10.601 1.00 43.23 20 ILE E C 1
ATOM 9891 O O . ILE E 5 13 ? -37.320 9.972 -11.304 1.00 45.05 20 ILE E O 1
ATOM 9896 N N . ASN E 5 14 ? -37.007 12.155 -10.818 1.00 43.65 21 ASN E N 1
ATOM 9897 C CA . ASN E 5 14 ? -37.833 12.613 -11.930 1.00 43.02 21 ASN E CA 1
ATOM 9898 C C . ASN E 5 14 ? -37.053 12.656 -13.238 1.00 48.82 21 ASN E C 1
ATOM 9899 O O . ASN E 5 14 ? -37.591 12.305 -14.293 1.00 52.59 21 ASN E O 1
ATOM 9904 N N . LYS E 5 15 ? -35.796 13.094 -13.195 1.00 44.77 22 LYS E N 1
ATOM 9905 C CA . LYS E 5 15 ? -35.062 13.358 -14.424 1.00 46.73 22 LYS E CA 1
ATOM 9906 C C . LYS E 5 15 ? -33.573 13.399 -14.128 1.00 42.43 22 LYS E C 1
ATOM 9907 O O . LYS E 5 15 ? -33.142 14.100 -13.209 1.00 45.34 22 LYS E O 1
ATOM 9913 N N . ILE E 5 16 ? -32.803 12.632 -14.894 1.00 45.78 23 ILE E N 1
ATOM 9914 C CA . ILE E 5 16 ? -31.351 12.752 -14.942 1.00 42.12 23 ILE E CA 1
ATOM 9915 C C . ILE E 5 16 ? -31.012 13.364 -16.292 1.00 44.72 23 ILE E C 1
ATOM 9916 O O . ILE E 5 16 ? -31.343 12.790 -17.337 1.00 45.36 23 ILE E O 1
ATOM 9921 N N . TYR E 5 17 ? -30.362 14.524 -16.274 1.00 42.26 24 TYR E N 1
ATOM 9922 C CA . TYR E 5 17 ? -30.124 15.280 -17.496 1.00 44.92 24 TYR E CA 1
ATOM 9923 C C . TYR E 5 17 ? -28.945 16.220 -17.274 1.00 43.29 24 TYR E C 1
ATOM 9924 O O . TYR E 5 17 ? -28.332 16.243 -16.203 1.00 42.28 24 TYR E O 1
ATOM 9933 N N . GLY E 5 18 ? -28.631 17.001 -18.306 1.00 37.58 25 GLY E N 1
ATOM 9934 C CA . GLY E 5 18 ? -27.592 18.010 -18.190 1.00 38.50 25 GLY E CA 1
ATOM 9935 C C . GLY E 5 18 ? -26.210 17.453 -17.940 1.00 42.06 25 GLY E C 1
ATOM 9936 O O . GLY E 5 18 ? -25.414 18.073 -17.221 1.00 41.60 25 GLY E O 1
ATOM 9937 N N . VAL E 5 19 ? -25.895 16.291 -18.515 1.00 38.70 26 VAL E N 1
ATOM 9938 C CA . VAL E 5 19 ? -24.561 15.731 -18.365 1.00 43.41 26 VAL E CA 1
ATOM 9939 C C . VAL E 5 19 ? -23.532 16.746 -18.838 1.00 44.12 26 VAL E C 1
ATOM 9940 O O . VAL E 5 19 ? -23.690 17.374 -19.893 1.00 40.33 26 VAL E O 1
ATOM 9944 N N . ASN E 5 20 ? -22.476 16.921 -18.049 1.00 39.54 27 ASN E N 1
ATOM 9945 C CA . ASN E 5 20 ? -21.319 17.724 -18.433 1.00 42.73 27 ASN E CA 1
ATOM 9946 C C . ASN E 5 20 ? -20.126 16.780 -18.500 1.00 46.68 27 ASN E C 1
ATOM 9947 O O . ASN E 5 20 ? -19.610 16.351 -17.462 1.00 46.69 27 ASN E O 1
ATOM 9952 N N . THR E 5 21 ? -19.695 16.452 -19.719 1.00 41.21 28 THR E N 1
ATOM 9953 C CA . THR E 5 21 ? -18.712 15.386 -19.890 1.00 46.47 28 THR E CA 1
ATOM 9954 C C . THR E 5 21 ? -17.383 15.751 -19.241 1.00 44.70 28 THR E C 1
ATOM 9955 O O . THR E 5 21 ? -16.788 14.941 -18.521 1.00 48.85 28 THR E O 1
ATOM 9959 N N . LEU E 5 22 ? -16.908 16.975 -19.466 1.00 48.09 29 LEU E N 1
ATOM 9960 C CA . LEU E 5 22 ? -15.592 17.348 -18.963 1.00 50.11 29 LEU E CA 1
ATOM 9961 C C . LEU E 5 22 ? -15.588 17.456 -17.443 1.00 46.35 29 LEU E C 1
ATOM 9962 O O . LEU E 5 22 ? -14.597 17.100 -16.795 1.00 47.29 29 LEU E O 1
ATOM 9967 N N . GLU E 5 23 ? -16.679 17.944 -16.853 1.00 52.39 30 GLU E N 1
ATOM 9968 C CA . GLU E 5 23 ? -16.775 18.048 -15.403 1.00 46.21 30 GLU E CA 1
ATOM 9969 C C . GLU E 5 23 ? -17.264 16.763 -14.749 1.00 44.61 30 GLU E C 1
ATOM 9970 O O . GLU E 5 23 ? -17.235 16.665 -13.519 1.00 42.87 30 GLU E O 1
ATOM 9976 N N . GLN E 5 24 ? -17.687 15.779 -15.540 1.00 47.87 31 GLN E N 1
ATOM 9977 C CA . GLN E 5 24 ? -18.188 14.509 -15.020 1.00 44.54 31 GLN E CA 1
ATOM 9978 C C . GLN E 5 24 ? -19.298 14.753 -14.003 1.00 47.04 31 GLN E C 1
ATOM 9979 O O . GLN E 5 24 ? -19.309 14.202 -12.899 1.00 47.07 31 GLN E O 1
ATOM 9985 N N . THR E 5 25 ? -20.247 15.598 -14.393 1.00 40.93 32 THR E N 1
ATOM 9986 C CA . THR E 5 25 ? -21.390 15.924 -13.561 1.00 42.63 32 THR E CA 1
ATOM 9987 C C . THR E 5 25 ? -22.675 15.696 -14.347 1.00 45.98 32 THR E C 1
ATOM 9988 O O . THR E 5 25 ? -22.672 15.530 -15.570 1.00 40.53 32 THR E O 1
ATOM 9992 N N . TYR E 5 26 ? -23.782 15.690 -13.614 1.00 46.67 33 TYR E N 1
ATOM 9993 C CA . TYR E 5 26 ? -25.098 15.470 -14.190 1.00 43.04 33 TYR E CA 1
ATOM 9994 C C . TYR E 5 26 ? -26.124 16.023 -13.217 1.00 43.62 33 TYR E C 1
ATOM 9995 O O . TYR E 5 26 ? -25.902 16.034 -12.004 1.00 41.03 33 TYR E O 1
ATOM 10004 N N . LYS E 5 27 ? -27.240 16.495 -13.759 1.00 37.88 34 LYS E N 1
ATOM 10005 C CA . LYS E 5 27 ? -28.292 17.098 -12.956 1.00 39.84 34 LYS E CA 1
ATOM 10006 C C . LYS E 5 27 ? -29.362 16.067 -12.628 1.00 44.00 34 LYS E C 1
ATOM 10007 O O . LYS E 5 27 ? -29.709 15.224 -13.462 1.00 41.05 34 LYS E O 1
ATOM 10013 N N . VAL E 5 28 ? -29.880 16.137 -11.405 1.00 43.36 35 VAL E N 1
ATOM 10014 C CA . VAL E 5 28 ? -30.890 15.201 -10.923 1.00 40.24 35 VAL E CA 1
ATOM 10015 C C . VAL E 5 28 ? -31.979 16.002 -10.224 1.00 40.18 35 VAL E C 1
ATOM 10016 O O . VAL E 5 28 ? -31.694 16.759 -9.288 1.00 40.49 35 VAL E O 1
ATOM 10020 N N . ASP E 5 29 ? -33.216 15.847 -10.686 1.00 46.28 36 ASP E N 1
ATOM 10021 C CA . ASP E 5 29 ? -34.386 16.455 -10.063 1.00 45.17 36 ASP E CA 1
ATOM 10022 C C . ASP E 5 29 ? -35.234 15.352 -9.446 1.00 40.67 36 ASP E C 1
ATOM 10023 O O . ASP E 5 29 ? -35.560 14.370 -10.121 1.00 43.59 36 ASP E O 1
ATOM 10028 N N . GLY E 5 30 ? -35.585 15.505 -8.176 1.00 40.23 37 GLY E N 1
ATOM 10029 C CA . GLY E 5 30 ? -36.388 14.487 -7.534 1.00 36.94 37 GLY E CA 1
ATOM 10030 C C . GLY E 5 30 ? -36.823 14.888 -6.143 1.00 34.48 37 GLY E C 1
ATOM 10031 O O . GLY E 5 30 ? -36.694 16.043 -5.736 1.00 38.70 37 GLY E O 1
ATOM 10032 N N . TYR E 5 31 ? -37.359 13.901 -5.426 1.00 38.61 38 TYR E N 1
ATOM 10033 C CA . TYR E 5 31 ? -37.791 14.054 -4.046 1.00 36.09 38 TYR E CA 1
ATOM 10034 C C . TYR E 5 31 ? -36.993 13.120 -3.147 1.00 43.07 38 TYR E C 1
ATOM 10035 O O . TYR E 5 31 ? -36.599 12.023 -3.557 1.00 49.00 38 TYR E O 1
ATOM 10044 N N . ILE E 5 32 ? -36.783 13.550 -1.908 1.00 37.96 39 ILE E N 1
ATOM 10045 C CA . ILE E 5 32 ? -36.212 12.706 -0.867 1.00 45.52 39 ILE E CA 1
ATOM 10046 C C . ILE E 5 32 ? -37.220 12.616 0.273 1.00 52.56 39 ILE E C 1
ATOM 10047 O O . ILE E 5 32 ? -37.799 13.631 0.681 1.00 46.70 39 ILE E O 1
ATOM 10052 N N . VAL E 5 33 ? -37.434 11.404 0.772 1.00 51.02 40 VAL E N 1
ATOM 10053 C CA . VAL E 5 33 ? -38.322 11.157 1.902 1.00 44.08 40 VAL E CA 1
ATOM 10054 C C . VAL E 5 33 ? -37.518 10.435 2.973 1.00 42.13 40 VAL E C 1
ATOM 10055 O O . VAL E 5 33 ? -36.829 9.453 2.678 1.00 45.69 40 VAL E O 1
ATOM 10059 N N . ALA E 5 34 ? -37.600 10.924 4.208 1.00 44.82 41 ALA E N 1
ATOM 10060 C CA . ALA E 5 34 ? -36.901 10.322 5.337 1.00 42.33 41 ALA E CA 1
ATOM 10061 C C . ALA E 5 34 ? -37.877 10.156 6.492 1.00 48.35 41 ALA E C 1
ATOM 10062 O O . ALA E 5 34 ? -38.522 11.125 6.907 1.00 47.94 41 ALA E O 1
ATOM 10064 N N . GLN E 5 35 ? -37.986 8.931 7.003 1.00 44.58 42 GLN E N 1
ATOM 10065 C CA . GLN E 5 35 ? -38.914 8.602 8.076 1.00 45.28 42 GLN E CA 1
ATOM 10066 C C . GLN E 5 35 ? -38.164 8.005 9.260 1.00 51.41 42 GLN E C 1
ATOM 10067 O O . GLN E 5 35 ? -37.269 7.171 9.088 1.00 47.06 42 GLN E O 1
ATOM 10073 N N . TRP E 5 36 ? -38.530 8.445 10.462 1.00 53.04 43 TRP E N 1
ATOM 10074 C CA . TRP E 5 36 ? -38.016 7.864 11.695 1.00 53.76 43 TRP E CA 1
ATOM 10075 C C . TRP E 5 36 ? -39.069 8.049 12.780 1.00 60.80 43 TRP E C 1
ATOM 10076 O O . TRP E 5 36 ? -40.085 8.721 12.582 1.00 59.48 43 TRP E O 1
ATOM 10087 N N . THR E 5 37 ? -38.820 7.438 13.934 1.00 60.18 44 THR E N 1
ATOM 10088 C CA . THR E 5 37 ? -39.747 7.482 15.056 1.00 62.84 44 THR E CA 1
ATOM 10089 C C . THR E 5 37 ? -39.136 8.306 16.180 1.00 66.72 44 THR E C 1
ATOM 10090 O O . THR E 5 37 ? -38.016 8.027 16.622 1.00 70.21 44 THR E O 1
ATOM 10094 N N . GLY E 5 38 ? -39.868 9.326 16.627 1.00 66.25 45 GLY E N 1
ATOM 10095 C CA . GLY E 5 38 ? -39.469 10.141 17.747 1.00 71.85 45 GLY E CA 1
ATOM 10096 C C . GLY E 5 38 ? -40.269 9.836 19.000 1.00 72.49 45 GLY E C 1
ATOM 10097 O O . GLY E 5 38 ? -40.971 8.828 19.102 1.00 71.59 45 GLY E O 1
ATOM 10098 N N . LYS E 5 39 ? -40.152 10.736 19.966 1.00 72.61 46 LYS E N 1
ATOM 10099 C CA . LYS E 5 39 ? -40.928 10.612 21.194 1.00 79.45 46 LYS E CA 1
ATOM 10100 C C . LYS E 5 39 ? -42.397 10.886 20.894 1.00 76.31 46 LYS E C 1
ATOM 10101 O O . LYS E 5 39 ? -42.712 11.896 20.254 1.00 81.99 46 LYS E O 1
ATOM 10103 N N . PRO E 5 40 ? -43.320 10.021 21.319 1.00 78.06 47 PRO E N 1
ATOM 10104 C CA . PRO E 5 40 ? -44.741 10.287 21.069 1.00 74.33 47 PRO E CA 1
ATOM 10105 C C . PRO E 5 40 ? -45.135 11.685 21.524 1.00 73.67 47 PRO E C 1
ATOM 10106 O O . PRO E 5 40 ? -44.598 12.223 22.495 1.00 82.87 47 PRO E O 1
ATOM 10110 N N . ARG E 5 41 ? -46.083 12.273 20.801 1.00 71.07 48 ARG E N 1
ATOM 10111 C CA . ARG E 5 41 ? -46.463 13.660 21.009 1.00 69.18 48 ARG E CA 1
ATOM 10112 C C . ARG E 5 41 ? -47.963 13.803 20.816 1.00 69.00 48 ARG E C 1
ATOM 10113 O O . ARG E 5 41 ? -48.619 12.952 20.210 1.00 64.85 48 ARG E O 1
ATOM 10121 N N . LYS E 5 42 ? -48.497 14.900 21.344 1.00 75.65 49 LYS E N 1
ATOM 10122 C CA . LYS E 5 42 ? -49.874 15.285 21.077 1.00 76.77 49 LYS E CA 1
ATOM 10123 C C . LYS E 5 42 ? -49.955 16.031 19.751 1.00 73.82 49 LYS E C 1
ATOM 10124 O O . LYS E 5 42 ? -49.041 16.775 19.377 1.00 75.02 49 LYS E O 1
ATOM 10130 N N . THR E 5 43 ? -51.050 15.818 19.035 1.00 67.90 50 THR E N 1
ATOM 10131 C CA . THR E 5 43 ? -51.312 16.520 17.790 1.00 70.00 50 THR E CA 1
ATOM 10132 C C . THR E 5 43 ? -52.777 16.923 17.762 1.00 71.04 50 THR E C 1
ATOM 10133 O O . THR E 5 43 ? -53.621 16.242 18.357 1.00 72.55 50 THR E O 1
ATOM 10137 N N . PRO E 5 44 ? -53.110 18.022 17.088 1.00 69.76 51 PRO E N 1
ATOM 10138 C CA . PRO E 5 44 ? -54.518 18.428 17.001 1.00 67.39 51 PRO E CA 1
ATOM 10139 C C . PRO E 5 44 ? -55.377 17.314 16.421 1.00 70.41 51 PRO E C 1
ATOM 10140 O O . PRO E 5 44 ? -55.099 16.788 15.341 1.00 61.99 51 PRO E O 1
ATOM 10144 N N . GLY E 5 45 ? -56.426 16.951 17.156 1.00 77.30 52 GLY E N 1
ATOM 10145 C CA . GLY E 5 45 ? -57.340 15.916 16.716 1.00 61.90 52 GLY E CA 1
ATOM 10146 C C . GLY E 5 45 ? -56.700 14.547 16.612 1.00 69.37 52 GLY E C 1
ATOM 10147 O O . GLY E 5 45 ? -57.298 13.618 16.060 1.00 67.64 52 GLY E O 1
ATOM 10148 N N . ASP E 5 46 ? -55.483 14.410 17.138 1.00 70.10 53 ASP E N 1
ATOM 10149 C CA . ASP E 5 46 ? -54.745 13.148 17.091 1.00 72.72 53 ASP E CA 1
ATOM 10150 C C . ASP E 5 46 ? -54.584 12.639 15.662 1.00 66.77 53 ASP E C 1
ATOM 10151 O O . ASP E 5 46 ? -54.443 11.436 15.430 1.00 74.88 53 ASP E O 1
ATOM 10156 N N . LYS E 5 47 ? -54.601 13.550 14.701 1.00 68.04 54 LYS E N 1
ATOM 10157 C CA . LYS E 5 47 ? -54.289 13.251 13.315 1.00 64.72 54 LYS E CA 1
ATOM 10158 C C . LYS E 5 47 ? -52.891 13.747 12.979 1.00 63.53 54 LYS E C 1
ATOM 10159 O O . LYS E 5 47 ? -52.359 14.637 13.649 1.00 61.06 54 LYS E O 1
ATOM 10161 N N . PRO E 5 48 ? -52.257 13.191 11.948 1.00 58.80 55 PRO E N 1
ATOM 10162 C CA . PRO E 5 48 ? -50.898 13.628 11.606 1.00 53.98 55 PRO E CA 1
ATOM 10163 C C . PRO E 5 48 ? -50.846 15.130 11.373 1.00 51.58 55 PRO E C 1
ATOM 10164 O O . PRO E 5 48 ? -51.761 15.720 10.795 1.00 54.28 55 PRO E O 1
ATOM 10168 N N . LEU E 5 49 ? -49.769 15.750 11.842 1.00 46.32 56 LEU E N 1
ATOM 10169 C CA . LEU E 5 49 ? -49.584 17.189 11.716 1.00 49.03 56 LEU E CA 1
ATOM 10170 C C . LEU E 5 49 ? -48.596 17.492 10.596 1.00 53.07 56 LEU E C 1
ATOM 10171 O O . LEU E 5 49 ? -47.622 16.760 10.397 1.00 51.59 56 LEU E O 1
ATOM 10176 N N . ILE E 5 50 ? -48.849 18.582 9.876 1.00 49.25 57 ILE E N 1
ATOM 10177 C CA . ILE E 5 50 ? -48.078 18.952 8.695 1.00 46.95 57 ILE E CA 1
ATOM 10178 C C . ILE E 5 50 ? -47.425 20.305 8.940 1.00 48.22 57 ILE E C 1
ATOM 10179 O O . ILE E 5 50 ? -48.102 21.271 9.313 1.00 40.44 57 ILE E O 1
ATOM 10184 N N . VAL E 5 51 ? -46.112 20.368 8.722 1.00 46.85 58 VAL E N 1
ATOM 10185 C CA . VAL E 5 51 ? -45.325 21.588 8.864 1.00 43.96 58 VAL E CA 1
ATOM 10186 C C . VAL E 5 51 ? -44.558 21.802 7.567 1.00 43.17 58 VAL E C 1
ATOM 10187 O O . VAL E 5 51 ? -43.844 20.901 7.110 1.00 43.78 58 VAL E O 1
ATOM 10191 N N . GLU E 5 52 ? -44.691 22.992 6.984 1.00 38.76 59 GLU E N 1
ATOM 10192 C CA . GLU E 5 52 ? -44.158 23.279 5.658 1.00 39.53 59 GLU E CA 1
ATOM 10193 C C . GLU E 5 52 ? -43.173 24.437 5.700 1.00 44.30 59 GLU E C 1
ATOM 10194 O O . GLU E 5 52 ? -43.443 25.471 6.322 1.00 44.37 59 GLU E O 1
ATOM 10200 N N . ASN E 5 53 ? -42.035 24.251 5.033 1.00 38.86 60 ASN E N 1
ATOM 10201 C CA . ASN E 5 53 ? -41.114 25.331 4.651 1.00 36.96 60 ASN E CA 1
ATOM 10202 C C . ASN E 5 53 ? -40.708 26.122 5.892 1.00 43.25 60 ASN E C 1
ATOM 10203 O O . ASN E 5 53 ? -40.249 25.512 6.871 1.00 43.56 60 ASN E O 1
ATOM 10208 N N . THR E 5 54 ? -40.846 27.452 5.901 1.00 43.03 61 THR E N 1
ATOM 10209 C CA . THR E 5 54 ? -40.280 28.268 6.971 1.00 47.01 61 THR E CA 1
ATOM 10210 C C . THR E 5 54 ? -40.797 27.859 8.343 1.00 53.96 61 THR E C 1
ATOM 10211 O O . THR E 5 54 ? -40.118 28.082 9.352 1.00 61.36 61 THR E O 1
ATOM 10215 N N . GLN E 5 55 ? -41.989 27.262 8.408 1.00 53.87 62 GLN E N 1
ATOM 10216 C CA . GLN E 5 55 ? -42.533 26.842 9.694 1.00 46.85 62 GLN E CA 1
ATOM 10217 C C . GLN E 5 55 ? -41.699 25.737 10.328 1.00 51.12 62 GLN E C 1
ATOM 10218 O O . GLN E 5 55 ? -41.702 25.593 11.555 1.00 52.30 62 GLN E O 1
ATOM 10224 N N . ILE E 5 56 ? -40.987 24.949 9.518 1.00 45.56 63 ILE E N 1
ATOM 10225 C CA . ILE E 5 56 ? -40.161 23.877 10.068 1.00 46.63 63 ILE E CA 1
ATOM 10226 C C . ILE E 5 56 ? -39.144 24.440 11.049 1.00 55.23 63 ILE E C 1
ATOM 10227 O O . ILE E 5 56 ? -38.814 23.805 12.059 1.00 53.99 63 ILE E O 1
ATOM 10232 N N . GLU E 5 57 ? -38.628 25.639 10.769 1.00 54.50 64 GLU E N 1
ATOM 10233 C CA . GLU E 5 57 ? -37.611 26.225 11.634 1.00 55.20 64 GLU E CA 1
ATOM 10234 C C . GLU E 5 57 ? -38.138 26.419 13.050 1.00 58.36 64 GLU E C 1
ATOM 10235 O O . GLU E 5 57 ? -37.438 26.122 14.025 1.00 59.29 64 GLU E O 1
ATOM 10241 N N . ARG E 5 58 ? -39.374 26.912 13.183 1.00 52.38 65 ARG E N 1
ATOM 10242 C CA . ARG E 5 58 ? -39.951 27.126 14.506 1.00 58.94 65 ARG E CA 1
ATOM 10243 C C . ARG E 5 58 ? -39.976 25.840 15.321 1.00 55.78 65 ARG E C 1
ATOM 10244 O O . ARG E 5 58 ? -39.790 25.871 16.541 1.00 58.74 65 ARG E O 1
ATOM 10246 N N . TRP E 5 59 ? -40.198 24.699 14.664 1.00 54.98 66 TRP E N 1
ATOM 10247 C CA . TRP E 5 59 ? -40.273 23.431 15.383 1.00 54.97 66 TRP E CA 1
ATOM 10248 C C . TRP E 5 59 ? -38.897 22.955 15.826 1.00 58.18 66 TRP E C 1
ATOM 10249 O O . TRP E 5 59 ? -38.749 22.424 16.933 1.00 64.62 66 TRP E O 1
ATOM 10260 N N . ILE E 5 60 ? -37.879 23.129 14.982 1.00 59.36 67 ILE E N 1
ATOM 10261 C CA . ILE E 5 60 ? -36.522 22.785 15.394 1.00 64.39 67 ILE E CA 1
ATOM 10262 C C . ILE E 5 60 ? -36.090 23.669 16.557 1.00 65.66 67 ILE E C 1
ATOM 10263 O O . ILE E 5 60 ? -35.457 23.201 17.512 1.00 65.77 67 ILE E O 1
ATOM 10268 N N . ASN E 5 61 ? -36.443 24.958 16.509 1.00 63.02 68 ASN E N 1
ATOM 10269 C CA . ASN E 5 61 ? -36.144 25.849 17.625 1.00 61.95 68 ASN E CA 1
ATOM 10270 C C . ASN E 5 61 ? -36.849 25.407 18.902 1.00 62.95 68 ASN E C 1
ATOM 10271 O O . ASN E 5 61 ? -36.302 25.570 19.998 1.00 66.82 68 ASN E O 1
ATOM 10276 N N . ASN E 5 62 ? -38.052 24.849 18.787 1.00 60.80 69 ASN E N 1
ATOM 10277 C CA . ASN E 5 62 ? -38.789 24.365 19.948 1.00 57.34 69 ASN E CA 1
ATOM 10278 C C . ASN E 5 62 ? -38.358 22.971 20.390 1.00 62.53 69 ASN E C 1
ATOM 10279 O O . ASN E 5 62 ? -39.075 22.342 21.175 1.00 61.23 69 ASN E O 1
ATOM 10284 N N . GLY E 5 63 ? -37.225 22.470 19.900 1.00 59.45 70 GLY E N 1
ATOM 10285 C CA . GLY E 5 63 ? -36.672 21.221 20.376 1.00 57.74 70 GLY E CA 1
ATOM 10286 C C . GLY E 5 63 ? -36.859 20.021 19.472 1.00 61.67 70 GLY E C 1
ATOM 10287 O O . GLY E 5 63 ? -36.371 18.937 19.814 1.00 64.84 70 GLY E O 1
ATOM 10288 N N . LEU E 5 64 ? -37.540 20.167 18.338 1.00 63.88 71 LEU E N 1
ATOM 10289 C CA . LEU E 5 64 ? -37.730 19.037 17.436 1.00 60.92 71 LEU E CA 1
ATOM 10290 C C . LEU E 5 64 ? -36.410 18.674 16.763 1.00 55.19 71 LEU E C 1
ATOM 10291 O O . LEU E 5 64 ? -35.692 19.547 16.265 1.00 59.75 71 LEU E O 1
ATOM 10296 N N . TRP E 5 65 ? -36.095 17.382 16.747 1.00 52.10 72 TRP E N 1
ATOM 10297 C CA . TRP E 5 65 ? -34.850 16.887 16.172 1.00 51.00 72 TRP E CA 1
ATOM 10298 C C . TRP E 5 65 ? -35.072 16.560 14.700 1.00 54.50 72 TRP E C 1
ATOM 10299 O O . TRP E 5 65 ? -35.915 15.721 14.365 1.00 60.43 72 TRP E O 1
ATOM 10310 N N . VAL E 5 66 ? -34.324 17.228 13.828 1.00 52.20 73 VAL E N 1
ATOM 10311 C CA . VAL E 5 66 ? -34.408 16.997 12.388 1.00 49.07 73 VAL E CA 1
ATOM 10312 C C . VAL E 5 66 ? -32.987 16.910 11.847 1.00 50.68 73 VAL E C 1
ATOM 10313 O O . VAL E 5 66 ? -32.392 17.946 11.512 1.00 53.60 73 VAL E O 1
ATOM 10317 N N . PRO E 5 67 ? -32.403 15.717 11.741 1.00 50.32 74 PRO E N 1
ATOM 10318 C CA . PRO E 5 67 ? -30.998 15.628 11.333 1.00 45.17 74 PRO E CA 1
ATOM 10319 C C . PRO E 5 67 ? -30.805 16.044 9.885 1.00 50.08 74 PRO E C 1
ATOM 10320 O O . PRO E 5 67 ? -31.656 15.799 9.027 1.00 44.07 74 PRO E O 1
ATOM 10324 N N . ALA E 5 68 ? -29.666 16.681 9.624 1.00 50.79 75 ALA E N 1
ATOM 10325 C CA . ALA E 5 68 ? -29.321 17.108 8.276 1.00 49.49 75 ALA E CA 1
ATOM 10326 C C . ALA E 5 68 ? -28.713 15.944 7.508 1.00 44.05 75 ALA E C 1
ATOM 10327 O O . ALA E 5 68 ? -27.746 15.325 7.962 1.00 48.22 75 ALA E O 1
ATOM 10329 N N . LEU E 5 69 ? -29.285 15.644 6.347 1.00 45.07 76 LEU E N 1
ATOM 10330 C CA . LEU E 5 69 ? -28.774 14.611 5.458 1.00 43.87 76 LEU E CA 1
ATOM 10331 C C . LEU E 5 69 ? -28.117 15.285 4.264 1.00 51.09 76 LEU E C 1
ATOM 10332 O O . LEU E 5 69 ? -28.697 16.198 3.666 1.00 53.19 76 LEU E O 1
ATOM 10337 N N . GLU E 5 70 ? -26.910 14.844 3.927 1.00 46.18 77 GLU E N 1
ATOM 10338 C CA . GLU E 5 70 ? -26.127 15.466 2.872 1.00 51.47 77 GLU E CA 1
ATOM 10339 C C . GLU E 5 70 ? -25.967 14.510 1.698 1.00 52.26 77 GLU E C 1
ATOM 10340 O O . GLU E 5 70 ? -25.742 13.310 1.886 1.00 45.87 77 GLU E O 1
ATOM 10346 N N . PHE E 5 71 ? -26.097 15.051 0.489 1.00 48.93 78 PHE E N 1
ATOM 10347 C CA . PHE E 5 71 ? -25.715 14.331 -0.722 1.00 46.02 78 PHE E CA 1
ATOM 10348 C C . PHE E 5 71 ? -24.199 14.412 -0.835 1.00 47.87 78 PHE E C 1
ATOM 10349 O O . PHE E 5 71 ? -23.646 15.443 -1.221 1.00 50.95 78 PHE E O 1
ATOM 10357 N N . ILE E 5 72 ? -23.523 13.317 -0.485 1.00 41.28 79 ILE E N 1
ATOM 10358 C CA . ILE E 5 72 ? -22.064 13.301 -0.474 1.00 44.82 79 ILE E CA 1
ATOM 10359 C C . ILE E 5 72 ? -21.510 13.780 -1.810 1.00 47.77 79 ILE E C 1
ATOM 10360 O O . ILE E 5 72 ? -20.538 14.544 -1.858 1.00 47.68 79 ILE E O 1
ATOM 10365 N N . ASN E 5 73 ? -22.119 13.345 -2.913 1.00 41.96 80 ASN E N 1
ATOM 10366 C CA . ASN E 5 73 ? -21.589 13.589 -4.246 1.00 40.10 80 ASN E CA 1
ATOM 10367 C C . ASN E 5 73 ? -22.310 14.725 -4.967 1.00 43.32 80 ASN E C 1
ATOM 10368 O O . ASN E 5 73 ? -22.307 14.771 -6.202 1.00 45.67 80 ASN E O 1
ATOM 10373 N N . VAL E 5 74 ? -22.920 15.642 -4.234 1.00 40.08 81 VAL E N 1
ATOM 10374 C CA . VAL E 5 74 ? -23.536 16.810 -4.853 1.00 43.77 81 VAL E CA 1
ATOM 10375 C C . VAL E 5 74 ? -22.492 17.910 -4.944 1.00 45.89 81 VAL E C 1
ATOM 10376 O O . VAL E 5 74 ? -21.725 18.142 -4.001 1.00 51.04 81 VAL E O 1
ATOM 10380 N N . VAL E 5 75 ? -22.460 18.589 -6.085 1.00 43.59 82 VAL E N 1
ATOM 10381 C CA . VAL E 5 75 ? -21.519 19.673 -6.335 1.00 51.07 82 VAL E CA 1
ATOM 10382 C C . VAL E 5 75 ? -22.234 20.982 -6.023 1.00 47.98 82 VAL E C 1
ATOM 10383 O O . VAL E 5 75 ? -23.103 21.423 -6.783 1.00 51.34 82 VAL E O 1
ATOM 10387 N N . GLY E 5 76 ? -21.862 21.612 -4.913 1.00 46.85 83 GLY E N 1
ATOM 10388 C CA . GLY E 5 76 ? -22.545 22.799 -4.448 1.00 42.59 83 GLY E CA 1
ATOM 10389 C C . GLY E 5 76 ? -23.828 22.451 -3.717 1.00 47.17 83 GLY E C 1
ATOM 10390 O O . GLY E 5 76 ? -24.283 21.307 -3.690 1.00 54.68 83 GLY E O 1
ATOM 10391 N N . SER E 5 77 ? -24.418 23.463 -3.102 1.00 44.37 84 SER E N 1
ATOM 10392 C CA . SER E 5 77 ? -25.661 23.255 -2.368 1.00 49.60 84 SER E CA 1
ATOM 10393 C C . SER E 5 77 ? -26.778 22.919 -3.350 1.00 48.12 84 SER E C 1
ATOM 10394 O O . SER E 5 77 ? -26.934 23.611 -4.363 1.00 45.63 84 SER E O 1
ATOM 10397 N N . PRO E 5 78 ? -27.562 21.871 -3.107 1.00 46.81 85 PRO E N 1
ATOM 10398 C CA . PRO E 5 78 ? -28.686 21.584 -4.002 1.00 48.82 85 PRO E CA 1
ATOM 10399 C C . PRO E 5 78 ? -29.773 22.641 -3.884 1.00 48.10 85 PRO E C 1
ATOM 10400 O O . PRO E 5 78 ? -29.905 23.339 -2.877 1.00 40.93 85 PRO E O 1
ATOM 10404 N N . ASP E 5 79 ? -30.555 22.755 -4.952 1.00 43.99 86 ASP E N 1
ATOM 10405 C CA . ASP E 5 79 ? -31.664 23.703 -5.011 1.00 46.69 86 ASP E CA 1
ATOM 10406 C C . ASP E 5 79 ? -32.892 23.012 -4.433 1.00 46.29 86 ASP E C 1
ATOM 10407 O O . ASP E 5 79 ? -33.548 22.213 -5.106 1.00 43.07 86 ASP E O 1
ATOM 10412 N N . THR E 5 80 ? -33.205 23.321 -3.179 1.00 41.22 87 THR E N 1
ATOM 10413 C CA . THR E 5 80 ? -34.314 22.685 -2.484 1.00 45.64 87 THR E CA 1
ATOM 10414 C C . THR E 5 80 ? -35.570 23.529 -2.648 1.00 39.54 87 THR E C 1
ATOM 10415 O O . THR E 5 80 ? -35.557 24.734 -2.378 1.00 53.12 87 THR E O 1
ATOM 10419 N N . GLY E 5 81 ? -36.647 22.897 -3.101 1.00 35.85 88 GLY E N 1
ATOM 10420 C CA . GLY E 5 81 ? -37.916 23.579 -3.231 1.00 43.42 88 GLY E CA 1
ATOM 10421 C C . GLY E 5 81 ? -38.754 23.458 -1.976 1.00 44.99 88 GLY E C 1
ATOM 10422 O O . GLY E 5 81 ? -38.288 23.776 -0.878 1.00 52.35 88 GLY E O 1
ATOM 10423 N N . ASN E 5 82 ? -39.995 23.003 -2.123 1.00 46.14 89 ASN E N 1
ATOM 10424 C CA . ASN E 5 82 ? -40.848 22.796 -0.963 1.00 49.82 89 ASN E CA 1
ATOM 10425 C C . ASN E 5 82 ? -40.316 21.652 -0.107 1.00 46.19 89 ASN E C 1
ATOM 10426 O O . ASN E 5 82 ? -39.756 20.676 -0.612 1.00 40.92 89 ASN E O 1
ATOM 10431 N N . LYS E 5 83 ? -40.495 21.787 1.206 1.00 41.13 90 LYS E N 1
ATOM 10432 C CA . LYS E 5 83 ? -40.093 20.759 2.154 1.00 43.21 90 LYS E CA 1
ATOM 10433 C C . LYS E 5 83 ? -41.129 20.687 3.265 1.00 47.58 90 LYS E C 1
ATOM 10434 O O . LYS E 5 83 ? -41.770 21.684 3.605 1.00 44.29 90 LYS E O 1
ATOM 10440 N N . ARG E 5 84 ? -41.282 19.492 3.831 1.00 50.90 91 ARG E N 1
ATOM 10441 C CA . ARG E 5 84 ? -42.428 19.195 4.675 1.00 50.83 91 ARG E CA 1
ATOM 10442 C C . ARG E 5 84 ? -42.040 18.213 5.768 1.00 51.15 91 ARG E C 1
ATOM 10443 O O . ARG E 5 84 ? -41.284 17.268 5.528 1.00 52.15 91 ARG E O 1
ATOM 10451 N N . LEU E 5 85 ? -42.569 18.446 6.967 1.00 49.64 92 LEU E N 1
ATOM 10452 C CA . LEU E 5 85 ? -42.539 17.479 8.054 1.00 47.94 92 LEU E CA 1
ATOM 10453 C C . LEU E 5 85 ? -43.951 16.971 8.319 1.00 46.68 92 LEU E C 1
ATOM 10454 O O . LEU E 5 85 ? -44.908 17.752 8.339 1.00 42.84 92 LEU E O 1
ATOM 10459 N N . MET E 5 86 ? -44.077 15.662 8.518 1.00 47.14 93 MET E N 1
ATOM 10460 C CA . MET E 5 86 ? -45.331 15.052 8.954 1.00 49.38 93 MET E CA 1
ATOM 10461 C C . MET E 5 86 ? -45.079 14.378 10.296 1.00 53.87 93 MET E C 1
ATOM 10462 O O . MET E 5 86 ? -44.310 13.414 10.375 1.00 51.14 93 MET E O 1
ATOM 10467 N N . LEU E 5 87 ? -45.721 14.888 11.345 1.00 48.78 94 LEU E N 1
ATOM 10468 C CA . LEU E 5 87 ? -45.532 14.393 12.703 1.00 52.44 94 LEU E CA 1
ATOM 10469 C C . LEU E 5 87 ? -46.763 13.601 13.121 1.00 48.33 94 LEU E C 1
ATOM 10470 O O . LEU E 5 87 ? -47.883 14.124 13.091 1.00 47.62 94 LEU E O 1
ATOM 10475 N N . PHE E 5 88 ? -46.556 12.360 13.503 1.00 51.18 95 PHE E N 1
ATOM 10476 C CA . PHE E 5 88 ? -47.651 11.513 13.940 1.00 59.62 95 PHE E CA 1
ATOM 10477 C C . PHE E 5 88 ? -47.714 11.462 15.463 1.00 62.69 95 PHE E C 1
ATOM 10478 O O . PHE E 5 88 ? -46.693 11.631 16.137 1.00 62.15 95 PHE E O 1
ATOM 10486 N N . PRO E 5 89 ? -48.898 11.240 16.044 1.00 70.05 96 PRO E N 1
ATOM 10487 C CA . PRO E 5 89 ? -48.975 11.179 17.513 1.00 65.30 96 PRO E CA 1
ATOM 10488 C C . PRO E 5 89 ? -48.159 10.048 18.109 1.00 62.74 96 PRO E C 1
ATOM 10489 O O . PRO E 5 89 ? -47.690 10.172 19.247 1.00 65.81 96 PRO E O 1
ATOM 10493 N N . ASP E 5 90 ? -47.965 8.951 17.376 1.00 60.19 97 ASP E N 1
ATOM 10494 C CA . ASP E 5 90 ? -47.185 7.833 17.890 1.00 64.90 97 ASP E CA 1
ATOM 10495 C C . ASP E 5 90 ? -45.683 8.089 17.853 1.00 65.65 97 ASP E C 1
ATOM 10496 O O . ASP E 5 90 ? -44.918 7.250 18.341 1.00 72.65 97 ASP E O 1
ATOM 10501 N N . GLY E 5 91 ? -45.242 9.209 17.286 1.00 60.36 98 GLY E N 1
ATOM 10502 C CA . GLY E 5 91 ? -43.843 9.584 17.268 1.00 67.99 98 GLY E CA 1
ATOM 10503 C C . GLY E 5 91 ? -43.215 9.622 15.889 1.00 61.07 98 GLY E C 1
ATOM 10504 O O . GLY E 5 91 ? -42.186 10.285 15.713 1.00 64.21 98 GLY E O 1
ATOM 10505 N N . ARG E 5 92 ? -43.794 8.926 14.912 1.00 58.61 99 ARG E N 1
ATOM 10506 C CA . ARG E 5 92 ? -43.235 8.926 13.566 1.00 57.91 99 ARG E CA 1
ATOM 10507 C C . ARG E 5 92 ? -43.034 10.348 13.057 1.00 56.10 99 ARG E C 1
ATOM 10508 O O . ARG E 5 92 ? -43.869 11.231 13.274 1.00 53.45 99 ARG E O 1
ATOM 10516 N N . VAL E 5 93 ? -41.910 10.560 12.379 1.00 59.06 100 VAL E N 1
ATOM 10517 C CA . VAL E 5 93 ? -41.600 11.822 11.721 1.00 54.43 100 VAL E CA 1
ATOM 10518 C C . VAL E 5 93 ? -41.180 11.504 10.294 1.00 51.05 100 VAL E C 1
ATOM 10519 O O . VAL E 5 93 ? -40.286 10.679 10.078 1.00 50.38 100 VAL E O 1
ATOM 10523 N N . ILE E 5 94 ? -41.826 12.149 9.329 1.00 52.09 101 ILE E N 1
ATOM 10524 C CA . ILE E 5 94 ? -41.552 11.935 7.913 1.00 44.84 101 ILE E CA 1
ATOM 10525 C C . ILE E 5 94 ? -41.142 13.272 7.317 1.00 46.08 101 ILE E C 1
ATOM 10526 O O . ILE E 5 94 ? -41.945 14.213 7.280 1.00 50.92 101 ILE E O 1
ATOM 10531 N N . TYR E 5 95 ? -39.893 13.357 6.866 1.00 48.30 102 TYR E N 1
ATOM 10532 C CA . TYR E 5 95 ? -39.365 14.550 6.217 1.00 48.95 102 TYR E CA 1
ATOM 10533 C C . TYR E 5 95 ? -39.395 14.347 4.708 1.00 47.00 102 TYR E C 1
ATOM 10534 O O . TYR E 5 95 ? -38.935 13.316 4.208 1.00 47.98 102 TYR E O 1
ATOM 10543 N N . ASN E 5 96 ? -39.938 15.330 3.991 1.00 47.21 103 ASN E N 1
ATOM 10544 C CA . ASN E 5 96 ? -40.088 15.265 2.542 1.00 44.53 103 ASN E CA 1
ATOM 10545 C C . ASN E 5 96 ? -39.660 16.593 1.936 1.00 45.37 103 ASN E C 1
ATOM 10546 O O . ASN E 5 96 ? -40.003 17.657 2.456 1.00 41.00 103 ASN E O 1
ATOM 10551 N N . ALA E 5 97 ? -38.913 16.530 0.833 1.00 43.49 104 ALA E N 1
ATOM 10552 C CA . ALA E 5 97 ? -38.396 17.743 0.217 1.00 46.48 104 ALA E CA 1
ATOM 10553 C C . ALA E 5 97 ? -38.102 17.496 -1.256 1.00 47.08 104 ALA E C 1
ATOM 10554 O O . ALA E 5 97 ? -37.657 16.411 -1.638 1.00 43.80 104 ALA E O 1
ATOM 10556 N N . ARG E 5 98 ? -38.360 18.517 -2.070 1.00 39.89 105 ARG E N 1
ATOM 10557 C CA . ARG E 5 98 ? -37.988 18.525 -3.477 1.00 38.60 105 ARG E CA 1
ATOM 10558 C C . ARG E 5 98 ? -36.558 19.032 -3.603 1.00 45.00 105 ARG E C 1
ATOM 10559 O O . ARG E 5 98 ? -36.161 19.971 -2.906 1.00 45.25 105 ARG E O 1
ATOM 10567 N N . PHE E 5 99 ? -35.779 18.405 -4.484 1.00 36.03 106 PHE E N 1
ATOM 10568 C CA . PHE E 5 99 ? -34.392 18.807 -4.664 1.00 41.07 106 PHE E CA 1
ATOM 10569 C C . PHE E 5 99 ? -34.014 18.798 -6.138 1.00 42.55 106 PHE E C 1
ATOM 10570 O O . PHE E 5 99 ? -34.502 17.982 -6.924 1.00 38.82 106 PHE E O 1
ATOM 10578 N N . LEU E 5 100 ? -33.140 19.736 -6.499 1.00 38.20 107 LEU E N 1
ATOM 10579 C CA . LEU E 5 100 ? -32.453 19.743 -7.785 1.00 40.99 107 LEU E CA 1
ATOM 10580 C C . LEU E 5 100 ? -30.986 20.029 -7.518 1.00 46.51 107 LEU E C 1
ATOM 10581 O O . LEU E 5 100 ? -30.648 21.096 -6.994 1.00 48.49 107 LEU E O 1
ATOM 10586 N N . GLY E 5 101 ? -30.117 19.089 -7.881 1.00 40.81 108 GLY E N 1
ATOM 10587 C CA . GLY E 5 101 ? -28.704 19.240 -7.614 1.00 44.48 108 GLY E CA 1
ATOM 10588 C C . GLY E 5 101 ? -27.858 18.730 -8.762 1.00 44.99 108 GLY E C 1
ATOM 10589 O O . GLY E 5 101 ? -28.295 17.920 -9.583 1.00 41.59 108 GLY E O 1
ATOM 10590 N N . SER E 5 102 ? -26.628 19.238 -8.807 1.00 38.23 109 SER E N 1
ATOM 10591 C CA . SER E 5 102 ? -25.605 18.722 -9.702 1.00 43.27 109 SER E CA 1
ATOM 10592 C C . SER E 5 102 ? -24.762 17.705 -8.947 1.00 45.38 109 SER E C 1
ATOM 10593 O O . SER E 5 102 ? -24.251 17.996 -7.860 1.00 44.66 109 SER E O 1
ATOM 10596 N N . PHE E 5 103 ? -24.623 16.519 -9.523 1.00 42.62 110 PHE E N 1
ATOM 10597 C CA . PHE E 5 103 ? -23.932 15.415 -8.880 1.00 42.80 110 PHE E CA 1
ATOM 10598 C C . PHE E 5 103 ? -22.729 15.005 -9.714 1.00 41.03 110 PHE E C 1
ATOM 10599 O O . PHE E 5 103 ? -22.725 15.145 -10.941 1.00 35.49 110 PHE E O 1
ATOM 10607 N N . SER E 5 104 ? -21.704 14.514 -9.028 1.00 40.47 111 SER E N 1
ATOM 10608 C CA . SER E 5 104 ? -20.474 14.068 -9.657 1.00 46.42 111 SER E CA 1
ATOM 10609 C C . SER E 5 104 ? -20.323 12.562 -9.506 1.00 43.68 111 SER E C 1
ATOM 10610 O O . SER E 5 104 ? -20.842 11.953 -8.565 1.00 50.02 111 SER E O 1
ATOM 10613 N N . ASN E 5 105 ? -19.590 11.974 -10.439 1.00 44.89 112 ASN E N 1
ATOM 10614 C CA A ASN E 5 105 ? -19.373 10.535 -10.457 0.50 49.17 112 ASN E CA 1
ATOM 10615 C CA B ASN E 5 105 ? -19.319 10.547 -10.413 0.50 50.72 112 ASN E CA 1
ATOM 10616 C C . ASN E 5 105 ? -18.325 10.232 -11.517 1.00 51.93 112 ASN E C 1
ATOM 10617 O O . ASN E 5 105 ? -18.236 10.945 -12.520 1.00 50.61 112 ASN E O 1
ATOM 10626 N N . ASP E 5 106 ? -17.549 9.176 -11.297 1.00 49.97 113 ASP E N 1
ATOM 10627 C CA . ASP E 5 106 ? -16.590 8.740 -12.301 1.00 54.00 113 ASP E CA 1
ATOM 10628 C C . ASP E 5 106 ? -17.330 8.332 -13.567 1.00 47.46 113 ASP E C 1
ATOM 10629 O O . ASP E 5 106 ? -18.122 7.386 -13.556 1.00 57.57 113 ASP E O 1
ATOM 10634 N N . MET E 5 107 ? -17.085 9.052 -14.656 1.00 45.26 114 MET E N 1
ATOM 10635 C CA . MET E 5 107 ? -17.748 8.780 -15.924 1.00 54.38 114 MET E CA 1
ATOM 10636 C C . MET E 5 107 ? -16.706 8.651 -17.021 1.00 46.67 114 MET E C 1
ATOM 10637 O O . MET E 5 107 ? -15.886 9.554 -17.215 1.00 51.16 114 MET E O 1
ATOM 10642 N N . ASP E 5 108 ? -16.744 7.527 -17.729 1.00 48.12 115 ASP E N 1
ATOM 10643 C CA . ASP E 5 108 ? -15.802 7.216 -18.798 1.00 54.40 115 ASP E CA 1
ATOM 10644 C C . ASP E 5 108 ? -16.543 7.289 -20.127 1.00 49.21 115 ASP E C 1
ATOM 10645 O O . ASP E 5 108 ? -17.391 6.440 -20.417 1.00 56.70 115 ASP E O 1
ATOM 10650 N N . PHE E 5 109 ? -16.218 8.301 -20.934 1.00 50.22 116 PHE E N 1
ATOM 10651 C CA . PHE E 5 109 ? -16.840 8.505 -22.236 1.00 52.45 116 PHE E CA 1
ATOM 10652 C C . PHE E 5 109 ? -15.953 8.037 -23.388 1.00 53.09 116 PHE E C 1
ATOM 10653 O O . PHE E 5 109 ? -16.130 8.495 -24.521 1.00 52.07 116 PHE E O 1
ATOM 10661 N N . ARG E 5 110 ? -15.010 7.124 -23.125 1.00 53.55 117 ARG E N 1
ATOM 10662 C CA . ARG E 5 110 ? -14.057 6.719 -24.155 1.00 57.73 117 ARG E CA 1
ATOM 10663 C C . ARG E 5 110 ? -14.727 5.977 -25.306 1.00 63.83 117 ARG E C 1
ATOM 10664 O O . ARG E 5 110 ? -14.236 6.029 -26.440 1.00 63.75 117 ARG E O 1
ATOM 10672 N N . LEU E 5 111 ? -15.833 5.284 -25.046 1.00 57.67 118 LEU E N 1
ATOM 10673 C CA . LEU E 5 111 ? -16.542 4.540 -26.078 1.00 49.60 118 LEU E CA 1
ATOM 10674 C C . LEU E 5 111 ? -17.627 5.366 -26.762 1.00 55.19 118 LEU E C 1
ATOM 10675 O O . LEU E 5 111 ? -18.413 4.811 -27.536 1.00 59.64 118 LEU E O 1
ATOM 10680 N N . PHE E 5 112 ? -17.688 6.664 -26.489 1.00 57.65 119 PHE E N 1
ATOM 10681 C CA . PHE E 5 112 ? -18.660 7.534 -27.136 1.00 49.91 119 PHE E CA 1
ATOM 10682 C C . PHE E 5 112 ? -18.644 7.291 -28.644 1.00 48.13 119 PHE E C 1
ATOM 10683 O O . PHE E 5 112 ? -17.568 7.124 -29.232 1.00 62.60 119 PHE E O 1
ATOM 10691 N N . PRO E 5 113 ? -19.811 7.263 -29.312 1.00 56.97 120 PRO E N 1
ATOM 10692 C CA . PRO E 5 113 ? -21.167 7.456 -28.784 1.00 53.18 120 PRO E CA 1
ATOM 10693 C C . PRO E 5 113 ? -21.823 6.177 -28.259 1.00 59.67 120 PRO E C 1
ATOM 10694 O O . PRO E 5 113 ? -23.050 6.114 -28.174 1.00 59.47 120 PRO E O 1
ATOM 10698 N N . PHE E 5 114 ? -21.017 5.179 -27.904 1.00 57.83 121 PHE E N 1
ATOM 10699 C CA . PHE E 5 114 ? -21.514 3.898 -27.413 1.00 53.59 121 PHE E CA 1
ATOM 10700 C C . PHE E 5 114 ? -21.123 3.666 -25.956 1.00 63.84 121 PHE E C 1
ATOM 10701 O O . PHE E 5 114 ? -20.826 2.542 -25.546 1.00 64.28 121 PHE E O 1
ATOM 10709 N N . ASP E 5 115 ? -21.125 4.727 -25.155 1.00 58.72 122 ASP E N 1
ATOM 10710 C CA . ASP E 5 115 ? -20.685 4.646 -23.771 1.00 53.34 122 ASP E CA 1
ATOM 10711 C C . ASP E 5 115 ? -21.849 4.302 -22.850 1.00 54.20 122 ASP E C 1
ATOM 10712 O O . ASP E 5 115 ? -23.012 4.579 -23.154 1.00 57.27 122 ASP E O 1
ATOM 10717 N N . ARG E 5 116 ? -21.518 3.689 -21.717 1.00 52.27 123 ARG E N 1
ATOM 10718 C CA . ARG E 5 116 ? -22.482 3.347 -20.680 1.00 52.68 123 ARG E CA 1
ATOM 10719 C C . ARG E 5 116 ? -22.052 3.995 -19.372 1.00 52.59 123 ARG E C 1
ATOM 10720 O O . ARG E 5 116 ? -20.870 3.964 -19.013 1.00 58.81 123 ARG E O 1
ATOM 10722 N N . GLN E 5 117 ? -23.013 4.575 -18.660 1.00 53.53 124 GLN E N 1
ATOM 10723 C CA . GLN E 5 117 ? -22.729 5.341 -17.458 1.00 53.66 124 GLN E CA 1
ATOM 10724 C C . GLN E 5 117 ? -23.557 4.810 -16.299 1.00 46.60 124 GLN E C 1
ATOM 10725 O O . GLN E 5 117 ? -24.587 4.160 -16.487 1.00 57.33 124 GLN E O 1
ATOM 10731 N N . GLN E 5 118 ? -23.081 5.096 -15.091 1.00 49.59 125 GLN E N 1
ATOM 10732 C CA . GLN E 5 118 ? -23.770 4.744 -13.854 1.00 50.93 125 GLN E CA 1
ATOM 10733 C C . GLN E 5 118 ? -23.957 6.031 -13.060 1.00 50.28 125 GLN E C 1
ATOM 10734 O O . GLN E 5 118 ? -23.034 6.486 -12.378 1.00 49.69 125 GLN E O 1
ATOM 10740 N N . PHE E 5 119 ? -25.143 6.622 -13.160 1.00 48.85 126 PHE E N 1
ATOM 10741 C CA . PHE E 5 119 ? -25.463 7.818 -12.394 1.00 43.85 126 PHE E CA 1
ATOM 10742 C C . PHE E 5 119 ? -25.818 7.412 -10.973 1.00 45.42 126 PHE E C 1
ATOM 10743 O O . PHE E 5 119 ? -26.671 6.545 -10.766 1.00 46.66 126 PHE E O 1
ATOM 10751 N N . VAL E 5 120 ? -25.160 8.030 -9.993 1.00 41.87 127 VAL E N 1
ATOM 10752 C CA . VAL E 5 120 ? -25.320 7.629 -8.605 1.00 43.47 127 VAL E CA 1
ATOM 10753 C C . VAL E 5 120 ? -25.731 8.825 -7.757 1.00 45.09 127 VAL E C 1
ATOM 10754 O O . VAL E 5 120 ? -25.505 9.985 -8.108 1.00 43.61 127 VAL E O 1
ATOM 10758 N N . LEU E 5 121 ? -26.358 8.511 -6.628 1.00 48.74 128 LEU E N 1
ATOM 10759 C CA . LEU E 5 121 ? -26.644 9.469 -5.572 1.00 44.80 128 LEU E CA 1
ATOM 10760 C C . LEU E 5 121 ? -26.184 8.850 -4.263 1.00 45.35 128 LEU E C 1
ATOM 10761 O O . LEU E 5 121 ? -26.536 7.706 -3.964 1.00 50.58 128 LEU E O 1
ATOM 10766 N N . GLU E 5 122 ? -25.397 9.594 -3.494 1.00 45.35 129 GLU E N 1
ATOM 10767 C CA . GLU E 5 122 ? -24.838 9.104 -2.240 1.00 45.85 129 GLU E CA 1
ATOM 10768 C C . GLU E 5 122 ? -25.372 9.956 -1.099 1.00 47.17 129 GLU E C 1
ATOM 10769 O O . GLU E 5 122 ? -25.139 11.168 -1.063 1.00 51.49 129 GLU E O 1
ATOM 10775 N N . LEU E 5 123 ? -26.093 9.323 -0.179 1.00 47.68 130 LEU E N 1
ATOM 10776 C CA . LEU E 5 123 ? -26.725 10.011 0.937 1.00 47.18 130 LEU E CA 1
ATOM 10777 C C . LEU E 5 123 ? -26.058 9.594 2.240 1.00 43.94 130 LEU E C 1
ATOM 10778 O O . LEU E 5 123 ? -25.797 8.409 2.463 1.00 45.62 130 LEU E O 1
ATOM 10783 N N . GLU E 5 124 ? -25.792 10.570 3.106 1.00 39.27 131 GLU E N 1
ATOM 10784 C CA . GLU E 5 124 ? -25.071 10.279 4.335 1.00 41.43 131 GLU E CA 1
ATOM 10785 C C . GLU E 5 124 ? -25.367 11.376 5.338 1.00 44.13 131 GLU E C 1
ATOM 10786 O O . GLU E 5 124 ? -25.368 12.554 4.957 1.00 53.39 131 GLU E O 1
ATOM 10792 N N . PRO E 5 125 ? -25.639 11.050 6.601 1.00 50.25 132 PRO E N 1
ATOM 10793 C CA . PRO E 5 125 ? -25.840 12.113 7.589 1.00 48.39 132 PRO E CA 1
ATOM 10794 C C . PRO E 5 125 ? -24.596 12.979 7.701 1.00 50.06 132 PRO E C 1
ATOM 10795 O O . PRO E 5 125 ? -23.469 12.513 7.521 1.00 49.71 132 PRO E O 1
ATOM 10799 N N . PHE E 5 126 ? -24.813 14.260 8.000 1.00 52.12 133 PHE E N 1
ATOM 10800 C CA . PHE E 5 126 ? -23.721 15.224 8.039 1.00 54.11 133 PHE E CA 1
ATOM 10801 C C . PHE E 5 126 ? -22.996 15.245 9.378 1.00 48.34 133 PHE E C 1
ATOM 10802 O O . PHE E 5 126 ? -21.822 15.624 9.424 1.00 51.45 133 PHE E O 1
ATOM 10810 N N . SER E 5 127 ? -23.658 14.839 10.461 1.00 55.36 134 SER E N 1
ATOM 10811 C CA . SER E 5 127 ? -23.106 14.999 11.801 1.00 58.83 134 SER E CA 1
ATOM 10812 C C . SER E 5 127 ? -23.238 13.777 12.697 1.00 51.44 134 SER E C 1
ATOM 10813 O O . SER E 5 127 ? -22.446 13.649 13.639 1.00 61.16 134 SER E O 1
ATOM 10816 N N . TYR E 5 128 ? -24.194 12.886 12.454 1.00 46.37 135 TYR E N 1
ATOM 10817 C CA . TYR E 5 128 ? -24.492 11.796 13.375 1.00 48.70 135 TYR E CA 1
ATOM 10818 C C . TYR E 5 128 ? -23.925 10.491 12.833 1.00 50.31 135 TYR E C 1
ATOM 10819 O O . TYR E 5 128 ? -24.280 10.061 11.729 1.00 46.73 135 TYR E O 1
ATOM 10828 N N . ASN E 5 129 ? -23.034 9.875 13.608 1.00 52.95 136 ASN E N 1
ATOM 10829 C CA . ASN E 5 129 ? -22.448 8.594 13.250 1.00 49.55 136 ASN E CA 1
ATOM 10830 C C . ASN E 5 129 ? -23.508 7.495 13.322 1.00 52.24 136 ASN E C 1
ATOM 10831 O O . ASN E 5 129 ? -24.658 7.722 13.711 1.00 51.19 136 ASN E O 1
ATOM 10836 N N . ASN E 5 130 ? -23.113 6.280 12.944 1.00 50.61 137 ASN E N 1
ATOM 10837 C CA . ASN E 5 130 ? -24.049 5.163 12.899 1.00 47.99 137 ASN E CA 1
ATOM 10838 C C . ASN E 5 130 ? -24.297 4.536 14.268 1.00 53.95 137 ASN E C 1
ATOM 10839 O O . ASN E 5 130 ? -24.942 3.483 14.342 1.00 56.52 137 ASN E O 1
ATOM 10844 N N . GLN E 5 131 ? -23.798 5.145 15.342 1.00 51.96 138 GLN E N 1
ATOM 10845 C CA . GLN E 5 131 ? -24.243 4.813 16.689 1.00 57.54 138 GLN E CA 1
ATOM 10846 C C . GLN E 5 131 ? -25.390 5.705 17.145 1.00 58.46 138 GLN E C 1
ATOM 10847 O O . GLN E 5 131 ? -26.032 5.403 18.157 1.00 58.39 138 GLN E O 1
ATOM 10853 N N . GLN E 5 132 ? -25.649 6.795 16.421 1.00 56.16 139 GLN E N 1
ATOM 10854 C CA . GLN E 5 132 ? -26.762 7.686 16.700 1.00 58.69 139 GLN E CA 1
ATOM 10855 C C . GLN E 5 132 ? -27.840 7.655 15.627 1.00 57.89 139 GLN E C 1
ATOM 10856 O O . GLN E 5 132 ? -28.996 7.969 15.928 1.00 57.19 139 GLN E O 1
ATOM 10862 N N . LEU E 5 133 ? -27.497 7.276 14.396 1.00 54.38 140 LEU E N 1
ATOM 10863 C CA . LEU E 5 133 ? -28.431 7.340 13.274 1.00 49.40 140 LEU E CA 1
ATOM 10864 C C . LEU E 5 133 ? -27.925 6.415 12.182 1.00 50.56 140 LEU E C 1
ATOM 10865 O O . LEU E 5 133 ? -26.817 6.612 11.674 1.00 51.54 140 LEU E O 1
ATOM 10870 N N . ARG E 5 134 ? -28.733 5.424 11.813 1.00 53.12 141 ARG E N 1
ATOM 10871 C CA . ARG E 5 134 ? -28.403 4.509 10.730 1.00 47.98 141 ARG E CA 1
ATOM 10872 C C . ARG E 5 134 ? -29.577 4.426 9.767 1.00 44.15 141 ARG E C 1
ATOM 10873 O O . ARG E 5 134 ? -30.730 4.647 10.148 1.00 53.77 141 ARG E O 1
ATOM 10881 N N . PHE E 5 135 ? -29.273 4.110 8.513 1.00 48.01 142 PHE E N 1
ATOM 10882 C CA . PHE E 5 135 ? -30.296 3.947 7.486 1.00 49.82 142 PHE E CA 1
ATOM 10883 C C . PHE E 5 135 ? -30.800 2.507 7.505 1.00 53.30 142 PHE E C 1
ATOM 10884 O O . PHE E 5 135 ? -30.018 1.567 7.325 1.00 53.61 142 PHE E O 1
ATOM 10892 N N . SER E 5 136 ? -32.107 2.338 7.718 1.00 55.84 143 SER E N 1
ATOM 10893 C CA . SER E 5 136 ? -32.679 1.000 7.817 1.00 49.49 143 SER E CA 1
ATOM 10894 C C . SER E 5 136 ? -32.972 0.407 6.443 1.00 54.36 143 SER E C 1
ATOM 10895 O O . SER E 5 136 ? -32.698 -0.775 6.207 1.00 61.27 143 SER E O 1
ATOM 10898 N N . ASP E 5 137 ? -33.522 1.199 5.525 1.00 58.64 144 ASP E N 1
ATOM 10899 C CA . ASP E 5 137 ? -33.777 0.714 4.176 1.00 60.88 144 ASP E CA 1
ATOM 10900 C C . ASP E 5 137 ? -33.879 1.898 3.225 1.00 59.85 144 ASP E C 1
ATOM 10901 O O . ASP E 5 137 ? -34.033 3.048 3.645 1.00 56.49 144 ASP E O 1
ATOM 10906 N N . ILE E 5 138 ? -33.794 1.593 1.932 1.00 53.37 145 ILE E N 1
ATOM 10907 C CA . ILE E 5 138 ? -33.840 2.597 0.874 1.00 50.68 145 ILE E CA 1
ATOM 10908 C C . ILE E 5 138 ? -34.725 2.070 -0.248 1.00 51.85 145 ILE E C 1
ATOM 10909 O O . ILE E 5 138 ? -34.535 0.944 -0.720 1.00 51.04 145 ILE E O 1
ATOM 10914 N N . GLN E 5 139 ? -35.690 2.881 -0.671 1.00 46.61 146 GLN E N 1
ATOM 10915 C CA . GLN E 5 139 ? -36.525 2.581 -1.825 1.00 51.59 146 GLN E CA 1
ATOM 10916 C C . GLN E 5 139 ? -36.313 3.654 -2.883 1.00 49.43 146 GLN E C 1
ATOM 10917 O O . GLN E 5 139 ? -36.237 4.845 -2.565 1.00 53.32 146 GLN E O 1
ATOM 10923 N N . VAL E 5 140 ? -36.220 3.232 -4.141 1.00 48.10 147 VAL E N 1
ATOM 10924 C CA . VAL E 5 140 ? -35.991 4.136 -5.262 1.00 48.55 147 VAL E CA 1
ATOM 10925 C C . VAL E 5 140 ? -37.116 3.951 -6.270 1.00 52.95 147 VAL E C 1
ATOM 10926 O O . VAL E 5 140 ? -37.483 2.816 -6.599 1.00 51.23 147 VAL E O 1
ATOM 10930 N N . TYR E 5 141 ? -37.656 5.066 -6.759 1.00 48.22 148 TYR E N 1
ATOM 10931 C CA . TYR E 5 141 ? -38.708 5.062 -7.767 1.00 49.69 148 TYR E CA 1
ATOM 10932 C C . TYR E 5 141 ? -38.311 6.014 -8.887 1.00 47.34 148 TYR E C 1
ATOM 10933 O O . TYR E 5 141 ? -37.969 7.171 -8.627 1.00 42.48 148 TYR E O 1
ATOM 10942 N N . THR E 5 142 ? -38.353 5.527 -10.123 1.00 44.60 149 THR E N 1
ATOM 10943 C CA . THR E 5 142 ? -37.898 6.279 -11.286 1.00 47.41 149 THR E CA 1
ATOM 10944 C C . THR E 5 142 ? -39.074 6.552 -12.224 1.00 47.84 149 THR E C 1
ATOM 10945 O O . THR E 5 142 ? -40.200 6.106 -11.995 1.00 44.80 149 THR E O 1
ATOM 10949 N N . GLU E 5 143 ? -38.795 7.299 -13.291 1.00 49.41 150 GLU E N 1
ATOM 10950 C CA . GLU E 5 143 ? -39.833 7.710 -14.226 1.00 51.22 150 GLU E CA 1
ATOM 10951 C C . GLU E 5 143 ? -40.305 6.534 -15.077 1.00 52.70 150 GLU E C 1
ATOM 10952 O O . GLU E 5 143 ? -39.540 5.621 -15.400 1.00 49.57 150 GLU E O 1
ATOM 10958 N N . ASN E 5 144 ? -41.585 6.568 -15.443 1.00 47.62 151 ASN E N 1
ATOM 10959 C CA . ASN E 5 144 ? -42.157 5.606 -16.378 1.00 50.58 151 ASN E CA 1
ATOM 10960 C C . ASN E 5 144 ? -41.960 6.124 -17.798 1.00 52.56 151 ASN E C 1
ATOM 10961 O O . ASN E 5 144 ? -42.509 7.169 -18.166 1.00 58.86 151 ASN E O 1
ATOM 10966 N N . ILE E 5 145 ? -41.182 5.395 -18.589 1.00 51.17 152 ILE E N 1
ATOM 10967 C CA . ILE E 5 145 ? -40.796 5.835 -19.925 1.00 69.16 152 ILE E CA 1
ATOM 10968 C C . ILE E 5 145 ? -41.776 5.267 -20.944 1.00 57.76 152 ILE E C 1
ATOM 10969 O O . ILE E 5 145 ? -42.094 4.072 -20.920 1.00 58.20 152 ILE E O 1
ATOM 10974 N N . ASP E 5 146 ? -42.249 6.127 -21.845 1.00 56.70 153 ASP E N 1
ATOM 10975 C CA . ASP E 5 146 ? -43.114 5.707 -22.939 1.00 60.58 153 ASP E CA 1
ATOM 10976 C C . ASP E 5 146 ? -42.292 5.114 -24.075 1.00 63.28 153 ASP E C 1
ATOM 10977 O O . ASP E 5 146 ? -42.208 3.889 -24.213 1.00 72.27 153 ASP E O 1
ATOM 10982 N N . ASN E 5 147 ? -41.685 5.975 -24.891 1.00 62.01 154 ASN E N 1
ATOM 10983 C CA . ASN E 5 147 ? -40.842 5.554 -26.003 1.00 76.68 154 ASN E CA 1
ATOM 10984 C C . ASN E 5 147 ? -39.497 6.255 -25.889 1.00 70.25 154 ASN E C 1
ATOM 10985 O O . ASN E 5 147 ? -39.438 7.487 -25.826 1.00 74.52 154 ASN E O 1
ATOM 10987 N N . GLU E 5 148 ? -38.422 5.471 -25.878 1.00 71.04 155 GLU E N 1
ATOM 10988 C CA . GLU E 5 148 ? -37.085 5.990 -25.621 1.00 74.00 155 GLU E CA 1
ATOM 10989 C C . GLU E 5 148 ? -36.376 6.493 -26.874 1.00 76.52 155 GLU E C 1
ATOM 10990 O O . GLU E 5 148 ? -35.251 6.994 -26.767 1.00 76.29 155 GLU E O 1
ATOM 10996 N N . GLU E 5 149 ? -36.999 6.384 -28.051 1.00 80.07 156 GLU E N 1
ATOM 10997 C CA . GLU E 5 149 ? -36.360 6.865 -29.273 1.00 74.06 156 GLU E CA 1
ATOM 10998 C C . GLU E 5 149 ? -36.050 8.356 -29.196 1.00 80.60 156 GLU E C 1
ATOM 10999 O O . GLU E 5 149 ? -35.052 8.814 -29.766 1.00 77.36 156 GLU E O 1
ATOM 11001 N N . ILE E 5 150 ? -36.888 9.126 -28.495 1.00 82.49 157 ILE E N 1
ATOM 11002 C CA . ILE E 5 150 ? -36.668 10.564 -28.342 1.00 77.64 157 ILE E CA 1
ATOM 11003 C C . ILE E 5 150 ? -35.720 10.893 -27.201 1.00 83.42 157 ILE E C 1
ATOM 11004 O O . ILE E 5 150 ? -35.253 12.036 -27.103 1.00 75.30 157 ILE E O 1
ATOM 11009 N N . ASP E 5 151 ? -35.404 9.924 -26.345 1.00 79.78 158 ASP E N 1
ATOM 11010 C CA . ASP E 5 151 ? -34.611 10.178 -25.151 1.00 76.74 158 ASP E CA 1
ATOM 11011 C C . ASP E 5 151 ? -33.127 9.972 -25.423 1.00 69.10 158 ASP E C 1
ATOM 11012 O O . ASP E 5 151 ? -32.724 8.991 -26.055 1.00 65.66 158 ASP E O 1
ATOM 11017 N N . GLU E 5 152 ? -32.318 10.913 -24.932 1.00 63.54 159 GLU E N 1
ATOM 11018 C CA . GLU E 5 152 ? -30.878 10.855 -25.152 1.00 58.23 159 GLU E CA 1
ATOM 11019 C C . GLU E 5 152 ? -30.273 9.596 -24.546 1.00 60.89 159 GLU E C 1
ATOM 11020 O O . GLU E 5 152 ? -29.353 9.002 -25.120 1.00 65.00 159 GLU E O 1
ATOM 11026 N N . TRP E 5 153 ? -30.775 9.173 -23.389 1.00 63.97 160 TRP E N 1
ATOM 11027 C CA . TRP E 5 153 ? -30.258 8.011 -22.681 1.00 59.58 160 TRP E CA 1
ATOM 11028 C C . TRP E 5 153 ? -31.337 6.945 -22.570 1.00 56.89 160 TRP E C 1
ATOM 11029 O O . TRP E 5 153 ? -32.518 7.257 -22.388 1.00 60.54 160 TRP E O 1
ATOM 11040 N N . TRP E 5 154 ? -30.923 5.684 -22.679 1.00 58.45 161 TRP E N 1
ATOM 11041 C CA . TRP E 5 154 ? -31.819 4.538 -22.567 1.00 51.10 161 TRP E CA 1
ATOM 11042 C C . TRP E 5 154 ? -31.521 3.827 -21.252 1.00 53.10 161 TRP E C 1
ATOM 11043 O O . TRP E 5 154 ? -30.449 3.235 -21.089 1.00 55.96 161 TRP E O 1
ATOM 11054 N N . ILE E 5 155 ? -32.470 3.880 -20.317 1.00 60.45 162 ILE E N 1
ATOM 11055 C CA . ILE E 5 155 ? -32.270 3.245 -19.022 1.00 60.02 162 ILE E CA 1
ATOM 11056 C C . ILE E 5 155 ? -32.298 1.731 -19.188 1.00 59.90 162 ILE E C 1
ATOM 11057 O O . ILE E 5 155 ? -33.024 1.185 -20.029 1.00 71.73 162 ILE E O 1
ATOM 11062 N N . ARG E 5 156 ? -31.493 1.042 -18.380 1.00 63.05 163 ARG E N 1
ATOM 11063 C CA . ARG E 5 156 ? -31.365 -0.409 -18.453 1.00 67.47 163 ARG E CA 1
ATOM 11064 C C . ARG E 5 156 ? -31.405 -0.977 -17.043 1.00 67.04 163 ARG E C 1
ATOM 11065 O O . ARG E 5 156 ? -30.544 -0.653 -16.219 1.00 67.84 163 ARG E O 1
ATOM 11073 N N . GLY E 5 157 ? -32.397 -1.819 -16.767 1.00 71.56 164 GLY E N 1
ATOM 11074 C CA . GLY E 5 157 ? -32.514 -2.456 -15.475 1.00 66.73 164 GLY E CA 1
ATOM 11075 C C . GLY E 5 157 ? -33.168 -1.559 -14.441 1.00 62.41 164 GLY E C 1
ATOM 11076 O O . GLY E 5 157 ? -33.471 -0.388 -14.673 1.00 65.13 164 GLY E O 1
ATOM 11077 N N . LYS E 5 158 ? -33.395 -2.138 -13.269 1.00 63.07 165 LYS E N 1
ATOM 11078 C CA . LYS E 5 158 ? -33.945 -1.400 -12.145 1.00 64.36 165 LYS E CA 1
ATOM 11079 C C . LYS E 5 158 ? -32.821 -0.717 -11.376 1.00 58.83 165 LYS E C 1
ATOM 11080 O O . LYS E 5 158 ? -31.669 -1.159 -11.398 1.00 65.51 165 LYS E O 1
ATOM 11082 N N . ALA E 5 159 ? -33.163 0.376 -10.700 1.00 53.49 166 ALA E N 1
ATOM 11083 C CA . ALA E 5 159 ? -32.170 1.112 -9.931 1.00 58.39 166 ALA E CA 1
ATOM 11084 C C . ALA E 5 159 ? -31.615 0.242 -8.811 1.00 52.75 166 ALA E C 1
ATOM 11085 O O . ALA E 5 159 ? -32.370 -0.376 -8.056 1.00 56.08 166 ALA E O 1
ATOM 11087 N N . SER E 5 160 ? -30.291 0.199 -8.703 1.00 48.14 167 SER E N 1
ATOM 11088 C CA . SER E 5 160 ? -29.629 -0.553 -7.648 1.00 55.72 167 SER E CA 1
ATOM 11089 C C . SER E 5 160 ? -29.441 0.331 -6.421 1.00 53.93 167 SER E C 1
ATOM 11090 O O . SER E 5 160 ? -29.349 1.557 -6.524 1.00 54.59 167 SER E O 1
ATOM 11093 N N . THR E 5 161 ? -29.396 -0.304 -5.250 1.00 49.06 168 THR E N 1
ATOM 11094 C CA . THR E 5 161 ? -29.212 0.416 -4.000 1.00 47.37 168 THR E CA 1
ATOM 11095 C C . THR E 5 161 ? -28.201 -0.313 -3.128 1.00 50.79 168 THR E C 1
ATOM 11096 O O . THR E 5 161 ? -27.952 -1.510 -3.291 1.00 54.63 168 THR E O 1
ATOM 11100 N N . HIS E 5 162 ? -27.606 0.441 -2.207 1.00 50.22 169 HIS E N 1
ATOM 11101 C CA . HIS E 5 162 ? -26.661 -0.096 -1.241 1.00 43.88 169 HIS E CA 1
ATOM 11102 C C . HIS E 5 162 ? -26.812 0.684 0.056 1.00 49.18 169 HIS E C 1
ATOM 11103 O O . HIS E 5 162 ? -27.015 1.901 0.033 1.00 52.50 169 HIS E O 1
ATOM 11110 N N . ILE E 5 163 ? -26.724 -0.022 1.179 1.00 45.57 170 ILE E N 1
ATOM 11111 C CA . ILE E 5 163 ? -26.540 0.596 2.488 1.00 47.22 170 ILE E CA 1
ATOM 11112 C C . ILE E 5 163 ? -25.235 0.053 3.050 1.00 51.32 170 ILE E C 1
ATOM 11113 O O . ILE E 5 163 ? -25.058 -1.167 3.156 1.00 57.94 170 ILE E O 1
ATOM 11118 N N . SER E 5 164 ? -24.321 0.955 3.400 1.00 44.77 171 SER E N 1
ATOM 11119 C CA . SER E 5 164 ? -22.997 0.574 3.860 1.00 46.68 171 SER E CA 1
ATOM 11120 C C . SER E 5 164 ? -22.576 1.516 4.979 1.00 51.67 171 SER E C 1
ATOM 11121 O O . SER E 5 164 ? -23.304 2.445 5.349 1.00 49.29 171 SER E O 1
ATOM 11124 N N . ASP E 5 165 ? -21.394 1.261 5.531 1.00 51.46 172 ASP E N 1
ATOM 11125 C CA . ASP E 5 165 ? -20.820 2.087 6.583 1.00 50.41 172 ASP E CA 1
ATOM 11126 C C . ASP E 5 165 ? -19.503 2.668 6.092 1.00 50.52 172 ASP E C 1
ATOM 11127 O O . ASP E 5 165 ? -18.690 1.959 5.490 1.00 46.35 172 ASP E O 1
ATOM 11132 N N . ILE E 5 166 ? -19.307 3.960 6.338 1.00 48.43 173 ILE E N 1
ATOM 11133 C CA . ILE E 5 166 ? -18.094 4.671 5.955 1.00 48.02 173 ILE E CA 1
ATOM 11134 C C . ILE E 5 166 ? -17.326 4.989 7.231 1.00 53.46 173 ILE E C 1
ATOM 11135 O O . ILE E 5 166 ? -17.860 5.638 8.140 1.00 46.30 173 ILE E O 1
ATOM 11140 N N . ARG E 5 167 ? -16.081 4.528 7.303 1.00 51.45 174 ARG E N 1
ATOM 11141 C CA . ARG E 5 167 ? -15.231 4.731 8.468 1.00 55.81 174 ARG E CA 1
ATOM 11142 C C . ARG E 5 167 ? -14.154 5.751 8.128 1.00 50.43 174 ARG E C 1
ATOM 11143 O O . ARG E 5 167 ? -13.478 5.626 7.101 1.00 50.88 174 ARG E O 1
ATOM 11151 N N . TYR E 5 168 ? -13.996 6.754 8.989 1.00 50.65 175 TYR E N 1
ATOM 11152 C CA . TYR E 5 168 ? -13.081 7.865 8.754 1.00 58.57 175 TYR E CA 1
ATOM 11153 C C . TYR E 5 168 ? -11.928 7.793 9.749 1.00 51.86 175 TYR E C 1
ATOM 11154 O O . TYR E 5 168 ? -12.150 7.783 10.965 1.00 53.66 175 TYR E O 1
ATOM 11163 N N . ASP E 5 169 ? -10.698 7.754 9.228 1.00 52.33 176 ASP E N 1
ATOM 11164 C CA . ASP E 5 169 ? -9.525 7.666 10.091 1.00 68.39 176 ASP E CA 1
ATOM 11165 C C . ASP E 5 169 ? -9.369 8.900 10.972 1.00 67.39 176 ASP E C 1
ATOM 11166 O O . ASP E 5 169 ? -8.901 8.794 12.111 1.00 72.58 176 ASP E O 1
ATOM 11171 N N . HIS E 5 170 ? -9.754 10.072 10.471 1.00 58.85 177 HIS E N 1
ATOM 11172 C CA . HIS E 5 170 ? -9.506 11.328 11.169 1.00 68.92 177 HIS E CA 1
ATOM 11173 C C . HIS E 5 170 ? -10.459 11.582 12.333 1.00 74.23 177 HIS E C 1
ATOM 11174 O O . HIS E 5 170 ? -10.331 12.620 12.991 1.00 74.09 177 HIS E O 1
ATOM 11181 N N . LEU E 5 171 ? -11.399 10.676 12.613 1.00 69.76 178 LEU E N 1
ATOM 11182 C CA . LEU E 5 171 ? -12.373 10.874 13.681 1.00 81.38 178 LEU E CA 1
ATOM 11183 C C . LEU E 5 171 ? -12.054 10.049 14.927 1.00 93.03 178 LEU E C 1
ATOM 11184 O O . LEU E 5 171 ? -12.969 9.627 15.642 1.00 90.91 178 LEU E O 1
ATOM 11189 N N . SER E 5 172 ? -10.774 9.813 15.205 1.00 101.10 179 SER E N 1
ATOM 11190 C CA . SER E 5 172 ? -10.366 9.152 16.446 1.00 103.43 179 SER E CA 1
ATOM 11191 C C . SER E 5 172 ? -10.190 10.189 17.557 1.00 110.13 179 SER E C 1
ATOM 11192 O O . SER E 5 172 ? -9.131 10.330 18.168 1.00 104.61 179 SER E O 1
ATOM 11195 N N . SER E 5 173 ? -11.271 10.922 17.808 1.00 105.67 180 SER E N 1
ATOM 11196 C CA . SER E 5 173 ? -11.260 12.017 18.771 1.00 98.05 180 SER E CA 1
ATOM 11197 C C . SER E 5 173 ? -12.555 12.052 19.575 1.00 103.46 180 SER E C 1
ATOM 11198 O O . SER E 5 173 ? -12.980 13.111 20.039 1.00 99.48 180 SER E O 1
ATOM 11201 N N . PRO E 5 176 ? -14.049 6.991 20.897 1.00 101.43 183 PRO E N 1
ATOM 11202 C CA . PRO E 5 176 ? -13.974 5.583 21.296 1.00 100.66 183 PRO E CA 1
ATOM 11203 C C . PRO E 5 176 ? -14.315 4.627 20.154 1.00 98.99 183 PRO E C 1
ATOM 11204 O O . PRO E 5 176 ? -13.513 3.755 19.818 1.00 101.64 183 PRO E O 1
ATOM 11208 N N . ASN E 5 177 ? -15.500 4.795 19.568 1.00 95.30 184 ASN E N 1
ATOM 11209 C CA . ASN E 5 177 ? -15.927 3.973 18.442 1.00 86.22 184 ASN E CA 1
ATOM 11210 C C . ASN E 5 177 ? -17.084 4.644 17.711 1.00 84.06 184 ASN E C 1
ATOM 11211 O O . ASN E 5 177 ? -18.068 3.988 17.353 1.00 82.52 184 ASN E O 1
ATOM 11213 N N . GLN E 5 178 ? -16.971 5.952 17.489 1.00 76.35 185 GLN E N 1
ATOM 11214 C CA . GLN E 5 178 ? -18.007 6.749 16.846 1.00 72.06 185 GLN E CA 1
ATOM 11215 C C . GLN E 5 178 ? -17.459 7.456 15.612 1.00 63.32 185 GLN E C 1
ATOM 11216 O O . GLN E 5 178 ? -17.769 8.620 15.348 1.00 57.65 185 GLN E O 1
ATOM 11218 N N . ASN E 5 179 ? -16.634 6.752 14.837 1.00 55.64 186 ASN E N 1
ATOM 11219 C CA . ASN E 5 179 ? -16.008 7.315 13.648 1.00 60.75 186 ASN E CA 1
ATOM 11220 C C . ASN E 5 179 ? -16.598 6.748 12.363 1.00 59.15 186 ASN E C 1
ATOM 11221 O O . ASN E 5 179 ? -15.972 6.845 11.303 1.00 56.86 186 ASN E O 1
ATOM 11226 N N . GLU E 5 180 ? -17.788 6.158 12.436 1.00 55.81 187 GLU E N 1
ATOM 11227 C CA . GLU E 5 180 ? -18.411 5.497 11.301 1.00 51.13 187 GLU E CA 1
ATOM 11228 C C . GLU E 5 180 ? -19.733 6.173 10.969 1.00 48.36 187 GLU E C 1
ATOM 11229 O O . GLU E 5 180 ? -20.444 6.652 11.856 1.00 48.69 187 GLU E O 1
ATOM 11235 N N . PHE E 5 181 ? -20.058 6.208 9.679 1.00 49.46 188 PHE E N 1
ATOM 11236 C CA . PHE E 5 181 ? -21.281 6.834 9.200 1.00 48.79 188 PHE E CA 1
ATOM 11237 C C . PHE E 5 181 ? -21.985 5.908 8.218 1.00 50.67 188 PHE E C 1
ATOM 11238 O O . PHE E 5 181 ? -21.339 5.217 7.424 1.00 47.08 188 PHE E O 1
ATOM 11246 N N . SER E 5 182 ? -23.313 5.898 8.286 1.00 42.93 189 SER E N 1
ATOM 11247 C CA . SER E 5 182 ? -24.126 5.102 7.377 1.00 51.21 189 SER E CA 1
ATOM 11248 C C . SER E 5 182 ? -24.316 5.857 6.069 1.00 44.16 189 SER E C 1
ATOM 11249 O O . SER E 5 182 ? -24.508 7.075 6.065 1.00 48.20 189 SER E O 1
ATOM 11252 N N . ARG E 5 183 ? -24.253 5.133 4.953 1.00 48.93 190 ARG E N 1
ATOM 11253 C CA . ARG E 5 183 ? -24.399 5.744 3.638 1.00 45.10 190 ARG E CA 1
ATOM 11254 C C . ARG E 5 183 ? -25.377 4.949 2.788 1.00 48.44 190 ARG E C 1
ATOM 11255 O O . ARG E 5 183 ? -25.298 3.717 2.723 1.00 47.10 190 ARG E O 1
ATOM 11263 N N . ILE E 5 184 ? -26.291 5.662 2.137 1.00 41.99 191 ILE E N 1
ATOM 11264 C CA . ILE E 5 184 ? -27.126 5.110 1.080 1.00 44.12 191 ILE E CA 1
ATOM 11265 C C . ILE E 5 184 ? -26.476 5.442 -0.253 1.00 46.96 191 ILE E C 1
ATOM 11266 O O . ILE E 5 184 ? -25.877 6.510 -0.430 1.00 47.58 191 ILE E O 1
ATOM 11271 N N . THR E 5 185 ? -26.607 4.522 -1.205 1.00 45.07 192 THR E N 1
ATOM 11272 C CA . THR E 5 185 ? -26.094 4.715 -2.556 1.00 48.14 192 THR E CA 1
ATOM 11273 C C . THR E 5 185 ? -27.153 4.243 -3.539 1.00 52.99 192 THR E C 1
ATOM 11274 O O . THR E 5 185 ? -27.597 3.094 -3.465 1.00 51.01 192 THR E O 1
ATOM 11278 N N . VAL E 5 186 ? -27.558 5.127 -4.446 1.00 42.25 193 VAL E N 1
ATOM 11279 C CA . VAL E 5 186 ? -28.454 4.784 -5.544 1.00 43.79 193 VAL E CA 1
ATOM 11280 C C . VAL E 5 186 ? -27.644 4.821 -6.831 1.00 43.49 193 VAL E C 1
ATOM 11281 O O . VAL E 5 186 ? -26.689 5.594 -6.956 1.00 49.33 193 VAL E O 1
ATOM 11285 N N . ARG E 5 187 ? -28.018 3.978 -7.792 1.00 46.13 194 ARG E N 1
ATOM 11286 C CA . ARG E 5 187 ? -27.292 3.907 -9.054 1.00 46.75 194 ARG E CA 1
ATOM 11287 C C . ARG E 5 187 ? -28.264 3.651 -10.191 1.00 41.25 194 ARG E C 1
ATOM 11288 O O . ARG E 5 187 ? -29.063 2.714 -10.129 1.00 50.71 194 ARG E O 1
ATOM 11296 N N . ILE E 5 188 ? -28.183 4.477 -11.229 1.00 51.07 195 ILE E N 1
ATOM 11297 C CA . ILE E 5 188 ? -29.020 4.348 -12.414 1.00 50.37 195 ILE E CA 1
ATOM 11298 C C . ILE E 5 188 ? -28.116 3.985 -13.581 1.00 46.16 195 ILE E C 1
ATOM 11299 O O . ILE E 5 188 ? -27.244 4.772 -13.970 1.00 50.50 195 ILE E O 1
ATOM 11304 N N . ASP E 5 189 ? -28.316 2.793 -14.129 1.00 47.64 196 ASP E N 1
ATOM 11305 C CA . ASP E 5 189 ? -27.583 2.341 -15.302 1.00 46.67 196 ASP E CA 1
ATOM 11306 C C . ASP E 5 189 ? -28.291 2.815 -16.565 1.00 52.67 196 ASP E C 1
ATOM 11307 O O . ASP E 5 189 ? -29.516 2.694 -16.681 1.00 62.69 196 ASP E O 1
ATOM 11312 N N . ALA E 5 190 ? -27.519 3.346 -17.507 1.00 49.76 197 ALA E N 1
ATOM 11313 C CA . ALA E 5 190 ? -28.084 3.864 -18.743 1.00 53.41 197 ALA E CA 1
ATOM 11314 C C . ALA E 5 190 ? -27.051 3.757 -19.853 1.00 55.18 197 ALA E C 1
ATOM 11315 O O . ALA E 5 190 ? -25.843 3.769 -19.603 1.00 55.25 197 ALA E O 1
ATOM 11317 N N . VAL E 5 191 ? -27.545 3.644 -21.084 1.00 50.13 198 VAL E N 1
ATOM 11318 C CA . VAL E 5 191 ? -26.706 3.647 -22.274 1.00 51.94 198 VAL E CA 1
ATOM 11319 C C . VAL E 5 191 ? -27.117 4.827 -23.139 1.00 55.48 198 VAL E C 1
ATOM 11320 O O . VAL E 5 191 ? -28.279 5.249 -23.137 1.00 54.03 198 VAL E O 1
ATOM 11324 N N . ARG E 5 192 ? -26.154 5.361 -23.883 1.00 56.65 199 ARG E N 1
ATOM 11325 C CA . ARG E 5 192 ? -26.416 6.508 -24.737 1.00 54.73 199 ARG E CA 1
ATOM 11326 C C . ARG E 5 192 ? -27.172 6.078 -25.989 1.00 61.31 199 ARG E C 1
ATOM 11327 O O . ARG E 5 192 ? -27.059 4.939 -26.448 1.00 60.70 199 ARG E O 1
ATOM 11335 N N . ASN E 5 193 ? -27.958 7.005 -26.532 1.00 69.23 200 ASN E N 1
ATOM 11336 C CA . ASN E 5 193 ? -28.655 6.786 -27.793 1.00 66.44 200 ASN E CA 1
ATOM 11337 C C . ASN E 5 193 ? -27.733 7.198 -28.934 1.00 59.97 200 ASN E C 1
ATOM 11338 O O . ASN E 5 193 ? -27.549 8.398 -29.177 1.00 65.63 200 ASN E O 1
ATOM 11343 N N . PRO E 5 194 ? -27.130 6.247 -29.657 1.00 63.28 201 PRO E N 1
ATOM 11344 C CA . PRO E 5 194 ? -26.135 6.613 -30.670 1.00 61.01 201 PRO E CA 1
ATOM 11345 C C . PRO E 5 194 ? -26.710 6.954 -32.034 1.00 63.99 201 PRO E C 1
ATOM 11346 O O . PRO E 5 194 ? -25.955 7.422 -32.896 1.00 66.47 201 PRO E O 1
ATOM 11350 N N . SER E 5 195 ? -28.010 6.737 -32.253 1.00 68.81 202 SER E N 1
ATOM 11351 C CA . SER E 5 195 ? -28.591 6.920 -33.580 1.00 72.03 202 SER E CA 1
ATOM 11352 C C . SER E 5 195 ? -28.158 8.243 -34.203 1.00 65.51 202 SER E C 1
ATOM 11353 O O . SER E 5 195 ? -27.754 8.291 -35.370 1.00 64.23 202 SER E O 1
ATOM 11356 N N . TYR E 5 196 ? -28.238 9.331 -33.435 1.00 58.83 203 TYR E N 1
ATOM 11357 C CA . TYR E 5 196 ? -27.879 10.641 -33.966 1.00 57.02 203 TYR E CA 1
ATOM 11358 C C . TYR E 5 196 ? -26.445 10.655 -34.484 1.00 59.25 203 TYR E C 1
ATOM 11359 O O . TYR E 5 196 ? -26.169 11.169 -35.575 1.00 57.49 203 TYR E O 1
ATOM 11368 N N . TYR E 5 197 ? -25.516 10.097 -33.708 1.00 56.99 204 TYR E N 1
ATOM 11369 C CA . TYR E 5 197 ? -24.102 10.165 -34.053 1.00 57.81 204 TYR E CA 1
ATOM 11370 C C . TYR E 5 197 ? -23.721 9.214 -35.177 1.00 55.18 204 TYR E C 1
ATOM 11371 O O . TYR E 5 197 ? -22.734 9.468 -35.876 1.00 56.66 204 TYR E O 1
ATOM 11380 N N . LEU E 5 198 ? -24.473 8.133 -35.375 1.00 52.48 205 LEU E N 1
ATOM 11381 C CA . LEU E 5 198 ? -24.192 7.240 -36.494 1.00 60.23 205 LEU E CA 1
ATOM 11382 C C . LEU E 5 198 ? -24.567 7.889 -37.821 1.00 55.98 205 LEU E C 1
ATOM 11383 O O . LEU E 5 198 ? -23.774 7.891 -38.770 1.00 57.73 205 LEU E O 1
ATOM 11388 N N . TRP E 5 199 ? -25.771 8.455 -37.904 1.00 52.09 206 TRP E N 1
ATOM 11389 C CA . TRP E 5 199 ? -26.276 8.956 -39.176 1.00 61.29 206 TRP E CA 1
ATOM 11390 C C . TRP E 5 199 ? -25.716 10.326 -39.537 1.00 60.00 206 TRP E C 1
ATOM 11391 O O . TRP E 5 199 ? -25.522 10.611 -40.725 1.00 58.07 206 TRP E O 1
ATOM 11402 N N . SER E 5 200 ? -25.450 11.181 -38.548 1.00 62.38 207 SER E N 1
ATOM 11403 C CA . SER E 5 200 ? -25.012 12.544 -38.816 1.00 56.12 207 SER E CA 1
ATOM 11404 C C . SER E 5 200 ? -23.510 12.748 -38.674 1.00 55.86 207 SER E C 1
ATOM 11405 O O . SER E 5 200 ? -22.998 13.763 -39.157 1.00 63.88 207 SER E O 1
ATOM 11408 N N . PHE E 5 201 ? -22.793 11.821 -38.037 1.00 55.58 208 PHE E N 1
ATOM 11409 C CA . PHE E 5 201 ? -21.358 11.979 -37.820 1.00 57.61 208 PHE E CA 1
ATOM 11410 C C . PHE E 5 201 ? -20.537 10.830 -38.383 1.00 48.39 208 PHE E C 1
ATOM 11411 O O . PHE E 5 201 ? -19.621 11.067 -39.177 1.00 53.89 208 PHE E O 1
ATOM 11419 N N . ILE E 5 202 ? -20.840 9.587 -38.010 1.00 51.32 209 ILE E N 1
ATOM 11420 C CA . ILE E 5 202 ? -20.015 8.468 -38.454 1.00 52.94 209 ILE E CA 1
ATOM 11421 C C . ILE E 5 202 ? -20.304 8.120 -39.910 1.00 53.17 209 ILE E C 1
ATOM 11422 O O . ILE E 5 202 ? -19.395 7.748 -40.659 1.00 48.77 209 ILE E O 1
ATOM 11427 N N . LEU E 5 203 ? -21.566 8.229 -40.340 1.00 51.34 210 LEU E N 1
ATOM 11428 C CA . LEU E 5 203 ? -21.883 7.901 -41.729 1.00 50.35 210 LEU E CA 1
ATOM 11429 C C . LEU E 5 203 ? -21.268 8.903 -42.697 1.00 55.51 210 LEU E C 1
ATOM 11430 O O . LEU E 5 203 ? -20.550 8.476 -43.618 1.00 63.01 210 LEU E O 1
ATOM 11435 N N . PRO E 5 204 ? -21.490 10.218 -42.566 1.00 58.53 211 PRO E N 1
ATOM 11436 C CA . PRO E 5 204 ? -20.845 11.146 -43.511 1.00 51.45 211 PRO E CA 1
ATOM 11437 C C . PRO E 5 204 ? -19.332 11.040 -43.507 1.00 56.60 211 PRO E C 1
ATOM 11438 O O . PRO E 5 204 ? -18.707 11.081 -44.575 1.00 55.54 211 PRO E O 1
ATOM 11442 N N . LEU E 5 205 ? -18.719 10.905 -42.329 1.00 51.97 212 LEU E N 1
ATOM 11443 C CA . LEU E 5 205 ? -17.267 10.800 -42.268 1.00 53.66 212 LEU E CA 1
ATOM 11444 C C . LEU E 5 205 ? -16.773 9.569 -43.013 1.00 58.66 212 LEU E C 1
ATOM 11445 O O . LEU E 5 205 ? -15.690 9.596 -43.609 1.00 59.29 212 LEU E O 1
ATOM 11450 N N . GLY E 5 206 ? -17.552 8.486 -42.999 1.00 57.98 213 GLY E N 1
ATOM 11451 C CA . GLY E 5 206 ? -17.193 7.322 -43.790 1.00 55.86 213 GLY E CA 1
ATOM 11452 C C . GLY E 5 206 ? -17.206 7.612 -45.278 1.00 59.24 213 GLY E C 1
ATOM 11453 O O . GLY E 5 206 ? -16.268 7.266 -46.000 1.00 55.34 213 GLY E O 1
ATOM 11454 N N . LEU E 5 207 ? -18.271 8.260 -45.758 1.00 58.05 214 LEU E N 1
ATOM 11455 C CA . LEU E 5 207 ? -18.356 8.595 -47.176 1.00 59.15 214 LEU E CA 1
ATOM 11456 C C . LEU E 5 207 ? -17.230 9.530 -47.604 1.00 57.78 214 LEU E C 1
ATOM 11457 O O . LEU E 5 207 ? -16.792 9.482 -48.758 1.00 67.67 214 LEU E O 1
ATOM 11462 N N . ILE E 5 208 ? -16.755 10.389 -46.700 1.00 57.05 215 ILE E N 1
ATOM 11463 C CA . ILE E 5 208 ? -15.675 11.312 -47.038 1.00 54.97 215 ILE E CA 1
ATOM 11464 C C . ILE E 5 208 ? -14.340 10.578 -47.091 1.00 56.28 215 ILE E C 1
ATOM 11465 O O . ILE E 5 208 ? -13.578 10.715 -48.055 1.00 57.62 215 ILE E O 1
ATOM 11470 N N . ILE E 5 209 ? -14.030 9.794 -46.057 1.00 53.29 216 ILE E N 1
ATOM 11471 C CA . ILE E 5 209 ? -12.802 9.004 -46.073 1.00 53.20 216 ILE E CA 1
ATOM 11472 C C . ILE E 5 209 ? -12.783 8.088 -47.289 1.00 61.03 216 ILE E C 1
ATOM 11473 O O . ILE E 5 209 ? -11.762 7.961 -47.977 1.00 60.04 216 ILE E O 1
ATOM 11478 N N . ALA E 5 210 ? -13.914 7.439 -47.576 1.00 60.19 217 ALA E N 1
ATOM 11479 C CA . ALA E 5 210 ? -14.007 6.585 -48.756 1.00 56.53 217 ALA E CA 1
ATOM 11480 C C . ALA E 5 210 ? -13.821 7.395 -50.033 1.00 59.11 217 ALA E C 1
ATOM 11481 O O . ALA E 5 210 ? -13.081 6.991 -50.937 1.00 60.69 217 ALA E O 1
ATOM 11483 N N . ALA E 5 211 ? -14.493 8.544 -50.127 1.00 59.84 218 ALA E N 1
ATOM 11484 C CA . ALA E 5 211 ? -14.399 9.358 -51.333 1.00 55.89 218 ALA E CA 1
ATOM 11485 C C . ALA E 5 211 ? -12.966 9.794 -51.606 1.00 60.26 218 ALA E C 1
ATOM 11486 O O . ALA E 5 211 ? -12.575 9.943 -52.769 1.00 63.35 218 ALA E O 1
ATOM 11488 N N . SER E 5 212 ? -12.169 10.004 -50.556 1.00 56.94 219 SER E N 1
ATOM 11489 C CA . SER E 5 212 ? -10.783 10.412 -50.760 1.00 61.03 219 SER E CA 1
ATOM 11490 C C . SER E 5 212 ? -9.999 9.350 -51.520 1.00 62.10 219 SER E C 1
ATOM 11491 O O . SER E 5 212 ? -9.025 9.672 -52.211 1.00 60.76 219 SER E O 1
ATOM 11494 N N . TRP E 5 213 ? -10.412 8.085 -51.414 1.00 62.27 220 TRP E N 1
ATOM 11495 C CA . TRP E 5 213 ? -9.711 6.989 -52.071 1.00 65.43 220 TRP E CA 1
ATOM 11496 C C . TRP E 5 213 ? -9.844 7.017 -53.588 1.00 67.85 220 TRP E C 1
ATOM 11497 O O . TRP E 5 213 ? -9.144 6.255 -54.263 1.00 71.16 220 TRP E O 1
ATOM 11508 N N . SER E 5 214 ? -10.711 7.861 -54.142 1.00 63.14 221 SER E N 1
ATOM 11509 C CA . SER E 5 214 ? -10.878 7.918 -55.588 1.00 61.72 221 SER E CA 1
ATOM 11510 C C . SER E 5 214 ? -9.780 8.715 -56.281 1.00 66.13 221 SER E C 1
ATOM 11511 O O . SER E 5 214 ? -9.802 8.823 -57.511 1.00 69.09 221 SER E O 1
ATOM 11514 N N . VAL E 5 215 ? -8.825 9.274 -55.533 1.00 68.13 222 VAL E N 1
ATOM 11515 C CA . VAL E 5 215 ? -7.700 9.955 -56.167 1.00 72.41 222 VAL E CA 1
ATOM 11516 C C . VAL E 5 215 ? -6.914 8.983 -57.037 1.00 73.02 222 VAL E C 1
ATOM 11517 O O . VAL E 5 215 ? -6.329 9.378 -58.053 1.00 69.73 222 VAL E O 1
ATOM 11521 N N . PHE E 5 216 ? -6.893 7.703 -56.664 1.00 73.51 223 PHE E N 1
ATOM 11522 C CA . PHE E 5 216 ? -6.193 6.691 -57.444 1.00 74.15 223 PHE E CA 1
ATOM 11523 C C . PHE E 5 216 ? -6.887 6.376 -58.764 1.00 76.63 223 PHE E C 1
ATOM 11524 O O . PHE E 5 216 ? -6.396 5.519 -59.508 1.00 79.40 223 PHE E O 1
ATOM 11532 N N . TRP E 5 217 ? -8.009 7.033 -59.068 1.00 73.28 224 TRP E N 1
ATOM 11533 C CA . TRP E 5 217 ? -8.698 6.868 -60.340 1.00 66.52 224 TRP E CA 1
ATOM 11534 C C . TRP E 5 217 ? -8.534 8.064 -61.266 1.00 70.14 224 TRP E C 1
ATOM 11535 O O . TRP E 5 217 ? -8.936 7.982 -62.432 1.00 72.11 224 TRP E O 1
ATOM 11546 N N . LEU E 5 218 ? -7.975 9.168 -60.780 1.00 65.33 225 LEU E N 1
ATOM 11547 C CA . LEU E 5 218 ? -7.561 10.248 -61.663 1.00 67.28 225 LEU E CA 1
ATOM 11548 C C . LEU E 5 218 ? -6.309 9.823 -62.421 1.00 78.33 225 LEU E C 1
ATOM 11549 O O . LEU E 5 218 ? -5.440 9.134 -61.880 1.00 81.71 225 LEU E O 1
ATOM 11554 N N . GLU E 5 219 ? -6.219 10.236 -63.685 1.00 84.04 226 GLU E N 1
ATOM 11555 C CA . GLU E 5 219 ? -5.245 9.655 -64.600 1.00 83.18 226 GLU E CA 1
ATOM 11556 C C . GLU E 5 219 ? -3.941 10.436 -64.703 1.00 78.59 226 GLU E C 1
ATOM 11557 O O . GLU E 5 219 ? -2.922 9.848 -65.082 1.00 76.53 226 GLU E O 1
ATOM 11563 N N . SER E 5 220 ? -3.935 11.724 -64.375 1.00 83.66 227 SER E N 1
ATOM 11564 C CA . SER E 5 220 ? -2.709 12.510 -64.378 1.00 77.43 227 SER E CA 1
ATOM 11565 C C . SER E 5 220 ? -2.215 12.722 -62.951 1.00 78.83 227 SER E C 1
ATOM 11566 O O . SER E 5 220 ? -3.004 12.809 -62.007 1.00 84.09 227 SER E O 1
ATOM 11569 N N . PHE E 5 221 ? -0.891 12.810 -62.807 1.00 79.21 228 PHE E N 1
ATOM 11570 C CA . PHE E 5 221 ? -0.297 12.988 -61.486 1.00 81.20 228 PHE E CA 1
ATOM 11571 C C . PHE E 5 221 ? -0.688 14.326 -60.870 1.00 83.51 228 PHE E C 1
ATOM 11572 O O . PHE E 5 221 ? -0.929 14.412 -59.661 1.00 78.14 228 PHE E O 1
ATOM 11580 N N . SER E 5 222 ? -0.754 15.384 -61.682 1.00 79.12 229 SER E N 1
ATOM 11581 C CA . SER E 5 222 ? -1.142 16.688 -61.159 1.00 76.44 229 SER E CA 1
ATOM 11582 C C . SER E 5 222 ? -2.579 16.698 -60.656 1.00 83.43 229 SER E C 1
ATOM 11583 O O . SER E 5 222 ? -2.935 17.564 -59.851 1.00 82.76 229 SER E O 1
ATOM 11586 N N . GLU E 5 223 ? -3.409 15.756 -61.109 1.00 78.32 230 GLU E N 1
ATOM 11587 C CA . GLU E 5 223 ? -4.787 15.690 -60.638 1.00 71.21 230 GLU E CA 1
ATOM 11588 C C . GLU E 5 223 ? -4.892 14.932 -59.321 1.00 74.26 230 GLU E C 1
ATOM 11589 O O . GLU E 5 223 ? -5.637 15.343 -58.425 1.00 80.13 230 GLU E O 1
ATOM 11595 N N . ARG E 5 224 ? -4.156 13.827 -59.184 1.00 69.19 231 ARG E N 1
ATOM 11596 C CA . ARG E 5 224 ? -4.216 13.047 -57.953 1.00 68.98 231 ARG E CA 1
ATOM 11597 C C . ARG E 5 224 ? -3.799 13.888 -56.753 1.00 71.44 231 ARG E C 1
ATOM 11598 O O . ARG E 5 224 ? -4.472 13.895 -55.716 1.00 61.75 231 ARG E O 1
ATOM 11606 N N . LEU E 5 225 ? -2.684 14.611 -56.882 1.00 74.39 232 LEU E N 1
ATOM 11607 C CA . LEU E 5 225 ? -2.126 15.337 -55.748 1.00 74.11 232 LEU E CA 1
ATOM 11608 C C . LEU E 5 225 ? -2.956 16.564 -55.392 1.00 71.58 232 LEU E C 1
ATOM 11609 O O . LEU E 5 225 ? -3.036 16.933 -54.215 1.00 71.26 232 LEU E O 1
ATOM 11614 N N . GLN E 5 226 ? -3.584 17.202 -56.380 1.00 73.17 233 GLN E N 1
ATOM 11615 C CA . GLN E 5 226 ? -4.355 18.411 -56.114 1.00 70.10 233 GLN E CA 1
ATOM 11616 C C . GLN E 5 226 ? -5.740 18.102 -55.558 1.00 75.10 233 GLN E C 1
ATOM 11617 O O . GLN E 5 226 ? -6.248 18.858 -54.721 1.00 77.40 233 GLN E O 1
ATOM 11623 N N . THR E 5 227 ? -6.370 17.010 -55.999 1.00 69.82 234 THR E N 1
ATOM 11624 C CA . THR E 5 227 ? -7.617 16.586 -55.372 1.00 65.33 234 THR E CA 1
ATOM 11625 C C . THR E 5 227 ? -7.380 16.099 -53.948 1.00 69.84 234 THR E C 1
ATOM 11626 O O . THR E 5 227 ? -8.301 16.134 -53.123 1.00 69.79 234 THR E O 1
ATOM 11630 N N . SER E 5 228 ? -6.161 15.649 -53.642 1.00 66.05 235 SER E N 1
ATOM 11631 C CA . SER E 5 228 ? -5.850 15.220 -52.285 1.00 60.84 235 SER E CA 1
ATOM 11632 C C . SER E 5 228 ? -5.958 16.379 -51.304 1.00 64.20 235 SER E C 1
ATOM 11633 O O . SER E 5 228 ? -6.382 16.193 -50.157 1.00 65.81 235 SER E O 1
ATOM 11636 N N . PHE E 5 229 ? -5.573 17.584 -51.730 1.00 62.16 236 PHE E N 1
ATOM 11637 C CA . PHE E 5 229 ? -5.730 18.749 -50.865 1.00 63.68 236 PHE E CA 1
ATOM 11638 C C . PHE E 5 229 ? -7.200 19.103 -50.684 1.00 59.49 236 PHE E C 1
ATOM 11639 O O . PHE E 5 229 ? -7.619 19.490 -49.587 1.00 58.66 236 PHE E O 1
ATOM 11647 N N . THR E 5 230 ? -8.001 18.979 -51.745 1.00 57.39 237 THR E N 1
ATOM 11648 C CA . THR E 5 230 ? -9.441 19.153 -51.592 1.00 58.11 237 THR E CA 1
ATOM 11649 C C . THR E 5 230 ? -9.994 18.172 -50.566 1.00 58.86 237 THR E C 1
ATOM 11650 O O . THR E 5 230 ? -10.869 18.525 -49.766 1.00 55.91 237 THR E O 1
ATOM 11654 N N . CYS E 5 231 ? -9.484 16.937 -50.567 1.00 53.05 238 CYS E N 1
ATOM 11655 C CA . CYS E 5 231 ? -9.919 15.944 -49.589 1.00 53.97 238 CYS E CA 1
ATOM 11656 C C . CYS E 5 231 ? -9.412 16.290 -48.195 1.00 55.69 238 CYS E C 1
ATOM 11657 O O . CYS E 5 231 ? -10.180 16.286 -47.226 1.00 70.04 238 CYS E O 1
ATOM 11660 N N . MET E 5 232 ? -8.112 16.569 -48.072 1.00 55.99 239 MET E N 1
ATOM 11661 C CA . MET E 5 232 ? -7.565 17.053 -46.809 1.00 56.17 239 MET E CA 1
ATOM 11662 C C . MET E 5 232 ? -8.402 18.200 -46.257 1.00 58.64 239 MET E C 1
ATOM 11663 O O . MET E 5 232 ? -8.705 18.243 -45.059 1.00 52.65 239 MET E O 1
ATOM 11668 N N . LEU E 5 233 ? -8.786 19.141 -47.122 1.00 53.82 240 LEU E N 1
ATOM 11669 C CA . LEU E 5 233 ? -9.567 20.292 -46.682 1.00 54.33 240 LEU E CA 1
ATOM 11670 C C . LEU E 5 233 ? -10.977 19.885 -46.268 1.00 62.83 240 LEU E C 1
ATOM 11671 O O . LEU E 5 233 ? -11.603 20.566 -45.444 1.00 56.85 240 LEU E O 1
ATOM 11676 N N . THR E 5 234 ? -11.490 18.780 -46.818 1.00 58.07 241 THR E N 1
ATOM 11677 C CA . THR E 5 234 ? -12.822 18.313 -46.445 1.00 53.16 241 THR E CA 1
ATOM 11678 C C . THR E 5 234 ? -12.819 17.690 -45.054 1.00 57.59 241 THR E C 1
ATOM 11679 O O . THR E 5 234 ? -13.782 17.850 -44.294 1.00 55.87 241 THR E O 1
ATOM 11683 N N . VAL E 5 235 ? -11.752 16.971 -44.704 1.00 53.23 242 VAL E N 1
ATOM 11684 C CA . VAL E 5 235 ? -11.648 16.416 -43.358 1.00 53.40 242 VAL E CA 1
ATOM 11685 C C . VAL E 5 235 ? -11.481 17.534 -42.336 1.00 57.13 242 VAL E C 1
ATOM 11686 O O . VAL E 5 235 ? -12.078 17.496 -41.253 1.00 57.69 242 VAL E O 1
ATOM 11690 N N . VAL E 5 236 ? -10.665 18.542 -42.658 1.00 56.44 243 VAL E N 1
ATOM 11691 C CA . VAL E 5 236 ? -10.509 19.694 -41.772 1.00 51.05 243 VAL E CA 1
ATOM 11692 C C . VAL E 5 236 ? -11.861 20.349 -41.518 1.00 56.37 243 VAL E C 1
ATOM 11693 O O . VAL E 5 236 ? -12.266 20.556 -40.368 1.00 55.73 243 VAL E O 1
ATOM 11697 N N . ALA E 5 237 ? -12.578 20.691 -42.591 1.00 54.83 244 ALA E N 1
ATOM 11698 C CA . ALA E 5 237 ? -13.909 21.262 -42.434 1.00 50.51 244 ALA E CA 1
ATOM 11699 C C . ALA E 5 237 ? -14.816 20.345 -41.628 1.00 55.97 244 ALA E C 1
ATOM 11700 O O . ALA E 5 237 ? -15.672 20.823 -40.875 1.00 57.17 244 ALA E O 1
ATOM 11702 N N . TYR E 5 238 ? -14.641 19.029 -41.764 1.00 60.23 245 TYR E N 1
ATOM 11703 C CA . TYR E 5 238 ? -15.500 18.09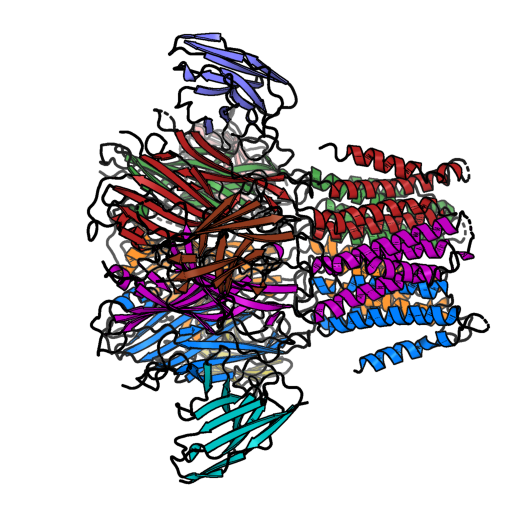2 -41.050 1.00 54.49 245 TYR E CA 1
ATOM 11704 C C . TYR E 5 238 ? -15.074 17.937 -39.595 1.00 56.55 245 TYR E C 1
ATOM 11705 O O . TYR E 5 238 ? -15.926 17.859 -38.704 1.00 63.19 245 TYR E O 1
ATOM 11714 N N . ALA E 5 239 ? -13.766 17.877 -39.333 1.00 55.84 246 ALA E N 1
ATOM 11715 C CA . ALA E 5 239 ? -13.297 17.824 -37.954 1.00 56.23 246 ALA E CA 1
ATOM 11716 C C . ALA E 5 239 ? -13.835 18.995 -37.147 1.00 62.30 246 ALA E C 1
ATOM 11717 O O . ALA E 5 239 ? -14.092 18.864 -35.944 1.00 63.82 246 ALA E O 1
ATOM 11719 N N . PHE E 5 240 ? -14.018 20.142 -37.793 1.00 54.70 247 PHE E N 1
ATOM 11720 C CA . PHE E 5 240 ? -14.512 21.326 -37.107 1.00 63.78 247 PHE E CA 1
ATOM 11721 C C . PHE E 5 240 ? -16.021 21.257 -36.897 1.00 72.08 247 PHE E C 1
ATOM 11722 O O . PHE E 5 240 ? -16.529 21.701 -35.861 1.00 73.62 247 PHE E O 1
ATOM 11730 N N . TYR E 5 241 ? -16.750 20.700 -37.867 1.00 68.47 248 TYR E N 1
ATOM 11731 C CA . TYR E 5 241 ? -18.169 20.420 -37.674 1.00 64.07 248 TYR E CA 1
ATOM 11732 C C . TYR E 5 241 ? -18.392 19.548 -36.443 1.00 64.65 248 TYR E C 1
ATOM 11733 O O . TYR E 5 241 ? -19.277 19.823 -35.624 1.00 56.02 248 TYR E O 1
ATOM 11742 N N . THR E 5 242 ? -17.587 18.492 -36.291 1.00 65.46 249 THR E N 1
ATOM 11743 C CA . THR E 5 242 ? -17.734 17.602 -35.144 1.00 63.99 249 THR E CA 1
ATOM 11744 C C . THR E 5 242 ? -17.323 18.298 -33.853 1.00 61.36 249 THR E C 1
ATOM 11745 O O . THR E 5 242 ? -18.039 18.239 -32.848 1.00 66.78 249 THR E O 1
ATOM 11749 N N . SER E 5 243 ? -16.161 18.957 -33.860 1.00 66.93 250 SER E N 1
ATOM 11750 C CA . SER E 5 243 ? -15.677 19.639 -32.666 1.00 69.06 250 SER E CA 1
ATOM 11751 C C . SER E 5 243 ? -16.694 20.628 -32.113 1.00 61.55 250 SER E C 1
ATOM 11752 O O . SER E 5 243 ? -16.659 20.936 -30.917 1.00 55.09 250 SER E O 1
ATOM 11755 N N . ASN E 5 244 ? -17.594 21.131 -32.955 1.00 63.87 251 ASN E N 1
ATOM 11756 C CA . ASN E 5 244 ? -18.575 22.123 -32.540 1.00 62.16 251 ASN E CA 1
ATOM 11757 C C . ASN E 5 244 ? -19.820 21.506 -31.915 1.00 64.93 251 ASN E C 1
ATOM 11758 O O . ASN E 5 244 ? -20.630 22.241 -31.340 1.00 62.83 251 ASN E O 1
ATOM 11763 N N . ILE E 5 245 ? -19.990 20.186 -32.007 1.00 64.82 252 ILE E N 1
ATOM 11764 C CA . ILE E 5 245 ? -21.182 19.498 -31.525 1.00 62.75 252 ILE E CA 1
ATOM 11765 C C . ILE E 5 245 ? -20.831 18.449 -30.475 1.00 52.89 252 ILE E C 1
ATOM 11766 O O . ILE E 5 245 ? -21.400 18.435 -29.381 1.00 55.52 252 ILE E O 1
ATOM 11771 N N . LEU E 5 246 ? -19.895 17.561 -30.794 1.00 59.40 253 LEU E N 1
ATOM 11772 C CA . LEU E 5 246 ? -19.562 16.471 -29.893 1.00 60.67 253 LEU E CA 1
ATOM 11773 C C . LEU E 5 246 ? -18.994 17.024 -28.585 1.00 60.26 253 LEU E C 1
ATOM 11774 O O . LEU E 5 246 ? -18.439 18.128 -28.554 1.00 55.41 253 LEU E O 1
ATOM 11779 N N . PRO E 5 247 ? -19.124 16.284 -27.488 1.00 54.43 254 PRO E N 1
ATOM 11780 C CA . PRO E 5 247 ? -18.735 16.829 -26.184 1.00 56.11 254 PRO E CA 1
ATOM 11781 C C . PRO E 5 247 ? -17.227 16.956 -26.050 1.00 50.69 254 PRO E C 1
ATOM 11782 O O . PRO E 5 247 ? -16.450 16.275 -26.722 1.00 57.56 254 PRO E O 1
ATOM 11786 N N . ARG E 5 248 ? -16.821 17.853 -25.155 1.00 53.99 255 ARG E N 1
ATOM 11787 C CA . ARG E 5 248 ? -15.410 18.061 -24.862 1.00 56.41 255 ARG E CA 1
ATOM 11788 C C . ARG E 5 248 ? -14.929 17.023 -23.855 1.00 51.41 255 ARG E C 1
ATOM 11789 O O . ARG E 5 248 ? -15.565 16.809 -22.818 1.00 56.25 255 ARG E O 1
ATOM 11797 N N . LEU E 5 249 ? -13.808 16.386 -24.160 1.00 54.66 256 LEU E N 1
ATOM 11798 C CA . LEU E 5 249 ? -13.262 15.304 -23.351 1.00 57.66 256 LEU E CA 1
ATOM 11799 C C . LEU E 5 249 ? -11.765 15.434 -23.302 1.00 60.93 256 LEU E C 1
ATOM 11800 O O . LEU E 5 249 ? -11.140 16.049 -24.176 1.00 67.91 256 LEU E O 1
ATOM 11805 N N . PRO E 5 250 ? -11.111 14.863 -22.272 1.00 61.68 257 PRO E N 1
ATOM 11806 C CA . PRO E 5 250 ? -9.651 14.842 -22.213 1.00 63.45 257 PRO E CA 1
ATOM 11807 C C . PRO E 5 250 ? -8.995 13.684 -22.957 1.00 64.03 257 PRO E C 1
ATOM 11808 O O . PRO E 5 250 ? -7.797 13.455 -22.763 1.00 65.22 257 PRO E O 1
ATOM 11812 N N . TYR E 5 251 ? -9.743 12.960 -23.787 1.00 59.89 258 TYR E N 1
ATOM 11813 C CA . TYR E 5 251 ? -9.214 11.831 -24.537 1.00 49.66 258 TYR E CA 1
ATOM 11814 C C . TYR E 5 251 ? -9.961 11.732 -25.859 1.00 51.02 258 TYR E C 1
ATOM 11815 O O . TYR E 5 251 ? -11.031 12.321 -26.034 1.00 52.24 258 TYR E O 1
ATOM 11824 N N . THR E 5 252 ? -9.384 10.982 -26.793 1.00 54.84 259 THR E N 1
ATOM 11825 C CA . THR E 5 252 ? -10.006 10.796 -28.095 1.00 59.19 259 THR E CA 1
ATOM 11826 C C . THR E 5 252 ? -11.142 9.783 -28.006 1.00 65.44 259 THR E C 1
ATOM 11827 O O . THR E 5 252 ? -11.153 8.902 -27.141 1.00 59.40 259 THR E O 1
ATOM 11831 N N . THR E 5 253 ? -12.107 9.924 -28.908 1.00 65.89 260 THR E N 1
ATOM 11832 C CA . THR E 5 253 ? -13.213 8.988 -29.039 1.00 60.47 260 THR E CA 1
ATOM 11833 C C . THR E 5 253 ? -13.114 8.259 -30.377 1.00 61.55 260 THR E C 1
ATOM 11834 O O . THR E 5 253 ? -12.173 8.449 -31.154 1.00 61.08 260 THR E O 1
ATOM 11838 N N . VAL E 5 254 ? -14.114 7.416 -30.642 1.00 63.80 261 VAL E N 1
ATOM 11839 C CA . VAL E 5 254 ? -14.160 6.678 -31.901 1.00 59.60 261 VAL E CA 1
ATOM 11840 C C . VAL E 5 254 ? -14.169 7.646 -33.078 1.00 52.02 261 VAL E C 1
ATOM 11841 O O . VAL E 5 254 ? -13.445 7.464 -34.063 1.00 54.34 261 VAL E O 1
ATOM 11845 N N . ILE E 5 255 ? -14.995 8.691 -32.991 1.00 50.84 262 ILE E N 1
ATOM 11846 C CA . ILE E 5 255 ? -15.104 9.650 -34.086 1.00 59.38 262 ILE E CA 1
ATOM 11847 C C . ILE E 5 255 ? -13.784 10.384 -34.288 1.00 62.13 262 ILE E C 1
ATOM 11848 O O . ILE E 5 255 ? -13.343 10.599 -35.424 1.00 64.76 262 ILE E O 1
ATOM 11853 N N . ASP E 5 256 ? -13.131 10.781 -33.193 1.00 63.06 263 ASP E N 1
ATOM 11854 C CA . ASP E 5 256 ? -11.847 11.466 -33.303 1.00 63.10 263 ASP E CA 1
ATOM 11855 C C . ASP E 5 256 ? -10.830 10.598 -34.032 1.00 58.31 263 ASP E C 1
ATOM 11856 O O . ASP E 5 256 ? -10.122 11.070 -34.929 1.00 55.73 263 ASP E O 1
ATOM 11861 N N . GLN E 5 257 ? -10.738 9.321 -33.654 1.00 57.99 264 GLN E N 1
ATOM 11862 C CA . GLN E 5 257 ? -9.809 8.418 -34.325 1.00 58.39 264 GLN E CA 1
ATOM 11863 C C . GLN E 5 257 ? -10.152 8.262 -35.800 1.00 55.30 264 GLN E C 1
ATOM 11864 O O . GLN E 5 257 ? -9.252 8.116 -36.634 1.00 58.63 264 GLN E O 1
ATOM 11870 N N . MET E 5 258 ? -11.442 8.289 -36.143 1.00 60.87 265 MET E N 1
ATOM 11871 C CA . MET E 5 258 ? -11.835 8.296 -37.549 1.00 59.42 265 MET E CA 1
ATOM 11872 C C . MET E 5 258 ? -11.343 9.558 -38.246 1.00 57.52 265 MET E C 1
ATOM 11873 O O . MET E 5 258 ? -10.766 9.494 -39.337 1.00 61.31 265 MET E O 1
ATOM 11878 N N . ILE E 5 259 ? -11.585 10.723 -37.640 1.00 56.36 266 ILE E N 1
ATOM 11879 C CA . ILE E 5 259 ? -11.074 11.971 -38.202 1.00 56.96 266 ILE E CA 1
ATOM 11880 C C . ILE E 5 259 ? -9.568 11.869 -38.401 1.00 52.87 266 ILE E C 1
ATOM 11881 O O . ILE E 5 259 ? -9.031 12.240 -39.451 1.00 53.81 266 ILE E O 1
ATOM 11886 N N . ILE E 5 260 ? -8.863 11.358 -37.387 1.00 53.35 267 ILE E N 1
ATOM 11887 C CA . ILE E 5 260 ? -7.415 11.207 -37.487 1.00 62.29 267 ILE E CA 1
ATOM 11888 C C . ILE E 5 260 ? -7.063 10.241 -38.611 1.00 59.39 267 ILE E C 1
ATOM 11889 O O . ILE E 5 260 ? -6.114 10.469 -39.372 1.00 57.13 267 ILE E O 1
ATOM 11894 N N . ALA E 5 261 ? -7.825 9.152 -38.738 1.00 52.46 268 ALA E N 1
ATOM 11895 C CA . ALA E 5 261 ? -7.563 8.187 -39.801 1.00 59.22 268 ALA E CA 1
ATOM 11896 C C . ALA E 5 261 ? -7.768 8.816 -41.172 1.00 59.47 268 ALA E C 1
ATOM 11897 O O . ALA E 5 261 ? -7.012 8.538 -42.110 1.00 63.44 268 ALA E O 1
ATOM 11899 N N . GLY E 5 262 ? -8.784 9.670 -41.310 1.00 58.92 269 GLY E N 1
ATOM 11900 C CA . GLY E 5 262 ? -8.951 10.403 -42.553 1.00 56.47 269 GLY E CA 1
ATOM 11901 C C . GLY E 5 262 ? -7.719 11.210 -42.912 1.00 59.22 269 GLY E C 1
ATOM 11902 O O . GLY E 5 262 ? -7.310 11.255 -44.075 1.00 59.10 269 GLY E O 1
ATOM 11903 N N . TYR E 5 263 ? -7.106 11.855 -41.916 1.00 61.31 270 TYR E N 1
ATOM 11904 C CA . TYR E 5 263 ? -5.876 12.602 -42.156 1.00 62.40 270 TYR E CA 1
ATOM 11905 C C . TYR E 5 263 ? -4.758 11.678 -42.626 1.00 63.66 270 TYR E C 1
ATOM 11906 O O . TYR E 5 263 ? -4.090 11.949 -43.631 1.00 60.79 270 TYR E O 1
ATOM 11915 N N . GLY E 5 264 ? -4.536 10.577 -41.903 1.00 63.84 271 GLY E N 1
ATOM 11916 C CA . GLY E 5 264 ? -3.448 9.676 -42.252 1.00 61.20 271 GLY E CA 1
ATOM 11917 C C . GLY E 5 264 ? -3.622 9.044 -43.619 1.00 61.52 271 GLY E C 1
ATOM 11918 O O . GLY E 5 264 ? -2.660 8.917 -44.381 1.00 58.63 271 GLY E O 1
ATOM 11919 N N . SER E 5 265 ? -4.849 8.635 -43.948 1.00 60.16 272 SER E N 1
ATOM 11920 C CA . SER E 5 265 ? -5.114 8.056 -45.261 1.00 60.10 272 SER E CA 1
ATOM 11921 C C . SER E 5 265 ? -4.779 9.042 -46.372 1.00 59.33 272 SER E C 1
ATOM 11922 O O . SER E 5 265 ? -4.088 8.699 -47.338 1.00 63.62 272 SER E O 1
ATOM 11925 N N . ILE E 5 266 ? -5.266 10.279 -46.253 1.00 60.16 273 ILE E N 1
ATOM 11926 C CA . ILE E 5 266 ? -5.007 11.286 -47.277 1.00 57.02 273 ILE E CA 1
ATOM 11927 C C . ILE E 5 266 ? -3.519 11.598 -47.350 1.00 68.22 273 ILE E C 1
ATOM 11928 O O . ILE E 5 266 ? -2.955 11.755 -48.440 1.00 70.02 273 ILE E O 1
ATOM 11933 N N . PHE E 5 267 ? -2.860 11.699 -46.194 1.00 70.94 274 PHE E N 1
ATOM 11934 C CA . PHE E 5 267 ? -1.432 12.000 -46.179 1.00 64.99 274 PHE E CA 1
ATOM 11935 C C . PHE E 5 267 ? -0.633 10.874 -46.826 1.00 66.99 274 PHE E C 1
ATOM 11936 O O . PHE E 5 267 ? 0.210 11.115 -47.698 1.00 63.36 274 PHE E O 1
ATOM 11944 N N . ALA E 5 268 ? -0.890 9.631 -46.410 1.00 64.38 275 ALA E N 1
ATOM 11945 C CA . ALA E 5 268 ? -0.205 8.492 -47.011 1.00 59.88 275 ALA E CA 1
ATOM 11946 C C . ALA E 5 268 ? -0.432 8.446 -48.517 1.00 69.88 275 ALA E C 1
ATOM 11947 O O . ALA E 5 268 ? 0.505 8.205 -49.287 1.00 70.79 275 ALA E O 1
ATOM 11949 N N . ALA E 5 269 ? -1.672 8.671 -48.958 1.00 67.57 276 ALA E N 1
ATOM 11950 C CA . ALA E 5 269 ? -1.949 8.701 -50.389 1.00 70.50 276 ALA E CA 1
ATOM 11951 C C . ALA E 5 269 ? -1.101 9.756 -51.091 1.00 72.71 276 ALA E C 1
ATOM 11952 O O . ALA E 5 269 ? -0.578 9.516 -52.186 1.00 71.84 276 ALA E O 1
ATOM 11954 N N . ILE E 5 270 ? -0.952 10.933 -50.477 1.00 69.52 277 ILE E N 1
ATOM 11955 C CA . ILE E 5 270 ? -0.132 11.984 -51.070 1.00 73.42 277 ILE E CA 1
ATOM 11956 C C . ILE E 5 270 ? 1.306 11.514 -51.238 1.00 69.92 277 ILE E C 1
ATOM 11957 O O . ILE E 5 270 ? 1.988 11.905 -52.194 1.00 68.14 277 ILE E O 1
ATOM 11962 N N . LEU E 5 271 ? 1.796 10.680 -50.319 1.00 65.29 278 LEU E N 1
ATOM 11963 C CA . LEU E 5 271 ? 3.145 10.142 -50.459 1.00 70.91 278 LEU E CA 1
ATOM 11964 C C . LEU E 5 271 ? 3.212 9.108 -51.578 1.00 73.61 278 LEU E C 1
ATOM 11965 O O . LEU E 5 271 ? 4.142 9.127 -52.392 1.00 73.29 278 LEU E O 1
ATOM 11970 N N . LEU E 5 272 ? 2.233 8.201 -51.639 1.00 69.55 279 LEU E N 1
ATOM 11971 C CA . LEU E 5 272 ? 2.230 7.186 -52.686 1.00 71.23 279 LEU E CA 1
ATOM 11972 C C . LEU E 5 272 ? 2.117 7.812 -54.071 1.00 76.94 279 LEU E C 1
ATOM 11973 O O . LEU E 5 272 ? 2.641 7.259 -55.046 1.00 75.57 279 LEU E O 1
ATOM 11978 N N . ILE E 5 273 ? 1.449 8.963 -54.179 1.00 70.82 280 ILE E N 1
ATOM 11979 C CA . ILE E 5 273 ? 1.275 9.607 -55.478 1.00 69.08 280 ILE E CA 1
ATOM 11980 C C . ILE E 5 273 ? 2.597 10.179 -55.973 1.00 74.26 280 ILE E C 1
ATOM 11981 O O . ILE E 5 273 ? 2.901 10.129 -57.171 1.00 73.84 280 ILE E O 1
ATOM 11986 N N . ILE E 5 274 ? 3.400 10.739 -55.067 1.00 66.98 281 ILE E N 1
ATOM 11987 C CA . ILE E 5 274 ? 4.673 11.331 -55.461 1.00 77.59 281 ILE E CA 1
ATOM 11988 C C . ILE E 5 274 ? 5.728 10.250 -55.650 1.00 82.96 281 ILE E C 1
ATOM 11989 O O . ILE E 5 274 ? 6.468 10.248 -56.640 1.00 86.81 281 ILE E O 1
ATOM 11994 N N . PHE E 5 275 ? 5.813 9.314 -54.703 1.00 77.21 282 PHE E N 1
ATOM 11995 C CA . PHE E 5 275 ? 6.766 8.216 -54.823 1.00 79.14 282 PHE E CA 1
ATOM 11996 C C . PHE E 5 275 ? 6.571 7.463 -56.133 1.00 82.01 282 PHE E C 1
ATOM 11997 O O . PHE E 5 275 ? 7.539 7.161 -56.840 1.00 92.11 282 PHE E O 1
ATOM 12005 N N . ALA E 5 276 ? 5.318 7.153 -56.475 1.00 82.50 283 ALA E N 1
ATOM 12006 C CA . ALA E 5 276 ? 5.037 6.456 -57.724 1.00 87.32 283 ALA E CA 1
ATOM 12007 C C . ALA E 5 276 ? 5.421 7.283 -58.942 1.00 85.24 283 ALA E C 1
ATOM 12008 O O . ALA E 5 276 ? 5.686 6.714 -60.006 1.00 94.92 283 ALA E O 1
ATOM 12010 N N . HIS E 5 277 ? 5.461 8.609 -58.811 1.00 77.49 284 HIS E N 1
ATOM 12011 C CA . HIS E 5 277 ? 5.772 9.460 -59.954 1.00 89.41 284 HIS E CA 1
ATOM 12012 C C . HIS E 5 277 ? 7.267 9.464 -60.253 1.00 93.66 284 HIS E C 1
ATOM 12013 O O . HIS E 5 277 ? 7.676 9.309 -61.409 1.00 93.63 284 HIS E O 1
ATOM 12020 N N . HIS E 5 278 ? 8.093 9.639 -59.223 1.00 88.89 285 HIS E N 1
ATOM 12021 C CA . HIS E 5 278 ? 9.545 9.710 -59.370 1.00 88.28 285 HIS E CA 1
ATOM 12022 C C . HIS E 5 278 ? 10.222 8.403 -58.976 1.00 88.47 285 HIS E C 1
ATOM 12023 O O . HIS E 5 278 ? 11.295 8.405 -58.367 1.00 88.80 285 HIS E O 1
ATOM 12030 N N . ARG E 5 279 ? 9.613 7.272 -59.317 1.00 88.82 286 ARG E N 1
ATOM 12031 C CA . ARG E 5 279 ? 10.176 5.966 -58.995 1.00 89.49 286 ARG E CA 1
ATOM 12032 C C . ARG E 5 279 ? 9.302 4.855 -59.569 1.00 92.81 286 ARG E C 1
ATOM 12033 O O . ARG E 5 279 ? 8.646 4.121 -58.827 1.00 79.25 286 ARG E O 1
ATOM 12035 N N . ASP E 5 286 ? 6.885 7.891 -64.099 1.00 99.47 293 ASP E N 1
ATOM 12036 C CA . ASP E 5 286 ? 5.432 7.900 -64.223 1.00 103.22 293 ASP E CA 1
ATOM 12037 C C . ASP E 5 286 ? 4.866 6.493 -64.068 1.00 104.29 293 ASP E C 1
ATOM 12038 O O . ASP E 5 286 ? 4.088 6.031 -64.904 1.00 105.50 293 ASP E O 1
ATOM 12040 N N . ASP E 5 287 ? 5.259 5.817 -62.992 1.00 102.06 294 ASP E N 1
ATOM 12041 C CA . ASP E 5 287 ? 4.809 4.453 -62.723 1.00 103.83 294 ASP E CA 1
ATOM 12042 C C . ASP E 5 287 ? 3.311 4.463 -62.452 1.00 105.91 294 ASP E C 1
ATOM 12043 O O . ASP E 5 287 ? 2.867 4.793 -61.350 1.00 103.67 294 ASP E O 1
ATOM 12048 N N . LEU E 5 288 ? 2.521 4.099 -63.460 1.00 103.53 295 LEU E N 1
ATOM 12049 C CA . LEU E 5 288 ? 1.091 3.897 -63.279 1.00 95.57 295 LEU E CA 1
ATOM 12050 C C . LEU E 5 288 ? 0.764 2.492 -62.788 1.00 100.45 295 LEU E C 1
ATOM 12051 O O . LEU E 5 288 ? -0.406 2.202 -62.517 1.00 96.35 295 LEU E O 1
ATOM 12056 N N . LEU E 5 289 ? 1.767 1.619 -62.667 1.00 101.92 296 LEU E N 1
ATOM 12057 C CA . LEU E 5 289 ? 1.531 0.269 -62.166 1.00 97.98 296 LEU E CA 1
ATOM 12058 C C . LEU E 5 289 ? 1.075 0.302 -60.712 1.00 92.45 296 LEU E C 1
ATOM 12059 O O . LEU E 5 289 ? 0.011 -0.225 -60.370 1.00 90.07 296 LEU E O 1
ATOM 12061 N N . ILE E 5 290 ? 1.874 0.922 -59.837 1.00 93.36 297 ILE E N 1
ATOM 12062 C CA . ILE E 5 290 ? 1.495 1.020 -58.431 1.00 86.15 297 ILE E CA 1
ATOM 12063 C C . ILE E 5 290 ? 0.255 1.885 -58.249 1.00 93.35 297 ILE E C 1
ATOM 12064 O O . ILE E 5 290 ? -0.466 1.727 -57.258 1.00 86.86 297 ILE E O 1
ATOM 12069 N N . GLN E 5 291 ? -0.015 2.804 -59.181 1.00 97.07 298 GLN E N 1
ATOM 12070 C CA . GLN E 5 291 ? -1.268 3.550 -59.148 1.00 87.98 298 GLN E CA 1
ATOM 12071 C C . GLN E 5 291 ? -2.487 2.635 -59.190 1.00 94.28 298 GLN E C 1
ATOM 12072 O O . GLN E 5 291 ? -3.597 3.089 -58.895 1.00 93.25 298 GLN E O 1
ATOM 12078 N N . ARG E 5 292 ? -2.308 1.362 -59.556 1.00 97.90 299 ARG E N 1
ATOM 12079 C CA . ARG E 5 292 ? -3.359 0.357 -59.464 1.00 85.78 299 ARG E CA 1
ATOM 12080 C C . ARG E 5 292 ? -3.585 -0.129 -58.028 1.00 89.21 299 ARG E C 1
ATOM 12081 O O . ARG E 5 292 ? -4.150 -1.211 -57.835 1.00 89.03 299 ARG E O 1
ATOM 12083 N N . SER E 5 293 ? -3.153 0.646 -57.029 1.00 93.82 300 SER E N 1
ATOM 12084 C CA . SER E 5 293 ? -3.477 0.395 -55.633 1.00 88.53 300 SER E CA 1
ATOM 12085 C C . SER E 5 293 ? -4.871 0.886 -55.263 1.00 83.12 300 SER E C 1
ATOM 12086 O O . SER E 5 293 ? -5.150 1.104 -54.078 1.00 77.13 300 SER E O 1
ATOM 12089 N N . ARG E 5 294 ? -5.741 1.084 -56.259 1.00 78.11 301 ARG E N 1
ATOM 12090 C CA . ARG E 5 294 ? -7.128 1.435 -55.982 1.00 74.81 301 ARG E CA 1
ATOM 12091 C C . ARG E 5 294 ? -7.754 0.466 -54.993 1.00 79.91 301 ARG E C 1
ATOM 12092 O O . ARG E 5 294 ? -8.605 0.859 -54.188 1.00 85.46 301 ARG E O 1
ATOM 12100 N N . LEU E 5 295 ? -7.350 -0.803 -55.044 1.00 80.98 302 LEU E N 1
ATOM 12101 C CA . LEU E 5 295 ? -7.816 -1.808 -54.100 1.00 81.46 302 LEU E CA 1
ATOM 12102 C C . LEU E 5 295 ? -6.827 -2.062 -52.973 1.00 78.79 302 LEU E C 1
ATOM 12103 O O . LEU E 5 295 ? -7.238 -2.522 -51.901 1.00 81.33 302 LEU E O 1
ATOM 12108 N N . ALA E 5 296 ? -5.543 -1.764 -53.182 1.00 77.27 303 ALA E N 1
ATOM 12109 C CA . ALA E 5 296 ? -4.542 -2.016 -52.153 1.00 79.88 303 ALA E CA 1
ATOM 12110 C C . ALA E 5 296 ? -4.623 -0.989 -51.032 1.00 81.08 303 ALA E C 1
ATOM 12111 O O . ALA E 5 296 ? -4.550 -1.346 -49.850 1.00 85.48 303 ALA E O 1
ATOM 12113 N N . PHE E 5 297 ? -4.775 0.292 -51.383 1.00 84.07 304 PHE E N 1
ATOM 12114 C CA . PHE E 5 297 ? -4.776 1.333 -50.357 1.00 75.92 304 PHE E CA 1
ATOM 12115 C C . PHE E 5 297 ? -5.990 1.221 -49.445 1.00 77.00 304 PHE E C 1
ATOM 12116 O O . PHE E 5 297 ? -5.822 1.298 -48.215 1.00 79.87 304 PHE E O 1
ATOM 12124 N N . PRO E 5 298 ? -7.216 1.042 -49.949 1.00 70.87 305 PRO E N 1
ATOM 12125 C CA . PRO E 5 298 ? -8.357 0.907 -49.026 1.00 74.25 305 PRO E CA 1
ATOM 12126 C C . PRO E 5 298 ? -8.271 -0.317 -48.130 1.00 82.40 305 PRO E C 1
ATOM 12127 O O . PRO E 5 298 ? -8.633 -0.239 -46.949 1.00 87.78 305 PRO E O 1
ATOM 12131 N N . LEU E 5 299 ? -7.807 -1.453 -48.655 1.00 83.14 306 LEU E N 1
ATOM 12132 C CA . LEU E 5 299 ? -7.692 -2.653 -47.832 1.00 87.85 306 LEU E CA 1
ATOM 12133 C C . LEU E 5 299 ? -6.668 -2.455 -46.721 1.00 81.30 306 LEU E C 1
ATOM 12134 O O . LEU E 5 299 ? -6.927 -2.779 -45.557 1.00 89.40 306 LEU E O 1
ATOM 12139 N N . GLY E 5 300 ? -5.492 -1.925 -47.066 1.00 84.62 307 GLY E N 1
ATOM 12140 C CA . GLY E 5 300 ? -4.494 -1.638 -46.050 1.00 92.00 307 GLY E CA 1
ATOM 12141 C C . GLY E 5 300 ? -5.005 -0.708 -44.969 1.00 90.11 307 GLY E C 1
ATOM 12142 O O . GLY E 5 300 ? -4.610 -0.825 -43.806 1.00 87.24 307 GLY E O 1
ATOM 12143 N N . PHE E 5 301 ? -5.885 0.227 -45.333 1.00 87.50 308 PHE E N 1
ATOM 12144 C CA . PHE E 5 301 ? -6.510 1.092 -44.338 1.00 85.14 308 PHE E CA 1
ATOM 12145 C C . PHE E 5 301 ? -7.381 0.282 -43.388 1.00 83.90 308 PHE E C 1
ATOM 12146 O O . PHE E 5 301 ? -7.260 0.396 -42.162 1.00 88.80 308 PHE E O 1
ATOM 12154 N N . LEU E 5 302 ? -8.268 -0.549 -43.940 1.00 79.25 309 LEU E N 1
ATOM 12155 C CA . LEU E 5 302 ? -9.155 -1.351 -43.105 1.00 83.26 309 LEU E CA 1
ATOM 12156 C C . LEU E 5 302 ? -8.372 -2.355 -42.268 1.00 87.81 309 LEU E C 1
ATOM 12157 O O . LEU E 5 302 ? -8.717 -2.609 -41.108 1.00 91.92 309 LEU E O 1
ATOM 12162 N N . ALA E 5 303 ? -7.313 -2.936 -42.835 1.00 82.59 310 ALA E N 1
ATOM 12163 C CA . ALA E 5 303 ? -6.493 -3.874 -42.075 1.00 89.69 310 ALA E CA 1
ATOM 12164 C C . ALA E 5 303 ? -5.883 -3.195 -40.855 1.00 91.36 310 ALA E C 1
ATOM 12165 O O . ALA E 5 303 ? -5.942 -3.723 -39.739 1.00 99.12 310 ALA E O 1
ATOM 12167 N N . ILE E 5 304 ? -5.290 -2.016 -41.053 1.00 87.15 311 ILE E N 1
ATOM 12168 C CA . ILE E 5 304 ? -4.736 -1.263 -39.934 1.00 92.13 311 ILE E CA 1
ATOM 12169 C C . ILE E 5 304 ? -5.844 -0.805 -38.996 1.00 95.93 311 ILE E C 1
ATOM 12170 O O . ILE E 5 304 ? -5.624 -0.664 -37.786 1.00 97.94 311 ILE E O 1
ATOM 12175 N N . GLY E 5 305 ? -7.045 -0.566 -39.526 1.00 90.85 312 GLY E N 1
ATOM 12176 C CA . GLY E 5 305 ? -8.133 -0.083 -38.691 1.00 95.38 312 GLY E CA 1
ATOM 12177 C C . GLY E 5 305 ? -8.457 -1.021 -37.544 1.00 104.96 312 GLY E C 1
ATOM 12178 O O . GLY E 5 305 ? -8.652 -0.582 -36.408 1.00 107.03 312 GLY E O 1
ATOM 12179 N N . SER E 5 306 ? -8.524 -2.325 -37.826 1.00 102.63 313 SER E N 1
ATOM 12180 C CA . SER E 5 306 ? -8.795 -3.297 -36.771 1.00 106.28 313 SER E CA 1
ATOM 12181 C C . SER E 5 306 ? -7.770 -3.187 -35.649 1.00 103.48 313 SER E C 1
ATOM 12182 O O . SER E 5 306 ? -8.124 -3.238 -34.465 1.00 88.60 313 SER E O 1
ATOM 12185 N N . VAL E 5 307 ? -6.498 -3.028 -36.003 1.00 100.96 314 VAL E N 1
ATOM 12186 C CA . VAL E 5 307 ? -5.437 -2.862 -35.018 1.00 104.67 314 VAL E CA 1
ATOM 12187 C C . VAL E 5 307 ? -5.438 -1.426 -34.501 1.00 105.94 314 VAL E C 1
ATOM 12188 O O . VAL E 5 307 ? -6.459 -0.923 -34.032 1.00 104.64 314 VAL E O 1
ATOM 12192 N N . GLN F 6 1 ? -47.435 0.400 -36.160 1.00 83.17 1 GLN F N 1
ATOM 12193 C CA . GLN F 6 1 ? -48.333 -0.782 -36.302 1.00 80.73 1 GLN F CA 1
ATOM 12194 C C . GLN F 6 1 ? -48.670 -1.379 -34.937 1.00 84.97 1 GLN F C 1
ATOM 12195 O O . GLN F 6 1 ? -47.920 -2.197 -34.404 1.00 83.93 1 GLN F O 1
ATOM 12197 N N . VAL F 6 2 ? -49.804 -0.961 -34.379 1.00 80.82 2 VAL F N 1
ATOM 12198 C CA . VAL F 6 2 ? -50.263 -1.420 -33.074 1.00 72.59 2 VAL F CA 1
ATOM 12199 C C . VAL F 6 2 ? -51.746 -1.755 -33.163 1.00 72.24 2 VAL F C 1
ATOM 12200 O O . VAL F 6 2 ? -52.508 -1.087 -33.875 1.00 71.75 2 VAL F O 1
ATOM 12204 N N . GLN F 6 3 ? -52.151 -2.788 -32.432 1.00 71.06 3 GLN F N 1
ATOM 12205 C CA . GLN F 6 3 ? -53.544 -3.208 -32.360 1.00 68.17 3 GLN F CA 1
ATOM 12206 C C . GLN F 6 3 ? -53.942 -3.356 -30.899 1.00 67.65 3 GLN F C 1
ATOM 12207 O O . GLN F 6 3 ? -53.202 -3.952 -30.109 1.00 60.57 3 GLN F O 1
ATOM 12209 N N . LEU F 6 4 ? -55.106 -2.813 -30.545 1.00 64.01 4 LEU F N 1
ATOM 12210 C CA . LEU F 6 4 ? -55.633 -2.883 -29.189 1.00 58.21 4 LEU F CA 1
ATOM 12211 C C . LEU F 6 4 ? -56.988 -3.578 -29.197 1.00 60.68 4 LEU F C 1
ATOM 12212 O O . LEU F 6 4 ? -57.811 -3.341 -30.088 1.00 71.16 4 LEU F O 1
ATOM 12217 N N . GLN F 6 5 ? -57.219 -4.424 -28.195 1.00 52.23 5 GLN F N 1
ATOM 12218 C CA . GLN F 6 5 ? -58.471 -5.166 -28.075 1.00 62.13 5 GLN F CA 1
ATOM 12219 C C . GLN F 6 5 ? -58.921 -5.148 -26.622 1.00 60.11 5 GLN F C 1
ATOM 12220 O O . GLN F 6 5 ? -58.198 -5.626 -25.743 1.00 54.87 5 GLN F O 1
ATOM 12222 N N . GLU F 6 6 ? -60.111 -4.608 -26.373 1.00 57.46 6 GLU F N 1
ATOM 12223 C CA . GLU F 6 6 ? -60.665 -4.553 -25.029 1.00 55.54 6 GLU F CA 1
ATOM 12224 C C . GLU F 6 6 ? -61.537 -5.778 -24.751 1.00 50.76 6 GLU F C 1
ATOM 12225 O O . GLU F 6 6 ? -61.913 -6.527 -25.653 1.00 57.21 6 GLU F O 1
ATOM 12231 N N . SER F 6 7 ? -61.865 -5.967 -23.476 1.00 51.80 7 SER F N 1
ATOM 12232 C CA . SER F 6 7 ? -62.752 -7.043 -23.050 1.00 52.01 7 SER F CA 1
ATOM 12233 C C . SER F 6 7 ? -63.081 -6.834 -21.578 1.00 51.03 7 SER F C 1
ATOM 12234 O O . SER F 6 7 ? -62.496 -5.980 -20.906 1.00 50.12 7 SER F O 1
ATOM 12237 N N . GLY F 6 8 ? -64.030 -7.628 -21.086 1.00 46.54 8 GLY F N 1
ATOM 12238 C CA . GLY F 6 8 ? -64.448 -7.576 -19.702 1.00 46.69 8 GLY F CA 1
ATOM 12239 C C . GLY F 6 8 ? -65.718 -6.793 -19.447 1.00 52.08 8 GLY F C 1
ATOM 12240 O O . GLY F 6 8 ? -66.211 -6.800 -18.311 1.00 44.33 8 GLY F O 1
ATOM 12241 N N . GLY F 6 9 ? -66.260 -6.119 -20.462 1.00 41.64 9 GLY F N 1
ATOM 12242 C CA . GLY F 6 9 ? -67.475 -5.362 -20.274 1.00 46.25 9 GLY F CA 1
ATOM 12243 C C . GLY F 6 9 ? -68.720 -6.229 -20.322 1.00 51.03 9 GLY F C 1
ATOM 12244 O O . GLY F 6 9 ? -68.723 -7.345 -20.841 1.00 56.67 9 GLY F O 1
ATOM 12245 N N . GLY F 6 10 ? -69.800 -5.692 -19.769 1.00 49.71 10 GLY F N 1
ATOM 12246 C CA . GLY F 6 10 ? -71.054 -6.414 -19.728 1.00 53.63 10 GLY F CA 1
ATOM 12247 C C . GLY F 6 10 ? -72.080 -5.651 -18.916 1.00 53.56 10 GLY F C 1
ATOM 12248 O O . GLY F 6 10 ? -71.889 -4.481 -18.578 1.00 54.97 10 GLY F O 1
ATOM 12249 N N . LEU F 6 11 ? -73.178 -6.338 -18.617 1.00 54.65 11 LEU F N 1
ATOM 12250 C CA . LEU F 6 11 ? -74.261 -5.754 -17.840 1.00 50.84 11 LEU F CA 1
ATOM 12251 C C . LEU F 6 11 ? -74.009 -5.975 -16.357 1.00 53.03 11 LEU F C 1
ATOM 12252 O O . LEU F 6 11 ? -73.539 -7.039 -15.946 1.00 58.11 11 LEU F O 1
ATOM 12257 N N . VAL F 6 12 ? -74.338 -4.964 -15.553 1.00 45.34 12 VAL F N 1
ATOM 12258 C CA . VAL F 6 12 ? -74.100 -5.016 -14.118 1.00 40.76 12 VAL F CA 1
ATOM 12259 C C . VAL F 6 12 ? -75.081 -4.072 -13.445 1.00 49.21 12 VAL F C 1
ATOM 12260 O O . VAL F 6 12 ? -75.533 -3.093 -14.044 1.00 48.27 12 VAL F O 1
ATOM 12264 N N . GLN F 6 13 ? -75.412 -4.370 -12.194 1.00 48.27 13 GLN F N 1
ATOM 12265 C CA . GLN F 6 13 ? -76.315 -3.535 -11.419 1.00 56.31 13 GLN F CA 1
ATOM 12266 C C . GLN F 6 13 ? -75.530 -2.469 -10.661 1.00 51.42 13 GLN F C 1
ATOM 12267 O O . GLN F 6 13 ? -74.317 -2.577 -10.464 1.00 46.46 13 GLN F O 1
ATOM 12273 N N . ALA F 6 14 ? -76.242 -1.426 -10.236 1.00 55.72 14 ALA F N 1
ATOM 12274 C CA . ALA F 6 14 ? -75.617 -0.364 -9.458 1.00 52.65 14 ALA F CA 1
ATOM 12275 C C . ALA F 6 14 ? -74.908 -0.953 -8.248 1.00 49.38 14 ALA F C 1
ATOM 12276 O O . ALA F 6 14 ? -75.481 -1.755 -7.505 1.00 50.85 14 ALA F O 1
ATOM 12278 N N . GLY F 6 15 ? -73.650 -0.560 -8.062 1.00 51.22 15 GLY F N 1
ATOM 12279 C CA . GLY F 6 15 ? -72.832 -1.076 -6.989 1.00 39.33 15 GLY F CA 1
ATOM 12280 C C . GLY F 6 15 ? -72.033 -2.311 -7.338 1.00 46.91 15 GLY F C 1
ATOM 12281 O O . GLY F 6 15 ? -71.233 -2.766 -6.509 1.00 44.69 15 GLY F O 1
ATOM 12282 N N . GLY F 6 16 ? -72.221 -2.869 -8.532 1.00 43.07 16 GLY F N 1
ATOM 12283 C CA . GLY F 6 16 ? -71.476 -4.033 -8.953 1.00 36.85 16 GLY F CA 1
ATOM 12284 C C . GLY F 6 16 ? -70.079 -3.677 -9.417 1.00 42.93 16 GLY F C 1
ATOM 12285 O O . GLY F 6 16 ? -69.635 -2.532 -9.353 1.00 47.35 16 GLY F O 1
ATOM 12286 N N . SER F 6 17 ? -69.374 -4.695 -9.905 1.00 44.79 17 SER F N 1
ATOM 12287 C CA . SER F 6 17 ? -67.983 -4.553 -10.303 1.00 42.02 17 SER F CA 1
ATOM 12288 C C . SER F 6 17 ? -67.754 -5.207 -11.657 1.00 48.46 17 SER F C 1
ATOM 12289 O O . SER F 6 17 ? -68.413 -6.186 -12.016 1.00 50.05 17 SER F O 1
ATOM 12292 N N . LEU F 6 18 ? -66.806 -4.645 -12.403 1.00 43.75 18 LEU F N 1
ATOM 12293 C CA . LEU F 6 18 ? -66.311 -5.237 -13.634 1.00 42.95 18 LEU F CA 1
ATOM 12294 C C . LEU F 6 18 ? -64.797 -5.113 -13.648 1.00 48.00 18 LEU F C 1
ATOM 12295 O O . LEU F 6 18 ? -64.217 -4.276 -12.952 1.00 50.84 18 LEU F O 1
ATOM 12300 N N . ARG F 6 19 ? -64.157 -5.961 -14.445 1.00 46.68 19 ARG F N 1
ATOM 12301 C CA . ARG F 6 19 ? -62.713 -5.902 -14.643 1.00 44.73 19 ARG F CA 1
ATOM 12302 C C . ARG F 6 19 ? -62.453 -5.913 -16.142 1.00 48.02 19 ARG F C 1
ATOM 12303 O O . ARG F 6 19 ? -62.686 -6.927 -16.809 1.00 54.08 19 ARG F O 1
ATOM 12311 N N . LEU F 6 20 ? -61.987 -4.787 -16.671 1.00 46.04 20 LEU F N 1
ATOM 12312 C CA . LEU F 6 20 ? -61.740 -4.654 -18.098 1.00 45.88 20 LEU F CA 1
ATOM 12313 C C . LEU F 6 20 ? -60.297 -5.015 -18.422 1.00 49.82 20 LEU F C 1
ATOM 12314 O O . LEU F 6 20 ? -59.379 -4.716 -17.653 1.00 51.38 20 LEU F O 1
ATOM 12319 N N . SER F 6 21 ? -60.105 -5.658 -19.569 1.00 50.65 21 SER F N 1
ATOM 12320 C CA . SER F 6 21 ? -58.785 -6.034 -20.049 1.00 48.60 21 SER F CA 1
ATOM 12321 C C . SER F 6 21 ? -58.533 -5.384 -21.402 1.00 53.74 21 SER F C 1
ATOM 12322 O O . SER F 6 21 ? -59.463 -5.148 -22.179 1.00 50.73 21 SER F O 1
ATOM 12325 N N . CYS F 6 22 ? -57.263 -5.087 -21.673 1.00 46.46 22 CYS F N 1
ATOM 12326 C CA . CYS F 6 22 ? -56.843 -4.576 -22.974 1.00 48.37 22 CYS F CA 1
ATOM 12327 C C . CYS F 6 22 ? -55.542 -5.261 -23.354 1.00 49.60 22 CYS F C 1
ATOM 12328 O O . CYS F 6 22 ? -54.570 -5.217 -22.593 1.00 52.37 22 CYS F O 1
ATOM 12331 N N . ALA F 6 23 ? -55.528 -5.891 -24.523 1.00 48.07 23 ALA F N 1
ATOM 12332 C CA . ALA F 6 23 ? -54.353 -6.577 -25.038 1.00 49.94 23 ALA F CA 1
ATOM 12333 C C . ALA F 6 23 ? -53.761 -5.759 -26.175 1.00 55.36 23 ALA F C 1
ATOM 12334 O O . ALA F 6 23 ? -54.468 -5.407 -27.125 1.00 56.98 23 ALA F O 1
ATOM 12336 N N . ALA F 6 24 ? -52.471 -5.454 -26.071 1.00 58.35 24 ALA F N 1
ATOM 12337 C CA . ALA F 6 24 ? -51.760 -4.692 -27.087 1.00 63.70 24 ALA F CA 1
ATOM 12338 C C . ALA F 6 24 ? -50.885 -5.623 -27.915 1.00 69.32 24 ALA F C 1
ATOM 12339 O O . ALA F 6 24 ? -50.306 -6.579 -27.390 1.00 68.91 24 ALA F O 1
ATOM 12341 N N . SER F 6 25 ? -50.791 -5.335 -29.212 1.00 76.04 25 SER F N 1
ATOM 12342 C CA . SER F 6 25 ? -50.006 -6.141 -30.134 1.00 72.51 25 SER F CA 1
ATOM 12343 C C . SER F 6 25 ? -49.352 -5.234 -31.165 1.00 75.79 25 SER F C 1
ATOM 12344 O O . SER F 6 25 ? -49.937 -4.227 -31.575 1.00 72.94 25 SER F O 1
ATOM 12347 N N . GLY F 6 26 ? -48.137 -5.594 -31.574 1.00 80.28 26 GLY F N 1
ATOM 12348 C CA . GLY F 6 26 ? -47.429 -4.853 -32.600 1.00 79.92 26 GLY F CA 1
ATOM 12349 C C . GLY F 6 26 ? -46.204 -4.131 -32.080 1.00 87.29 26 GLY F C 1
ATOM 12350 O O . GLY F 6 26 ? -45.568 -4.579 -31.121 1.00 84.48 26 GLY F O 1
ATOM 12351 N N . ARG F 6 27 ? -45.863 -3.005 -32.708 1.00 89.95 27 ARG F N 1
ATOM 12352 C CA . ARG F 6 27 ? -44.688 -2.222 -32.325 1.00 86.14 27 ARG F CA 1
ATOM 12353 C C . ARG F 6 27 ? -45.038 -1.392 -31.093 1.00 87.17 27 ARG F C 1
ATOM 12354 O O . ARG F 6 27 ? -45.412 -0.218 -31.170 1.00 87.97 27 ARG F O 1
ATOM 12356 N N . ILE F 6 28 ? -44.914 -2.027 -29.930 1.00 82.43 28 ILE F N 1
ATOM 12357 C CA . ILE F 6 28 ? -45.141 -1.373 -28.645 1.00 80.81 28 ILE F CA 1
ATOM 12358 C C . ILE F 6 28 ? -44.053 -1.832 -27.684 1.00 78.31 28 ILE F C 1
ATOM 12359 O O . ILE F 6 28 ? -43.835 -3.036 -27.514 1.00 80.20 28 ILE F O 1
ATOM 12364 N N . PHE F 6 29 ? -43.368 -0.872 -27.061 1.00 77.95 29 PHE F N 1
ATOM 12365 C CA . PHE F 6 29 ? -42.238 -1.164 -26.190 1.00 82.41 29 PHE F CA 1
ATOM 12366 C C . PHE F 6 29 ? -42.606 -1.204 -24.712 1.00 82.41 29 PHE F C 1
ATOM 12367 O O . PHE F 6 29 ? -41.767 -1.600 -23.896 1.00 78.06 29 PHE F O 1
ATOM 12369 N N . SER F 6 30 ? -43.825 -0.810 -24.347 1.00 82.49 30 SER F N 1
ATOM 12370 C CA . SER F 6 30 ? -44.228 -0.783 -22.947 1.00 67.84 30 SER F CA 1
ATOM 12371 C C . SER F 6 30 ? -45.712 -0.461 -22.859 1.00 64.63 30 SER F C 1
ATOM 12372 O O . SER F 6 30 ? -46.277 0.173 -23.755 1.00 66.17 30 SER F O 1
ATOM 12375 N N . THR F 6 31 ? -46.331 -0.899 -21.763 1.00 59.14 31 THR F N 1
ATOM 12376 C CA . THR F 6 31 ? -47.740 -0.631 -21.507 1.00 52.55 31 THR F CA 1
ATOM 12377 C C . THR F 6 31 ? -47.985 0.739 -20.883 1.00 53.73 31 THR F C 1
ATOM 12378 O O . THR F 6 31 ? -49.145 1.088 -20.638 1.00 50.82 31 THR F O 1
ATOM 12382 N N . ASN F 6 32 ? -46.934 1.521 -20.621 1.00 48.24 32 ASN F N 1
ATOM 12383 C CA . ASN F 6 32 ? -47.124 2.827 -19.999 1.00 50.12 32 ASN F CA 1
ATOM 12384 C C . ASN F 6 32 ? -47.904 3.774 -20.903 1.00 56.17 32 ASN F C 1
ATOM 12385 O O . ASN F 6 32 ? -48.598 4.671 -20.410 1.00 55.30 32 ASN F O 1
ATOM 12390 N N . VAL F 6 33 ? -47.806 3.597 -22.224 1.00 63.11 33 VAL F N 1
ATOM 12391 C CA . VAL F 6 33 ? -48.504 4.484 -23.149 1.00 55.20 33 VAL F CA 1
ATOM 12392 C C . VAL F 6 33 ? -50.003 4.207 -23.179 1.00 47.66 33 VAL F C 1
ATOM 12393 O O . VAL F 6 33 ? -50.774 5.032 -23.683 1.00 48.29 33 VAL F O 1
ATOM 12397 N N . MET F 6 34 ? -50.438 3.066 -22.652 1.00 47.71 34 MET F N 1
ATOM 12398 C CA . MET F 6 34 ? -51.838 2.674 -22.728 1.00 50.70 34 MET F CA 1
ATOM 12399 C C . MET F 6 34 ? -52.675 3.442 -21.713 1.00 44.19 34 MET F C 1
ATOM 12400 O O . MET F 6 34 ? -52.244 3.687 -20.582 1.00 47.91 34 MET F O 1
ATOM 12405 N N . GLY F 6 35 ? -53.874 3.822 -22.126 1.00 44.30 35 GLY F N 1
ATOM 12406 C CA . GLY F 6 35 ? -54.766 4.582 -21.267 1.00 41.52 35 GLY F CA 1
ATOM 12407 C C . GLY F 6 35 ? -56.207 4.269 -21.591 1.00 49.78 35 GLY F C 1
ATOM 12408 O O . GLY F 6 35 ? -56.554 3.971 -22.738 1.00 50.60 35 GLY F O 1
ATOM 12409 N N . TRP F 6 36 ? -57.054 4.341 -20.569 1.00 40.12 36 TRP F N 1
ATOM 12410 C CA . TRP F 6 36 ? -58.467 4.019 -20.702 1.00 42.08 36 TRP F CA 1
ATOM 12411 C C . TRP F 6 36 ? -59.278 5.292 -20.900 1.00 46.95 36 TRP F C 1
ATOM 12412 O O . TRP F 6 36 ? -59.061 6.294 -20.213 1.00 43.23 36 TRP F O 1
ATOM 12423 N N . PHE F 6 37 ? -60.209 5.242 -21.853 1.00 47.65 37 PHE F N 1
ATOM 12424 C CA . PHE F 6 37 ? -61.166 6.307 -22.104 1.00 42.15 37 PHE F CA 1
ATOM 12425 C C . PHE F 6 37 ? -62.562 5.704 -22.154 1.00 48.16 37 PHE F C 1
ATOM 12426 O O . PHE F 6 37 ? -62.733 4.487 -22.257 1.00 45.98 37 PHE F O 1
ATOM 12434 N N . ARG F 6 38 ? -63.568 6.571 -22.082 1.00 46.20 38 ARG F N 1
ATOM 12435 C CA . ARG F 6 38 ? -64.949 6.131 -22.200 1.00 45.34 38 ARG F CA 1
ATOM 12436 C C . ARG F 6 38 ? -65.750 7.205 -22.918 1.00 47.98 38 ARG F C 1
ATOM 12437 O O . ARG F 6 38 ? -65.474 8.400 -22.785 1.00 47.70 38 ARG F O 1
ATOM 12445 N N . GLN F 6 39 ? -66.752 6.763 -23.676 1.00 46.12 39 GLN F N 1
ATOM 12446 C CA . GLN F 6 39 ? -67.611 7.656 -24.440 1.00 55.71 39 GLN F CA 1
ATOM 12447 C C . GLN F 6 39 ? -69.048 7.180 -24.313 1.00 53.27 39 GLN F C 1
ATOM 12448 O O . GLN F 6 39 ? -69.344 6.015 -24.591 1.00 56.09 39 GLN F O 1
ATOM 12454 N N . ALA F 6 40 ? -69.925 8.073 -23.898 1.00 68.12 40 ALA F N 1
ATOM 12455 C CA . ALA F 6 40 ? -71.342 7.784 -23.755 1.00 71.83 40 ALA F CA 1
ATOM 12456 C C . ALA F 6 40 ? -72.093 8.213 -25.005 1.00 76.53 40 ALA F C 1
ATOM 12457 O O . ALA F 6 40 ? -71.565 8.943 -25.849 1.00 72.88 40 ALA F O 1
ATOM 12459 N N . PRO F 6 41 ? -73.333 7.755 -25.174 1.00 74.42 41 PRO F N 1
ATOM 12460 C CA . PRO F 6 41 ? -74.131 8.192 -26.332 1.00 69.61 41 PRO F CA 1
ATOM 12461 C C . PRO F 6 41 ? -74.356 9.695 -26.302 1.00 67.15 41 PRO F C 1
ATOM 12462 O O . PRO F 6 41 ? -74.917 10.239 -25.348 1.00 64.76 41 PRO F O 1
ATOM 12466 N N . GLY F 6 42 ? -73.910 10.369 -27.359 1.00 69.65 42 GLY F N 1
ATOM 12467 C CA . GLY F 6 42 ? -74.068 11.808 -27.438 1.00 75.12 42 GLY F CA 1
ATOM 12468 C C . GLY F 6 42 ? -73.219 12.582 -26.456 1.00 78.33 42 GLY F C 1
ATOM 12469 O O . GLY F 6 42 ? -73.609 13.677 -26.038 1.00 76.66 42 GLY F O 1
ATOM 12470 N N . LYS F 6 43 ? -72.069 12.038 -26.068 1.00 75.05 43 LYS F N 1
ATOM 12471 C CA . LYS F 6 43 ? -71.128 12.723 -25.196 1.00 64.06 43 LYS F CA 1
ATOM 12472 C C . LYS F 6 43 ? -69.730 12.607 -25.790 1.00 58.92 43 LYS F C 1
ATOM 12473 O O . LYS F 6 43 ? -69.454 11.736 -26.618 1.00 64.73 43 LYS F O 1
ATOM 12475 N N . GLU F 6 44 ? -68.848 13.506 -25.363 1.00 62.77 44 GLU F N 1
ATOM 12476 C CA . GLU F 6 44 ? -67.476 13.507 -25.851 1.00 61.10 44 GLU F CA 1
ATOM 12477 C C . GLU F 6 44 ? -66.660 12.447 -25.123 1.00 56.58 44 GLU F C 1
ATOM 12478 O O . GLU F 6 44 ? -66.737 12.325 -23.896 1.00 65.12 44 GLU F O 1
ATOM 12480 N N . ARG F 6 45 ? -65.877 11.685 -25.879 1.00 49.81 45 ARG F N 1
ATOM 12481 C CA . ARG F 6 45 ? -64.997 10.689 -25.285 1.00 51.23 45 ARG F CA 1
ATOM 12482 C C . ARG F 6 45 ? -64.105 11.343 -24.240 1.00 56.93 45 ARG F C 1
ATOM 12483 O O . ARG F 6 45 ? -63.345 12.267 -24.548 1.00 62.15 45 ARG F O 1
ATOM 12491 N N . GLU F 6 46 ? -64.203 10.865 -23.003 1.00 48.48 46 GLU F N 1
ATOM 12492 C CA . GLU F 6 46 ? -63.525 11.478 -21.871 1.00 49.47 46 GLU F CA 1
ATOM 12493 C C . GLU F 6 46 ? -62.467 10.541 -21.304 1.00 48.60 46 GLU F C 1
ATOM 12494 O O . GLU F 6 46 ? -62.554 9.318 -21.443 1.00 53.92 46 GLU F O 1
ATOM 12500 N N . PHE F 6 47 ? -61.459 11.135 -20.668 1.00 52.27 47 PHE F N 1
ATOM 12501 C CA . PHE F 6 47 ? -60.364 10.374 -20.081 1.00 40.06 47 PHE F CA 1
ATOM 12502 C C . PHE F 6 47 ? -60.840 9.625 -18.840 1.00 46.58 47 PHE F C 1
ATOM 12503 O O . PHE F 6 47 ? -61.794 10.029 -18.170 1.00 43.71 47 PHE F O 1
ATOM 12511 N N . VAL F 6 48 ? -60.173 8.505 -18.546 1.00 41.56 48 VAL F N 1
ATOM 12512 C CA . VAL F 6 48 ? -60.497 7.715 -17.363 1.00 41.57 48 VAL F CA 1
ATOM 12513 C C . VAL F 6 48 ? -59.239 7.498 -16.530 1.00 41.72 48 VAL F C 1
ATOM 12514 O O . VAL F 6 48 ? -59.167 7.942 -15.379 1.00 41.99 48 VAL F O 1
ATOM 12518 N N . ALA F 6 49 ? -58.241 6.818 -17.094 1.00 38.86 49 ALA F N 1
ATOM 12519 C CA . ALA F 6 49 ? -57.059 6.472 -16.316 1.00 38.33 49 ALA F CA 1
ATOM 12520 C C . ALA F 6 49 ? -55.885 6.160 -17.231 1.00 41.44 49 ALA F C 1
ATOM 12521 O O . ALA F 6 49 ? -56.064 5.727 -18.372 1.00 42.55 49 ALA F O 1
ATOM 12523 N N . THR F 6 50 ? -54.681 6.386 -16.706 1.00 41.06 50 THR F N 1
ATOM 12524 C CA . THR F 6 50 ? -53.438 5.996 -17.359 1.00 42.44 50 THR F CA 1
ATOM 12525 C C . THR F 6 50 ? -52.313 6.122 -16.342 1.00 40.01 50 THR F C 1
ATOM 12526 O O . THR F 6 50 ? -52.461 6.788 -15.313 1.00 45.41 50 THR F O 1
ATOM 12530 N N . VAL F 6 51 ? -51.181 5.480 -16.647 1.00 42.53 51 VAL F N 1
ATOM 12531 C CA . VAL F 6 51 ? -50.058 5.485 -15.721 1.00 41.20 51 VAL F CA 1
ATOM 12532 C C . VAL F 6 51 ? -49.569 6.912 -15.477 1.00 49.35 51 VAL F C 1
ATOM 12533 O O . VAL F 6 51 ? -49.727 7.810 -16.319 1.00 48.80 51 VAL F O 1
ATOM 12537 N N . GLY F 6 52 ? -48.949 7.115 -14.310 1.00 49.46 52 GLY F N 1
ATOM 12538 C CA . GLY F 6 52 ? -48.336 8.386 -13.990 1.00 47.71 52 GLY F CA 1
ATOM 12539 C C . GLY F 6 52 ? -46.870 8.443 -14.397 1.00 51.72 52 GLY F C 1
ATOM 12540 O O . GLY F 6 52 ? -46.234 7.428 -14.676 1.00 42.67 52 GLY F O 1
ATOM 12541 N N . ARG F 6 53 ? -46.336 9.669 -14.419 1.00 47.78 53 ARG F N 1
ATOM 12542 C CA . ARG F 6 53 ? -44.968 9.874 -14.885 1.00 50.40 53 ARG F CA 1
ATOM 12543 C C . ARG F 6 53 ? -43.958 9.204 -13.960 1.00 52.43 53 ARG F C 1
ATOM 12544 O O . ARG F 6 53 ? -43.017 8.549 -14.427 1.00 52.42 53 ARG F O 1
ATOM 12552 N N . ILE F 6 54 ? -44.131 9.343 -12.654 1.00 41.41 54 ILE F N 1
ATOM 12553 C CA . ILE F 6 54 ? -43.211 8.756 -11.689 1.00 47.19 54 ILE F CA 1
ATOM 12554 C C . ILE F 6 54 ? -43.749 7.405 -11.230 1.00 50.57 54 ILE F C 1
ATOM 12555 O O . ILE F 6 54 ? -44.957 7.237 -11.018 1.00 44.86 54 ILE F O 1
ATOM 12560 N N . GLY F 6 55 ? -42.845 6.441 -11.072 1.00 50.31 55 GLY F N 1
ATOM 12561 C CA . GLY F 6 55 ? -43.209 5.107 -10.638 1.00 46.87 55 GLY F CA 1
ATOM 12562 C C . GLY F 6 55 ? -44.044 5.094 -9.376 1.00 53.41 55 GLY F C 1
ATOM 12563 O O . GLY F 6 55 ? -43.734 5.793 -8.407 1.00 55.32 55 GLY F O 1
ATOM 12564 N N . GLY F 6 56 ? -45.109 4.295 -9.376 1.00 46.96 56 GLY F N 1
ATOM 12565 C CA . GLY F 6 56 ? -46.004 4.212 -8.245 1.00 49.96 56 GLY F CA 1
ATOM 12566 C C . GLY F 6 56 ? -47.189 5.150 -8.299 1.00 56.64 56 GLY F C 1
ATOM 12567 O O . GLY F 6 56 ? -48.027 5.112 -7.388 1.00 52.20 56 GLY F O 1
ATOM 12568 N N . SER F 6 57 ? -47.291 5.986 -9.329 1.00 47.72 57 SER F N 1
ATOM 12569 C CA . SER F 6 57 ? -48.375 6.947 -9.452 1.00 46.42 57 SER F CA 1
ATOM 12570 C C . SER F 6 57 ? -49.288 6.565 -10.611 1.00 44.11 57 SER F C 1
ATOM 12571 O O . SER F 6 57 ? -48.872 5.893 -11.558 1.00 46.29 57 SER F O 1
ATOM 12574 N N . THR F 6 58 ? -50.544 6.998 -10.520 1.00 45.33 58 THR F N 1
ATOM 12575 C CA . THR F 6 58 ? -51.534 6.730 -11.553 1.00 43.20 58 THR F CA 1
ATOM 12576 C C . THR F 6 58 ? -52.493 7.910 -11.629 1.00 40.07 58 THR F C 1
ATOM 12577 O O . THR F 6 58 ? -52.902 8.450 -10.597 1.00 42.07 58 THR F O 1
ATOM 12581 N N . VAL F 6 59 ? -52.853 8.300 -12.850 1.00 33.41 59 VAL F N 1
ATOM 12582 C CA . VAL F 6 59 ? -53.740 9.436 -13.081 1.00 41.79 59 VAL F CA 1
ATOM 12583 C C . VAL F 6 59 ? -55.160 8.918 -13.248 1.00 36.00 59 VAL F C 1
ATOM 12584 O O . VAL F 6 59 ? -55.395 7.957 -13.991 1.00 38.85 59 VAL F O 1
ATOM 12588 N N . TYR F 6 60 ? -56.110 9.562 -12.573 1.00 39.62 60 TYR F N 1
ATOM 12589 C CA . TYR F 6 60 ? -57.516 9.193 -12.654 1.00 38.29 60 TYR F CA 1
ATOM 12590 C C . TYR F 6 60 ? -58.362 10.436 -12.879 1.00 43.00 60 TYR F C 1
ATOM 12591 O O . TYR F 6 60 ? -58.078 11.502 -12.323 1.00 42.00 60 TYR F O 1
ATOM 12600 N N . ALA F 6 61 ? -59.402 10.293 -13.699 1.00 43.19 61 ALA F N 1
ATOM 12601 C CA . ALA F 6 61 ? -60.356 11.373 -13.896 1.00 42.84 61 ALA F CA 1
ATOM 12602 C C . ALA F 6 61 ? -61.016 11.734 -12.570 1.00 36.13 61 ALA F C 1
ATOM 12603 O O . ALA F 6 61 ? -60.997 10.965 -11.607 1.00 38.90 61 ALA F O 1
ATOM 12605 N N . ASP F 6 62 ? -61.614 12.926 -12.527 1.00 44.42 62 ASP F N 1
ATOM 12606 C CA . ASP F 6 62 ? -62.183 13.408 -11.272 1.00 48.07 62 ASP F CA 1
ATOM 12607 C C . ASP F 6 62 ? -63.361 12.554 -10.819 1.00 48.62 62 ASP F C 1
ATOM 12608 O O . ASP F 6 62 ? -63.627 12.465 -9.615 1.00 45.34 62 ASP F O 1
ATOM 12613 N N . PHE F 6 63 ? -64.065 11.912 -11.752 1.00 42.66 63 PHE F N 1
ATOM 12614 C CA . PHE F 6 63 ? -65.244 11.128 -11.403 1.00 47.43 63 PHE F CA 1
ATOM 12615 C C . PHE F 6 63 ? -64.912 9.720 -10.915 1.00 47.41 63 PHE F C 1
ATOM 12616 O O . PHE F 6 63 ? -65.825 9.002 -10.492 1.00 51.67 63 PHE F O 1
ATOM 12624 N N . VAL F 6 64 ? -63.643 9.308 -10.948 1.00 39.62 64 VAL F N 1
ATOM 12625 C CA . VAL F 6 64 ? -63.279 7.986 -10.442 1.00 42.70 64 VAL F CA 1
ATOM 12626 C C . VAL F 6 64 ? -63.526 7.908 -8.939 1.00 48.40 64 VAL F C 1
ATOM 12627 O O . VAL F 6 64 ? -64.229 7.014 -8.451 1.00 44.79 64 VAL F O 1
ATOM 12631 N N . LYS F 6 65 ? -62.952 8.843 -8.182 1.00 40.53 65 LYS F N 1
ATOM 12632 C CA . LYS F 6 65 ? -63.168 8.922 -6.737 1.00 42.89 65 LYS F CA 1
ATOM 12633 C C . LYS F 6 65 ? -62.789 7.609 -6.055 1.00 40.52 65 LYS F C 1
ATOM 12634 O O . LYS F 6 65 ? -63.548 7.055 -5.257 1.00 41.89 65 LYS F O 1
ATOM 12640 N N . GLY F 6 66 ? -61.600 7.107 -6.382 1.00 42.21 66 GLY F N 1
ATOM 12641 C CA . GLY F 6 66 ? -61.080 5.898 -5.775 1.00 38.69 66 GLY F CA 1
ATOM 12642 C C . GLY F 6 66 ? -61.763 4.611 -6.179 1.00 38.28 66 GLY F C 1
ATOM 12643 O O . GLY F 6 66 ? -61.354 3.545 -5.708 1.00 43.42 66 GLY F O 1
ATOM 12644 N N . ARG F 6 67 ? -62.778 4.666 -7.044 1.00 42.88 67 ARG F N 1
ATOM 12645 C CA . ARG F 6 67 ? -63.550 3.473 -7.373 1.00 38.40 67 ARG F CA 1
ATOM 12646 C C . ARG F 6 67 ? -62.829 2.545 -8.347 1.00 43.60 67 ARG F C 1
ATOM 12647 O O . ARG F 6 67 ? -63.014 1.325 -8.279 1.00 38.77 67 ARG F O 1
ATOM 12655 N N . PHE F 6 68 ? -62.036 3.094 -9.265 1.00 43.20 68 PHE F N 1
ATOM 12656 C CA . PHE F 6 68 ? -61.363 2.314 -10.294 1.00 36.83 68 PHE F CA 1
ATOM 12657 C C . PHE F 6 68 ? -59.878 2.206 -9.968 1.00 38.15 68 PHE F C 1
ATOM 12658 O O . PHE F 6 68 ? -59.319 3.026 -9.235 1.00 44.29 68 PHE F O 1
ATOM 12666 N N . THR F 6 69 ? -59.233 1.189 -10.533 1.00 40.44 69 THR F N 1
ATOM 12667 C CA . THR F 6 69 ? -57.811 0.972 -10.297 1.00 39.11 69 THR F CA 1
ATOM 12668 C C . THR F 6 69 ? -57.187 0.395 -11.557 1.00 49.26 69 THR F C 1
ATOM 12669 O O . THR F 6 69 ? -57.695 -0.583 -12.114 1.00 47.44 69 THR F O 1
ATOM 12673 N N . LEU F 6 70 ? -56.085 0.998 -11.989 1.00 52.19 70 LEU F N 1
ATOM 12674 C CA . LEU F 6 70 ? -55.376 0.591 -13.194 1.00 43.35 70 LEU F CA 1
ATOM 12675 C C . LEU F 6 70 ? -54.151 -0.230 -12.809 1.00 46.21 70 LEU F C 1
ATOM 12676 O O . LEU F 6 70 ? -53.328 0.218 -12.005 1.00 50.96 70 LEU F O 1
ATOM 12681 N N . SER F 6 71 ? -54.042 -1.430 -13.375 1.00 51.35 71 SER F N 1
ATOM 12682 C CA . SER F 6 71 ? -52.891 -2.301 -13.176 1.00 49.42 71 SER F CA 1
ATOM 12683 C C . SER F 6 71 ? -52.458 -2.858 -14.526 1.00 52.18 71 SER F C 1
ATOM 12684 O O . SER F 6 71 ? -53.148 -2.698 -15.537 1.00 45.69 71 SER F O 1
ATOM 12687 N N . ARG F 6 72 ? -51.303 -3.522 -14.542 1.00 53.84 72 ARG F N 1
ATOM 12688 C CA . ARG F 6 72 ? -50.701 -3.931 -15.803 1.00 60.99 72 ARG F CA 1
ATOM 12689 C C . ARG F 6 72 ? -49.908 -5.218 -15.626 1.00 53.30 72 ARG F C 1
ATOM 12690 O O . ARG F 6 72 ? -49.533 -5.599 -14.514 1.00 53.69 72 ARG F O 1
ATOM 12698 N N . ASP F 6 73 ? -49.661 -5.883 -16.756 1.00 55.49 73 ASP F N 1
ATOM 12699 C CA . ASP F 6 73 ? -48.754 -7.028 -16.850 1.00 64.11 73 ASP F CA 1
ATOM 12700 C C . ASP F 6 73 ? -47.871 -6.759 -18.068 1.00 61.77 73 ASP F C 1
ATOM 12701 O O . ASP F 6 73 ? -48.231 -7.106 -19.197 1.00 60.85 73 ASP F O 1
ATOM 12706 N N . ASN F 6 74 ? -46.718 -6.127 -17.838 1.00 58.39 74 ASN F N 1
ATOM 12707 C CA . ASN F 6 74 ? -45.849 -5.749 -18.948 1.00 61.74 74 ASN F CA 1
ATOM 12708 C C . ASN F 6 74 ? -45.400 -6.966 -19.746 1.00 63.97 74 ASN F C 1
ATOM 12709 O O . ASN F 6 74 ? -45.316 -6.911 -20.978 1.00 65.81 74 ASN F O 1
ATOM 12714 N N . ALA F 6 75 ? -45.112 -8.077 -19.064 1.00 54.60 75 ALA F N 1
ATOM 12715 C CA . ALA F 6 75 ? -44.612 -9.258 -19.758 1.00 61.40 75 ALA F CA 1
ATOM 12716 C C . ALA F 6 75 ? -45.573 -9.705 -20.852 1.00 60.88 75 ALA F C 1
ATOM 12717 O O . ALA F 6 75 ? -45.141 -10.150 -21.923 1.00 69.64 75 ALA F O 1
ATOM 12719 N N . LYS F 6 76 ? -46.878 -9.588 -20.607 1.00 60.14 76 LYS F N 1
ATOM 12720 C CA . LYS F 6 76 ? -47.895 -9.997 -21.566 1.00 51.48 76 LYS F CA 1
ATOM 12721 C C . LYS F 6 76 ? -48.508 -8.818 -22.316 1.00 56.37 76 LYS F C 1
ATOM 12722 O O . LYS F 6 76 ? -49.481 -9.005 -23.052 1.00 59.32 76 LYS F O 1
ATOM 12724 N N . ASN F 6 77 ? -47.957 -7.617 -22.156 1.00 58.02 77 ASN F N 1
ATOM 12725 C CA . ASN F 6 77 ? -48.446 -6.419 -22.837 1.00 58.01 77 ASN F CA 1
ATOM 12726 C C . ASN F 6 77 ? -49.954 -6.252 -22.642 1.00 59.51 77 ASN F C 1
ATOM 12727 O O . ASN F 6 77 ? -50.740 -6.233 -23.591 1.00 60.31 77 ASN F O 1
ATOM 12732 N N . MET F 6 78 ? -50.350 -6.110 -21.379 1.00 57.43 78 MET F N 1
ATOM 12733 C CA . MET F 6 78 ? -51.756 -5.965 -21.039 1.00 54.57 78 MET F CA 1
ATOM 12734 C C . MET F 6 78 ? -51.924 -5.020 -19.861 1.00 57.43 78 MET F C 1
ATOM 12735 O O . MET F 6 78 ? -51.062 -4.928 -18.983 1.00 56.38 78 MET F O 1
ATOM 12740 N N . VAL F 6 79 ? -53.052 -4.315 -19.860 1.00 47.14 79 VAL F N 1
ATOM 12741 C CA . VAL F 6 79 ? -53.446 -3.450 -18.759 1.00 55.05 79 VAL F CA 1
ATOM 12742 C C . VAL F 6 79 ? -54.868 -3.818 -18.354 1.00 50.08 79 VAL F C 1
ATOM 12743 O O . VAL F 6 79 ? -55.660 -4.304 -19.167 1.00 47.59 79 VAL F O 1
ATOM 12747 N N . TYR F 6 80 ? -55.185 -3.587 -17.082 1.00 45.32 80 TYR F N 1
ATOM 12748 C CA . TYR F 6 80 ? -56.484 -3.937 -16.527 1.00 44.54 80 TYR F CA 1
ATOM 12749 C C . TYR F 6 80 ? -57.068 -2.741 -15.790 1.00 47.18 80 TYR F C 1
ATOM 12750 O O . TYR F 6 80 ? -56.342 -2.001 -15.119 1.00 51.24 80 TYR F O 1
ATOM 12759 N N . LEU F 6 81 ? -58.382 -2.559 -15.910 1.00 47.50 81 LEU F N 1
ATOM 12760 C CA . LEU F 6 81 ? -59.106 -1.538 -15.157 1.00 45.96 81 LEU F CA 1
ATOM 12761 C C . LEU F 6 81 ? -60.157 -2.232 -14.301 1.00 51.25 81 LEU F C 1
ATOM 12762 O O . LEU F 6 81 ? -61.166 -2.718 -14.822 1.00 50.68 81 LEU F O 1
ATOM 12767 N N . GLN F 6 82 ? -59.916 -2.279 -12.992 1.00 51.57 82 GLN F N 1
ATOM 12768 C CA . GLN F 6 82 ? -60.883 -2.816 -12.041 1.00 49.16 82 GLN F CA 1
ATOM 12769 C C . GLN F 6 82 ? -61.867 -1.714 -11.666 1.00 48.84 82 GLN F C 1
ATOM 12770 O O . GLN F 6 82 ? -61.465 -0.683 -11.120 1.00 51.37 82 GLN F O 1
ATOM 12776 N N . MET F 6 83 ? -63.148 -1.928 -11.955 1.00 50.84 83 MET F N 1
ATOM 12777 C CA . MET F 6 83 ? -64.188 -0.933 -11.700 1.00 52.37 83 MET F CA 1
ATOM 12778 C C . MET F 6 83 ? -65.103 -1.456 -10.598 1.00 46.08 83 MET F C 1
ATOM 12779 O O . MET F 6 83 ? -65.799 -2.459 -10.786 1.00 50.69 83 MET F O 1
ATOM 12784 N N . ASN F 6 84 ? -65.095 -0.780 -9.452 1.00 47.94 84 ASN F N 1
ATOM 12785 C CA . ASN F 6 84 ? -65.951 -1.114 -8.324 1.00 46.78 84 ASN F CA 1
ATOM 12786 C C . ASN F 6 84 ? -66.979 -0.013 -8.101 1.00 49.77 84 ASN F C 1
ATOM 12787 O O . ASN F 6 84 ? -66.833 1.111 -8.590 1.00 50.51 84 ASN F O 1
ATOM 12792 N N . SER F 6 85 ? -68.024 -0.353 -7.349 1.00 47.25 85 SER F N 1
ATOM 12793 C CA . SER F 6 85 ? -69.054 0.605 -6.953 1.00 43.08 85 SER F CA 1
ATOM 12794 C C . SER F 6 85 ? -69.601 1.356 -8.165 1.00 41.60 85 SER F C 1
ATOM 12795 O O . SER F 6 85 ? -69.698 2.585 -8.176 1.00 47.65 85 SER F O 1
ATOM 12798 N N . LEU F 6 86 ? -69.967 0.602 -9.196 1.00 39.45 86 LEU F N 1
ATOM 12799 C CA . LEU F 6 86 ? -70.438 1.213 -10.430 1.00 46.37 86 LEU F CA 1
ATOM 12800 C C . LEU F 6 86 ? -71.788 1.886 -10.218 1.00 47.69 86 LEU F C 1
ATOM 12801 O O . LEU F 6 86 ? -72.624 1.423 -9.439 1.00 46.36 86 LEU F O 1
ATOM 12806 N N . LYS F 6 87 ? -71.987 3.000 -10.914 1.00 49.30 87 LYS F N 1
ATOM 12807 C CA . LYS F 6 87 ? -73.221 3.766 -10.885 1.00 45.39 87 LYS F CA 1
ATOM 12808 C C . LYS F 6 87 ? -73.779 3.876 -12.297 1.00 51.52 87 LYS F C 1
ATOM 12809 O O . LYS F 6 87 ? -73.058 3.653 -13.277 1.00 51.73 87 LYS F O 1
ATOM 12815 N N . PRO F 6 88 ? -75.062 4.218 -12.442 1.00 55.72 88 PRO F N 1
ATOM 12816 C CA . PRO F 6 88 ? -75.611 4.384 -13.798 1.00 59.26 88 PRO F CA 1
ATOM 12817 C C . PRO F 6 88 ? -74.842 5.389 -14.634 1.00 53.99 88 PRO F C 1
ATOM 12818 O O . PRO F 6 88 ? -74.830 5.277 -15.867 1.00 54.51 88 PRO F O 1
ATOM 12822 N N . GLU F 6 89 ? -74.184 6.362 -13.998 1.00 62.18 89 GLU F N 1
ATOM 12823 C CA . GLU F 6 89 ? -73.421 7.363 -14.733 1.00 54.88 89 GLU F CA 1
ATOM 12824 C C . GLU F 6 89 ? -72.210 6.770 -15.440 1.00 52.32 89 GLU F C 1
ATOM 12825 O O . GLU F 6 89 ? -71.674 7.402 -16.356 1.00 58.36 89 GLU F O 1
ATOM 12831 N N . ASP F 6 90 ? -71.768 5.578 -15.041 1.00 49.22 90 ASP F N 1
ATOM 12832 C CA . ASP F 6 90 ? -70.616 4.941 -15.666 1.00 49.98 90 ASP F CA 1
ATOM 12833 C C . ASP F 6 90 ? -70.979 4.167 -16.925 1.00 50.31 90 ASP F C 1
ATOM 12834 O O . ASP F 6 90 ? -70.093 3.562 -17.539 1.00 42.17 90 ASP F O 1
ATOM 12839 N N . THR F 6 91 ? -72.248 4.172 -17.325 1.00 53.64 91 THR F N 1
ATOM 12840 C CA . THR F 6 91 ? -72.651 3.515 -18.560 1.00 46.19 91 THR F CA 1
ATOM 12841 C C . THR F 6 91 ? -72.007 4.225 -19.741 1.00 41.66 91 THR F C 1
ATOM 12842 O O . THR F 6 91 ? -72.174 5.437 -19.911 1.00 59.52 91 THR F O 1
ATOM 12846 N N . ALA F 6 92 ? -71.272 3.475 -20.553 1.00 40.83 92 ALA F N 1
ATOM 12847 C CA . ALA F 6 92 ? -70.608 4.022 -21.729 1.00 47.82 92 ALA F CA 1
ATOM 12848 C C . ALA F 6 92 ? -69.810 2.896 -22.372 1.00 46.65 92 ALA F C 1
ATOM 12849 O O . ALA F 6 92 ? -69.699 1.795 -21.823 1.00 47.78 92 ALA F O 1
ATOM 12851 N N . VAL F 6 93 ? -69.264 3.184 -23.549 1.00 40.48 93 VAL F N 1
ATOM 12852 C CA . VAL F 6 93 ? -68.279 2.318 -24.185 1.00 44.10 93 VAL F CA 1
ATOM 12853 C C . VAL F 6 93 ? -66.903 2.728 -23.679 1.00 46.87 93 VAL F C 1
ATOM 12854 O O . VAL F 6 93 ? -66.551 3.913 -23.707 1.00 51.66 93 VAL F O 1
ATOM 12858 N N . TYR F 6 94 ? -66.125 1.758 -23.215 1.00 48.95 94 TYR F N 1
ATOM 12859 C CA . TYR F 6 94 ? -64.804 2.019 -22.659 1.00 50.35 94 TYR F CA 1
ATOM 12860 C C . TYR F 6 94 ? -63.747 1.621 -23.681 1.00 48.92 94 TYR F C 1
ATOM 12861 O O . TYR F 6 94 ? -63.635 0.446 -24.047 1.00 45.75 94 TYR F O 1
ATOM 12870 N N . TYR F 6 95 ? -62.987 2.608 -24.143 1.00 51.17 95 TYR F N 1
ATOM 12871 C CA . TYR F 6 95 ? -61.993 2.425 -25.185 1.00 45.59 95 TYR F CA 1
ATOM 12872 C C . TYR F 6 95 ? -60.593 2.383 -24.588 1.00 49.27 95 TYR F C 1
ATOM 12873 O O . TYR F 6 95 ? -60.297 3.049 -23.593 1.00 47.72 95 TYR F O 1
ATOM 12882 N N . CYS F 6 96 ? -59.734 1.591 -25.217 1.00 47.97 96 CYS F N 1
ATOM 12883 C CA . CYS F 6 96 ? -58.331 1.472 -24.849 1.00 47.21 96 CYS F CA 1
ATOM 12884 C C . CYS F 6 96 ? -57.505 2.192 -25.906 1.00 50.95 96 CYS F C 1
ATOM 12885 O O . CYS F 6 96 ? -57.641 1.908 -27.100 1.00 50.86 96 CYS F O 1
ATOM 12888 N N . GLY F 6 97 ? -56.672 3.129 -25.470 1.00 47.88 97 GLY F N 1
ATOM 12889 C CA . GLY F 6 97 ? -55.863 3.910 -26.385 1.00 44.02 97 GLY F CA 1
ATOM 12890 C C . GLY F 6 97 ? -54.395 3.835 -26.027 1.00 48.70 97 GLY F C 1
ATOM 12891 O O . GLY F 6 97 ? -54.023 3.586 -24.880 1.00 49.46 97 GLY F O 1
ATOM 12892 N N . ALA F 6 98 ? -53.557 4.049 -27.038 1.00 51.22 98 ALA F N 1
ATOM 12893 C CA . ALA F 6 98 ? -52.111 4.100 -26.865 1.00 51.83 98 ALA F CA 1
ATOM 12894 C C . ALA F 6 98 ? -51.638 5.529 -27.089 1.00 54.12 98 ALA F C 1
ATOM 12895 O O . ALA F 6 98 ? -52.041 6.177 -28.062 1.00 52.93 98 ALA F O 1
ATOM 12897 N N . ARG F 6 99 ? -50.790 6.014 -26.188 1.00 54.89 99 ARG F N 1
ATOM 12898 C CA . ARG F 6 99 ? -50.310 7.389 -26.241 1.00 56.38 99 ARG F CA 1
ATOM 12899 C C . ARG F 6 99 ? -49.265 7.510 -27.344 1.00 54.96 99 ARG F C 1
ATOM 12900 O O . ARG F 6 99 ? -48.172 6.945 -27.239 1.00 51.72 99 ARG F O 1
ATOM 12908 N N . ILE F 6 100 ? -49.603 8.244 -28.405 1.00 58.42 100 ILE F N 1
ATOM 12909 C CA . ILE F 6 100 ? -48.661 8.466 -29.499 1.00 65.71 100 ILE F CA 1
ATOM 12910 C C . ILE F 6 100 ? -47.495 9.322 -29.021 1.00 71.36 100 ILE F C 1
ATOM 12911 O O . ILE F 6 100 ? -46.343 8.876 -28.984 1.00 83.08 100 ILE F O 1
ATOM 12916 N N . GLY F 6 101 ? -47.780 10.568 -28.653 1.00 74.55 101 GLY F N 1
ATOM 12917 C CA . GLY F 6 101 ? -46.761 11.475 -28.170 1.00 68.64 101 GLY F CA 1
ATOM 12918 C C . GLY F 6 101 ? -47.346 12.614 -27.362 1.00 80.72 101 GLY F C 1
ATOM 12919 O O . GLY F 6 101 ? -48.045 12.385 -26.369 1.00 81.55 101 GLY F O 1
ATOM 12920 N N . GLY F 6 102 ? -47.081 13.849 -27.786 1.00 74.77 102 GLY F N 1
ATOM 12921 C CA . GLY F 6 102 ? -47.523 14.998 -27.027 1.00 62.86 102 GLY F CA 1
ATOM 12922 C C . GLY F 6 102 ? -46.957 14.957 -25.614 1.00 62.74 102 GLY F C 1
ATOM 12923 O O . GLY F 6 102 ? -46.087 14.158 -25.271 1.00 66.35 102 GLY F O 1
ATOM 12924 N N . SER F 6 103 ? -47.483 15.857 -24.787 1.00 59.31 103 SER F N 1
ATOM 12925 C CA . SER F 6 103 ? -47.106 15.914 -23.379 1.00 65.60 103 SER F CA 1
ATOM 12926 C C . SER F 6 103 ? -48.327 16.174 -22.508 1.00 62.83 103 SER F C 1
ATOM 12927 O O . SER F 6 103 ? -48.290 16.989 -21.580 1.00 61.38 103 SER F O 1
ATOM 12930 N N . ASP F 6 104 ? -49.427 15.476 -22.790 1.00 63.51 104 ASP F N 1
ATOM 12931 C CA . ASP F 6 104 ? -50.655 15.608 -22.002 1.00 51.35 104 ASP F CA 1
ATOM 12932 C C . ASP F 6 104 ? -51.386 14.268 -22.100 1.00 50.73 104 ASP F C 1
ATOM 12933 O O . ASP F 6 104 ? -52.201 14.056 -23.001 1.00 51.08 104 ASP F O 1
ATOM 12938 N N . ARG F 6 105 ? -51.077 13.368 -21.162 1.00 47.62 105 ARG F N 1
ATOM 12939 C CA . ARG F 6 105 ? -51.667 12.034 -21.172 1.00 53.26 105 ARG F CA 1
ATOM 12940 C C . ARG F 6 105 ? -53.155 12.040 -20.848 1.00 49.77 105 ARG F C 1
ATOM 12941 O O . ARG F 6 105 ? -53.800 10.995 -20.987 1.00 51.31 105 ARG F O 1
ATOM 12949 N N . LEU F 6 106 ? -53.714 13.176 -20.436 1.00 43.27 106 LEU F N 1
ATOM 12950 C CA . LEU F 6 106 ? -55.148 13.292 -20.211 1.00 42.92 106 LEU F CA 1
ATOM 12951 C C . LEU F 6 106 ? -55.910 13.707 -21.464 1.00 47.72 106 LEU F C 1
ATOM 12952 O O . LEU F 6 106 ? -57.144 13.744 -21.436 1.00 52.17 106 LEU F O 1
ATOM 12957 N N . ALA F 6 107 ? -55.214 14.007 -22.563 1.00 44.38 107 ALA F N 1
ATOM 12958 C CA . ALA F 6 107 ? -55.866 14.514 -23.762 1.00 53.09 107 ALA F CA 1
ATOM 12959 C C . ALA F 6 107 ? -56.112 13.376 -24.737 1.00 45.29 107 ALA F C 1
ATOM 12960 O O . ALA F 6 107 ? -55.143 12.750 -25.188 1.00 50.91 107 ALA F O 1
ATOM 12962 N N . PRO F 6 108 ? -57.362 13.071 -25.099 1.00 52.29 108 PRO F N 1
ATOM 12963 C CA . PRO F 6 108 ? -57.584 11.998 -26.083 1.00 50.69 108 PRO F CA 1
ATOM 12964 C C . PRO F 6 108 ? -56.856 12.223 -27.395 1.00 58.15 108 PRO F C 1
ATOM 12965 O O . PRO F 6 108 ? -56.544 11.250 -28.094 1.00 56.91 108 PRO F O 1
ATOM 12969 N N . GLU F 6 109 ? -56.565 13.478 -27.749 1.00 59.94 109 GLU F N 1
ATOM 12970 C CA . GLU F 6 109 ? -55.912 13.770 -29.019 1.00 56.26 109 GLU F CA 1
ATOM 12971 C C . GLU F 6 109 ? -54.491 13.225 -29.089 1.00 60.44 109 GLU F C 1
ATOM 12972 O O . GLU F 6 109 ? -53.962 13.058 -30.194 1.00 59.35 109 GLU F O 1
ATOM 12978 N N . ASN F 6 110 ? -53.858 12.954 -27.947 1.00 56.07 110 ASN F N 1
ATOM 12979 C CA . ASN F 6 110 ? -52.516 12.386 -27.920 1.00 59.16 110 ASN F CA 1
ATOM 12980 C C . ASN F 6 110 ? -52.524 10.861 -27.909 1.00 56.69 110 ASN F C 1
ATOM 12981 O O . ASN F 6 110 ? -51.493 10.248 -27.609 1.00 51.63 110 ASN F O 1
ATOM 12986 N N . TYR F 6 111 ? -53.656 10.239 -28.233 1.00 56.22 111 TYR F N 1
ATOM 12987 C CA . TYR F 6 111 ? -53.785 8.789 -28.229 1.00 63.26 111 TYR F CA 1
ATOM 12988 C C . TYR F 6 111 ? -54.242 8.299 -29.596 1.00 66.38 111 TYR F C 1
ATOM 12989 O O . TYR F 6 111 ? -54.965 8.996 -30.317 1.00 64.01 111 TYR F O 1
ATOM 12998 N N . GLY F 6 112 ? -53.809 7.090 -29.946 1.00 60.85 112 GLY F N 1
ATOM 12999 C CA . GLY F 6 112 ? -54.196 6.479 -31.202 1.00 58.42 112 GLY F CA 1
ATOM 13000 C C . GLY F 6 112 ? -54.334 4.973 -31.112 1.00 60.77 112 GLY F C 1
ATOM 13001 O O . GLY F 6 112 ? -54.320 4.404 -30.016 1.00 55.56 112 GLY F O 1
ATOM 13002 N N . TYR F 6 113 ? -54.463 4.315 -32.265 1.00 67.56 113 TYR F N 1
ATOM 13003 C CA . TYR F 6 113 ? -54.639 2.865 -32.321 1.00 56.15 113 TYR F CA 1
ATOM 13004 C C . TYR F 6 113 ? -55.811 2.413 -31.453 1.00 56.40 113 TYR F C 1
ATOM 13005 O O . TYR F 6 113 ? -55.796 1.318 -30.886 1.00 55.65 113 TYR F O 1
ATOM 13014 N N . TRP F 6 114 ? -56.833 3.262 -31.346 1.00 62.74 114 TRP F N 1
ATOM 13015 C CA . TRP F 6 114 ? -57.997 2.947 -30.530 1.00 55.08 114 TRP F CA 1
ATOM 13016 C C . TRP F 6 114 ? -58.517 1.550 -30.842 1.00 54.78 114 TRP F C 1
ATOM 13017 O O . TRP F 6 114 ? -58.378 1.044 -31.958 1.00 62.86 114 TRP F O 1
ATOM 13028 N N . GLY F 6 115 ? -59.127 0.924 -29.835 1.00 53.26 115 GLY F N 1
ATOM 13029 C CA . GLY F 6 115 ? -59.747 -0.370 -30.008 1.00 55.78 115 GLY F CA 1
ATOM 13030 C C . GLY F 6 115 ? -61.227 -0.254 -30.323 1.00 53.13 115 GLY F C 1
ATOM 13031 O O . GLY F 6 115 ? -61.806 0.830 -30.379 1.00 56.68 115 GLY F O 1
ATOM 13032 N N . GLN F 6 116 ? -61.845 -1.416 -30.542 1.00 51.79 116 GLN F N 1
ATOM 13033 C CA . GLN F 6 116 ? -63.279 -1.448 -30.803 1.00 59.82 116 GLN F CA 1
ATOM 13034 C C . GLN F 6 116 ? -64.072 -1.022 -29.576 1.00 56.08 116 GLN F C 1
ATOM 13035 O O . GLN F 6 116 ? -65.133 -0.401 -29.706 1.00 57.20 116 GLN F O 1
ATOM 13037 N N . GLY F 6 117 ? -63.573 -1.336 -28.388 1.00 51.92 117 GLY F N 1
ATOM 13038 C CA . GLY F 6 117 ? -64.245 -0.979 -27.160 1.00 60.47 117 GLY F CA 1
ATOM 13039 C C . GLY F 6 117 ? -65.125 -2.100 -26.633 1.00 56.88 117 GLY F C 1
ATOM 13040 O O . GLY F 6 117 ? -65.550 -2.998 -27.358 1.00 57.30 117 GLY F O 1
ATOM 13041 N N . THR F 6 118 ? -65.385 -2.036 -25.331 1.00 51.85 118 THR F N 1
ATOM 13042 C CA . THR F 6 118 ? -66.278 -2.964 -24.651 1.00 49.43 118 THR F CA 1
ATOM 13043 C C . THR F 6 118 ? -67.381 -2.166 -23.970 1.00 48.40 118 THR F C 1
ATOM 13044 O O . THR F 6 118 ? -67.103 -1.167 -23.298 1.00 48.38 118 THR F O 1
ATOM 13048 N N . GLN F 6 119 ? -68.626 -2.605 -24.151 1.00 44.56 119 GLN F N 1
ATOM 13049 C CA . GLN F 6 119 ? -69.767 -1.900 -23.583 1.00 46.11 119 GLN F CA 1
ATOM 13050 C C . GLN F 6 119 ? -69.855 -2.151 -22.084 1.00 46.66 119 GLN F C 1
ATOM 13051 O O . GLN F 6 119 ? -69.675 -3.277 -21.612 1.00 51.23 119 GLN F O 1
ATOM 13057 N N . VAL F 6 120 ? -70.133 -1.087 -21.337 1.00 41.48 120 VAL F N 1
ATOM 13058 C CA . VAL F 6 120 ? -70.379 -1.164 -19.903 1.00 42.81 120 VAL F CA 1
ATOM 13059 C C . VAL F 6 120 ? -71.740 -0.539 -19.646 1.00 42.95 120 VAL F C 1
ATOM 13060 O O . VAL F 6 120 ? -71.937 0.655 -19.900 1.00 49.76 120 VAL F O 1
ATOM 13064 N N . THR F 6 121 ? -72.676 -1.345 -19.156 1.00 50.56 121 THR F N 1
ATOM 13065 C CA . THR F 6 121 ? -74.017 -0.884 -18.827 1.00 47.78 121 THR F CA 1
ATOM 13066 C C . THR F 6 121 ? -74.250 -1.128 -17.345 1.00 49.69 121 THR F C 1
ATOM 13067 O O . THR F 6 121 ? -74.165 -2.270 -16.881 1.00 52.21 121 THR F O 1
ATOM 13071 N N . VAL F 6 122 ? -74.517 -0.058 -16.607 1.00 55.02 122 VAL F N 1
ATOM 13072 C CA . VAL F 6 122 ? -74.852 -0.132 -15.191 1.00 52.36 122 VAL F CA 1
ATOM 13073 C C . VAL F 6 122 ? -76.334 0.192 -15.079 1.00 50.42 122 VAL F C 1
ATOM 13074 O O . VAL F 6 122 ? -76.752 1.332 -15.317 1.00 58.56 122 VAL F O 1
ATOM 13078 N N . SER F 6 123 ? -77.131 -0.814 -14.728 1.00 55.93 123 SER F N 1
ATOM 13079 C CA . SER F 6 123 ? -78.584 -0.708 -14.774 1.00 68.99 123 SER F CA 1
ATOM 13080 C C . SER F 6 123 ? -79.111 -0.149 -13.457 1.00 70.70 123 SER F C 1
ATOM 13081 O O . SER F 6 123 ? -78.956 -0.778 -12.404 1.00 63.78 123 SER F O 1
ATOM 13084 N N . SER F 6 124 ? -79.727 1.031 -13.528 1.00 77.83 124 SER F N 1
ATOM 13085 C CA . SER F 6 124 ? -80.420 1.661 -12.400 1.00 77.61 124 SER F CA 1
ATOM 13086 C C . SER F 6 124 ? -80.589 3.155 -12.665 1.00 78.38 124 SER F C 1
ATOM 13087 O O . SER F 6 124 ? -80.371 3.626 -13.783 1.00 81.15 124 SER F O 1
ATOM 13090 N N . GLN G 6 3 ? -58.949 49.773 -43.517 1.00 74.16 3 GLN G N 1
ATOM 13091 C CA . GLN G 6 3 ? -59.860 50.911 -43.448 1.00 78.57 3 GLN G CA 1
ATOM 13092 C C . GLN G 6 3 ? -60.729 50.830 -42.196 1.00 79.43 3 GLN G C 1
ATOM 13093 O O . GLN G 6 3 ? -61.344 49.797 -41.925 1.00 82.00 3 GLN G O 1
ATOM 13095 N N . LEU G 6 4 ? -60.777 51.924 -41.438 1.00 71.96 4 LEU G N 1
ATOM 13096 C CA . LEU G 6 4 ? -61.561 52.003 -40.212 1.00 72.34 4 LEU G CA 1
ATOM 13097 C C . LEU G 6 4 ? -62.655 53.051 -40.363 1.00 69.33 4 LEU G C 1
ATOM 13098 O O . LEU G 6 4 ? -62.452 54.088 -41.004 1.00 70.29 4 LEU G O 1
ATOM 13103 N N . GLN G 6 5 ? -63.815 52.777 -39.767 1.00 74.48 5 GLN G N 1
ATOM 13104 C CA . GLN G 6 5 ? -64.965 53.672 -39.848 1.00 75.16 5 GLN G CA 1
ATOM 13105 C C . GLN G 6 5 ? -65.636 53.740 -38.486 1.00 69.09 5 GLN G C 1
ATOM 13106 O O . GLN G 6 5 ? -66.110 52.719 -37.978 1.00 69.39 5 GLN G O 1
ATOM 13108 N N . GLU G 6 6 ? -65.684 54.936 -37.904 1.00 63.60 6 GLU G N 1
ATOM 13109 C CA . GLU G 6 6 ? -66.339 55.144 -36.622 1.00 66.16 6 GLU G CA 1
ATOM 13110 C C . GLU G 6 6 ? -67.812 55.497 -36.821 1.00 71.10 6 GLU G C 1
ATOM 13111 O O . GLU G 6 6 ? -68.284 55.717 -37.938 1.00 83.50 6 GLU G O 1
ATOM 13117 N N . SER G 6 7 ? -68.538 55.558 -35.709 1.00 68.47 7 SER G N 1
ATOM 13118 C CA . SER G 6 7 ? -69.940 55.964 -35.702 1.00 69.16 7 SER G CA 1
ATOM 13119 C C . SER G 6 7 ? -70.389 56.054 -34.247 1.00 65.28 7 SER G C 1
ATOM 13120 O O . SER G 6 7 ? -69.617 55.784 -33.322 1.00 68.67 7 SER G O 1
ATOM 13123 N N . GLY G 6 8 ? -71.653 56.430 -34.053 1.00 68.50 8 GLY G N 1
ATOM 13124 C CA . GLY G 6 8 ? -72.223 56.559 -32.730 1.00 58.79 8 GLY G CA 1
ATOM 13125 C C . GLY G 6 8 ? -72.129 57.942 -32.124 1.00 62.61 8 GLY G C 1
ATOM 13126 O O . GLY G 6 8 ? -72.737 58.182 -31.073 1.00 54.72 8 GLY G O 1
ATOM 13127 N N . GLY G 6 9 ? -71.393 58.856 -32.746 1.00 62.35 9 GLY G N 1
ATOM 13128 C CA . GLY G 6 9 ? -71.273 60.203 -32.225 1.00 67.65 9 GLY G CA 1
ATOM 13129 C C . GLY G 6 9 ? -72.614 60.910 -32.152 1.00 72.10 9 GLY G C 1
ATOM 13130 O O . GLY G 6 9 ? -73.653 60.415 -32.588 1.00 74.76 9 GLY G O 1
ATOM 13131 N N . GLY G 6 10 ? -72.581 62.103 -31.577 1.00 74.29 10 GLY G N 1
ATOM 13132 C CA . GLY G 6 10 ? -73.777 62.914 -31.461 1.00 74.33 10 GLY G CA 1
ATOM 13133 C C . GLY G 6 10 ? -73.658 63.909 -30.332 1.00 77.28 10 GLY G C 1
ATOM 13134 O O . GLY G 6 10 ? -72.728 63.873 -29.525 1.00 76.48 10 GLY G O 1
ATOM 13135 N N . LEU G 6 11 ? -74.633 64.814 -30.289 1.00 68.22 11 LEU G N 1
ATOM 13136 C CA . LEU G 6 11 ? -74.708 65.823 -29.242 1.00 67.33 11 LEU G CA 1
ATOM 13137 C C . LEU G 6 11 ? -75.490 65.279 -28.054 1.00 71.37 11 LEU G C 1
ATOM 13138 O O . LEU G 6 11 ? -76.450 64.521 -28.220 1.00 67.59 11 LEU G O 1
ATOM 13143 N N . VAL G 6 12 ? -75.071 65.668 -26.851 1.00 65.09 12 VAL G N 1
ATOM 13144 C CA . VAL G 6 12 ? -75.659 65.139 -25.627 1.00 66.72 12 VAL G CA 1
ATOM 13145 C C . VAL G 6 12 ? -75.501 66.176 -24.524 1.00 71.55 12 VAL G C 1
ATOM 13146 O O . VAL G 6 12 ? -74.587 67.003 -24.552 1.00 65.15 12 VAL G O 1
ATOM 13150 N N . GLN G 6 13 ? -76.410 66.134 -23.554 1.00 72.13 13 GLN G N 1
ATOM 13151 C CA . GLN G 6 13 ? -76.319 67.010 -22.398 1.00 74.49 13 GLN G CA 1
ATOM 13152 C C . GLN G 6 13 ? -75.363 66.427 -21.360 1.00 73.88 13 GLN G C 1
ATOM 13153 O O . GLN G 6 13 ? -75.104 65.221 -21.320 1.00 67.20 13 GLN G O 1
ATOM 13159 N N . ALA G 6 14 ? -74.836 67.309 -20.513 1.00 70.04 14 ALA G N 1
ATOM 13160 C CA . ALA G 6 14 ? -73.903 66.894 -19.474 1.00 61.80 14 ALA G CA 1
ATOM 13161 C C . ALA G 6 14 ? -74.487 65.751 -18.654 1.00 63.79 14 ALA G C 1
ATOM 13162 O O . ALA G 6 14 ? -75.644 65.801 -18.229 1.00 69.26 14 ALA G O 1
ATOM 13164 N N . GLY G 6 15 ? -73.678 64.717 -18.437 1.00 58.44 15 GLY G N 1
ATOM 13165 C CA . GLY G 6 15 ? -74.121 63.539 -17.725 1.00 58.78 15 GLY G CA 1
ATOM 13166 C C . GLY G 6 15 ? -74.753 62.472 -18.589 1.00 57.23 15 GLY G C 1
ATOM 13167 O O . GLY G 6 15 ? -75.128 61.416 -18.063 1.00 54.29 15 GLY G O 1
ATOM 13168 N N . GLY G 6 16 ? -74.880 62.708 -19.893 1.00 62.32 16 GLY G N 1
ATOM 13169 C CA . GLY G 6 16 ? -75.514 61.765 -20.787 1.00 64.30 16 GLY G CA 1
ATOM 13170 C C . GLY G 6 16 ? -74.558 60.692 -21.270 1.00 65.90 16 GLY G C 1
ATOM 13171 O O . GLY G 6 16 ? -73.417 60.571 -20.821 1.00 66.94 16 GLY G O 1
ATOM 13172 N N . SER G 6 17 ? -75.044 59.903 -22.225 1.00 68.24 17 SER G N 1
ATOM 13173 C CA . SER G 6 17 ? -74.327 58.732 -22.698 1.00 62.92 17 SER G CA 1
ATOM 13174 C C . SER G 6 17 ? -74.218 58.743 -24.215 1.00 69.34 17 SER G C 1
ATOM 13175 O O . SER G 6 17 ? -74.983 59.408 -24.918 1.00 73.48 17 SER G O 1
ATOM 13178 N N . LEU G 6 18 ? -73.234 57.994 -24.700 1.00 65.76 18 LEU G N 1
ATOM 13179 C CA . LEU G 6 18 ? -73.113 57.652 -26.107 1.00 63.51 18 LEU G CA 1
ATOM 13180 C C . LEU G 6 18 ? -72.475 56.274 -26.186 1.00 65.37 18 LEU G C 1
ATOM 13181 O O . LEU G 6 18 ? -71.921 55.769 -25.205 1.00 68.93 18 LEU G O 1
ATOM 13186 N N . ARG G 6 19 ? -72.566 55.659 -27.362 1.00 65.74 19 ARG G N 1
ATOM 13187 C CA . ARG G 6 19 ? -71.953 54.350 -27.595 1.00 55.12 19 ARG G CA 1
ATOM 13188 C C . ARG G 6 19 ? -71.270 54.416 -28.958 1.00 60.03 19 ARG G C 1
ATOM 13189 O O . ARG G 6 19 ? -71.867 54.080 -29.984 1.00 68.29 19 ARG G O 1
ATOM 13197 N N . LEU G 6 20 ? -70.019 54.861 -28.960 1.00 65.02 20 LEU G N 1
ATOM 13198 C CA . LEU G 6 20 ? -69.247 54.883 -30.190 1.00 58.71 20 LEU G CA 1
ATOM 13199 C C . LEU G 6 20 ? -69.011 53.460 -30.681 1.00 59.99 20 LEU G C 1
ATOM 13200 O O . LEU G 6 20 ? -68.904 52.515 -29.896 1.00 57.86 20 LEU G O 1
ATOM 13205 N N . SER G 6 21 ? -68.948 53.314 -32.001 1.00 64.11 21 SER G N 1
ATOM 13206 C CA . SER G 6 21 ? -68.696 52.031 -32.638 1.00 61.88 21 SER G CA 1
ATOM 13207 C C . SER G 6 21 ? -67.619 52.211 -33.694 1.00 57.50 21 SER G C 1
ATOM 13208 O O . SER G 6 21 ? -67.570 53.242 -34.371 1.00 59.10 21 SER G O 1
ATOM 13211 N N . CYS G 6 22 ? -66.751 51.211 -33.822 1.00 61.78 22 CYS G N 1
ATOM 13212 C CA . CYS G 6 22 ? -65.695 51.215 -34.826 1.00 61.57 22 CYS G CA 1
ATOM 13213 C C . CYS G 6 22 ? -65.808 49.940 -35.644 1.00 65.05 22 CYS G C 1
ATOM 13214 O O . CYS G 6 22 ? -65.765 48.838 -35.087 1.00 62.35 22 CYS G O 1
ATOM 13217 N N . ALA G 6 23 ? -65.960 50.093 -36.955 1.00 69.62 23 ALA G N 1
ATOM 13218 C CA . ALA G 6 23 ? -66.087 48.968 -37.871 1.00 74.53 23 ALA G CA 1
ATOM 13219 C C . ALA G 6 23 ? -64.762 48.770 -38.594 1.00 70.76 23 ALA G C 1
ATOM 13220 O O . ALA G 6 23 ? -64.262 49.693 -39.247 1.00 74.30 23 ALA G O 1
ATOM 13222 N N . ALA G 6 24 ? -64.194 47.575 -38.469 1.00 75.61 24 ALA G N 1
ATOM 13223 C CA . ALA G 6 24 ? -62.939 47.233 -39.120 1.00 84.19 24 ALA G CA 1
ATOM 13224 C C . ALA G 6 24 ? -63.215 46.420 -40.377 1.00 90.28 24 ALA G C 1
ATOM 13225 O O . ALA G 6 24 ? -64.075 45.534 -40.380 1.00 95.67 24 ALA G O 1
ATOM 13227 N N . SER G 6 25 ? -62.484 46.729 -41.444 1.00 91.21 25 SER G N 1
ATOM 13228 C CA . SER G 6 25 ? -62.638 46.033 -42.716 1.00 99.34 25 SER G CA 1
ATOM 13229 C C . SER G 6 25 ? -61.272 45.910 -43.368 1.00 96.82 25 SER G C 1
ATOM 13230 O O . SER G 6 25 ? -60.608 46.923 -43.612 1.00 93.03 25 SER G O 1
ATOM 13233 N N . GLY G 6 26 ? -60.853 44.677 -43.644 1.00 99.38 26 GLY G N 1
ATOM 13234 C CA . GLY G 6 26 ? -59.597 44.444 -44.326 1.00 107.76 26 GLY G CA 1
ATOM 13235 C C . GLY G 6 26 ? -58.720 43.408 -43.656 1.00 110.26 26 GLY G C 1
ATOM 13236 O O . GLY G 6 26 ? -59.196 42.339 -43.262 1.00 106.67 26 GLY G O 1
ATOM 13237 N N . ARG G 6 27 ? -57.434 43.718 -43.517 1.00 113.93 27 ARG G N 1
ATOM 13238 C CA . ARG G 6 27 ? -56.444 42.767 -43.027 1.00 116.88 27 ARG G CA 1
ATOM 13239 C C . ARG G 6 27 ? -56.047 43.124 -41.598 1.00 115.31 27 ARG G C 1
ATOM 13240 O O . ARG G 6 27 ? -54.960 43.644 -41.334 1.00 118.99 27 ARG G O 1
ATOM 13242 N N . ILE G 6 28 ? -56.951 42.837 -40.664 1.00 113.37 28 ILE G N 1
ATOM 13243 C CA . ILE G 6 28 ? -56.660 42.892 -39.236 1.00 114.32 28 ILE G CA 1
ATOM 13244 C C . ILE G 6 28 ? -56.894 41.500 -38.664 1.00 116.19 28 ILE G C 1
ATOM 13245 O O . ILE G 6 28 ? -57.974 40.924 -38.843 1.00 113.89 28 ILE G O 1
ATOM 13250 N N . PHE G 6 29 ? -55.874 40.954 -37.998 1.00 110.56 29 PHE G N 1
ATOM 13251 C CA . PHE G 6 29 ? -55.976 39.601 -37.461 1.00 106.84 29 PHE G CA 1
ATOM 13252 C C . PHE G 6 29 ? -57.139 39.487 -36.485 1.00 112.71 29 PHE G C 1
ATOM 13253 O O . PHE G 6 29 ? -57.923 38.532 -36.541 1.00 115.92 29 PHE G O 1
ATOM 13255 N N . SER G 6 30 ? -57.268 40.455 -35.580 1.00 103.30 30 SER G N 1
ATOM 13256 C CA . SER G 6 30 ? -58.346 40.458 -34.604 1.00 97.91 30 SER G CA 1
ATOM 13257 C C . SER G 6 30 ? -58.623 41.898 -34.189 1.00 89.35 30 SER G C 1
ATOM 13258 O O . SER G 6 30 ? -58.013 42.843 -34.697 1.00 80.77 30 SER G O 1
ATOM 13261 N N . THR G 6 31 ? -59.557 42.056 -33.252 1.00 78.03 31 THR G N 1
ATOM 13262 C CA . THR G 6 31 ? -59.908 43.371 -32.737 1.00 72.48 31 THR G CA 1
ATOM 13263 C C . THR G 6 31 ? -58.981 43.839 -31.622 1.00 73.06 31 THR G C 1
ATOM 13264 O O . THR G 6 31 ? -59.065 45.005 -31.223 1.00 66.13 31 THR G O 1
ATOM 13268 N N . ASN G 6 32 ? -58.101 42.969 -31.115 1.00 71.06 32 ASN G N 1
ATOM 13269 C CA . ASN G 6 32 ? -57.172 43.368 -30.063 1.00 68.53 32 ASN G CA 1
ATOM 13270 C C . ASN G 6 32 ? -56.324 44.567 -30.462 1.00 63.32 32 ASN G C 1
ATOM 13271 O O . ASN G 6 32 ? -55.748 45.224 -29.588 1.00 64.57 32 ASN G O 1
ATOM 13276 N N . VAL G 6 33 ? -56.239 44.869 -31.757 1.00 66.51 33 VAL G N 1
ATOM 13277 C CA . VAL G 6 33 ? -55.337 45.908 -32.241 1.00 66.10 33 VAL G CA 1
ATOM 13278 C C . VAL G 6 33 ? -55.960 47.301 -32.229 1.00 67.43 33 VAL G C 1
ATOM 13279 O O . VAL G 6 33 ? -55.224 48.297 -32.279 1.00 58.65 33 VAL G O 1
ATOM 13283 N N . MET G 6 34 ? -57.285 47.403 -32.154 1.00 67.03 34 MET G N 1
ATOM 13284 C CA . MET G 6 34 ? -57.959 48.688 -32.282 1.00 63.16 34 MET G CA 1
ATOM 13285 C C . MET G 6 34 ? -57.964 49.445 -30.960 1.00 61.36 34 MET G C 1
ATOM 13286 O O . MET G 6 34 ? -58.129 48.857 -29.887 1.00 55.42 34 MET G O 1
ATOM 13291 N N . GLY G 6 35 ? -57.791 50.757 -31.049 1.00 51.29 35 GLY G N 1
ATOM 13292 C CA . GLY G 6 35 ? -57.807 51.608 -29.875 1.00 54.61 35 GLY G CA 1
ATOM 13293 C C . GLY G 6 35 ? -58.490 52.926 -30.172 1.00 54.34 35 GLY G C 1
ATOM 13294 O O . GLY G 6 35 ? -58.407 53.458 -31.282 1.00 53.05 35 GLY G O 1
ATOM 13295 N N . TRP G 6 36 ? -59.170 53.452 -29.155 1.00 54.50 36 TRP G N 1
ATOM 13296 C CA . TRP G 6 36 ? -59.922 54.695 -29.274 1.00 51.08 36 TRP G CA 1
ATOM 13297 C C . TRP G 6 36 ? -59.050 55.880 -28.876 1.00 53.70 36 TRP G C 1
ATOM 13298 O O . TRP G 6 36 ? -58.351 55.831 -27.859 1.00 51.85 36 TRP G O 1
ATOM 13309 N N . PHE G 6 37 ? -59.099 56.941 -29.682 1.00 55.00 37 PHE G N 1
ATOM 13310 C CA . PHE G 6 37 ? -58.413 58.197 -29.408 1.00 50.08 37 PHE G CA 1
ATOM 13311 C C . PHE G 6 37 ? -59.394 59.350 -29.590 1.00 54.58 37 PHE G C 1
ATOM 13312 O O . PHE G 6 37 ? -60.492 59.180 -30.127 1.00 61.82 37 PHE G O 1
ATOM 13320 N N . ARG G 6 38 ? -58.994 60.537 -29.138 1.00 52.88 38 ARG G N 1
ATOM 13321 C CA . ARG G 6 38 ? -59.809 61.727 -29.338 1.00 57.61 38 ARG G CA 1
ATOM 13322 C C . ARG G 6 38 ? -58.905 62.939 -29.507 1.00 59.69 38 ARG G C 1
ATOM 13323 O O . ARG G 6 38 ? -57.776 62.966 -29.010 1.00 65.87 38 ARG G O 1
ATOM 13331 N N . GLN G 6 39 ? -59.419 63.944 -30.213 1.00 56.88 39 GLN G N 1
ATOM 13332 C CA . GLN G 6 39 ? -58.666 65.163 -30.489 1.00 66.19 39 GLN G CA 1
ATOM 13333 C C . GLN G 6 39 ? -59.634 66.335 -30.489 1.00 74.65 39 GLN G C 1
ATOM 13334 O O . GLN G 6 39 ? -60.588 66.351 -31.272 1.00 76.96 39 GLN G O 1
ATOM 13340 N N . ALA G 6 40 ? -59.396 67.299 -29.611 1.00 80.77 40 ALA G N 1
ATOM 13341 C CA . ALA G 6 40 ? -60.209 68.500 -29.535 1.00 70.11 40 ALA G CA 1
ATOM 13342 C C . ALA G 6 40 ? -59.554 69.634 -30.311 1.00 75.59 40 ALA G C 1
ATOM 13343 O O . ALA G 6 40 ? -58.361 69.579 -30.625 1.00 77.17 40 ALA G O 1
ATOM 13345 N N . PRO G 6 41 ? -60.307 70.680 -30.645 1.00 78.21 41 PRO G N 1
ATOM 13346 C CA . PRO G 6 41 ? -59.723 71.787 -31.415 1.00 81.27 41 PRO G CA 1
ATOM 13347 C C . PRO G 6 41 ? -58.503 72.373 -30.717 1.00 77.25 41 PRO G C 1
ATOM 13348 O O . PRO G 6 41 ? -58.552 72.739 -29.541 1.00 82.60 41 PRO G O 1
ATOM 13352 N N . GLY G 6 42 ? -57.408 72.456 -31.452 1.00 80.80 42 GLY G N 1
ATOM 13353 C CA . GLY G 6 42 ? -56.154 72.983 -30.921 1.00 80.81 42 GLY G CA 1
ATOM 13354 C C . GLY G 6 42 ? -55.290 71.962 -30.211 1.00 83.40 42 GLY G C 1
ATOM 13355 O O . GLY G 6 42 ? -54.089 71.878 -30.466 1.00 83.70 42 GLY G O 1
ATOM 13356 N N . LYS G 6 43 ? -55.892 71.175 -29.323 1.00 76.54 43 LYS G N 1
ATOM 13357 C CA . LYS G 6 43 ? -55.145 70.200 -28.546 1.00 77.56 43 LYS G CA 1
ATOM 13358 C C . LYS G 6 43 ? -54.723 69.018 -29.417 1.00 80.39 43 LYS G C 1
ATOM 13359 O O . LYS G 6 43 ? -55.304 68.742 -30.471 1.00 82.13 43 LYS G O 1
ATOM 13361 N N . GLU G 6 44 ? -53.692 68.313 -28.957 1.00 77.61 44 GLU G N 1
ATOM 13362 C CA . GLU G 6 44 ? -53.170 67.167 -29.682 1.00 74.91 44 GLU G CA 1
ATOM 13363 C C . GLU G 6 44 ? -54.038 65.935 -29.443 1.00 65.51 44 GLU G C 1
ATOM 13364 O O . GLU G 6 44 ? -54.752 65.825 -28.442 1.00 68.37 44 GLU G O 1
ATOM 13366 N N . ARG G 6 45 ? -53.965 64.997 -30.384 1.00 71.12 45 ARG G N 1
ATOM 13367 C CA . ARG G 6 45 ? -54.727 63.760 -30.278 1.00 69.98 45 ARG G CA 1
ATOM 13368 C C . ARG G 6 45 ? -54.206 62.928 -29.112 1.00 71.22 45 ARG G C 1
ATOM 13369 O O . ARG G 6 45 ? -52.998 62.701 -28.989 1.00 67.33 45 ARG G O 1
ATOM 13377 N N . GLU G 6 46 ? -55.118 62.470 -28.256 1.00 54.09 46 GLU G N 1
ATOM 13378 C CA . GLU G 6 46 ? -54.757 61.783 -27.025 1.00 53.15 46 GLU G CA 1
ATOM 13379 C C . GLU G 6 46 ? -55.416 60.409 -26.954 1.00 54.58 46 GLU G C 1
ATOM 13380 O O . GLU G 6 46 ? -56.392 60.120 -27.650 1.00 55.35 46 GLU G O 1
ATOM 13386 N N . PHE G 6 47 ? -54.863 59.564 -26.088 1.00 49.60 47 PHE G N 1
ATOM 13387 C CA . PHE G 6 47 ? -55.318 58.187 -25.945 1.00 50.03 47 PHE G CA 1
ATOM 13388 C C . PHE G 6 47 ? -56.542 58.109 -25.039 1.00 53.49 47 PHE G C 1
ATOM 13389 O O . PHE G 6 47 ? -56.666 58.863 -24.070 1.00 50.14 47 PHE G O 1
ATOM 13397 N N . VAL G 6 48 ? -57.450 57.186 -25.364 1.00 48.90 48 VAL G N 1
ATOM 13398 C CA . VAL G 6 48 ? -58.665 56.992 -24.582 1.00 42.45 48 VAL G CA 1
ATOM 13399 C C . VAL G 6 48 ? -58.715 55.571 -24.029 1.00 49.08 48 VAL G C 1
ATOM 13400 O O . VAL G 6 48 ? -58.794 55.379 -22.811 1.00 48.43 48 VAL G O 1
ATOM 13404 N N . ALA G 6 49 ? -58.682 54.566 -24.905 1.00 48.56 49 ALA G N 1
ATOM 13405 C CA . ALA G 6 49 ? -58.853 53.197 -24.437 1.00 50.95 49 ALA G CA 1
ATOM 13406 C C . ALA G 6 49 ? -58.395 52.200 -25.492 1.00 52.33 49 ALA G C 1
ATOM 13407 O O . ALA G 6 49 ? -58.418 52.483 -26.692 1.00 51.96 49 ALA G O 1
ATOM 13409 N N . THR G 6 50 ? -57.977 51.027 -25.017 1.00 43.79 50 THR G N 1
ATOM 13410 C CA . THR G 6 50 ? -57.675 49.876 -25.862 1.00 46.05 50 THR G CA 1
ATOM 13411 C C . THR G 6 50 ? -57.529 48.666 -24.948 1.00 49.03 50 THR G C 1
ATOM 13412 O O . THR G 6 50 ? -57.552 48.787 -23.721 1.00 51.12 50 THR G O 1
ATOM 13416 N N . VAL G 6 51 ? -57.365 47.492 -25.562 1.00 51.11 51 VAL G N 1
ATOM 13417 C CA . VAL G 6 51 ? -57.252 46.263 -24.787 1.00 50.19 51 VAL G CA 1
ATOM 13418 C C . VAL G 6 51 ? -55.884 46.198 -24.116 1.00 51.85 51 VAL G C 1
ATOM 13419 O O . VAL G 6 51 ? -54.884 46.718 -24.629 1.00 51.00 51 VAL G O 1
ATOM 13423 N N . GLY G 6 52 ? -55.837 45.540 -22.957 1.00 48.93 52 GLY G N 1
ATOM 13424 C CA . GLY G 6 52 ? -54.582 45.325 -22.273 1.00 52.41 52 GLY G CA 1
ATOM 13425 C C . GLY G 6 52 ? -53.818 44.137 -22.827 1.00 50.11 52 GLY G C 1
ATOM 13426 O O . GLY G 6 52 ? -54.318 43.357 -23.636 1.00 57.29 52 GLY G O 1
ATOM 13427 N N . ARG G 6 53 ? -52.573 44.001 -22.369 1.00 47.94 53 ARG G N 1
ATOM 13428 C CA . ARG G 6 53 ? -51.724 42.914 -22.847 1.00 55.57 53 ARG G CA 1
ATOM 13429 C C . ARG G 6 53 ? -52.273 41.558 -22.418 1.00 50.08 53 ARG G C 1
ATOM 13430 O O . ARG G 6 53 ? -52.492 40.674 -23.253 1.00 50.78 53 ARG G O 1
ATOM 13438 N N . ILE G 6 54 ? -52.503 41.375 -21.126 1.00 48.73 54 ILE G N 1
ATOM 13439 C CA . ILE G 6 54 ? -52.974 40.100 -20.598 1.00 56.36 54 ILE G CA 1
ATOM 13440 C C . ILE G 6 54 ? -54.494 40.047 -20.683 1.00 59.87 54 ILE G C 1
ATOM 13441 O O . ILE G 6 54 ? -55.183 41.052 -20.461 1.00 52.53 54 ILE G O 1
ATOM 13446 N N . GLY G 6 55 ? -55.021 38.864 -20.995 1.00 56.86 55 GLY G N 1
ATOM 13447 C CA . GLY G 6 55 ? -56.452 38.673 -21.143 1.00 58.54 55 GLY G CA 1
ATOM 13448 C C . GLY G 6 55 ? -57.266 39.169 -19.965 1.00 61.59 55 GLY G C 1
ATOM 13449 O O . GLY G 6 55 ? -56.862 39.015 -18.808 1.00 60.25 55 GLY G O 1
ATOM 13450 N N . GLY G 6 56 ? -58.424 39.765 -20.250 1.00 59.95 56 GLY G N 1
ATOM 13451 C CA . GLY G 6 56 ? -59.291 40.295 -19.223 1.00 56.04 56 GLY G CA 1
ATOM 13452 C C . GLY G 6 56 ? -58.992 41.718 -18.800 1.00 56.06 56 GLY G C 1
ATOM 13453 O O . GLY G 6 56 ? -59.803 42.315 -18.079 1.00 56.98 56 GLY G O 1
ATOM 13454 N N . SER G 6 57 ? -57.865 42.282 -19.223 1.00 50.29 57 SER G N 1
ATOM 13455 C CA . SER G 6 57 ? -57.468 43.625 -18.827 1.00 48.05 57 SER G CA 1
ATOM 13456 C C . SER G 6 57 ? -57.715 44.611 -19.965 1.00 50.01 57 SER G C 1
ATOM 13457 O O . SER G 6 57 ? -57.628 44.262 -21.145 1.00 47.43 57 SER G O 1
ATOM 13460 N N . THR G 6 58 ? -58.037 45.850 -19.593 1.00 47.28 58 THR G N 1
ATOM 13461 C CA . THR G 6 58 ? -58.241 46.932 -20.547 1.00 45.81 58 THR G CA 1
ATOM 13462 C C . THR G 6 58 ? -57.548 48.182 -20.024 1.00 48.02 58 THR G C 1
ATOM 13463 O O . THR G 6 58 ? -57.564 48.450 -18.819 1.00 51.08 58 THR G O 1
ATOM 13467 N N . VAL G 6 59 ? -56.946 48.942 -20.935 1.00 41.65 59 VAL G N 1
ATOM 13468 C CA . VAL G 6 59 ? -56.189 50.144 -20.597 1.00 45.23 59 VAL G CA 1
ATOM 13469 C C . VAL G 6 59 ? -57.067 51.361 -20.863 1.00 46.65 59 VAL G C 1
ATOM 13470 O O . VAL G 6 59 ? -57.539 51.557 -21.988 1.00 51.11 59 VAL G O 1
ATOM 13474 N N . TYR G 6 60 ? -57.270 52.192 -19.842 1.00 49.93 60 TYR G N 1
ATOM 13475 C CA . TYR G 6 60 ? -58.035 53.424 -19.981 1.00 49.23 60 TYR G CA 1
ATOM 13476 C C . TYR G 6 60 ? -57.178 54.625 -19.604 1.00 42.29 60 TYR G C 1
ATOM 13477 O O . TYR G 6 60 ? -56.315 54.542 -18.725 1.00 46.36 60 TYR G O 1
ATOM 13486 N N . ALA G 6 61 ? -57.421 55.741 -20.284 1.00 41.04 61 ALA G N 1
ATOM 13487 C CA . ALA G 6 61 ? -56.744 56.985 -19.958 1.00 38.68 61 ALA G CA 1
ATOM 13488 C C . ALA G 6 61 ? -57.161 57.468 -18.570 1.00 47.30 61 ALA G C 1
ATOM 13489 O O . ALA G 6 61 ? -58.228 57.123 -18.052 1.00 51.85 61 ALA G O 1
ATOM 13491 N N . ASP G 6 62 ? -56.293 58.282 -17.964 1.00 48.24 62 ASP G N 1
ATOM 13492 C CA . ASP G 6 62 ? -56.505 58.694 -16.582 1.00 42.30 62 ASP G CA 1
ATOM 13493 C C . ASP G 6 62 ? -57.774 59.519 -16.409 1.00 48.72 62 ASP G C 1
ATOM 13494 O O . ASP G 6 62 ? -58.333 59.547 -15.306 1.00 47.95 62 ASP G O 1
ATOM 13499 N N . PHE G 6 63 ? -58.253 60.179 -17.465 1.00 43.56 63 PHE G N 1
ATOM 13500 C CA . PHE G 6 63 ? -59.458 60.992 -17.353 1.00 47.19 63 PHE G CA 1
ATOM 13501 C C . PHE G 6 63 ? -60.744 60.179 -17.465 1.00 52.39 63 PHE G C 1
ATOM 13502 O O . PHE G 6 63 ? -61.817 60.709 -17.154 1.00 55.40 63 PHE G O 1
ATOM 13510 N N . VAL G 6 64 ? -60.669 58.919 -17.899 1.00 43.72 64 VAL G N 1
ATOM 13511 C CA . VAL G 6 64 ? -61.878 58.108 -18.023 1.00 47.64 64 VAL G CA 1
ATOM 13512 C C . VAL G 6 64 ? -62.568 57.980 -16.671 1.00 49.27 64 VAL G C 1
ATOM 13513 O O . VAL G 6 64 ? -63.777 58.209 -16.547 1.00 54.24 64 VAL G O 1
ATOM 13517 N N . LYS G 6 65 ? -61.813 57.600 -15.642 1.00 47.74 65 LYS G N 1
ATOM 13518 C CA . LYS G 6 65 ? -62.345 57.492 -14.285 1.00 44.97 65 LYS G CA 1
ATOM 13519 C C . LYS G 6 65 ? -63.545 56.547 -14.234 1.00 45.99 65 LYS G C 1
ATOM 13520 O O . LYS G 6 65 ? -64.535 56.804 -13.547 1.00 51.97 65 LYS G O 1
ATOM 13526 N N . GLY G 6 66 ? -63.460 55.444 -14.975 1.00 50.14 66 GLY G N 1
ATOM 13527 C CA . GLY G 6 66 ? -64.479 54.414 -14.929 1.00 44.67 66 GLY G CA 1
ATOM 13528 C C . GLY G 6 66 ? -65.758 54.723 -15.672 1.00 48.23 66 GLY G C 1
ATOM 13529 O O . GLY G 6 66 ? -66.704 53.931 -15.595 1.00 55.37 66 GLY G O 1
ATOM 13530 N N . ARG G 6 67 ? -65.820 55.840 -16.397 1.00 50.23 67 ARG G N 1
ATOM 13531 C CA . ARG G 6 67 ? -67.050 56.221 -17.081 1.00 50.96 67 ARG G CA 1
ATOM 13532 C C . ARG G 6 67 ? -67.230 55.464 -18.392 1.00 50.39 67 ARG G C 1
ATOM 13533 O O . ARG G 6 67 ? -68.359 55.128 -18.765 1.00 55.78 67 ARG G O 1
ATOM 13541 N N . PHE G 6 68 ? -66.140 55.192 -19.103 1.00 49.87 68 PHE G N 1
ATOM 13542 C CA . PHE G 6 68 ? -66.201 54.570 -20.418 1.00 46.66 68 PHE G CA 1
ATOM 13543 C C . PHE G 6 68 ? -65.820 53.097 -20.327 1.00 47.69 68 PHE G C 1
ATOM 13544 O O . PHE G 6 68 ? -65.058 52.687 -19.448 1.00 58.26 68 PHE G O 1
ATOM 13552 N N . THR G 6 69 ? -66.356 52.301 -21.250 1.00 50.19 69 THR G N 1
ATOM 13553 C CA . THR G 6 69 ? -66.060 50.876 -21.311 1.00 46.45 69 THR G CA 1
ATOM 13554 C C . THR G 6 69 ? -65.801 50.473 -22.754 1.00 57.64 69 THR G C 1
ATOM 13555 O O . THR G 6 69 ? -66.537 50.869 -23.662 1.00 63.01 69 THR G O 1
ATOM 13559 N N . LEU G 6 70 ? -64.757 49.674 -22.952 1.00 57.53 70 LEU G N 1
ATOM 13560 C CA . LEU G 6 70 ? -64.411 49.138 -24.260 1.00 55.07 70 LEU G CA 1
ATOM 13561 C C . LEU G 6 70 ? -64.901 47.700 -24.359 1.00 52.18 70 LEU G C 1
ATOM 13562 O O . LEU G 6 70 ? -64.586 46.871 -23.500 1.00 55.09 70 LEU G O 1
ATOM 13567 N N . SER G 6 71 ? -65.680 47.415 -25.398 1.00 57.01 71 SER G N 1
ATOM 13568 C CA . SER G 6 71 ? -66.160 46.071 -25.677 1.00 58.58 71 SER G CA 1
ATOM 13569 C C . SER G 6 71 ? -65.887 45.749 -27.139 1.00 65.99 71 SER G C 1
ATOM 13570 O O . SER G 6 71 ? -65.618 46.637 -27.953 1.00 62.63 71 SER G O 1
ATOM 13573 N N . ARG G 6 72 ? -65.951 44.461 -27.469 1.00 68.65 72 ARG G N 1
ATOM 13574 C CA . ARG G 6 72 ? -65.600 44.009 -28.805 1.00 68.84 72 ARG G CA 1
ATOM 13575 C C . ARG G 6 72 ? -66.501 42.857 -29.219 1.00 64.28 72 ARG G C 1
ATOM 13576 O O . ARG G 6 72 ? -67.137 42.202 -28.391 1.00 69.27 72 ARG G O 1
ATOM 13584 N N . ASP G 6 73 ? -66.545 42.626 -30.531 1.00 75.23 73 ASP G N 1
ATOM 13585 C CA . ASP G 6 73 ? -67.280 41.511 -31.133 1.00 74.71 73 ASP G CA 1
ATOM 13586 C C . ASP G 6 73 ? -66.375 40.971 -32.240 1.00 87.04 73 ASP G C 1
ATOM 13587 O O . ASP G 6 73 ? -66.504 41.358 -33.405 1.00 86.80 73 ASP G O 1
ATOM 13592 N N . ASN G 6 74 ? -65.451 40.081 -31.863 1.00 92.45 74 ASN G N 1
ATOM 13593 C CA . ASN G 6 74 ? -64.432 39.618 -32.800 1.00 89.37 74 ASN G CA 1
ATOM 13594 C C . ASN G 6 74 ? -65.039 39.057 -34.078 1.00 94.58 74 ASN G C 1
ATOM 13595 O O . ASN G 6 74 ? -64.404 39.100 -35.138 1.00 93.10 74 ASN G O 1
ATOM 13600 N N . ALA G 6 75 ? -66.260 38.526 -34.004 1.00 89.26 75 ALA G N 1
ATOM 13601 C CA . ALA G 6 75 ? -66.905 37.991 -35.199 1.00 87.87 75 ALA G CA 1
ATOM 13602 C C . ALA G 6 75 ? -67.213 39.101 -36.197 1.00 88.34 75 ALA G C 1
ATOM 13603 O O . ALA G 6 75 ? -66.872 38.998 -37.381 1.00 94.52 75 ALA G O 1
ATOM 13605 N N . LYS G 6 76 ? -67.857 40.172 -35.737 1.00 89.73 76 LYS G N 1
ATOM 13606 C CA . LYS G 6 76 ? -68.204 41.295 -36.599 1.00 87.53 76 LYS G CA 1
ATOM 13607 C C . LYS G 6 76 ? -67.044 42.258 -36.825 1.00 87.27 76 LYS G C 1
ATOM 13608 O O . LYS G 6 76 ? -67.214 43.240 -37.555 1.00 84.91 76 LYS G O 1
ATOM 13610 N N . ASN G 6 77 ? -65.880 42.005 -36.229 1.00 87.66 77 ASN G N 1
ATOM 13611 C CA . ASN G 6 77 ? -64.716 42.880 -36.359 1.00 88.27 77 ASN G CA 1
ATOM 13612 C C . ASN G 6 77 ? -65.073 44.322 -36.001 1.00 79.92 77 ASN G C 1
ATOM 13613 O O . ASN G 6 77 ? -64.875 45.256 -36.780 1.00 81.12 77 ASN G O 1
ATOM 13618 N N . MET G 6 78 ? -65.608 44.491 -34.793 1.00 79.72 78 MET G N 1
ATOM 13619 C CA . MET G 6 78 ? -65.997 45.806 -34.309 1.00 85.53 78 MET G CA 1
ATOM 13620 C C . MET G 6 78 ? -65.655 45.934 -32.832 1.00 74.37 78 MET G C 1
ATOM 13621 O O . MET G 6 78 ? -65.521 44.942 -32.110 1.00 71.72 78 MET G O 1
ATOM 13626 N N . VAL G 6 79 ? -65.517 47.182 -32.395 1.00 72.52 79 VAL G N 1
ATOM 13627 C CA . VAL G 6 79 ? -65.298 47.514 -30.992 1.00 70.42 79 VAL G CA 1
ATOM 13628 C C . VAL G 6 79 ? -66.165 48.716 -30.649 1.00 70.78 79 VAL G C 1
ATOM 13629 O O . VAL G 6 79 ? -66.335 49.629 -31.465 1.00 64.60 79 VAL G O 1
ATOM 13633 N N . TYR G 6 80 ? -66.711 48.716 -29.438 1.00 65.00 80 TYR G N 1
ATOM 13634 C CA . TYR G 6 80 ? -67.637 49.745 -28.996 1.00 65.44 80 TYR G CA 1
ATOM 13635 C C . TYR G 6 80 ? -67.069 50.447 -27.773 1.00 58.98 80 TYR G C 1
ATOM 13636 O O . TYR G 6 80 ? -66.466 49.809 -26.904 1.00 55.24 80 TYR G O 1
ATOM 13645 N N . LEU G 6 81 ? -67.263 51.762 -27.711 1.00 59.14 81 LEU G N 1
ATOM 13646 C CA . LEU G 6 81 ? -66.881 52.559 -26.549 1.00 55.29 81 LEU G CA 1
ATOM 13647 C C . LEU G 6 81 ? -68.164 53.098 -25.923 1.00 52.15 81 LEU G C 1
ATOM 13648 O O . LEU G 6 81 ? -68.703 54.116 -26.364 1.00 56.22 81 LEU G O 1
ATOM 13653 N N . GLN G 6 82 ? -68.658 52.401 -24.905 1.00 53.30 82 GLN G N 1
ATOM 13654 C CA . GLN G 6 82 ? -69.823 52.852 -24.153 1.00 52.53 82 GLN G CA 1
ATOM 13655 C C . GLN G 6 82 ? -69.391 53.992 -23.240 1.00 61.35 82 GLN G C 1
ATOM 13656 O O . GLN G 6 82 ? -68.671 53.771 -22.261 1.00 56.36 82 GLN G O 1
ATOM 13662 N N . MET G 6 83 ? -69.822 55.210 -23.556 1.00 60.95 83 MET G N 1
ATOM 13663 C CA . MET G 6 83 ? -69.455 56.391 -22.785 1.00 59.69 83 MET G CA 1
ATOM 13664 C C . MET G 6 83 ? -70.629 56.828 -21.920 1.00 63.58 83 MET G C 1
ATOM 13665 O O . MET G 6 83 ? -71.756 56.955 -22.411 1.00 69.65 83 MET G O 1
ATOM 13670 N N . ASN G 6 84 ? -70.358 57.054 -20.636 1.00 55.72 84 ASN G N 1
ATOM 13671 C CA . ASN G 6 84 ? -71.360 57.490 -19.678 1.00 50.77 84 ASN G CA 1
ATOM 13672 C C . ASN G 6 84 ? -70.850 58.716 -18.932 1.00 57.16 84 ASN G C 1
ATOM 13673 O O . ASN G 6 84 ? -69.677 59.089 -19.028 1.00 52.18 84 ASN G O 1
ATOM 13678 N N . SER G 6 85 ? -71.758 59.343 -18.183 1.00 56.48 85 SER G N 1
ATOM 13679 C CA . SER G 6 85 ? -71.435 60.498 -17.344 1.00 44.70 85 SER G CA 1
ATOM 13680 C C . SER G 6 85 ? -70.591 61.520 -18.098 1.00 46.60 85 SER G C 1
ATOM 13681 O O . SER G 6 85 ? -69.663 62.114 -17.548 1.00 55.41 85 SER G O 1
ATOM 13684 N N . LEU G 6 86 ? -70.919 61.733 -19.370 1.00 49.39 86 LEU G N 1
ATOM 13685 C CA . LEU G 6 86 ? -70.123 62.627 -20.200 1.00 49.94 86 LEU G CA 1
ATOM 13686 C C . LEU G 6 86 ? -70.117 64.039 -19.622 1.00 55.75 86 LEU G C 1
ATOM 13687 O O . LEU G 6 86 ? -71.038 64.453 -18.913 1.00 56.27 86 LEU G O 1
ATOM 13692 N N . LYS G 6 87 ? -69.054 64.771 -19.920 1.00 59.09 87 LYS G N 1
ATOM 13693 C CA . LYS G 6 87 ? -68.838 66.118 -19.419 1.00 58.09 87 LYS G CA 1
ATOM 13694 C C . LYS G 6 87 ? -68.404 67.012 -20.566 1.00 57.05 87 LYS G C 1
ATOM 13695 O O . LYS G 6 87 ? -67.916 66.526 -21.592 1.00 57.45 87 LYS G O 1
ATOM 13701 N N . PRO G 6 88 ? -68.574 68.329 -20.428 1.00 60.62 88 PRO G N 1
ATOM 13702 C CA . PRO G 6 88 ? -68.105 69.240 -21.487 1.00 60.69 88 PRO G CA 1
ATOM 13703 C C . PRO G 6 88 ? -66.657 69.016 -21.881 1.00 57.75 88 PRO G C 1
ATOM 13704 O O . PRO G 6 88 ? -66.307 69.203 -23.053 1.00 61.04 88 PRO G O 1
ATOM 13708 N N . GLU G 6 89 ? -65.802 68.614 -20.937 1.00 52.13 89 GLU G N 1
ATOM 13709 C CA . GLU G 6 89 ? -64.401 68.366 -21.251 1.00 54.46 89 GLU G CA 1
ATOM 13710 C C . GLU G 6 89 ? -64.219 67.183 -22.194 1.00 56.79 89 GLU G C 1
ATOM 13711 O O . GLU G 6 89 ? -63.146 67.042 -22.789 1.00 65.21 89 GLU G O 1
ATOM 13717 N N . ASP G 6 90 ? -65.232 66.333 -22.338 1.00 54.31 90 ASP G N 1
ATOM 13718 C CA . ASP G 6 90 ? -65.165 65.198 -23.249 1.00 59.74 90 ASP G CA 1
ATOM 13719 C C . ASP G 6 90 ? -65.514 65.573 -24.685 1.00 58.81 90 ASP G C 1
ATOM 13720 O O . ASP G 6 90 ? -65.497 64.700 -25.559 1.00 62.00 90 ASP G O 1
ATOM 13725 N N . THR G 6 91 ? -65.825 66.839 -24.949 1.00 58.09 91 THR G N 1
ATOM 13726 C CA . THR G 6 91 ? -66.166 67.273 -26.298 1.00 65.53 91 THR G CA 1
ATOM 13727 C C . THR G 6 91 ? -64.923 67.239 -27.179 1.00 67.93 91 THR G C 1
ATOM 13728 O O . THR G 6 91 ? -63.961 67.974 -26.934 1.00 68.48 91 THR G O 1
ATOM 13732 N N . ALA G 6 92 ? -64.945 66.393 -28.205 1.00 59.65 92 ALA G N 1
ATOM 13733 C CA . ALA G 6 92 ? -63.832 66.299 -29.143 1.00 69.01 92 ALA G CA 1
ATOM 13734 C C . ALA G 6 92 ? -64.217 65.319 -30.243 1.00 71.10 92 ALA G C 1
ATOM 13735 O O . ALA G 6 92 ? -65.265 64.668 -30.186 1.00 65.92 92 ALA G O 1
ATOM 13737 N N . VAL G 6 93 ? -63.356 65.229 -31.252 1.00 66.59 93 VAL G N 1
ATOM 13738 C CA . VAL G 6 93 ? -63.503 64.243 -32.316 1.00 68.09 93 VAL G CA 1
ATOM 13739 C C . VAL G 6 93 ? -62.857 62.947 -31.845 1.00 67.72 93 VAL G C 1
ATOM 13740 O O . VAL G 6 93 ? -61.658 62.915 -31.548 1.00 65.83 93 VAL G O 1
ATOM 13744 N N . TYR G 6 94 ? -63.649 61.880 -31.778 1.00 61.76 94 TYR G N 1
ATOM 13745 C CA . TYR G 6 94 ? -63.183 60.581 -31.310 1.00 62.22 94 TYR G CA 1
ATOM 13746 C C . TYR G 6 94 ? -62.789 59.724 -32.507 1.00 69.75 94 TYR G C 1
ATOM 13747 O O . TYR G 6 94 ? -63.642 59.367 -33.328 1.00 64.35 94 TYR G O 1
ATOM 13756 N N . TYR G 6 95 ? -61.504 59.397 -32.599 1.00 62.75 95 TYR G N 1
ATOM 13757 C CA . TYR G 6 95 ? -60.969 58.593 -33.687 1.00 66.13 95 TYR G CA 1
ATOM 13758 C C . TYR G 6 95 ? -60.813 57.139 -33.258 1.00 60.15 95 TYR G C 1
ATOM 13759 O O . TYR G 6 95 ? -60.829 56.805 -32.072 1.00 63.44 95 TYR G O 1
ATOM 13768 N N . CYS G 6 96 ? -60.656 56.273 -34.254 1.00 62.74 96 CYS G N 1
ATOM 13769 C CA . CYS G 6 96 ? -60.419 54.851 -34.038 1.00 59.11 96 CYS G CA 1
ATOM 13770 C C . CYS G 6 96 ? -59.190 54.458 -34.841 1.00 63.62 96 CYS G C 1
ATOM 13771 O O . CYS G 6 96 ? -59.197 54.557 -36.072 1.00 67.72 96 CYS G O 1
ATOM 13774 N N . GLY G 6 97 ? -58.137 54.019 -34.147 1.00 57.14 97 GLY G N 1
ATOM 13775 C CA . GLY G 6 97 ? -56.881 53.684 -34.776 1.00 62.15 97 GLY G CA 1
ATOM 13776 C C . GLY G 6 97 ? -56.526 52.216 -34.587 1.00 62.85 97 GLY G C 1
ATOM 13777 O O . GLY G 6 97 ? -57.111 51.507 -33.761 1.00 62.32 97 GLY G O 1
ATOM 13778 N N . ALA G 6 98 ? -55.550 51.769 -35.374 1.00 62.69 98 ALA G N 1
ATOM 13779 C CA . ALA G 6 98 ? -55.065 50.396 -35.333 1.00 61.18 98 ALA G CA 1
ATOM 13780 C C . ALA G 6 98 ? -53.580 50.397 -35.000 1.00 65.21 98 ALA G C 1
ATOM 13781 O O . ALA G 6 98 ? -52.786 51.059 -35.678 1.00 65.19 98 ALA G O 1
ATOM 13783 N N . ARG G 6 99 ? -53.212 49.659 -33.955 1.00 59.82 99 ARG G N 1
ATOM 13784 C CA . ARG G 6 99 ? -51.814 49.533 -33.568 1.00 58.66 99 ARG G CA 1
ATOM 13785 C C . ARG G 6 99 ? -51.002 48.915 -34.700 1.00 67.71 99 ARG G C 1
ATOM 13786 O O . ARG G 6 99 ? -51.453 47.989 -35.378 1.00 67.07 99 ARG G O 1
ATOM 13794 N N . ILE G 6 100 ? -49.792 49.435 -34.901 1.00 72.99 100 ILE G N 1
ATOM 13795 C CA . ILE G 6 100 ? -48.896 48.929 -35.937 1.00 77.44 100 ILE G CA 1
ATOM 13796 C C . ILE G 6 100 ? -47.833 48.063 -35.277 1.00 80.82 100 ILE G C 1
ATOM 13797 O O . ILE G 6 100 ? -47.740 46.859 -35.545 1.00 88.22 100 ILE G O 1
ATOM 13802 N N . GLY G 6 101 ? -47.027 48.668 -34.409 1.00 66.65 101 GLY G N 1
ATOM 13803 C CA . GLY G 6 101 ? -45.970 47.945 -33.735 1.00 75.88 101 GLY G CA 1
ATOM 13804 C C . GLY G 6 101 ? -45.482 48.644 -32.485 1.00 71.22 101 GLY G C 1
ATOM 13805 O O . GLY G 6 101 ? -46.278 48.972 -31.600 1.00 72.54 101 GLY G O 1
ATOM 13806 N N . GLY G 6 102 ? -44.175 48.883 -32.405 1.00 69.54 102 GLY G N 1
ATOM 13807 C CA . GLY G 6 102 ? -43.583 49.448 -31.210 1.00 69.40 102 GLY G CA 1
ATOM 13808 C C . GLY G 6 102 ? -44.022 48.696 -29.972 1.00 65.99 102 GLY G C 1
ATOM 13809 O O . GLY G 6 102 ? -44.437 47.536 -30.061 1.00 70.56 102 GLY G O 1
ATOM 13810 N N . SER G 6 103 ? -43.938 49.339 -28.808 1.00 61.46 103 SER G N 1
ATOM 13811 C CA . SER G 6 103 ? -44.469 48.762 -27.581 1.00 64.95 103 SER G CA 1
ATOM 13812 C C . SER G 6 103 ? -44.994 49.899 -26.701 1.00 63.95 103 SER G C 1
ATOM 13813 O O . SER G 6 103 ? -44.403 50.282 -25.695 1.00 59.41 103 SER G O 1
ATOM 13816 N N . ASP G 6 104 ? -46.140 50.461 -27.079 1.00 63.81 104 ASP G N 1
ATOM 13817 C CA . ASP G 6 104 ? -46.750 51.531 -26.300 1.00 56.79 104 ASP G CA 1
ATOM 13818 C C . ASP G 6 104 ? -48.178 51.677 -26.791 1.00 54.70 104 ASP G C 1
ATOM 13819 O O . ASP G 6 104 ? -48.458 52.447 -27.721 1.00 62.77 104 ASP G O 1
ATOM 13824 N N . ARG G 6 105 ? -49.087 50.908 -26.187 1.00 54.52 105 ARG G N 1
ATOM 13825 C CA . ARG G 6 105 ? -50.498 50.979 -26.534 1.00 53.85 105 ARG G CA 1
ATOM 13826 C C . ARG G 6 105 ? -51.061 52.383 -26.367 1.00 47.99 105 ARG G C 1
ATOM 13827 O O . ARG G 6 105 ? -52.074 52.709 -26.993 1.00 52.34 105 ARG G O 1
ATOM 13835 N N . LEU G 6 106 ? -50.430 53.217 -25.543 1.00 50.58 106 LEU G N 1
ATOM 13836 C CA . LEU G 6 106 ? -50.922 54.558 -25.265 1.00 51.84 106 LEU G CA 1
ATOM 13837 C C . LEU G 6 106 ? -50.334 55.617 -26.187 1.00 56.79 106 LEU G C 1
ATOM 13838 O O . LEU G 6 106 ? -50.751 56.778 -26.112 1.00 66.07 106 LEU G O 1
ATOM 13843 N N . ALA G 6 107 ? -49.387 55.256 -27.048 1.00 51.27 107 ALA G N 1
ATOM 13844 C CA . ALA G 6 107 ? -48.721 56.231 -27.899 1.00 55.58 107 ALA G CA 1
ATOM 13845 C C . ALA G 6 107 ? -49.427 56.308 -29.245 1.00 56.56 107 ALA G C 1
ATOM 13846 O O . ALA G 6 107 ? -49.478 55.299 -29.961 1.00 54.61 107 ALA G O 1
ATOM 13848 N N . PRO G 6 108 ? -49.984 57.461 -29.633 1.00 61.32 108 PRO G N 1
ATOM 13849 C CA . PRO G 6 108 ? -50.568 57.566 -30.980 1.00 61.12 108 PRO G CA 1
ATOM 13850 C C . PRO G 6 108 ? -49.554 57.352 -32.089 1.00 64.95 108 PRO G C 1
ATOM 13851 O O . PRO G 6 108 ? -49.945 56.970 -33.199 1.00 58.73 108 PRO G O 1
ATOM 13855 N N . GLU G 6 109 ? -48.263 57.581 -31.824 1.00 61.34 109 GLU G N 1
ATOM 13856 C CA . GLU G 6 109 ? -47.246 57.386 -32.852 1.00 63.06 109 GLU G CA 1
ATOM 13857 C C . GLU G 6 109 ? -47.256 55.961 -33.394 1.00 63.09 109 GLU G C 1
ATOM 13858 O O . GLU G 6 109 ? -46.847 55.732 -34.538 1.00 59.84 109 GLU G O 1
ATOM 13864 N N . ASN G 6 110 ? -47.717 54.995 -32.597 1.00 61.37 110 ASN G N 1
ATOM 13865 C CA . ASN G 6 110 ? -47.716 53.590 -32.984 1.00 60.14 110 ASN G CA 1
ATOM 13866 C C . ASN G 6 110 ? -49.060 53.129 -33.538 1.00 60.14 110 ASN G C 1
ATOM 13867 O O . ASN G 6 110 ? -49.302 51.920 -33.625 1.00 58.23 110 ASN G O 1
ATOM 13872 N N . TYR G 6 111 ? -49.937 54.058 -33.909 1.00 56.69 111 TYR G N 1
ATOM 13873 C CA . TYR G 6 111 ? -51.237 53.725 -34.471 1.00 59.03 111 TYR G CA 1
ATOM 13874 C C . TYR G 6 111 ? -51.369 54.325 -35.864 1.00 66.39 111 TYR G C 1
ATOM 13875 O O . TYR G 6 111 ? -50.789 55.373 -36.165 1.00 70.54 111 TYR G O 1
ATOM 13884 N N . GLY G 6 112 ? -52.141 53.648 -36.712 1.00 69.14 112 GLY G N 1
ATOM 13885 C CA . GLY G 6 112 ? -52.379 54.104 -38.065 1.00 65.94 112 GLY G CA 1
ATOM 13886 C C . GLY G 6 112 ? -53.762 53.706 -38.532 1.00 67.89 112 GLY G C 1
ATOM 13887 O O . GLY G 6 112 ? -54.556 53.133 -37.783 1.00 62.30 112 GLY G O 1
ATOM 13888 N N . TYR G 6 113 ? -54.046 54.023 -39.797 1.00 69.89 113 TYR G N 1
ATOM 13889 C CA . TYR G 6 113 ? -55.323 53.689 -40.426 1.00 57.80 113 TYR G CA 1
ATOM 13890 C C . TYR G 6 113 ? -56.481 54.398 -39.733 1.00 69.95 113 TYR G C 1
ATOM 13891 O O . TYR G 6 113 ? -57.588 53.861 -39.627 1.00 75.36 113 TYR G O 1
ATOM 13900 N N . TRP G 6 114 ? -56.234 55.617 -39.263 1.00 71.45 114 TRP G N 1
ATOM 13901 C CA . TRP G 6 114 ? -57.272 56.374 -38.581 1.00 62.73 114 TRP G CA 1
ATOM 13902 C C . TRP G 6 114 ? -58.477 56.561 -39.492 1.00 63.41 114 TRP G C 1
ATOM 13903 O O . TRP G 6 114 ? -58.336 56.812 -40.692 1.00 75.78 114 TRP G O 1
ATOM 13914 N N . GLY G 6 115 ? -59.669 56.434 -38.916 1.00 67.45 115 GLY G N 1
ATOM 13915 C CA . GLY G 6 115 ? -60.886 56.775 -39.615 1.00 69.35 115 GLY G CA 1
ATOM 13916 C C . GLY G 6 115 ? -61.091 58.277 -39.670 1.00 77.91 115 GLY G C 1
ATOM 13917 O O . GLY G 6 115 ? -60.292 59.069 -39.172 1.00 75.71 115 GLY G O 1
ATOM 13918 N N . GLN G 6 116 ? -62.200 58.674 -40.299 1.00 84.12 116 GLN G N 1
ATOM 13919 C CA . GLN G 6 116 ? -62.531 60.091 -40.394 1.00 74.10 116 GLN G CA 1
ATOM 13920 C C . GLN G 6 116 ? -62.870 60.694 -39.036 1.00 72.07 116 GLN G C 1
ATOM 13921 O O . GLN G 6 116 ? -62.836 61.920 -38.888 1.00 71.30 116 GLN G O 1
ATOM 13923 N N . GLY G 6 117 ? -63.183 59.865 -38.046 1.00 68.31 117 GLY G N 1
ATOM 13924 C CA . GLY G 6 117 ? -63.548 60.345 -36.733 1.00 70.29 117 GLY G CA 1
ATOM 13925 C C . GLY G 6 117 ? -65.044 60.554 -36.589 1.00 75.89 117 GLY G C 1
ATOM 13926 O O . GLY G 6 117 ? -65.817 60.499 -37.549 1.00 75.78 117 GLY G O 1
ATOM 13927 N N . THR G 6 118 ? -65.455 60.792 -35.347 1.00 69.90 118 THR G N 1
ATOM 13928 C CA . THR G 6 118 ? -66.850 61.074 -35.040 1.00 67.25 118 THR G CA 1
ATOM 13929 C C . THR G 6 118 ? -66.903 62.163 -33.981 1.00 69.99 118 THR G C 1
ATOM 13930 O O . THR G 6 118 ? -66.191 62.090 -32.975 1.00 70.29 118 THR G O 1
ATOM 13934 N N . GLN G 6 119 ? -67.738 63.172 -34.215 1.00 74.36 119 GLN G N 1
ATOM 13935 C CA . GLN G 6 119 ? -67.826 64.309 -33.311 1.00 68.38 119 GLN G CA 1
ATOM 13936 C C . GLN G 6 119 ? -68.697 63.970 -32.109 1.00 71.18 119 GLN G C 1
ATOM 13937 O O . GLN G 6 119 ? -69.774 63.381 -32.248 1.00 62.55 119 GLN G O 1
ATOM 13943 N N . VAL G 6 120 ? -68.219 64.346 -30.926 1.00 69.12 120 VAL G N 1
ATOM 13944 C CA . VAL G 6 120 ? -68.968 64.218 -29.683 1.00 65.70 120 VAL G CA 1
ATOM 13945 C C . VAL G 6 120 ? -69.056 65.602 -29.060 1.00 66.32 120 VAL G C 1
ATOM 13946 O O . VAL G 6 120 ? -68.035 66.280 -28.900 1.00 75.77 120 VAL G O 1
ATOM 13950 N N . THR G 6 121 ? -70.271 66.021 -28.716 1.00 71.18 121 THR G N 1
ATOM 13951 C CA . THR G 6 121 ? -70.516 67.362 -28.197 1.00 71.30 121 THR G CA 1
ATOM 13952 C C . THR G 6 121 ? -71.338 67.255 -26.922 1.00 69.07 121 THR G C 1
ATOM 13953 O O . THR G 6 121 ? -72.422 66.661 -26.926 1.00 69.95 121 THR G O 1
ATOM 13957 N N . VAL G 6 122 ? -70.818 67.823 -25.838 1.00 70.71 122 VAL G N 1
ATOM 13958 C CA . VAL G 6 122 ? -71.499 67.849 -24.548 1.00 71.86 122 VAL G CA 1
ATOM 13959 C C . VAL G 6 122 ? -71.692 69.309 -24.164 1.00 72.30 122 VAL G C 1
ATOM 13960 O O . VAL G 6 122 ? -70.717 70.067 -24.079 1.00 68.33 122 VAL G O 1
ATOM 13964 N N . SER G 6 123 ? -72.942 69.702 -23.941 1.00 80.45 123 SER G N 1
ATOM 13965 C CA . SER G 6 123 ? -73.288 71.079 -23.621 1.00 81.72 123 SER G CA 1
ATOM 13966 C C . SER G 6 123 ? -74.016 71.138 -22.285 1.00 86.56 123 SER G C 1
ATOM 13967 O O . SER G 6 123 ? -74.424 70.118 -21.722 1.00 85.15 123 SER G O 1
ATOM 13970 N N . SER G 6 124 ? -74.174 72.360 -21.784 1.00 92.78 124 SER G N 1
ATOM 13971 C CA . SER G 6 124 ? -74.814 72.598 -20.495 1.00 89.07 124 SER G CA 1
ATOM 13972 C C . SER G 6 124 ? -76.136 73.337 -20.677 1.00 90.73 124 SER G C 1
ATOM 13973 O O . SER G 6 124 ? -76.305 74.455 -20.189 1.00 95.81 124 SER G O 1
ATOM 13976 N N . VAL H 6 2 ? -13.464 72.110 -33.064 1.00 97.03 2 VAL H N 1
ATOM 13977 C CA . VAL H 6 2 ? -14.132 72.678 -31.900 1.00 96.90 2 VAL H CA 1
ATOM 13978 C C . VAL H 6 2 ? -13.291 73.814 -31.329 1.00 92.87 2 VAL H C 1
ATOM 13979 O O . VAL H 6 2 ? -12.092 73.657 -31.098 1.00 89.70 2 VAL H O 1
ATOM 13983 N N . GLN H 6 3 ? -13.930 74.959 -31.104 1.00 93.73 3 GLN H N 1
ATOM 13984 C CA . GLN H 6 3 ? -13.272 76.131 -30.544 1.00 96.09 3 GLN H CA 1
ATOM 13985 C C . GLN H 6 3 ? -14.091 76.633 -29.365 1.00 93.99 3 GLN H C 1
ATOM 13986 O O . GLN H 6 3 ? -15.315 76.769 -29.469 1.00 87.22 3 GLN H O 1
ATOM 13992 N N . LEU H 6 4 ? -13.418 76.902 -28.251 1.00 86.38 4 LEU H N 1
ATOM 13993 C CA . LEU H 6 4 ? -14.059 77.403 -27.044 1.00 81.06 4 LEU H CA 1
ATOM 13994 C C . LEU H 6 4 ? -13.499 78.778 -26.711 1.00 76.80 4 LEU H C 1
ATOM 13995 O O . LEU H 6 4 ? -12.308 79.038 -26.913 1.00 78.92 4 LEU H O 1
ATOM 14000 N N . GLN H 6 5 ? -14.364 79.654 -26.205 1.00 71.04 5 GLN H N 1
ATOM 14001 C CA . GLN H 6 5 ? -13.976 81.011 -25.837 1.00 71.44 5 GLN H CA 1
ATOM 14002 C C . GLN H 6 5 ? -14.637 81.361 -24.514 1.00 69.36 5 GLN H C 1
ATOM 14003 O O . GLN H 6 5 ? -15.868 81.414 -24.428 1.00 69.44 5 GLN H O 1
ATOM 14005 N N . GLU H 6 6 ? -13.826 81.598 -23.489 1.00 72.75 6 GLU H N 1
ATOM 14006 C CA . GLU H 6 6 ? -14.342 81.962 -22.179 1.00 76.54 6 GLU H CA 1
ATOM 14007 C C . GLU H 6 6 ? -14.595 83.466 -22.104 1.00 73.31 6 GLU H C 1
ATOM 14008 O O . GLU H 6 6 ? -14.077 84.251 -22.901 1.00 78.52 6 GLU H O 1
ATOM 14014 N N . SER H 6 7 ? -15.402 83.862 -21.124 1.00 67.43 7 SER H N 1
ATOM 14015 C CA . SER H 6 7 ? -15.712 85.271 -20.919 1.00 78.55 7 SER H CA 1
ATOM 14016 C C . SER H 6 7 ? -16.420 85.426 -19.583 1.00 77.03 7 SER H C 1
ATOM 14017 O O . SER H 6 7 ? -16.968 84.465 -19.036 1.00 82.01 7 SER H O 1
ATOM 14020 N N . GLY H 6 8 ? -16.395 86.653 -19.063 1.00 75.26 8 GLY H N 1
ATOM 14021 C CA . GLY H 6 8 ? -17.073 86.991 -17.828 1.00 76.31 8 GLY H CA 1
ATOM 14022 C C . GLY H 6 8 ? -16.158 87.289 -16.663 1.00 71.29 8 GLY H C 1
ATOM 14023 O O . GLY H 6 8 ? -16.651 87.675 -15.596 1.00 75.30 8 GLY H O 1
ATOM 14024 N N . GLY H 6 9 ? -14.846 87.127 -16.823 1.00 69.56 9 GLY H N 1
ATOM 14025 C CA . GLY H 6 9 ? -13.919 87.376 -15.736 1.00 76.98 9 GLY H CA 1
ATOM 14026 C C . GLY H 6 9 ? -13.917 88.817 -15.267 1.00 86.46 9 GLY H C 1
ATOM 14027 O O . GLY H 6 9 ? -14.844 89.578 -15.563 1.00 82.65 9 GLY H O 1
ATOM 14028 N N . GLY H 6 10 ? -12.878 89.204 -14.530 1.00 88.00 10 GLY H N 1
ATOM 14029 C CA . GLY H 6 10 ? -12.733 90.548 -14.018 1.00 88.94 10 GLY H CA 1
ATOM 14030 C C . GLY H 6 10 ? -12.317 90.539 -12.566 1.00 93.85 10 GLY H C 1
ATOM 14031 O O . GLY H 6 10 ? -11.995 89.495 -11.988 1.00 90.78 10 GLY H O 1
ATOM 14032 N N . LEU H 6 11 ? -12.321 91.725 -11.964 1.00 98.05 11 LEU H N 1
ATOM 14033 C CA . LEU H 6 11 ? -11.929 91.904 -10.575 1.00 90.80 11 LEU H CA 1
ATOM 14034 C C . LEU H 6 11 ? -13.164 92.036 -9.694 1.00 88.52 11 LEU H C 1
ATOM 14035 O O . LEU H 6 11 ? -14.189 92.587 -10.106 1.00 86.36 11 LEU H O 1
ATOM 14040 N N . VAL H 6 12 ? -13.055 91.525 -8.468 1.00 84.87 12 VAL H N 1
ATOM 14041 C CA . VAL H 6 12 ? -14.143 91.601 -7.500 1.00 91.90 12 VAL H CA 1
ATOM 14042 C C . VAL H 6 12 ? -13.541 91.470 -6.109 1.00 88.64 12 VAL H C 1
ATOM 14043 O O . VAL H 6 12 ? -12.445 90.933 -5.937 1.00 81.32 12 VAL H O 1
ATOM 14047 N N . GLN H 6 13 ? -14.263 91.968 -5.110 1.00 93.07 13 GLN H N 1
ATOM 14048 C CA . GLN H 6 13 ? -13.839 91.870 -3.723 1.00 90.15 13 GLN H CA 1
ATOM 14049 C C . GLN H 6 13 ? -14.393 90.598 -3.090 1.00 91.99 13 GLN H C 1
ATOM 14050 O O . GLN H 6 13 ? -15.319 89.968 -3.606 1.00 92.17 13 GLN H O 1
ATOM 14052 N N . ALA H 6 14 ? -13.808 90.225 -1.953 1.00 91.95 14 ALA H N 1
ATOM 14053 C CA . ALA H 6 14 ? -14.249 89.036 -1.237 1.00 82.87 14 ALA H CA 1
ATOM 14054 C C . ALA H 6 14 ? -15.745 89.105 -0.964 1.00 82.98 14 ALA H C 1
ATOM 14055 O O . ALA H 6 14 ? -16.260 90.127 -0.501 1.00 75.33 14 ALA H O 1
ATOM 14057 N N . GLY H 6 15 ? -16.441 88.011 -1.259 1.00 80.46 15 GLY H N 1
ATOM 14058 C CA . GLY H 6 15 ? -17.877 87.951 -1.099 1.00 71.33 15 GLY H CA 1
ATOM 14059 C C . GLY H 6 15 ? -18.672 88.444 -2.284 1.00 71.44 15 GLY H C 1
ATOM 14060 O O . GLY H 6 15 ? -19.903 88.519 -2.193 1.00 61.50 15 GLY H O 1
ATOM 14061 N N . GLY H 6 16 ? -18.014 88.776 -3.393 1.00 78.38 16 GLY H N 1
ATOM 14062 C CA . GLY H 6 16 ? -18.689 89.293 -4.568 1.00 89.08 16 GLY H CA 1
ATOM 14063 C C . GLY H 6 16 ? -19.355 88.208 -5.386 1.00 83.28 16 GLY H C 1
ATOM 14064 O O . GLY H 6 16 ? -19.791 87.176 -4.863 1.00 77.55 16 GLY H O 1
ATOM 14065 N N . SER H 6 17 ? -19.434 88.442 -6.695 1.00 82.73 17 SER H N 1
ATOM 14066 C CA . SER H 6 17 ? -20.092 87.509 -7.598 1.00 80.27 17 SER H CA 1
ATOM 14067 C C . SER H 6 17 ? -19.645 87.787 -9.025 1.00 89.58 17 SER H C 1
ATOM 14068 O O . SER H 6 17 ? -19.314 88.921 -9.378 1.00 90.42 17 SER H O 1
ATOM 14071 N N . LEU H 6 18 ? -19.646 86.732 -9.837 1.00 87.63 18 LEU H N 1
ATOM 14072 C CA . LEU H 6 18 ? -19.353 86.832 -11.259 1.00 74.81 18 LEU H CA 1
ATOM 14073 C C . LEU H 6 18 ? -20.190 85.790 -11.987 1.00 76.28 18 LEU H C 1
ATOM 14074 O O . LEU H 6 18 ? -20.782 84.900 -11.370 1.00 75.23 18 LEU H O 1
ATOM 14079 N N . ARG H 6 19 ? -20.237 85.905 -13.313 1.00 77.64 19 ARG H N 1
ATOM 14080 C CA . ARG H 6 19 ? -20.929 84.921 -14.147 1.00 71.83 19 ARG H CA 1
ATOM 14081 C C . ARG H 6 19 ? -20.068 84.672 -15.381 1.00 74.76 19 ARG H C 1
ATOM 14082 O O . ARG H 6 19 ? -20.089 85.459 -16.332 1.00 80.60 19 ARG H O 1
ATOM 14090 N N . LEU H 6 20 ? -19.315 83.577 -15.359 1.00 72.57 20 LEU H N 1
ATOM 14091 C CA . LEU H 6 20 ? -18.479 83.204 -16.487 1.00 70.80 20 LEU H CA 1
ATOM 14092 C C . LEU H 6 20 ? -19.320 82.548 -17.574 1.00 73.26 20 LEU H C 1
ATOM 14093 O O . LEU H 6 20 ? -20.333 81.896 -17.300 1.00 71.26 20 LEU H O 1
ATOM 14098 N N . SER H 6 21 ? -18.892 82.732 -18.820 1.00 67.80 21 SER H N 1
ATOM 14099 C CA . SER H 6 21 ? -19.564 82.150 -19.972 1.00 67.49 21 SER H CA 1
ATOM 14100 C C . SER H 6 21 ? -18.531 81.512 -20.886 1.00 71.91 21 SER H C 1
ATOM 14101 O O . SER H 6 21 ? -17.437 82.054 -21.079 1.00 70.74 21 SER H O 1
ATOM 14104 N N . CYS H 6 22 ? -18.883 80.354 -21.442 1.00 72.27 22 CYS H N 1
ATOM 14105 C CA . CYS H 6 22 ? -18.026 79.632 -22.377 1.00 74.91 22 CYS H CA 1
ATOM 14106 C C . CYS H 6 22 ? -18.843 79.335 -23.626 1.00 76.07 22 CYS H C 1
ATOM 14107 O O . CYS H 6 22 ? -19.818 78.579 -23.568 1.00 75.66 22 CYS H O 1
ATOM 14110 N N . ALA H 6 23 ? -18.455 79.938 -24.745 1.00 76.92 23 ALA H N 1
ATOM 14111 C CA . ALA H 6 23 ? -19.140 79.753 -26.016 1.00 78.13 23 ALA H CA 1
ATOM 14112 C C . ALA H 6 23 ? -18.422 78.682 -26.825 1.00 80.41 23 ALA H C 1
ATOM 14113 O O . ALA H 6 23 ? -17.207 78.765 -27.034 1.00 76.66 23 ALA H O 1
ATOM 14115 N N . ALA H 6 24 ? -19.172 77.680 -27.271 1.00 83.36 24 ALA H N 1
ATOM 14116 C CA . ALA H 6 24 ? -18.632 76.590 -28.071 1.00 85.02 24 ALA H CA 1
ATOM 14117 C C . ALA H 6 24 ? -18.984 76.813 -29.536 1.00 89.89 24 ALA H C 1
ATOM 14118 O O . ALA H 6 24 ? -20.144 77.077 -29.868 1.00 83.11 24 ALA H O 1
ATOM 14120 N N . SER H 6 25 ? -17.981 76.705 -30.404 1.00 95.59 25 SER H N 1
ATOM 14121 C CA . SER H 6 25 ? -18.162 76.867 -31.841 1.00 96.21 25 SER H CA 1
ATOM 14122 C C . SER H 6 25 ? -17.425 75.745 -32.554 1.00 100.44 25 SER H C 1
ATOM 14123 O O . SER H 6 25 ? -16.225 75.551 -32.336 1.00 105.73 25 SER H O 1
ATOM 14126 N N . GLY H 6 26 ? -18.144 75.008 -33.397 1.00 102.23 26 GLY H N 1
ATOM 14127 C CA . GLY H 6 26 ? -17.563 73.888 -34.110 1.00 100.65 26 GLY H CA 1
ATOM 14128 C C . GLY H 6 26 ? -18.465 72.672 -34.123 1.00 104.75 26 GLY H C 1
ATOM 14129 O O . GLY H 6 26 ? -19.689 72.800 -34.219 1.00 99.56 26 GLY H O 1
ATOM 14130 N N . ARG H 6 27 ? -17.871 71.484 -34.023 1.00 107.24 27 ARG H N 1
ATOM 14131 C CA . ARG H 6 27 ? -18.613 70.225 -34.046 1.00 112.21 27 ARG H CA 1
ATOM 14132 C C . ARG H 6 27 ? -18.674 69.677 -32.624 1.00 111.16 27 ARG H C 1
ATOM 14133 O O . ARG H 6 27 ? -17.744 69.010 -32.163 1.00 114.22 27 ARG H O 1
ATOM 14135 N N . ILE H 6 28 ? -19.775 69.957 -31.930 1.00 106.71 28 ILE H N 1
ATOM 14136 C CA . ILE H 6 28 ? -19.997 69.468 -30.576 1.00 101.87 28 ILE H CA 1
ATOM 14137 C C . ILE H 6 28 ? -21.352 68.773 -30.537 1.00 104.98 28 ILE H C 1
ATOM 14138 O O . ILE H 6 28 ? -22.335 69.275 -31.096 1.00 99.28 28 ILE H O 1
ATOM 14143 N N . PHE H 6 29 ? -21.400 67.608 -29.886 1.00 103.74 29 PHE H N 1
ATOM 14144 C CA . PHE H 6 29 ? -22.654 66.872 -29.781 1.00 98.02 29 PHE H CA 1
ATOM 14145 C C . PHE H 6 29 ? -23.601 67.519 -28.778 1.00 98.54 29 PHE H C 1
ATOM 14146 O O . PHE H 6 29 ? -24.825 67.419 -28.930 1.00 99.97 29 PHE H O 1
ATOM 14148 N N . SER H 6 30 ? -23.062 68.18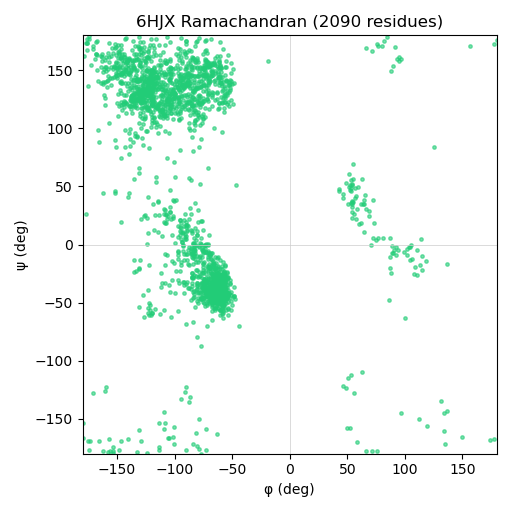0 -27.758 1.00 88.40 30 SER H N 1
ATOM 14149 C CA . SER H 6 30 ? -23.870 68.843 -26.742 1.00 82.08 30 SER H CA 1
ATOM 14150 C C . SER H 6 30 ? -22.921 69.579 -25.805 1.00 74.07 30 SER H C 1
ATOM 14151 O O . SER H 6 30 ? -21.697 69.453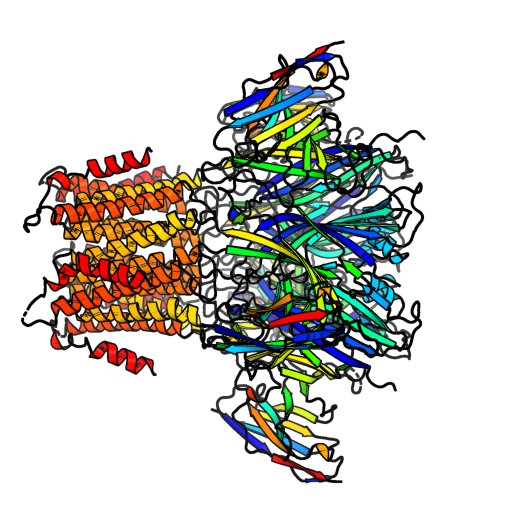 -25.904 1.00 79.73 30 SER H O 1
ATOM 14154 N N . THR H 6 31 ? -23.505 70.351 -24.890 1.00 66.39 31 THR H N 1
ATOM 14155 C CA . THR H 6 31 ? -22.729 71.031 -23.863 1.00 63.67 31 THR H CA 1
ATOM 14156 C C . THR H 6 31 ? -22.426 70.140 -22.664 1.00 61.26 31 THR H C 1
ATOM 14157 O O . THR H 6 31 ? -21.686 70.565 -21.771 1.00 61.63 31 THR H O 1
ATOM 14161 N N . ASN H 6 32 ? -22.981 68.925 -22.616 1.00 58.21 32 ASN H N 1
ATOM 14162 C CA . ASN H 6 32 ? -22.649 68.004 -21.536 1.00 60.36 32 ASN H CA 1
ATOM 14163 C C . ASN H 6 32 ? -21.152 67.747 -21.467 1.00 61.74 32 ASN H C 1
ATOM 14164 O O . ASN H 6 32 ? -20.620 67.437 -20.395 1.00 60.32 32 ASN H O 1
ATOM 14169 N N . VAL H 6 33 ? -20.459 67.869 -22.603 1.00 60.16 33 VAL H N 1
ATOM 14170 C CA . VAL H 6 33 ? -19.046 67.509 -22.690 1.00 62.25 33 VAL H CA 1
ATOM 14171 C C . VAL H 6 33 ? -18.123 68.613 -22.208 1.00 62.95 33 VAL H C 1
ATOM 14172 O O . VAL H 6 33 ? -16.903 68.404 -22.150 1.00 59.48 33 VAL H O 1
ATOM 14176 N N . MET H 6 34 ? -18.657 69.776 -21.853 1.00 56.28 34 MET H N 1
ATOM 14177 C CA . MET H 6 34 ? -17.847 70.912 -21.443 1.00 53.23 34 MET H CA 1
ATOM 14178 C C . MET H 6 34 ? -17.717 70.961 -19.925 1.00 61.57 34 MET H C 1
ATOM 14179 O O . MET H 6 34 ? -18.641 70.605 -19.190 1.00 58.93 34 MET H O 1
ATOM 14184 N N . GLY H 6 35 ? -16.559 71.414 -19.465 1.00 56.78 35 GLY H N 1
ATOM 14185 C CA . GLY H 6 35 ? -16.290 71.489 -18.040 1.00 56.78 35 GLY H CA 1
ATOM 14186 C C . GLY H 6 35 ? -15.395 72.664 -17.726 1.00 57.63 35 GLY H C 1
ATOM 14187 O O . GLY H 6 35 ? -14.527 73.037 -18.521 1.00 59.79 35 GLY H O 1
ATOM 14188 N N . TRP H 6 36 ? -15.612 73.253 -16.554 1.00 59.46 36 TRP H N 1
ATOM 14189 C CA . TRP H 6 36 ? -14.823 74.391 -16.106 1.00 58.51 36 TRP H CA 1
ATOM 14190 C C . TRP H 6 36 ? -13.620 73.921 -15.299 1.00 65.89 36 TRP H C 1
ATOM 14191 O O . TRP H 6 36 ? -13.730 73.025 -14.456 1.00 59.37 36 TRP H O 1
ATOM 14202 N N . PHE H 6 37 ? -12.471 74.532 -15.570 1.00 63.54 37 PHE H N 1
ATOM 14203 C CA . PHE H 6 37 ? -11.243 74.287 -14.830 1.00 64.07 37 PHE H CA 1
ATOM 14204 C C . PHE H 6 37 ? -10.637 75.629 -14.444 1.00 68.65 37 PHE H C 1
ATOM 14205 O O . PHE H 6 37 ? -11.082 76.688 -14.896 1.00 65.31 37 PHE H O 1
ATOM 14213 N N . ARG H 6 38 ? -9.617 75.583 -13.591 1.00 72.78 38 ARG H N 1
ATOM 14214 C CA . ARG H 6 38 ? -8.917 76.794 -13.191 1.00 68.30 38 ARG H CA 1
ATOM 14215 C C . ARG H 6 38 ? -7.466 76.449 -12.895 1.00 68.99 38 ARG H C 1
ATOM 14216 O O . ARG H 6 38 ? -7.128 75.302 -12.587 1.00 66.39 38 ARG H O 1
ATOM 14224 N N . GLN H 6 39 ? -6.609 77.462 -12.998 1.00 77.14 39 GLN H N 1
ATOM 14225 C CA . GLN H 6 39 ? -5.181 77.292 -12.745 1.00 78.62 39 GLN H CA 1
ATOM 14226 C C . GLN H 6 39 ? -4.643 78.601 -12.186 1.00 80.15 39 GLN H C 1
ATOM 14227 O O . GLN H 6 39 ? -4.580 79.603 -12.905 1.00 74.33 39 GLN H O 1
ATOM 14233 N N . ALA H 6 40 ? -4.270 78.595 -10.913 1.00 86.24 40 ALA H N 1
ATOM 14234 C CA . ALA H 6 40 ? -3.610 79.744 -10.318 1.00 87.10 40 ALA H CA 1
ATOM 14235 C C . ALA H 6 40 ? -2.114 79.694 -10.610 1.00 96.03 40 ALA H C 1
ATOM 14236 O O . ALA H 6 40 ? -1.572 78.638 -10.947 1.00 88.81 40 ALA H O 1
ATOM 14238 N N . PRO H 6 41 ? -1.420 80.826 -10.497 1.00 101.47 41 PRO H N 1
ATOM 14239 C CA . PRO H 6 41 ? 0.033 80.810 -10.709 1.00 98.72 41 PRO H CA 1
ATOM 14240 C C . PRO H 6 41 ? 0.711 79.848 -9.745 1.00 95.04 41 PRO H C 1
ATOM 14241 O O . PRO H 6 41 ? 0.525 79.925 -8.528 1.00 90.25 41 PRO H O 1
ATOM 14245 N N . GLY H 6 42 ? 1.496 78.926 -10.302 1.00 86.79 42 GLY H N 1
ATOM 14246 C CA . GLY H 6 42 ? 2.210 77.945 -9.520 1.00 81.42 42 GLY H CA 1
ATOM 14247 C C . GLY H 6 42 ? 1.440 76.674 -9.225 1.00 86.23 42 GLY H C 1
ATOM 14248 O O . GLY H 6 42 ? 2.062 75.635 -8.976 1.00 87.30 42 GLY H O 1
ATOM 14249 N N . LYS H 6 43 ? 0.111 76.724 -9.243 1.00 89.81 43 LYS H N 1
ATOM 14250 C CA . LYS H 6 43 ? -0.715 75.556 -8.978 1.00 84.40 43 LYS H CA 1
ATOM 14251 C C . LYS H 6 43 ? -1.109 74.880 -10.286 1.00 82.74 43 LYS H C 1
ATOM 14252 O O . LYS H 6 43 ? -1.202 75.521 -11.336 1.00 86.75 43 LYS H O 1
ATOM 14254 N N . GLU H 6 44 ? -1.332 73.570 -10.212 1.00 81.77 44 GLU H N 1
ATOM 14255 C CA . GLU H 6 44 ? -1.790 72.824 -11.373 1.00 79.00 44 GLU H CA 1
ATOM 14256 C C . GLU H 6 44 ? -3.163 73.315 -11.821 1.00 81.09 44 GLU H C 1
ATOM 14257 O O . GLU H 6 44 ? -3.894 73.977 -11.079 1.00 83.80 44 GLU H O 1
ATOM 14263 N N . ARG H 6 45 ? -3.511 72.973 -13.060 1.00 84.38 45 ARG H N 1
ATOM 14264 C CA . ARG H 6 45 ? -4.860 73.203 -13.560 1.00 73.90 45 ARG H CA 1
ATOM 14265 C C . ARG H 6 45 ? -5.801 72.187 -12.924 1.00 74.93 45 ARG H C 1
ATOM 14266 O O . ARG H 6 45 ? -5.642 70.977 -13.125 1.00 68.96 45 ARG H O 1
ATOM 14274 N N . GLU H 6 46 ? -6.771 72.672 -12.151 1.00 69.74 46 GLU H N 1
ATOM 14275 C CA . GLU H 6 46 ? -7.624 71.812 -11.344 1.00 68.26 46 GLU H CA 1
ATOM 14276 C C . GLU H 6 46 ? -9.079 71.915 -11.785 1.00 62.00 46 GLU H C 1
ATOM 14277 O O . GLU H 6 46 ? -9.535 72.960 -12.260 1.00 59.49 46 GLU H O 1
ATOM 14283 N N . PHE H 6 47 ? -9.798 70.807 -11.614 1.00 58.60 47 PHE H N 1
ATOM 14284 C CA . PHE H 6 47 ? -11.201 70.720 -11.997 1.00 56.67 47 PHE H CA 1
ATOM 14285 C C . PHE H 6 47 ? -12.062 71.634 -11.131 1.00 54.35 47 PHE H C 1
ATOM 14286 O O . PHE H 6 47 ? -11.796 71.838 -9.943 1.00 53.84 47 PHE H O 1
ATOM 14294 N N . VAL H 6 48 ? -13.108 72.191 -11.746 1.00 45.68 48 VAL H N 1
ATOM 14295 C CA . VAL H 6 48 ? -14.045 73.057 -11.039 1.00 50.16 48 VAL H CA 1
ATOM 14296 C C . VAL H 6 48 ? -15.448 72.461 -11.092 1.00 51.35 48 VAL H C 1
ATOM 14297 O O . VAL H 6 48 ? -16.056 72.199 -10.048 1.00 46.54 48 VAL H O 1
ATOM 14301 N N . ALA H 6 49 ? -15.982 72.255 -12.296 1.00 41.57 49 ALA H N 1
ATOM 14302 C CA . ALA H 6 49 ? -17.346 71.759 -12.414 1.00 47.35 49 ALA H CA 1
ATOM 14303 C C . ALA H 6 49 ? -17.599 71.222 -13.814 1.00 48.76 49 ALA H C 1
ATOM 14304 O O . ALA H 6 49 ? -16.918 71.584 -14.776 1.00 52.31 49 ALA H O 1
ATOM 14306 N N . THR H 6 50 ? -18.603 70.353 -13.906 1.00 43.79 50 THR H N 1
ATOM 14307 C CA . THR H 6 50 ? -19.091 69.817 -15.172 1.00 46.96 50 THR H CA 1
ATOM 14308 C C . THR H 6 50 ? -20.369 69.043 -14.875 1.00 49.04 50 THR H C 1
ATOM 14309 O O . THR H 6 50 ? -20.695 68.767 -13.718 1.00 46.10 50 THR H O 1
ATOM 14313 N N . VAL H 6 51 ? -21.089 68.685 -15.940 1.00 47.45 51 VAL H N 1
ATOM 14314 C CA . VAL H 6 51 ? -22.351 67.974 -15.760 1.00 48.49 51 VAL H CA 1
ATOM 14315 C C . VAL H 6 51 ? -22.088 66.582 -15.195 1.00 46.68 51 VAL H C 1
ATOM 14316 O O . VAL H 6 51 ? -21.007 66.000 -15.351 1.00 54.70 51 VAL H O 1
ATOM 14320 N N . GLY H 6 52 ? -23.102 66.041 -14.521 1.00 44.92 52 GLY H N 1
ATOM 14321 C CA . GLY H 6 52 ? -23.036 64.686 -14.019 1.00 50.19 52 GLY H CA 1
ATOM 14322 C C . GLY H 6 52 ? -23.501 63.667 -15.047 1.00 50.78 52 GLY H C 1
ATOM 14323 O O . GLY H 6 52 ? -24.092 64.000 -16.073 1.00 46.62 52 GLY H O 1
ATOM 14324 N N . ARG H 6 53 ? -23.219 62.395 -14.757 1.00 46.86 53 ARG H N 1
ATOM 14325 C CA . ARG H 6 53 ? -23.607 61.335 -15.681 1.00 51.05 53 ARG H CA 1
ATOM 14326 C C . ARG H 6 53 ? -25.125 61.216 -15.777 1.00 42.79 53 ARG H C 1
ATOM 14327 O O . ARG H 6 53 ? -25.670 61.036 -16.871 1.00 42.67 53 ARG H O 1
ATOM 14335 N N . ILE H 6 54 ? -25.821 61.332 -14.654 1.00 43.51 54 ILE H N 1
ATOM 14336 C CA . ILE H 6 54 ? -27.274 61.200 -14.619 1.00 51.19 54 ILE H CA 1
ATOM 14337 C C . ILE H 6 54 ? -27.908 62.584 -14.651 1.00 52.98 54 ILE H C 1
ATOM 14338 O O . ILE H 6 54 ? -27.360 63.561 -14.125 1.00 52.06 54 ILE H O 1
ATOM 14343 N N . GLY H 6 55 ? -29.084 62.666 -15.269 1.00 51.88 55 GLY H N 1
ATOM 14344 C CA . GLY H 6 55 ? -29.749 63.950 -15.406 1.00 46.59 55 GLY H CA 1
ATOM 14345 C C . GLY H 6 55 ? -30.076 64.560 -14.055 1.00 46.59 55 GLY H C 1
ATOM 14346 O O . GLY H 6 55 ? -30.493 63.871 -13.121 1.00 47.41 55 GLY H O 1
ATOM 14347 N N . GLY H 6 56 ? -29.884 65.876 -13.958 1.00 48.90 56 GLY H N 1
ATOM 14348 C CA . GLY H 6 56 ? -30.112 66.603 -12.731 1.00 45.23 56 GLY H CA 1
ATOM 14349 C C . GLY H 6 56 ? -28.920 66.682 -11.801 1.00 48.58 56 GLY H C 1
ATOM 14350 O O . GLY H 6 56 ? -28.988 67.398 -10.795 1.00 54.96 56 GLY H O 1
ATOM 14351 N N . SER H 6 57 ? -27.833 65.979 -12.103 1.00 41.71 57 SER H N 1
ATOM 14352 C CA . SER H 6 57 ? -26.652 65.956 -11.255 1.00 43.52 57 SER H CA 1
ATOM 14353 C C . SER H 6 57 ? -25.535 66.785 -11.880 1.00 43.68 57 SER H C 1
ATOM 14354 O O . SER H 6 57 ? -25.448 66.923 -13.103 1.00 42.71 57 SER H O 1
ATOM 14357 N N . THR H 6 58 ? -24.685 67.344 -11.022 1.00 47.69 58 THR H N 1
ATOM 14358 C CA . THR H 6 58 ? -23.540 68.134 -11.449 1.00 42.75 58 THR H CA 1
ATOM 14359 C C . THR H 6 58 ? -22.379 67.859 -10.505 1.00 44.67 58 THR H C 1
ATOM 14360 O O . THR H 6 58 ? -22.573 67.760 -9.289 1.00 46.00 58 THR H O 1
ATOM 14364 N N . VAL H 6 59 ? -21.177 67.742 -11.068 1.00 42.00 59 VAL H N 1
ATOM 14365 C CA . VAL H 6 59 ? -19.972 67.437 -10.304 1.00 45.87 59 VAL H CA 1
ATOM 14366 C C . VAL H 6 59 ? -19.246 68.740 -10.004 1.00 46.93 59 VAL H C 1
ATOM 14367 O O . VAL H 6 59 ? -18.959 69.524 -10.917 1.00 47.83 59 VAL H O 1
ATOM 14371 N N . TYR H 6 60 ? -18.942 68.967 -8.730 1.00 47.83 60 TYR H N 1
ATOM 14372 C CA . TYR H 6 60 ? -18.243 70.162 -8.282 1.00 45.09 60 TYR H CA 1
ATOM 14373 C C . TYR H 6 60 ? -16.999 69.767 -7.502 1.00 49.68 60 TYR H C 1
ATOM 14374 O O . TYR H 6 60 ? -17.009 68.785 -6.751 1.00 48.39 60 TYR H O 1
ATOM 14383 N N . ALA H 6 61 ? -15.930 70.537 -7.681 1.00 46.68 61 ALA H N 1
ATOM 14384 C CA . ALA H 6 61 ? -14.731 70.333 -6.885 1.00 51.09 61 ALA H CA 1
ATOM 14385 C C . ALA H 6 61 ? -15.046 70.546 -5.408 1.00 44.24 61 ALA H C 1
ATOM 14386 O O . ALA H 6 61 ? -16.016 71.215 -5.039 1.00 50.33 61 ALA H O 1
ATOM 14388 N N . ASP H 6 62 ? -14.212 69.954 -4.550 1.00 48.61 62 ASP H N 1
ATOM 14389 C CA . ASP H 6 62 ? -14.472 70.019 -3.115 1.00 46.69 62 ASP H CA 1
ATOM 14390 C C . ASP H 6 62 ? -14.454 71.451 -2.600 1.00 48.58 62 ASP H C 1
ATOM 14391 O O . ASP H 6 62 ? -15.150 71.766 -1.628 1.00 55.75 62 ASP H O 1
ATOM 14396 N N . PHE H 6 63 ? -13.683 72.334 -3.236 1.00 52.53 63 PHE H N 1
ATOM 14397 C CA . PHE H 6 63 ? -13.564 73.708 -2.763 1.00 54.32 63 PHE H CA 1
ATOM 14398 C C . PHE H 6 63 ? -14.753 74.582 -3.143 1.00 55.49 63 PHE H C 1
ATOM 14399 O O . PHE H 6 63 ? -14.868 75.699 -2.625 1.00 58.42 63 PHE H O 1
ATOM 14407 N N . VAL H 6 64 ? -15.639 74.113 -4.023 1.00 51.06 64 VAL H N 1
ATOM 14408 C CA . VAL H 6 64 ? -16.800 74.915 -4.404 1.00 54.14 64 VAL H CA 1
ATOM 14409 C C . VAL H 6 64 ? -17.683 75.180 -3.189 1.00 56.22 64 VAL H C 1
ATOM 14410 O O . VAL H 6 64 ? -18.075 76.322 -2.919 1.00 58.44 64 VAL H O 1
ATOM 14414 N N . LYS H 6 65 ? -18.022 74.126 -2.447 1.00 56.14 65 LYS H N 1
ATOM 14415 C CA . LYS H 6 65 ? -18.803 74.255 -1.217 1.00 54.22 65 LYS H CA 1
ATOM 14416 C C . LYS H 6 65 ? -20.137 74.951 -1.480 1.00 54.88 65 LYS H C 1
ATOM 14417 O O . LYS H 6 65 ? -20.579 75.799 -0.703 1.00 59.36 65 LYS H O 1
ATOM 14423 N N . GLY H 6 66 ? -20.785 74.590 -2.585 1.00 59.99 66 GLY H N 1
ATOM 14424 C CA . GLY H 6 66 ? -22.102 75.103 -2.898 1.00 49.65 66 GLY H CA 1
ATOM 14425 C C . GLY H 6 66 ? -22.138 76.530 -3.397 1.00 56.55 66 GLY H C 1
ATOM 14426 O O . GLY H 6 66 ? -23.233 77.063 -3.616 1.00 55.43 66 GLY H O 1
ATOM 14427 N N . ARG H 6 67 ? -20.982 77.166 -3.591 1.00 56.34 67 ARG H N 1
ATOM 14428 C CA . ARG H 6 67 ? -20.959 78.568 -3.988 1.00 55.88 67 ARG H CA 1
ATOM 14429 C C . ARG H 6 67 ? -21.210 78.743 -5.482 1.00 63.26 67 ARG H C 1
ATOM 14430 O O . ARG H 6 67 ? -21.938 79.657 -5.887 1.00 59.77 67 ARG H O 1
ATOM 14438 N N . PHE H 6 68 ? -20.608 77.896 -6.310 1.00 65.52 68 PHE H N 1
ATOM 14439 C CA . PHE H 6 68 ? -20.739 78.006 -7.754 1.00 59.44 68 PHE H CA 1
ATOM 14440 C C . PHE H 6 68 ? -21.882 77.121 -8.244 1.00 56.07 68 PHE H C 1
ATOM 14441 O O . PHE H 6 68 ? -22.263 76.143 -7.598 1.00 58.69 68 PHE H O 1
ATOM 14449 N N . THR H 6 69 ? -22.432 77.479 -9.403 1.00 56.92 69 THR H N 1
ATOM 14450 C CA . THR H 6 69 ? -23.561 76.755 -9.978 1.00 59.05 69 THR H CA 1
ATOM 14451 C C . THR H 6 69 ? -23.414 76.734 -11.491 1.00 60.39 69 THR H C 1
ATOM 14452 O O . THR H 6 69 ? -23.313 77.791 -12.121 1.00 62.72 69 THR H O 1
ATOM 14456 N N . LEU H 6 70 ? -23.409 75.534 -12.067 1.00 65.31 70 LEU H N 1
ATOM 14457 C CA . LEU H 6 70 ? -23.251 75.357 -13.504 1.00 56.37 70 LEU H CA 1
ATOM 14458 C C . LEU H 6 70 ? -24.615 75.305 -14.180 1.00 59.01 70 LEU H C 1
ATOM 14459 O O . LEU H 6 70 ? -25.545 74.660 -13.687 1.00 60.13 70 LEU H O 1
ATOM 14464 N N . SER H 6 71 ? -24.728 75.998 -15.310 1.00 54.81 71 SER H N 1
ATOM 14465 C CA . SER H 6 71 ? -25.955 76.025 -16.090 1.00 57.95 71 SER H CA 1
ATOM 14466 C C . SER H 6 71 ? -25.586 76.062 -17.566 1.00 61.74 71 SER H C 1
ATOM 14467 O O . SER H 6 71 ? -24.445 76.348 -17.934 1.00 58.51 71 SER H O 1
ATOM 14470 N N . ARG H 6 72 ? -26.569 75.766 -18.414 1.00 63.21 72 ARG H N 1
ATOM 14471 C CA . ARG H 6 72 ? -26.304 75.576 -19.832 1.00 68.46 72 ARG H CA 1
ATOM 14472 C C . ARG H 6 72 ? -27.494 76.053 -20.648 1.00 71.23 72 ARG H C 1
ATOM 14473 O O . ARG H 6 72 ? -28.640 76.006 -20.193 1.00 76.43 72 ARG H O 1
ATOM 14481 N N . ASP H 6 73 ? -27.201 76.517 -21.862 1.00 76.39 73 ASP H N 1
ATOM 14482 C CA . ASP H 6 73 ? -28.211 76.878 -22.858 1.00 75.25 73 ASP H CA 1
ATOM 14483 C C . ASP H 6 73 ? -27.839 76.114 -24.128 1.00 85.48 73 ASP H C 1
ATOM 14484 O O . ASP H 6 73 ? -27.143 76.646 -24.998 1.00 85.21 73 ASP H O 1
ATOM 14489 N N . ASN H 6 74 ? -28.298 74.861 -24.222 1.00 83.30 74 ASN H N 1
ATOM 14490 C CA . ASN H 6 74 ? -27.955 74.025 -25.367 1.00 79.51 74 ASN H CA 1
ATOM 14491 C C . ASN H 6 74 ? -28.302 74.699 -26.688 1.00 90.01 74 ASN H C 1
ATOM 14492 O O . ASN H 6 74 ? -27.588 74.522 -27.682 1.00 90.73 74 ASN H O 1
ATOM 14497 N N . ALA H 6 75 ? -29.391 75.469 -26.724 1.00 89.99 75 ALA H N 1
ATOM 14498 C CA . ALA H 6 75 ? -29.745 76.202 -27.935 1.00 89.93 75 ALA H CA 1
ATOM 14499 C C . ALA H 6 75 ? -28.612 77.132 -28.353 1.00 91.48 75 ALA H C 1
ATOM 14500 O O . ALA H 6 75 ? -28.020 76.972 -29.426 1.00 93.66 75 ALA H O 1
ATOM 14502 N N . LYS H 6 76 ? -28.293 78.115 -27.506 1.00 90.27 76 LYS H N 1
ATOM 14503 C CA . LYS H 6 76 ? -27.172 79.006 -27.772 1.00 83.48 76 LYS H CA 1
ATOM 14504 C C . LYS H 6 76 ? -25.828 78.293 -27.699 1.00 89.92 76 LYS H C 1
ATOM 14505 O O . LYS H 6 76 ? -24.806 78.904 -28.028 1.00 91.25 76 LYS H O 1
ATOM 14507 N N . ASN H 6 77 ? -25.803 77.028 -27.276 1.00 88.23 77 ASN H N 1
ATOM 14508 C CA . ASN H 6 77 ? -24.576 76.237 -27.235 1.00 81.75 77 ASN H CA 1
ATOM 14509 C C . ASN H 6 77 ? -23.569 76.861 -26.267 1.00 81.65 77 ASN H C 1
ATOM 14510 O O . ASN H 6 77 ? -22.430 77.176 -26.620 1.00 83.31 77 ASN H O 1
ATOM 14515 N N . MET H 6 78 ? -24.013 77.035 -25.022 1.00 83.40 78 MET H N 1
ATOM 14516 C CA . MET H 6 78 ? -23.216 77.725 -24.021 1.00 79.27 78 MET H CA 1
ATOM 14517 C C . MET H 6 78 ? -23.431 77.095 -22.653 1.00 75.39 78 MET H C 1
ATOM 14518 O O . MET H 6 78 ? -24.454 76.459 -22.389 1.00 71.82 78 MET H O 1
ATOM 14523 N N . VAL H 6 79 ? -22.439 77.286 -21.785 1.00 73.26 79 VAL H N 1
ATOM 14524 C CA . VAL H 6 79 ? -22.516 76.902 -20.381 1.00 66.18 79 VAL H CA 1
ATOM 14525 C C . VAL H 6 79 ? -22.109 78.104 -19.542 1.00 62.43 79 VAL H C 1
ATOM 14526 O O . VAL H 6 79 ? -21.213 78.864 -19.926 1.00 73.77 79 VAL H O 1
ATOM 14530 N N . TYR H 6 80 ? -22.763 78.274 -18.397 1.00 68.11 80 TYR H N 1
ATOM 14531 C CA . TYR H 6 80 ? -22.511 79.395 -17.505 1.00 71.28 80 TYR H CA 1
ATOM 14532 C C . TYR H 6 80 ? -22.070 78.882 -16.140 1.00 67.89 80 TYR H C 1
ATOM 14533 O O . TYR H 6 80 ? -22.461 77.791 -15.715 1.00 68.47 80 TYR H O 1
ATOM 14542 N N . LEU H 6 81 ? -21.250 79.677 -15.454 1.00 68.18 81 LEU H N 1
ATOM 14543 C CA . LEU H 6 81 ? -20.779 79.350 -14.108 1.00 57.62 81 LEU H CA 1
ATOM 14544 C C . LEU H 6 81 ? -21.037 80.559 -13.213 1.00 68.07 81 LEU H C 1
ATOM 14545 O O . LEU H 6 81 ? -20.277 81.531 -13.236 1.00 69.62 81 LEU H O 1
ATOM 14550 N N . GLN H 6 82 ? -22.110 80.495 -12.426 1.00 65.28 82 GLN H N 1
ATOM 14551 C CA . GLN H 6 82 ? -22.470 81.576 -11.516 1.00 64.81 82 GLN H CA 1
ATOM 14552 C C . GLN H 6 82 ? -21.656 81.420 -10.238 1.00 68.98 82 GLN H C 1
ATOM 14553 O O . GLN H 6 82 ? -21.940 80.545 -9.414 1.00 71.82 82 GLN H O 1
ATOM 14559 N N . MET H 6 83 ? -20.644 82.262 -10.072 1.00 67.76 83 MET H N 1
ATOM 14560 C CA . MET H 6 83 ? -19.762 82.211 -8.913 1.00 69.23 83 MET H CA 1
ATOM 14561 C C . MET H 6 83 ? -20.219 83.232 -7.880 1.00 72.65 83 MET H C 1
ATOM 14562 O O . MET H 6 83 ? -20.370 84.417 -8.197 1.00 79.55 83 MET H O 1
ATOM 14567 N N . ASN H 6 84 ? -20.437 82.769 -6.651 1.00 68.33 84 ASN H N 1
ATOM 14568 C CA . ASN H 6 84 ? -20.871 83.618 -5.552 1.00 70.56 84 ASN H CA 1
ATOM 14569 C C . ASN H 6 84 ? -19.941 83.426 -4.362 1.00 70.12 84 ASN H C 1
ATOM 14570 O O . ASN H 6 84 ? -19.159 82.473 -4.301 1.00 67.31 84 ASN H O 1
ATOM 14575 N N . SER H 6 85 ? -20.034 84.355 -3.410 1.00 72.14 85 SER H N 1
ATOM 14576 C CA . SER H 6 85 ? -19.276 84.288 -2.161 1.00 69.55 85 SER H CA 1
ATOM 14577 C C . SER H 6 85 ? -17.801 83.999 -2.426 1.00 70.21 85 SER H C 1
ATOM 14578 O O . SER H 6 85 ? -17.211 83.069 -1.872 1.00 64.99 85 SER H O 1
ATOM 14581 N N . LEU H 6 86 ? -17.202 84.819 -3.286 1.00 73.10 86 LEU H N 1
ATOM 14582 C CA . LEU H 6 86 ? -15.816 84.617 -3.674 1.00 68.71 86 LEU H CA 1
ATOM 14583 C C . LEU H 6 86 ? -14.883 84.803 -2.479 1.00 73.95 86 LEU H C 1
ATOM 14584 O O . LEU H 6 86 ? -15.231 85.416 -1.467 1.00 74.16 86 LEU H O 1
ATOM 14589 N N . LYS H 6 87 ? -13.680 84.260 -2.614 1.00 74.14 87 LYS H N 1
ATOM 14590 C CA . LYS H 6 87 ? -12.645 84.353 -1.598 1.00 77.60 87 LYS H CA 1
ATOM 14591 C C . LYS H 6 87 ? -11.311 84.586 -2.289 1.00 77.49 87 LYS H C 1
ATOM 14592 O O . LYS H 6 87 ? -11.173 84.322 -3.488 1.00 75.88 87 LYS H O 1
ATOM 14594 N N . PRO H 6 88 ? -10.311 85.085 -1.558 1.00 85.75 88 PRO H N 1
ATOM 14595 C CA . PRO H 6 88 ? -8.998 85.311 -2.186 1.00 84.99 88 PRO H CA 1
ATOM 14596 C C . PRO H 6 88 ? -8.404 84.065 -2.816 1.00 80.57 88 PRO H C 1
ATOM 14597 O O . PRO H 6 88 ? -7.709 84.166 -3.836 1.00 81.90 88 PRO H O 1
ATOM 14601 N N . GLU H 6 89 ? -8.663 82.887 -2.244 1.00 76.96 89 GLU H N 1
ATOM 14602 C CA . GLU H 6 89 ? -8.060 81.658 -2.743 1.00 81.08 89 GLU H CA 1
ATOM 14603 C C . GLU H 6 89 ? -8.541 81.302 -4.145 1.00 79.56 89 GLU H C 1
ATOM 14604 O O . GLU H 6 89 ? -7.897 80.491 -4.821 1.00 64.65 89 GLU H O 1
ATOM 14610 N N . ASP H 6 90 ? -9.650 81.891 -4.597 1.00 70.12 90 ASP H N 1
ATOM 14611 C CA . ASP H 6 90 ? -10.225 81.563 -5.894 1.00 71.87 90 ASP H CA 1
ATOM 14612 C C . ASP H 6 90 ? -9.534 82.267 -7.056 1.00 76.85 90 ASP H C 1
ATOM 14613 O O . ASP H 6 90 ? -9.819 81.935 -8.212 1.00 75.30 90 ASP H O 1
ATOM 14618 N N . THR H 6 91 ? -8.645 83.222 -6.789 1.00 80.31 91 THR H N 1
ATOM 14619 C CA . THR H 6 91 ? -7.949 83.922 -7.863 1.00 76.92 91 THR H CA 1
ATOM 14620 C C . THR H 6 91 ? -7.212 82.924 -8.747 1.00 72.14 91 THR H C 1
ATOM 14621 O O . THR H 6 91 ? -6.375 82.155 -8.264 1.00 77.17 91 THR H O 1
ATOM 14625 N N . ALA H 6 92 ? -7.527 82.937 -10.043 1.00 75.29 92 ALA H N 1
ATOM 14626 C CA . ALA H 6 92 ? -6.859 82.065 -11.002 1.00 79.62 92 ALA H CA 1
ATOM 14627 C C . ALA H 6 92 ? -7.341 82.343 -12.420 1.00 77.38 92 ALA H C 1
ATOM 14628 O O . ALA H 6 92 ? -8.226 83.180 -12.631 1.00 67.21 92 ALA H O 1
ATOM 14630 N N . VAL H 6 93 ? -6.758 81.652 -13.394 1.00 72.99 93 VAL H N 1
ATOM 14631 C CA . VAL H 6 93 ? -7.220 81.707 -14.777 1.00 80.44 93 VAL H CA 1
ATOM 14632 C C . VAL H 6 93 ? -8.181 80.545 -14.992 1.00 84.77 93 VAL H C 1
ATOM 14633 O O . VAL H 6 93 ? -7.789 79.377 -14.888 1.00 73.45 93 VAL H O 1
ATOM 14637 N N . TYR H 6 94 ? -9.438 80.863 -15.290 1.00 82.51 94 TYR H N 1
ATOM 14638 C CA . TYR H 6 94 ? -10.481 79.855 -15.451 1.00 76.91 94 TYR H CA 1
ATOM 14639 C C . TYR H 6 94 ? -10.605 79.493 -16.926 1.00 72.11 94 TYR H C 1
ATOM 14640 O O . TYR H 6 94 ? -11.089 80.293 -17.733 1.00 70.73 94 TYR H O 1
ATOM 14649 N N . TYR H 6 95 ? -10.168 78.286 -17.276 1.00 71.29 95 TYR H N 1
ATOM 14650 C CA . TYR H 6 95 ? -10.260 77.793 -18.637 1.00 69.62 95 TYR H CA 1
ATOM 14651 C C . TYR H 6 95 ? -11.582 77.059 -18.848 1.00 73.64 95 TYR H C 1
ATOM 14652 O O . TYR H 6 95 ? -12.372 76.857 -17.921 1.00 67.23 95 TYR H O 1
ATOM 14661 N N . CYS H 6 96 ? -11.821 76.651 -20.093 1.00 78.56 96 CYS H N 1
ATOM 14662 C CA . CYS H 6 96 ? -13.022 75.910 -20.464 1.00 64.63 96 CYS H CA 1
ATOM 14663 C C . CYS H 6 96 ? -12.600 74.789 -21.402 1.00 67.36 96 CYS H C 1
ATOM 14664 O O . CYS H 6 96 ? -12.157 75.055 -22.524 1.00 72.59 96 CYS H O 1
ATOM 14667 N N . GLY H 6 97 ? -12.732 73.544 -20.947 1.00 56.28 97 GLY H N 1
ATOM 14668 C CA . GLY H 6 97 ? -12.332 72.389 -21.715 1.00 59.06 97 GLY H CA 1
ATOM 14669 C C . GLY H 6 97 ? -13.525 71.568 -22.182 1.00 61.29 97 GLY H C 1
ATOM 14670 O O . GLY H 6 97 ? -14.653 71.728 -21.722 1.00 61.96 97 GLY H O 1
ATOM 14671 N N . ALA H 6 98 ? -13.244 70.671 -23.124 1.00 61.78 98 ALA H N 1
ATOM 14672 C CA . ALA H 6 98 ? -14.244 69.765 -23.678 1.00 58.36 98 ALA H CA 1
ATOM 14673 C C . ALA H 6 98 ? -13.757 68.335 -23.500 1.00 61.11 98 ALA H C 1
ATOM 14674 O O . ALA H 6 98 ? -12.673 67.980 -23.977 1.00 62.89 98 ALA H O 1
ATOM 14676 N N . ARG H 6 99 ? -14.552 67.523 -22.811 1.00 59.41 99 ARG H N 1
ATOM 14677 C CA . ARG H 6 99 ? -14.175 66.140 -22.551 1.00 65.66 99 ARG H CA 1
ATOM 14678 C C . ARG H 6 99 ? -13.904 65.418 -23.866 1.00 59.80 99 ARG H C 1
ATOM 14679 O O . ARG H 6 99 ? -14.798 65.278 -24.707 1.00 55.81 99 ARG H O 1
ATOM 14687 N N . ILE H 6 100 ? -12.661 64.970 -24.043 1.00 67.42 100 ILE H N 1
ATOM 14688 C CA . ILE H 6 100 ? -12.245 64.311 -25.275 1.00 66.76 100 ILE H CA 1
ATOM 14689 C C . ILE H 6 100 ? -12.328 62.791 -25.169 1.00 76.83 100 ILE H C 1
ATOM 14690 O O . ILE H 6 100 ? -11.823 62.083 -26.042 1.00 78.93 100 ILE H O 1
ATOM 14692 N N . GLY H 6 101 ? -12.964 62.266 -24.117 1.00 80.03 101 GLY H N 1
ATOM 14693 C CA . GLY H 6 101 ? -13.178 60.843 -23.958 1.00 81.57 101 GLY H CA 1
ATOM 14694 C C . GLY H 6 101 ? -12.835 60.409 -22.550 1.00 79.09 101 GLY H C 1
ATOM 14695 O O . GLY H 6 101 ? -12.776 61.225 -21.623 1.00 77.37 101 GLY H O 1
ATOM 14696 N N . GLY H 6 102 ? -12.610 59.106 -22.395 1.00 78.59 102 GLY H N 1
ATOM 14697 C CA . GLY H 6 102 ? -12.272 58.535 -21.108 1.00 71.49 102 GLY H CA 1
ATOM 14698 C C . GLY H 6 102 ? -13.409 58.641 -20.115 1.00 80.18 102 GLY H C 1
ATOM 14699 O O . GLY H 6 102 ? -14.400 59.333 -20.372 1.00 86.64 102 GLY H O 1
ATOM 14700 N N . SER H 6 103 ? -13.283 57.959 -18.975 1.00 68.65 103 SER H N 1
ATOM 14701 C CA . SER H 6 103 ? -14.326 57.996 -17.959 1.00 73.51 103 SER H CA 1
ATOM 14702 C C . SER H 6 103 ? -13.829 58.626 -16.666 1.00 67.74 103 SER H C 1
ATOM 14703 O O . SER H 6 103 ? -13.947 58.025 -15.594 1.00 71.18 103 SER H O 1
ATOM 14706 N N . ASP H 6 104 ? -13.277 59.838 -16.749 1.00 63.03 104 ASP H N 1
ATOM 14707 C CA . ASP H 6 104 ? -12.907 60.596 -15.554 1.00 63.55 104 ASP H CA 1
ATOM 14708 C C . ASP H 6 104 ? -13.205 62.065 -15.853 1.00 62.86 104 ASP H C 1
ATOM 14709 O O . ASP H 6 104 ? -12.329 62.830 -16.266 1.00 60.85 104 ASP H O 1
ATOM 14714 N N . ARG H 6 105 ? -14.469 62.448 -15.643 1.00 52.45 105 ARG H N 1
ATOM 14715 C CA . ARG H 6 105 ? -14.884 63.832 -15.841 1.00 49.49 105 ARG H CA 1
ATOM 14716 C C . ARG H 6 105 ? -14.016 64.795 -15.044 1.00 47.04 105 ARG H C 1
ATOM 14717 O O . ARG H 6 105 ? -13.838 65.950 -15.445 1.00 53.16 105 ARG H O 1
ATOM 14725 N N . LEU H 6 106 ? -13.479 64.344 -13.912 1.00 47.86 106 LEU H N 1
ATOM 14726 C CA . LEU H 6 106 ? -12.650 65.174 -13.049 1.00 48.94 106 LEU H CA 1
ATOM 14727 C C . LEU H 6 106 ? -11.199 65.253 -13.513 1.00 52.74 106 LEU H C 1
ATOM 14728 O O . LEU H 6 106 ? -10.404 65.960 -12.886 1.00 55.22 106 LEU H O 1
ATOM 14733 N N . ALA H 6 107 ? -10.836 64.560 -14.592 1.00 53.33 107 ALA H N 1
ATOM 14734 C CA . ALA H 6 107 ? -9.447 64.482 -15.021 1.00 59.47 107 ALA H CA 1
ATOM 14735 C C . ALA H 6 107 ? -9.189 65.478 -16.138 1.00 63.06 107 ALA H C 1
ATOM 14736 O O . ALA H 6 107 ? -9.797 65.350 -17.212 1.00 63.79 107 ALA H O 1
ATOM 14738 N N . PRO H 6 108 ? -8.308 66.468 -15.956 1.00 61.24 108 PRO H N 1
ATOM 14739 C CA . PRO H 6 108 ? -8.000 67.371 -17.078 1.00 63.22 108 PRO H CA 1
ATOM 14740 C C . PRO H 6 108 ? -7.421 66.647 -18.277 1.00 66.66 108 PRO H C 1
ATOM 14741 O O . PRO H 6 108 ? -7.639 67.076 -19.417 1.00 61.12 108 PRO H O 1
ATOM 14745 N N . GLU H 6 109 ? -6.689 65.553 -18.052 1.00 67.03 109 GLU H N 1
ATOM 14746 C CA . GLU H 6 109 ? -6.093 64.805 -19.150 1.00 56.94 109 GLU H CA 1
ATOM 14747 C C . GLU H 6 109 ? -7.138 64.298 -20.135 1.00 69.55 109 GLU H C 1
ATOM 14748 O O . GLU H 6 109 ? -6.795 63.993 -21.283 1.00 75.01 109 GLU H O 1
ATOM 14754 N N . ASN H 6 110 ? -8.401 64.196 -19.716 1.00 64.59 110 ASN H N 1
ATOM 14755 C CA . ASN H 6 110 ? -9.485 63.781 -20.594 1.00 63.36 110 ASN H CA 1
ATOM 14756 C C . ASN H 6 110 ? -10.220 64.965 -21.217 1.00 66.22 110 ASN H C 1
ATOM 14757 O O . ASN H 6 110 ? -11.351 64.801 -21.688 1.00 64.34 110 ASN H O 1
ATOM 14762 N N . TYR H 6 111 ? -9.607 66.147 -21.229 1.00 59.15 111 TYR H N 1
ATOM 14763 C CA . TYR H 6 111 ? -10.207 67.336 -21.815 1.00 64.81 111 TYR H CA 1
ATOM 14764 C C . TYR H 6 111 ? -9.256 67.940 -22.840 1.00 68.43 111 TYR H C 1
ATOM 14765 O O . TYR H 6 111 ? -8.043 67.716 -22.805 1.00 71.74 111 TYR H O 1
ATOM 14774 N N . GLY H 6 112 ? -9.826 68.717 -23.753 1.00 65.20 112 GLY H N 1
ATOM 14775 C CA . GLY H 6 112 ? -9.041 69.373 -24.772 1.00 60.38 112 GLY H CA 1
ATOM 14776 C C . GLY H 6 112 ? -9.754 70.590 -25.316 1.00 63.38 112 GLY H C 1
ATOM 14777 O O . GLY H 6 112 ? -10.750 71.054 -24.757 1.00 62.75 112 GLY H O 1
ATOM 14778 N N . TYR H 6 113 ? -9.224 71.102 -26.427 1.00 70.14 113 TYR H N 1
ATOM 14779 C CA . TYR H 6 113 ? -9.778 72.281 -27.089 1.00 60.39 113 TYR H CA 1
ATOM 14780 C C . TYR H 6 113 ? -9.920 73.441 -26.107 1.00 69.19 113 TYR H C 1
ATOM 14781 O O . TYR H 6 113 ? -10.862 74.234 -26.177 1.00 76.26 113 TYR H O 1
ATOM 14790 N N . TRP H 6 114 ? -8.968 73.540 -25.182 1.00 72.36 114 TRP H N 1
ATOM 14791 C CA . TRP H 6 114 ? -9.011 74.591 -24.176 1.00 70.81 114 TRP H CA 1
ATOM 14792 C C . TRP H 6 114 ? -9.084 75.962 -24.839 1.00 70.34 114 TRP H C 1
ATOM 14793 O O . TRP H 6 114 ? -8.619 76.161 -25.965 1.00 71.47 114 TRP H O 1
ATOM 14804 N N . GLY H 6 115 ? -9.680 76.918 -24.124 1.00 70.40 115 GLY H N 1
ATOM 14805 C CA . GLY H 6 115 ? -9.768 78.281 -24.599 1.00 78.73 115 GLY H CA 1
ATOM 14806 C C . GLY H 6 115 ? -8.581 79.120 -24.158 1.00 81.66 115 GLY H C 1
ATOM 14807 O O . GLY H 6 115 ? -7.639 78.646 -23.525 1.00 78.64 115 GLY H O 1
ATOM 14808 N N . GLN H 6 116 ? -8.638 80.405 -24.516 1.00 88.78 116 GLN H N 1
ATOM 14809 C CA . GLN H 6 116 ? -7.591 81.336 -24.114 1.00 89.91 116 GLN H CA 1
ATOM 14810 C C . GLN H 6 116 ? -7.628 81.626 -22.619 1.00 82.25 116 GLN H C 1
ATOM 14811 O O . GLN H 6 116 ? -6.635 82.112 -22.068 1.00 83.42 116 GLN H O 1
ATOM 14813 N N . GLY H 6 117 ? -8.741 81.342 -21.961 1.00 80.45 117 GLY H N 1
ATOM 14814 C CA . GLY H 6 117 ? -8.850 81.524 -20.523 1.00 82.51 117 GLY H CA 1
ATOM 14815 C C . GLY H 6 117 ? -9.307 82.918 -20.148 1.00 80.42 117 GLY H C 1
ATOM 14816 O O . GLY H 6 117 ? -9.046 83.902 -20.839 1.00 86.93 117 GLY H O 1
ATOM 14817 N N . THR H 6 118 ? -10.012 82.996 -19.023 1.00 73.39 118 THR H N 1
ATOM 14818 C CA . THR H 6 118 ? -10.470 84.260 -18.462 1.00 83.46 118 THR H CA 1
ATOM 14819 C C . THR H 6 118 ? -9.873 84.424 -17.071 1.00 84.62 118 THR H C 1
ATOM 14820 O O . THR H 6 118 ? -9.912 83.492 -16.260 1.00 82.65 118 THR H O 1
ATOM 14824 N N . GLN H 6 119 ? -9.316 85.602 -16.802 1.00 80.67 119 GLN H N 1
ATOM 14825 C CA . GLN H 6 119 ? -8.692 85.871 -15.515 1.00 84.40 119 GLN H CA 1
ATOM 14826 C C . GLN H 6 119 ? -9.733 86.325 -14.499 1.00 86.37 119 GLN H C 1
ATOM 14827 O O . GLN H 6 119 ? -10.590 87.165 -14.797 1.00 82.99 119 GLN H O 1
ATOM 14833 N N . VAL H 6 120 ? -9.652 85.765 -13.297 1.00 82.77 120 VAL H N 1
ATOM 14834 C CA . VAL H 6 120 ? -10.498 86.159 -12.179 1.00 81.78 120 VAL H CA 1
ATOM 14835 C C . VAL H 6 120 ? -9.596 86.398 -10.979 1.00 83.38 120 VAL H C 1
ATOM 14836 O O . VAL H 6 120 ? -8.741 85.563 -10.664 1.00 89.63 120 VAL H O 1
ATOM 14840 N N . THR H 6 121 ? -9.785 87.535 -10.313 1.00 81.80 121 THR H N 1
ATOM 14841 C CA . THR H 6 121 ? -8.943 87.932 -9.192 1.00 83.61 121 THR H CA 1
ATOM 14842 C C . THR H 6 121 ? -9.823 88.423 -8.054 1.00 84.39 121 THR H C 1
ATOM 14843 O O . THR H 6 121 ? -10.706 89.261 -8.264 1.00 79.01 121 THR H O 1
ATOM 14847 N N . VAL H 6 122 ? -9.579 87.899 -6.855 1.00 84.30 122 VAL H N 1
ATOM 14848 C CA . VAL H 6 122 ? -10.329 88.264 -5.661 1.00 81.84 122 VAL H CA 1
ATOM 14849 C C . VAL H 6 122 ? -9.375 88.929 -4.679 1.00 87.45 122 VAL H C 1
ATOM 14850 O O . VAL H 6 122 ? -8.254 88.451 -4.466 1.00 80.13 122 VAL H O 1
ATOM 14854 N N . SER H 6 123 ? -9.820 90.033 -4.088 1.00 93.39 123 SER H N 1
ATOM 14855 C CA . SER H 6 123 ? -9.007 90.779 -3.134 1.00 87.29 123 SER H CA 1
ATOM 14856 C C . SER H 6 123 ? -9.554 90.627 -1.719 1.00 91.04 123 SER H C 1
ATOM 14857 O O . SER H 6 123 ? -10.739 90.859 -1.474 1.00 93.40 123 SER H O 1
ATOM 14860 N N . GLN I 6 3 ? 21.709 36.614 -11.762 1.00 70.52 3 GLN I N 1
ATOM 14861 C CA . GLN I 6 3 ? 22.673 36.327 -10.706 1.00 76.18 3 GLN I CA 1
ATOM 14862 C C . GLN I 6 3 ? 22.321 37.080 -9.425 1.00 63.53 3 GLN I C 1
ATOM 14863 O O . GLN I 6 3 ? 21.919 38.245 -9.464 1.00 62.46 3 GLN I O 1
ATOM 14865 N N . LEU I 6 4 ? 22.473 36.400 -8.291 1.00 62.76 4 LEU I N 1
ATOM 14866 C CA . LEU I 6 4 ? 22.218 36.982 -6.983 1.00 60.34 4 LEU I CA 1
ATOM 14867 C C . LEU I 6 4 ? 23.420 36.744 -6.084 1.00 51.85 4 LEU I C 1
ATOM 14868 O O . LEU I 6 4 ? 24.080 35.702 -6.168 1.00 54.89 4 LEU I O 1
ATOM 14873 N N . GLN I 6 5 ? 23.698 37.718 -5.224 1.00 56.06 5 GLN I N 1
ATOM 14874 C CA . GLN I 6 5 ? 24.803 37.634 -4.280 1.00 67.52 5 GLN I CA 1
ATOM 14875 C C . GLN I 6 5 ? 24.329 38.109 -2.915 1.00 67.42 5 GLN I C 1
ATOM 14876 O O . GLN I 6 5 ? 23.762 39.199 -2.797 1.00 57.55 5 GLN I O 1
ATOM 14878 N N . GLU I 6 6 ? 24.555 37.286 -1.894 1.00 62.25 6 GLU I N 1
ATOM 14879 C CA . GLU I 6 6 ? 24.219 37.632 -0.522 1.00 54.69 6 GLU I CA 1
ATOM 14880 C C . GLU I 6 6 ? 25.442 38.200 0.190 1.00 60.92 6 GLU I C 1
ATOM 14881 O O . GLU I 6 6 ? 26.574 38.115 -0.291 1.00 69.68 6 GLU I O 1
ATOM 14887 N N . SER I 6 7 ? 25.193 38.777 1.360 1.00 61.23 7 SER I N 1
ATOM 14888 C CA . SER I 6 7 ? 26.238 39.323 2.217 1.00 57.34 7 SER I CA 1
ATOM 14889 C C . SER I 6 7 ? 25.565 39.797 3.498 1.00 59.50 7 SER I C 1
ATOM 14890 O O . SER I 6 7 ? 24.337 39.903 3.574 1.00 60.75 7 SER I O 1
ATOM 14893 N N . GLY I 6 8 ? 26.386 40.082 4.505 1.00 56.14 8 GLY I N 1
ATOM 14894 C CA . GLY I 6 8 ? 25.893 40.556 5.780 1.00 59.58 8 GLY I CA 1
ATOM 14895 C C . GLY I 6 8 ? 25.838 39.511 6.869 1.00 54.83 8 GLY I C 1
ATOM 14896 O O . GLY I 6 8 ? 25.491 39.847 8.008 1.00 51.99 8 GLY I O 1
ATOM 14897 N N . GLY I 6 9 ? 26.161 38.262 6.560 1.00 44.43 9 GLY I N 1
ATOM 14898 C CA . GLY I 6 9 ? 26.196 37.224 7.563 1.00 42.50 9 GLY I CA 1
ATOM 14899 C C . GLY I 6 9 ? 27.393 37.382 8.479 1.00 50.65 9 GLY I C 1
ATOM 14900 O O . GLY I 6 9 ? 28.179 38.326 8.386 1.00 49.19 9 GLY I O 1
ATOM 14901 N N . GLY I 6 10 ? 27.529 36.431 9.385 1.00 51.38 10 GLY I N 1
ATOM 14902 C CA . GLY I 6 10 ? 28.642 36.421 10.307 1.00 45.33 10 GLY I CA 1
ATOM 14903 C C . GLY I 6 10 ? 28.240 35.777 11.618 1.00 53.84 10 GLY I C 1
ATOM 14904 O O . GLY I 6 10 ? 27.214 35.111 11.717 1.00 58.77 10 GLY I O 1
ATOM 14905 N N . LEU I 6 11 ? 29.082 35.989 12.623 1.00 56.18 11 LEU I N 1
ATOM 14906 C CA . LEU I 6 11 ? 28.848 35.469 13.961 1.00 55.70 11 LEU I CA 1
ATOM 14907 C C . LEU I 6 11 ? 28.265 36.577 14.825 1.00 61.67 11 LEU I C 1
ATOM 14908 O O . LEU I 6 11 ? 28.730 37.719 14.780 1.00 51.59 11 LEU I O 1
ATOM 14913 N N . VAL I 6 12 ? 27.228 36.238 15.593 1.00 59.08 12 VAL I N 1
ATOM 14914 C CA . VAL I 6 12 ? 26.574 37.183 16.487 1.00 61.87 12 VAL I CA 1
ATOM 14915 C C . VAL I 6 12 ? 26.168 36.446 17.754 1.00 62.08 12 VAL I C 1
ATOM 14916 O O . VAL I 6 12 ? 25.918 35.237 17.741 1.00 58.59 12 VAL I O 1
ATOM 14920 N N . GLN I 6 13 ? 26.122 37.184 18.859 1.00 64.44 13 GLN I N 1
ATOM 14921 C CA . GLN I 6 13 ? 25.723 36.616 20.138 1.00 73.04 13 GLN I CA 1
ATOM 14922 C C . GLN I 6 13 ? 24.206 36.495 20.206 1.00 66.88 13 GLN I C 1
ATOM 14923 O O . GLN I 6 13 ? 23.476 37.333 19.668 1.00 59.51 13 GLN I O 1
ATOM 14925 N N . ALA I 6 14 ? 23.735 35.438 20.865 1.00 67.98 14 ALA I N 1
ATOM 14926 C CA . ALA I 6 14 ? 22.303 35.226 21.034 1.00 61.72 14 ALA I CA 1
ATOM 14927 C C . ALA I 6 14 ? 21.638 36.495 21.543 1.00 56.85 14 ALA I C 1
ATOM 14928 O O . ALA I 6 14 ? 21.998 37.016 22.602 1.00 60.81 14 ALA I O 1
ATOM 14930 N N . GLY I 6 15 ? 20.673 36.998 20.775 1.00 55.57 15 GLY I N 1
ATOM 14931 C CA . GLY I 6 15 ? 20.007 38.247 21.068 1.00 47.00 15 GLY I CA 1
ATOM 14932 C C . GLY I 6 15 ? 20.431 39.406 20.191 1.00 52.52 15 GLY I C 1
ATOM 14933 O O . GLY I 6 15 ? 19.748 40.435 20.183 1.00 54.07 15 GLY I O 1
ATOM 14934 N N . GLY I 6 16 ? 21.530 39.267 19.451 1.00 57.84 16 GLY I N 1
ATOM 14935 C CA . GLY I 6 16 ? 22.021 40.327 18.597 1.00 51.47 16 GLY I CA 1
ATOM 14936 C C . GLY I 6 16 ? 21.283 40.397 17.272 1.00 54.09 16 GLY I C 1
ATOM 14937 O O . GLY I 6 16 ? 20.297 39.700 17.029 1.00 58.36 16 GLY I O 1
ATOM 14938 N N . SER I 6 17 ? 21.791 41.262 16.394 1.00 55.97 17 SER I N 1
ATOM 14939 C CA . SER I 6 17 ? 21.146 41.553 15.124 1.00 53.74 17 SER I CA 1
ATOM 14940 C C . SER I 6 17 ? 22.138 41.426 13.975 1.00 58.50 17 SER I C 1
ATOM 14941 O O . SER I 6 17 ? 23.356 41.431 14.168 1.00 62.74 17 SER I O 1
ATOM 14944 N N . LEU I 6 18 ? 21.584 41.315 12.768 1.00 54.69 18 LEU I N 1
ATOM 14945 C CA . LEU I 6 18 ? 22.350 41.289 11.532 1.00 52.52 18 LEU I CA 1
ATOM 14946 C C . LEU I 6 18 ? 21.463 41.825 10.419 1.00 50.38 18 LEU I C 1
ATOM 14947 O O . LEU I 6 18 ? 20.235 41.734 10.495 1.00 50.81 18 LEU I O 1
ATOM 14952 N N . ARG I 6 19 ? 22.090 42.377 9.382 1.00 51.86 19 ARG I N 1
ATOM 14953 C CA . ARG I 6 19 ? 21.371 42.918 8.229 1.00 53.89 19 ARG I CA 1
ATOM 14954 C C . ARG I 6 19 ? 21.914 42.244 6.973 1.00 56.78 19 ARG I C 1
ATOM 14955 O O . ARG I 6 19 ? 22.956 42.646 6.443 1.00 59.76 19 ARG I O 1
ATOM 14963 N N . LEU I 6 20 ? 21.210 41.219 6.499 1.00 55.52 20 LEU I N 1
ATOM 14964 C CA . LEU I 6 20 ? 21.597 40.543 5.271 1.00 53.79 20 LEU I CA 1
ATOM 14965 C C . LEU I 6 20 ? 21.213 41.392 4.066 1.00 53.40 20 LEU I C 1
ATOM 14966 O O . LEU I 6 20 ? 20.196 42.092 4.071 1.00 53.04 20 LEU I O 1
ATOM 14971 N N . SER I 6 21 ? 22.042 41.326 3.029 1.00 54.08 21 SER I N 1
ATOM 14972 C CA . SER I 6 21 ? 21.827 42.087 1.807 1.00 54.15 21 SER I CA 1
ATOM 14973 C C . SER I 6 21 ? 21.891 41.145 0.616 1.00 53.72 21 SER I C 1
ATOM 14974 O O . SER I 6 21 ? 22.714 40.226 0.585 1.00 59.47 21 SER I O 1
ATOM 14977 N N . CYS I 6 22 ? 21.018 41.378 -0.360 1.00 57.54 22 CYS I N 1
ATOM 14978 C CA . CYS I 6 22 ? 20.973 40.582 -1.582 1.00 62.25 22 CYS I CA 1
ATOM 14979 C C . CYS I 6 22 ? 21.023 41.522 -2.777 1.00 63.97 22 CYS I C 1
ATOM 14980 O O . CYS I 6 22 ? 20.048 42.228 -3.058 1.00 55.40 22 CYS I O 1
ATOM 14983 N N . ALA I 6 23 ? 22.153 41.527 -3.480 1.00 69.51 23 ALA I N 1
ATOM 14984 C CA . ALA I 6 23 ? 22.288 42.312 -4.698 1.00 69.53 23 ALA I CA 1
ATOM 14985 C C . ALA I 6 23 ? 21.722 41.529 -5.875 1.00 62.14 23 ALA I C 1
ATOM 14986 O O . ALA I 6 23 ? 22.019 40.342 -6.045 1.00 66.56 23 ALA I O 1
ATOM 14988 N N . ALA I 6 24 ? 20.899 42.190 -6.680 1.00 62.66 24 ALA I N 1
ATOM 14989 C CA . ALA I 6 24 ? 20.273 41.573 -7.838 1.00 66.47 24 ALA I CA 1
ATOM 14990 C C . ALA I 6 24 ? 20.804 42.220 -9.108 1.00 82.89 24 ALA I C 1
ATOM 14991 O O . ALA I 6 24 ? 20.927 43.446 -9.186 1.00 91.85 24 ALA I O 1
ATOM 14993 N N . SER I 6 25 ? 21.121 41.388 -10.097 1.00 83.60 25 SER I N 1
ATOM 14994 C CA . SER I 6 25 ? 21.639 41.861 -11.371 1.00 83.69 25 SER I CA 1
ATOM 14995 C C . SER I 6 25 ? 20.984 41.080 -12.498 1.00 87.26 25 SER I C 1
ATOM 14996 O O . SER I 6 25 ? 20.851 39.855 -12.418 1.00 79.60 25 SER I O 1
ATOM 14999 N N . GLY I 6 26 ? 20.575 41.795 -13.542 1.00 91.60 26 GLY I N 1
ATOM 15000 C CA . GLY I 6 26 ? 19.993 41.167 -14.710 1.00 90.93 26 GLY I CA 1
ATOM 15001 C C . GLY I 6 26 ? 18.571 41.607 -14.981 1.00 93.86 26 GLY I C 1
ATOM 15002 O O . GLY I 6 26 ? 18.155 42.690 -14.559 1.00 91.20 26 GLY I O 1
ATOM 15003 N N . ARG I 6 27 ? 17.815 40.770 -15.689 1.00 101.07 27 ARG I N 1
ATOM 15004 C CA . ARG I 6 27 ? 16.434 41.076 -16.058 1.00 109.71 27 ARG I CA 1
ATOM 15005 C C . ARG I 6 27 ? 15.544 40.867 -14.839 1.00 114.11 27 ARG I C 1
ATOM 15006 O O . ARG I 6 27 ? 15.031 39.774 -14.591 1.00 117.35 27 ARG I O 1
ATOM 15008 N N . ILE I 6 28 ? 15.356 41.937 -14.068 1.00 113.27 28 ILE I N 1
ATOM 15009 C CA . ILE I 6 28 ? 14.495 41.907 -12.891 1.00 108.53 28 ILE I CA 1
ATOM 15010 C C . ILE I 6 28 ? 13.769 43.242 -12.795 1.00 108.57 28 ILE I C 1
ATOM 15011 O O . ILE I 6 28 ? 14.320 44.232 -12.301 1.00 108.44 28 ILE I O 1
ATOM 15016 N N . PHE I 6 29 ? 12.522 43.276 -13.275 1.00 109.65 29 PHE I N 1
ATOM 15017 C CA . PHE I 6 29 ? 11.780 44.531 -13.333 1.00 111.71 29 PHE I CA 1
ATOM 15018 C C . PHE I 6 29 ? 11.543 45.116 -11.948 1.00 112.41 29 PHE I C 1
ATOM 15019 O O . PHE I 6 29 ? 11.497 46.342 -11.794 1.00 118.07 29 PHE I O 1
ATOM 15021 N N . SER I 6 30 ? 11.390 44.268 -10.933 1.00 105.07 30 SER I N 1
ATOM 15022 C CA . SER I 6 30 ? 11.135 44.742 -9.581 1.00 102.74 30 SER I CA 1
ATOM 15023 C C . SER I 6 30 ? 11.700 43.739 -8.587 1.00 92.91 30 SER I C 1
ATOM 15024 O O . SER I 6 30 ? 11.885 42.559 -8.900 1.00 89.70 30 SER I O 1
ATOM 15027 N N . THR I 6 31 ? 11.975 44.226 -7.378 1.00 88.27 31 THR I N 1
ATOM 15028 C CA . THR I 6 31 ? 12.481 43.375 -6.309 1.00 80.60 31 THR I CA 1
ATOM 15029 C C . THR I 6 31 ? 11.396 42.518 -5.669 1.00 70.79 31 THR I C 1
ATOM 15030 O O . THR I 6 31 ? 11.705 41.744 -4.757 1.00 66.93 31 THR I O 1
ATOM 15034 N N . ASN I 6 32 ? 10.143 42.636 -6.118 1.00 66.17 32 ASN I N 1
ATOM 15035 C CA . ASN I 6 32 ? 9.067 41.847 -5.529 1.00 76.36 32 ASN I CA 1
ATOM 15036 C C . ASN I 6 32 ? 9.323 40.352 -5.670 1.00 73.44 32 ASN I C 1
ATOM 15037 O O . ASN I 6 32 ? 8.953 39.573 -4.784 1.00 72.08 32 ASN I O 1
ATOM 15042 N N . VAL I 6 33 ? 9.957 39.934 -6.770 1.00 67.20 33 VAL I N 1
ATOM 15043 C CA . VAL I 6 33 ? 10.154 38.516 -7.045 1.00 70.92 33 VAL I CA 1
ATOM 15044 C C . VAL I 6 33 ? 11.163 37.857 -6.117 1.00 62.06 33 VAL I C 1
ATOM 15045 O O . VAL I 6 33 ? 11.265 36.626 -6.107 1.00 55.14 33 VAL I O 1
ATOM 15049 N N . MET I 6 34 ? 11.901 38.635 -5.333 1.00 52.88 34 MET I N 1
ATOM 15050 C CA . MET I 6 34 ? 12.985 38.098 -4.525 1.00 51.13 34 MET I CA 1
ATOM 15051 C C . MET I 6 34 ? 12.483 37.678 -3.150 1.00 49.31 34 MET I C 1
ATOM 15052 O O . MET I 6 34 ? 11.580 38.295 -2.580 1.00 57.05 34 MET I O 1
ATOM 15057 N N . GLY I 6 35 ? 13.076 36.607 -2.625 1.00 47.40 35 GLY I N 1
ATOM 15058 C CA . GLY I 6 35 ? 12.738 36.127 -1.297 1.00 40.81 35 GLY I CA 1
ATOM 15059 C C . GLY I 6 35 ? 13.949 35.531 -0.612 1.00 41.69 35 GLY I C 1
ATOM 15060 O O . GLY I 6 35 ? 14.941 35.172 -1.255 1.00 41.80 35 GLY I O 1
ATOM 15061 N N . TRP I 6 36 ? 13.854 35.428 0.711 1.00 39.80 36 TRP I N 1
ATOM 15062 C CA . TRP I 6 36 ? 14.938 34.915 1.539 1.00 44.26 36 TRP I CA 1
ATOM 15063 C C . TRP I 6 36 ? 14.627 33.498 1.998 1.00 42.16 36 TRP I C 1
ATOM 15064 O O . TRP I 6 36 ? 13.474 33.166 2.290 1.00 46.51 36 TRP I O 1
ATOM 15075 N N . PHE I 6 37 ? 15.665 32.665 2.050 1.00 43.81 37 PHE I N 1
ATOM 15076 C CA . PHE I 6 37 ? 15.559 31.296 2.533 1.00 44.47 37 PHE I CA 1
ATOM 15077 C C . PHE I 6 37 ? 16.753 31.012 3.430 1.00 45.49 37 PHE I C 1
ATOM 15078 O O . PHE I 6 37 ? 17.721 31.775 3.467 1.00 46.57 37 PHE I O 1
ATOM 15086 N N . ARG I 6 38 ? 16.685 29.899 4.155 1.00 41.67 38 ARG I N 1
ATOM 15087 C CA . ARG I 6 38 ? 17.805 29.477 4.982 1.00 44.80 38 ARG I CA 1
ATOM 15088 C C . ARG I 6 38 ? 17.869 27.959 4.981 1.00 50.68 38 ARG I C 1
ATOM 15089 O O . ARG I 6 38 ? 16.857 27.280 4.791 1.00 55.63 38 ARG I O 1
ATOM 15097 N N . GLN I 6 39 ? 19.074 27.432 5.181 1.00 48.84 39 GLN I N 1
ATOM 15098 C CA . GLN I 6 39 ? 19.275 25.988 5.206 1.00 55.88 39 GLN I CA 1
ATOM 15099 C C . GLN I 6 39 ? 20.373 25.664 6.204 1.00 47.80 39 GLN I C 1
ATOM 15100 O O . GLN I 6 39 ? 21.524 26.067 6.012 1.00 56.66 39 GLN I O 1
ATOM 15106 N N . ALA I 6 40 ? 20.017 24.951 7.258 1.00 59.41 40 ALA I N 1
ATOM 15107 C CA . ALA I 6 40 ? 20.989 24.475 8.227 1.00 68.25 40 ALA I CA 1
ATOM 15108 C C . ALA I 6 40 ? 21.568 23.143 7.776 1.00 69.77 40 ALA I C 1
ATOM 15109 O O . ALA I 6 40 ? 20.967 22.437 6.959 1.00 69.23 40 ALA I O 1
ATOM 15111 N N . PRO I 6 41 ? 22.742 22.766 8.282 1.00 76.92 41 PRO I N 1
ATOM 15112 C CA . PRO I 6 41 ? 23.340 21.490 7.866 1.00 82.25 41 PRO I CA 1
ATOM 15113 C C . PRO I 6 41 ? 22.427 20.318 8.197 1.00 70.58 41 PRO I C 1
ATOM 15114 O O . PRO I 6 41 ? 21.982 20.155 9.335 1.00 69.58 41 PRO I O 1
ATOM 15118 N N . GLY I 6 42 ? 22.146 19.500 7.183 1.00 63.05 42 GLY I N 1
ATOM 15119 C CA . GLY I 6 42 ? 21.313 18.331 7.344 1.00 73.73 42 GLY I CA 1
ATOM 15120 C C . GLY I 6 42 ? 19.828 18.575 7.185 1.00 77.68 42 GLY I C 1
ATOM 15121 O O . GLY I 6 42 ? 19.083 17.621 6.935 1.00 79.28 42 GLY I O 1
ATOM 15122 N N . LYS I 6 43 ? 19.375 19.817 7.324 1.00 77.40 43 LYS I N 1
ATOM 15123 C CA . LYS I 6 43 ? 17.968 20.159 7.186 1.00 67.37 43 LYS I CA 1
ATOM 15124 C C . LYS I 6 43 ? 17.680 20.674 5.778 1.00 67.69 43 LYS I C 1
ATOM 15125 O O . LYS I 6 43 ? 18.585 20.953 4.988 1.00 72.33 43 LYS I O 1
ATOM 15131 N N . GLU I 6 44 ? 16.394 20.794 5.471 1.00 54.52 44 GLU I N 1
ATOM 15132 C CA . GLU I 6 44 ? 15.954 21.254 4.164 1.00 63.73 44 GLU I CA 1
ATOM 15133 C C . GLU I 6 44 ? 15.873 22.777 4.125 1.00 59.75 44 GLU I C 1
ATOM 15134 O O . GLU I 6 44 ? 15.716 23.446 5.150 1.00 60.14 44 GLU I O 1
ATOM 15136 N N . ARG I 6 45 ? 15.981 23.319 2.914 1.00 56.39 45 ARG I N 1
ATOM 15137 C CA . ARG I 6 45 ? 15.889 24.760 2.712 1.00 56.51 45 ARG I CA 1
ATOM 15138 C C . ARG I 6 45 ? 14.473 25.232 3.022 1.00 57.28 45 ARG I C 1
ATOM 15139 O O . ARG I 6 45 ? 13.514 24.805 2.370 1.00 63.15 45 ARG I O 1
ATOM 15147 N N . GLU I 6 46 ? 14.342 26.114 4.009 1.00 52.69 46 GLU I N 1
ATOM 15148 C CA . GLU I 6 46 ? 13.044 26.566 4.486 1.00 50.49 46 GLU I CA 1
ATOM 15149 C C . GLU I 6 46 ? 12.845 28.050 4.202 1.00 52.03 46 GLU I C 1
ATOM 15150 O O . GLU I 6 46 ? 13.791 28.842 4.262 1.00 57.79 46 GLU I O 1
ATOM 15156 N N . PHE I 6 47 ? 11.602 28.407 3.885 1.00 52.26 47 PHE I N 1
ATOM 15157 C CA . PHE I 6 47 ? 11.234 29.785 3.591 1.00 44.10 47 PHE I CA 1
ATOM 15158 C C . PHE I 6 47 ? 11.510 30.681 4.793 1.00 47.78 47 PHE I C 1
ATOM 15159 O O . PHE I 6 47 ? 11.514 30.233 5.944 1.00 45.92 47 PHE I O 1
ATOM 15167 N N . VAL I 6 48 ? 11.757 31.963 4.516 1.00 42.90 48 VAL I N 1
ATOM 15168 C CA . VAL I 6 48 ? 11.998 32.942 5.570 1.00 41.09 48 VAL I CA 1
ATOM 15169 C C . VAL I 6 48 ? 11.135 34.177 5.337 1.00 43.31 48 VAL I C 1
ATOM 15170 O O . VAL I 6 48 ? 10.391 34.593 6.231 1.00 40.06 48 VAL I O 1
ATOM 15174 N N . ALA I 6 49 ? 11.215 34.772 4.147 1.00 38.37 49 ALA I N 1
ATOM 15175 C CA . ALA I 6 49 ? 10.473 36.006 3.927 1.00 46.37 49 ALA I CA 1
ATOM 15176 C C . ALA I 6 49 ? 10.432 36.348 2.446 1.00 48.28 49 ALA I C 1
ATOM 15177 O O . ALA I 6 49 ? 11.420 36.158 1.733 1.00 50.82 49 ALA I O 1
ATOM 15179 N N . THR I 6 50 ? 9.279 36.847 1.996 1.00 46.43 50 THR I N 1
ATOM 15180 C CA . THR I 6 50 ? 9.156 37.502 0.698 1.00 51.51 50 THR I CA 1
ATOM 15181 C C . THR I 6 50 ? 7.944 38.428 0.742 1.00 53.35 50 THR I C 1
ATOM 15182 O O . THR I 6 50 ? 7.170 38.425 1.702 1.00 50.53 50 THR I O 1
ATOM 15186 N N . VAL I 6 51 ? 7.779 39.213 -0.325 1.00 51.85 51 VAL I N 1
ATOM 15187 C CA . VAL I 6 51 ? 6.736 40.233 -0.347 1.00 63.18 51 VAL I CA 1
ATOM 15188 C C . VAL I 6 51 ? 5.362 39.582 -0.482 1.00 63.16 51 VAL I C 1
ATOM 15189 O O . VAL I 6 51 ? 5.215 38.477 -1.025 1.00 57.91 51 VAL I O 1
ATOM 15193 N N . GLY I 6 52 ? 4.335 40.285 0.011 1.00 59.98 52 GLY I N 1
ATOM 15194 C CA . GLY I 6 52 ? 2.972 39.826 -0.136 1.00 55.45 52 GLY I CA 1
ATOM 15195 C C . GLY I 6 52 ? 2.350 40.243 -1.461 1.00 57.87 52 GLY I C 1
ATOM 15196 O O . GLY I 6 52 ? 2.789 41.188 -2.114 1.00 56.08 52 GLY I O 1
ATOM 15197 N N . ARG I 6 53 ? 1.304 39.511 -1.855 1.00 55.13 53 ARG I N 1
ATOM 15198 C CA . ARG I 6 53 ? 0.653 39.775 -3.135 1.00 63.56 53 ARG I CA 1
ATOM 15199 C C . ARG I 6 53 ? 0.130 41.206 -3.204 1.00 61.94 53 ARG I C 1
ATOM 15200 O O . ARG I 6 53 ? 0.421 41.941 -4.154 1.00 62.87 53 ARG I O 1
ATOM 15208 N N . ILE I 6 54 ? -0.643 41.615 -2.212 1.00 61.19 54 ILE I N 1
ATOM 15209 C CA . ILE I 6 54 ? -1.258 42.937 -2.205 1.00 64.73 54 ILE I CA 1
ATOM 15210 C C . ILE I 6 54 ? -0.312 43.936 -1.553 1.00 62.34 54 ILE I C 1
ATOM 15211 O O . ILE I 6 54 ? 0.449 43.609 -0.636 1.00 55.60 54 ILE I O 1
ATOM 15216 N N . GLY I 6 55 ? -0.367 45.176 -2.036 1.00 62.55 55 GLY I N 1
ATOM 15217 C CA . GLY I 6 55 ? 0.492 46.231 -1.536 1.00 61.15 55 GLY I CA 1
ATOM 15218 C C . GLY I 6 55 ? 0.441 46.387 -0.031 1.00 58.87 55 GLY I C 1
ATOM 15219 O O . GLY I 6 55 ? -0.636 46.344 0.571 1.00 64.90 55 GLY I O 1
ATOM 15220 N N . GLY I 6 56 ? 1.608 46.570 0.588 1.00 59.33 56 GLY I N 1
ATOM 15221 C CA . GLY I 6 56 ? 1.706 46.742 2.019 1.00 63.17 56 GLY I CA 1
ATOM 15222 C C . GLY I 6 56 ? 1.865 45.464 2.813 1.00 62.48 56 GLY I C 1
ATOM 15223 O O . GLY I 6 56 ? 2.091 45.535 4.028 1.00 59.26 56 GLY I O 1
ATOM 15224 N N . SER I 6 57 ? 1.762 44.303 2.174 1.00 59.00 57 SER I N 1
ATOM 15225 C CA . SER I 6 57 ? 1.852 43.027 2.868 1.00 60.05 57 SER I CA 1
ATOM 15226 C C . SER I 6 57 ? 3.202 42.366 2.614 1.00 56.53 57 SER I C 1
ATOM 15227 O O . SER I 6 57 ? 3.817 42.545 1.559 1.00 53.52 57 SER I O 1
ATOM 15230 N N . THR I 6 58 ? 3.656 41.598 3.604 1.00 52.88 58 THR I N 1
ATOM 15231 C CA . THR I 6 58 ? 4.878 40.813 3.504 1.00 53.38 58 THR I CA 1
ATOM 15232 C C . THR I 6 58 ? 4.642 39.468 4.173 1.00 44.77 58 THR I C 1
ATOM 15233 O O . THR I 6 58 ? 4.012 39.398 5.231 1.00 51.74 58 THR I O 1
ATOM 15237 N N . VAL I 6 59 ? 5.152 38.405 3.555 1.00 45.60 59 VAL I N 1
ATOM 15238 C CA . VAL I 6 59 ? 4.977 37.042 4.048 1.00 40.19 59 VAL I CA 1
ATOM 15239 C C . VAL I 6 59 ? 6.237 36.631 4.798 1.00 50.24 59 VAL I C 1
ATOM 15240 O O . VAL I 6 59 ? 7.349 36.744 4.267 1.00 49.42 59 VAL I O 1
ATOM 15244 N N . TYR I 6 60 ? 6.068 36.150 6.030 1.00 46.19 60 TYR I N 1
ATOM 15245 C CA . TYR I 6 60 ? 7.180 35.696 6.852 1.00 43.15 60 TYR I CA 1
ATOM 15246 C C . TYR I 6 60 ? 6.910 34.283 7.346 1.00 46.63 60 TYR I C 1
ATOM 15247 O O . TYR I 6 60 ? 5.764 33.910 7.613 1.00 48.93 60 TYR I O 1
ATOM 15256 N N . ALA I 6 61 ? 7.979 33.498 7.465 1.00 42.85 61 ALA I N 1
ATOM 15257 C CA . ALA I 6 61 ? 7.868 32.165 8.032 1.00 37.69 61 ALA I CA 1
ATOM 15258 C C . ALA I 6 61 ? 7.377 32.254 9.473 1.00 42.28 61 ALA I C 1
ATOM 15259 O O . ALA I 6 61 ? 7.491 33.289 10.133 1.00 49.16 61 ALA I O 1
ATOM 15261 N N . ASP I 6 62 ? 6.820 31.145 9.963 1.00 46.50 62 ASP I N 1
ATOM 15262 C CA . ASP I 6 62 ? 6.213 31.144 11.290 1.00 45.22 62 ASP I CA 1
ATOM 15263 C C . ASP I 6 62 ? 7.240 31.267 12.408 1.00 50.75 62 ASP I C 1
ATOM 15264 O O . ASP I 6 62 ? 6.883 31.699 13.509 1.00 54.55 62 ASP I O 1
ATOM 15269 N N . PHE I 6 63 ? 8.500 30.900 12.159 1.00 52.02 63 PHE I N 1
ATOM 15270 C CA . PHE I 6 63 ? 9.536 31.039 13.177 1.00 44.69 63 PHE I CA 1
ATOM 15271 C C . PHE I 6 63 ? 10.062 32.464 13.298 1.00 45.35 63 PHE I C 1
ATOM 15272 O O . PHE I 6 63 ? 10.714 32.782 14.298 1.00 48.47 63 PHE I O 1
ATOM 15280 N N . VAL I 6 64 ? 9.787 33.328 12.318 1.00 38.67 64 VAL I N 1
ATOM 15281 C CA . VAL I 6 64 ? 10.261 34.709 12.386 1.00 40.23 64 VAL I CA 1
ATOM 15282 C C . VAL I 6 64 ? 9.705 35.398 13.627 1.00 49.83 64 VAL I C 1
ATOM 15283 O O . VAL I 6 64 ? 10.446 36.008 14.406 1.00 51.71 64 VAL I O 1
ATOM 15287 N N . LYS I 6 65 ? 8.389 35.315 13.823 1.00 53.58 65 LYS I N 1
ATOM 15288 C CA . LYS I 6 65 ? 7.729 35.866 15.007 1.00 49.29 65 LYS I CA 1
ATOM 15289 C C . LYS I 6 65 ? 8.089 37.337 15.204 1.00 47.89 65 LYS I C 1
ATOM 15290 O O . LYS I 6 65 ? 8.409 37.785 16.306 1.00 54.12 65 LYS I O 1
ATOM 15292 N N . GLY I 6 66 ? 8.026 38.095 14.112 1.00 47.50 66 GLY I N 1
ATOM 15293 C CA . GLY I 6 66 ? 8.282 39.519 14.158 1.00 40.68 66 GLY I CA 1
ATOM 15294 C C . GLY I 6 66 ? 9.724 39.920 14.369 1.00 52.97 66 GLY I C 1
ATOM 15295 O O . GLY I 6 66 ? 9.999 41.115 14.511 1.00 47.71 66 GLY I O 1
ATOM 15296 N N . ARG I 6 67 ? 10.660 38.965 14.385 1.00 48.59 67 ARG I N 1
ATOM 15297 C CA . ARG I 6 67 ? 12.057 39.297 14.643 1.00 48.13 67 ARG I CA 1
ATOM 15298 C C . ARG I 6 67 ? 12.783 39.778 13.394 1.00 48.79 67 ARG I C 1
ATOM 15299 O O . ARG I 6 67 ? 13.765 40.518 13.507 1.00 50.25 67 ARG I O 1
ATOM 15307 N N . PHE I 6 68 ? 12.333 39.371 12.210 1.00 52.79 68 PHE I N 1
ATOM 15308 C CA . PHE I 6 68 ? 12.971 39.753 10.958 1.00 47.50 68 PHE I CA 1
ATOM 15309 C C . PHE I 6 68 ? 12.083 40.741 10.214 1.00 48.15 68 PHE I C 1
ATOM 15310 O O . PHE I 6 68 ? 10.874 40.819 10.446 1.00 51.87 68 PHE I O 1
ATOM 15318 N N . THR I 6 69 ? 12.697 41.498 9.308 1.00 48.14 69 THR I N 1
ATOM 15319 C CA . THR I 6 69 ? 11.962 42.480 8.517 1.00 44.48 69 THR I CA 1
ATOM 15320 C C . THR I 6 69 ? 12.589 42.567 7.135 1.00 46.50 69 THR I C 1
ATOM 15321 O O . THR I 6 69 ? 13.769 42.908 7.009 1.00 53.66 69 THR I O 1
ATOM 15325 N N . LEU I 6 70 ? 11.801 42.265 6.109 1.00 48.21 70 LEU I N 1
ATOM 15326 C CA . LEU I 6 70 ? 12.253 42.364 4.728 1.00 54.42 70 LEU I CA 1
ATOM 15327 C C . LEU I 6 70 ? 11.923 43.746 4.179 1.00 61.30 70 LEU I C 1
ATOM 15328 O O . LEU I 6 70 ? 10.780 44.204 4.274 1.00 70.97 70 LEU I O 1
ATOM 15333 N N . SER I 6 71 ? 12.927 44.408 3.612 1.00 58.17 71 SER I N 1
ATOM 15334 C CA . SER I 6 71 ? 12.748 45.688 2.947 1.00 63.73 71 SER I CA 1
ATOM 15335 C C . SER I 6 71 ? 13.430 45.627 1.588 1.00 63.74 71 SER I C 1
ATOM 15336 O O . SER I 6 71 ? 14.155 44.678 1.275 1.00 61.49 71 SER I O 1
ATOM 15339 N N . ARG I 6 72 ? 13.193 46.654 0.777 1.00 68.70 72 ARG I N 1
ATOM 15340 C CA . ARG I 6 72 ? 13.707 46.686 -0.583 1.00 71.31 72 ARG I CA 1
ATOM 15341 C C . ARG I 6 72 ? 14.189 48.087 -0.923 1.00 72.90 72 ARG I C 1
ATOM 15342 O O . ARG I 6 72 ? 13.639 49.086 -0.455 1.00 69.43 72 ARG I O 1
ATOM 15350 N N . ASP I 6 73 ? 15.235 48.140 -1.743 1.00 79.23 73 ASP I N 1
ATOM 15351 C CA . ASP I 6 73 ? 15.792 49.382 -2.277 1.00 71.11 73 ASP I CA 1
ATOM 15352 C C . ASP I 6 73 ? 15.746 49.262 -3.798 1.00 81.58 73 ASP I C 1
ATOM 15353 O O . ASP I 6 73 ? 16.736 48.896 -4.437 1.00 80.06 73 ASP I O 1
ATOM 15358 N N . ASN I 6 74 ? 14.580 49.561 -4.378 1.00 87.48 74 ASN I N 1
ATOM 15359 C CA . ASN I 6 74 ? 14.420 49.431 -5.822 1.00 85.15 74 ASN I CA 1
ATOM 15360 C C . ASN I 6 74 ? 15.426 50.287 -6.581 1.00 93.61 74 ASN I C 1
ATOM 15361 O O . ASN I 6 74 ? 15.787 49.956 -7.717 1.00 96.80 74 ASN I O 1
ATOM 15366 N N . ALA I 6 75 ? 15.889 51.386 -5.981 1.00 90.60 75 ALA I N 1
ATOM 15367 C CA . ALA I 6 75 ? 16.909 52.210 -6.622 1.00 89.41 75 ALA I CA 1
ATOM 15368 C C . ALA I 6 75 ? 18.160 51.388 -6.914 1.00 88.16 75 ALA I C 1
ATOM 15369 O O . ALA I 6 75 ? 18.588 51.267 -8.067 1.00 81.27 75 ALA I O 1
ATOM 15371 N N . LYS I 6 76 ? 18.760 50.814 -5.872 1.00 88.63 76 LYS I N 1
ATOM 15372 C CA . LYS I 6 76 ? 19.882 49.901 -6.043 1.00 91.17 76 LYS I CA 1
ATOM 15373 C C . LYS I 6 76 ? 19.446 48.505 -6.470 1.00 91.73 76 LYS I C 1
ATOM 15374 O O . LYS I 6 76 ? 20.305 47.643 -6.685 1.00 77.78 76 LYS I O 1
ATOM 15376 N N . ASN I 6 77 ? 18.141 48.263 -6.602 1.00 91.33 77 ASN I N 1
ATOM 15377 C CA . ASN I 6 77 ? 17.611 46.953 -6.970 1.00 92.45 77 ASN I CA 1
ATOM 15378 C C . ASN I 6 77 ? 18.121 45.880 -6.003 1.00 92.53 77 ASN I C 1
ATOM 15379 O O . ASN I 6 77 ? 18.924 45.010 -6.345 1.00 90.01 77 ASN I O 1
ATOM 15384 N N . MET I 6 78 ? 17.624 45.974 -4.772 1.00 73.84 78 MET I N 1
ATOM 15385 C CA . MET I 6 78 ? 18.112 45.135 -3.690 1.00 68.89 78 MET I CA 1
ATOM 15386 C C . MET I 6 78 ? 16.995 44.874 -2.693 1.00 68.92 78 MET I C 1
ATOM 15387 O O . MET I 6 78 ? 15.958 45.541 -2.692 1.00 79.06 78 MET I O 1
ATOM 15392 N N . VAL I 6 79 ? 17.231 43.884 -1.834 1.00 66.77 79 VAL I N 1
ATOM 15393 C CA . VAL I 6 79 ? 16.378 43.618 -0.685 1.00 64.00 79 VAL I CA 1
ATOM 15394 C C . VAL I 6 79 ? 17.274 43.375 0.520 1.00 56.53 79 VAL I C 1
ATOM 15395 O O . VAL I 6 79 ? 18.408 42.900 0.392 1.00 59.31 79 VAL I O 1
ATOM 15399 N N . TYR I 6 80 ? 16.755 43.705 1.697 1.00 54.62 80 TYR I N 1
ATOM 15400 C CA . TYR I 6 80 ? 17.480 43.546 2.946 1.00 51.29 80 TYR I CA 1
ATOM 15401 C C . TYR I 6 80 ? 16.631 42.746 3.917 1.00 58.83 80 TYR I C 1
ATOM 15402 O O . TYR I 6 80 ? 15.414 42.938 3.993 1.00 65.00 80 TYR I O 1
ATOM 15411 N N . LEU I 6 81 ? 17.275 41.853 4.653 1.00 52.54 81 LEU I N 1
ATOM 15412 C CA . LEU I 6 81 ? 16.627 41.115 5.729 1.00 49.38 81 LEU I CA 1
ATOM 15413 C C . LEU I 6 81 ? 17.258 41.585 7.034 1.00 53.43 81 LEU I C 1
ATOM 15414 O O . LEU I 6 81 ? 18.373 41.181 7.377 1.00 51.36 81 LEU I O 1
ATOM 15419 N N . GLN I 6 82 ? 16.545 42.455 7.747 1.00 46.93 82 GLN I N 1
ATOM 15420 C CA . GLN I 6 82 ? 16.959 42.900 9.073 1.00 47.10 82 GLN I CA 1
ATOM 15421 C C . GLN I 6 82 ? 16.531 41.845 10.083 1.00 42.49 82 GLN I C 1
ATOM 15422 O O . GLN I 6 82 ? 15.334 41.629 10.288 1.00 53.49 82 GLN I O 1
ATOM 15428 N N . MET I 6 83 ? 17.498 41.186 10.713 1.00 42.99 83 MET I N 1
ATOM 15429 C CA . MET I 6 83 ? 17.229 40.091 11.637 1.00 49.45 83 MET I CA 1
ATOM 15430 C C . MET I 6 83 ? 17.630 40.510 13.046 1.00 52.53 83 MET I C 1
ATOM 15431 O O . MET I 6 83 ? 18.801 40.812 13.298 1.00 54.94 83 MET I O 1
ATOM 15436 N N . ASN I 6 84 ? 16.664 40.514 13.958 1.00 51.48 84 ASN I N 1
ATOM 15437 C CA . ASN I 6 84 ? 16.896 40.884 15.345 1.00 50.02 84 ASN I CA 1
ATOM 15438 C C . ASN I 6 84 ? 16.575 39.711 16.259 1.00 50.55 84 ASN I C 1
ATOM 15439 O O . ASN I 6 84 ? 16.052 38.680 15.830 1.00 53.10 84 ASN I O 1
ATOM 15444 N N . SER I 6 85 ? 16.910 39.884 17.536 1.00 49.69 85 SER I N 1
ATOM 15445 C CA . SER I 6 85 ? 16.618 38.886 18.561 1.00 54.47 85 SER I CA 1
ATOM 15446 C C . SER I 6 85 ? 16.998 37.488 18.082 1.00 53.77 85 SER I C 1
ATOM 15447 O O . SER I 6 85 ? 16.252 36.522 18.255 1.00 54.68 85 SER I O 1
ATOM 15450 N N . LEU I 6 86 ? 18.170 37.382 17.462 1.00 51.24 86 LEU I N 1
ATOM 15451 C CA . LEU I 6 86 ? 18.614 36.111 16.910 1.00 55.01 86 LEU I CA 1
ATOM 15452 C C . LEU I 6 86 ? 18.904 35.111 18.024 1.00 51.04 86 LEU I C 1
ATOM 15453 O O . LEU I 6 86 ? 19.312 35.474 19.129 1.00 55.05 86 LEU I O 1
ATOM 15458 N N . LYS I 6 87 ? 18.686 33.840 17.721 1.00 47.24 87 LYS I N 1
ATOM 15459 C CA . LYS I 6 87 ? 18.870 32.759 18.676 1.00 56.88 87 LYS I CA 1
ATOM 15460 C C . LYS I 6 87 ? 19.605 31.623 17.987 1.00 60.96 87 LYS I C 1
ATOM 15461 O O . LYS I 6 87 ? 19.688 31.587 16.754 1.00 67.10 87 LYS I O 1
ATOM 15463 N N . PRO I 6 88 ? 20.152 30.679 18.756 1.00 63.48 88 PRO I N 1
ATOM 15464 C CA . PRO I 6 88 ? 20.890 29.565 18.135 1.00 61.00 88 PRO I CA 1
ATOM 15465 C C . PRO I 6 88 ? 20.096 28.816 17.080 1.00 57.53 88 PRO I C 1
ATOM 15466 O O . PRO I 6 88 ? 20.689 28.252 16.152 1.00 55.30 88 PRO I O 1
ATOM 15470 N N . GLU I 6 89 ? 18.766 28.791 17.192 1.00 59.30 89 GLU I N 1
ATOM 15471 C CA . GLU I 6 89 ? 17.946 28.089 16.215 1.00 56.59 89 GLU I CA 1
ATOM 15472 C C . GLU I 6 89 ? 18.025 28.728 14.836 1.00 54.55 89 GLU I C 1
ATOM 15473 O O . GLU I 6 89 ? 17.704 28.070 13.841 1.00 55.72 89 GLU I O 1
ATOM 15479 N N . ASP I 6 90 ? 18.447 29.990 14.755 1.00 50.88 90 ASP I N 1
ATOM 15480 C CA . ASP I 6 90 ? 18.517 30.709 13.491 1.00 58.77 90 ASP I CA 1
ATOM 15481 C C . ASP I 6 90 ? 19.811 30.457 12.729 1.00 52.07 90 ASP I C 1
ATOM 15482 O O . ASP I 6 90 ? 19.933 30.903 11.582 1.00 48.45 90 ASP I O 1
ATOM 15487 N N . THR I 6 91 ? 20.769 29.757 13.331 1.00 49.73 91 THR I N 1
ATOM 15488 C CA . THR I 6 91 ? 22.026 29.459 12.659 1.00 49.41 91 THR I CA 1
ATOM 15489 C C . THR I 6 91 ? 21.771 28.624 11.411 1.00 48.51 91 THR I C 1
ATOM 15490 O O . THR I 6 91 ? 21.206 27.529 11.489 1.00 55.26 91 THR I O 1
ATOM 15494 N N . ALA I 6 92 ? 22.198 29.139 10.264 1.00 45.41 92 ALA I N 1
ATOM 15495 C CA . ALA I 6 92 ? 22.019 28.462 8.987 1.00 46.86 92 ALA I CA 1
ATOM 15496 C C . ALA I 6 92 ? 22.692 29.310 7.917 1.00 47.46 92 ALA I C 1
ATOM 15497 O O . ALA I 6 92 ? 23.159 30.422 8.182 1.00 47.14 92 ALA I O 1
ATOM 15499 N N . VAL I 6 93 ? 22.748 28.767 6.706 1.00 49.42 93 VAL I N 1
ATOM 15500 C CA . VAL I 6 93 ? 23.149 29.535 5.533 1.00 45.83 93 VAL I CA 1
ATOM 15501 C C . VAL I 6 93 ? 21.894 30.174 4.955 1.00 53.52 93 VAL I C 1
ATOM 15502 O O . VAL I 6 93 ? 20.932 29.476 4.618 1.00 51.23 93 VAL I O 1
ATOM 15506 N N . TYR I 6 94 ? 21.899 31.497 4.844 1.00 44.08 94 TYR I N 1
ATOM 15507 C CA . TYR I 6 94 ? 20.754 32.236 4.332 1.00 40.96 94 TYR I CA 1
ATOM 15508 C C . TYR I 6 94 ? 20.968 32.516 2.851 1.00 42.95 94 TYR I C 1
ATOM 15509 O O . TYR I 6 94 ? 21.977 33.116 2.465 1.00 45.11 94 TYR I O 1
ATOM 15518 N N . TYR I 6 95 ? 20.025 32.061 2.031 1.00 41.19 95 TYR I N 1
ATOM 15519 C CA . TYR I 6 95 ? 20.085 32.202 0.587 1.00 44.41 95 TYR I CA 1
ATOM 15520 C C . TYR I 6 95 ? 19.078 33.242 0.123 1.00 44.50 95 TYR I C 1
ATOM 15521 O O . TYR I 6 95 ? 18.073 33.509 0.784 1.00 47.25 95 TYR I O 1
ATOM 15530 N N . CYS I 6 96 ? 19.358 33.814 -1.041 1.00 46.87 96 CYS I N 1
ATOM 15531 C CA . CYS I 6 96 ? 18.475 34.771 -1.687 1.00 43.22 96 CYS I CA 1
ATOM 15532 C C . CYS I 6 96 ? 18.056 34.200 -3.033 1.00 42.66 96 CYS I C 1
ATOM 15533 O O . CYS I 6 96 ? 18.910 33.844 -3.849 1.00 54.00 96 CYS I O 1
ATOM 15536 N N . GLY I 6 97 ? 16.742 34.112 -3.260 1.00 44.11 97 GLY I N 1
ATOM 15537 C CA . GLY I 6 97 ? 16.204 33.529 -4.468 1.00 46.41 97 GLY I CA 1
ATOM 15538 C C . GLY I 6 97 ? 15.296 34.497 -5.213 1.00 47.69 97 GLY I C 1
ATOM 15539 O O . GLY I 6 97 ? 14.866 35.529 -4.681 1.00 49.27 97 GLY I O 1
ATOM 15540 N N . ALA I 6 98 ? 15.005 34.143 -6.462 1.00 44.36 98 ALA I N 1
ATOM 15541 C CA . ALA I 6 98 ? 14.165 34.953 -7.337 1.00 52.01 98 ALA I CA 1
ATOM 15542 C C . ALA I 6 98 ? 13.025 34.088 -7.849 1.00 57.70 98 ALA I C 1
ATOM 15543 O O . ALA I 6 98 ? 13.261 33.028 -8.438 1.00 57.56 98 ALA I O 1
ATOM 15545 N N . ARG I 6 99 ? 11.794 34.536 -7.619 1.00 58.93 99 ARG I N 1
ATOM 15546 C CA . ARG I 6 99 ? 10.622 33.757 -7.998 1.00 58.49 99 ARG I CA 1
ATOM 15547 C C . ARG I 6 99 ? 10.483 33.750 -9.516 1.00 61.75 99 ARG I C 1
ATOM 15548 O O . ARG I 6 99 ? 10.421 34.810 -10.149 1.00 59.91 99 ARG I O 1
ATOM 15556 N N . ILE I 6 100 ? 10.443 32.552 -10.097 1.00 62.48 100 ILE I N 1
ATOM 15557 C CA . ILE I 6 100 ? 10.388 32.389 -11.546 1.00 75.92 100 ILE I CA 1
ATOM 15558 C C . ILE I 6 100 ? 9.075 31.718 -11.927 1.00 80.81 100 ILE I C 1
ATOM 15559 O O . ILE I 6 100 ? 9.066 30.653 -12.555 1.00 85.15 100 ILE I O 1
ATOM 15564 N N . GLY I 6 101 ? 7.960 32.337 -11.550 1.00 80.99 101 GLY I N 1
ATOM 15565 C CA . GLY I 6 101 ? 6.651 31.811 -11.878 1.00 83.87 101 GLY I CA 1
ATOM 15566 C C . GLY I 6 101 ? 6.036 30.990 -10.765 1.00 90.41 101 GLY I C 1
ATOM 15567 O O . GLY I 6 101 ? 6.229 31.289 -9.582 1.00 85.43 101 GLY I O 1
ATOM 15568 N N . GLY I 6 102 ? 5.292 29.952 -11.134 1.00 93.43 102 GLY I N 1
ATOM 15569 C CA . GLY I 6 102 ? 4.594 29.137 -10.161 1.00 83.76 102 GLY I CA 1
ATOM 15570 C C . GLY I 6 102 ? 3.506 29.929 -9.454 1.00 84.70 102 GLY I C 1
ATOM 15571 O O . GLY I 6 102 ? 3.255 31.101 -9.731 1.00 86.72 102 GLY I O 1
ATOM 15572 N N . SER I 6 103 ? 2.851 29.254 -8.508 1.00 77.54 103 SER I N 1
ATOM 15573 C CA . SER I 6 103 ? 1.763 29.842 -7.735 1.00 66.40 103 SER I CA 1
ATOM 15574 C C . SER I 6 103 ? 1.936 29.491 -6.256 1.00 67.64 103 SER I C 1
ATOM 15575 O O . SER I 6 103 ? 1.061 28.914 -5.616 1.00 72.57 103 SER I O 1
ATOM 15578 N N . ASP I 6 104 ? 3.097 29.847 -5.705 1.00 69.11 104 ASP I N 1
ATOM 15579 C CA . ASP I 6 104 ? 3.373 29.616 -4.292 1.00 63.72 104 ASP I CA 1
ATOM 15580 C C . ASP I 6 104 ? 4.602 30.403 -3.851 1.00 63.14 104 ASP I C 1
ATOM 15581 O O . ASP I 6 104 ? 5.739 29.969 -4.067 1.00 57.15 104 ASP I O 1
ATOM 15586 N N . ARG I 6 105 ? 4.377 31.566 -3.228 1.00 61.84 105 ARG I N 1
ATOM 15587 C CA . ARG I 6 105 ? 5.483 32.414 -2.796 1.00 61.71 105 ARG I CA 1
ATOM 15588 C C . ARG I 6 105 ? 6.397 31.700 -1.808 1.00 59.48 105 ARG I C 1
ATOM 15589 O O . ARG I 6 105 ? 7.587 32.026 -1.717 1.00 53.37 105 ARG I O 1
ATOM 15597 N N . LEU I 6 106 ? 5.870 30.727 -1.069 1.00 53.41 106 LEU I N 1
ATOM 15598 C CA . LEU I 6 106 ? 6.611 30.077 0.004 1.00 53.80 106 LEU I CA 1
ATOM 15599 C C . LEU I 6 106 ? 7.300 28.789 -0.440 1.00 51.14 106 LEU I C 1
ATOM 15600 O O . LEU I 6 106 ? 7.857 28.079 0.404 1.00 51.40 106 LEU I O 1
ATOM 15605 N N . ALA I 6 107 ? 7.299 28.484 -1.738 1.00 52.62 107 ALA I N 1
ATOM 15606 C CA . ALA I 6 107 ? 7.810 27.207 -2.221 1.00 54.62 107 ALA I CA 1
ATOM 15607 C C . ALA I 6 107 ? 9.188 27.388 -2.833 1.00 50.93 107 ALA I C 1
ATOM 15608 O O . ALA I 6 107 ? 9.319 28.131 -3.819 1.00 50.34 107 ALA I O 1
ATOM 15610 N N . PRO I 6 108 ? 10.237 26.743 -2.314 1.00 49.89 108 PRO I N 1
ATOM 15611 C CA . PRO I 6 108 ? 11.549 26.864 -2.969 1.00 50.93 108 PRO I CA 1
ATOM 15612 C C . PRO I 6 108 ? 11.537 26.402 -4.413 1.00 50.43 108 PRO I C 1
ATOM 15613 O O . PRO I 6 108 ? 12.299 26.931 -5.233 1.00 46.29 108 PRO I O 1
ATOM 15617 N N . GLU I 6 109 ? 10.683 25.432 -4.750 1.00 55.23 109 GLU I N 1
ATOM 15618 C CA . GLU I 6 109 ? 10.616 24.920 -6.113 1.00 53.15 109 GLU I CA 1
ATOM 15619 C C . GLU I 6 109 ? 10.327 26.014 -7.132 1.00 46.96 109 GLU I C 1
ATOM 15620 O O . GLU I 6 109 ? 10.666 25.851 -8.309 1.00 50.14 109 GLU I O 1
ATOM 15626 N N . ASN I 6 110 ? 9.716 27.122 -6.715 1.00 43.30 110 ASN I N 1
ATOM 15627 C CA . ASN I 6 110 ? 9.348 28.197 -7.625 1.00 47.94 110 ASN I CA 1
ATOM 15628 C C . ASN I 6 110 ? 10.396 29.300 -7.700 1.00 50.29 110 ASN I C 1
ATOM 15629 O O . ASN I 6 110 ? 10.104 30.382 -8.218 1.00 57.97 110 ASN I O 1
ATOM 15634 N N . TYR I 6 111 ? 11.602 29.055 -7.199 1.00 50.07 111 TYR I N 1
ATOM 15635 C CA . TYR I 6 111 ? 12.664 30.049 -7.199 1.00 55.59 111 TYR I CA 1
ATOM 15636 C C . TYR I 6 111 ? 13.876 29.513 -7.946 1.00 63.12 111 TYR I C 1
ATOM 15637 O O . TYR I 6 111 ? 14.224 28.335 -7.819 1.00 63.13 111 TYR I O 1
ATOM 15646 N N . GLY I 6 112 ? 14.508 30.387 -8.728 1.00 60.56 112 GLY I N 1
ATOM 15647 C CA . GLY I 6 112 ? 15.767 30.077 -9.377 1.00 59.96 112 GLY I CA 1
ATOM 15648 C C . GLY I 6 112 ? 16.806 31.150 -9.117 1.00 60.17 112 GLY I C 1
ATOM 15649 O O . GLY I 6 112 ? 16.603 32.019 -8.264 1.00 67.35 112 GLY I O 1
ATOM 15650 N N . TYR I 6 113 ? 17.930 31.096 -9.830 1.00 63.75 113 TYR I N 1
ATOM 15651 C CA . TYR I 6 113 ? 18.950 32.144 -9.764 1.00 61.22 113 TYR I CA 1
ATOM 15652 C C . TYR I 6 113 ? 19.480 32.341 -8.346 1.00 61.82 113 TYR I C 1
ATOM 15653 O O . TYR I 6 113 ? 19.890 33.442 -7.970 1.00 71.34 113 TYR I O 1
ATOM 15662 N N . TRP I 6 114 ? 19.488 31.271 -7.555 1.00 55.76 114 TRP I N 1
ATOM 15663 C CA . TRP I 6 114 ? 19.941 31.358 -6.174 1.00 54.62 114 TRP I CA 1
ATOM 15664 C C . TRP I 6 114 ? 21.346 31.942 -6.092 1.00 52.04 114 TRP I C 1
ATOM 15665 O O . TRP I 6 114 ? 22.156 31.811 -7.014 1.00 59.61 114 TRP I O 1
ATOM 15676 N N . GLY I 6 115 ? 21.639 32.586 -4.961 1.00 53.10 115 GLY I N 1
ATOM 15677 C CA . GLY I 6 115 ? 22.970 33.083 -4.692 1.00 49.10 115 GLY I CA 1
ATOM 15678 C C . GLY I 6 115 ? 23.820 32.055 -3.971 1.00 47.98 115 GLY I C 1
ATOM 15679 O O . GLY I 6 115 ? 23.361 30.981 -3.592 1.00 52.42 115 GLY I O 1
ATOM 15680 N N . GLN I 6 116 ? 25.094 32.407 -3.782 1.00 54.10 116 GLN I N 1
ATOM 15681 C CA . GLN I 6 116 ? 26.012 31.524 -3.072 1.00 52.30 116 GLN I CA 1
ATOM 15682 C C . GLN I 6 116 ? 25.573 31.279 -1.637 1.00 53.92 116 GLN I C 1
ATOM 15683 O O . GLN I 6 116 ? 25.913 30.241 -1.058 1.00 51.61 116 GLN I O 1
ATOM 15685 N N . GLY I 6 117 ? 24.828 32.208 -1.051 1.00 48.96 117 GLY I N 1
ATOM 15686 C CA . GLY I 6 117 ? 24.442 32.117 0.348 1.00 48.51 117 GLY I CA 1
ATOM 15687 C C . GLY I 6 117 ? 25.452 32.780 1.263 1.00 46.92 117 GLY I C 1
ATOM 15688 O O . GLY I 6 117 ? 26.636 32.901 0.955 1.00 54.38 117 GLY I O 1
ATOM 15689 N N . THR I 6 118 ? 24.966 33.229 2.417 1.00 49.51 118 THR I N 1
ATOM 15690 C CA . THR I 6 118 ? 25.803 33.883 3.415 1.00 44.85 118 THR I CA 1
ATOM 15691 C C . THR I 6 118 ? 25.507 33.268 4.774 1.00 42.18 118 THR I C 1
ATOM 15692 O O . THR I 6 118 ? 24.343 33.157 5.170 1.00 48.07 118 THR I O 1
ATOM 15696 N N . GLN I 6 119 ? 26.559 32.863 5.480 1.00 44.52 119 GLN I N 1
ATOM 15697 C CA . GLN I 6 119 ? 26.403 32.109 6.715 1.00 42.49 119 GLN I CA 1
ATOM 15698 C C . GLN I 6 119 ? 26.028 33.023 7.875 1.00 50.76 119 GLN I C 1
ATOM 15699 O O . GLN I 6 119 ? 26.611 34.096 8.062 1.00 47.95 119 GLN I O 1
ATOM 15705 N N . VAL I 6 120 ? 25.052 32.577 8.659 1.00 49.36 120 VAL I N 1
ATOM 15706 C CA . VAL I 6 120 ? 24.640 33.241 9.888 1.00 43.14 120 VAL I CA 1
ATOM 15707 C C . VAL I 6 120 ? 24.840 32.249 11.023 1.00 51.54 120 VAL I C 1
ATOM 15708 O O . VAL I 6 120 ? 24.344 31.117 10.957 1.00 50.44 120 VAL I O 1
ATOM 15712 N N . THR I 6 121 ? 25.574 32.664 12.052 1.00 53.47 121 THR I N 1
ATOM 15713 C CA . THR I 6 121 ? 25.935 31.778 13.152 1.00 53.25 121 THR I CA 1
ATOM 15714 C C . THR I 6 121 ? 25.686 32.493 14.468 1.00 51.99 121 THR I C 1
ATOM 15715 O O . THR I 6 121 ? 26.221 33.582 14.698 1.00 55.61 121 THR I O 1
ATOM 15719 N N . VAL I 6 122 ? 24.884 31.872 15.330 1.00 61.03 122 VAL I N 1
ATOM 15720 C CA . VAL I 6 122 ? 24.481 32.446 16.607 1.00 56.75 122 VAL I CA 1
ATOM 15721 C C . VAL I 6 122 ? 24.853 31.462 17.705 1.00 59.64 122 VAL I C 1
ATOM 15722 O O . VAL I 6 122 ? 24.555 30.266 17.601 1.00 58.33 122 VAL I O 1
ATOM 15726 N N . SER I 6 123 ? 25.499 31.965 18.751 1.00 70.41 123 SER I N 1
ATOM 15727 C CA . SER I 6 123 ? 25.912 31.133 19.876 1.00 74.99 123 SER I CA 1
ATOM 15728 C C . SER I 6 123 ? 24.843 31.127 20.962 1.00 65.38 123 SER I C 1
ATOM 15729 O O . SER I 6 123 ? 24.732 32.077 21.738 1.00 73.40 123 SER I O 1
ATOM 15732 N N . GLN J 6 1 ? -4.328 -8.776 -17.600 1.00 108.43 1 GLN J N 1
ATOM 15733 C CA . GLN J 6 1 ? -3.512 -7.661 -17.037 1.00 109.16 1 GLN J CA 1
ATOM 15734 C C . GLN J 6 1 ? -2.920 -8.032 -15.680 1.00 113.91 1 GLN J C 1
ATOM 15735 O O . GLN J 6 1 ? -1.724 -8.302 -15.575 1.00 116.54 1 GLN J O 1
ATOM 15737 N N . VAL J 6 2 ? -3.758 -8.043 -14.646 1.00 112.25 2 VAL J N 1
ATOM 15738 C CA . VAL J 6 2 ? -3.313 -8.319 -13.289 1.00 111.42 2 VAL J CA 1
ATOM 15739 C C . VAL J 6 2 ? -3.814 -9.697 -12.864 1.00 104.22 2 VAL J C 1
ATOM 15740 O O . VAL J 6 2 ? -4.601 -10.344 -13.556 1.00 108.32 2 VAL J O 1
ATOM 15744 N N . GLN J 6 3 ? -3.339 -10.145 -11.703 1.00 96.15 3 GLN J N 1
ATOM 15745 C CA . GLN J 6 3 ? -3.810 -11.375 -11.086 1.00 95.06 3 GLN J CA 1
ATOM 15746 C C . GLN J 6 3 ? -3.787 -11.191 -9.576 1.00 92.75 3 GLN J C 1
ATOM 15747 O O . GLN J 6 3 ? -2.932 -10.483 -9.038 1.00 86.69 3 GLN J O 1
ATOM 15753 N N . LEU J 6 4 ? -4.736 -11.835 -8.898 1.00 92.53 4 LEU J N 1
ATOM 15754 C CA . LEU J 6 4 ? -4.932 -11.660 -7.466 1.00 83.96 4 LEU J CA 1
ATOM 15755 C C . LEU J 6 4 ? -4.900 -13.012 -6.769 1.00 81.14 4 LEU J C 1
ATOM 15756 O O . LEU J 6 4 ? -5.443 -13.997 -7.280 1.00 89.08 4 LEU J O 1
ATOM 15761 N N . GLN J 6 5 ? -4.269 -13.051 -5.596 1.00 73.79 5 GLN J N 1
ATOM 15762 C CA . GLN J 6 5 ? -4.146 -14.276 -4.813 1.00 75.75 5 GLN J CA 1
ATOM 15763 C C . GLN J 6 5 ? -4.443 -13.961 -3.355 1.00 72.24 5 GLN J C 1
ATOM 15764 O O . GLN J 6 5 ? -3.752 -13.140 -2.744 1.00 69.33 5 GLN J O 1
ATOM 15766 N N . GLU J 6 6 ? -5.463 -14.611 -2.803 1.00 72.87 6 GLU J N 1
ATOM 15767 C CA . GLU J 6 6 ? -5.816 -14.452 -1.402 1.00 71.68 6 GLU J CA 1
ATOM 15768 C C . GLU J 6 6 ? -5.054 -15.459 -0.541 1.00 72.81 6 GLU J C 1
ATOM 15769 O O . GLU J 6 6 ? -4.477 -16.431 -1.032 1.00 74.65 6 GLU J O 1
ATOM 15775 N N . SER J 6 7 ? -5.073 -15.218 0.767 1.00 71.38 7 SER J N 1
ATOM 15776 C CA . SER J 6 7 ? -4.387 -16.068 1.730 1.00 66.82 7 SER J CA 1
ATOM 15777 C C . SER J 6 7 ? -4.647 -15.504 3.119 1.00 72.69 7 SER J C 1
ATOM 15778 O O . SER J 6 7 ? -5.040 -14.344 3.269 1.00 79.55 7 SER J O 1
ATOM 15781 N N . GLY J 6 8 ? -4.424 -16.341 4.131 1.00 67.84 8 GLY J N 1
ATOM 15782 C CA . GLY J 6 8 ? -4.578 -15.940 5.514 1.00 69.95 8 GLY J CA 1
ATOM 15783 C C . GLY J 6 8 ? -5.825 -16.460 6.191 1.00 63.61 8 GLY J C 1
ATOM 15784 O O . GLY J 6 8 ? -6.015 -16.201 7.385 1.00 67.32 8 GLY J O 1
ATOM 15785 N N . GLY J 6 9 ? -6.679 -17.182 5.472 1.00 63.50 9 GLY J N 1
ATOM 15786 C CA . GLY J 6 9 ? -7.889 -17.709 6.058 1.00 66.38 9 GLY J CA 1
ATOM 15787 C C . GLY J 6 9 ? -7.721 -19.129 6.553 1.00 67.85 9 GLY J C 1
ATOM 15788 O O . GLY J 6 9 ? -6.794 -19.839 6.169 1.00 74.97 9 GLY J O 1
ATOM 15789 N N . GLY J 6 10 ? -8.639 -19.540 7.423 1.00 67.85 10 GLY J N 1
ATOM 15790 C CA . GLY J 6 10 ? -8.614 -20.887 7.952 1.00 69.23 10 GLY J CA 1
ATOM 15791 C C . GLY J 6 10 ? -9.749 -21.167 8.912 1.00 70.36 10 GLY J C 1
ATOM 15792 O O . GLY J 6 10 ? -10.811 -20.541 8.838 1.00 73.12 10 GLY J O 1
ATOM 15793 N N . LEU J 6 11 ? -9.532 -22.109 9.822 1.00 69.22 11 LEU J N 1
ATOM 15794 C CA . LEU J 6 11 ? -10.528 -22.488 10.813 1.00 61.62 11 LEU J CA 1
ATOM 15795 C C . LEU J 6 11 ? -10.247 -21.746 12.110 1.00 67.05 11 LEU J C 1
ATOM 15796 O O . LEU J 6 11 ? -9.102 -21.704 12.573 1.00 77.46 11 LEU J O 1
ATOM 15801 N N . VAL J 6 12 ? -11.290 -21.159 12.692 1.00 68.98 12 VAL J N 1
ATOM 15802 C CA . VAL J 6 12 ? -11.157 -20.413 13.936 1.00 69.05 12 VAL J CA 1
ATOM 15803 C C . VAL J 6 12 ? -12.468 -20.528 14.696 1.00 64.39 12 VAL J C 1
ATOM 15804 O O . VAL J 6 12 ? -13.533 -20.713 14.105 1.00 69.93 12 VAL J O 1
ATOM 15808 N N . GLN J 6 13 ? -12.382 -20.430 16.019 1.00 70.53 13 GLN J N 1
ATOM 15809 C CA . GLN J 6 13 ? -13.566 -20.509 16.858 1.00 68.55 13 GLN J CA 1
ATOM 15810 C C . GLN J 6 13 ? -14.285 -19.163 16.891 1.00 77.64 13 GLN J C 1
ATOM 15811 O O . GLN J 6 13 ? -13.699 -18.106 16.638 1.00 75.42 13 GLN J O 1
ATOM 15813 N N . ALA J 6 14 ? -15.577 -19.214 17.206 1.00 68.68 14 ALA J N 1
ATOM 15814 C CA . ALA J 6 14 ? -16.384 -18.004 17.267 1.00 64.03 14 ALA J CA 1
ATOM 15815 C C . ALA J 6 14 ? -15.767 -17.005 18.239 1.00 72.28 14 ALA J C 1
ATOM 15816 O O . ALA J 6 14 ? -15.574 -17.310 19.420 1.00 73.32 14 ALA J O 1
ATOM 15818 N N . GLY J 6 15 ? -15.465 -15.808 17.738 1.00 69.07 15 GLY J N 1
ATOM 15819 C CA . GLY J 6 15 ? -14.796 -14.786 18.513 1.00 51.98 15 GLY J CA 1
ATOM 15820 C C . GLY J 6 15 ? -13.320 -14.636 18.216 1.00 58.18 15 GLY J C 1
ATOM 15821 O O . GLY J 6 15 ? -12.701 -13.680 18.700 1.00 53.75 15 GLY J O 1
ATOM 15822 N N . GLY J 6 16 ? -12.741 -15.543 17.435 1.00 52.38 16 GLY J N 1
ATOM 15823 C CA . GLY J 6 16 ? -11.325 -15.494 17.140 1.00 60.81 16 GLY J CA 1
ATOM 15824 C C . GLY J 6 16 ? -10.957 -14.376 16.190 1.00 68.44 16 GLY J C 1
ATOM 15825 O O . GLY J 6 16 ? -11.704 -13.403 16.045 1.00 68.33 16 GLY J O 1
ATOM 15826 N N . SER J 6 17 ? -9.804 -14.508 15.535 1.00 64.86 17 SER J N 1
ATOM 15827 C CA . SER J 6 17 ? -9.309 -13.490 14.623 1.00 57.99 17 SER J CA 1
ATOM 15828 C C . SER J 6 17 ? -8.588 -14.151 13.460 1.00 62.76 17 SER J C 1
ATOM 15829 O O . SER J 6 17 ? -7.969 -15.208 13.608 1.00 65.13 17 SER J O 1
ATOM 15832 N N . LEU J 6 18 ? -8.681 -13.511 12.299 1.00 66.98 18 LEU J N 1
ATOM 15833 C CA . LEU J 6 18 ? -7.927 -13.903 11.121 1.00 61.35 18 LEU J CA 1
ATOM 15834 C C . LEU J 6 18 ? -7.499 -12.646 10.381 1.00 68.05 18 LEU J C 1
ATOM 15835 O O . LEU J 6 18 ? -8.149 -11.602 10.475 1.00 64.73 18 LEU J O 1
ATOM 15840 N N . ARG J 6 19 ? -6.394 -12.755 9.648 1.00 70.74 19 ARG J N 1
ATOM 15841 C CA . ARG J 6 19 ? -5.895 -11.664 8.820 1.00 62.83 19 ARG J CA 1
ATOM 15842 C C . ARG J 6 19 ? -5.722 -12.197 7.406 1.00 62.86 19 ARG J C 1
ATOM 15843 O O . ARG J 6 19 ? -4.839 -13.023 7.154 1.00 67.72 19 ARG J O 1
ATOM 15851 N N . LEU J 6 20 ? -6.570 -11.736 6.494 1.00 60.87 20 LEU J N 1
ATOM 15852 C CA . LEU J 6 20 ? -6.486 -12.123 5.096 1.00 66.69 20 LEU J CA 1
ATOM 15853 C C . LEU J 6 20 ? -5.568 -11.159 4.360 1.00 68.45 20 LEU J C 1
ATOM 15854 O O . LEU J 6 20 ? -5.539 -9.962 4.659 1.00 65.19 20 LEU J O 1
ATOM 15859 N N . SER J 6 21 ? -4.812 -11.690 3.404 1.00 65.51 21 SER J N 1
ATOM 15860 C CA . SER J 6 21 ? -3.922 -10.887 2.578 1.00 60.16 21 SER J CA 1
ATOM 15861 C C . SER J 6 21 ? -4.226 -11.163 1.115 1.00 60.79 21 SER J C 1
ATOM 15862 O O . SER J 6 21 ? -4.574 -12.289 0.748 1.00 71.98 21 SER J O 1
ATOM 15865 N N . CYS J 6 22 ? -4.114 -10.126 0.288 1.00 61.04 22 CYS J N 1
ATOM 15866 C CA . CYS J 6 22 ? -4.287 -10.245 -1.155 1.00 67.07 22 CYS J CA 1
ATOM 15867 C C . CYS J 6 22 ? -3.099 -9.584 -1.837 1.00 69.42 22 CYS J C 1
ATOM 15868 O O . CYS J 6 22 ? -2.832 -8.400 -1.610 1.00 70.72 22 CYS J O 1
ATOM 15871 N N . ALA J 6 23 ? -2.387 -10.347 -2.661 1.00 67.38 23 ALA J N 1
ATOM 15872 C CA . ALA J 6 23 ? -1.232 -9.848 -3.397 1.00 70.41 23 ALA J CA 1
ATOM 15873 C C . ALA J 6 23 ? -1.612 -9.652 -4.857 1.00 71.25 23 ALA J C 1
ATOM 15874 O O . ALA J 6 23 ? -2.138 -10.569 -5.496 1.00 79.55 23 ALA J O 1
ATOM 15876 N N . ALA J 6 24 ? -1.347 -8.458 -5.379 1.00 72.71 24 ALA J N 1
ATOM 15877 C CA . ALA J 6 24 ? -1.635 -8.126 -6.765 1.00 86.24 24 ALA J CA 1
ATOM 15878 C C . ALA J 6 24 ? -0.336 -8.040 -7.557 1.00 92.60 24 ALA J C 1
ATOM 15879 O O . ALA J 6 24 ? 0.707 -7.642 -7.030 1.00 96.10 24 ALA J O 1
ATOM 15881 N N . SER J 6 25 ? -0.409 -8.424 -8.830 1.00 100.56 25 SER J N 1
ATOM 15882 C CA . SER J 6 25 ? 0.757 -8.404 -9.703 1.00 102.96 25 SER J CA 1
ATOM 15883 C C . SER J 6 25 ? 0.301 -8.144 -11.130 1.00 103.65 25 SER J C 1
ATOM 15884 O O . SER J 6 25 ? -0.610 -8.815 -11.622 1.00 105.59 25 SER J O 1
ATOM 15887 N N . GLY J 6 26 ? 0.937 -7.175 -11.785 1.00 101.28 26 GLY J N 1
ATOM 15888 C CA . GLY J 6 26 ? 0.624 -6.863 -13.165 1.00 105.94 26 GLY J CA 1
ATOM 15889 C C . GLY J 6 26 ? 0.482 -5.379 -13.431 1.00 109.37 26 GLY J C 1
ATOM 15890 O O . GLY J 6 26 ? 1.194 -4.564 -12.838 1.00 108.54 26 GLY J O 1
ATOM 15891 N N . ARG J 6 27 ? -0.438 -5.018 -14.327 1.00 110.49 27 ARG J N 1
ATOM 15892 C CA . ARG J 6 27 ? -0.666 -3.621 -14.696 1.00 111.37 27 ARG J CA 1
ATOM 15893 C C . ARG J 6 27 ? -1.612 -2.992 -13.676 1.00 115.41 27 ARG J C 1
ATOM 15894 O O . ARG J 6 27 ? -2.817 -2.843 -13.896 1.00 112.37 27 ARG J O 1
ATOM 15896 N N . ILE J 6 28 ? -1.042 -2.613 -12.533 1.00 113.46 28 ILE J N 1
ATOM 15897 C CA . ILE J 6 28 ? -1.787 -1.961 -11.460 1.00 113.66 28 ILE J CA 1
ATOM 15898 C C . ILE J 6 28 ? -0.871 -0.932 -10.813 1.00 112.96 28 ILE J C 1
ATOM 15899 O O . ILE J 6 28 ? 0.175 -1.289 -10.260 1.00 115.56 28 ILE J O 1
ATOM 15901 N N . PHE J 6 29 ? -1.259 0.340 -10.880 1.00 110.98 29 PHE J N 1
ATOM 15902 C CA . PHE J 6 29 ? -0.463 1.429 -10.331 1.00 121.60 29 PHE J CA 1
ATOM 15903 C C . PHE J 6 29 ? -0.952 1.893 -8.965 1.00 118.29 29 PHE J C 1
ATOM 15904 O O . PHE J 6 29 ? -0.374 2.827 -8.401 1.00 116.87 29 PHE J O 1
ATOM 15906 N N . SER J 6 30 ? -1.995 1.269 -8.423 1.00 114.04 30 SER J N 1
ATOM 15907 C CA . SER J 6 30 ? -2.517 1.646 -7.117 1.00 96.10 30 SER J CA 1
ATOM 15908 C C . SER J 6 30 ? -3.377 0.509 -6.586 1.00 90.59 30 SER J C 1
ATOM 15909 O O . SER J 6 30 ? -4.009 -0.220 -7.355 1.00 94.94 30 SER J 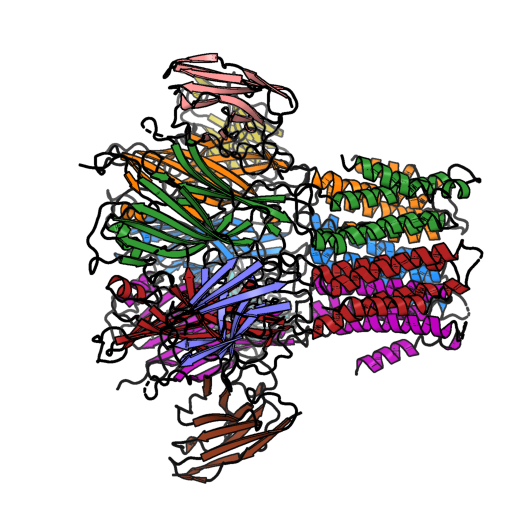O 1
ATOM 15912 N N . THR J 6 31 ? -3.387 0.368 -5.263 1.00 83.17 31 THR J N 1
ATOM 15913 C CA . THR J 6 31 ? -4.205 -0.633 -4.593 1.00 72.06 31 THR J CA 1
ATOM 15914 C C . THR J 6 31 ? -5.587 -0.109 -4.226 1.00 74.47 31 THR J C 1
ATOM 15915 O O . THR J 6 31 ? -6.352 -0.824 -3.569 1.00 76.55 31 THR J O 1
ATOM 15919 N N . ASN J 6 32 ? -5.926 1.118 -4.631 1.00 72.35 32 ASN J N 1
ATOM 15920 C CA . ASN J 6 32 ? -7.225 1.679 -4.284 1.00 65.79 32 ASN J CA 1
ATOM 15921 C C . ASN J 6 32 ? -8.365 0.928 -4.960 1.00 66.05 32 ASN J C 1
ATOM 15922 O O . ASN J 6 32 ? -9.484 0.902 -4.434 1.00 61.42 32 ASN J O 1
ATOM 15927 N N . VAL J 6 33 ? -8.106 0.309 -6.119 1.00 67.47 33 VAL J N 1
ATOM 15928 C CA . VAL J 6 33 ? -9.158 -0.371 -6.871 1.00 61.09 33 VAL J CA 1
ATOM 15929 C C . VAL J 6 33 ? -9.436 -1.781 -6.378 1.00 65.25 33 VAL J C 1
ATOM 15930 O O . VAL J 6 33 ? -10.361 -2.429 -6.882 1.00 64.47 33 VAL J O 1
ATOM 15934 N N . MET J 6 34 ? -8.669 -2.281 -5.414 1.00 60.46 34 MET J N 1
ATOM 15935 C CA . MET J 6 34 ? -8.858 -3.633 -4.910 1.00 59.69 34 MET J CA 1
ATOM 15936 C C . MET J 6 34 ? -9.918 -3.647 -3.816 1.00 64.20 34 MET J C 1
ATOM 15937 O O . MET J 6 34 ? -10.037 -2.701 -3.030 1.00 65.13 34 MET J O 1
ATOM 15942 N N . GLY J 6 35 ? -10.688 -4.723 -3.774 1.00 65.94 35 GLY J N 1
ATOM 15943 C CA . GLY J 6 35 ? -11.779 -4.834 -2.821 1.00 56.98 35 GLY J CA 1
ATOM 15944 C C . GLY J 6 35 ? -12.019 -6.273 -2.427 1.00 60.69 35 GLY J C 1
ATOM 15945 O O . GLY J 6 35 ? -11.858 -7.194 -3.235 1.00 62.42 35 GLY J O 1
ATOM 15946 N N . TRP J 6 36 ? -12.413 -6.464 -1.171 1.00 53.20 36 TRP J N 1
ATOM 15947 C CA . TRP J 6 36 ? -12.692 -7.789 -0.639 1.00 53.31 36 TRP J CA 1
ATOM 15948 C C . TRP J 6 36 ? -14.167 -8.137 -0.792 1.00 63.51 36 TRP J C 1
ATOM 15949 O O . TRP J 6 36 ? -15.047 -7.309 -0.535 1.00 58.81 36 TRP J O 1
ATOM 15960 N N . PHE J 6 37 ? -14.427 -9.375 -1.205 1.00 67.28 37 PHE J N 1
ATOM 15961 C CA . PHE J 6 37 ? -15.774 -9.920 -1.285 1.00 63.86 37 PHE J CA 1
ATOM 15962 C C . PHE J 6 37 ? -15.781 -11.306 -0.655 1.00 69.39 37 PHE J C 1
ATOM 15963 O O . PHE J 6 37 ? -14.736 -11.939 -0.490 1.00 66.20 37 PHE J O 1
ATOM 15971 N N . ARG J 6 38 ? -16.976 -11.773 -0.299 1.00 70.58 38 ARG J N 1
ATOM 15972 C CA . ARG J 6 38 ? -17.143 -13.106 0.259 1.00 62.51 38 ARG J CA 1
ATOM 15973 C C . ARG J 6 38 ? -18.370 -13.753 -0.366 1.00 69.70 38 ARG J C 1
ATOM 15974 O O . ARG J 6 38 ? -19.280 -13.073 -0.847 1.00 66.35 38 ARG J O 1
ATOM 15982 N N . GLN J 6 39 ? -18.387 -15.089 -0.349 1.00 76.72 39 GLN J N 1
ATOM 15983 C CA . GLN J 6 39 ? -19.462 -15.841 -0.995 1.00 79.48 39 GLN J CA 1
ATOM 15984 C C . GLN J 6 39 ? -19.524 -17.225 -0.349 1.00 80.21 39 GLN J C 1
ATOM 15985 O O . GLN J 6 39 ? -18.679 -18.078 -0.631 1.00 80.26 39 GLN J O 1
ATOM 15991 N N . ALA J 6 40 ? -20.530 -17.435 0.510 1.00 84.00 40 ALA J N 1
ATOM 15992 C CA . ALA J 6 40 ? -20.746 -18.755 1.081 1.00 90.79 40 ALA J CA 1
ATOM 15993 C C . ALA J 6 40 ? -21.715 -19.552 0.213 1.00 101.31 40 ALA J C 1
ATOM 15994 O O . ALA J 6 40 ? -22.572 -18.973 -0.463 1.00 105.15 40 ALA J O 1
ATOM 15996 N N . PRO J 6 41 ? -21.606 -20.880 0.196 1.00 108.61 41 PRO J N 1
ATOM 15997 C CA . PRO J 6 41 ? -22.582 -21.682 -0.554 1.00 107.19 41 PRO J CA 1
ATOM 15998 C C . PRO J 6 41 ? -24.001 -21.406 -0.076 1.00 106.60 41 PRO J C 1
ATOM 15999 O O . PRO J 6 41 ? -24.292 -21.453 1.122 1.00 102.19 41 PRO J O 1
ATOM 16003 N N . GLY J 6 42 ? -24.888 -21.108 -1.030 1.00 99.74 42 GLY J N 1
ATOM 16004 C CA . GLY J 6 42 ? -26.283 -20.832 -0.760 1.00 91.94 42 GLY J CA 1
ATOM 16005 C C . GLY J 6 42 ? -26.676 -19.384 -0.982 1.00 98.77 42 GLY J C 1
ATOM 16006 O O . GLY J 6 42 ? -27.849 -19.107 -1.267 1.00 104.15 42 GLY J O 1
ATOM 16007 N N . LYS J 6 43 ? -25.728 -18.460 -0.856 1.00 92.19 43 LYS J N 1
ATOM 16008 C CA . LYS J 6 43 ? -25.980 -17.037 -1.028 1.00 85.37 43 LYS J CA 1
ATOM 16009 C C . LYS J 6 43 ? -25.159 -16.502 -2.195 1.00 87.11 43 LYS J C 1
ATOM 16010 O O . LYS J 6 43 ? -24.268 -17.174 -2.723 1.00 86.90 43 LYS J O 1
ATOM 16012 N N . GLU J 6 44 ? -25.471 -15.274 -2.596 1.00 79.60 44 GLU J N 1
ATOM 16013 C CA . GLU J 6 44 ? -24.772 -14.621 -3.692 1.00 85.51 44 GLU J CA 1
ATOM 16014 C C . GLU J 6 44 ? -23.550 -13.865 -3.176 1.00 78.74 44 GLU J C 1
ATOM 16015 O O . GLU J 6 44 ? -23.467 -13.486 -2.005 1.00 72.64 44 GLU J O 1
ATOM 16017 N N . ARG J 6 45 ? -22.591 -13.653 -4.074 1.00 66.29 45 ARG J N 1
ATOM 16018 C CA . ARG J 6 45 ? -21.367 -12.948 -3.717 1.00 73.36 45 ARG J CA 1
ATOM 16019 C C . ARG J 6 45 ? -21.693 -11.529 -3.269 1.00 76.20 45 ARG J C 1
ATOM 16020 O O . ARG J 6 45 ? -22.218 -10.728 -4.051 1.00 76.90 45 ARG J O 1
ATOM 16028 N N . GLU J 6 46 ? -21.381 -11.217 -2.012 1.00 71.36 46 GLU J N 1
ATOM 16029 C CA . GLU J 6 46 ? -21.717 -9.929 -1.422 1.00 69.52 46 GLU J CA 1
ATOM 16030 C C . GLU J 6 46 ? -20.453 -9.151 -1.077 1.00 70.42 46 GLU J C 1
ATOM 16031 O O . GLU J 6 46 ? -19.415 -9.729 -0.740 1.00 68.27 46 GLU J O 1
ATOM 16037 N N . PHE J 6 47 ? -20.563 -7.828 -1.170 1.00 66.23 47 PHE J N 1
ATOM 16038 C CA . PHE J 6 47 ? -19.445 -6.931 -0.914 1.00 52.74 47 PHE J CA 1
ATOM 16039 C C . PHE J 6 47 ? -19.058 -6.948 0.561 1.00 53.28 47 PHE J C 1
ATOM 16040 O O . PHE J 6 47 ? -19.895 -7.155 1.445 1.00 53.02 47 PHE J O 1
ATOM 16048 N N . VAL J 6 48 ? -17.769 -6.718 0.824 1.00 49.12 48 VAL J N 1
ATOM 16049 C CA . VAL J 6 48 ? -17.262 -6.681 2.192 1.00 47.41 48 VAL J CA 1
ATOM 16050 C C . VAL J 6 48 ? -16.598 -5.337 2.469 1.00 49.97 48 VAL J C 1
ATOM 16051 O O . VAL J 6 48 ? -17.024 -4.602 3.366 1.00 51.48 48 VAL J O 1
ATOM 16055 N N . ALA J 6 49 ? -15.548 -5.004 1.716 1.00 45.86 49 ALA J N 1
ATOM 16056 C CA . ALA J 6 49 ? -14.793 -3.796 2.020 1.00 52.34 49 ALA J CA 1
ATOM 16057 C C . ALA J 6 49 ? -13.987 -3.343 0.810 1.00 54.79 49 ALA J C 1
ATOM 16058 O O . ALA J 6 49 ? -13.611 -4.150 -0.045 1.00 54.56 49 ALA J O 1
ATOM 16060 N N . THR J 6 50 ? -13.736 -2.037 0.759 1.00 56.93 50 THR J N 1
ATOM 16061 C CA . THR J 6 50 ? -12.847 -1.415 -0.221 1.00 57.99 50 THR J CA 1
ATOM 16062 C C . THR J 6 50 ? -12.579 0.010 0.248 1.00 58.39 50 THR J C 1
ATOM 16063 O O . THR J 6 50 ? -13.162 0.480 1.231 1.00 58.25 50 THR J O 1
ATOM 16067 N N . VAL J 6 51 ? -11.698 0.705 -0.473 1.00 61.64 51 VAL J N 1
ATOM 16068 C CA . VAL J 6 51 ? -11.278 2.045 -0.077 1.00 61.24 51 VAL J CA 1
ATOM 16069 C C . VAL J 6 51 ? -12.357 3.055 -0.444 1.00 55.80 51 VAL J C 1
ATOM 16070 O O . VAL J 6 51 ? -13.116 2.871 -1.402 1.00 58.59 51 VAL J O 1
ATOM 16074 N N . GLY J 6 52 ? -12.417 4.151 0.328 1.00 54.86 52 GLY J N 1
ATOM 16075 C CA . GLY J 6 52 ? -13.337 5.231 0.043 1.00 54.63 52 GLY J CA 1
ATOM 16076 C C . GLY J 6 52 ? -12.779 6.234 -0.962 1.00 59.23 52 GLY J C 1
ATOM 16077 O O . GLY J 6 52 ? -11.589 6.249 -1.274 1.00 57.24 52 GLY J O 1
ATOM 16078 N N . ARG J 6 53 ? -13.674 7.089 -1.468 1.00 60.47 53 ARG J N 1
ATOM 16079 C CA . ARG J 6 53 ? -13.283 8.044 -2.501 1.00 60.75 53 ARG J CA 1
ATOM 16080 C C . ARG J 6 53 ? -12.297 9.073 -1.959 1.00 59.76 53 ARG J C 1
ATOM 16081 O O . ARG J 6 53 ? -11.293 9.384 -2.611 1.00 54.20 53 ARG J O 1
ATOM 16089 N N . ILE J 6 54 ? -12.562 9.610 -0.775 1.00 54.79 54 ILE J N 1
ATOM 16090 C CA . ILE J 6 54 ? -11.700 10.616 -0.166 1.00 61.82 54 ILE J CA 1
ATOM 16091 C C . ILE J 6 54 ? -10.658 9.918 0.695 1.00 62.36 54 ILE J C 1
ATOM 16092 O O . ILE J 6 54 ? -10.917 8.876 1.308 1.00 57.23 54 ILE J O 1
ATOM 16097 N N . GLY J 6 55 ? -9.465 10.505 0.746 1.00 66.31 55 GLY J N 1
ATOM 16098 C CA . GLY J 6 55 ? -8.390 9.907 1.517 1.00 56.52 55 GLY J CA 1
ATOM 16099 C C . GLY J 6 55 ? -8.763 9.777 2.983 1.00 52.58 55 GLY J C 1
ATOM 16100 O O . GLY J 6 55 ? -9.365 10.675 3.575 1.00 58.03 55 GLY J O 1
ATOM 16101 N N . GLY J 6 56 ? -8.400 8.639 3.570 1.00 54.74 56 GLY J N 1
ATOM 16102 C CA . GLY J 6 56 ? -8.662 8.377 4.968 1.00 59.92 56 GLY J CA 1
ATOM 16103 C C . GLY J 6 56 ? -9.944 7.627 5.257 1.00 59.71 56 GLY J C 1
ATOM 16104 O O . GLY J 6 56 ? -10.191 7.282 6.420 1.00 57.13 56 GLY J O 1
ATOM 16105 N N . SER J 6 57 ? -10.762 7.358 4.245 1.00 53.75 57 SER J N 1
ATOM 16106 C CA . SER J 6 57 ? -12.046 6.701 4.425 1.00 56.36 57 SER J CA 1
ATOM 16107 C C . SER J 6 57 ? -11.998 5.282 3.874 1.00 56.46 57 SER J C 1
ATOM 16108 O O . SER J 6 57 ? -11.179 4.949 3.012 1.00 54.05 57 SER J O 1
ATOM 16111 N N . THR J 6 58 ? -12.898 4.445 4.386 1.00 53.72 58 THR J N 1
ATOM 16112 C CA . THR J 6 58 ? -13.008 3.061 3.948 1.00 55.76 58 THR J CA 1
ATOM 16113 C C . THR J 6 58 ? -14.473 2.650 3.999 1.00 46.01 58 THR J C 1
ATOM 16114 O O . THR J 6 58 ? -15.189 3.003 4.940 1.00 54.26 58 THR J O 1
ATOM 16118 N N . VAL J 6 59 ? -14.907 1.904 2.985 1.00 48.12 59 VAL J N 1
ATOM 16119 C CA . VAL J 6 59 ? -16.291 1.460 2.860 1.00 54.10 59 VAL J CA 1
ATOM 16120 C C . VAL J 6 59 ? -16.385 0.015 3.330 1.00 52.35 59 VAL J C 1
ATOM 16121 O O . VAL J 6 59 ? -15.640 -0.850 2.853 1.00 48.37 59 VAL J O 1
ATOM 16125 N N . TYR J 6 60 ? -17.301 -0.250 4.259 1.00 52.25 60 TYR J N 1
ATOM 16126 C CA . TYR J 6 60 ? -17.534 -1.593 4.767 1.00 53.88 60 TYR J CA 1
ATOM 16127 C C . TYR J 6 60 ? -19.002 -1.957 4.609 1.00 53.30 60 TYR J C 1
ATOM 16128 O O . TYR J 6 60 ? -19.881 -1.092 4.654 1.00 48.23 60 TYR J O 1
ATOM 16137 N N . ALA J 6 61 ? -19.257 -3.250 4.425 1.00 44.09 61 ALA J N 1
ATOM 16138 C CA . ALA J 6 61 ? -20.624 -3.740 4.385 1.00 44.30 61 ALA J CA 1
ATOM 16139 C C . ALA J 6 61 ? -21.287 -3.554 5.747 1.00 53.42 61 ALA J C 1
ATOM 16140 O O . ALA J 6 61 ? -20.624 -3.444 6.783 1.00 51.59 61 ALA J O 1
ATOM 16142 N N . ASP J 6 62 ? -22.621 -3.514 5.735 1.00 51.05 62 ASP J N 1
ATOM 16143 C CA . ASP J 6 62 ? -23.364 -3.271 6.966 1.00 56.24 62 ASP J CA 1
ATOM 16144 C C . ASP J 6 62 ? -23.164 -4.376 7.995 1.00 57.30 62 ASP J C 1
ATOM 16145 O O . ASP J 6 62 ? -23.392 -4.141 9.187 1.00 54.78 62 ASP J O 1
ATOM 16150 N N . PHE J 6 63 ? -22.740 -5.567 7.572 1.00 47.38 63 PHE J N 1
ATOM 16151 C CA . PHE J 6 63 ? -22.555 -6.680 8.494 1.00 51.65 63 PHE J CA 1
ATOM 16152 C C . PHE J 6 63 ? -21.186 -6.676 9.166 1.00 59.56 63 PHE J C 1
ATOM 16153 O O . PHE J 6 63 ? -20.931 -7.530 10.023 1.00 55.70 63 PHE J O 1
ATOM 16161 N N . VAL J 6 64 ? -20.307 -5.740 8.807 1.00 53.93 64 VAL J N 1
ATOM 16162 C CA . VAL J 6 64 ? -18.999 -5.661 9.451 1.00 52.96 64 VAL J CA 1
ATOM 16163 C C . VAL J 6 64 ? -19.141 -5.123 10.869 1.00 52.81 64 VAL J C 1
ATOM 16164 O O . VAL J 6 64 ? -18.570 -5.670 11.819 1.00 56.67 64 VAL J O 1
ATOM 16168 N N . LYS J 6 65 ? -19.902 -4.042 11.033 1.00 44.28 65 LYS J N 1
ATOM 16169 C CA . LYS J 6 65 ? -20.150 -3.455 12.349 1.00 53.91 65 LYS J CA 1
ATOM 16170 C C . LYS J 6 65 ? -18.842 -3.157 13.079 1.00 60.89 65 LYS J C 1
ATOM 16171 O O . LYS J 6 65 ? -18.731 -3.323 14.296 1.00 59.19 65 LYS J O 1
ATOM 16173 N N . GLY J 6 66 ? -17.837 -2.713 12.324 1.00 69.71 66 GLY J N 1
ATOM 16174 C CA . GLY J 6 66 ? -16.574 -2.296 12.899 1.00 57.32 66 GLY J CA 1
ATOM 16175 C C . GLY J 6 66 ? -15.610 -3.408 13.245 1.00 57.22 66 GLY J C 1
ATOM 16176 O O . GLY J 6 66 ? -14.550 -3.129 13.818 1.00 59.90 66 GLY J O 1
ATOM 16177 N N . ARG J 6 67 ? -15.928 -4.659 12.910 1.00 55.60 67 ARG J N 1
ATOM 16178 C CA . ARG J 6 67 ? -15.080 -5.771 13.325 1.00 58.44 67 ARG J CA 1
ATOM 16179 C C . ARG J 6 67 ? -13.915 -6.004 12.371 1.00 59.04 67 ARG J C 1
ATOM 16180 O O . ARG J 6 67 ? -12.873 -6.523 12.788 1.00 57.56 67 ARG J O 1
ATOM 16188 N N . PHE J 6 68 ? -14.072 -5.653 11.099 1.00 54.97 68 PHE J N 1
ATOM 16189 C CA . PHE J 6 68 ? -13.048 -5.881 10.091 1.00 53.36 68 PHE J CA 1
ATOM 16190 C C . PHE J 6 68 ? -12.377 -4.558 9.745 1.00 55.30 68 PHE J C 1
ATOM 16191 O O . PHE J 6 68 ? -13.013 -3.500 9.754 1.00 59.77 68 PHE J O 1
ATOM 16199 N N . THR J 6 69 ? -11.084 -4.623 9.439 1.00 56.74 69 THR J N 1
ATOM 16200 C CA . THR J 6 69 ? -10.311 -3.441 9.084 1.00 46.31 69 THR J CA 1
ATOM 16201 C C . THR J 6 69 ? -9.533 -3.717 7.808 1.00 55.65 69 THR J C 1
ATOM 16202 O O . THR J 6 69 ? -8.877 -4.757 7.686 1.00 56.11 69 THR J O 1
ATOM 16206 N N . LEU J 6 70 ? -9.607 -2.783 6.866 1.00 59.02 70 LEU J N 1
ATOM 16207 C CA . LEU J 6 70 ? -8.876 -2.867 5.610 1.00 62.54 70 LEU J CA 1
ATOM 16208 C C . LEU J 6 70 ? -7.654 -1.960 5.695 1.00 60.92 70 LEU J C 1
ATOM 16209 O O . LEU J 6 70 ? -7.793 -0.740 5.833 1.00 59.81 70 LEU J O 1
ATOM 16214 N N . SER J 6 71 ? -6.469 -2.557 5.624 1.00 64.55 71 SER J N 1
ATOM 16215 C CA . SER J 6 71 ? -5.209 -1.829 5.614 1.00 66.63 71 SER J CA 1
ATOM 16216 C C . SER J 6 71 ? -4.525 -2.012 4.265 1.00 66.28 71 SER J C 1
ATOM 16217 O O . SER J 6 71 ? -4.946 -2.817 3.429 1.00 67.27 71 SER J O 1
ATOM 16220 N N . ARG J 6 72 ? -3.447 -1.258 4.063 1.00 69.48 72 ARG J N 1
ATOM 16221 C CA . ARG J 6 72 ? -2.854 -1.111 2.743 1.00 74.94 72 ARG J CA 1
ATOM 16222 C C . ARG J 6 72 ? -1.338 -1.144 2.845 1.00 75.40 72 ARG J C 1
ATOM 16223 O O . ARG J 6 72 ? -0.756 -0.886 3.902 1.00 84.79 72 ARG J O 1
ATOM 16231 N N . ASP J 6 73 ? -0.701 -1.469 1.715 1.00 76.33 73 ASP J N 1
ATOM 16232 C CA . ASP J 6 73 ? 0.751 -1.369 1.566 1.00 79.32 73 ASP J CA 1
ATOM 16233 C C . ASP J 6 73 ? 1.013 -1.102 0.079 1.00 82.60 73 ASP J C 1
ATOM 16234 O O . ASP J 6 73 ? 1.283 -2.009 -0.712 1.00 81.57 73 ASP J O 1
ATOM 16239 N N . ASN J 6 74 ? 0.920 0.176 -0.302 1.00 80.84 74 ASN J N 1
ATOM 16240 C CA . ASN J 6 74 ? 1.083 0.547 -1.704 1.00 87.31 74 ASN J CA 1
ATOM 16241 C C . ASN J 6 74 ? 2.460 0.168 -2.234 1.00 82.23 74 ASN J C 1
ATOM 16242 O O . ASN J 6 74 ? 2.622 -0.047 -3.440 1.00 78.45 74 ASN J O 1
ATOM 16247 N N . ALA J 6 75 ? 3.461 0.082 -1.357 1.00 80.50 75 ALA J N 1
ATOM 16248 C CA . ALA J 6 75 ? 4.799 -0.287 -1.805 1.00 83.13 75 ALA J CA 1
ATOM 16249 C C . ALA J 6 75 ? 4.843 -1.738 -2.267 1.00 88.30 75 ALA J C 1
ATOM 16250 O O . ALA J 6 75 ? 5.441 -2.046 -3.305 1.00 84.07 75 ALA J O 1
ATOM 16252 N N . LYS J 6 76 ? 4.209 -2.639 -1.518 1.00 82.07 76 LYS J N 1
ATOM 16253 C CA . LYS J 6 76 ? 4.214 -4.061 -1.831 1.00 82.27 76 LYS J CA 1
ATOM 16254 C C . LYS J 6 76 ? 2.972 -4.503 -2.599 1.00 85.27 76 LYS J C 1
ATOM 16255 O O . LYS J 6 76 ? 2.792 -5.704 -2.824 1.00 86.58 76 LYS J O 1
ATOM 16257 N N . ASN J 6 77 ? 2.116 -3.565 -3.005 1.00 85.58 77 ASN J N 1
ATOM 16258 C CA . ASN J 6 77 ? 0.921 -3.878 -3.787 1.00 82.04 77 ASN J CA 1
ATOM 16259 C C . ASN J 6 77 ? 0.097 -4.975 -3.114 1.00 79.91 77 ASN J C 1
ATOM 16260 O O . ASN J 6 77 ? -0.335 -5.942 -3.745 1.00 84.29 77 ASN J O 1
ATOM 16262 N N . MET J 6 78 ? -0.122 -4.815 -1.809 1.00 75.53 78 MET J N 1
ATOM 16263 C CA . MET J 6 78 ? -0.864 -5.781 -1.013 1.00 76.15 78 MET J CA 1
ATOM 16264 C C . MET J 6 78 ? -1.885 -5.069 -0.138 1.00 72.66 78 MET J C 1
ATOM 16265 O O . MET J 6 78 ? -1.654 -3.953 0.335 1.00 71.78 78 MET J O 1
ATOM 16270 N N . VAL J 6 79 ? -3.019 -5.735 0.075 1.00 73.67 79 VAL J N 1
ATOM 16271 C CA . VAL J 6 79 ? -4.055 -5.267 0.986 1.00 73.40 79 VAL J CA 1
ATOM 16272 C C . VAL J 6 79 ? -4.302 -6.353 2.023 1.00 67.82 79 VAL J C 1
ATOM 16273 O O . VAL J 6 79 ? -4.106 -7.545 1.761 1.00 65.78 79 VAL J O 1
ATOM 16277 N N . TYR J 6 80 ? -4.740 -5.934 3.206 1.00 67.80 80 TYR J N 1
ATOM 16278 C CA . TYR J 6 80 ? -4.953 -6.841 4.323 1.00 71.57 80 TYR J CA 1
ATOM 16279 C C . TYR J 6 80 ? -6.308 -6.558 4.952 1.00 67.98 80 TYR J C 1
ATOM 16280 O O . TYR J 6 80 ? -6.718 -5.399 5.068 1.00 67.52 80 TYR J O 1
ATOM 16289 N N . LEU J 6 81 ? -7.005 -7.622 5.345 1.00 61.95 81 LEU J N 1
ATOM 16290 C CA . LEU J 6 81 ? -8.304 -7.522 6.007 1.00 59.68 81 LEU J CA 1
ATOM 16291 C C . LEU J 6 81 ? -8.180 -8.185 7.377 1.00 60.98 81 LEU J C 1
ATOM 16292 O O . LEU J 6 81 ? -8.205 -9.415 7.484 1.00 62.63 81 LEU J O 1
ATOM 16297 N N . GLN J 6 82 ? -8.044 -7.372 8.421 1.00 51.78 82 GLN J N 1
ATOM 16298 C CA . GLN J 6 82 ? -7.961 -7.881 9.785 1.00 48.10 82 GLN J CA 1
ATOM 16299 C C . GLN J 6 82 ? -9.376 -8.125 10.295 1.00 57.18 82 GLN J C 1
ATOM 16300 O O . GLN J 6 82 ? -10.141 -7.177 10.503 1.00 57.94 82 GLN J O 1
ATOM 16306 N N . MET J 6 83 ? -9.724 -9.391 10.500 1.00 61.56 83 MET J N 1
ATOM 16307 C CA . MET J 6 83 ? -11.071 -9.794 10.884 1.00 64.24 83 MET J CA 1
ATOM 16308 C C . MET J 6 83 ? -11.055 -10.243 12.339 1.00 61.71 83 MET J C 1
ATOM 16309 O O . MET J 6 83 ? -10.396 -11.231 12.679 1.00 62.98 83 MET J O 1
ATOM 16314 N N . ASN J 6 84 ? -11.774 -9.519 13.190 1.00 56.02 84 ASN J N 1
ATOM 16315 C CA . ASN J 6 84 ? -11.828 -9.811 14.614 1.00 61.06 84 ASN J CA 1
ATOM 16316 C C . ASN J 6 84 ? -13.264 -10.070 15.045 1.00 62.32 84 ASN J C 1
ATOM 16317 O O . ASN J 6 84 ? -14.215 -9.867 14.282 1.00 59.50 84 ASN J O 1
ATOM 16322 N N . SER J 6 85 ? -13.409 -10.519 16.289 1.00 66.31 85 SER J N 1
ATOM 16323 C CA . SER J 6 85 ? -14.711 -10.859 16.845 1.00 58.02 85 SER J CA 1
ATOM 16324 C C . SER J 6 85 ? -15.541 -11.640 15.831 1.00 63.59 85 SER J C 1
ATOM 16325 O O . SER J 6 85 ? -16.714 -11.355 15.605 1.00 67.06 85 SER J O 1
ATOM 16328 N N . LEU J 6 86 ? -14.906 -12.631 15.201 1.00 64.84 86 LEU J N 1
ATOM 16329 C CA . LEU J 6 86 ? -15.558 -13.371 14.130 1.00 66.41 86 LEU J CA 1
ATOM 16330 C C . LEU J 6 86 ? -16.802 -14.092 14.637 1.00 66.64 86 LEU J C 1
ATOM 16331 O O . LEU J 6 86 ? -16.849 -14.573 15.773 1.00 58.61 86 LEU J O 1
ATOM 16336 N N . LYS J 6 87 ? -17.814 -14.152 13.782 1.00 64.81 87 LYS J N 1
ATOM 16337 C CA . LYS J 6 87 ? -19.060 -14.846 14.055 1.00 60.96 87 LYS J CA 1
ATOM 16338 C C . LYS J 6 87 ? -19.202 -16.054 13.138 1.00 63.73 87 LYS J C 1
ATOM 16339 O O . LYS J 6 87 ? -18.563 -16.124 12.082 1.00 58.67 87 LYS J O 1
ATOM 16345 N N . PRO J 6 88 ? -20.027 -17.033 13.512 1.00 68.46 88 PRO J N 1
ATOM 16346 C CA . PRO J 6 88 ? -20.280 -18.157 12.595 1.00 62.96 88 PRO J CA 1
ATOM 16347 C C . PRO J 6 88 ? -20.903 -17.732 11.278 1.00 61.91 88 PRO J C 1
ATOM 16348 O O . PRO J 6 88 ? -20.797 -18.474 10.293 1.00 64.15 88 PRO J O 1
ATOM 16352 N N . GLU J 6 89 ? -21.539 -16.559 11.220 1.00 67.53 89 GLU J N 1
ATOM 16353 C CA . GLU J 6 89 ? -22.135 -16.085 9.978 1.00 67.32 89 GLU J CA 1
ATOM 16354 C C . GLU J 6 89 ? -21.095 -15.563 8.993 1.00 68.01 89 GLU J C 1
ATOM 16355 O O . GLU J 6 89 ? -21.400 -15.424 7.804 1.00 71.31 89 GLU J O 1
ATOM 16361 N N . ASP J 6 90 ? -19.882 -15.268 9.455 1.00 66.69 90 ASP J N 1
ATOM 16362 C CA . ASP J 6 90 ? -18.821 -14.810 8.568 1.00 61.07 90 ASP J CA 1
ATOM 16363 C C . ASP J 6 90 ? -18.209 -15.936 7.745 1.00 65.86 90 ASP J C 1
ATOM 16364 O O . ASP J 6 90 ? -17.354 -15.664 6.896 1.00 62.79 90 ASP J O 1
ATOM 16369 N N . THR J 6 91 ? -18.624 -17.181 7.969 1.00 69.13 91 THR J N 1
ATOM 16370 C CA . THR J 6 91 ? -18.059 -18.300 7.228 1.00 67.24 91 THR J CA 1
ATOM 16371 C C . THR J 6 91 ? -18.361 -18.160 5.742 1.00 56.55 91 THR J C 1
ATOM 16372 O O . THR J 6 91 ? -19.520 -18.028 5.339 1.00 61.99 91 THR J O 1
ATOM 16376 N N . ALA J 6 92 ? -17.308 -18.203 4.930 1.00 61.09 92 ALA J N 1
ATOM 16377 C CA . ALA J 6 92 ? -17.425 -18.114 3.481 1.00 58.46 92 ALA J CA 1
ATOM 16378 C C . ALA J 6 92 ? -16.036 -18.194 2.868 1.00 61.37 92 ALA J C 1
ATOM 16379 O O . ALA J 6 92 ? -15.038 -18.245 3.595 1.00 59.33 92 ALA J O 1
ATOM 16381 N N . VAL J 6 93 ? -15.956 -18.211 1.543 1.00 58.71 93 VAL J N 1
ATOM 16382 C CA . VAL J 6 93 ? -14.694 -18.026 0.835 1.00 65.94 93 VAL J CA 1
ATOM 16383 C C . VAL J 6 93 ? -14.605 -16.554 0.458 1.00 65.94 93 VAL J C 1
ATOM 16384 O O . VAL J 6 93 ? -15.516 -16.011 -0.178 1.00 72.00 93 VAL J O 1
ATOM 16388 N N . TYR J 6 94 ? -13.523 -15.902 0.865 1.00 70.49 94 TYR J N 1
ATOM 16389 C CA . TYR J 6 94 ? -13.356 -14.467 0.678 1.00 62.11 94 TYR J CA 1
ATOM 16390 C C . TYR J 6 94 ? -12.537 -14.215 -0.580 1.00 65.51 94 TYR J C 1
ATOM 16391 O O . TYR J 6 94 ? -11.417 -14.720 -0.710 1.00 71.14 94 TYR J O 1
ATOM 16400 N N . TYR J 6 95 ? -13.103 -13.443 -1.504 1.00 68.46 95 TYR J N 1
ATOM 16401 C CA . TYR J 6 95 ? -12.482 -13.169 -2.790 1.00 67.87 95 TYR J CA 1
ATOM 16402 C C . TYR J 6 95 ? -11.896 -11.763 -2.823 1.00 67.24 95 TYR J C 1
ATOM 16403 O O . TYR J 6 95 ? -12.354 -10.855 -2.125 1.00 60.15 95 TYR J O 1
ATOM 16412 N N . CYS J 6 96 ? -10.873 -11.599 -3.655 1.00 66.64 96 CYS J N 1
ATOM 16413 C CA . CYS J 6 96 ? -10.203 -10.323 -3.864 1.00 56.78 96 CYS J CA 1
ATOM 16414 C C . CYS J 6 96 ? -10.359 -9.958 -5.331 1.00 66.98 96 CYS J C 1
ATOM 16415 O O . CYS J 6 96 ? -9.994 -10.747 -6.209 1.00 73.78 96 CYS J O 1
ATOM 16418 N N . GLY J 6 97 ? -10.913 -8.774 -5.597 1.00 64.67 97 GLY J N 1
ATOM 16419 C CA . GLY J 6 97 ? -11.158 -8.343 -6.954 1.00 68.34 97 GLY J CA 1
ATOM 16420 C C . GLY J 6 97 ? -10.619 -6.947 -7.198 1.00 64.91 97 GLY J C 1
ATOM 16421 O O . GLY J 6 97 ? -10.448 -6.148 -6.277 1.00 63.16 97 GLY J O 1
ATOM 16422 N N . ALA J 6 98 ? -10.354 -6.667 -8.470 1.00 62.74 98 ALA J N 1
ATOM 16423 C CA . ALA J 6 98 ? -9.870 -5.366 -8.907 1.00 58.51 98 ALA J CA 1
ATOM 16424 C C . ALA J 6 98 ? -10.955 -4.657 -9.707 1.00 61.77 98 ALA J C 1
ATOM 16425 O O . ALA J 6 98 ? -11.616 -5.265 -10.555 1.00 64.93 98 ALA J O 1
ATOM 16427 N N . ARG J 6 99 ? -11.129 -3.367 -9.432 1.00 57.93 99 ARG J N 1
ATOM 16428 C CA . ARG J 6 99 ? -12.188 -2.590 -10.062 1.00 67.34 99 ARG J CA 1
ATOM 16429 C C . ARG J 6 99 ? -11.867 -2.341 -11.531 1.00 71.07 99 ARG J C 1
ATOM 16430 O O . ARG J 6 99 ? -10.804 -1.809 -11.865 1.00 72.44 99 ARG J O 1
ATOM 16438 N N . ILE J 6 100 ? -12.793 -2.718 -12.408 1.00 74.46 100 ILE J N 1
ATOM 16439 C CA . ILE J 6 100 ? -12.599 -2.560 -13.846 1.00 73.09 100 ILE J CA 1
ATOM 16440 C C . ILE J 6 100 ? -13.021 -1.174 -14.313 1.00 75.42 100 ILE J C 1
ATOM 16441 O O . ILE J 6 100 ? -12.295 -0.508 -15.056 1.00 86.65 100 ILE J O 1
ATOM 16443 N N . GLY J 6 101 ? -14.198 -0.719 -13.894 1.00 77.32 101 GLY J N 1
ATOM 16444 C CA . GLY J 6 101 ? -14.690 0.583 -14.298 1.00 79.62 101 GLY J CA 1
ATOM 16445 C C . GLY J 6 101 ? -15.930 1.005 -13.539 1.00 82.05 101 GLY J C 1
ATOM 16446 O O . GLY J 6 101 ? -15.951 0.975 -12.304 1.00 81.76 101 GLY J O 1
ATOM 16447 N N . GLY J 6 102 ? -16.972 1.394 -14.270 1.00 69.53 102 GLY J N 1
ATOM 16448 C CA . GLY J 6 102 ? -18.191 1.877 -13.655 1.00 68.27 102 GLY J CA 1
ATOM 16449 C C . GLY J 6 102 ? -17.917 2.979 -12.656 1.00 69.41 102 GLY J C 1
ATOM 16450 O O . GLY J 6 102 ? -16.878 3.644 -12.726 1.00 71.53 102 GLY J O 1
ATOM 16451 N N . SER J 6 103 ? -18.839 3.183 -11.715 1.00 68.13 103 SER J N 1
ATOM 16452 C CA . SER J 6 103 ? -18.639 4.178 -10.671 1.00 60.78 103 SER J CA 1
ATOM 16453 C C . SER J 6 103 ? -19.391 3.775 -9.409 1.00 60.81 103 SER J C 1
ATOM 16454 O O . SER J 6 103 ? -20.049 4.602 -8.767 1.00 57.25 103 SER J O 1
ATOM 16457 N N . ASP J 6 104 ? -19.298 2.497 -9.038 1.00 59.87 104 ASP J N 1
ATOM 16458 C CA . ASP J 6 104 ? -19.968 1.977 -7.846 1.00 55.42 104 ASP J CA 1
ATOM 16459 C C . ASP J 6 104 ? -19.005 1.013 -7.160 1.00 53.90 104 ASP J C 1
ATOM 16460 O O . ASP J 6 104 ? -18.940 -0.169 -7.515 1.00 53.59 104 ASP J O 1
ATOM 16465 N N . ARG J 6 105 ? -18.270 1.526 -6.170 1.00 52.25 105 ARG J N 1
ATOM 16466 C CA . ARG J 6 105 ? -17.301 0.721 -5.436 1.00 53.20 105 ARG J CA 1
ATOM 16467 C C . ARG J 6 105 ? -17.927 -0.515 -4.807 1.00 54.23 105 ARG J C 1
ATOM 16468 O O . ARG J 6 105 ? -17.202 -1.456 -4.467 1.00 54.38 105 ARG J O 1
ATOM 16476 N N . LEU J 6 106 ? -19.247 -0.539 -4.647 1.00 58.90 106 LEU J N 1
ATOM 16477 C CA . LEU J 6 106 ? -19.917 -1.623 -3.945 1.00 58.70 106 LEU J CA 1
ATOM 16478 C C . LEU J 6 106 ? -20.423 -2.727 -4.866 1.00 55.55 106 LEU J C 1
ATOM 16479 O O . LEU J 6 106 ? -20.752 -3.814 -4.377 1.00 57.97 106 LEU J O 1
ATOM 16484 N N . ALA J 6 107 ? -20.495 -2.485 -6.172 1.00 54.82 107 ALA J N 1
ATOM 16485 C CA . ALA J 6 107 ? -21.086 -3.449 -7.093 1.00 55.85 107 ALA J CA 1
ATOM 16486 C C . ALA J 6 107 ? -20.022 -4.414 -7.596 1.00 60.23 107 ALA J C 1
ATOM 16487 O O . ALA J 6 107 ? -19.024 -3.967 -8.175 1.00 64.35 107 ALA J O 1
ATOM 16489 N N . PRO J 6 108 ? -20.185 -5.727 -7.409 1.00 64.21 108 PRO J N 1
ATOM 16490 C CA . PRO J 6 108 ? -19.191 -6.664 -7.961 1.00 64.00 108 PRO J CA 1
ATOM 16491 C C . PRO J 6 108 ? -19.085 -6.611 -9.475 1.00 68.35 108 PRO J C 1
ATOM 16492 O O . PRO J 6 108 ? -18.035 -6.971 -10.023 1.00 70.61 108 PRO J O 1
ATOM 16496 N N . GLU J 6 109 ? -20.145 -6.185 -10.170 1.00 72.20 109 GLU J N 1
ATOM 16497 C CA . GLU J 6 109 ? -20.086 -6.065 -11.623 1.00 67.82 109 GLU J CA 1
ATOM 16498 C C . GLU J 6 109 ? -18.863 -5.272 -12.062 1.00 75.26 109 GLU J C 1
ATOM 16499 O O . GLU J 6 109 ? -18.202 -5.624 -13.046 1.00 76.67 109 GLU J O 1
ATOM 16505 N N . ASN J 6 110 ? -18.551 -4.194 -11.346 1.00 74.20 110 ASN J N 1
ATOM 16506 C CA . ASN J 6 110 ? -17.435 -3.323 -11.688 1.00 72.61 110 ASN J CA 1
ATOM 16507 C C . ASN J 6 110 ? -16.083 -3.906 -11.301 1.00 68.31 110 ASN J C 1
ATOM 16508 O O . ASN J 6 110 ? -15.067 -3.216 -11.443 1.00 71.38 110 ASN J O 1
ATOM 16513 N N . TYR J 6 111 ? -16.044 -5.146 -10.823 1.00 65.02 111 TYR J N 1
ATOM 16514 C CA . TYR J 6 111 ? -14.809 -5.790 -10.403 1.00 72.12 111 TYR J CA 1
ATOM 16515 C C . TYR J 6 111 ? -14.488 -6.965 -11.316 1.00 75.03 111 TYR J C 1
ATOM 16516 O O . TYR J 6 111 ? -15.387 -7.700 -11.738 1.00 75.11 111 TYR J O 1
ATOM 16525 N N . GLY J 6 112 ? -13.201 -7.135 -11.609 1.00 75.81 112 GLY J N 1
ATOM 16526 C CA . GLY J 6 112 ? -12.729 -8.253 -12.402 1.00 70.78 112 GLY J CA 1
ATOM 16527 C C . GLY J 6 112 ? -11.423 -8.804 -11.868 1.00 71.91 112 GLY J C 1
ATOM 16528 O O . GLY J 6 112 ? -11.016 -8.470 -10.751 1.00 71.84 112 GLY J O 1
ATOM 16529 N N . TYR J 6 113 ? -10.754 -9.649 -12.654 1.00 80.40 113 TYR J N 1
ATOM 16530 C CA . TYR J 6 113 ? -9.466 -10.223 -12.262 1.00 75.62 113 TYR J CA 1
ATOM 16531 C C . TYR J 6 113 ? -9.554 -10.913 -10.904 1.00 75.16 113 TYR J C 1
ATOM 16532 O O . TYR J 6 113 ? -8.604 -10.894 -10.118 1.00 75.99 113 TYR J O 1
ATOM 16541 N N . TRP J 6 114 ? -10.700 -11.529 -10.623 1.00 77.53 114 TRP J N 1
ATOM 16542 C CA . TRP J 6 114 ? -10.908 -12.182 -9.341 1.00 74.26 114 TRP J CA 1
ATOM 16543 C C . TRP J 6 114 ? -9.814 -13.212 -9.074 1.00 82.87 114 TRP J C 1
ATOM 16544 O O . TRP J 6 114 ? -9.150 -13.712 -9.988 1.00 89.54 114 TRP J O 1
ATOM 16555 N N . GLY J 6 115 ? -9.629 -13.525 -7.790 1.00 74.80 115 GLY J N 1
ATOM 16556 C CA . GLY J 6 115 ? -8.662 -14.512 -7.369 1.00 83.30 115 GLY J CA 1
ATOM 16557 C C . GLY J 6 115 ? -9.320 -15.830 -6.981 1.00 89.21 115 GLY J C 1
ATOM 16558 O O . GLY J 6 115 ? -10.541 -15.962 -6.934 1.00 82.27 115 GLY J O 1
ATOM 16559 N N . GLN J 6 116 ? -8.469 -16.820 -6.699 1.00 85.16 116 GLN J N 1
ATOM 16560 C CA . GLN J 6 116 ? -8.968 -18.137 -6.319 1.00 88.14 116 GLN J CA 1
ATOM 16561 C C . GLN J 6 116 ? -9.830 -18.070 -5.065 1.00 86.68 116 GLN J C 1
ATOM 16562 O O . GLN J 6 116 ? -10.808 -18.817 -4.943 1.00 78.69 116 GLN J O 1
ATOM 16564 N N . GLY J 6 117 ? -9.492 -17.187 -4.133 1.00 80.78 117 GLY J N 1
ATOM 16565 C CA . GLY J 6 117 ? -10.220 -17.061 -2.890 1.00 67.93 117 GLY J CA 1
ATOM 16566 C C . GLY J 6 117 ? -9.565 -17.841 -1.762 1.00 73.59 117 GLY J C 1
ATOM 16567 O O . GLY J 6 117 ? -8.773 -18.762 -1.973 1.00 81.42 117 GLY J O 1
ATOM 16568 N N . THR J 6 118 ? -9.904 -17.453 -0.535 1.00 66.18 118 THR J N 1
ATOM 16569 C CA . THR J 6 118 ? -9.406 -18.118 0.663 1.00 74.20 118 THR J CA 1
ATOM 16570 C C . THR J 6 118 ? -10.589 -18.473 1.550 1.00 72.21 118 THR J C 1
ATOM 16571 O O . THR J 6 118 ? -11.410 -17.608 1.871 1.00 64.42 118 THR J O 1
ATOM 16575 N N . GLN J 6 119 ? -10.681 -19.745 1.932 1.00 65.14 119 GLN J N 1
ATOM 16576 C CA . GLN J 6 119 ? -11.795 -20.206 2.750 1.00 69.07 119 GLN J CA 1
ATOM 16577 C C . GLN J 6 119 ? -11.644 -19.701 4.181 1.00 66.19 119 GLN J C 1
ATOM 16578 O O . GLN J 6 119 ? -10.570 -19.809 4.780 1.00 70.69 119 GLN J O 1
ATOM 16584 N N . VAL J 6 120 ? -12.725 -19.152 4.726 1.00 61.56 120 VAL J N 1
ATOM 16585 C CA . VAL J 6 120 ? -12.770 -18.676 6.104 1.00 64.32 120 VAL J CA 1
ATOM 16586 C C . VAL J 6 120 ? -13.901 -19.415 6.804 1.00 64.46 120 VAL J C 1
ATOM 16587 O O . VAL J 6 120 ? -15.072 -19.258 6.436 1.00 64.21 120 VAL J O 1
ATOM 16591 N N . THR J 6 121 ? -13.554 -20.221 7.803 1.00 72.82 121 THR J N 1
ATOM 16592 C CA . THR J 6 121 ? -14.522 -21.032 8.527 1.00 62.49 121 THR J CA 1
ATOM 16593 C C . THR J 6 121 ? -14.506 -20.649 9.998 1.00 67.82 121 THR J C 1
ATOM 16594 O O . THR J 6 121 ? -13.438 -20.475 10.594 1.00 75.65 121 THR J O 1
ATOM 16598 N N . VAL J 6 122 ? -15.697 -20.515 10.578 1.00 69.79 122 VAL J N 1
ATOM 16599 C CA . VAL J 6 122 ? -15.861 -20.091 11.963 1.00 70.89 122 VAL J CA 1
ATOM 16600 C C . VAL J 6 122 ? -16.843 -21.042 12.631 1.00 74.61 122 VAL J C 1
ATOM 16601 O O . VAL J 6 122 ? -18.010 -21.117 12.228 1.00 73.30 122 VAL J O 1
ATOM 16605 N N . SER J 6 123 ? -16.377 -21.765 13.645 1.00 74.94 123 SER J N 1
ATOM 16606 C CA . SER J 6 123 ? -17.203 -22.698 14.394 1.00 71.82 123 SER J CA 1
ATOM 16607 C C . SER J 6 123 ? -17.515 -22.115 15.769 1.00 80.87 123 SER J C 1
ATOM 16608 O O . SER J 6 123 ? -17.071 -21.020 16.127 1.00 84.37 123 SER J O 1
ATOM 16611 N N . SER J 6 124 ? -18.286 -22.869 16.546 1.00 83.22 124 SER J N 1
ATOM 16612 C CA . SER J 6 124 ? -18.715 -22.430 17.868 1.00 80.15 124 SER J CA 1
ATOM 16613 C C . SER J 6 124 ? -17.798 -22.975 18.959 1.00 76.29 124 SER J C 1
ATOM 16614 O O . SER J 6 124 ? -17.901 -24.138 19.346 1.00 76.78 124 SER J O 1
#

Secondary structure (DSSP, 8-state):
-PPEEEEEEEEEEEEEEEETTTTEEEEEEEEEEEEE------GGGS-EEEETHHHHHHHHHT---PPEEETTB-S--EEEEEEEEE-TTSEEEEEEEEEEEEE-----TTTTS-EEEEEEEEEESS--TTTEEEEEEEEE-B--S-GGG-SEEE-SSPEEEEEEEEEGGG--SS-S-SEEEEEEEEEEEEE--HHHIIIIIHHHHHHHHHHGGGGG--SHHHHHHHHHHHHHHHHHHHHHHHHHSPP-SS--HHHHHHHHHHHHHHHHHHHHHHHHHS-----TTGGGHHHHHHHHHHHHHT-/-PPPPPEEEEEEEEEEEEEEEETTTTEEEEEEEEEEEEE------GGGS-EEEETTHHHHHHHTT---PPEEETTEEEEEEEEEEEEEE-TTSEEEEEEEEEEEEE-----TTTTS-EEEEEEEEEESS--TTTEEEEEEEEE-B--S-GGG-SEEE-SPPEEEEEEEEES--SS--TT-SEEEEEEEEEEEEE--HHHIIIIIHHHHHHHHHHGGGGGSSSHHHHHHHHHHHHHHHHHHHHHHHTTSPP-SS--HHHHHHHHHHHHHHHHHHHHHHHHHTTSSS----HHHH--TTHHHHHHHHHHH-/----SPEEEEEEEEEEEEEEEETTTTEEEEEEEEEEEEE------GGGS-EEEETHHHHHHHHTT-----EEETTEEEEEEEEEEEEEE-TTSEEEEEEEEEEEEE-----TTTTS-EEEEEEEEEESS--TTTEEEEEEEEE-BPPS-STTSSEEE-SPPEEEEEEEEETT--TT-SEEEEEEEEEEEEE--HHHIIIIIHHHHHHHHHHGGGGG-SSHHHHHHHHHHHHHHHHHHHHHHHTTSPP-SS--HHHHHHHHHHHHHHHHHHHHHHHHHH---HHHHTT-TTHHHHHHHHHHHHT--/-PPEEEEEEEEEEEEEEEETTTTEEEEEEEEEEEEE------GGGS-EEEEGGGHHHHHHTT-----EEETTEEEEEEEEEEEEEE-TTSEEEEEEEEEEEEE-----TTTTS-EEEEEEEEEESS--TTTEEEEEEEEE-B--S-GGG-SEEE-SSPEEEEEEEEETT------EEEEEEEEEEEEE--HHHIIIIIHHHHHHHHHGGGGGG-SSHHHHHHHHHHHHHHHHHHHHHHHTTSPP-SS--HHHHHHHHHHHHHHHHHHHHHHHTT----TTGGG-TTHHHHHHHHHHHHHT--/-PPPEEEEEEEEEEEEEEEETTTTEEEEEEEEEEEEE-S----GGGSPEEEETHHHHHHHHTT-----EEETTBSS--EEEEEEEEE-TTSEEEEEEEEEEEEE-----TTTTS-EEEEEEEEEESS--TTTEEEEEEEEE-B--S-GGG-SEEE-SPPEEEEEEEEEGGG------EEEEEEEEEEEEE--HHHIIIIIHHHHHHHHHHGGGGG-SSHHHHHHHHHHHHHHHHHHHHHHHTTSPP-SS--HHHHHHHHHHHHHHHHHHHHHHHHT----SGGGTTTHHHHHHHHHHH-/-EEEEEE---EEETT--EEEEEEEEES-S-GGGEEEEEE-TTS--EEEEEE-SBTTEEEEETTTTT-EEEEEEGGGTEEEEEE-S--GGG-EEEEEEEE-SSS-TT-GGGEES----EEEEEE-/-EEEE--EEEETT--EEEEEEE-SS-S-GGGEEEEEE-SSSPPEEEEEE-SBTTEEEEETTTTT-EEEEEETTTTEEEEEE-S--GGG-EEEEEEEE-STT-TT-GGGEE-----EEEEEE-/-EEEEE--EEE-TT-EEEEEEEEESS-S-GGGEEEEEE-TTSPPEEEEEE-SBTTEEEEETTTTT--EEEEETTTTEEEEEEES--GGG-EEEEEEEE-SSS-TT-GGGEE---S-EEEEE-/-EEEE--EEE-TT--EEEEEEE-SS-S-GGGEEEEEE-TTSPPEEEEEE-SBTTEEEEETTTTTSEEEEEETTTTEEEEEE-S--GGG-EEEEEEEE-SSS-TT-GGGEES----EEEEE-/--EEEEE---EEETT--EEEEEEEESS-S-STTEEEEEE-TTS--EEEEEE-SBTTEEEEETTTTT-EEEEEETTTTEEEEEE-S--GGG-EEEEEEEE-SSS-TT-GGGEES----EEEEEE-

GO terms:
  GO:0042802 identical protein binding (F, IPI)